Protein 1QS1 (pdb70)

Organism: Bacillus thuringiensis (NCBI:txid1428)

CATH classification: 3.90.176.10 (+1 more: 3.90.176.10)

Sequence (1608 aa):
TDKVEDFKEDKEKAKEWGKEKEKEWKLTATEKGKMNNFLDNKNDIKTNYKEITFSMAGSFEDEIKDLKEIDKMFDKTNLSNSIITYKNVEPTTIGFNKSLTEGNTINSDAMAQFKEQFLDRDIKFDSYLDTHLTAQQVSSKERVILKVTVPSGKGSTTPTKAGVILNNSEYKMLIDNGYMVHVDKVSKVVKKGVECLQIEGTLKKSLDFKNDINAEAHSWGMKNYEEWAKDLTDSQREALDGYARQDYKEINNYLRNQGGSGNEKLDAQIKNISDALGKKPIPENITVYRWCGMPEFGYQISDPLPSLKDFEEQFLNTIKEDKGYMSTSLSSERLAAFGSRKIILRLQVPKGSTGAYLSAIGGFASEKEILLDKDSKYHIDKVTEVIIKGVKRYVVDATLLTTDKVEDFKEDKEKAKEWGKEKEKEWKLTATEKGKMNNFLDNKNDIKTNYKEITFSMAGSFEDEIKDLKEIDKMFDKTNLSNSIITYKNVEPTTIGFNKSLTEGNTINSDAMAQFKEQFLDRDIKFDSYLDTHLTAQQVSSKERVILKVTVPSGKGSTTPTKAGVILNNSEYKMLIDNGYMVHVDKVSKVVKKGVECLQIEGTLKKSLDFKNDINAEAHSWGMKNYEEWAKDLTDSQREALDGYARQDYKEINNYLRNQGGSGNEKLDAQIKNISDALGKKPIPENITVYRWCGMPEFGYQISDPLPSLKDFEEQFLNTIKEDKGYMSTSLSSERLAAFGSRKIILRLQVPKGSTGAYLSAIGGFASEKEILLDKDSKYHIDKVTEVIIKGVKRYVVDATLLTTDKVEDFKEDKEKAKEWGKEKEKEWKLTATEKGKMNNFLDNKNDIKTNYKEITFSMAGSFEDEIKDLKEIDKMFDKTNLSNSIITYKNVEPTTIGFNKSLTEGNTINSDAMAQFKEQFLDRDIKFDSYLDTHLTAQQVSSKERVILKVTVPSGKGSTTPTKAGVILNNSEYKMLIDNGYMVHVDKVSKVVKKGVECLQIEGTLKKSLDFKNDINAEAHSWGMKNYEEWAKDLTDSQREALDGYARQDYKEINNYLRNQGGSGNEKLDAQIKNISDALGKKPIPENITVYRWCGMPEFGYQISDPLPSLKDFEEQFLNTIKEDKGYMSTSLSSERLAAFGSRKIILRLQVPKGSTGAYLSAIGGFASEKEILLDKDSKYHIDKVTEVIIKGVKRYVVDATLLTTDKVEDFKEDKEKAKEWGKEKEKEWKLTATEKGKMNNFLDNKNDIKTNYKEITFSMAGSFEDEIKDLKEIDKMFDKTNLSNSIITYKNVEPTTIGFNKSLTEGNTINSDAMAQFKEQFLDRDIKFDSYLDTHLTAQQVSSKERVILKVTVPSGKGSTTPTKAGVILNNSEYKMLIDNGYMVHVDKVSKVVKKGVECLQIEGTLKKSLDFKNDINAEAHSWGMKNYEEWAKDLTDSQREALDGYARQDYKEINNYLRNQGGSGNEKLDAQIKNISDALGKKPIPENITVYRWCGMPEFGYQISDPLPSLKDFEEQFLNTIKEDKGYMSTSLSSERLAAFGSRKIILRLQVPKGSTGAYLSAIGGFASEKEILLDKDSKYHIDKVTEVIIKGVKRYVVDATLLT

Radius of gyration: 43.37 Å; Cα contacts (8 Å, |Δi|>4): 3150; chains: 4; bounding box: 87×112×128 Å

Secondary structure (DSSP, 8-state):
----B--TT-HHHHHHHHHHHHHHH---HHHHHHHHHHHTTGGGHHHHHHHHHTPBTTTTHHHHHHHHHHHHHGGG----S-EEEEEEE-GGGGT--S--EETTEE-HHHHHHHHHHHTTSEE--SS-EEEESSPPPP-SS--EEEEEEE---TTSSS---EEEEEETTEEEEEE-SSEEEEEEEEEEEEETTEEEEEEEEEEEE-B--TT-TTS-HHHHHHHHHHHHHHT--HHHHHHHHHIIIIIHHHHHHHHHTT-SSS-HHHHHHHHHHHHHHTSS---S-EEEEEEE-GGGGT--SSSPPPPHHHHHHHHTT-EEEESS-EEEES---B-TTTTT-SEEEEEEE-TT-SEEEGGGG-TTPPTTEEEEPSSEEEEEEEEEEEEETTEEEEEEEEEE--/----B--TT-HHHHHHHHHHHTTTS---HHHHHHHHHHHTTGGGHHHHHHHHHTSBTTTTHHHHHHHHHHHHHTTS----S-EEEEEEE-GGGGT--S--EETTEE-HHHHHHHHHHHTTSEEPPSS-EEEESS-----TT--EEEEEEE---TTSSS---EEEEEETTEEEEEE-TTEEEEEEEEEEEEETTEEEEEEEEEEEE-B--TT-TTS-HHHHHHHHHHHHHHT--HHHHHHHHHIIIIIHHHHHHHHHSSSS-S-HHHHHHHHHHHHHHHHS--SS-EEEEEEE-GGGGT--TTPPPPPHHHHHHHHTT-EEEESS-EEEES---B-GGGTT--EEEEEEE-TT-SEEEGGGT-TT--SSEEEEPSSEEEEEEEEEEEEETTEEEEEEEEEE--/----B--TT-HHHHHHHHHHHTTTS---HHHHHHHHHHHTTGGGTTTTHHHHHTPBTTTTHHHHHHHHHHHHHGGG----S-EEEEEEE-GGGGT--S--EETTEE-TTHHHHHHHHHTTSEEPPSS-EEEESSPPP--SS--EEEEEEE---TTSSS---EEEEEETTEEEEEE-TTEEEEEEEEEEEEETTEEEEEEEEEEEE-B--TT-TTS-HHHHHHHHHHHHHHH--HHHHHHHHHIIIIIHHHHHHHHHSS-S---HHHHHHHHHHHHHHTSS---S-EEEEEEE-GGGGT--TTPPPPPHHHHHHHHTT-EEEESS-EEEES---B-GGGTT--EEEEEEE-TT-SEEEGGGSSSS--SSEEEEPSSEEEEEEEEEEEEETTEEEEEEEEEE--/----B--TT-HHHHHHHHHHHHHHH---HHHHHHHHHHHTTGGGHHHHHHHHHTPBTTTTHHHHHHHHHHHHHGGG----S-EEEEEEE-GGGGT--S--EETTEE-HHHHHHHHHHHTTSEEPPSS-EEEESSPPPP-SS--EEEEEEE---TTSSS---EEEEEETTEEEEEE-TTEEEEEEEEEEEEETTEEEEEEEEEEEE-B--TT-TTS-HHHHHHHHHHHHHHT--HHHHHHHHHIIIIIHHHHHHHHHSSTT-S-SHHHHHHHHHHHHHHHS--SS-EEEEEEE-GGGGT--TTPPPPPHHHHHHHHTT-EEEESS-EEEES---B-TTTTT-SEEEEEEE-TT-SEEEGGGG-SS--SSEEEEPSSEEEEEEEEEEEEETTEEEEEEEEEE--

InterPro domains:
  IPR003540 ADP ribosyltransferase [PF03496] (73-262)
  IPR003540 ADP ribosyltransferase [PF03496] (276-462)
  IPR016013 Binary exotoxin A, clostridial type [PR01390] (76-95)
  IPR016013 Binary exotoxin A, clostridial type [PR01390] (135-156)
  IPR016013 Binary exotoxin A, clostridial type [PR01390] (279-302)
  IPR016013 Binary exotoxin A, clostridial type [PR01390] (414-433)

Foldseek 3Di:
DDDAAACAADQPVLQVVLVVQQVQLVDDPVLLVLVQCCVVCPVPLVVCQLLVLQEAPPPPVVSLVSVLSNQVSLVSDQGDFKYKWKDFAFVQQQFLPDDADDFQDGDPVNLVVVCVQAAQAWTQGRFKDKTARYYDDDDRGSQEMETEIEGQCNPHPDGFSKGWHQYPNGIIITHDNQWIWGFHDWDWDADPNGIGIYTYTYIDGAAACRQVSPVCLVVVQCVQCLVLLVPQDPLLLVLLLVCLVPCVVVLQCQQQPVHPDPDVPSVSSLVSPQVSLQPAFAAAKYKWKDQDAVVLVPDDNPDDPDDQVVSCVSAAFDKDFGQGKDKTASYSHADPVRNVGQEMETEIEGGRFRWGQSCSNPHSHDPRIIIHRGGKMKTFNRWHWDQHPNRIHIYTYIYTDD/DDDEAACAAVQVVLQVVLVVFQPQLVDDPVLLVLVQCCVVCPVVLVVCQLQVLQEAPPPPVVSLVSVLSNQVSLVSDQGDFKYKWKDFAAVVQQFQPDQQDDPLGGDPVSQVVVCVQAAQAWGQGRFKDKTARYYDADDDRSQEMETEIEGQCPPHPQGFSKGWHQYPNGIIIIHHNQWIWGFHDWDWDHDPSHIGIYTYTYIDGAAACRQVSPVCLVVVACVQCLVLQVPQDPQLNCLLLVCLVPCVVVLLCCCQPCRDPPDPVSVSSLVSPQVSLQPDFAAFKYKWKDQAAQVLLPDDLPDDDDPQVVSCVSAAQDKDWGQAKDKTASGSHDDPVSVSRQEMETEIEGTGARWGQSCSNPNSRDPRMIIHRGGKMKTWNRKHWDQHPRRIHIYTYIYIDD/DDDEAACAAPQPVLQVVLVVQQPQLPDDPVLLVLVQCCVVCPVPLVVCQLLVLLEAPPPPVVSLVSVVSNQVSLVSDQDPHKYKWKDFAAVVQQFLPDDQDDPLGGDPCSQVVCCLQAAQAWTQGRAKDKTARYYDADDPRSQEMETEIEGQCPPHPQGFSKGWHQYPNGIIIIHDNQWIWGFHDWDWDHDPSHIGIYTYTYIDGAAACRQVSVVCLLVVQQVQCLVLLVPQDPLQLVLLLVCLVPCVVVQLCCFQPVRPVPPPVSVVSLCSPLVSLQPGFAAFKYKWKDQAAQVLLPDDLVDDDDDQVVSCVSAAFDKDWGQGKDKTASYSHDDPVSVSRQEMETEIEGGGARWGQSLNNPSHPVRNMIIHRGGKMKTWNRKHWDAHPNRIHIYTYIYTDD/DDDAAACAAPQVVLQVVLVVQQVQLPDDPVLLVLVQCCVVCPVPLVVCQLLVLQEAPPPPVVSLVSVLSNQVSLVRHQDDHKYKWKDFAAVQQQFLPDDADDFQDGDPVSQVVVCVQAAQAWTQGRAKDKTARYYDDDDGGSQEMETEIEGQCPPHPDGFSWGWHQYPNGIIIIHDNQWIWGFHDWDWDHDPSGIGIYTYTYIDGAAACRQVSVVCLVVVQCVQCLVLLVPQDPLLLVLLLVCLVPCVVVLQCCQAVPVVPDDDVSVSSLVSPQVSLQPAFAAAKYKWKDQDAVVLVPHDNPDDDDDQVVSCVSAAFDKDFGQGKDKTASYSHADPVRNVRQEMETEIEGGRFGWGQSCSNVSPSDPRIIIHRGGKMKTFNRWHWDQHPNRIGIYTYIYIDD

Solvent-accessible surface area: 74191 Å² total; per-residue (Å²): 191,129,154,46,45,39,13,131,130,65,132,116,121,5,130,121,27,0,97,90,35,27,110,61,6,161,16,74,90,90,38,72,31,55,1,33,47,3,16,91,46,112,120,68,11,81,88,42,10,31,32,2,5,3,9,63,78,59,38,58,107,113,37,31,134,40,5,85,88,0,48,94,1,3,92,79,28,100,16,18,51,17,0,32,0,12,42,16,10,32,15,73,78,2,0,0,42,68,84,6,44,108,59,89,69,7,39,96,104,1,28,63,77,0,80,131,4,6,67,98,88,25,1,8,29,32,32,17,12,20,0,29,7,6,31,54,145,37,54,91,134,79,6,0,10,0,48,0,35,0,45,12,23,135,85,56,130,71,76,8,72,0,5,4,4,79,8,125,113,56,32,20,0,1,1,24,14,6,20,4,0,54,0,76,110,10,28,85,32,94,90,188,57,29,41,0,0,22,0,49,2,47,16,77,58,0,33,18,38,17,22,13,46,22,76,89,0,86,68,25,0,46,181,31,0,102,134,11,15,177,88,18,69,106,56,20,90,102,6,0,49,14,9,15,149,83,31,88,136,102,0,15,87,23,16,103,88,161,32,66,50,72,51,120,164,16,50,52,32,11,138,33,0,23,62,0,0,40,91,58,72,1,42,51,38,0,0,0,6,45,12,0,21,10,86,52,3,72,46,94,108,4,32,57,25,23,60,35,147,76,0,7,126,112,20,22,52,51,90,38,103,21,134,0,2,9,51,5,28,0,11,0,45,17,73,60,93,44,5,51,92,21,0,0,0,2,0,12,0,37,140,31,1,62,0,1,0,2,14,16,7,38,73,132,18,53,120,52,9,0,0,1,29,61,82,10,86,0,17,0,15,7,0,11,74,7,102,2,147,45,31,77,14,0,0,0,5,0,35,10,86,118,190,121,192,62,66,41,32,130,132,55,128,112,129,4,120,132,23,0,123,95,21,26,133,54,6,161,14,73,90,92,39,69,31,61,0,32,64,4,24,66,47,103,141,73,14,81,94,38,10,32,29,1,4,3,9,72,80,68,42,59,123,102,38,33,138,37,5,64,71,0,53,103,2,2,103,74,27,92,14,15,55,16,0,32,0,12,40,15,11,35,10,74,81,3,0,0,41,64,82,7,37,134,56,93,79,5,34,96,109,2,30,67,67,0,77,116,3,6,62,97,86,34,1,6,28,30,34,15,12,19,0,27,7,8,29,55,126,30,52,96,128,69,16,0,11,0,48,0,34,0,47,13,25,137,84,59,138,70,74,7,81,0,4,4,4,77,8,119,110,57,29,26,0,1,1,21,15,12,25,5,0,48,0,75,112,9,26,85,30,97,80,178,56,32,30,0,0,23,0,50,2,47,17,75,76,1,37,18,37,17,19,14,45,21,74,97,0,89,64,26,0,41,178,36,0,91,126,13,7,137,93,12,68,65,63,15,82,81,5,0,18,5,10,21,95,43,35,92,94,46,1,11,51,4,14,121,79,132,40,43,62,56,30,118,79,23,55,55,39,14,129,30,0,23,56,0,0,40,141,68,66,1,34,52,48,0,0,0,4,56,7,0,22,2,79,58,4,72,45,102,127,9,30,44,12,25,59,30,132,74,0,8,124,114,19,20,50,51,75,37,110,33,116,0,2,9,46,4,29,0,11,0,46,37,77,77,85,36,18,54,80,14,0,0,1,2,0,14,0,36,141,37,5,64,0,0,0,0,10,9,39,29,74,118,18,52,118,45,18,0,0,1,29,58,62,12,80,9,12,0,14,5,0,10,80,11,112,6,170,49,32,70,8,3,0,0,6,0,40,13,81,136,192,120,193,60,63,39,32,124,115,56,141,124,134,4,110,107,24,0,116,96,35,26,115,33,4,160,14,71,91,88,34,69,31,55,0,33,75,2,22,88,48,78,77,72,11,63,95,27,11,34,24,2,5,4,5,71,66,43,15,4,66,38,33,30,70,45,6,53,46,1,51,120,0,3,106,78,27,89,7,25,56,18,0,31,0,13,40,14,14,48,12,72,82,2,0,0,40,64,75,8,40,126,58,93,70,4,42,102,102,2,42,67,71,0,64,122,3,6,56,98,88,31,1,7,31,30,29,14,11,25,0,31,6,10,25,52,153,33,63,88,150,70,19,0,10,0,36,0,33,0,47,13,24,137,81,57,139,73,73,10,77,0,3,2,4,78,7,119,107,56,26,25,0,1,1,23,16,8,22,5,0,54,0,76,92,6,26,85,29,97,85,200,56,33,28,0,0,26,0,42,3,44,18,80,68,0,38,20,37,17,19,14,41,32,46,102,0,25,47,30,0,37,178,38,0,91,142,15,5,140,113,11,68,105,52,15,89,122,7,0,48,15,11,33,136,117,42,86,141,102,0,12,79,21,19,108,82,163,44,47,88,34,76,148,179,18,43,49,25,14,124,40,0,23,79,0,0,40,123,78,65,1,33,55,41,0,0,0,4,57,10,1,21,4,78,64,4,71,43,126,133,92,32,99,17,27,63,33,140,77,1,8,125,113,19,22,50,51,94,42,110,33,123,0,2,10,37,5,27,0,10,1,30,32,51,79,87,38,55,94,80,47,0,0,1,2,0,14,0,36,144,39,2,65,0,0,0,0,7,9,21,51,30,66,25,21,75,47,26,0,0,0,28,58,74,14,84,9,15,1,14,6,2,10,81,11,108,3,70,70,73,97,24,3,0,0,4,1,42,11,77,135,186,119,158,44,43,41,14,129,116,71,133,118,115,5,85,107,24,0,109,109,24,31,127,56,5,145,14,73,89,95,36,59,31,60,1,31,50,4,16,76,47,112,68,67,10,88,79,40,10,31,21,1,5,4,8,63,79,28,9,13,65,30,30,35,94,36,6,76,75,0,49,96,0,3,101,73,29,99,16,20,58,17,0,33,0,14,40,15,13,68,21,83,77,2,0,1,40,69,77,7,44,114,54,81,66,10,29,86,113,3,28,64,75,0,80,130,5,6,67,100,89,24,2,8,29,32,32,21,12,24,0,32,5,7,27,55,127,36,52,92,138,73,11,0,10,0,47,0,33,0,44,12,22,140,88,55,138,74,79,11,77,0,5,4,4,77,4,104,98,50,25,24,0,1,1,25,14,6,20,4,0,54,0,76,110,8,35,80,28,88,77,175,54,29,38,0,0,22,0,47,3,44,19,76,57,0,32,19,40,16,18,14,45,20,76,84,0,85,66,28,0,48,180,33,0,99,132,11,13,169,87,19,69,125,63,17,95,116,7,0,39,3,9,13,145,87,33,109,160,97,0,15,83,5,17,100,117,98,63,23,85,53,77,140,163,12,37,52,30,10,123,37,0,20,81,0,0,41,91,62,68,1,35,50,38,1,0,0,5,61,15,0,14,10,83,62,4,72,45,117,147,98,34,105,35,23,59,36,138,74,0,8,122,110,22,20,51,48,77,36,111,26,116,0,3,8,52,6,28,0,10,0,45,21,62,92,100,51,5,95,84,63,0,0,0,2,0,10,1,33,140,35,0,64,0,1,0,2,15,15,8,68,22,177,5,53,99,44,11,0,0,2,29,58,95,11,81,8,13,0,13,6,0,12,74,8,85,1,74,66,77,78,17,0,0,0,4,0,33,10,75,136

Nearest PDB structures (foldseek):
  1qs2-assembly1_A  TM=9.955E-01  e=4.836E-80  Bacillus cereus
  4h0y-assembly1_A  TM=8.859E-01  e=8.726E-39  Clostridium perfringens
  4h0x-assembly1_A  TM=8.856E-01  e=1.337E-38  Clostridium perfringens
  4h0v-assembly1_A  TM=8.736E-01  e=7.724E-39  Clostridium perfringens
  2wn6-assembly1_A  TM=8.677E-01  e=8.341E-38  Clostridioides difficile

B-factor: mean 24.77, std 9.23, range [11.34, 65.7]

Structure (mmCIF, N/CA/C/O backbone):
data_1QS1
#
_entry.id   1QS1
#
_cell.length_a   53.900
_cell.length_b   78.700
_cell.length_c   105.900
_cell.angle_alpha   108.65
_cell.angle_beta   89.96
_cell.angle_gamma   90.02
#
_symmetry.space_group_name_H-M   'P 1'
#
loop_
_entity.id
_entity.type
_entity.pdbx_description
1 polymer ADP-RIBOSYLTRANSFERASE
2 water water
#
loop_
_atom_site.group_PDB
_atom_site.id
_atom_site.type_symbol
_atom_site.label_atom_id
_atom_site.label_alt_id
_atom_site.label_comp_id
_atom_site.label_asym_id
_atom_site.label_entity_id
_atom_site.label_seq_id
_atom_site.pdbx_PDB_ins_code
_atom_site.Cartn_x
_atom_site.Cartn_y
_atom_site.Cartn_z
_atom_site.occupancy
_atom_site.B_iso_or_equiv
_atom_site.auth_seq_id
_atom_site.auth_comp_id
_atom_site.auth_asym_id
_atom_site.auth_atom_id
_atom_site.pdbx_PDB_model_num
ATOM 1 N N . THR A 1 60 ? -8.759 106.041 4.214 1.00 30.91 60 THR A N 1
ATOM 2 C CA . THR A 1 60 ? -9.122 104.882 5.085 1.00 30.75 60 THR A CA 1
ATOM 3 C C . THR A 1 60 ? -10.545 104.399 4.811 1.00 30.26 60 THR A C 1
ATOM 4 O O . THR A 1 60 ? -11.518 105.097 5.100 1.00 30.00 60 THR A O 1
ATOM 8 N N . ASP A 1 61 ? -10.650 103.192 4.263 1.00 29.71 61 ASP A N 1
ATOM 9 C CA . ASP A 1 61 ? -11.939 102.598 3.921 1.00 29.22 61 ASP A CA 1
ATOM 10 C C . ASP A 1 61 ? -12.860 102.406 5.114 1.00 28.42 61 ASP A C 1
ATOM 11 O O . ASP A 1 61 ? -12.415 102.319 6.261 1.00 28.30 61 ASP A O 1
ATOM 16 N N . LYS A 1 62 ? -14.155 102.335 4.826 1.00 27.48 62 LYS A N 1
ATOM 17 C CA . LYS A 1 62 ? -15.157 102.128 5.857 1.00 26.58 62 LYS A CA 1
ATOM 18 C C . LYS A 1 62 ? -14.994 100.703 6.377 1.00 25.85 62 LYS A C 1
ATOM 19 O O . LYS A 1 62 ? -15.092 99.742 5.616 1.00 25.43 62 LYS A O 1
ATOM 25 N N . VAL A 1 63 ? -14.739 100.569 7.673 1.00 25.18 63 VAL A N 1
ATOM 26 C CA . VAL A 1 63 ? -14.553 99.255 8.270 1.00 24.72 63 VAL A CA 1
ATOM 27 C C . VAL A 1 63 ? -15.189 99.187 9.652 1.00 24.52 63 VAL A C 1
ATOM 28 O O . VAL A 1 63 ? -15.068 100.122 10.445 1.00 24.62 63 VAL A O 1
ATOM 32 N N . GLU A 1 64 ? -15.883 98.085 9.927 1.00 23.95 64 GLU A N 1
ATOM 33 C CA . GLU A 1 64 ? -16.522 97.878 11.224 1.00 24.09 64 GLU A CA 1
ATOM 34 C C . GLU A 1 64 ? -15.482 97.310 12.181 1.00 23.70 64 GLU A C 1
ATOM 35 O O . GLU A 1 64 ? -14.552 96.627 11.758 1.00 23.36 64 GLU A O 1
ATOM 41 N N . ASP A 1 65 ? -15.642 97.603 13.467 1.00 23.40 65 ASP A N 1
ATOM 42 C CA . ASP A 1 65 ? -14.748 97.088 14.502 1.00 23.16 65 ASP A CA 1
ATOM 43 C C . ASP A 1 65 ? -15.487 97.193 15.829 1.00 23.27 65 ASP A C 1
ATOM 44 O O . ASP A 1 65 ? -15.538 98.261 16.443 1.00 23.44 65 ASP A O 1
ATOM 49 N N . PHE A 1 66 ? -16.060 96.079 16.270 1.00 22.88 66 PHE A N 1
ATOM 50 C CA . PHE A 1 66 ? -16.824 96.075 17.506 1.00 22.75 66 PHE A CA 1
ATOM 51 C C . PHE A 1 66 ? -16.010 96.062 18.788 1.00 23.15 66 PHE A C 1
ATOM 52 O O . PHE A 1 66 ? -16.570 96.191 19.878 1.00 23.16 66 PHE A O 1
ATOM 60 N N . LYS A 1 67 ? -14.698 95.906 18.659 1.00 23.63 67 LYS A N 1
ATOM 61 C CA . LYS A 1 67 ? -13.813 95.895 19.819 1.00 24.38 67 LYS A CA 1
ATOM 62 C C . LYS A 1 67 ? -14.209 94.823 20.839 1.00 24.45 67 LYS A C 1
ATOM 63 O O . LYS A 1 67 ? -14.000 93.638 20.600 1.00 24.31 67 LYS A O 1
ATOM 69 N N . GLU A 1 68 ? -14.780 95.229 21.971 1.00 24.93 68 GLU A N 1
ATOM 70 C CA . GLU A 1 68 ? -15.179 94.264 22.995 1.00 25.28 68 GLU A CA 1
ATOM 71 C C . GLU A 1 68 ? -16.689 94.130 23.180 1.00 24.88 68 GLU A C 1
ATOM 72 O O . GLU A 1 68 ? -17.140 93.426 24.084 1.00 24.95 68 GLU A O 1
ATOM 78 N N . ASP A 1 69 ? -17.466 94.787 22.322 1.00 24.31 69 ASP A N 1
ATOM 79 C CA . ASP A 1 69 ? -18.928 94.760 22.422 1.00 23.92 69 ASP A CA 1
ATOM 80 C C . ASP A 1 69 ? -19.548 93.537 21.739 1.00 23.37 69 ASP A C 1
ATOM 81 O O . ASP A 1 69 ? -19.879 93.591 20.550 1.00 23.14 69 ASP A O 1
ATOM 86 N N . LYS A 1 70 ? -19.726 92.448 22.485 1.00 23.14 70 LYS A N 1
ATOM 87 C CA . LYS A 1 70 ? -20.305 91.231 21.921 1.00 23.08 70 LYS A CA 1
ATOM 88 C C . LYS A 1 70 ? -21.747 91.388 21.458 1.00 22.87 70 LYS A C 1
ATOM 89 O O . LYS A 1 70 ? -22.163 90.757 20.487 1.00 22.29 70 LYS A O 1
ATOM 95 N N . GLU A 1 71 ? -22.511 92.218 22.159 1.00 22.74 71 GLU A N 1
ATOM 96 C CA . GLU A 1 71 ? -23.911 92.423 21.812 1.00 22.91 71 GLU A CA 1
ATOM 97 C C . GLU A 1 71 ? -24.101 93.098 20.461 1.00 22.68 71 GLU A C 1
ATOM 98 O O . GLU A 1 71 ? -24.942 92.679 19.670 1.00 22.64 71 GLU A O 1
ATOM 104 N N . LYS A 1 72 ? -23.324 94.141 20.193 1.00 22.70 72 LYS A N 1
ATOM 105 C CA . LYS A 1 72 ? -23.437 94.832 18.919 1.00 22.79 72 LYS A CA 1
ATOM 106 C C . LYS A 1 72 ? -22.900 93.910 17.826 1.00 22.58 72 LYS A C 1
ATOM 107 O O . LYS A 1 72 ? -23.413 93.897 16.707 1.00 22.53 72 LYS A O 1
ATOM 113 N N . ALA A 1 73 ? -21.874 93.130 18.160 1.00 22.04 73 ALA A N 1
ATOM 114 C CA . ALA A 1 73 ? -21.284 92.206 17.192 1.00 21.88 73 ALA A CA 1
ATOM 115 C C . ALA A 1 73 ? -22.242 91.072 16.836 1.00 21.93 73 ALA A C 1
ATOM 116 O O . ALA A 1 73 ? -22.316 90.660 15.675 1.00 21.62 73 ALA A O 1
ATOM 118 N N . LYS A 1 74 ? -22.974 90.573 17.831 1.00 21.99 74 LYS A N 1
ATOM 119 C CA . LYS A 1 74 ? -23.926 89.489 17.606 1.00 22.38 74 LYS A CA 1
ATOM 120 C C . LYS A 1 74 ? -25.025 89.932 16.651 1.00 22.52 74 LYS A C 1
ATOM 121 O O . LYS A 1 74 ? -25.434 89.171 15.772 1.00 22.36 74 LYS A O 1
ATOM 127 N N . GLU A 1 75 ? -25.509 91.160 16.824 1.00 22.81 75 GLU A N 1
ATOM 128 C CA . GLU A 1 75 ? -26.552 91.682 15.943 1.00 23.16 75 GLU A CA 1
ATOM 129 C C . GLU A 1 75 ? -26.046 91.734 14.505 1.00 22.61 75 GLU A C 1
ATOM 130 O O . GLU A 1 75 ? -26.741 91.333 13.575 1.00 22.56 75 GLU A O 1
ATOM 136 N N . TRP A 1 76 ? -24.829 92.234 14.325 1.00 22.00 76 TRP A N 1
ATOM 137 C CA . TRP A 1 76 ? -24.228 92.320 12.996 1.00 21.21 76 TRP A CA 1
ATOM 138 C C . TRP A 1 76 ? -24.054 90.901 12.447 1.00 21.43 76 TRP A C 1
ATOM 139 O O . TRP A 1 76 ? -24.373 90.619 11.291 1.00 21.34 76 TRP A O 1
ATOM 150 N N . GLY A 1 77 ? -23.553 90.004 13.289 1.00 21.64 77 GLY A N 1
ATOM 151 C CA . GLY A 1 77 ? -23.341 88.634 12.860 1.00 22.22 77 GLY A CA 1
ATOM 152 C C . GLY A 1 77 ? -24.614 87.940 12.420 1.00 22.68 77 GLY A C 1
ATOM 153 O O . GLY A 1 77 ? -24.635 87.279 11.386 1.00 22.53 77 GLY A O 1
ATOM 154 N N . LYS A 1 78 ? -25.673 88.096 13.208 1.00 23.25 78 LYS A N 1
ATOM 155 C CA . LYS A 1 78 ? -26.960 87.476 12.910 1.00 24.09 78 LYS A CA 1
ATOM 156 C C . LYS A 1 78 ? -27.428 87.803 11.493 1.00 24.47 78 LYS A C 1
ATOM 157 O O . LYS A 1 78 ? -27.927 86.937 10.775 1.00 24.63 78 LYS A O 1
ATOM 163 N N . GLU A 1 79 ? -27.254 89.054 11.084 1.00 24.74 79 GLU A N 1
ATOM 164 C CA . GLU A 1 79 ? -27.686 89.463 9.758 1.00 24.95 79 GLU A CA 1
ATOM 165 C C . GLU A 1 79 ? -26.731 89.063 8.631 1.00 24.56 79 GLU A C 1
ATOM 166 O O . GLU A 1 79 ? -27.166 88.799 7.513 1.00 24.55 79 GLU A O 1
ATOM 172 N N . LYS A 1 80 ? -25.433 89.003 8.907 1.00 24.11 80 LYS A N 1
ATOM 173 C CA . LYS A 1 80 ? -24.485 88.630 7.859 1.00 23.59 80 LYS A CA 1
ATOM 174 C C . LYS A 1 80 ? -24.498 87.121 7.617 1.00 23.17 80 LYS A C 1
ATOM 175 O O . LYS A 1 80 ? -24.225 86.658 6.513 1.00 22.95 80 LYS A O 1
ATOM 181 N N . GLU A 1 81 ? -24.831 86.361 8.655 1.00 23.17 81 GLU A N 1
ATOM 182 C CA . GLU A 1 81 ? -24.889 84.904 8.568 1.00 23.20 81 GLU A CA 1
ATOM 183 C C . GLU A 1 81 ? -25.899 84.482 7.500 1.00 23.11 81 GLU A C 1
ATOM 184 O O . GLU A 1 81 ? -25.706 83.491 6.797 1.00 23.33 81 GLU A O 1
ATOM 190 N N . LYS A 1 82 ? -26.967 85.259 7.369 1.00 22.97 82 LYS A N 1
ATOM 191 C CA . LYS A 1 82 ? -28.011 84.963 6.399 1.00 23.02 82 LYS A CA 1
ATOM 192 C C . LYS A 1 82 ? -27.545 85.153 4.959 1.00 22.60 82 LYS A C 1
ATOM 193 O O . LYS A 1 82 ? -28.053 84.501 4.048 1.00 22.73 82 LYS A O 1
ATOM 199 N N . GLU A 1 83 ? -26.572 86.036 4.753 1.00 22.10 83 GLU A N 1
ATOM 200 C CA . GLU A 1 83 ? -26.094 86.331 3.402 1.00 21.75 83 GLU A CA 1
ATOM 201 C C . GLU A 1 83 ? -25.259 85.259 2.697 1.00 21.34 83 GLU A C 1
ATOM 202 O O . GLU A 1 83 ? -25.165 85.267 1.471 1.00 21.17 83 GLU A O 1
ATOM 208 N N . TRP A 1 84 ? -24.644 84.346 3.446 1.00 21.19 84 TRP A N 1
ATOM 209 C CA . TRP A 1 84 ? -23.852 83.292 2.808 1.00 21.07 84 TRP A CA 1
ATOM 210 C C . TRP A 1 84 ? -24.837 82.320 2.137 1.00 21.56 84 TRP A C 1
ATOM 211 O O . TRP A 1 84 ? -24.565 81.768 1.074 1.00 21.81 84 TRP A O 1
ATOM 222 N N . LYS A 1 85 ? -25.991 82.130 2.766 1.00 22.00 85 LYS A N 1
ATOM 223 C CA . LYS A 1 85 ? -27.039 81.252 2.238 1.00 22.01 85 LYS A CA 1
ATOM 224 C C . LYS A 1 85 ? -26.640 79.786 2.101 1.00 21.65 85 LYS A C 1
ATOM 225 O O . LYS A 1 85 ? -26.955 79.132 1.107 1.00 22.02 85 LYS A O 1
ATOM 231 N N . LEU A 1 86 ? -25.938 79.272 3.100 1.00 21.24 86 LEU A N 1
ATOM 232 C CA . LEU A 1 86 ? -25.534 77.874 3.092 1.00 20.66 86 LEU A CA 1
ATOM 233 C C . LEU A 1 86 ? -26.763 77.041 3.444 1.00 20.41 86 LEU A C 1
ATOM 234 O O . LEU A 1 86 ? -27.619 77.494 4.205 1.00 20.44 86 LEU A O 1
ATOM 239 N N . THR A 1 87 ? -26.862 75.838 2.885 1.00 19.92 87 THR A N 1
ATOM 240 C CA . THR A 1 87 ? -27.992 74.969 3.201 1.00 19.59 87 THR A CA 1
ATOM 241 C C . THR A 1 87 ? -27.722 74.370 4.575 1.00 19.47 87 THR A C 1
ATOM 242 O O . THR A 1 87 ? -26.633 74.532 5.124 1.00 19.36 87 THR A O 1
ATOM 246 N N . ALA A 1 88 ? -28.704 73.673 5.135 1.00 19.31 88 ALA A N 1
ATOM 247 C CA . ALA A 1 88 ? -28.519 73.061 6.440 1.00 19.35 88 ALA A CA 1
ATOM 248 C C . ALA A 1 88 ? -27.461 71.964 6.372 1.00 19.40 88 ALA A C 1
ATOM 249 O O . ALA A 1 88 ? -26.731 71.742 7.334 1.00 19.76 88 ALA A O 1
ATOM 251 N N . THR A 1 89 ? -27.384 71.280 5.233 1.00 19.25 89 THR A N 1
ATOM 252 C CA . THR A 1 89 ? -26.399 70.216 5.054 1.00 19.17 89 THR A CA 1
ATOM 253 C C . THR A 1 89 ? -25.002 70.829 5.026 1.00 18.87 89 THR A C 1
ATOM 254 O O . THR A 1 89 ? -24.081 70.340 5.680 1.00 18.50 89 THR A O 1
ATOM 258 N N . GLU A 1 90 ? -24.858 71.907 4.264 1.00 18.66 90 GLU A N 1
ATOM 259 C CA . GLU A 1 90 ? -23.579 72.599 4.158 1.00 18.46 90 GLU A CA 1
ATOM 260 C C . GLU A 1 90 ? -23.112 73.108 5.518 1.00 18.28 90 GLU A C 1
ATOM 261 O O . GLU A 1 90 ? -21.951 72.918 5.891 1.00 17.82 90 GLU A O 1
ATOM 267 N N . LYS A 1 91 ? -24.010 73.738 6.269 1.00 18.15 91 LYS A N 1
ATOM 268 C CA . LYS A 1 91 ? -23.650 74.235 7.593 1.00 18.32 91 LYS A CA 1
ATOM 269 C C . LYS A 1 91 ? -23.170 73.081 8.473 1.00 18.25 91 LYS A C 1
ATOM 270 O O . LYS A 1 91 ? -22.224 73.227 9.246 1.00 17.99 91 LYS A O 1
ATOM 276 N N . GLY A 1 92 ? -23.819 71.928 8.342 1.00 18.17 92 GLY A N 1
ATOM 277 C CA . GLY A 1 92 ? -23.435 70.772 9.129 1.00 17.85 92 GLY A CA 1
ATOM 278 C C . GLY A 1 92 ? -22.014 70.314 8.871 1.00 18.04 92 GLY A C 1
ATOM 279 O O . GLY A 1 92 ? -21.275 70.003 9.806 1.00 17.73 92 GLY A O 1
ATOM 280 N N . LYS A 1 93 ? -21.624 70.272 7.600 1.00 18.03 93 LYS A N 1
ATOM 281 C CA . LYS A 1 93 ? -20.288 69.845 7.239 1.00 18.56 93 LYS A CA 1
ATOM 282 C C . LYS A 1 93 ? -19.246 70.864 7.673 1.00 18.38 93 LYS A C 1
ATOM 283 O O . LYS A 1 93 ? -18.167 70.485 8.124 1.00 18.26 93 LYS A O 1
ATOM 289 N N . MET A 1 94 ? -19.566 72.151 7.541 1.00 18.34 94 MET A N 1
ATOM 290 C CA . MET A 1 94 ? -18.620 73.196 7.933 1.00 18.41 94 MET A CA 1
ATOM 291 C C . MET A 1 94 ? -18.414 73.166 9.442 1.00 18.29 94 MET A C 1
ATOM 292 O O . MET A 1 94 ? -17.293 73.305 9.926 1.00 17.99 94 MET A O 1
ATOM 297 N N . ASN A 1 95 ? -19.498 72.999 10.189 1.00 18.16 95 ASN A N 1
ATOM 298 C CA . ASN A 1 95 ? -19.379 72.935 11.634 1.00 18.25 95 ASN A CA 1
ATOM 299 C C . ASN A 1 95 ? -18.650 71.664 12.058 1.00 18.08 95 ASN A C 1
ATOM 300 O O . ASN A 1 95 ? -17.883 71.682 13.019 1.00 17.66 95 ASN A O 1
ATOM 305 N N . ASN A 1 96 ? -18.873 70.564 11.346 1.00 17.84 96 ASN A N 1
ATOM 306 C CA . ASN A 1 96 ? -18.176 69.321 11.675 1.00 17.90 96 ASN A CA 1
ATOM 307 C C . ASN A 1 96 ? -16.669 69.540 11.522 1.00 17.73 96 ASN A C 1
ATOM 308 O O . ASN A 1 96 ? -15.872 69.012 12.305 1.00 17.78 96 ASN A O 1
ATOM 313 N N . PHE A 1 97 ? -16.278 70.319 10.516 1.00 17.29 97 PHE A N 1
ATOM 314 C CA . PHE A 1 97 ? -14.863 70.600 10.303 1.00 16.93 97 PHE A CA 1
ATOM 315 C C . PHE A 1 97 ? -14.322 71.453 11.445 1.00 16.98 97 PHE A C 1
ATOM 316 O O . PHE A 1 97 ? -13.315 71.115 12.058 1.00 16.78 97 PHE A O 1
ATOM 324 N N . LEU A 1 98 ? -14.993 72.564 11.729 1.00 17.33 98 LEU A N 1
ATOM 325 C CA . LEU A 1 98 ? -14.559 73.450 12.803 1.00 17.90 98 LEU A CA 1
ATOM 326 C C . LEU A 1 98 ? -14.513 72.754 14.166 1.00 18.43 98 LEU A C 1
ATOM 327 O O . LEU A 1 98 ? -13.703 73.118 15.023 1.00 18.50 98 LEU A O 1
ATOM 332 N N . ASP A 1 99 ? -15.368 71.752 14.363 1.00 18.69 99 ASP A N 1
ATOM 333 C CA . ASP A 1 99 ? -15.397 71.024 15.632 1.00 19.16 99 ASP A CA 1
ATOM 334 C C . ASP A 1 99 ? -14.467 69.808 15.640 1.00 18.76 99 ASP A C 1
ATOM 335 O O . ASP A 1 99 ? -14.468 69.013 16.586 1.00 19.24 99 ASP A O 1
ATOM 340 N N . ASN A 1 100 ? -13.680 69.669 14.580 1.00 18.39 100 ASN A N 1
ATOM 341 C CA . ASN A 1 100 ? -12.717 68.581 14.455 1.00 18.06 100 ASN A CA 1
ATOM 342 C C . ASN A 1 100 ? -13.333 67.179 14.564 1.00 18.17 100 ASN A C 1
ATOM 343 O O . ASN A 1 100 ? -12.745 66.275 15.159 1.00 17.65 100 ASN A O 1
ATOM 348 N N . LYS A 1 101 ? -14.508 67.001 13.968 1.00 18.44 101 LYS A N 1
ATOM 349 C CA . LYS A 1 101 ? -15.176 65.698 13.980 1.00 19.25 101 LYS A CA 1
ATOM 350 C C . LYS A 1 101 ? -14.282 64.688 13.252 1.00 19.50 101 LYS A C 1
ATOM 351 O O . LYS A 1 101 ? -13.821 64.947 12.139 1.00 19.26 101 LYS A O 1
ATOM 357 N N . ASN A 1 102 ? -14.040 63.541 13.883 1.00 20.03 102 ASN A N 1
ATOM 358 C CA . ASN A 1 102 ? -13.185 62.500 13.306 1.00 20.55 102 ASN A CA 1
ATOM 359 C C . ASN A 1 102 ? -11.768 63.019 13.016 1.00 20.16 102 ASN A C 1
ATOM 360 O O . ASN A 1 102 ? -11.090 62.523 12.110 1.00 20.34 102 ASN A O 1
ATOM 365 N N . ASP A 1 103 ? -11.329 64.008 13.791 1.00 19.94 103 ASP A N 1
ATOM 366 C CA . ASP A 1 103 ? -10.004 64.618 13.648 1.00 19.59 103 ASP A CA 1
ATOM 367 C C . ASP A 1 103 ? -9.687 65.187 12.278 1.00 18.57 103 ASP A C 1
ATOM 368 O O . ASP A 1 103 ? -8.521 65.286 11.911 1.00 18.36 103 ASP A O 1
ATOM 373 N N . ILE A 1 104 ? -10.711 65.584 11.534 1.00 17.64 104 ILE A N 1
ATOM 374 C CA . ILE A 1 104 ? -10.486 66.130 10.203 1.00 16.99 104 ILE A CA 1
ATOM 375 C C . ILE A 1 104 ? -9.691 67.438 10.249 1.00 16.92 104 ILE A C 1
ATOM 376 O O . ILE A 1 104 ? -8.920 67.734 9.339 1.00 16.72 104 ILE A O 1
ATOM 381 N N . LYS A 1 105 ? -9.850 68.207 11.320 1.00 16.86 105 LYS A N 1
ATOM 382 C CA . LYS A 1 105 ? -9.141 69.479 11.439 1.00 17.18 105 LYS A CA 1
ATOM 383 C C . LYS A 1 105 ? -7.687 69.236 11.857 1.00 17.14 105 LYS A C 1
ATOM 384 O O . LYS A 1 105 ? -6.769 69.893 11.366 1.00 17.20 105 LYS A O 1
ATOM 390 N N . THR A 1 106 ? -7.483 68.278 12.753 1.00 16.89 106 THR A N 1
ATOM 391 C CA . THR A 1 106 ? -6.143 67.914 13.205 1.00 16.82 106 THR A CA 1
ATOM 392 C C . THR A 1 106 ? -5.329 67.317 12.053 1.00 16.67 106 THR A C 1
ATOM 393 O O . THR A 1 106 ? -4.124 67.555 11.927 1.00 16.75 106 THR A O 1
ATOM 397 N N . ASN A 1 107 ? -5.998 66.541 11.209 1.00 15.78 107 ASN A N 1
ATOM 398 C CA . ASN A 1 107 ? -5.347 65.897 10.083 1.00 15.44 107 ASN A CA 1
ATOM 399 C C . ASN A 1 107 ? -5.299 66.725 8.798 1.00 14.55 107 ASN A C 1
ATOM 400 O O . ASN A 1 107 ? -4.655 66.313 7.841 1.00 14.30 107 ASN A O 1
ATOM 405 N N . TYR A 1 108 ? -5.962 67.879 8.774 1.00 14.38 108 TYR A N 1
ATOM 406 C CA . TYR A 1 108 ? -6.022 68.699 7.561 1.00 13.75 108 TYR A CA 1
ATOM 407 C C . TYR A 1 108 ? -4.684 68.995 6.886 1.00 13.56 108 TYR A C 1
ATOM 408 O O . TYR A 1 108 ? -4.549 68.778 5.690 1.00 13.28 108 TYR A O 1
ATOM 417 N N . LYS A 1 109 ? -3.696 69.483 7.632 1.00 13.13 109 LYS A N 1
ATOM 418 C CA . LYS A 1 109 ? -2.411 69.804 7.000 1.00 13.24 109 LYS A CA 1
ATOM 419 C C . LYS A 1 109 ? -1.807 68.575 6.304 1.00 13.35 109 LYS A C 1
ATOM 420 O O . LYS A 1 109 ? -1.388 68.652 5.145 1.00 13.40 109 LYS A O 1
ATOM 426 N N . GLU A 1 110 ? -1.776 67.434 6.990 1.00 13.79 110 GLU A N 1
ATOM 427 C CA . GLU A 1 110 ? -1.257 66.215 6.381 1.00 14.09 110 GLU A CA 1
ATOM 428 C C . GLU A 1 110 ? -2.071 65.858 5.144 1.00 14.09 110 GLU A C 1
ATOM 429 O O . GLU A 1 110 ? -1.507 65.524 4.106 1.00 13.87 110 GLU A O 1
ATOM 435 N N . ILE A 1 111 ? -3.396 65.930 5.260 1.00 13.79 111 ILE A N 1
ATOM 436 C CA . ILE A 1 111 ? -4.274 65.617 4.134 1.00 14.25 111 ILE A CA 1
ATOM 437 C C . ILE A 1 111 ? -3.893 66.415 2.882 1.00 14.20 111 ILE A C 1
ATOM 438 O O . ILE A 1 111 ? -3.800 65.854 1.785 1.00 14.42 111 ILE A O 1
ATOM 443 N N . THR A 1 112 ? -3.656 67.717 3.037 1.00 13.96 112 THR A N 1
ATOM 444 C CA . THR A 1 112 ? -3.314 68.543 1.883 1.00 14.45 112 THR A CA 1
ATOM 445 C C . THR A 1 112 ? -1.979 68.197 1.238 1.00 14.54 112 THR A C 1
ATOM 446 O O . THR A 1 112 ? -1.723 68.611 0.105 1.00 14.76 112 THR A O 1
ATOM 450 N N . PHE A 1 113 ? -1.129 67.446 1.939 1.00 14.93 113 PHE A N 1
ATOM 451 C CA . PHE A 1 113 ? 0.159 67.033 1.379 1.00 15.55 113 PHE A CA 1
ATOM 452 C C . PHE A 1 113 ? 0.205 65.514 1.213 1.00 16.33 113 PHE A C 1
ATOM 453 O O . PHE A 1 113 ? 1.283 64.912 1.165 1.00 16.28 113 PHE A O 1
ATOM 461 N N . SER A 1 114 ? -0.967 64.896 1.114 1.00 17.20 114 SER A N 1
ATOM 462 C CA . SER A 1 114 ? -1.041 63.450 0.980 1.00 18.52 114 SER A CA 1
ATOM 463 C C . SER A 1 114 ? -1.120 62.924 -0.444 1.00 19.31 114 SER A C 1
ATOM 464 O O . SER A 1 114 ? -1.369 63.662 -1.398 1.00 19.47 114 SER A O 1
ATOM 467 N N . MET A 1 115 ? -0.894 61.624 -0.570 1.00 20.38 115 MET A N 1
ATOM 468 C CA . MET A 1 115 ? -0.946 60.966 -1.862 1.00 21.73 115 MET A CA 1
ATOM 469 C C . MET A 1 115 ? -2.399 60.665 -2.193 1.00 21.75 115 MET A C 1
ATOM 470 O O . MET A 1 115 ? -3.212 60.439 -1.295 1.00 21.60 115 MET A O 1
ATOM 475 N N . ALA A 1 116 ? -2.729 60.679 -3.481 1.00 21.72 116 ALA A N 1
ATOM 476 C CA . ALA A 1 116 ? -4.088 60.408 -3.929 1.00 21.93 116 ALA A CA 1
ATOM 477 C C . ALA A 1 116 ? -4.605 59.095 -3.354 1.00 22.06 116 ALA A C 1
ATOM 478 O O . ALA A 1 116 ? -3.919 58.075 -3.398 1.00 22.01 116 ALA A O 1
ATOM 480 N N . GLY A 1 117 ? -5.818 59.127 -2.812 1.00 22.21 117 GLY A N 1
ATOM 481 C CA . GLY A 1 117 ? -6.395 57.925 -2.241 1.00 22.15 117 GLY A CA 1
ATOM 482 C C . GLY A 1 117 ? -6.407 57.933 -0.725 1.00 22.15 117 GLY A C 1
ATOM 483 O O . GLY A 1 117 ? -7.196 57.220 -0.109 1.00 22.63 117 GLY A O 1
ATOM 484 N N . SER A 1 118 ? -5.533 58.731 -0.118 1.00 21.77 118 SER A N 1
ATOM 485 C CA . SER A 1 118 ? -5.470 58.823 1.338 1.00 21.66 118 SER A CA 1
ATOM 486 C C . SER A 1 118 ? -6.617 59.670 1.866 1.00 21.14 118 SER A C 1
ATOM 487 O O . SER A 1 118 ? -7.064 60.603 1.198 1.00 21.38 118 SER A O 1
ATOM 490 N N . PHE A 1 119 ? -7.081 59.343 3.070 1.00 20.82 119 PHE A N 1
ATOM 491 C CA . PHE A 1 119 ? -8.169 60.070 3.718 1.00 20.39 119 PHE A CA 1
ATOM 492 C C . PHE A 1 119 ? -9.325 60.330 2.755 1.00 20.47 119 PHE A C 1
ATOM 493 O O . PHE A 1 119 ? -9.819 61.456 2.682 1.00 19.86 119 PHE A O 1
ATOM 501 N N . GLU A 1 120 ? -9.791 59.317 2.035 1.00 20.42 120 GLU A N 1
ATOM 502 C CA . GLU A 1 120 ? -10.849 59.625 1.085 1.00 20.80 120 GLU A CA 1
ATOM 503 C C . GLU A 1 120 ? -12.201 60.027 1.674 1.00 20.20 120 GLU A C 1
ATOM 504 O O . GLU A 1 120 ? -12.935 60.782 1.043 1.00 20.16 120 GLU A O 1
ATOM 510 N N . ASP A 1 121 ? -12.534 59.577 2.882 1.00 19.79 121 ASP A N 1
ATOM 511 C CA . ASP A 1 121 ? -13.808 60.000 3.467 1.00 19.31 121 ASP A CA 1
ATOM 512 C C . ASP A 1 121 ? -13.732 61.499 3.784 1.00 18.97 121 ASP A C 1
ATOM 513 O O . ASP A 1 121 ? -14.689 62.242 3.547 1.00 18.79 121 ASP A O 1
ATOM 518 N N . GLU A 1 122 ? -12.591 61.940 4.320 1.00 18.36 122 GLU A N 1
ATOM 519 C CA . GLU A 1 122 ? -12.409 63.348 4.661 1.00 17.86 122 GLU A CA 1
ATOM 520 C C . GLU A 1 122 ? -12.405 64.224 3.408 1.00 17.51 122 GLU A C 1
ATOM 521 O O . GLU A 1 122 ? -12.957 65.323 3.404 1.00 17.38 122 GLU A O 1
ATOM 527 N N . ILE A 1 123 ? -11.776 63.735 2.346 1.00 17.62 123 ILE A N 1
ATOM 528 C CA . ILE A 1 123 ? -11.716 64.475 1.091 1.00 17.84 123 ILE A CA 1
ATOM 529 C C . ILE A 1 123 ? -13.113 64.790 0.538 1.00 17.66 123 ILE A C 1
ATOM 530 O O . ILE A 1 123 ? -13.333 65.865 -0.018 1.00 17.42 123 ILE A O 1
ATOM 535 N N . LYS A 1 124 ? -14.057 63.861 0.675 1.00 17.93 124 LYS A N 1
ATOM 536 C CA . LYS A 1 124 ? -15.412 64.120 0.181 1.00 17.94 124 LYS A CA 1
ATOM 537 C C . LYS A 1 124 ? -15.994 65.357 0.861 1.00 17.65 124 LYS A C 1
ATOM 538 O O . LYS A 1 124 ? -16.617 66.202 0.208 1.00 17.75 124 LYS A O 1
ATOM 544 N N . ASP A 1 125 ? -15.793 65.463 2.171 1.00 17.32 125 ASP A N 1
ATOM 545 C CA . ASP A 1 125 ? -16.275 66.615 2.930 1.00 17.16 125 ASP A CA 1
ATOM 546 C C . ASP A 1 125 ? -15.523 67.887 2.550 1.00 16.52 125 ASP A C 1
ATOM 547 O O . ASP A 1 125 ? -16.119 68.955 2.415 1.00 16.68 125 ASP A O 1
ATOM 552 N N . LEU A 1 126 ? -14.210 67.769 2.371 1.00 15.64 126 LEU A N 1
ATOM 553 C CA . LEU A 1 126 ? -13.404 68.925 2.018 1.00 14.96 126 LEU A CA 1
ATOM 554 C C . LEU A 1 126 ? -13.746 69.468 0.631 1.00 15.00 126 LEU A C 1
ATOM 555 O O . LEU A 1 126 ? -13.611 70.660 0.385 1.00 14.40 126 LEU A O 1
ATOM 560 N N . LYS A 1 127 ? -14.207 68.600 -0.267 1.00 15.16 127 LYS A N 1
ATOM 561 C CA . LYS A 1 127 ? -14.588 69.053 -1.604 1.00 15.91 127 LYS A CA 1
ATOM 562 C C . LYS A 1 127 ? -15.824 69.944 -1.513 1.00 15.87 127 LYS A C 1
ATOM 563 O O . LYS A 1 127 ? -15.910 70.963 -2.194 1.00 15.23 127 LYS A O 1
ATOM 569 N N . GLU A 1 128 ? -16.774 69.563 -0.661 1.00 16.42 128 GLU A N 1
ATOM 570 C CA . GLU A 1 128 ? -17.997 70.339 -0.493 1.00 17.33 128 GLU A CA 1
ATOM 571 C C . GLU A 1 128 ? -17.708 71.665 0.202 1.00 16.75 128 GLU A C 1
ATOM 572 O O . GLU A 1 128 ? -18.279 72.689 -0.153 1.00 16.92 128 GLU A O 1
ATOM 578 N N . ILE A 1 129 ? -16.810 71.644 1.185 1.00 16.13 129 ILE A N 1
ATOM 579 C CA . ILE A 1 129 ? -16.446 72.853 1.915 1.00 15.78 129 ILE A CA 1
ATOM 580 C C . ILE A 1 129 ? -15.780 73.867 0.977 1.00 15.74 129 ILE A C 1
ATOM 581 O O . ILE A 1 129 ? -16.087 75.057 1.012 1.00 15.43 129 ILE A O 1
ATOM 586 N N . ASP A 1 130 ? -14.885 73.389 0.122 1.00 15.93 130 ASP A N 1
ATOM 587 C CA . ASP A 1 130 ? -14.214 74.252 -0.833 1.00 16.45 130 ASP A CA 1
ATOM 588 C C . ASP A 1 130 ? -15.263 74.960 -1.708 1.00 16.70 130 ASP A C 1
ATOM 589 O O . ASP A 1 130 ? -15.177 76.160 -1.964 1.00 16.44 130 ASP A O 1
ATOM 594 N N . LYS A 1 131 ? -16.267 74.214 -2.153 1.00 17.01 131 LYS A N 1
ATOM 595 C CA . LYS A 1 131 ? -17.317 74.789 -2.988 1.00 17.82 131 LYS A CA 1
ATOM 596 C C . LYS A 1 131 ? -18.170 75.832 -2.259 1.00 17.69 131 LYS A C 1
ATOM 597 O O . LYS A 1 131 ? -18.741 76.718 -2.893 1.00 17.64 131 LYS A O 1
ATOM 603 N N . MET A 1 132 ? -18.260 75.734 -0.936 1.00 17.57 132 MET A N 1
ATOM 604 C CA . MET A 1 132 ? -19.058 76.690 -0.180 1.00 18.28 132 MET A CA 1
ATOM 605 C C . MET A 1 132 ? -18.476 78.091 -0.288 1.00 18.71 132 MET A C 1
ATOM 606 O O . MET A 1 132 ? -19.215 79.073 -0.267 1.00 18.50 132 MET A O 1
ATOM 611 N N . PHE A 1 133 ? -17.154 78.194 -0.401 1.00 19.63 133 PHE A N 1
ATOM 612 C CA . PHE A 1 133 ? -16.557 79.518 -0.501 1.00 20.88 133 PHE A CA 1
ATOM 613 C C . PHE A 1 133 ? -16.825 80.239 -1.820 1.00 21.92 133 PHE A C 1
ATOM 614 O O . PHE A 1 133 ? -16.502 81.424 -1.962 1.00 22.38 133 PHE A O 1
ATOM 622 N N . ASP A 1 134 ? -17.414 79.534 -2.783 1.00 23.28 134 ASP A N 1
ATOM 623 C CA . ASP A 1 134 ? -17.764 80.157 -4.058 1.00 24.46 134 ASP A CA 1
ATOM 624 C C . ASP A 1 134 ? -19.164 80.773 -3.930 1.00 24.63 134 ASP A C 1
ATOM 625 O O . ASP A 1 134 ? -19.653 81.439 -4.846 1.00 25.24 134 ASP A O 1
ATOM 630 N N . LYS A 1 135 ? -19.798 80.551 -2.782 1.00 24.67 135 LYS A N 1
ATOM 631 C CA . LYS A 1 135 ? -21.142 81.059 -2.506 1.00 24.68 135 LYS A CA 1
ATOM 632 C C . LYS A 1 135 ? -21.150 82.278 -1.580 1.00 24.41 135 LYS A C 1
ATOM 633 O O . LYS A 1 135 ? -22.212 82.761 -1.189 1.00 24.41 135 LYS A O 1
ATOM 639 N N . THR A 1 136 ? -19.968 82.776 -1.236 1.00 24.22 136 THR A N 1
ATOM 640 C CA . THR A 1 136 ? -19.846 83.924 -0.340 1.00 23.87 136 THR A CA 1
ATOM 641 C C . THR A 1 136 ? -20.326 85.251 -0.929 1.00 24.07 136 THR A C 1
ATOM 642 O O . THR A 1 136 ? -20.340 85.443 -2.144 1.00 24.30 136 THR A O 1
ATOM 646 N N . ASN A 1 137 ? -20.716 86.168 -0.047 1.00 24.10 137 ASN A N 1
ATOM 647 C CA . ASN A 1 137 ? -21.179 87.493 -0.453 1.00 24.11 137 ASN A CA 1
ATOM 648 C C . ASN A 1 137 ? -21.061 88.413 0.761 1.00 23.51 137 ASN A C 1
ATOM 649 O O . ASN A 1 137 ? -22.063 88.758 1.388 1.00 23.80 137 ASN A O 1
ATOM 654 N N . LEU A 1 138 ? -19.831 88.800 1.088 1.00 22.61 138 LEU A N 1
ATOM 655 C CA . LEU A 1 138 ? -19.570 89.667 2.238 1.00 21.77 138 LEU A CA 1
ATOM 656 C C . LEU A 1 138 ? -20.011 91.098 1.933 1.00 21.15 138 LEU A C 1
ATOM 657 O O . LEU A 1 138 ? -19.476 91.737 1.028 1.00 21.51 138 LEU A O 1
ATOM 662 N N . SER A 1 139 ? -20.972 91.606 2.701 1.00 20.56 139 SER A N 1
ATOM 663 C CA . SER A 1 139 ? -21.504 92.947 2.460 1.00 20.20 139 SER A CA 1
ATOM 664 C C . SER A 1 139 ? -20.729 94.120 3.062 1.00 19.59 139 SER A C 1
ATOM 665 O O . SER A 1 139 ? -20.811 95.235 2.551 1.00 19.83 139 SER A O 1
ATOM 668 N N . ASN A 1 140 ? -19.978 93.885 4.136 1.00 19.14 140 ASN A N 1
ATOM 669 C CA . ASN A 1 140 ? -19.198 94.964 4.745 1.00 18.34 140 ASN A CA 1
ATOM 670 C C . ASN A 1 140 ? -17.832 94.509 5.255 1.00 17.66 140 ASN A C 1
ATOM 671 O O . ASN A 1 140 ? -17.657 93.354 5.647 1.00 17.43 140 ASN A O 1
ATOM 676 N N . SER A 1 141 ? -16.865 95.425 5.229 1.00 16.28 141 SER A N 1
ATOM 677 C CA . SER A 1 141 ? -15.510 95.138 5.706 1.00 15.90 141 SER A CA 1
ATOM 678 C C . SER A 1 141 ? -15.541 95.216 7.229 1.00 15.56 141 SER A C 1
ATOM 679 O O . SER A 1 141 ? -16.317 95.985 7.805 1.00 15.51 141 SER A O 1
ATOM 682 N N . ILE A 1 142 ? -14.690 94.432 7.881 1.00 15.05 142 ILE A N 1
ATOM 683 C CA . ILE A 1 142 ? -14.666 94.410 9.331 1.00 15.16 142 ILE A CA 1
ATOM 684 C C . ILE A 1 142 ? -13.321 93.936 9.853 1.00 15.26 142 ILE A C 1
ATOM 685 O O . ILE A 1 142 ? -12.588 93.220 9.166 1.00 14.93 142 ILE A O 1
ATOM 690 N N . ILE A 1 143 ? -12.997 94.365 11.067 1.00 15.64 143 ILE A N 1
ATOM 691 C CA . ILE A 1 143 ? -11.766 93.953 11.721 1.00 15.75 143 ILE A CA 1
ATOM 692 C C . ILE A 1 143 ? -12.140 92.750 12.576 1.00 15.62 143 ILE A C 1
ATOM 693 O O . ILE A 1 143 ? -13.102 92.810 13.348 1.00 15.38 143 ILE A O 1
ATOM 698 N N . THR A 1 144 ? -11.397 91.655 12.428 1.00 15.66 144 THR A N 1
ATOM 699 C CA . THR A 1 144 ? -11.672 90.452 13.197 1.00 15.58 144 THR A CA 1
ATOM 700 C C . THR A 1 144 ? -10.495 90.118 14.106 1.00 15.77 144 THR A C 1
ATOM 701 O O . THR A 1 144 ? -9.393 90.653 13.937 1.00 15.81 144 THR A O 1
ATOM 705 N N . TYR A 1 145 ? -10.733 89.240 15.074 1.00 15.65 145 TYR A N 1
ATOM 706 C CA . TYR A 1 145 ? -9.711 88.899 16.053 1.00 15.62 145 TYR A CA 1
ATOM 707 C C . TYR A 1 145 ? -9.492 87.408 16.247 1.00 15.43 145 TYR A C 1
ATOM 708 O O . TYR A 1 145 ? -10.435 86.623 16.205 1.00 15.57 145 TYR A O 1
ATOM 717 N N . LYS A 1 146 ? -8.239 87.022 16.476 1.00 14.96 146 LYS A N 1
ATOM 718 C CA . LYS A 1 146 ? -7.920 85.625 16.747 1.00 15.14 146 LYS A CA 1
ATOM 719 C C . LYS A 1 146 ? -6.618 85.554 17.525 1.00 14.96 146 LYS A C 1
ATOM 720 O O . LYS A 1 146 ? -5.607 86.109 17.095 1.00 15.58 146 LYS A O 1
ATOM 726 N N . ASN A 1 147 ? -6.647 84.881 18.671 1.00 15.21 147 ASN A N 1
ATOM 727 C CA . ASN A 1 147 ? -5.440 84.728 19.471 1.00 15.07 147 ASN A CA 1
ATOM 728 C C . ASN A 1 147 ? -4.846 83.373 19.133 1.00 15.01 147 ASN A C 1
ATOM 729 O O . ASN A 1 147 ? -5.553 82.361 19.123 1.00 15.12 147 ASN A O 1
ATOM 734 N N . VAL A 1 148 ? -3.546 83.343 18.864 1.00 14.65 148 VAL A N 1
ATOM 735 C CA . VAL A 1 148 ? -2.902 82.088 18.509 1.00 14.52 148 VAL A CA 1
ATOM 736 C C . VAL A 1 148 ? -1.590 81.843 19.239 1.00 14.89 148 VAL A C 1
ATOM 737 O O . VAL A 1 148 ? -0.939 82.773 19.727 1.00 15.00 148 VAL A O 1
ATOM 741 N N . GLU A 1 149 ? -1.219 80.573 19.323 1.00 15.41 149 GLU A N 1
ATOM 742 C CA . GLU A 1 149 ? 0.029 80.175 19.957 1.00 16.52 149 GLU A CA 1
ATOM 743 C C . GLU A 1 149 ? 1.089 80.463 18.882 1.00 16.13 149 GLU A C 1
ATOM 744 O O . GLU A 1 149 ? 0.885 80.169 17.701 1.00 16.48 149 GLU A O 1
ATOM 750 N N . PRO A 1 150 ? 2.235 81.046 19.269 1.00 15.68 150 PRO A N 1
ATOM 751 C CA . PRO A 1 150 ? 3.290 81.372 18.301 1.00 15.42 150 PRO A CA 1
ATOM 752 C C . PRO A 1 150 ? 3.735 80.319 17.293 1.00 15.34 150 PRO A C 1
ATOM 753 O O . PRO A 1 150 ? 3.979 80.647 16.123 1.00 14.81 150 PRO A O 1
ATOM 757 N N . THR A 1 151 ? 3.860 79.064 17.707 1.00 15.45 151 THR A N 1
ATOM 758 C CA . THR A 1 151 ? 4.311 78.061 16.743 1.00 16.05 151 THR A CA 1
ATOM 759 C C . THR A 1 151 ? 3.301 77.832 15.620 1.00 15.88 151 THR A C 1
ATOM 760 O O . THR A 1 151 ? 3.676 77.369 14.543 1.00 15.96 151 THR A O 1
ATOM 764 N N . THR A 1 152 ? 2.033 78.167 15.850 1.00 15.94 152 THR A N 1
ATOM 765 C CA . THR A 1 152 ? 1.032 77.961 14.799 1.00 16.51 152 THR A CA 1
ATOM 766 C C . THR A 1 152 ? 1.306 78.847 13.580 1.00 16.47 152 THR A C 1
ATOM 767 O O . THR A 1 152 ? 0.877 78.520 12.469 1.00 16.96 152 THR A O 1
ATOM 771 N N . ILE A 1 153 ? 2.004 79.968 13.772 1.00 16.19 153 ILE A N 1
ATOM 772 C CA . ILE A 1 153 ? 2.341 80.835 12.641 1.00 15.91 153 ILE A CA 1
ATOM 773 C C . ILE A 1 153 ? 3.838 80.813 12.332 1.00 15.59 153 ILE A C 1
ATOM 774 O O . ILE A 1 153 ? 4.372 81.727 11.702 1.00 15.76 153 ILE A O 1
ATOM 779 N N . GLY A 1 154 ? 4.515 79.766 12.790 1.00 14.97 154 GLY A N 1
ATOM 780 C CA . GLY A 1 154 ? 5.929 79.643 12.504 1.00 14.78 154 GLY A CA 1
ATOM 781 C C . GLY A 1 154 ? 6.937 80.418 13.324 1.00 14.54 154 GLY A C 1
ATOM 782 O O . GLY A 1 154 ? 8.070 80.579 12.873 1.00 14.52 154 GLY A O 1
ATOM 783 N N . PHE A 1 155 ? 6.554 80.937 14.488 1.00 14.58 155 PHE A N 1
ATOM 784 C CA . PHE A 1 155 ? 7.544 81.615 15.321 1.00 14.78 155 PHE A CA 1
ATOM 785 C C . PHE A 1 155 ? 7.976 80.515 16.280 1.00 15.36 155 PHE A C 1
ATOM 786 O O . PHE A 1 155 ? 7.217 80.103 17.165 1.00 14.70 155 PHE A O 1
ATOM 794 N N . ASN A 1 156 ? 9.209 80.051 16.098 1.00 15.95 156 ASN A N 1
ATOM 795 C CA . ASN A 1 156 ? 9.738 78.940 16.869 1.00 17.16 156 ASN A CA 1
ATOM 796 C C . ASN A 1 156 ? 10.707 79.247 18.002 1.00 18.19 156 ASN A C 1
ATOM 797 O O . ASN A 1 156 ? 11.414 78.357 18.461 1.00 18.87 156 ASN A O 1
ATOM 802 N N . LYS A 1 157 ? 10.758 80.499 18.435 1.00 19.16 157 LYS A N 1
ATOM 803 C CA . LYS A 1 157 ? 11.612 80.844 19.570 1.00 20.28 157 LYS A CA 1
ATOM 804 C C . LYS A 1 157 ? 10.733 81.074 20.784 1.00 20.77 157 LYS A C 1
ATOM 805 O O . LYS A 1 157 ? 9.511 81.208 20.669 1.00 20.27 157 LYS A O 1
ATOM 811 N N . SER A 1 158 ? 11.359 81.124 21.954 1.00 21.70 158 SER A N 1
ATOM 812 C CA . SER A 1 158 ? 10.627 81.372 23.180 1.00 22.60 158 SER A CA 1
ATOM 813 C C . SER A 1 158 ? 10.061 82.786 23.062 1.00 22.94 158 SER A C 1
ATOM 814 O O . SER A 1 158 ? 10.774 83.717 22.690 1.00 23.43 158 SER A O 1
ATOM 817 N N . LEU A 1 159 ? 8.775 82.942 23.353 1.00 23.06 159 LEU A N 1
ATOM 818 C CA . LEU A 1 159 ? 8.135 84.250 23.267 1.00 23.15 159 LEU A CA 1
ATOM 819 C C . LEU A 1 159 ? 7.827 84.867 24.633 1.00 23.26 159 LEU A C 1
ATOM 820 O O . LEU A 1 159 ? 8.017 86.067 24.841 1.00 22.95 159 LEU A O 1
ATOM 825 N N . THR A 1 160 ? 7.358 84.039 25.558 1.00 23.39 160 THR A N 1
ATOM 826 C CA . THR A 1 160 ? 6.961 84.516 26.873 1.00 23.82 160 THR A CA 1
ATOM 827 C C . THR A 1 160 ? 7.784 84.020 28.051 1.00 24.31 160 THR A C 1
ATOM 828 O O . THR A 1 160 ? 8.500 83.025 27.964 1.00 24.42 160 THR A O 1
ATOM 832 N N . GLU A 1 161 ? 7.651 84.749 29.155 1.00 24.86 161 GLU A N 1
ATOM 833 C CA . GLU A 1 161 ? 8.289 84.438 30.431 1.00 25.62 161 GLU A CA 1
ATOM 834 C C . GLU A 1 161 ? 7.154 84.757 31.398 1.00 25.34 161 GLU A C 1
ATOM 835 O O . GLU A 1 161 ? 7.059 85.869 31.919 1.00 25.21 161 GLU A O 1
ATOM 841 N N . GLY A 1 162 ? 6.275 83.787 31.617 1.00 25.48 162 GLY A N 1
ATOM 842 C CA . GLY A 1 162 ? 5.139 84.033 32.482 1.00 25.56 162 GLY A CA 1
ATOM 843 C C . GLY A 1 162 ? 4.263 85.050 31.771 1.00 25.85 162 GLY A C 1
ATOM 844 O O . GLY A 1 162 ? 4.027 84.917 30.566 1.00 25.67 162 GLY A O 1
ATOM 845 N N . ASN A 1 163 ? 3.812 86.080 32.484 1.00 26.10 163 ASN A N 1
ATOM 846 C CA . ASN A 1 163 ? 2.954 87.098 31.883 1.00 26.51 163 ASN A CA 1
ATOM 847 C C . ASN A 1 163 ? 3.668 88.230 31.148 1.00 26.49 163 ASN A C 1
ATOM 848 O O . ASN A 1 163 ? 3.037 89.217 30.779 1.00 26.49 163 ASN A O 1
ATOM 853 N N . THR A 1 164 ? 4.971 88.095 30.930 1.00 26.37 164 THR A N 1
ATOM 854 C CA . THR A 1 164 ? 5.727 89.126 30.223 1.00 26.63 164 THR A CA 1
ATOM 855 C C . THR A 1 164 ? 6.323 88.589 28.924 1.00 26.93 164 THR A C 1
ATOM 856 O O . THR A 1 164 ? 6.513 87.383 28.765 1.00 26.73 164 THR A O 1
ATOM 860 N N . ILE A 1 165 ? 6.618 89.493 27.998 1.00 27.52 165 ILE A N 1
ATOM 861 C CA . ILE A 1 165 ? 7.205 89.108 26.719 1.00 28.49 165 ILE A CA 1
ATOM 862 C C . ILE A 1 165 ? 8.708 89.327 26.746 1.00 29.48 165 ILE A C 1
ATOM 863 O O . ILE A 1 165 ? 9.177 90.392 27.137 1.00 29.61 165 ILE A O 1
ATOM 868 N N . ASN A 1 166 ? 9.454 88.308 26.332 1.00 30.43 166 ASN A N 1
ATOM 869 C CA . ASN A 1 166 ? 10.905 88.395 26.285 1.00 31.52 166 ASN A CA 1
ATOM 870 C C . ASN A 1 166 ? 11.289 89.574 25.390 1.00 31.80 166 ASN A C 1
ATOM 871 O O . ASN A 1 166 ? 10.812 89.689 24.259 1.00 32.00 166 ASN A O 1
ATOM 876 N N . SER A 1 167 ? 12.145 90.450 25.905 1.00 31.97 167 SER A N 1
ATOM 877 C CA . SER A 1 167 ? 12.592 91.628 25.166 1.00 31.92 167 SER A CA 1
ATOM 878 C C . SER A 1 167 ? 13.223 91.258 23.820 1.00 31.70 167 SER A C 1
ATOM 879 O O . SER A 1 167 ? 12.913 91.857 22.783 1.00 31.82 167 SER A O 1
ATOM 882 N N . ASP A 1 168 ? 14.109 90.270 23.839 1.00 31.28 168 ASP A N 1
ATOM 883 C CA . ASP A 1 168 ? 14.766 89.824 22.620 1.00 30.73 168 ASP A CA 1
ATOM 884 C C . ASP A 1 168 ? 13.763 89.155 21.687 1.00 29.90 168 ASP A C 1
ATOM 885 O O . ASP A 1 168 ? 13.937 89.166 20.471 1.00 29.53 168 ASP A O 1
ATOM 890 N N . ALA A 1 169 ? 12.714 88.580 22.267 1.00 28.97 169 ALA A N 1
ATOM 891 C CA . ALA A 1 169 ? 11.682 87.894 21.493 1.00 28.17 169 ALA A CA 1
ATOM 892 C C . ALA A 1 169 ? 10.982 88.821 20.512 1.00 27.42 169 ALA A C 1
ATOM 893 O O . ALA A 1 169 ? 10.805 88.468 19.345 1.00 27.15 169 ALA A O 1
ATOM 895 N N . MET A 1 170 ? 10.570 89.998 20.976 1.00 26.47 170 MET A N 1
ATOM 896 C CA . MET A 1 170 ? 9.901 90.942 20.093 1.00 25.75 170 MET A CA 1
ATOM 897 C C . MET A 1 170 ? 10.776 91.317 18.920 1.00 24.39 170 MET A C 1
ATOM 898 O O . MET A 1 170 ? 10.303 91.380 17.790 1.00 24.28 170 MET A O 1
ATOM 903 N N . ALA A 1 171 ? 12.050 91.586 19.194 1.00 22.90 171 ALA A N 1
ATOM 904 C CA . ALA A 1 171 ? 12.976 91.959 18.138 1.00 21.63 171 ALA A CA 1
ATOM 905 C C . ALA A 1 171 ? 13.021 90.861 17.077 1.00 20.67 171 ALA A C 1
ATOM 906 O O . ALA A 1 171 ? 12.939 91.146 15.887 1.00 20.03 171 ALA A O 1
ATOM 908 N N . GLN A 1 172 ? 13.153 89.609 17.510 1.00 19.93 172 GLN A N 1
ATOM 909 C CA . GLN A 1 172 ? 13.186 88.493 16.567 1.00 19.50 172 GLN A CA 1
ATOM 910 C C . GLN A 1 172 ? 11.860 88.382 15.827 1.00 19.04 172 GLN A C 1
ATOM 911 O O . GLN A 1 172 ? 11.839 88.145 14.621 1.00 18.16 172 GLN A O 1
ATOM 917 N N . PHE A 1 173 ? 10.761 88.560 16.554 1.00 18.94 173 PHE A N 1
ATOM 918 C CA . PHE A 1 173 ? 9.433 88.461 15.961 1.00 19.18 173 PHE A CA 1
ATOM 919 C C . PHE A 1 173 ? 9.215 89.513 14.873 1.00 19.35 173 PHE A C 1
ATOM 920 O O . PHE A 1 173 ? 8.717 89.199 13.794 1.00 18.69 173 PHE A O 1
ATOM 928 N N . LYS A 1 174 ? 9.586 90.760 15.154 1.00 19.43 174 LYS A N 1
ATOM 929 C CA . LYS A 1 174 ? 9.428 91.831 14.176 1.00 20.06 174 LYS A CA 1
ATOM 930 C C . LYS A 1 174 ? 10.296 91.622 12.946 1.00 20.01 174 LYS A C 1
ATOM 931 O O . LYS A 1 174 ? 9.865 91.867 11.817 1.00 19.95 174 LYS A O 1
ATOM 937 N N . GLU A 1 175 ? 11.529 91.180 13.156 1.00 19.73 175 GLU A N 1
ATOM 938 C CA . GLU A 1 175 ? 12.419 90.968 12.032 1.00 20.11 175 GLU A CA 1
ATOM 939 C C . GLU A 1 175 ? 11.887 89.856 11.134 1.00 19.37 175 GLU A C 1
ATOM 940 O O . GLU A 1 175 ? 12.066 89.897 9.919 1.00 19.89 175 GLU A O 1
ATOM 946 N N . GLN A 1 176 ? 11.217 88.873 11.725 1.00 18.32 176 GLN A N 1
ATOM 947 C CA . GLN A 1 176 ? 10.680 87.776 10.927 1.00 17.27 176 GLN A CA 1
ATOM 948 C C . GLN A 1 176 ? 9.343 88.065 10.246 1.00 17.06 176 GLN A C 1
ATOM 949 O O . GLN A 1 176 ? 9.115 87.604 9.124 1.00 17.12 176 GLN A O 1
ATOM 955 N N . PHE A 1 177 ? 8.478 88.843 10.895 1.00 16.75 177 PHE A N 1
ATOM 956 C CA . PHE A 1 177 ? 7.151 89.100 10.337 1.00 16.48 177 PHE A CA 1
ATOM 957 C C . PHE A 1 177 ? 6.750 90.491 9.856 1.00 16.19 177 PHE A C 1
ATOM 958 O O . PHE A 1 177 ? 5.866 90.613 9.011 1.00 15.11 177 PHE A O 1
ATOM 966 N N . LEU A 1 178 ? 7.360 91.551 10.367 1.00 16.01 178 LEU A N 1
ATOM 967 C CA . LEU A 1 178 ? 6.923 92.879 9.934 1.00 16.27 178 LEU A CA 1
ATOM 968 C C . LEU A 1 178 ? 7.075 93.105 8.425 1.00 16.37 178 LEU A C 1
ATOM 969 O O . LEU A 1 178 ? 8.121 92.818 7.840 1.00 16.78 178 LEU A O 1
ATOM 974 N N . ASP A 1 179 ? 6.010 93.608 7.803 1.00 16.27 179 ASP A N 1
ATOM 975 C CA . ASP A 1 179 ? 5.993 93.894 6.374 1.00 16.47 179 ASP A CA 1
ATOM 976 C C . ASP A 1 179 ? 6.007 92.678 5.465 1.00 16.45 179 ASP A C 1
ATOM 977 O O . ASP A 1 179 ? 6.217 92.797 4.252 1.00 16.63 179 ASP A O 1
ATOM 982 N N . ARG A 1 180 ? 5.767 91.506 6.041 1.00 16.29 180 ARG A N 1
ATOM 983 C CA . ARG A 1 180 ? 5.721 90.297 5.238 1.00 16.34 180 ARG A CA 1
ATOM 984 C C . ARG A 1 180 ? 4.340 89.674 5.333 1.00 16.06 180 ARG A C 1
ATOM 985 O O . ARG A 1 180 ? 3.491 90.155 6.085 1.00 15.54 180 ARG A O 1
ATOM 993 N N . ASP A 1 181 ? 4.109 88.635 4.537 1.00 15.96 181 ASP A N 1
ATOM 994 C CA . ASP A 1 181 ? 2.824 87.945 4.511 1.00 15.91 181 ASP A CA 1
ATOM 995 C C . ASP A 1 181 ? 2.898 86.627 5.265 1.00 15.75 181 ASP A C 1
ATOM 996 O O . ASP A 1 181 ? 3.883 85.892 5.155 1.00 16.05 181 ASP A O 1
ATOM 1001 N N . ILE A 1 182 ? 1.851 86.330 6.028 1.00 15.13 182 ILE A N 1
ATOM 1002 C CA . ILE A 1 182 ? 1.779 85.085 6.773 1.00 14.71 182 ILE A CA 1
ATOM 1003 C C . ILE A 1 182 ? 0.796 84.140 6.080 1.00 14.49 182 ILE A C 1
ATOM 1004 O O . ILE A 1 182 ? -0.385 84.464 5.920 1.00 14.86 182 ILE A O 1
ATOM 1009 N N . LYS A 1 183 ? 1.301 82.985 5.661 1.00 14.20 183 LYS A N 1
ATOM 1010 C CA . LYS A 1 183 ? 0.496 81.964 5.003 1.00 14.43 183 LYS A CA 1
ATOM 1011 C C . LYS A 1 183 ? 0.078 80.952 6.068 1.00 14.43 183 LYS A C 1
ATOM 1012 O O . LYS A 1 183 ? 0.928 80.427 6.794 1.00 14.67 183 LYS A O 1
ATOM 1018 N N . PHE A 1 184 ? -1.225 80.693 6.178 1.00 14.81 184 PHE A N 1
ATOM 1019 C CA . PHE A 1 184 ? -1.731 79.739 7.163 1.00 15.20 184 PHE A CA 1
ATOM 1020 C C . PHE A 1 184 ? -1.923 78.359 6.535 1.00 15.30 184 PHE A C 1
ATOM 1021 O O . PHE A 1 184 ? -1.956 78.232 5.309 1.00 15.29 184 PHE A O 1
ATOM 1029 N N . ASP A 1 185 ? -2.059 77.334 7.377 1.00 15.85 185 ASP A N 1
ATOM 1030 C CA . ASP A 1 185 ? -2.213 75.960 6.901 1.00 16.47 185 ASP A CA 1
ATOM 1031 C C . ASP A 1 185 ? -3.648 75.528 6.677 1.00 16.77 185 ASP A C 1
ATOM 1032 O O . ASP A 1 185 ? -3.893 74.517 6.019 1.00 16.98 185 ASP A O 1
ATOM 1037 N N . SER A 1 186 ? -4.587 76.295 7.218 1.00 16.88 186 SER A N 1
ATOM 1038 C CA . SER A 1 186 ? -5.996 75.949 7.116 1.00 17.34 186 SER A CA 1
ATOM 1039 C C . SER A 1 186 ? -6.873 77.199 7.095 1.00 16.89 186 SER A C 1
ATOM 1040 O O . SER A 1 186 ? -6.387 78.318 7.254 1.00 16.99 186 SER A O 1
ATOM 1043 N N . TYR A 1 187 ? -8.172 77.000 6.912 1.00 16.27 187 TYR A N 1
ATOM 1044 C CA . TYR A 1 187 ? -9.107 78.111 6.879 1.00 15.99 187 TYR A CA 1
ATOM 1045 C C . TYR A 1 187 ? -8.945 78.968 8.117 1.00 16.18 187 TYR A C 1
ATOM 1046 O O . TYR A 1 187 ? -8.846 78.457 9.229 1.00 16.10 187 TYR A O 1
ATOM 1055 N N . LEU A 1 188 ? -8.904 80.277 7.923 1.00 16.43 188 LEU A N 1
ATOM 1056 C CA . LEU A 1 188 ? -8.742 81.176 9.052 1.00 17.29 188 LEU A CA 1
ATOM 1057 C C . LEU A 1 188 ? -10.098 81.532 9.657 1.00 17.30 188 LEU A C 1
ATOM 1058 O O . LEU A 1 188 ? -10.889 82.264 9.053 1.00 17.31 188 LEU A O 1
ATOM 1063 N N . ASP A 1 189 ? -10.367 80.995 10.845 1.00 17.16 189 ASP A N 1
ATOM 1064 C CA . ASP A 1 189 ? -11.617 81.264 11.547 1.00 17.26 189 ASP A CA 1
ATOM 1065 C C . ASP A 1 189 ? -11.394 82.314 12.626 1.00 16.77 189 ASP A C 1
ATOM 1066 O O . ASP A 1 189 ? -10.753 82.041 13.650 1.00 17.22 189 ASP A O 1
ATOM 1071 N N . THR A 1 190 ? -11.944 83.504 12.408 1.00 15.77 190 THR A N 1
ATOM 1072 C CA . THR A 1 190 ? -11.765 84.611 13.344 1.00 14.84 190 THR A CA 1
ATOM 1073 C C . THR A 1 190 ? -13.052 85.060 14.029 1.00 14.61 190 THR A C 1
ATOM 1074 O O . THR A 1 190 ? -14.157 84.730 13.592 1.00 14.54 190 THR A O 1
ATOM 1078 N N . HIS A 1 191 ? -12.883 85.821 15.109 1.00 14.07 191 HIS A N 1
ATOM 1079 C CA . HIS A 1 191 ? -13.986 86.319 15.934 1.00 14.01 191 HIS A CA 1
ATOM 1080 C C . HIS A 1 191 ? -14.335 87.771 15.637 1.00 14.10 191 HIS A C 1
ATOM 1081 O O . HIS A 1 191 ? -13.503 88.526 15.141 1.00 13.85 191 HIS A O 1
ATOM 1088 N N . LEU A 1 192 ? -15.558 88.172 15.985 1.00 14.26 192 LEU A N 1
ATOM 1089 C CA . LEU A 1 192 ? -16.003 89.532 15.711 1.00 14.90 192 LEU A CA 1
ATOM 1090 C C . LEU A 1 192 ? -15.659 90.538 16.809 1.00 15.29 192 LEU A C 1
ATOM 1091 O O . LEU A 1 192 ? -15.908 91.733 16.659 1.00 15.14 192 LEU A O 1
ATOM 1096 N N . THR A 1 193 ? -15.083 90.048 17.902 1.00 16.34 193 THR A N 1
ATOM 1097 C CA . THR A 1 193 ? -14.661 90.894 19.018 1.00 17.21 193 THR A CA 1
ATOM 1098 C C . THR A 1 193 ? -13.377 90.340 19.612 1.00 17.99 193 THR A C 1
ATOM 1099 O O . THR A 1 193 ? -13.066 89.155 19.453 1.00 17.89 193 THR A O 1
ATOM 1103 N N . ALA A 1 194 ? -12.643 91.209 20.301 1.00 18.46 194 ALA A N 1
ATOM 1104 C CA . ALA A 1 194 ? -11.397 90.833 20.955 1.00 19.37 194 ALA A CA 1
ATOM 1105 C C . ALA A 1 194 ? -11.660 89.674 21.910 1.00 19.86 194 ALA A C 1
ATOM 1106 O O . ALA A 1 194 ? -12.634 89.682 22.671 1.00 19.83 194 ALA A O 1
ATOM 1108 N N . GLN A 1 195 ? -10.766 88.695 21.886 1.00 20.50 195 GLN A N 1
ATOM 1109 C CA . GLN A 1 195 ? -10.894 87.498 22.697 1.00 21.42 195 GLN A CA 1
ATOM 1110 C C . GLN A 1 195 ? -10.028 87.492 23.948 1.00 22.37 195 GLN A C 1
ATOM 1111 O O . GLN A 1 195 ? -8.934 88.055 23.962 1.00 22.27 195 GLN A O 1
ATOM 1117 N N . GLN A 1 196 ? -10.531 86.853 25.001 1.00 23.67 196 GLN A N 1
ATOM 1118 C CA . GLN A 1 196 ? -9.788 86.754 26.250 1.00 25.17 196 GLN A CA 1
ATOM 1119 C C . GLN A 1 196 ? -8.501 85.984 25.980 1.00 25.84 196 GLN A C 1
ATOM 1120 O O . GLN A 1 196 ? -8.496 84.998 25.242 1.00 25.65 196 GLN A O 1
ATOM 1126 N N . VAL A 1 197 ? -7.413 86.434 26.594 1.00 26.78 197 VAL A N 1
ATOM 1127 C CA . VAL A 1 197 ? -6.110 85.812 26.413 1.00 27.81 197 VAL A CA 1
ATOM 1128 C C . VAL A 1 197 ? -5.890 84.604 27.320 1.00 28.22 197 VAL A C 1
ATOM 1129 O O . VAL A 1 197 ? -6.204 84.648 28.506 1.00 28.53 197 VAL A O 1
ATOM 1133 N N . SER A 1 198 ? -5.366 83.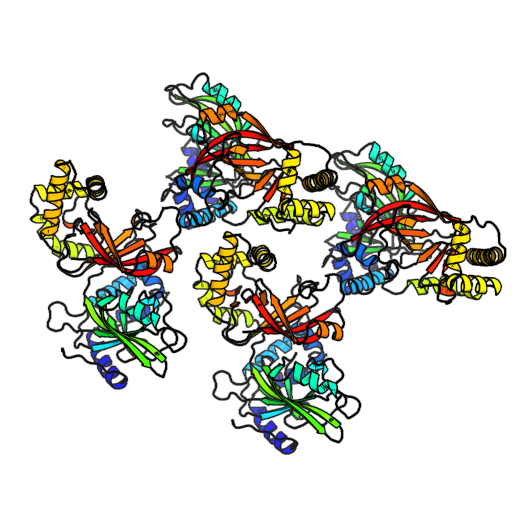520 26.754 1.00 28.63 198 SER A N 1
ATOM 1134 C CA . SER A 1 198 ? -5.074 82.328 27.542 1.00 28.73 198 SER A CA 1
ATOM 1135 C C . SER A 1 198 ? -3.583 82.384 27.863 1.00 29.00 198 SER A C 1
ATOM 1136 O O . SER A 1 198 ? -2.919 83.387 27.585 1.00 29.33 198 SER A O 1
ATOM 1139 N N . SER A 1 199 ? -3.052 81.309 28.433 1.00 28.74 199 SER A N 1
ATOM 1140 C CA . SER A 1 199 ? -1.642 81.272 28.790 1.00 28.43 199 SER A CA 1
ATOM 1141 C C . SER A 1 199 ? -0.692 81.138 27.599 1.00 27.69 199 SER A C 1
ATOM 1142 O O . SER A 1 199 ? 0.349 81.802 27.558 1.00 27.90 199 SER A O 1
ATOM 1145 N N . LYS A 1 200 ? -1.052 80.302 26.627 1.00 26.93 200 LYS A N 1
ATOM 1146 C CA . LYS A 1 200 ? -0.186 80.065 25.468 1.00 25.75 200 LYS A CA 1
ATOM 1147 C C . LYS A 1 200 ? -0.523 80.784 24.162 1.00 24.71 200 LYS A C 1
ATOM 1148 O O . LYS A 1 200 ? 0.360 81.018 23.341 1.00 23.92 200 LYS A O 1
ATOM 1154 N N . GLU A 1 201 ? -1.790 81.114 23.949 1.00 23.70 201 GLU A N 1
ATOM 1155 C CA . GLU A 1 201 ? -2.173 81.808 22.724 1.00 22.60 201 GLU A CA 1
ATOM 1156 C C . GLU A 1 201 ? -1.939 83.292 22.970 1.00 21.50 201 GLU A C 1
ATOM 1157 O O . GLU A 1 201 ? -2.874 84.068 23.152 1.00 21.36 201 GLU A O 1
ATOM 1163 N N . ARG A 1 202 ? -0.660 83.666 22.953 1.00 20.17 202 ARG A N 1
ATOM 1164 C CA . ARG A 1 202 ? -0.210 85.023 23.241 1.00 19.23 202 ARG A CA 1
ATOM 1165 C C . ARG A 1 202 ? 0.044 85.961 22.061 1.00 18.37 202 ARG A C 1
ATOM 1166 O O . ARG A 1 202 ? 0.530 87.079 22.245 1.00 18.30 202 ARG A O 1
ATOM 1174 N N . VAL A 1 203 ? -0.266 85.511 20.850 1.00 17.26 203 VAL A N 1
ATOM 1175 C CA . VAL A 1 203 ? -0.114 86.360 19.675 1.00 16.41 203 VAL A CA 1
ATOM 1176 C C . VAL A 1 203 ? -1.530 86.747 19.259 1.00 16.08 203 VAL A C 1
ATOM 1177 O O . VAL A 1 203 ? -2.345 85.882 18.952 1.00 16.21 203 VAL A O 1
ATOM 1181 N N . ILE A 1 204 ? -1.831 88.039 19.278 1.00 15.53 204 ILE A N 1
ATOM 1182 C CA . ILE A 1 204 ? -3.164 88.502 18.910 1.00 15.46 204 ILE A CA 1
ATOM 1183 C C . ILE A 1 204 ? -3.189 88.957 17.456 1.00 15.55 204 ILE A C 1
ATOM 1184 O O . ILE A 1 204 ? -2.458 89.871 17.075 1.00 15.78 204 ILE A O 1
ATOM 1189 N N . LEU A 1 205 ? -4.031 88.317 16.647 1.00 15.36 205 LEU A N 1
ATOM 1190 C CA . LEU A 1 205 ? -4.162 88.678 15.243 1.00 15.73 205 LEU A CA 1
ATOM 1191 C C . LEU A 1 205 ? -5.381 89.577 15.076 1.00 15.84 205 LEU A C 1
ATOM 1192 O O . LEU A 1 205 ? -6.517 89.145 15.297 1.00 16.41 205 LEU A O 1
ATOM 1197 N N . LYS A 1 206 ? -5.133 90.832 14.720 1.00 15.77 206 LYS A N 1
ATOM 1198 C CA . LYS A 1 206 ? -6.190 91.820 14.497 1.00 16.01 206 LYS A CA 1
ATOM 1199 C C . LYS A 1 206 ? -6.156 92.012 12.992 1.00 15.93 206 LYS A C 1
ATOM 1200 O O . LYS A 1 206 ? -5.390 92.818 12.454 1.00 16.14 206 LYS A O 1
ATOM 1206 N N . VAL A 1 207 ? -7.008 91.245 12.319 1.00 15.97 207 VAL A N 1
ATOM 1207 C CA . VAL A 1 207 ? -7.054 91.207 10.866 1.00 15.96 207 VAL A CA 1
ATOM 1208 C C . VAL A 1 207 ? -8.189 91.945 10.176 1.00 15.88 207 VAL A C 1
ATOM 1209 O O . VAL A 1 207 ? -9.361 91.660 10.408 1.00 16.11 207 VAL A O 1
ATOM 1213 N N . THR A 1 208 ? -7.829 92.882 9.305 1.00 15.96 208 THR A N 1
ATOM 1214 C CA . THR A 1 208 ? -8.817 93.624 8.539 1.00 15.91 208 THR A CA 1
ATOM 1215 C C . THR A 1 208 ? -9.257 92.755 7.365 1.00 15.81 208 THR A C 1
ATOM 1216 O O . THR A 1 208 ? -8.441 92.311 6.559 1.00 15.36 208 THR A O 1
ATOM 1220 N N . VAL A 1 209 ? -10.558 92.500 7.290 1.00 15.63 209 VAL A N 1
ATOM 1221 C CA . VAL A 1 209 ? -11.144 91.694 6.230 1.00 15.90 209 VAL A CA 1
ATOM 1222 C C . VAL A 1 209 ? -11.924 92.618 5.301 1.00 16.22 209 VAL A C 1
ATOM 1223 O O . VAL A 1 209 ? -13.046 93.026 5.611 1.00 15.94 209 VAL A O 1
ATOM 1227 N N . PRO A 1 210 ? -11.322 93.003 4.167 1.00 16.70 210 PRO A N 1
ATOM 1228 C CA . PRO A 1 210 ? -12.024 93.882 3.232 1.00 17.37 210 PRO A CA 1
ATOM 1229 C C . PRO A 1 210 ? -13.138 93.097 2.545 1.00 17.82 210 PRO A C 1
ATOM 1230 O O . PRO A 1 210 ? -13.008 91.895 2.320 1.00 17.80 210 PRO A O 1
ATOM 1234 N N . SER A 1 211 ? -14.228 93.775 2.211 1.00 18.28 211 SER A N 1
ATOM 1235 C CA . SER A 1 211 ? -15.337 93.108 1.545 1.00 19.01 211 SER A CA 1
ATOM 1236 C C . SER A 1 211 ? -15.037 92.933 0.067 1.00 19.50 211 SER A C 1
ATOM 1237 O O . SER A 1 211 ? -15.392 91.920 -0.529 1.00 19.38 211 SER A O 1
ATOM 1240 N N . GLY A 1 212 ? -14.384 93.931 -0.520 1.00 20.22 212 GLY A N 1
ATOM 1241 C CA . GLY A 1 212 ? -14.084 93.882 -1.940 1.00 21.59 212 GLY A CA 1
ATOM 1242 C C . GLY A 1 212 ? -15.367 94.066 -2.735 1.00 22.58 212 GLY A C 1
ATOM 1243 O O . GLY A 1 212 ? -15.414 93.799 -3.933 1.00 22.61 212 GLY A O 1
ATOM 1244 N N . LYS A 1 213 ? -16.408 94.536 -2.054 1.00 23.74 213 LYS A N 1
ATOM 1245 C CA . LYS A 1 213 ? -17.730 94.754 -2.650 1.00 25.14 213 LYS A CA 1
ATOM 1246 C C . LYS A 1 213 ? -17.808 95.301 -4.079 1.00 25.95 213 LYS A C 1
ATOM 1247 O O . LYS A 1 213 ? -18.392 94.665 -4.962 1.00 26.55 213 LYS A O 1
ATOM 1253 N N . GLY A 1 214 ? -17.250 96.484 -4.307 1.00 26.48 214 GLY A N 1
ATOM 1254 C CA . GLY A 1 214 ? -17.312 97.064 -5.640 1.00 26.83 214 GLY A CA 1
ATOM 1255 C C . GLY A 1 214 ? -16.108 96.774 -6.516 1.00 27.23 214 GLY A C 1
ATOM 1256 O O . GLY A 1 214 ? -15.720 97.609 -7.337 1.00 27.39 214 GLY A O 1
ATOM 1257 N N . SER A 1 215 ? -15.521 95.590 -6.357 1.00 27.22 215 SER A N 1
ATOM 1258 C CA . SER A 1 215 ? -14.343 95.213 -7.137 1.00 27.05 215 SER A CA 1
ATOM 1259 C C . SER A 1 215 ? -14.580 93.950 -7.953 1.00 26.88 215 SER A C 1
ATOM 1260 O O . SER A 1 215 ? -15.632 93.322 -7.861 1.00 27.01 215 SER A O 1
ATOM 1263 N N . THR A 1 216 ? -13.582 93.576 -8.747 1.00 26.71 216 THR A N 1
ATOM 1264 C CA . THR A 1 216 ? -13.684 92.383 -9.575 1.00 26.60 216 THR A CA 1
ATOM 1265 C C . THR A 1 216 ? -13.364 91.130 -8.777 1.00 26.01 216 THR A C 1
ATOM 1266 O O . THR A 1 216 ? -13.612 90.014 -9.236 1.00 26.20 216 THR A O 1
ATOM 1270 N N . THR A 1 217 ? -12.814 91.318 -7.581 1.00 25.18 217 THR A N 1
ATOM 1271 C CA . THR A 1 217 ? -12.457 90.192 -6.729 1.00 24.30 217 THR A CA 1
ATOM 1272 C C . THR A 1 217 ? -13.059 90.270 -5.333 1.00 23.05 217 THR A C 1
ATOM 1273 O O . THR A 1 217 ? -12.354 90.548 -4.360 1.00 23.15 217 THR A O 1
ATOM 1277 N N . PRO A 1 218 ? -14.375 90.035 -5.212 1.00 22.01 218 PRO A N 1
ATOM 1278 C CA . PRO A 1 218 ? -14.994 90.089 -3.886 1.00 20.95 218 PRO A CA 1
ATOM 1279 C C . PRO A 1 218 ? -14.313 89.068 -2.981 1.00 19.87 218 PRO A C 1
ATOM 1280 O O . PRO A 1 218 ? -13.897 88.000 -3.428 1.00 19.63 218 PRO A O 1
ATOM 1284 N N . THR A 1 219 ? -14.198 89.401 -1.704 1.00 18.49 219 THR A N 1
ATOM 1285 C CA . THR A 1 219 ? -13.536 88.522 -0.755 1.00 17.10 219 THR A CA 1
ATOM 1286 C C . THR A 1 219 ? -14.298 87.235 -0.452 1.00 16.26 219 THR A C 1
ATOM 1287 O O . THR A 1 219 ? -15.474 87.271 -0.078 1.00 15.79 219 THR A O 1
ATOM 1291 N N . LYS A 1 220 ? -13.618 86.101 -0.612 1.00 15.19 220 LYS A N 1
ATOM 1292 C CA . LYS A 1 220 ? -14.224 84.809 -0.319 1.00 14.62 220 LYS A CA 1
ATOM 1293 C C . LYS A 1 220 ? -14.136 84.509 1.179 1.00 14.03 220 LYS A C 1
ATOM 1294 O O . LYS A 1 220 ? -13.265 83.763 1.647 1.00 13.43 220 LYS A O 1
ATOM 1300 N N . ALA A 1 221 ? -15.050 85.125 1.919 1.00 13.39 221 ALA A N 1
ATOM 1301 C CA . ALA A 1 221 ? -15.157 84.983 3.365 1.00 13.53 221 ALA A CA 1
ATOM 1302 C C . ALA A 1 221 ? -16.636 85.131 3.728 1.00 13.33 221 ALA A C 1
ATOM 1303 O O . ALA A 1 221 ? -17.408 85.769 3.000 1.00 13.30 221 ALA A O 1
ATOM 1305 N N . GLY A 1 222 ? -17.025 84.552 4.859 1.00 13.46 222 GLY A N 1
ATOM 1306 C CA . GLY A 1 222 ? -18.409 84.651 5.277 1.00 13.61 222 GLY A CA 1
ATOM 1307 C C . GLY A 1 222 ? -18.614 84.349 6.745 1.00 13.87 222 GLY A C 1
ATOM 1308 O O . GLY A 1 222 ? -17.763 83.737 7.393 1.00 13.60 222 GLY A O 1
ATOM 1309 N N . VAL A 1 223 ? -19.760 84.767 7.269 1.00 14.25 223 VAL A N 1
ATOM 1310 C CA . VAL A 1 223 ? -20.074 84.544 8.670 1.00 14.96 223 VAL A CA 1
ATOM 1311 C C . VAL A 1 223 ? -20.838 83.243 8.877 1.00 15.44 223 VAL A C 1
ATOM 1312 O O . VAL A 1 223 ? -21.756 82.915 8.113 1.00 15.65 223 VAL A O 1
ATOM 1316 N N . ILE A 1 224 ? -20.438 82.505 9.905 1.00 16.19 224 ILE A N 1
ATOM 1317 C CA . ILE A 1 224 ? -21.080 81.248 10.245 1.00 17.17 224 ILE A CA 1
ATOM 1318 C C . ILE A 1 224 ? -21.360 81.201 11.737 1.00 17.47 224 ILE A C 1
ATOM 1319 O O . ILE A 1 224 ? -20.632 81.792 12.538 1.00 17.45 224 ILE A O 1
ATOM 1324 N N . LEU A 1 225 ? -22.427 80.505 12.104 1.00 17.66 225 LEU A N 1
ATOM 1325 C CA . LEU A 1 225 ? -22.783 80.346 13.506 1.00 18.70 225 LEU A CA 1
ATOM 1326 C C . LEU A 1 225 ? -22.171 79.031 13.970 1.00 19.42 225 LEU A C 1
ATOM 1327 O O . LEU A 1 225 ? -22.562 77.954 13.516 1.00 19.63 225 LEU A O 1
ATOM 1332 N N . ASN A 1 226 ? -21.194 79.117 14.861 1.00 20.10 226 ASN A N 1
ATOM 1333 C CA . ASN A 1 226 ? -20.541 77.921 15.367 1.00 21.38 226 ASN A CA 1
ATOM 1334 C C . ASN A 1 226 ? -20.238 78.050 16.851 1.00 22.08 226 ASN A C 1
ATOM 1335 O O . ASN A 1 226 ? -19.733 79.072 17.303 1.00 22.03 226 ASN A O 1
ATOM 1340 N N . ASN A 1 227 ? -20.579 77.010 17.603 1.00 23.06 227 ASN A N 1
ATOM 1341 C CA . ASN A 1 227 ? -20.343 76.984 19.044 1.00 24.13 227 ASN A CA 1
ATOM 1342 C C . ASN A 1 227 ? -21.040 78.155 19.743 1.00 24.09 227 ASN A C 1
ATOM 1343 O O . ASN A 1 227 ? -20.486 78.750 20.670 1.00 24.37 227 ASN A O 1
ATOM 1348 N N . SER A 1 228 ? -22.249 78.484 19.289 1.00 23.84 228 SER A N 1
ATOM 1349 C CA . SER A 1 228 ? -23.046 79.563 19.878 1.00 23.56 228 SER A CA 1
ATOM 1350 C C . SER A 1 228 ? -22.463 80.953 19.636 1.00 23.10 228 SER A C 1
ATOM 1351 O O . SER A 1 228 ? -22.757 81.899 20.369 1.00 23.12 228 SER A O 1
ATOM 1354 N N . GLU A 1 229 ? -21.638 81.083 18.606 1.00 22.11 229 GLU A N 1
ATOM 1355 C CA . GLU A 1 229 ? -21.023 82.366 18.312 1.00 21.33 229 GLU A CA 1
ATOM 1356 C C . GLU A 1 229 ? -20.904 82.596 16.814 1.00 20.65 229 GLU A C 1
ATOM 1357 O O . GLU A 1 229 ? -20.654 81.659 16.058 1.00 20.39 229 GLU A O 1
ATOM 1363 N N . TYR A 1 230 ? -21.106 83.841 16.389 1.00 19.98 230 TYR A N 1
ATOM 1364 C CA . TYR A 1 230 ? -20.969 84.182 14.979 1.00 19.43 230 TYR A CA 1
ATOM 1365 C C . TYR A 1 230 ? -19.497 84.454 14.719 1.00 19.08 230 TYR A C 1
ATOM 1366 O O . TYR A 1 230 ? -18.889 85.291 15.387 1.00 19.13 230 TYR A O 1
ATOM 1375 N N . LYS A 1 231 ? -18.927 83.733 13.760 1.00 18.25 231 LYS A N 1
ATOM 1376 C CA . LYS A 1 231 ? -17.515 83.885 13.426 1.00 17.69 231 LYS A CA 1
ATOM 1377 C C . LYS A 1 231 ? -17.278 84.081 11.943 1.00 16.83 231 LYS A C 1
ATOM 1378 O O . LYS A 1 231 ? -18.094 83.679 11.115 1.00 16.75 231 LYS A O 1
ATOM 1384 N N . MET A 1 232 ? -16.159 84.713 11.609 1.00 15.72 232 MET A N 1
ATOM 1385 C CA . MET A 1 232 ? -15.811 84.951 10.214 1.00 15.20 232 MET A CA 1
ATOM 1386 C C . MET A 1 232 ? -14.909 83.821 9.713 1.00 14.81 232 MET A C 1
ATOM 1387 O O . MET A 1 232 ? -13.893 83.508 10.325 1.00 14.44 232 MET A O 1
ATOM 1392 N N . LEU A 1 233 ? -15.310 83.189 8.613 1.00 14.44 233 LEU A N 1
ATOM 1393 C CA . LEU A 1 233 ? -14.536 82.116 8.007 1.00 14.56 233 LEU A CA 1
ATOM 1394 C C . LEU A 1 233 ? -13.954 82.668 6.722 1.00 13.91 233 LEU A C 1
ATOM 1395 O O . LEU A 1 233 ? -14.689 83.198 5.890 1.00 13.58 233 LEU A O 1
ATOM 1400 N N . ILE A 1 234 ? -12.638 82.544 6.576 1.00 13.48 234 ILE A N 1
ATOM 1401 C CA . ILE A 1 234 ? -11.917 83.047 5.408 1.00 13.43 234 ILE A CA 1
ATOM 1402 C C . ILE A 1 234 ? -11.288 81.911 4.603 1.00 13.61 234 ILE A C 1
ATOM 1403 O O . ILE A 1 234 ? -10.654 81.017 5.160 1.00 13.43 234 ILE A O 1
ATOM 1408 N N . ASP A 1 235 ? -11.438 81.961 3.286 1.00 14.19 235 ASP A N 1
ATOM 1409 C CA . ASP A 1 235 ? -10.881 80.915 2.431 1.00 14.85 235 ASP A CA 1
ATOM 1410 C C . ASP A 1 235 ? -9.348 80.802 2.505 1.00 14.90 235 ASP A C 1
ATOM 1411 O O . ASP A 1 235 ? -8.668 81.722 2.953 1.00 14.98 235 ASP A O 1
ATOM 1416 N N . ASN A 1 236 ? -8.819 79.659 2.070 1.00 14.86 236 ASN A N 1
ATOM 1417 C CA . ASN A 1 236 ? -7.371 79.410 2.049 1.00 15.37 236 ASN A CA 1
ATOM 1418 C C . ASN A 1 236 ? -6.601 80.316 1.094 1.00 15.42 236 ASN A C 1
ATOM 1419 O O . ASN A 1 236 ? -5.379 80.434 1.196 1.00 15.91 236 ASN A O 1
ATOM 1424 N N . GLY A 1 237 ? -7.306 80.925 0.152 1.00 15.68 237 GLY A N 1
ATOM 1425 C CA . GLY A 1 237 ? -6.650 81.777 -0.821 1.00 15.66 237 GLY A CA 1
ATOM 1426 C C . GLY A 1 237 ? -6.313 83.175 -0.347 1.00 15.82 237 GLY A C 1
ATOM 1427 O O . GLY A 1 237 ? -6.327 84.111 -1.144 1.00 16.09 237 GLY A O 1
ATOM 1428 N N . TYR A 1 238 ? -6.008 83.317 0.942 1.00 15.62 238 TYR A N 1
ATOM 1429 C CA . TYR A 1 238 ? -5.647 84.613 1.521 1.00 15.33 238 TYR A CA 1
ATOM 1430 C C . TYR A 1 238 ? -4.572 84.474 2.581 1.00 15.30 238 TYR A C 1
ATOM 1431 O O . TYR A 1 238 ? -4.595 83.538 3.380 1.00 16.16 238 TYR A O 1
ATOM 1440 N N . MET A 1 239 ? -3.653 85.430 2.574 1.00 14.84 239 MET A N 1
ATOM 1441 C CA . MET A 1 239 ? -2.571 85.511 3.546 1.00 14.67 239 MET A CA 1
ATOM 1442 C C . MET A 1 239 ? -2.844 86.788 4.323 1.00 14.27 239 MET A C 1
ATOM 1443 O O . MET A 1 239 ? -3.658 87.615 3.902 1.00 14.69 239 MET A O 1
ATOM 1448 N N . VAL A 1 240 ? -2.180 86.944 5.464 1.00 14.18 240 VAL A N 1
ATOM 1449 C CA . VAL A 1 240 ? -2.330 88.146 6.271 1.00 14.21 240 VAL A CA 1
ATOM 1450 C C . VAL A 1 240 ? -1.042 88.941 6.117 1.00 14.10 240 VAL A C 1
ATOM 1451 O O . VAL A 1 240 ? 0.026 88.468 6.504 1.00 14.16 240 VAL A O 1
ATOM 1455 N N . HIS A 1 241 ? -1.142 90.122 5.514 1.00 14.18 241 HIS A N 1
ATOM 1456 C CA . HIS A 1 241 ? 0.019 90.994 5.341 1.00 14.64 241 HIS A CA 1
ATOM 1457 C C . HIS A 1 241 ? 0.186 91.737 6.668 1.00 14.46 241 HIS A C 1
ATOM 1458 O O . HIS A 1 241 ? -0.741 92.399 7.132 1.00 14.35 241 HIS A O 1
ATOM 1465 N N . VAL A 1 242 ? 1.366 91.639 7.272 1.00 14.45 242 VAL A N 1
ATOM 1466 C CA . VAL A 1 242 ? 1.605 92.282 8.557 1.00 14.95 242 VAL A CA 1
ATOM 1467 C C . VAL A 1 242 ? 1.953 93.764 8.426 1.00 15.53 242 VAL A C 1
ATOM 1468 O O . VAL A 1 242 ? 3.033 94.116 7.944 1.00 15.52 242 VAL A O 1
ATOM 1472 N N . ASP A 1 243 ? 1.028 94.620 8.866 1.00 16.26 243 ASP A N 1
ATOM 1473 C CA . ASP A 1 243 ? 1.191 96.072 8.799 1.00 17.47 243 ASP A CA 1
ATOM 1474 C C . ASP A 1 243 ? 1.915 96.646 10.011 1.00 17.57 243 ASP A C 1
ATOM 1475 O O . ASP A 1 243 ? 2.657 97.626 9.901 1.00 18.09 243 ASP A O 1
ATOM 1480 N N . LYS A 1 244 ? 1.684 96.046 11.171 1.00 18.05 244 LYS A N 1
ATOM 1481 C CA . LYS A 1 244 ? 2.291 96.540 12.398 1.00 18.19 244 LYS A CA 1
ATOM 1482 C C . LYS A 1 244 ? 2.388 95.463 13.471 1.00 18.08 244 LYS A C 1
ATOM 1483 O O . LYS A 1 244 ? 1.567 94.553 13.527 1.00 18.19 244 LYS A O 1
ATOM 1489 N N . VAL A 1 245 ? 3.415 95.567 14.312 1.00 17.91 245 VAL A N 1
ATOM 1490 C CA . VAL A 1 245 ? 3.619 94.635 15.414 1.00 18.11 245 VAL A CA 1
ATOM 1491 C C . VAL A 1 245 ? 3.908 95.458 16.663 1.00 18.67 245 VAL A C 1
ATOM 1492 O O . VAL A 1 245 ? 4.787 96.319 16.650 1.00 18.79 245 VAL A O 1
ATOM 1496 N N . SER A 1 246 ? 3.162 95.204 17.731 1.00 18.88 246 SER A N 1
ATOM 1497 C CA . SER A 1 246 ? 3.368 95.944 18.973 1.00 19.86 246 SER A CA 1
ATOM 1498 C C . SER A 1 246 ? 3.044 95.106 20.191 1.00 20.25 246 SER A C 1
ATOM 1499 O O . SER A 1 246 ? 2.325 94.111 20.102 1.00 20.03 246 SER A O 1
ATOM 1502 N N . LYS A 1 247 ? 3.591 95.502 21.336 1.00 20.83 247 LYS A N 1
ATOM 1503 C CA . LYS A 1 247 ? 3.319 94.792 22.578 1.00 21.78 247 LYS A CA 1
ATOM 1504 C C . LYS A 1 247 ? 2.115 95.449 23.243 1.00 22.29 247 LYS A C 1
ATOM 1505 O O . LYS A 1 247 ? 2.059 96.672 23.366 1.00 22.78 247 LYS A O 1
ATOM 1511 N N . VAL A 1 248 ? 1.144 94.641 23.649 1.00 22.75 248 VAL A N 1
ATOM 1512 C CA . VAL A 1 248 ? -0.040 95.156 24.325 1.00 23.33 248 VAL A CA 1
ATOM 1513 C C . VAL A 1 248 ? -0.226 94.392 25.630 1.00 23.81 248 VAL A C 1
ATOM 1514 O O . VAL A 1 248 ? 0.365 93.334 25.828 1.00 23.52 248 VAL A O 1
ATOM 1518 N N . VAL A 1 249 ? -1.041 94.930 26.531 1.00 24.65 249 VAL A N 1
ATOM 1519 C CA . VAL A 1 249 ? -1.273 94.270 27.809 1.00 25.81 249 VAL A CA 1
ATOM 1520 C C . VAL A 1 249 ? -2.767 94.055 28.034 1.00 26.25 249 VAL A C 1
ATOM 1521 O O . VAL A 1 249 ? -3.564 94.983 27.903 1.00 26.83 249 VAL A O 1
ATOM 1525 N N . LYS A 1 250 ? -3.140 92.818 28.346 1.00 26.78 250 LYS A N 1
ATOM 1526 C CA . LYS A 1 250 ? -4.533 92.461 28.585 1.00 27.39 250 LYS A CA 1
ATOM 1527 C C . LYS A 1 250 ? -4.630 91.795 29.955 1.00 27.49 250 LYS A C 1
ATOM 1528 O O . LYS A 1 250 ? -4.110 90.695 30.160 1.00 27.38 250 LYS A O 1
ATOM 1534 N N . LYS A 1 251 ? -5.299 92.462 30.890 1.00 27.87 251 LYS A N 1
ATOM 1535 C CA . LYS A 1 251 ? -5.446 91.939 32.247 1.00 27.83 251 LYS A CA 1
ATOM 1536 C C . LYS A 1 251 ? -4.069 91.696 32.863 1.00 27.44 251 LYS A C 1
ATOM 1537 O O . LYS A 1 251 ? -3.861 90.706 33.565 1.00 27.68 251 LYS A O 1
ATOM 1543 N N . GLY A 1 252 ? -3.129 92.596 32.588 1.00 26.86 252 GLY A N 1
ATOM 1544 C CA . GLY A 1 252 ? -1.788 92.455 33.129 1.00 26.10 252 GLY A CA 1
ATOM 1545 C C . GLY A 1 252 ? -0.910 91.441 32.416 1.00 25.48 252 GLY A C 1
ATOM 1546 O O . GLY A 1 252 ? 0.227 91.201 32.827 1.00 25.53 252 GLY A O 1
ATOM 1547 N N . VAL A 1 253 ? -1.426 90.842 31.346 1.00 24.60 253 VAL A N 1
ATOM 1548 C CA . VAL A 1 253 ? -0.657 89.856 30.594 1.00 23.60 253 VAL A CA 1
ATOM 1549 C C . VAL A 1 253 ? -0.187 90.447 29.266 1.00 23.02 253 VAL A C 1
ATOM 1550 O O . VAL A 1 253 ? -0.998 90.871 28.442 1.00 22.69 253 VAL A O 1
ATOM 1554 N N . GLU A 1 254 ? 1.127 90.474 29.062 1.00 22.17 254 GLU A N 1
ATOM 1555 C CA . GLU A 1 254 ? 1.686 91.034 27.836 1.00 21.51 254 GLU A CA 1
ATOM 1556 C C . GLU A 1 254 ? 1.555 90.073 26.666 1.00 20.52 254 GLU A C 1
ATOM 1557 O O . GLU A 1 254 ? 1.861 88.893 26.790 1.00 19.93 254 GLU A O 1
ATOM 1563 N N . CYS A 1 255 ? 1.097 90.596 25.531 1.00 19.93 255 CYS A N 1
ATOM 1564 C CA . CYS A 1 255 ? 0.931 89.805 24.313 1.00 19.70 255 CYS A CA 1
ATOM 1565 C C . CYS A 1 255 ? 1.499 90.604 23.151 1.00 19.23 255 CYS A C 1
ATOM 1566 O O . CYS A 1 255 ? 1.739 91.804 23.270 1.00 18.99 255 CYS A O 1
ATOM 1569 N N . LEU A 1 256 ? 1.723 89.942 22.023 1.00 18.86 256 LEU A N 1
ATOM 1570 C CA . LEU A 1 256 ? 2.209 90.647 20.850 1.00 18.94 256 LEU A CA 1
ATOM 1571 C C . LEU A 1 256 ? 1.032 90.743 19.905 1.00 18.77 256 LEU A C 1
ATOM 1572 O O . LEU A 1 256 ? 0.395 89.741 19.605 1.00 18.98 256 LEU A O 1
ATOM 1577 N N . GLN A 1 257 ? 0.735 91.956 19.460 1.00 18.59 257 GLN A N 1
ATOM 1578 C CA . GLN A 1 257 ? -0.387 92.169 18.559 1.00 18.70 257 GLN A CA 1
ATOM 1579 C C . GLN A 1 257 ? 0.047 92.446 17.135 1.00 18.70 257 GLN A C 1
ATOM 1580 O O . GLN A 1 257 ? 0.842 93.352 16.873 1.00 18.72 257 GLN A O 1
ATOM 1586 N N . ILE A 1 258 ? -0.473 91.634 16.221 1.00 18.35 258 ILE A N 1
ATOM 1587 C CA . ILE A 1 258 ? -0.206 91.781 14.804 1.00 18.18 258 ILE A CA 1
ATOM 1588 C C . ILE A 1 258 ? -1.428 92.420 14.176 1.00 18.14 258 ILE A C 1
ATOM 1589 O O . ILE A 1 258 ? -2.538 91.916 14.325 1.00 17.86 258 ILE A O 1
ATOM 1594 N N . GLU A 1 259 ? -1.230 93.542 13.502 1.00 17.74 259 GLU A N 1
ATOM 1595 C CA . GLU A 1 259 ? -2.325 94.187 12.806 1.00 18.15 259 GLU A CA 1
ATOM 1596 C C . GLU A 1 259 ? -2.010 93.932 11.343 1.00 17.60 259 GLU A C 1
ATOM 1597 O O . GLU A 1 259 ? -0.949 94.318 10.850 1.00 17.01 259 GLU A O 1
ATOM 1603 N N . GLY A 1 260 ? -2.916 93.244 10.660 1.00 17.31 260 GLY A N 1
ATOM 1604 C CA . GLY A 1 260 ? -2.691 92.939 9.265 1.00 16.93 260 GLY A CA 1
ATOM 1605 C C . GLY A 1 260 ? -3.951 93.034 8.436 1.00 16.95 260 GLY A C 1
ATOM 1606 O O . GLY A 1 260 ? -5.048 93.234 8.958 1.00 16.80 260 GLY A O 1
ATOM 1607 N N . THR A 1 261 ? -3.777 92.874 7.132 1.00 16.87 261 THR A N 1
ATOM 1608 C CA . THR A 1 261 ? -4.876 92.953 6.177 1.00 17.11 261 THR A CA 1
ATOM 1609 C C . THR A 1 261 ? -4.786 91.756 5.227 1.00 16.58 261 THR A C 1
ATOM 1610 O O . THR A 1 261 ? -3.688 91.313 4.889 1.00 16.45 261 THR A O 1
ATOM 1614 N N . LEU A 1 262 ? -5.933 91.227 4.801 1.00 16.16 262 LEU A N 1
ATOM 1615 C CA . LEU A 1 262 ? -5.928 90.086 3.892 1.00 16.26 262 LEU A CA 1
ATOM 1616 C C . LEU A 1 262 ? -5.312 90.440 2.556 1.00 16.51 262 LEU A C 1
ATOM 1617 O O . LEU A 1 262 ? -5.531 91.532 2.029 1.00 17.13 262 LEU A O 1
ATOM 1622 N N . LYS A 1 263 ? -4.541 89.500 2.020 1.00 16.53 263 LYS A N 1
ATOM 1623 C CA . LYS A 1 263 ? -3.880 89.643 0.730 1.00 16.77 263 LYS A CA 1
ATOM 1624 C C . LYS A 1 263 ? -4.189 88.367 -0.044 1.00 16.49 263 LYS A C 1
ATOM 1625 O O . LYS A 1 263 ? -3.895 87.266 0.411 1.00 16.32 263 LYS A O 1
ATOM 1631 N N . LYS A 1 264 ? -4.782 88.520 -1.220 1.00 16.58 264 LYS A N 1
ATOM 1632 C CA . LYS A 1 264 ? -5.163 87.369 -2.025 1.00 16.76 264 LYS A CA 1
ATOM 1633 C C . LYS A 1 264 ? -3.991 86.636 -2.684 1.00 16.41 264 LYS A C 1
ATOM 1634 O O . LYS A 1 264 ? -3.047 87.251 -3.173 1.00 16.51 264 LYS A O 1
ATOM 1640 N N . SER A 1 265 ? -4.059 85.308 -2.662 1.00 16.19 265 SER A N 1
ATOM 1641 C CA . SER A 1 265 ? -3.063 84.442 -3.290 1.00 16.06 265 SER A CA 1
ATOM 1642 C C . SER A 1 265 ? -3.729 83.093 -3.537 1.00 15.98 265 SER A C 1
ATOM 1643 O O . SER A 1 265 ? -4.066 82.384 -2.594 1.00 16.09 265 SER A O 1
ATOM 1646 N N . LEU A 1 266 ? -3.941 82.740 -4.802 1.00 16.01 266 LEU A N 1
ATOM 1647 C CA . LEU A 1 266 ? -4.589 81.465 -5.103 1.00 16.09 266 LEU A CA 1
ATOM 1648 C C . LEU A 1 266 ? -3.788 80.280 -4.587 1.00 16.32 266 LEU A C 1
ATOM 1649 O O . LEU A 1 266 ? -2.579 80.213 -4.768 1.00 16.34 266 LEU A O 1
ATOM 1654 N N . ASP A 1 267 ? -4.472 79.344 -3.944 1.00 16.05 267 ASP A N 1
ATOM 1655 C CA . ASP A 1 267 ? -3.815 78.154 -3.427 1.00 15.95 267 ASP A CA 1
ATOM 1656 C C . ASP A 1 267 ? -4.713 76.941 -3.648 1.00 15.87 267 ASP A C 1
ATOM 1657 O O . ASP A 1 267 ? -5.711 76.758 -2.955 1.00 15.86 267 ASP A O 1
ATOM 1662 N N . PHE A 1 268 ? -4.348 76.112 -4.616 1.00 15.88 268 PHE A N 1
ATOM 1663 C CA . PHE A 1 268 ? -5.147 74.936 -4.920 1.00 15.77 268 PHE A CA 1
ATOM 1664 C C . PHE A 1 268 ? -4.898 73.734 -4.018 1.00 15.80 268 PHE A C 1
ATOM 1665 O O . PHE A 1 268 ? -5.571 72.711 -4.165 1.00 15.81 268 PHE A O 1
ATOM 1673 N N . LYS A 1 269 ? -3.953 73.856 -3.080 1.00 15.96 269 LYS A N 1
ATOM 1674 C CA . LYS A 1 269 ? -3.632 72.752 -2.171 1.00 16.11 269 LYS A CA 1
ATOM 1675 C C . LYS A 1 269 ? -3.417 71.489 -3.008 1.00 15.93 269 LYS A C 1
ATOM 1676 O O . LYS A 1 269 ? -2.707 71.523 -4.016 1.00 15.56 269 LYS A O 1
ATOM 1682 N N . ASN A 1 270 ? -4.030 70.376 -2.610 1.00 15.81 270 ASN A N 1
ATOM 1683 C CA . ASN A 1 270 ? -3.863 69.150 -3.372 1.00 16.04 270 ASN A CA 1
ATOM 1684 C C . ASN A 1 270 ? -4.906 68.993 -4.486 1.00 16.04 270 ASN A C 1
ATOM 1685 O O . ASN A 1 270 ? -5.161 67.892 -4.969 1.00 16.38 270 ASN A O 1
ATOM 1690 N N . ASP A 1 271 ? -5.496 70.126 -4.871 1.00 16.15 271 ASP A N 1
ATOM 1691 C CA . ASP A 1 271 ? -6.455 70.232 -5.982 1.00 16.24 271 ASP A CA 1
ATOM 1692 C C . ASP A 1 271 ? -7.558 69.174 -6.014 1.00 16.53 271 ASP A C 1
ATOM 1693 O O . ASP A 1 271 ? -7.784 68.517 -7.042 1.00 16.50 271 ASP A O 1
ATOM 1698 N N . ILE A 1 272 ? -8.281 69.057 -4.904 1.00 16.24 272 ILE A N 1
ATOM 1699 C CA . ILE A 1 272 ? -9.341 68.062 -4.769 1.00 16.41 272 ILE A CA 1
ATOM 1700 C C . ILE A 1 272 ? -10.574 68.274 -5.644 1.00 16.86 272 ILE A C 1
ATOM 1701 O O . ILE A 1 272 ? -11.361 67.346 -5.824 1.00 17.22 272 ILE A O 1
ATOM 1706 N N . ASN A 1 273 ? -10.759 69.481 -6.172 1.00 17.49 273 ASN A N 1
ATOM 1707 C CA . ASN A 1 273 ? -11.898 69.724 -7.058 1.00 18.04 273 ASN A CA 1
ATOM 1708 C C . ASN A 1 273 ? -11.494 69.914 -8.519 1.00 18.62 273 ASN A C 1
ATOM 1709 O O . ASN A 1 273 ? -12.303 70.345 -9.348 1.00 18.44 273 ASN A O 1
ATOM 1714 N N . ALA A 1 274 ? -10.241 69.588 -8.826 1.00 19.20 274 ALA A N 1
ATOM 1715 C CA . ALA A 1 274 ? -9.725 69.674 -10.195 1.00 20.04 274 ALA A CA 1
ATOM 1716 C C . ALA A 1 274 ? -9.976 71.022 -10.858 1.00 20.73 274 ALA A C 1
ATOM 1717 O O . ALA A 1 274 ? -10.561 71.092 -11.946 1.00 21.25 274 ALA A O 1
ATOM 1719 N N . GLU A 1 275 ? -9.529 72.091 -10.209 1.00 21.03 275 GLU A N 1
ATOM 1720 C CA . GLU A 1 275 ? -9.705 73.439 -10.737 1.00 21.53 275 GLU A CA 1
ATOM 1721 C C . GLU A 1 275 ? -8.378 74.042 -11.187 1.00 21.39 275 GLU A C 1
ATOM 1722 O O . GLU A 1 275 ? -8.354 75.011 -11.950 1.00 21.29 275 GLU A O 1
ATOM 1728 N N . ALA A 1 276 ? -7.274 73.470 -10.716 1.00 21.19 276 ALA A N 1
ATOM 1729 C CA . ALA A 1 276 ? -5.950 73.989 -11.052 1.00 21.14 276 ALA A CA 1
ATOM 1730 C C . ALA A 1 276 ? -5.661 74.062 -12.550 1.00 21.25 276 ALA A C 1
ATOM 1731 O O . ALA A 1 276 ? -5.229 75.101 -13.055 1.00 20.59 276 ALA A O 1
ATOM 1733 N N . HIS A 1 277 ? -5.903 72.969 -13.263 1.00 21.54 277 HIS A N 1
ATOM 1734 C CA . HIS A 1 277 ? -5.632 72.944 -14.696 1.00 22.01 277 HIS A CA 1
ATOM 1735 C C . HIS A 1 277 ? -6.485 73.950 -15.466 1.00 22.09 277 HIS A C 1
ATOM 1736 O O . HIS A 1 277 ? -6.000 74.590 -16.400 1.00 22.24 277 HIS A O 1
ATOM 1743 N N . SER A 1 278 ? -7.750 74.093 -15.076 1.00 22.13 278 SER A N 1
ATOM 1744 C CA . SER A 1 278 ? -8.637 75.043 -15.746 1.00 22.10 278 SER A CA 1
ATOM 1745 C C . SER A 1 278 ? -8.109 76.462 -15.595 1.00 21.68 278 SER A C 1
ATOM 1746 O O . SER A 1 278 ? -8.144 77.247 -16.540 1.00 21.58 278 SER A O 1
ATOM 1749 N N . TRP A 1 279 ? -7.620 76.793 -14.404 1.00 20.96 279 TRP A N 1
ATOM 1750 C CA . TRP A 1 279 ? -7.061 78.119 -14.178 1.0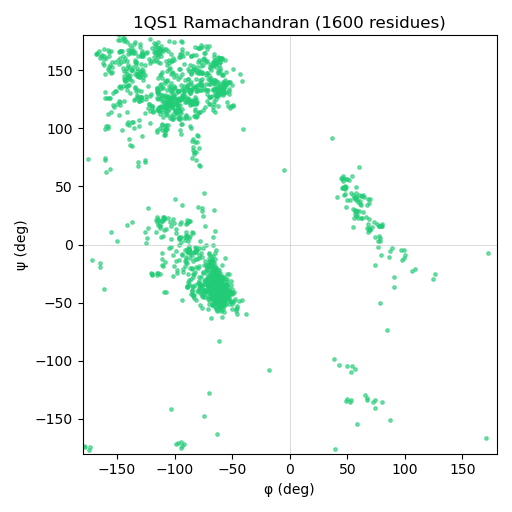0 20.52 279 TRP A CA 1
ATOM 1751 C C . TRP A 1 279 ? -5.861 78.279 -15.110 1.00 20.48 279 TRP A C 1
ATOM 1752 O O . TRP A 1 279 ? -5.708 79.302 -15.778 1.00 20.39 279 TRP A O 1
ATOM 1763 N N . GLY A 1 280 ? -5.012 77.257 -15.140 1.00 20.57 280 GLY A N 1
ATOM 1764 C CA . GLY A 1 280 ? -3.827 77.297 -15.977 1.00 21.20 280 GLY A CA 1
ATOM 1765 C C . GLY A 1 280 ? -4.145 77.527 -17.440 1.00 21.68 280 GLY A C 1
ATOM 1766 O O . GLY A 1 280 ? -3.521 78.358 -18.102 1.00 21.17 280 GLY A O 1
ATOM 1767 N N . MET A 1 281 ? -5.121 76.791 -17.954 1.00 22.40 281 MET A N 1
ATOM 1768 C CA . MET A 1 281 ? -5.502 76.945 -19.350 1.00 23.07 281 MET A CA 1
ATOM 1769 C C . MET A 1 281 ? -6.182 78.286 -19.610 1.00 23.42 281 MET A C 1
ATOM 1770 O O . MET A 1 281 ? -5.907 78.936 -20.618 1.00 23.41 281 MET A O 1
ATOM 1775 N N . LYS A 1 282 ? -7.067 78.708 -18.710 1.00 23.64 282 LYS A N 1
ATOM 1776 C CA . LYS A 1 282 ? -7.750 79.980 -18.896 1.00 24.06 282 LYS A CA 1
ATOM 1777 C C . LYS A 1 282 ? -6.745 81.116 -19.029 1.00 24.06 282 LYS A C 1
ATOM 1778 O O . LYS A 1 282 ? -6.941 82.039 -19.822 1.00 24.22 282 LYS A O 1
ATOM 1784 N N . ASN A 1 283 ? -5.663 81.046 -18.260 1.00 23.61 283 ASN A N 1
ATOM 1785 C CA . ASN A 1 283 ? -4.657 82.099 -18.304 1.00 23.43 283 ASN A CA 1
ATOM 1786 C C . ASN A 1 283 ? -3.494 81.895 -19.277 1.00 23.57 283 ASN A C 1
ATOM 1787 O O . ASN A 1 283 ? -2.874 82.870 -19.697 1.00 23.59 283 ASN A O 1
ATOM 1792 N N . TYR A 1 284 ? -3.197 80.653 -19.652 1.00 23.84 284 TYR A N 1
ATOM 1793 C CA . TYR A 1 284 ? -2.087 80.422 -20.576 1.00 24.22 284 TYR A CA 1
ATOM 1794 C C . TYR A 1 284 ? -2.356 79.671 -21.879 1.00 24.76 284 TYR A C 1
ATOM 1795 O O . TYR A 1 284 ? -1.420 79.381 -22.621 1.00 24.59 284 TYR A O 1
ATOM 1804 N N . GLU A 1 285 ? -3.609 79.351 -22.180 1.00 25.44 285 GLU A N 1
ATOM 1805 C CA . GLU A 1 285 ? -3.877 78.641 -23.425 1.00 26.42 285 GLU A CA 1
ATOM 1806 C C . GLU A 1 285 ? -3.526 79.522 -24.625 1.00 26.51 285 GLU A C 1
ATOM 1807 O O . GLU A 1 285 ? -3.043 79.027 -25.646 1.00 26.59 285 GLU A O 1
ATOM 1813 N N . GLU A 1 286 ? -3.754 80.826 -24.493 1.00 26.51 286 GLU A N 1
ATOM 1814 C CA . GLU A 1 286 ? -3.455 81.779 -25.564 1.00 26.64 286 GLU A CA 1
ATOM 1815 C C . GLU A 1 286 ? -1.943 81.940 -25.725 1.00 26.03 286 GLU A C 1
ATOM 1816 O O . GLU A 1 286 ? -1.432 82.080 -26.840 1.00 25.75 286 GLU A O 1
ATOM 1822 N N . TRP A 1 287 ? -1.240 81.928 -24.596 1.00 25.25 287 TRP A N 1
ATOM 1823 C CA . TRP A 1 287 ? 0.217 82.039 -24.561 1.00 24.65 287 TRP A CA 1
ATOM 1824 C C . TRP A 1 287 ? 0.845 80.915 -25.380 1.00 24.91 287 TRP A C 1
ATOM 1825 O O . TRP A 1 287 ? 1.681 81.156 -26.252 1.00 24.92 287 TRP A O 1
ATOM 1836 N N . ALA A 1 288 ? 0.429 79.687 -25.085 1.00 25.15 288 ALA A N 1
ATOM 1837 C CA . ALA A 1 288 ? 0.937 78.499 -25.765 1.00 25.60 288 ALA A CA 1
ATOM 1838 C C . ALA A 1 288 ? 0.651 78.522 -27.264 1.00 26.00 288 ALA A C 1
ATOM 1839 O O . ALA A 1 288 ? 1.466 78.063 -28.068 1.00 26.35 288 ALA A O 1
ATOM 1841 N N . LYS A 1 289 ? -0.509 79.056 -27.631 1.00 26.46 289 LYS A N 1
ATOM 1842 C CA . LYS A 1 289 ? -0.909 79.135 -29.034 1.00 27.05 289 LYS A CA 1
ATOM 1843 C C . LYS A 1 289 ? -0.068 80.139 -29.820 1.00 27.25 289 LYS A C 1
ATOM 1844 O O . LYS A 1 289 ? 0.214 79.927 -31.003 1.00 27.24 289 LYS A O 1
ATOM 1850 N N . ASP A 1 290 ? 0.332 81.227 -29.165 1.00 27.52 290 ASP A N 1
ATOM 1851 C CA . ASP A 1 290 ? 1.129 82.256 -29.826 1.00 27.58 290 ASP A CA 1
ATOM 1852 C C . ASP A 1 290 ? 2.637 82.040 -29.758 1.00 27.22 290 ASP A C 1
ATOM 1853 O O . ASP A 1 290 ? 3.406 82.915 -30.157 1.00 27.22 290 ASP A O 1
ATOM 1858 N N . LEU A 1 291 ? 3.066 80.891 -29.251 1.00 26.70 291 LEU A N 1
ATOM 1859 C CA . LEU A 1 291 ? 4.494 80.616 -29.172 1.00 26.52 291 LEU A CA 1
ATOM 1860 C C . LEU A 1 291 ? 5.049 80.515 -30.581 1.00 26.47 291 LEU A C 1
ATOM 1861 O O . LEU A 1 291 ? 4.417 79.928 -31.459 1.00 26.48 291 LEU A O 1
ATOM 1866 N N . THR A 1 292 ? 6.221 81.098 -30.806 1.00 26.33 292 THR A N 1
ATOM 1867 C CA . THR A 1 292 ? 6.826 81.025 -32.128 1.00 26.24 292 THR A CA 1
ATOM 1868 C C . THR A 1 292 ? 7.318 79.597 -32.315 1.00 26.31 292 THR A C 1
ATOM 1869 O O . THR A 1 292 ? 7.374 78.822 -31.360 1.00 26.33 292 THR A O 1
ATOM 1873 N N . ASP A 1 293 ? 7.681 79.253 -33.544 1.00 26.50 293 ASP A N 1
ATOM 1874 C CA . ASP A 1 293 ? 8.157 77.909 -33.843 1.00 26.57 293 ASP A CA 1
ATOM 1875 C C . ASP A 1 293 ? 9.385 77.531 -33.012 1.00 26.39 293 ASP A C 1
ATOM 1876 O O . ASP A 1 293 ? 9.443 76.438 -32.458 1.00 26.08 293 ASP A O 1
ATOM 1881 N N . SER A 1 294 ? 10.361 78.433 -32.930 1.00 26.24 294 SER A N 1
ATOM 1882 C CA . SER A 1 294 ? 11.584 78.176 -32.171 1.00 26.43 294 SER A CA 1
ATOM 1883 C C . SER A 1 294 ? 11.339 78.073 -30.669 1.00 26.31 294 SER A C 1
ATOM 1884 O O . SER A 1 294 ? 11.998 77.289 -29.982 1.00 26.18 294 SER A O 1
ATOM 1887 N N . GLN A 1 295 ? 10.399 78.869 -30.162 1.00 26.35 295 GLN A N 1
ATOM 1888 C CA . GLN A 1 295 ? 10.075 78.852 -28.734 1.00 26.57 295 GLN A CA 1
ATOM 1889 C C . GLN A 1 295 ? 9.362 77.544 -28.412 1.00 26.90 295 GLN A C 1
ATOM 1890 O O . GLN A 1 295 ? 9.665 76.887 -27.415 1.00 26.84 295 GLN A O 1
ATOM 1896 N N . ARG A 1 296 ? 8.416 77.175 -29.267 1.00 27.38 296 ARG A N 1
ATOM 1897 C CA . ARG A 1 296 ? 7.658 75.940 -29.109 1.00 28.06 296 ARG A CA 1
ATOM 1898 C C . ARG A 1 296 ? 8.613 74.746 -29.161 1.00 28.00 296 ARG A C 1
ATOM 1899 O O . ARG A 1 296 ? 8.510 73.823 -28.357 1.00 27.75 296 ARG A O 1
ATOM 1907 N N . GLU A 1 297 ? 9.544 74.770 -30.111 1.00 27.95 297 GLU A N 1
ATOM 1908 C CA . GLU A 1 297 ? 10.517 73.690 -30.242 1.00 28.24 297 GLU A CA 1
ATOM 1909 C C . GLU A 1 297 ? 11.387 73.592 -28.993 1.00 27.96 297 GLU A C 1
ATOM 1910 O O . GLU A 1 297 ? 11.618 72.502 -28.472 1.00 27.85 297 GLU A O 1
ATOM 1916 N N . ALA A 1 298 ? 11.865 74.740 -28.521 1.00 27.90 298 ALA A N 1
ATOM 1917 C CA . ALA A 1 298 ? 12.721 74.800 -27.339 1.00 27.94 298 ALA A CA 1
ATOM 1918 C C . ALA A 1 298 ? 12.037 74.289 -26.069 1.00 28.08 298 ALA A C 1
ATOM 1919 O O . ALA A 1 298 ? 12.656 73.595 -25.259 1.00 27.86 298 ALA A O 1
ATOM 1921 N N . LEU A 1 299 ? 10.767 74.639 -25.892 1.00 28.43 299 LEU A N 1
ATOM 1922 C CA . LEU A 1 299 ? 10.019 74.205 -24.715 1.00 28.85 299 LEU A CA 1
ATOM 1923 C C . LEU A 1 299 ? 9.689 72.717 -24.745 1.00 2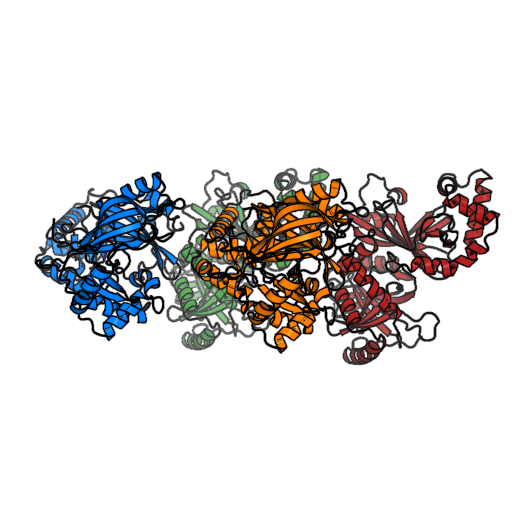9.22 299 LEU A C 1
ATOM 1924 O O . LEU A 1 299 ? 9.689 72.057 -23.705 1.00 29.25 299 LEU A O 1
ATOM 1929 N N . ASP A 1 300 ? 9.399 72.191 -25.933 1.00 29.69 300 ASP A N 1
ATOM 1930 C CA . ASP A 1 300 ? 9.083 70.773 -26.063 1.00 30.23 300 ASP A CA 1
ATOM 1931 C C . ASP A 1 300 ? 10.320 69.948 -25.731 1.00 30.24 300 ASP A C 1
ATOM 1932 O O . ASP A 1 300 ? 10.240 68.957 -25.005 1.00 30.28 300 ASP A O 1
ATOM 1937 N N . GLY A 1 301 ? 11.463 70.364 -26.269 1.00 30.39 301 GLY A N 1
ATOM 1938 C CA . GLY A 1 301 ? 12.700 69.658 -26.003 1.00 30.48 301 GLY A CA 1
ATOM 1939 C C . GLY A 1 301 ? 12.990 69.653 -24.514 1.00 30.67 301 GLY A C 1
ATOM 1940 O O . GLY A 1 301 ? 13.243 68.601 -23.925 1.00 30.59 301 GLY A O 1
ATOM 1941 N N . TYR A 1 302 ? 12.941 70.838 -23.908 1.00 30.90 302 TYR A N 1
ATOM 1942 C CA . TYR A 1 302 ? 13.192 71.003 -22.478 1.00 31.23 302 TYR A CA 1
ATOM 1943 C C . TYR A 1 302 ? 12.442 69.974 -21.639 1.00 31.56 302 TYR A C 1
ATOM 1944 O O . TYR A 1 302 ? 13.039 69.232 -20.858 1.00 31.51 302 TYR A O 1
ATOM 1953 N N . ALA A 1 303 ? 11.124 69.949 -21.799 1.00 32.17 303 ALA A N 1
ATOM 1954 C CA . ALA A 1 303 ? 10.275 69.033 -21.053 1.00 32.93 303 ALA A CA 1
ATOM 1955 C C . ALA A 1 303 ? 10.554 67.561 -21.357 1.00 33.40 303 ALA A C 1
ATOM 1956 O O . ALA A 1 303 ? 10.635 66.739 -20.442 1.00 33.58 303 ALA A O 1
ATOM 1958 N N . ARG A 1 304 ? 10.710 67.233 -22.636 1.00 33.94 304 ARG A N 1
ATOM 1959 C CA . ARG A 1 304 ? 10.951 65.851 -23.034 1.00 34.39 304 ARG A CA 1
ATOM 1960 C C . ARG A 1 304 ? 12.193 65.248 -22.374 1.00 34.47 304 ARG A C 1
ATOM 1961 O O . ARG A 1 304 ? 12.124 64.154 -21.813 1.00 34.62 304 ARG A O 1
ATOM 1969 N N . GLN A 1 305 ? 13.324 65.945 -22.435 1.00 34.59 305 GLN A N 1
ATOM 1970 C CA . GLN A 1 305 ? 14.537 65.431 -21.803 1.00 34.73 305 GLN A CA 1
ATOM 1971 C C . GLN A 1 305 ? 15.636 66.474 -21.630 1.00 34.78 305 GLN A C 1
ATOM 1972 O O . GLN A 1 305 ? 16.543 66.294 -20.819 1.00 34.71 305 GLN A O 1
ATOM 1978 N N . ASP A 1 306 ? 15.547 67.564 -22.383 1.00 34.96 306 ASP A N 1
ATOM 1979 C CA . ASP A 1 306 ? 16.557 68.618 -22.338 1.00 35.26 306 ASP A CA 1
ATOM 1980 C C . ASP A 1 306 ? 16.737 69.324 -20.992 1.00 35.35 306 ASP A C 1
ATOM 1981 O O . ASP A 1 306 ? 17.792 69.900 -20.733 1.00 35.31 306 ASP A O 1
ATOM 1986 N N . TYR A 1 307 ? 15.724 69.273 -20.133 1.00 35.66 307 TYR A N 1
ATOM 1987 C CA . TYR A 1 307 ? 15.810 69.937 -18.834 1.00 35.91 307 TYR A CA 1
ATOM 1988 C C . TYR A 1 307 ? 16.982 69.421 -17.997 1.00 36.22 307 TYR A C 1
ATOM 1989 O O . TYR A 1 307 ? 17.622 70.186 -17.278 1.00 35.99 307 TYR A O 1
ATOM 1998 N N . LYS A 1 308 ? 17.268 68.127 -18.103 1.00 36.58 308 LYS A N 1
ATOM 1999 C CA . LYS A 1 308 ? 18.362 67.522 -17.346 1.00 37.03 308 LYS A CA 1
ATOM 2000 C C . LYS A 1 308 ? 19.684 68.208 -17.668 1.00 37.13 308 LYS A C 1
ATOM 2001 O O . LYS A 1 308 ? 20.381 68.701 -16.781 1.00 37.11 308 LYS A O 1
ATOM 2007 N N . GLU A 1 309 ? 20.016 68.234 -18.953 1.00 37.20 309 GLU A N 1
ATOM 2008 C CA . GLU A 1 309 ? 21.251 68.836 -19.432 1.00 37.44 309 GLU A CA 1
ATOM 2009 C C . GLU A 1 309 ? 21.264 70.352 -19.269 1.00 37.38 309 GLU A C 1
ATOM 2010 O O . GLU A 1 309 ? 22.245 70.928 -18.801 1.00 37.39 309 GLU A O 1
ATOM 2016 N N . ILE A 1 310 ? 20.167 70.992 -19.658 1.00 37.30 310 ILE A N 1
ATOM 2017 C CA . ILE A 1 310 ? 20.054 72.441 -19.568 1.00 37.32 310 ILE A CA 1
ATOM 2018 C C . ILE A 1 310 ? 20.304 72.992 -18.165 1.00 37.27 310 ILE A C 1
ATOM 2019 O O . ILE A 1 310 ? 21.109 73.907 -17.997 1.00 37.07 310 ILE A O 1
ATOM 2024 N N . ASN A 1 311 ? 19.627 72.447 -17.159 1.00 37.40 311 ASN A N 1
ATOM 2025 C CA . ASN A 1 311 ? 19.827 72.942 -15.800 1.00 37.51 311 ASN A CA 1
ATOM 2026 C C . ASN A 1 311 ? 21.210 72.603 -15.254 1.00 37.93 311 ASN A C 1
ATOM 2027 O O . ASN A 1 311 ? 21.757 73.344 -14.440 1.00 37.79 311 ASN A O 1
ATOM 2032 N N . ASN A 1 312 ? 21.777 71.489 -15.705 1.00 38.45 312 ASN A N 1
ATOM 2033 C CA . ASN A 1 312 ? 23.112 71.101 -15.263 1.00 39.03 312 ASN A CA 1
ATOM 2034 C C . ASN A 1 312 ? 24.086 72.137 -15.808 1.00 39.39 312 ASN A C 1
ATOM 2035 O O . ASN A 1 312 ? 24.996 72.588 -15.113 1.00 39.36 312 ASN A O 1
ATOM 2040 N N . TYR A 1 313 ? 23.870 72.507 -17.066 1.00 39.88 313 TYR A N 1
ATOM 2041 C CA . TYR A 1 313 ? 24.691 73.492 -17.758 1.00 40.40 313 TYR A CA 1
ATOM 2042 C C . TYR A 1 313 ? 24.665 74.829 -17.023 1.00 40.75 313 TYR A C 1
ATOM 2043 O O . TYR A 1 313 ? 25.708 75.426 -16.769 1.00 40.71 313 TYR A O 1
ATOM 2052 N N . LEU A 1 314 ? 23.464 75.287 -16.679 1.00 41.10 314 LEU A N 1
ATOM 2053 C CA . LEU A 1 314 ? 23.283 76.556 -15.981 1.00 41.55 314 LEU A CA 1
ATOM 2054 C C . LEU A 1 314 ? 23.766 76.540 -14.533 1.00 42.07 314 LEU A C 1
ATOM 2055 O O . LEU A 1 314 ? 24.528 77.412 -14.118 1.00 42.07 314 LEU A O 1
ATOM 2060 N N . ARG A 1 315 ? 23.316 75.549 -13.771 1.00 42.80 315 ARG A N 1
ATOM 2061 C CA . ARG A 1 315 ? 23.678 75.426 -12.361 1.00 43.59 315 ARG A CA 1
ATOM 2062 C C . ARG A 1 315 ? 25.134 75.040 -12.142 1.00 44.22 315 ARG A C 1
ATOM 2063 O O . ARG A 1 315 ? 25.654 75.153 -11.031 1.00 44.20 315 ARG A O 1
ATOM 2071 N N . ASN A 1 316 ? 25.793 74.585 -13.199 1.00 44.98 316 ASN A N 1
ATOM 2072 C CA . ASN A 1 316 ? 27.187 74.176 -13.096 1.00 45.82 316 ASN A CA 1
ATOM 2073 C C . ASN A 1 316 ? 28.043 74.849 -14.163 1.00 46.34 316 ASN A C 1
ATOM 2074 O O . ASN A 1 316 ? 28.157 74.356 -15.285 1.00 46.41 316 ASN A O 1
ATOM 2079 N N . GLN A 1 317 ? 28.644 75.979 -13.800 1.00 47.04 317 GLN A N 1
ATOM 2080 C CA . GLN A 1 317 ? 29.489 76.735 -14.720 1.00 47.64 317 GLN A CA 1
ATOM 2081 C C . GLN A 1 317 ? 28.695 77.022 -15.991 1.00 47.87 317 GLN A C 1
ATOM 2082 O O . GLN A 1 317 ? 29.091 76.630 -17.090 1.00 47.99 317 GLN A O 1
ATOM 2088 N N . GLY A 1 318 ? 27.568 77.710 -15.827 1.00 48.19 318 GLY A N 1
ATOM 2089 C CA . GLY A 1 318 ? 26.711 78.029 -16.955 1.00 48.40 318 GLY A CA 1
ATOM 2090 C C . GLY A 1 318 ? 27.158 79.202 -17.800 1.00 48.61 318 GLY A C 1
ATOM 2091 O O . GLY A 1 318 ? 28.053 79.956 -17.417 1.00 48.57 318 GLY A O 1
ATOM 2092 N N . GLY A 1 319 ? 26.521 79.357 -18.957 1.00 48.78 319 GLY A N 1
ATOM 2093 C CA . GLY A 1 319 ? 26.871 80.443 -19.852 1.00 48.95 319 GLY A CA 1
ATOM 2094 C C . GLY A 1 319 ? 28.297 80.304 -20.346 1.00 49.03 319 GLY A C 1
ATOM 2095 O O . GLY A 1 319 ? 29.045 81.281 -20.400 1.00 49.13 319 GLY A O 1
ATOM 2096 N N . SER A 1 320 ? 28.675 79.081 -20.701 1.00 49.02 320 SER A N 1
ATOM 2097 C CA . SER A 1 320 ? 30.018 78.809 -21.195 1.00 48.96 320 SER A CA 1
ATOM 2098 C C . SER A 1 320 ? 29.996 78.648 -22.711 1.00 48.91 320 SER A C 1
ATOM 2099 O O . SER A 1 320 ? 29.272 79.360 -23.407 1.00 49.01 320 SER A O 1
ATOM 2102 N N . GLY A 1 321 ? 30.785 77.705 -23.218 1.00 48.78 321 GLY A N 1
ATOM 2103 C CA . GLY A 1 321 ? 30.841 77.486 -24.651 1.00 48.52 321 GLY A CA 1
ATOM 2104 C C . GLY A 1 321 ? 29.932 76.380 -25.150 1.00 48.34 321 GLY A C 1
ATOM 2105 O O . GLY A 1 321 ? 30.280 75.200 -25.078 1.00 48.38 321 GLY A O 1
ATOM 2106 N N . ASN A 1 322 ? 28.765 76.764 -25.656 1.00 48.06 322 ASN A N 1
ATOM 2107 C CA . ASN A 1 322 ? 27.798 75.809 -26.186 1.00 47.71 322 ASN A CA 1
ATOM 2108 C C . ASN A 1 322 ? 26.624 76.569 -26.789 1.00 47.39 322 ASN A C 1
ATOM 2109 O O . ASN A 1 322 ? 25.534 76.604 -26.214 1.00 47.41 322 ASN A O 1
ATOM 2114 N N . GLU A 1 323 ? 26.851 77.182 -27.947 1.00 46.93 323 GLU A N 1
ATOM 2115 C CA . GLU A 1 323 ? 25.808 77.946 -28.618 1.00 46.40 323 GLU A CA 1
ATOM 2116 C C . GLU A 1 323 ? 24.529 77.136 -28.806 1.00 45.77 323 GLU A C 1
ATOM 2117 O O . GLU A 1 323 ? 23.443 77.705 -28.910 1.00 45.77 323 GLU A O 1
ATOM 2123 N N . LYS A 1 324 ? 24.654 75.812 -28.847 1.00 44.97 324 LYS A N 1
ATOM 2124 C CA . LYS A 1 324 ? 23.486 74.951 -29.012 1.00 44.15 324 LYS A CA 1
ATOM 2125 C C . LYS A 1 324 ? 22.512 75.127 -27.852 1.00 43.41 324 LYS A C 1
ATOM 2126 O O . LYS A 1 324 ? 21.325 75.380 -28.062 1.00 43.31 324 LYS A O 1
ATOM 2132 N N . LEU A 1 325 ? 23.019 74.996 -26.630 1.00 42.46 325 LEU A N 1
ATOM 2133 C CA . LEU A 1 325 ? 22.188 75.151 -25.441 1.00 41.46 325 LEU A CA 1
ATOM 2134 C C . LEU A 1 325 ? 21.821 76.614 -25.229 1.00 40.81 325 LEU A C 1
ATOM 2135 O O . LEU A 1 325 ? 20.689 76.929 -24.863 1.00 40.85 325 LEU A O 1
ATOM 2140 N N . ASP A 1 326 ? 22.779 77.507 -25.461 1.00 39.93 326 ASP A N 1
ATOM 2141 C CA . ASP A 1 326 ? 22.541 78.936 -25.291 1.00 38.92 326 ASP A CA 1
ATOM 2142 C C . ASP A 1 326 ? 21.381 79.405 -26.159 1.00 38.13 326 ASP A C 1
ATOM 2143 O O . ASP A 1 326 ? 20.589 80.253 -25.746 1.00 38.00 326 ASP A O 1
ATOM 2148 N N . ALA A 1 327 ? 21.291 78.853 -27.365 1.00 37.08 327 ALA A N 1
ATOM 2149 C CA . ALA A 1 327 ? 20.226 79.216 -28.292 1.00 35.98 327 ALA A CA 1
ATOM 2150 C C . ALA A 1 327 ? 18.880 78.747 -27.750 1.00 35.18 327 ALA A C 1
ATOM 2151 O O . ALA A 1 327 ? 17.904 79.497 -27.757 1.00 34.92 327 ALA A O 1
ATOM 2153 N N . GLN A 1 328 ? 18.837 77.501 -27.288 1.00 34.17 328 GLN A N 1
ATOM 2154 C CA . GLN A 1 328 ? 17.613 76.933 -26.739 1.00 33.16 328 GLN A CA 1
ATOM 2155 C C . GLN A 1 328 ? 17.224 77.631 -25.439 1.00 32.61 328 GLN A C 1
ATOM 2156 O O . GLN A 1 328 ? 16.050 77.922 -25.211 1.00 32.18 328 GLN A O 1
ATOM 2162 N N . ILE A 1 329 ? 18.214 77.903 -24.594 1.00 31.76 329 ILE A N 1
ATOM 2163 C CA . ILE A 1 329 ? 17.959 78.583 -23.330 1.00 31.17 329 ILE A CA 1
ATOM 2164 C C . ILE A 1 329 ? 17.365 79.956 -23.607 1.00 30.72 329 ILE A C 1
ATOM 2165 O O . ILE A 1 329 ? 16.465 80.412 -22.898 1.00 30.59 329 ILE A O 1
ATOM 2170 N N . LYS A 1 330 ? 17.865 80.610 -24.648 1.00 30.10 330 LYS A N 1
ATOM 2171 C CA . LYS A 1 330 ? 17.362 81.922 -25.015 1.00 29.61 330 LYS A CA 1
ATOM 2172 C C . LYS A 1 330 ? 15.882 81.811 -25.374 1.00 29.07 330 LYS A C 1
ATOM 2173 O O . LYS A 1 330 ? 15.059 82.591 -24.897 1.00 28.94 330 LYS A O 1
ATOM 2179 N N . ASN A 1 331 ? 15.552 80.843 -26.227 1.00 28.34 331 ASN A N 1
ATOM 2180 C CA . ASN A 1 331 ? 14.171 80.632 -26.651 1.00 27.60 331 ASN A CA 1
ATOM 2181 C C . ASN A 1 331 ? 13.236 80.338 -25.482 1.00 26.94 331 ASN A C 1
ATOM 2182 O O . ASN A 1 331 ? 12.092 80.798 -25.466 1.00 26.42 331 ASN A O 1
ATOM 2187 N N . ILE A 1 332 ? 13.722 79.564 -24.518 1.00 26.24 332 ILE A N 1
ATOM 2188 C CA . ILE A 1 332 ? 12.926 79.217 -23.343 1.00 25.75 332 ILE A CA 1
ATOM 2189 C C . ILE A 1 332 ? 12.652 80.452 -22.486 1.00 25.70 332 ILE A C 1
ATOM 2190 O O . ILE A 1 332 ? 11.509 80.713 -22.109 1.00 25.43 332 ILE A O 1
ATOM 2195 N N . SER A 1 333 ? 13.700 81.210 -22.177 1.00 25.71 333 SER A N 1
ATOM 2196 C CA . SER A 1 333 ? 13.537 82.405 -21.356 1.00 25.73 333 SER A CA 1
ATOM 2197 C C . SER A 1 333 ? 12.705 83.480 -22.042 1.00 25.93 333 SER A C 1
ATOM 2198 O O . SER A 1 333 ? 12.005 84.249 -21.382 1.00 25.91 333 SER A O 1
ATOM 2201 N N . ASP A 1 334 ? 12.773 83.541 -23.369 1.00 26.00 334 ASP A N 1
ATOM 2202 C CA . ASP A 1 334 ? 11.985 84.527 -24.085 1.00 26.24 334 ASP A CA 1
ATOM 2203 C C . ASP A 1 334 ? 10.507 84.163 -23.965 1.00 25.89 334 ASP A C 1
ATOM 2204 O O . ASP A 1 334 ? 9.658 85.025 -23.757 1.00 26.00 334 ASP A O 1
ATOM 2209 N N . ALA A 1 335 ? 10.206 82.875 -24.087 1.00 25.65 335 ALA A N 1
ATOM 2210 C CA . ALA A 1 335 ? 8.830 82.407 -23.984 1.00 25.32 335 ALA A CA 1
ATOM 2211 C C . ALA A 1 335 ? 8.290 82.632 -22.572 1.00 25.16 335 ALA A C 1
ATOM 2212 O O . ALA A 1 335 ? 7.146 83.052 -22.388 1.00 25.17 335 ALA A O 1
ATOM 2214 N N . LEU A 1 336 ? 9.121 82.364 -21.572 1.00 24.92 336 LEU A N 1
ATOM 2215 C CA . LEU A 1 336 ? 8.689 82.528 -20.186 1.00 25.13 336 LEU A CA 1
ATOM 2216 C C . LEU A 1 336 ? 8.477 83.985 -19.786 1.00 25.38 336 LEU A C 1
ATOM 2217 O O . LEU A 1 336 ? 7.877 84.269 -18.751 1.00 25.50 336 LEU A O 1
ATOM 2222 N N . GLY A 1 337 ? 8.971 84.911 -20.599 1.00 25.76 337 GLY A N 1
ATOM 2223 C CA . GLY A 1 337 ? 8.800 86.318 -20.279 1.00 26.04 337 GLY A CA 1
ATOM 2224 C C . GLY A 1 337 ? 7.654 86.975 -21.022 1.00 26.25 337 GLY A C 1
ATOM 2225 O O . GLY A 1 337 ? 7.321 88.134 -20.769 1.00 26.57 337 GLY A O 1
ATOM 2226 N N . LYS A 1 338 ? 7.033 86.238 -21.936 1.00 26.41 338 LYS A N 1
ATOM 2227 C CA . LYS A 1 338 ? 5.939 86.783 -22.730 1.00 26.44 338 LYS A CA 1
ATOM 2228 C C . LYS A 1 338 ? 4.674 87.103 -21.951 1.00 26.34 338 LYS A C 1
ATOM 2229 O O . LYS A 1 338 ? 3.934 88.015 -22.319 1.00 26.36 338 LYS A O 1
ATOM 2235 N N . LYS A 1 339 ? 4.409 86.357 -20.883 1.00 26.11 339 LYS A N 1
ATOM 2236 C CA . LYS A 1 339 ? 3.221 86.634 -20.089 1.00 25.72 339 LYS A CA 1
ATOM 2237 C C . LYS A 1 339 ? 3.507 86.499 -18.606 1.00 25.22 339 LYS A C 1
ATOM 2238 O O . LYS A 1 339 ? 3.590 85.391 -18.072 1.00 25.42 339 LYS A O 1
ATOM 2244 N N . PRO A 1 340 ? 3.666 87.634 -17.917 1.00 24.57 340 PRO A N 1
ATOM 2245 C CA . PRO A 1 340 ? 3.942 87.592 -16.480 1.00 23.81 340 PRO A CA 1
ATOM 2246 C C . PRO A 1 340 ? 2.794 86.916 -15.728 1.00 23.12 340 PRO A C 1
ATOM 2247 O O . PRO A 1 340 ? 1.640 86.985 -16.153 1.00 23.10 340 PRO A O 1
ATOM 2251 N N . ILE A 1 341 ? 3.114 86.245 -14.625 1.00 22.20 341 ILE A N 1
ATOM 2252 C CA . ILE A 1 341 ? 2.088 85.589 -13.817 1.00 21.18 341 ILE A CA 1
ATOM 2253 C C . ILE A 1 341 ? 1.010 86.655 -13.603 1.00 21.00 341 ILE A C 1
ATOM 2254 O O . ILE A 1 341 ? 1.281 87.720 -13.052 1.00 20.86 341 ILE A O 1
ATOM 2259 N N . PRO A 1 342 ? -0.221 86.395 -14.073 1.00 20.65 342 PRO A N 1
ATOM 2260 C CA . PRO A 1 342 ? -1.344 87.332 -13.952 1.00 20.54 342 PRO A CA 1
ATOM 2261 C C . PRO A 1 342 ? -1.893 87.724 -12.571 1.00 20.35 342 PRO A C 1
ATOM 2262 O O . PRO A 1 342 ? -2.511 88.785 -12.439 1.00 20.89 342 PRO A O 1
ATOM 2266 N N . GLU A 1 343 ? -1.686 86.892 -11.555 1.00 19.68 343 GLU A N 1
ATOM 2267 C CA . GLU A 1 343 ? -2.166 87.216 -10.209 1.00 18.76 343 GLU A CA 1
ATOM 2268 C C . GLU A 1 343 ? -1.327 86.481 -9.173 1.00 18.12 343 GLU A C 1
ATOM 2269 O O . GLU A 1 343 ? -0.575 85.579 -9.524 1.00 17.99 343 GLU A O 1
ATOM 2275 N N . ASN A 1 344 ? -1.440 86.870 -7.903 1.00 16.96 344 ASN A N 1
ATOM 2276 C CA . ASN A 1 344 ? -0.668 86.199 -6.862 1.00 16.35 344 ASN A CA 1
ATOM 2277 C C . ASN A 1 344 ? -1.104 84.736 -6.773 1.00 15.64 344 ASN A C 1
ATOM 2278 O O . ASN A 1 344 ? -2.298 84.452 -6.692 1.00 15.76 344 ASN A O 1
ATOM 2283 N N . ILE A 1 345 ? -0.146 83.815 -6.794 1.00 15.32 345 ILE A N 1
ATOM 2284 C CA . ILE A 1 345 ? -0.458 82.393 -6.644 1.00 15.18 345 ILE A CA 1
ATOM 2285 C C . ILE A 1 345 ? 0.535 81.710 -5.703 1.00 14.96 345 ILE A C 1
ATOM 2286 O O . ILE A 1 345 ? 1.591 82.262 -5.373 1.00 15.12 345 ILE A O 1
ATOM 2291 N N . THR A 1 346 ? 0.172 80.507 -5.269 1.00 14.76 346 THR A N 1
ATOM 2292 C CA . THR A 1 346 ? 0.999 79.682 -4.397 1.00 14.56 346 THR A CA 1
ATOM 2293 C C . THR A 1 346 ? 1.366 78.443 -5.216 1.00 14.76 346 THR A C 1
ATOM 2294 O O . THR A 1 346 ? 0.490 77.848 -5.861 1.00 14.74 346 THR A O 1
ATOM 2298 N N . VAL A 1 347 ? 2.644 78.071 -5.207 1.00 14.56 347 VAL A N 1
ATOM 2299 C CA . VAL A 1 347 ? 3.113 76.884 -5.921 1.00 14.72 347 VAL A CA 1
ATOM 2300 C C . VAL A 1 347 ? 3.903 75.984 -4.971 1.00 14.37 347 VAL A C 1
ATOM 2301 O O . VAL A 1 347 ? 4.349 76.423 -3.892 1.00 14.39 347 VAL A O 1
ATOM 2305 N N . TYR A 1 348 ? 4.068 74.724 -5.364 1.00 14.36 348 TYR A N 1
ATOM 2306 C CA . TYR A 1 348 ? 4.737 73.735 -4.530 1.00 14.47 348 TYR A CA 1
ATOM 2307 C C . TYR A 1 348 ? 5.870 72.958 -5.167 1.00 15.50 348 TYR A C 1
ATOM 2308 O O . TYR A 1 348 ? 5.832 72.664 -6.363 1.00 15.65 348 TYR A O 1
ATOM 2317 N N . ARG A 1 349 ? 6.857 72.599 -4.346 1.00 16.03 349 ARG A N 1
ATOM 2318 C CA . ARG A 1 349 ? 8.009 71.835 -4.802 1.00 17.26 349 ARG A CA 1
ATOM 2319 C C . ARG A 1 349 ? 8.515 70.931 -3.690 1.00 17.29 349 ARG A C 1
ATOM 2320 O O . ARG A 1 349 ? 8.829 71.398 -2.591 1.00 17.48 349 ARG A O 1
ATOM 2328 N N . TRP A 1 350 ? 8.574 69.632 -3.963 1.00 17.21 350 TRP A N 1
ATOM 2329 C CA . TRP A 1 350 ? 9.083 68.678 -2.992 1.00 17.48 350 TRP A CA 1
ATOM 2330 C C . TRP A 1 350 ? 10.576 68.592 -3.288 1.00 18.06 350 TRP A C 1
ATOM 2331 O O . TRP A 1 350 ? 10.979 68.277 -4.412 1.00 17.79 350 TRP A O 1
ATOM 2342 N N . CYS A 1 351 ? 11.386 68.886 -2.273 1.00 18.59 351 CYS A N 1
ATOM 2343 C CA . CYS A 1 351 ? 12.839 68.942 -2.414 1.00 19.78 351 CYS A CA 1
ATOM 2344 C C . CYS A 1 351 ? 13.644 67.870 -1.673 1.00 20.08 351 CYS A C 1
ATOM 2345 O O . CYS A 1 351 ? 13.278 67.437 -0.576 1.00 20.59 351 CYS A O 1
ATOM 2348 N N . GLY A 1 352 ? 14.753 67.453 -2.282 1.00 21.03 352 GLY A N 1
ATOM 2349 C CA . GLY A 1 352 ? 15.613 66.466 -1.656 1.00 21.35 352 GLY A CA 1
ATOM 2350 C C . GLY A 1 352 ? 16.577 67.183 -0.725 1.00 21.83 352 GLY A C 1
ATOM 2351 O O . GLY A 1 352 ? 16.752 68.397 -0.849 1.00 21.63 352 GLY A O 1
ATOM 2352 N N . MET A 1 353 ? 17.196 66.446 0.195 1.00 21.98 353 MET A N 1
ATOM 2353 C CA . MET A 1 353 ? 18.136 67.032 1.150 1.00 22.52 353 MET A CA 1
ATOM 2354 C C . MET A 1 353 ? 19.265 67.826 0.491 1.00 22.34 353 MET A C 1
ATOM 2355 O O . MET A 1 353 ? 19.610 68.913 0.949 1.00 22.05 353 MET A O 1
ATOM 2360 N N . PRO A 1 354 ? 19.872 67.289 -0.580 1.00 22.44 354 PRO A N 1
ATOM 2361 C CA . PRO A 1 354 ? 20.953 68.032 -1.230 1.00 22.50 354 PRO A CA 1
ATOM 2362 C C . PRO A 1 354 ? 20.546 69.422 -1.717 1.00 22.47 354 PRO A C 1
ATOM 2363 O O . PRO A 1 354 ? 21.371 70.334 -1.764 1.00 22.57 354 PRO A O 1
ATOM 2367 N N . GLU A 1 355 ? 19.279 69.588 -2.087 1.00 22.50 355 GLU A N 1
ATOM 2368 C CA . GLU A 1 355 ? 18.814 70.883 -2.559 1.00 22.52 355 GLU A CA 1
ATOM 2369 C C . GLU A 1 355 ? 18.921 71.911 -1.433 1.00 22.11 355 GLU A C 1
ATOM 2370 O O . GLU A 1 355 ? 19.014 73.109 -1.689 1.00 21.96 355 GLU A O 1
ATOM 2376 N N . PHE A 1 356 ? 18.924 71.441 -0.188 1.00 21.74 356 PHE A N 1
ATOM 2377 C CA . PHE A 1 356 ? 19.066 72.345 0.947 1.00 21.50 356 PHE A CA 1
ATOM 2378 C C . PHE A 1 356 ? 20.415 72.209 1.646 1.00 21.63 356 PHE A C 1
ATOM 2379 O O . PHE A 1 356 ? 20.573 72.569 2.807 1.00 20.84 356 PHE A O 1
ATOM 2387 N N . GLY A 1 357 ? 21.390 71.690 0.909 1.00 21.83 357 GLY A N 1
ATOM 2388 C CA . GLY A 1 357 ? 22.735 71.556 1.442 1.00 22.49 357 GLY A CA 1
ATOM 2389 C C . GLY A 1 357 ? 23.034 70.449 2.433 1.00 23.04 357 GLY A C 1
ATOM 2390 O O . GLY A 1 357 ? 24.043 70.519 3.138 1.00 22.96 357 GLY A O 1
ATOM 2391 N N . TYR A 1 358 ? 22.178 69.435 2.502 1.00 23.50 358 TYR A N 1
ATOM 2392 C CA . TYR A 1 358 ? 22.413 68.323 3.412 1.00 24.20 358 TYR A CA 1
ATOM 2393 C C . TYR A 1 358 ? 22.722 67.066 2.610 1.00 24.96 358 TYR A C 1
ATOM 2394 O O . TYR A 1 358 ? 22.587 67.056 1.391 1.00 24.78 358 TYR A O 1
ATOM 2403 N N . GLN A 1 359 ? 23.146 66.013 3.299 1.00 25.89 359 GLN A N 1
ATOM 2404 C CA . GLN A 1 359 ? 23.469 64.748 2.647 1.00 27.37 359 GLN A CA 1
ATOM 2405 C C . GLN A 1 359 ? 22.229 63.861 2.683 1.00 27.90 359 GLN A C 1
ATOM 2406 O O . GLN A 1 359 ? 21.233 64.216 3.301 1.00 27.90 359 GLN A O 1
ATOM 2412 N N . ILE A 1 360 ? 22.287 62.706 2.031 1.00 28.66 360 ILE A N 1
ATOM 2413 C CA . ILE A 1 360 ? 21.143 61.799 2.022 1.00 29.37 360 ILE A CA 1
ATOM 2414 C C . ILE A 1 360 ? 21.026 60.998 3.314 1.00 29.73 360 ILE A C 1
ATOM 2415 O O . ILE A 1 360 ? 19.932 60.611 3.717 1.00 30.07 360 ILE A O 1
ATOM 2420 N N . SER A 1 361 ? 22.156 60.757 3.968 1.00 30.11 361 SER A N 1
ATOM 2421 C CA . SER A 1 361 ? 22.173 59.988 5.206 1.00 30.43 361 SER A CA 1
ATOM 2422 C C . SER A 1 361 ? 21.880 60.821 6.451 1.00 30.35 361 SER A C 1
ATOM 2423 O O . SER A 1 361 ? 21.703 60.274 7.543 1.00 30.39 361 SER A O 1
ATOM 2426 N N . ASP A 1 362 ? 21.823 62.140 6.297 1.00 30.14 362 ASP A N 1
ATOM 2427 C CA . ASP A 1 362 ? 21.575 63.000 7.448 1.00 29.93 362 ASP A CA 1
ATOM 2428 C C . ASP A 1 362 ? 20.121 63.062 7.899 1.00 29.43 362 ASP A C 1
ATOM 2429 O O . ASP A 1 362 ? 19.200 63.107 7.083 1.00 29.51 362 ASP A O 1
ATOM 2434 N N . PRO A 1 363 ? 19.896 63.040 9.218 1.00 28.92 363 PRO A N 1
ATOM 2435 C CA . PRO A 1 363 ? 18.526 63.116 9.713 1.00 28.47 363 PRO A CA 1
ATOM 2436 C C . PRO A 1 363 ? 18.121 64.577 9.541 1.00 27.82 363 PRO A C 1
ATOM 2437 O O . PRO A 1 363 ? 18.983 65.452 9.422 1.00 27.83 363 PRO A O 1
ATOM 2441 N N . LEU A 1 364 ? 16.825 64.851 9.518 1.00 26.98 364 LEU A N 1
ATOM 2442 C CA . LEU A 1 364 ? 16.377 66.225 9.373 1.00 26.03 364 LEU A CA 1
ATOM 2443 C C . LEU A 1 364 ? 16.926 66.979 10.594 1.00 25.26 364 LEU A C 1
ATOM 2444 O O . LEU A 1 364 ? 16.783 66.519 11.729 1.00 25.17 364 LEU A O 1
ATOM 2449 N N . PRO A 1 365 ? 17.595 68.125 10.378 1.00 24.36 365 PRO A N 1
ATOM 2450 C CA . PRO A 1 365 ? 18.130 68.868 11.524 1.00 23.88 365 PRO A CA 1
ATOM 2451 C C . PRO A 1 365 ? 17.015 69.409 12.420 1.00 23.33 365 PRO A C 1
ATOM 2452 O O . PRO A 1 365 ? 15.857 69.489 12.000 1.00 23.04 365 PRO A O 1
ATOM 2456 N N . SER A 1 366 ? 17.356 69.757 13.657 1.00 22.92 366 SER A N 1
ATOM 2457 C CA . SER A 1 366 ? 16.370 70.305 14.578 1.00 22.48 366 SER A CA 1
ATOM 2458 C C . SER A 1 366 ? 15.815 71.563 13.926 1.00 22.05 366 SER A C 1
ATOM 2459 O O . SER A 1 366 ? 16.443 72.138 13.037 1.00 21.98 366 SER A O 1
ATOM 2462 N N . LEU A 1 367 ? 14.640 71.991 14.364 1.00 21.89 367 LEU A N 1
ATOM 2463 C CA . LEU A 1 367 ? 14.025 73.181 13.800 1.00 21.67 367 LEU A CA 1
ATOM 2464 C C . LEU A 1 367 ? 14.930 74.389 14.039 1.00 21.64 367 LEU A C 1
ATOM 2465 O O . LEU A 1 367 ? 15.090 75.244 13.163 1.00 21.14 367 LEU A O 1
ATOM 2470 N N . LYS A 1 368 ? 15.544 74.434 15.219 1.00 21.61 368 LYS A N 1
ATOM 2471 C CA . LYS A 1 368 ? 16.448 75.524 15.580 1.00 21.77 368 LYS A CA 1
ATOM 2472 C C . LYS A 1 368 ? 17.625 75.635 14.618 1.00 21.55 368 LYS A C 1
ATOM 2473 O O . LYS A 1 368 ? 17.942 76.725 14.139 1.00 21.29 368 LYS A O 1
ATOM 2479 N N . ASP A 1 369 ? 18.276 74.512 14.331 1.00 21.37 369 ASP A N 1
ATOM 2480 C CA . ASP A 1 369 ? 19.413 74.539 13.420 1.00 21.03 369 ASP A CA 1
ATOM 2481 C C . ASP A 1 369 ? 18.986 74.832 11.989 1.00 20.47 369 ASP A C 1
ATOM 2482 O O . ASP A 1 369 ? 19.710 75.489 11.240 1.00 19.99 369 ASP A O 1
ATOM 2487 N N . PHE A 1 370 ? 17.808 74.348 11.602 1.00 19.73 370 PHE A N 1
ATOM 2488 C CA . PHE A 1 370 ? 17.333 74.594 10.253 1.00 19.20 370 PHE A CA 1
ATOM 2489 C C . PHE A 1 370 ? 17.104 76.094 10.068 1.00 18.52 370 PHE A C 1
ATOM 2490 O O . PHE A 1 370 ? 17.512 76.659 9.061 1.00 18.44 370 PHE A O 1
ATOM 2498 N N . GLU A 1 371 ? 16.457 76.738 11.040 1.00 18.53 371 GLU A N 1
ATOM 2499 C CA . GLU A 1 371 ? 16.201 78.175 10.947 1.00 18.67 371 GLU A CA 1
ATOM 2500 C C . GLU A 1 371 ? 17.496 78.981 10.930 1.00 18.95 371 GLU A C 1
ATOM 2501 O O . GLU A 1 371 ? 17.624 79.951 10.190 1.00 18.90 371 GLU A O 1
ATOM 2507 N N . GLU A 1 372 ? 18.450 78.588 11.763 1.00 19.87 372 GLU A N 1
ATOM 2508 C CA . GLU A 1 372 ? 19.716 79.304 11.807 1.00 20.56 372 GLU A CA 1
ATOM 2509 C C . GLU A 1 372 ? 20.416 79.258 10.454 1.00 20.41 372 GLU A C 1
ATOM 2510 O O . GLU A 1 372 ? 21.110 80.201 10.068 1.00 20.66 372 GLU A O 1
ATOM 2516 N N . GLN A 1 373 ? 20.208 78.176 9.713 1.00 19.83 373 GLN A N 1
ATOM 2517 C CA . GLN A 1 373 ? 20.822 78.053 8.399 1.00 19.33 373 GLN A CA 1
ATOM 2518 C C . GLN A 1 373 ? 20.018 78.738 7.291 1.00 18.89 373 GLN A C 1
ATOM 2519 O O . GLN A 1 373 ? 20.605 79.328 6.377 1.00 18.74 373 GLN A O 1
ATOM 2525 N N . PHE A 1 374 ? 18.683 78.685 7.380 1.00 18.37 374 PHE A N 1
ATOM 2526 C CA . PHE A 1 374 ? 17.830 79.242 6.326 1.00 18.21 374 PHE A CA 1
ATOM 2527 C C . PHE A 1 374 ? 16.832 80.366 6.581 1.00 17.81 374 PHE A C 1
ATOM 2528 O O . PHE A 1 374 ? 16.463 81.064 5.644 1.00 17.53 374 PHE A O 1
ATOM 2536 N N . LEU A 1 375 ? 16.353 80.527 7.810 1.00 18.25 375 LEU A N 1
ATOM 2537 C CA . LEU A 1 375 ? 15.364 81.571 8.061 1.00 18.71 375 LEU A CA 1
ATOM 2538 C C . LEU A 1 375 ? 15.893 82.939 7.668 1.00 19.39 375 LEU A C 1
ATOM 2539 O O . LEU A 1 375 ? 17.039 83.281 7.973 1.00 19.55 375 LEU A O 1
ATOM 2544 N N . ASN A 1 376 ? 15.058 83.703 6.967 1.00 20.28 376 ASN A N 1
ATOM 2545 C CA . ASN A 1 376 ? 15.406 85.044 6.506 1.00 21.55 376 ASN A CA 1
ATOM 2546 C C . ASN A 1 376 ? 16.628 85.134 5.586 1.00 21.88 376 ASN A C 1
ATOM 2547 O O . ASN A 1 376 ? 17.401 86.089 5.666 1.00 22.41 376 ASN A O 1
ATOM 2552 N N . THR A 1 377 ? 16.811 84.135 4.722 1.00 21.91 377 THR A N 1
ATOM 2553 C CA . THR A 1 377 ? 17.916 84.148 3.760 1.00 21.87 377 THR A CA 1
ATOM 2554 C C . THR A 1 377 ? 17.304 84.116 2.367 1.00 22.14 377 THR A C 1
ATOM 2555 O O . THR A 1 377 ? 16.102 83.905 2.214 1.00 21.97 377 THR A O 1
ATOM 2559 N N . ILE A 1 378 ? 18.130 84.342 1.352 1.00 22.49 378 ILE A N 1
ATOM 2560 C CA . ILE A 1 378 ? 17.661 84.308 -0.023 1.00 22.97 378 ILE A CA 1
ATOM 2561 C C . ILE A 1 378 ? 18.273 83.086 -0.693 1.00 23.55 378 ILE A C 1
ATOM 2562 O O . ILE A 1 378 ? 19.491 82.914 -0.695 1.00 23.50 378 ILE A O 1
ATOM 2567 N N . LYS A 1 379 ? 17.416 82.225 -1.234 1.00 23.89 379 LYS A N 1
ATOM 2568 C CA . LYS A 1 379 ? 17.867 81.007 -1.895 1.00 24.81 379 LYS A CA 1
ATOM 2569 C C . LYS A 1 379 ? 17.678 81.220 -3.390 1.00 25.14 379 LYS A C 1
ATOM 2570 O O . LYS A 1 379 ? 16.631 81.688 -3.833 1.00 24.93 379 LYS A O 1
ATOM 2576 N N . GLU A 1 380 ? 18.695 80.889 -4.174 1.00 26.00 380 GLU A N 1
ATOM 2577 C CA . GLU A 1 380 ? 18.610 81.100 -5.607 1.00 26.95 380 GLU A CA 1
ATOM 2578 C C . GLU A 1 380 ? 19.017 79.916 -6.472 1.00 27.06 380 GLU A C 1
ATOM 2579 O O . GLU A 1 380 ? 19.666 78.979 -6.002 1.00 26.99 380 GLU A O 1
ATOM 2585 N N . ASP A 1 381 ? 18.599 79.960 -7.735 1.00 27.14 381 ASP A N 1
ATOM 2586 C CA . ASP A 1 381 ? 18.892 78.897 -8.688 1.00 27.35 381 ASP A CA 1
ATOM 2587 C C . ASP A 1 381 ? 19.145 79.447 -10.087 1.00 27.02 381 ASP A C 1
ATOM 2588 O O . ASP A 1 381 ? 18.312 80.156 -10.655 1.00 26.81 381 ASP A O 1
ATOM 2593 N N . LYS A 1 382 ? 20.309 79.124 -10.639 1.00 26.95 382 LYS A N 1
ATOM 2594 C CA . LYS A 1 382 ? 20.675 79.580 -11.974 1.00 26.57 382 LYS A CA 1
ATOM 2595 C C . LYS A 1 382 ? 19.928 78.818 -13.065 1.00 26.20 382 LYS A C 1
ATOM 2596 O O . LYS A 1 382 ? 19.871 79.260 -14.213 1.00 26.02 382 LYS A O 1
ATOM 2602 N N . GLY A 1 383 ? 19.364 77.669 -12.702 1.00 25.63 383 GLY A N 1
ATOM 2603 C CA . GLY A 1 383 ? 18.618 76.877 -13.662 1.00 24.92 383 GLY A CA 1
ATOM 2604 C C . GLY A 1 383 ? 17.147 77.229 -13.570 1.00 24.51 383 GLY A C 1
ATOM 2605 O O . GLY A 1 383 ? 16.779 78.149 -12.839 1.00 24.27 383 GLY A O 1
ATOM 2606 N N . TYR A 1 384 ? 16.306 76.514 -14.312 1.00 23.99 384 TYR A N 1
ATOM 2607 C CA . TYR A 1 384 ? 14.870 76.771 -14.281 1.00 23.63 384 TYR A CA 1
ATOM 2608 C C . TYR A 1 384 ? 14.245 75.968 -13.148 1.00 23.42 384 TYR A C 1
ATOM 2609 O O . TYR A 1 384 ? 14.547 74.789 -12.977 1.00 23.71 384 TYR A O 1
ATOM 2618 N N . MET A 1 385 ? 13.383 76.610 -12.365 1.00 22.96 385 MET A N 1
ATOM 2619 C CA . MET A 1 385 ? 12.741 75.932 -11.242 1.00 22.75 385 MET A CA 1
ATOM 2620 C C . MET A 1 385 ? 11.326 75.483 -11.566 1.00 21.67 385 MET A C 1
ATOM 2621 O O . MET A 1 385 ? 10.450 76.303 -11.826 1.00 21.37 385 MET A O 1
ATOM 2626 N N . SER A 1 386 ? 11.126 74.169 -11.569 1.00 21.17 386 SER A N 1
ATOM 2627 C CA . SER A 1 386 ? 9.822 73.574 -11.841 1.00 20.56 386 SER A CA 1
ATOM 2628 C C . SER A 1 386 ? 9.022 73.493 -10.544 1.00 19.79 386 SER A C 1
ATOM 2629 O O . SER A 1 386 ? 9.538 73.046 -9.520 1.00 19.51 386 SER A O 1
ATOM 2632 N N . THR A 1 387 ? 7.769 73.937 -10.598 1.00 19.19 387 THR A N 1
ATOM 2633 C CA . THR A 1 387 ? 6.888 73.908 -9.434 1.00 18.84 387 THR A CA 1
ATOM 2634 C C . THR A 1 387 ? 5.512 73.465 -9.898 1.00 18.57 387 THR A C 1
ATOM 2635 O O . THR A 1 387 ? 5.236 73.447 -11.096 1.00 18.23 387 THR A O 1
ATOM 2639 N N . SER A 1 388 ? 4.645 73.122 -8.949 1.00 17.97 388 SER A N 1
ATOM 2640 C CA . SER A 1 388 ? 3.294 72.688 -9.280 1.00 17.83 388 SER A CA 1
ATOM 2641 C C . SER A 1 388 ? 2.232 73.467 -8.514 1.00 17.55 388 SER A C 1
ATOM 2642 O O . SER A 1 388 ? 2.462 73.915 -7.382 1.00 17.55 388 SER A O 1
ATOM 2645 N N . LEU A 1 389 ? 1.069 73.620 -9.141 1.00 17.11 389 LEU A N 1
ATOM 2646 C CA . LEU A 1 389 ? -0.059 74.305 -8.533 1.00 16.96 389 LEU A CA 1
ATOM 2647 C C . LEU A 1 389 ? -0.643 73.401 -7.456 1.00 16.75 389 LEU A C 1
ATOM 2648 O O . LEU A 1 389 ? -1.396 73.859 -6.598 1.00 16.77 389 LEU A O 1
ATOM 2653 N N . SER A 1 390 ? -0.298 72.118 -7.514 1.00 16.69 390 SER A N 1
ATOM 2654 C CA . SER A 1 390 ? -0.803 71.141 -6.555 1.00 16.89 390 SER A CA 1
ATOM 2655 C C . SER A 1 390 ? 0.252 70.655 -5.564 1.00 17.12 390 SER A C 1
ATOM 2656 O O . SER A 1 390 ? 1.415 70.441 -5.917 1.00 17.37 390 SER A O 1
ATOM 2659 N N . SER A 1 391 ? -0.171 70.479 -4.314 1.00 17.43 391 SER A N 1
ATOM 2660 C CA . SER A 1 391 ? 0.715 70.000 -3.262 1.00 17.76 391 SER A CA 1
ATOM 2661 C C . SER A 1 391 ? 0.589 68.483 -3.092 1.00 18.82 391 SER A C 1
ATOM 2662 O O . SER A 1 391 ? 1.191 67.898 -2.196 1.00 18.48 391 SER A O 1
ATOM 2665 N N . GLU A 1 392 ? -0.190 67.851 -3.967 1.00 20.21 392 GLU A N 1
ATOM 2666 C CA . GLU A 1 392 ? -0.381 66.404 -3.911 1.00 22.09 392 GLU A CA 1
ATOM 2667 C C . GLU A 1 392 ? 0.972 65.707 -3.922 1.00 22.95 392 GLU A C 1
ATOM 2668 O O . GLU A 1 392 ? 1.890 66.122 -4.633 1.00 22.97 392 GLU A O 1
ATOM 2674 N N . ARG A 1 393 ? 1.103 64.651 -3.126 1.00 24.07 393 ARG A N 1
ATOM 2675 C CA . ARG A 1 393 ? 2.359 63.916 -3.066 1.00 25.41 393 ARG A CA 1
ATOM 2676 C C . ARG A 1 393 ? 2.354 62.787 -4.088 1.00 25.97 393 ARG A C 1
ATOM 2677 O O . ARG A 1 393 ? 1.414 61.997 -4.141 1.00 26.01 393 ARG A O 1
ATOM 2685 N N . LEU A 1 394 ? 3.399 62.734 -4.908 1.00 26.89 394 LEU A N 1
ATOM 2686 C CA . LEU A 1 394 ? 3.531 61.702 -5.933 1.00 27.84 394 LEU A CA 1
ATOM 2687 C C . LEU A 1 394 ? 4.600 60.698 -5.508 1.00 28.41 394 LEU A C 1
ATOM 2688 O O . LEU A 1 394 ? 5.556 61.054 -4.826 1.00 28.52 394 LEU A O 1
ATOM 2693 N N . ALA A 1 395 ? 4.438 59.444 -5.915 1.00 29.30 395 ALA A N 1
ATOM 2694 C CA . ALA A 1 395 ? 5.385 58.393 -5.553 1.00 30.14 395 ALA A CA 1
ATOM 2695 C C . ALA A 1 395 ? 6.818 58.725 -5.961 1.00 30.71 395 ALA A C 1
ATOM 2696 O O . ALA A 1 395 ? 7.766 58.405 -5.241 1.00 31.04 395 ALA A O 1
ATOM 2698 N N . ALA A 1 396 ? 6.971 59.369 -7.113 1.00 31.30 396 ALA A N 1
ATOM 2699 C CA . ALA A 1 396 ? 8.290 59.729 -7.626 1.00 31.93 396 ALA A CA 1
ATOM 2700 C C . ALA A 1 396 ? 9.134 60.536 -6.641 1.00 32.36 396 ALA A C 1
ATOM 2701 O O . ALA A 1 396 ? 10.363 60.446 -6.653 1.00 32.67 396 ALA A O 1
ATOM 2703 N N . PHE A 1 397 ? 8.479 61.319 -5.790 1.00 32.67 397 PHE A N 1
ATOM 2704 C CA . PHE A 1 397 ? 9.193 62.141 -4.815 1.00 32.90 397 PHE A CA 1
ATOM 2705 C C . PHE A 1 397 ? 8.504 62.209 -3.457 1.00 32.85 397 PHE A C 1
ATOM 2706 O O . PHE A 1 397 ? 8.815 63.081 -2.644 1.00 32.98 397 PHE A O 1
ATOM 2714 N N . GLY A 1 398 ? 7.579 61.287 -3.212 1.00 32.66 398 GLY A N 1
ATOM 2715 C CA . GLY A 1 398 ? 6.843 61.279 -1.959 1.00 32.35 398 GLY A CA 1
ATOM 2716 C C . GLY A 1 398 ? 7.641 61.028 -0.694 1.00 32.09 398 GLY A C 1
ATOM 2717 O O . GLY A 1 398 ? 7.093 61.097 0.410 1.00 32.11 398 GLY A O 1
ATOM 2718 N N . SER A 1 399 ? 8.930 60.743 -0.838 1.00 31.71 399 SER A N 1
ATOM 2719 C CA . SER A 1 399 ? 9.774 60.473 0.318 1.00 31.00 399 SER A CA 1
ATOM 2720 C C . SER A 1 399 ? 10.596 61.685 0.757 1.00 30.31 399 SER A C 1
ATOM 2721 O O . SER A 1 399 ? 11.138 61.696 1.865 1.00 30.26 399 SER A O 1
ATOM 2724 N N . ARG A 1 400 ? 10.680 62.700 -0.103 1.00 29.41 400 ARG A N 1
ATOM 2725 C CA . ARG A 1 400 ? 11.446 63.908 0.204 1.00 28.41 400 ARG A CA 1
ATOM 2726 C C . ARG A 1 400 ? 10.956 64.544 1.498 1.00 27.61 400 ARG A C 1
ATOM 2727 O O . ARG A 1 400 ? 9.755 64.572 1.766 1.00 27.68 400 ARG A O 1
ATOM 2735 N N . LYS A 1 401 ? 11.899 65.057 2.285 1.00 26.35 401 LYS A N 1
ATOM 2736 C CA . LYS A 1 401 ? 11.619 65.638 3.596 1.00 25.13 401 LYS A CA 1
ATOM 2737 C C . LYS A 1 401 ? 11.332 67.139 3.663 1.00 23.69 401 LYS A C 1
ATOM 2738 O O . LYS A 1 401 ? 10.860 67.625 4.696 1.00 23.48 401 LYS A O 1
ATOM 2744 N N . ILE A 1 402 ? 11.627 67.871 2.591 1.00 21.89 402 ILE A N 1
ATOM 2745 C CA . ILE A 1 402 ? 11.416 69.315 2.585 1.00 20.07 402 ILE A CA 1
ATOM 2746 C C . ILE A 1 402 ? 10.433 69.769 1.514 1.00 19.06 402 ILE A C 1
ATOM 2747 O O . ILE A 1 402 ? 10.671 69.578 0.327 1.00 18.55 402 ILE A O 1
ATOM 2752 N N . ILE A 1 403 ? 9.338 70.385 1.945 1.00 17.57 403 ILE A N 1
ATOM 2753 C CA . ILE A 1 403 ? 8.301 70.857 1.034 1.00 16.69 403 ILE A CA 1
ATOM 2754 C C . ILE A 1 403 ? 8.314 72.375 0.926 1.00 16.02 403 ILE A C 1
ATOM 2755 O O . ILE A 1 403 ? 8.080 73.070 1.909 1.00 15.93 403 ILE A O 1
ATOM 2760 N N . LEU A 1 404 ? 8.580 72.887 -0.268 1.00 15.19 404 LEU A N 1
ATOM 2761 C CA . LEU A 1 404 ? 8.597 74.331 -0.493 1.00 14.46 404 LEU A CA 1
ATOM 2762 C C . LEU A 1 404 ? 7.194 74.827 -0.861 1.00 14.29 404 LEU A C 1
ATOM 2763 O O . LEU A 1 404 ? 6.571 74.309 -1.788 1.00 14.45 404 LEU A O 1
ATOM 2768 N N . ARG A 1 405 ? 6.687 75.807 -0.115 1.00 13.14 405 ARG A N 1
ATOM 2769 C CA . ARG A 1 405 ? 5.384 76.410 -0.396 1.00 12.53 405 ARG A CA 1
ATOM 2770 C C . ARG A 1 405 ? 5.767 77.842 -0.756 1.00 12.77 405 ARG A C 1
ATOM 2771 O O . ARG A 1 405 ? 6.012 78.674 0.121 1.00 12.52 405 ARG A O 1
ATOM 2779 N N . LEU A 1 406 ? 5.842 78.097 -2.063 1.00 12.64 406 LEU A N 1
ATOM 2780 C CA . LEU A 1 406 ? 6.301 79.371 -2.621 1.00 12.93 406 LEU A CA 1
ATOM 2781 C C . LEU A 1 406 ? 5.257 80.355 -3.122 1.00 13.38 406 LEU A C 1
ATOM 2782 O O . LEU A 1 406 ? 4.393 80.010 -3.936 1.00 13.05 406 LEU A O 1
ATOM 2787 N N . GLN A 1 407 ? 5.353 81.593 -2.643 1.00 13.66 407 GLN A N 1
ATOM 2788 C CA . GLN A 1 407 ? 4.460 82.655 -3.084 1.00 14.28 407 GLN A CA 1
ATOM 2789 C C . GLN A 1 407 ? 5.065 83.284 -4.328 1.00 14.81 407 GLN A C 1
ATOM 2790 O O . GLN A 1 407 ? 6.190 83.785 -4.303 1.00 14.89 407 GLN A O 1
ATOM 2796 N N . VAL A 1 408 ? 4.310 83.219 -5.418 1.00 15.00 408 VAL A N 1
ATOM 2797 C CA . VAL A 1 408 ? 4.711 83.771 -6.708 1.00 15.55 408 VAL A CA 1
ATOM 2798 C C . VAL A 1 408 ? 3.844 85.009 -6.911 1.00 16.04 408 VAL A C 1
ATOM 2799 O O . VAL A 1 408 ? 2.669 84.902 -7.238 1.00 16.33 408 VAL A O 1
ATOM 2803 N N . PRO A 1 409 ? 4.412 86.204 -6.691 1.00 16.76 409 PRO A N 1
ATOM 2804 C CA . PRO A 1 409 ? 3.663 87.456 -6.850 1.00 17.43 409 PRO A CA 1
ATOM 2805 C C . PRO A 1 409 ? 3.210 87.749 -8.278 1.00 18.16 409 PRO A C 1
ATOM 2806 O O . PRO A 1 409 ? 3.795 87.251 -9.239 1.00 18.28 409 PRO A O 1
ATOM 2810 N N . LYS A 1 410 ? 2.163 88.561 -8.402 1.00 18.90 410 LYS A N 1
ATOM 2811 C CA . LYS A 1 410 ? 1.668 88.973 -9.707 1.00 19.81 410 LYS A CA 1
ATOM 2812 C C . LYS A 1 410 ? 2.874 89.649 -10.361 1.00 20.29 410 LYS A C 1
ATOM 2813 O O . LYS A 1 410 ? 3.598 90.393 -9.700 1.00 20.88 410 LYS A O 1
ATOM 2819 N N . GLY A 1 411 ? 3.107 89.370 -11.640 1.00 20.88 411 GLY A N 1
ATOM 2820 C CA . GLY A 1 411 ? 4.234 89.984 -12.327 1.00 21.34 411 GLY A CA 1
ATOM 2821 C C . GLY A 1 411 ? 5.493 89.138 -12.391 1.00 21.51 411 GLY A C 1
ATOM 2822 O O . GLY A 1 411 ? 6.474 89.541 -13.020 1.00 22.06 411 GLY A O 1
ATOM 2823 N N . SER A 1 412 ? 5.486 87.975 -11.744 1.00 21.57 412 SER A N 1
ATOM 2824 C CA . SER A 1 412 ? 6.650 87.092 -11.764 1.00 21.33 412 SER A CA 1
ATOM 2825 C C . SER A 1 412 ? 6.900 86.556 -13.168 1.00 21.57 412 SER A C 1
ATOM 2826 O O . SER A 1 412 ? 5.988 86.490 -13.997 1.00 21.15 412 SER A O 1
ATOM 2829 N N . THR A 1 413 ? 8.144 86.159 -13.420 1.00 21.75 413 THR A N 1
ATOM 2830 C CA . THR A 1 413 ? 8.542 85.643 -14.723 1.00 22.12 413 THR A CA 1
ATOM 2831 C C . THR A 1 413 ? 8.441 84.121 -14.780 1.00 22.00 413 THR A C 1
ATOM 2832 O O . THR A 1 413 ? 9.287 83.410 -14.236 1.00 21.96 413 THR A O 1
ATOM 2836 N N . GLY A 1 414 ? 7.395 83.638 -15.446 1.00 21.62 414 GLY A N 1
ATOM 2837 C CA . GLY A 1 414 ? 7.175 82.208 -15.572 1.00 21.58 414 GLY A CA 1
ATOM 2838 C C . GLY A 1 414 ? 5.941 81.922 -16.404 1.00 21.22 414 GLY A C 1
ATOM 2839 O O . GLY A 1 414 ? 5.340 82.838 -16.959 1.00 21.64 414 GLY A O 1
ATOM 2840 N N . ALA A 1 415 ? 5.545 80.657 -16.496 1.00 20.86 415 ALA A N 1
ATOM 2841 C CA . ALA A 1 415 ? 4.366 80.317 -17.282 1.00 20.46 415 ALA A CA 1
ATOM 2842 C C . ALA A 1 415 ? 3.799 78.951 -16.914 1.00 20.36 415 ALA A C 1
ATOM 2843 O O . ALA A 1 415 ? 4.493 78.122 -16.329 1.00 19.99 415 ALA A O 1
ATOM 2845 N N . TYR A 1 416 ? 2.528 78.731 -17.247 1.00 20.21 416 TYR A N 1
ATOM 2846 C CA . TYR A 1 416 ? 1.889 77.447 -16.982 1.00 20.61 416 TYR A CA 1
ATOM 2847 C C . TYR A 1 416 ? 2.351 76.557 -18.132 1.00 21.20 416 TYR A C 1
ATOM 2848 O O . TYR A 1 416 ? 1.698 76.477 -19.176 1.00 21.36 416 TYR A O 1
ATOM 2857 N N . LEU A 1 417 ? 3.491 75.906 -17.938 1.00 21.76 417 LEU A N 1
ATOM 2858 C CA . LEU A 1 417 ? 4.072 75.045 -18.956 1.00 22.65 417 LEU A CA 1
ATOM 2859 C C . LEU A 1 417 ? 3.128 73.959 -19.469 1.00 23.40 417 LEU A C 1
ATOM 2860 O O . LEU A 1 417 ? 3.195 73.573 -20.636 1.00 23.46 417 LEU A O 1
ATOM 2865 N N . SER A 1 418 ? 2.242 73.471 -18.606 1.00 24.14 418 SER A N 1
ATOM 2866 C CA . SER A 1 418 ? 1.319 72.412 -18.998 1.00 24.95 418 SER A CA 1
ATOM 2867 C C . SER A 1 418 ? 0.402 72.755 -20.172 1.00 25.85 418 SER A C 1
ATOM 2868 O O . SER A 1 418 ? -0.163 71.858 -20.798 1.00 26.14 418 SER A O 1
ATOM 2871 N N . ALA A 1 419 ? 0.259 74.040 -20.480 1.00 26.48 419 ALA A N 1
ATOM 2872 C CA . ALA A 1 419 ? -0.598 74.454 -21.590 1.00 27.54 419 ALA A CA 1
ATOM 2873 C C . ALA A 1 419 ? -0.049 74.044 -22.958 1.00 28.24 419 ALA A C 1
ATOM 2874 O O . ALA A 1 419 ? -0.748 74.167 -23.966 1.00 28.59 419 ALA A O 1
ATOM 2876 N N . ILE A 1 420 ? 1.189 73.557 -23.001 1.00 29.03 420 ILE A N 1
ATOM 2877 C CA . ILE A 1 420 ? 1.783 73.147 -24.275 1.00 29.88 420 ILE A CA 1
ATOM 2878 C C . ILE A 1 420 ? 1.644 71.648 -24.525 1.00 30.48 420 ILE A C 1
ATOM 2879 O O . ILE A 1 420 ? 2.082 71.142 -25.562 1.00 30.69 420 ILE A O 1
ATOM 2884 N N . GLY A 1 421 ? 1.033 70.940 -23.581 1.00 31.05 421 GLY A N 1
ATOM 2885 C CA . GLY A 1 421 ? 0.867 69.504 -23.730 1.00 31.80 421 GLY A CA 1
ATOM 2886 C C . GLY A 1 421 ? 2.209 68.812 -23.896 1.00 32.41 421 GLY A C 1
ATOM 2887 O O . GLY A 1 421 ? 3.235 69.320 -23.442 1.00 32.58 421 GLY A O 1
ATOM 2888 N N . GLY A 1 422 ? 2.204 67.650 -24.544 1.00 32.86 422 GLY A N 1
ATOM 2889 C CA . GLY A 1 422 ? 3.440 66.918 -24.765 1.00 33.29 422 GLY A CA 1
ATOM 2890 C C . GLY A 1 422 ? 3.991 66.236 -23.528 1.00 33.64 422 GLY A C 1
ATOM 2891 O O . GLY A 1 422 ? 3.256 65.583 -22.785 1.00 33.79 422 GLY A O 1
ATOM 2892 N N . PHE A 1 423 ? 5.293 66.388 -23.306 1.00 33.95 423 PHE A N 1
ATOM 2893 C CA . PHE A 1 423 ? 5.954 65.783 -22.156 1.00 34.06 423 PHE A CA 1
ATOM 2894 C C . PHE A 1 423 ? 5.957 66.689 -20.927 1.00 33.96 423 PHE A C 1
ATOM 2895 O O . PHE A 1 423 ? 6.646 66.407 -19.947 1.00 33.95 423 PHE A O 1
ATOM 2903 N N . ALA A 1 424 ? 5.189 67.772 -20.979 1.00 33.81 424 ALA A N 1
ATOM 2904 C CA . ALA A 1 424 ? 5.114 68.708 -19.860 1.00 33.58 424 ALA A CA 1
ATOM 2905 C C . ALA A 1 424 ? 4.550 68.012 -18.621 1.00 33.41 424 ALA A C 1
ATOM 2906 O O . ALA A 1 424 ? 3.726 67.103 -18.734 1.00 33.50 424 ALA A O 1
ATOM 2908 N N . SER A 1 425 ? 5.000 68.434 -17.441 1.00 33.13 425 SER A N 1
ATOM 2909 C CA . SER A 1 425 ? 4.522 67.844 -16.195 1.00 32.70 425 SER A CA 1
ATOM 2910 C C . SER A 1 425 ? 3.109 68.320 -15.885 1.00 32.22 425 SER A C 1
ATOM 2911 O O . SER A 1 425 ? 2.632 69.301 -16.455 1.00 32.35 425 SER A O 1
ATOM 2914 N N . GLU A 1 426 ? 2.450 67.622 -14.968 1.00 31.52 426 GLU A N 1
ATOM 2915 C CA . GLU A 1 426 ? 1.080 67.938 -14.586 1.00 30.48 426 GLU A CA 1
ATOM 2916 C C . GLU A 1 426 ? 0.963 69.218 -13.751 1.00 29.15 426 GLU A C 1
ATOM 2917 O O . GLU A 1 426 ? 1.718 69.418 -12.805 1.00 29.32 426 GLU A O 1
ATOM 2923 N N . LYS A 1 427 ? 0.022 70.085 -14.118 1.00 27.64 427 LYS A N 1
ATOM 2924 C CA . LYS A 1 427 ? -0.229 71.322 -13.377 1.00 26.20 427 LYS A CA 1
ATOM 2925 C C . LYS A 1 427 ? 1.061 72.081 -13.076 1.00 25.34 427 LYS A C 1
ATOM 2926 O O . LYS A 1 427 ? 1.238 72.612 -11.979 1.00 25.26 427 LYS A O 1
ATOM 2932 N N . GLU A 1 428 ? 1.940 72.166 -14.067 1.00 24.25 428 GLU A N 1
ATOM 2933 C CA . GLU A 1 428 ? 3.238 72.802 -13.883 1.00 23.15 428 GLU A CA 1
ATOM 2934 C C . GLU A 1 428 ? 3.425 74.281 -14.214 1.00 22.19 428 GLU A C 1
ATOM 2935 O O . GLU A 1 428 ? 3.009 74.773 -15.265 1.00 21.77 428 GLU A O 1
ATOM 2941 N N . ILE A 1 429 ? 4.073 74.975 -13.286 1.00 21.04 429 ILE A N 1
ATOM 2942 C CA . ILE A 1 429 ? 4.420 76.377 -13.438 1.00 20.33 429 ILE A CA 1
ATOM 2943 C C . ILE A 1 429 ? 5.942 76.360 -13.512 1.00 19.82 429 ILE A C 1
ATOM 2944 O O . ILE A 1 429 ? 6.604 75.925 -12.575 1.00 19.74 429 ILE A O 1
ATOM 2949 N N . LEU A 1 430 ? 6.492 76.808 -14.634 1.00 19.33 430 LEU A N 1
ATOM 2950 C CA . LEU A 1 430 ? 7.935 76.835 -14.801 1.00 19.26 430 LEU A CA 1
ATOM 2951 C C . LEU A 1 430 ? 8.419 78.272 -14.627 1.00 19.21 430 LEU A C 1
ATOM 2952 O O . LEU A 1 430 ? 7.945 79.181 -15.305 1.00 19.31 430 LEU A O 1
ATOM 2957 N N . LEU A 1 431 ? 9.333 78.474 -13.683 1.00 19.58 431 LEU A N 1
ATOM 2958 C CA . LEU A 1 431 ? 9.882 79.797 -13.416 1.00 19.69 431 LEU A CA 1
ATOM 2959 C C . LEU A 1 431 ? 11.188 79.989 -14.168 1.00 20.15 431 LEU A C 1
ATOM 2960 O O . LEU A 1 431 ? 11.975 79.055 -14.315 1.00 19.84 431 LEU A O 1
ATOM 2965 N N . ASP A 1 432 ? 11.419 81.212 -14.631 1.00 20.56 432 ASP A N 1
ATOM 2966 C CA . ASP A 1 432 ? 12.624 81.518 -15.393 1.00 21.37 432 ASP A CA 1
ATOM 2967 C C . ASP A 1 432 ? 13.888 81.349 -14.559 1.00 21.58 432 ASP A C 1
ATOM 2968 O O . ASP A 1 432 ? 13.854 81.423 -13.330 1.00 21.54 432 ASP A O 1
ATOM 2973 N N . LYS A 1 433 ? 15.004 81.102 -15.242 1.00 22.06 433 LYS A N 1
ATOM 2974 C CA . LYS A 1 433 ? 16.292 80.908 -14.587 1.00 22.46 433 LYS A CA 1
ATOM 2975 C C . LYS A 1 433 ? 16.699 82.138 -13.779 1.00 22.83 433 LYS A C 1
ATOM 2976 O O . LYS A 1 433 ? 16.181 83.233 -14.001 1.00 22.86 433 LYS A O 1
ATOM 2982 N N . ASP A 1 434 ? 17.627 81.943 -12.845 1.00 23.13 434 ASP A N 1
ATOM 2983 C CA . ASP A 1 434 ? 18.110 83.021 -11.981 1.00 23.64 434 ASP A CA 1
ATOM 2984 C C . ASP A 1 434 ? 17.037 83.465 -10.998 1.00 23.32 434 ASP A C 1
ATOM 2985 O O . ASP A 1 434 ? 16.881 84.658 -10.725 1.00 23.33 434 ASP A O 1
ATOM 2990 N N . SER A 1 435 ? 16.289 82.499 -10.477 1.00 22.84 435 SER A N 1
ATOM 2991 C CA . SER A 1 435 ? 15.239 82.794 -9.512 1.00 22.22 435 SER A CA 1
ATOM 2992 C C . SER A 1 435 ? 15.833 82.956 -8.117 1.00 21.71 435 SER A C 1
ATOM 2993 O O . SER A 1 435 ? 16.858 82.349 -7.790 1.00 21.98 435 SER A O 1
ATOM 2996 N N . LYS A 1 436 ? 15.187 83.783 -7.301 1.00 20.65 436 LYS A N 1
ATOM 2997 C CA . LYS A 1 436 ? 15.635 84.030 -5.935 1.00 19.87 436 LYS A CA 1
ATOM 2998 C C . LYS A 1 436 ? 14.388 84.113 -5.068 1.00 18.62 436 LYS A C 1
ATOM 2999 O O . LYS A 1 436 ? 13.399 84.725 -5.467 1.00 18.55 436 LYS A O 1
ATOM 3005 N N . TYR A 1 437 ? 14.423 83.490 -3.897 1.00 17.88 437 TYR A N 1
ATOM 3006 C CA . TYR A 1 437 ? 13.280 83.575 -3.004 1.00 17.01 437 TYR A CA 1
ATOM 3007 C C . TYR A 1 437 ? 13.709 83.726 -1.552 1.00 16.49 437 TYR A C 1
ATOM 3008 O O . TYR A 1 437 ? 14.729 83.180 -1.122 1.00 16.44 437 TYR A O 1
ATOM 3017 N N . HIS A 1 438 ? 12.925 84.504 -0.815 1.00 15.77 438 HIS A N 1
ATOM 3018 C CA . HIS A 1 438 ? 13.179 84.784 0.592 1.00 15.66 438 HIS A CA 1
ATOM 3019 C C . HIS A 1 438 ? 12.429 83.790 1.461 1.00 15.45 438 HIS A C 1
ATOM 3020 O O . HIS A 1 438 ? 11.212 83.652 1.332 1.00 15.69 438 HIS A O 1
ATOM 3027 N N . ILE A 1 439 ? 13.147 83.108 2.343 1.00 15.39 439 ILE A N 1
ATOM 3028 C CA . ILE A 1 439 ? 12.531 82.141 3.238 1.00 15.44 439 ILE A CA 1
ATOM 3029 C C . ILE A 1 439 ? 11.869 82.871 4.405 1.00 15.40 439 ILE A C 1
ATOM 3030 O O . ILE A 1 439 ? 12.541 83.477 5.246 1.00 15.13 439 ILE A O 1
ATOM 3035 N N . ASP A 1 440 ? 10.541 82.791 4.436 1.00 15.31 440 ASP A N 1
ATOM 3036 C CA . ASP A 1 440 ? 9.712 83.464 5.432 1.00 15.16 440 ASP A CA 1
ATOM 3037 C C . ASP A 1 440 ? 9.549 82.758 6.775 1.00 14.91 440 ASP A C 1
ATOM 3038 O O . ASP A 1 440 ? 9.633 83.389 7.828 1.00 14.91 440 ASP A O 1
ATOM 3043 N N . LYS A 1 441 ? 9.280 81.459 6.745 1.00 14.57 441 LYS A N 1
ATOM 3044 C CA . LYS A 1 441 ? 9.120 80.696 7.968 1.00 14.69 441 LYS A CA 1
ATOM 3045 C C . LYS A 1 441 ? 9.173 79.212 7.676 1.00 14.39 441 LYS A C 1
ATOM 3046 O O . LYS A 1 441 ? 9.110 78.799 6.510 1.00 14.13 441 LYS A O 1
ATOM 3052 N N . VAL A 1 442 ? 9.319 78.427 8.736 1.00 13.93 442 VAL A N 1
ATOM 3053 C CA . VAL A 1 442 ? 9.387 76.974 8.650 1.00 14.18 442 VAL A CA 1
ATOM 3054 C C . VAL A 1 442 ? 8.476 76.345 9.713 1.00 14.10 442 VAL A C 1
ATOM 3055 O O . VAL A 1 442 ? 8.498 76.746 10.885 1.00 13.71 442 VAL A O 1
ATOM 3059 N N . THR A 1 443 ? 7.668 75.370 9.291 1.00 14.29 443 THR A N 1
ATOM 3060 C CA . THR A 1 443 ? 6.756 74.660 10.183 1.00 14.59 443 THR A CA 1
ATOM 3061 C C . THR A 1 443 ? 6.851 73.164 9.892 1.00 15.12 443 THR A C 1
ATOM 3062 O O . THR A 1 443 ? 7.496 72.753 8.927 1.00 15.15 443 THR A O 1
ATOM 3066 N N . GLU A 1 444 ? 6.199 72.356 10.719 1.00 16.00 444 GLU A N 1
ATOM 3067 C CA . GLU A 1 444 ? 6.247 70.910 10.569 1.00 17.33 444 GLU A CA 1
ATOM 3068 C C . GLU A 1 444 ? 4.906 70.292 10.174 1.00 17.94 444 GLU A C 1
ATOM 3069 O O . GLU A 1 444 ? 3.839 70.871 10.398 1.00 18.11 444 GLU A O 1
ATOM 3075 N N . VAL A 1 445 ? 4.981 69.120 9.555 1.00 18.63 445 VAL A N 1
ATOM 3076 C CA . VAL A 1 445 ? 3.800 68.347 9.176 1.00 19.40 445 VAL A CA 1
ATOM 3077 C C . VAL A 1 445 ? 4.249 66.892 9.214 1.00 20.37 445 VAL A C 1
ATOM 3078 O O . VAL A 1 445 ? 5.318 66.552 8.709 1.00 20.40 445 VAL A O 1
ATOM 3082 N N . ILE A 1 446 ? 3.449 66.046 9.850 1.00 21.57 446 ILE A N 1
ATOM 3083 C CA . ILE A 1 446 ? 3.766 64.629 9.951 1.00 22.66 446 ILE A CA 1
ATOM 3084 C C . ILE A 1 446 ? 2.954 63.893 8.892 1.00 23.37 446 ILE A C 1
ATOM 3085 O O . ILE A 1 446 ? 1.725 63.883 8.942 1.00 23.33 446 ILE A O 1
ATOM 3090 N N . ILE A 1 447 ? 3.648 63.298 7.927 1.00 24.10 447 ILE A N 1
ATOM 3091 C CA . ILE A 1 447 ? 2.998 62.556 6.854 1.00 25.07 447 ILE A CA 1
ATOM 3092 C C . ILE A 1 447 ? 3.298 61.073 7.046 1.00 26.05 447 ILE A C 1
ATOM 3093 O O . ILE A 1 447 ? 4.435 60.630 6.862 1.00 26.34 447 ILE A O 1
ATOM 3098 N N . LYS A 1 448 ? 2.272 60.312 7.415 1.00 26.94 448 LYS A N 1
ATOM 3099 C CA . LYS A 1 448 ? 2.428 58.884 7.662 1.00 27.78 448 LYS A CA 1
ATOM 3100 C C . LYS A 1 448 ? 3.348 58.613 8.841 1.00 27.96 448 LYS A C 1
ATOM 3101 O O . LYS A 1 448 ? 4.180 57.705 8.791 1.00 28.60 448 LYS A O 1
ATOM 3107 N N . GLY A 1 449 ? 3.204 59.407 9.896 1.00 28.07 449 GLY A N 1
ATOM 3108 C CA . GLY A 1 449 ? 4.028 59.223 11.076 1.00 27.98 449 GLY A CA 1
ATOM 3109 C C . GLY A 1 449 ? 5.450 59.737 10.940 1.00 27.95 449 GLY A C 1
ATOM 3110 O O . GLY A 1 449 ? 6.255 59.587 11.861 1.00 28.11 449 GLY A O 1
ATOM 3111 N N . VAL A 1 450 ? 5.764 60.342 9.799 1.00 27.78 450 VAL A N 1
ATOM 3112 C CA . VAL A 1 450 ? 7.098 60.885 9.554 1.00 27.64 450 VAL A CA 1
ATOM 3113 C C . VAL A 1 450 ? 7.039 62.415 9.490 1.00 27.09 450 VAL A C 1
ATOM 3114 O O . VAL A 1 450 ? 6.130 62.976 8.884 1.00 27.17 450 VAL A O 1
ATOM 3118 N N . LYS A 1 451 ? 8.009 63.089 10.100 1.00 26.59 451 LYS A N 1
ATOM 3119 C CA . LYS A 1 451 ? 8.007 64.550 10.097 1.00 25.80 451 LYS A CA 1
ATOM 3120 C C . LYS A 1 451 ? 8.667 65.146 8.860 1.00 24.79 451 LYS A C 1
ATOM 3121 O O . LYS A 1 451 ? 9.691 64.653 8.373 1.00 24.95 451 LYS A O 1
ATOM 3127 N N . ARG A 1 452 ? 8.063 66.212 8.346 1.00 23.39 452 ARG A N 1
ATOM 3128 C CA . ARG A 1 452 ? 8.583 66.911 7.181 1.00 21.77 452 ARG A CA 1
ATOM 3129 C C . ARG A 1 452 ? 8.537 68.383 7.541 1.00 20.60 452 ARG A C 1
ATOM 3130 O O . ARG A 1 452 ? 7.747 68.788 8.396 1.00 20.07 452 ARG A O 1
ATOM 3138 N N . TYR A 1 453 ? 9.388 69.179 6.904 1.00 19.05 453 TYR A N 1
ATOM 3139 C CA . TYR A 1 453 ? 9.386 70.621 7.119 1.00 17.77 453 TYR A CA 1
ATOM 3140 C C . TYR A 1 453 ? 8.736 71.293 5.924 1.00 16.82 453 TYR A C 1
ATOM 3141 O O . TYR A 1 453 ? 9.024 70.951 4.778 1.00 16.73 453 TYR A O 1
ATOM 3150 N N . VAL A 1 454 ? 7.834 72.229 6.199 1.00 15.64 454 VAL A N 1
ATOM 3151 C CA . VAL A 1 454 ? 7.205 73.000 5.144 1.00 14.81 454 VAL A CA 1
ATOM 3152 C C . VAL A 1 454 ? 7.910 74.352 5.199 1.00 13.97 454 VAL A C 1
ATOM 3153 O O . VAL A 1 454 ? 7.913 75.023 6.233 1.00 13.76 454 VAL A O 1
ATOM 3157 N N . VAL A 1 455 ? 8.543 74.720 4.090 1.00 13.53 455 VAL A N 1
ATOM 3158 C CA . VAL A 1 455 ? 9.275 75.975 3.987 1.00 13.36 455 VAL A CA 1
ATOM 3159 C C . VAL A 1 455 ? 8.477 77.008 3.213 1.00 13.27 455 VAL A C 1
ATOM 3160 O O . VAL A 1 455 ? 8.292 76.883 2.002 1.00 12.81 455 VAL A O 1
ATOM 3164 N N . ASP A 1 456 ? 7.972 78.013 3.919 1.00 13.00 456 ASP A N 1
ATOM 3165 C CA . ASP A 1 456 ? 7.233 79.091 3.275 1.00 13.09 456 ASP A CA 1
ATOM 3166 C C . ASP A 1 456 ? 8.235 80.129 2.790 1.00 13.30 456 ASP A C 1
ATOM 3167 O O . ASP A 1 456 ? 9.131 80.522 3.540 1.00 13.70 456 ASP A O 1
ATOM 3172 N N . ALA A 1 457 ? 8.070 80.573 1.545 1.00 13.23 457 ALA A N 1
ATOM 3173 C CA . ALA A 1 457 ? 8.967 81.552 0.938 1.00 13.39 457 ALA A CA 1
ATOM 3174 C C . ALA A 1 457 ? 8.243 82.442 -0.063 1.00 13.80 457 ALA A C 1
ATOM 3175 O O . ALA A 1 457 ? 7.128 82.141 -0.484 1.00 13.61 457 ALA A O 1
ATOM 3177 N N . THR A 1 458 ? 8.892 83.540 -0.450 1.00 14.24 458 THR A N 1
ATOM 3178 C CA . THR A 1 458 ? 8.318 84.477 -1.405 1.00 14.94 458 THR A CA 1
ATOM 3179 C C . THR A 1 458 ? 9.317 84.757 -2.520 1.00 15.38 458 THR A C 1
ATOM 3180 O O . THR A 1 458 ? 10.453 85.123 -2.261 1.00 15.16 458 THR A O 1
ATOM 3184 N N . LEU A 1 459 ? 8.878 84.564 -3.758 1.00 15.76 459 LEU A N 1
ATOM 3185 C CA . LEU A 1 459 ? 9.707 84.789 -4.937 1.00 17.23 459 LEU A CA 1
ATOM 3186 C C . LEU A 1 459 ? 9.954 86.276 -5.131 1.00 18.18 459 LEU A C 1
ATOM 3187 O O . LEU A 1 459 ? 9.046 87.081 -4.967 1.00 18.64 459 LEU A O 1
ATOM 3192 N N . LEU A 1 460 ? 11.180 86.646 -5.484 1.00 20.03 460 LEU A N 1
ATOM 3193 C CA . LEU A 1 460 ? 11.473 88.051 -5.733 1.00 21.87 460 LEU A CA 1
ATOM 3194 C C . LEU A 1 460 ? 11.167 88.335 -7.207 1.00 23.25 460 LEU A C 1
ATOM 3195 O O . LEU A 1 460 ? 11.395 87.486 -8.068 1.00 23.24 460 LEU A O 1
ATOM 3200 N N . THR A 1 461 ? 10.623 89.515 -7.492 1.00 24.68 461 THR A N 1
ATOM 3201 C CA . THR A 1 461 ? 10.280 89.876 -8.866 1.00 26.28 461 THR A CA 1
ATOM 3202 C C . THR A 1 461 ? 11.144 91.042 -9.337 1.00 26.63 461 THR A C 1
ATOM 3203 O O . THR A 1 461 ? 11.952 91.538 -8.523 1.00 26.97 461 THR A O 1
ATOM 3207 N N . THR B 1 60 ? -9.594 87.808 57.169 1.00 33.06 1060 THR B N 1
ATOM 3208 C CA . THR B 1 60 ? -9.545 86.336 57.411 1.00 32.99 1060 THR B CA 1
ATOM 3209 C C . THR B 1 60 ? -10.913 85.736 57.089 1.00 32.65 1060 THR B C 1
ATOM 3210 O O . THR B 1 60 ? -11.935 86.417 57.200 1.00 32.55 1060 THR B O 1
ATOM 3214 N N . ASP B 1 61 ? -10.931 84.467 56.692 1.00 32.30 1061 ASP B N 1
ATOM 3215 C CA . ASP B 1 61 ? -12.186 83.800 56.342 1.00 31.91 1061 ASP B CA 1
ATOM 3216 C C . ASP B 1 61 ? -13.060 83.471 57.552 1.00 31.38 1061 ASP B C 1
ATOM 3217 O O . ASP B 1 61 ? -12.570 83.362 58.677 1.00 31.27 1061 ASP B O 1
ATOM 3222 N N . LYS B 1 62 ? -14.359 83.322 57.303 1.00 30.64 1062 LYS B N 1
ATOM 3223 C CA . LYS B 1 62 ? -15.332 82.973 58.338 1.00 29.98 1062 LYS B CA 1
ATOM 3224 C C . LYS B 1 62 ? -15.046 81.572 58.858 1.00 29.27 1062 LYS B C 1
ATOM 3225 O O . LYS B 1 62 ? -15.076 80.612 58.092 1.00 29.58 1062 LYS B O 1
ATOM 3231 N N . VAL B 1 63 ? -14.784 81.448 60.154 1.00 28.18 1063 VAL B N 1
ATOM 3232 C CA . VAL B 1 63 ? -14.495 80.144 60.743 1.00 27.20 1063 VAL B CA 1
ATOM 3233 C C . VAL B 1 63 ? -15.135 79.990 62.120 1.00 26.56 1063 VAL B C 1
ATOM 3234 O O . VAL B 1 63 ? -15.214 80.950 62.884 1.00 26.75 1063 VAL B O 1
ATOM 3238 N N . GLU B 1 64 ? -15.588 78.775 62.426 1.00 25.61 1064 GLU B N 1
ATOM 3239 C CA . GLU B 1 64 ? -16.196 78.463 63.717 1.00 24.84 1064 GLU B CA 1
ATOM 3240 C C . GLU B 1 64 ? -15.116 77.884 64.629 1.00 24.08 1064 GLU B C 1
ATOM 3241 O O . GLU B 1 64 ? -14.154 77.280 64.150 1.00 23.83 1064 GLU B O 1
ATOM 3247 N N . ASP B 1 65 ? -15.273 78.081 65.935 1.00 23.46 1065 ASP B N 1
ATOM 3248 C CA . ASP B 1 65 ? -14.352 77.533 66.933 1.00 22.99 1065 ASP B CA 1
ATOM 3249 C C . ASP B 1 65 ? -15.091 77.510 68.261 1.00 22.96 1065 ASP B C 1
ATOM 3250 O O . ASP B 1 65 ? -15.229 78.542 68.924 1.00 22.79 1065 ASP B O 1
ATOM 3255 N N . PHE B 1 66 ? -15.566 76.333 68.651 1.00 22.78 1066 PHE B N 1
ATOM 3256 C CA . PHE B 1 66 ? -16.307 76.212 69.897 1.00 22.77 1066 PHE B CA 1
ATOM 3257 C C . PHE B 1 66 ? -15.461 76.087 71.155 1.00 23.04 1066 PHE B C 1
ATOM 3258 O O . PHE B 1 66 ? -15.995 76.122 72.262 1.00 22.61 1066 PHE B O 1
ATOM 3266 N N . LYS B 1 67 ? -14.147 75.965 70.992 1.00 23.19 1067 LYS B N 1
ATOM 3267 C CA . LYS B 1 67 ? -13.237 75.844 72.128 1.00 23.79 1067 LYS B CA 1
ATOM 3268 C C . LYS B 1 67 ? -13.648 74.715 73.077 1.00 23.92 1067 LYS B C 1
ATOM 3269 O O . LYS B 1 67 ? -13.522 73.544 72.727 1.00 23.87 1067 LYS B O 1
ATOM 3275 N N . GLU B 1 68 ? -14.133 75.045 74.273 1.00 24.21 1068 GLU B N 1
ATOM 3276 C CA . GLU B 1 68 ? -14.544 73.994 75.203 1.00 24.53 1068 GLU B CA 1
ATOM 3277 C C . GLU B 1 68 ? -16.055 73.922 75.412 1.00 24.08 1068 GLU B C 1
ATOM 3278 O O . GLU B 1 68 ? -16.522 73.173 76.266 1.00 23.93 1068 GLU B O 1
ATOM 3284 N N . ASP B 1 69 ? -16.819 74.684 74.636 1.00 23.77 1069 ASP B N 1
ATOM 3285 C CA . ASP B 1 69 ? -18.275 74.668 74.793 1.00 23.17 1069 ASP B CA 1
ATOM 3286 C C . ASP B 1 69 ? -18.885 73.466 74.073 1.00 23.39 1069 ASP B C 1
ATOM 3287 O O . ASP B 1 69 ? -19.411 73.594 72.967 1.00 22.80 1069 ASP B O 1
ATOM 3292 N N . LYS B 1 70 ? -18.818 72.303 74.710 1.00 23.74 1070 LYS B N 1
ATOM 3293 C CA . LYS B 1 70 ? -19.351 71.077 74.131 1.00 24.41 1070 LYS B CA 1
ATOM 3294 C C . LYS B 1 70 ? -20.828 71.160 73.787 1.00 24.27 1070 LYS B C 1
ATOM 3295 O O . LYS B 1 70 ? -21.257 70.639 72.762 1.00 24.31 1070 LYS B O 1
ATOM 3301 N N . GLU B 1 71 ? -21.619 71.803 74.640 1.00 24.07 1071 GLU B N 1
ATOM 3302 C CA . GLU B 1 71 ? -23.047 71.890 74.358 1.00 24.31 1071 GLU B CA 1
ATOM 3303 C C . GLU B 1 71 ? -23.362 72.653 73.076 1.00 24.04 1071 GLU B C 1
ATOM 3304 O O . GLU B 1 71 ? -24.167 72.190 72.266 1.00 23.78 1071 GLU B O 1
ATOM 3310 N N . LYS B 1 72 ? -22.744 73.814 72.880 1.00 23.78 1072 LYS B N 1
ATOM 3311 C CA . LYS B 1 72 ? -22.993 74.572 71.655 1.00 23.71 1072 LYS B CA 1
ATOM 3312 C C . LYS B 1 72 ? -22.481 73.807 70.444 1.00 23.59 1072 LYS B C 1
ATOM 3313 O O . LYS B 1 72 ? -23.085 73.854 69.367 1.00 23.47 1072 LYS B O 1
ATOM 3319 N N . ALA B 1 73 ? -21.367 73.104 70.622 1.00 23.42 1073 ALA B N 1
ATOM 3320 C CA . ALA B 1 73 ? -20.783 72.326 69.534 1.00 23.51 1073 ALA B CA 1
ATOM 3321 C C . ALA B 1 73 ? -21.724 71.186 69.169 1.00 23.71 1073 ALA B C 1
ATOM 3322 O O . ALA B 1 73 ? -21.849 70.825 67.998 1.00 23.23 1073 ALA B O 1
ATOM 3324 N N . LYS B 1 74 ? -22.382 70.624 70.178 1.00 24.16 1074 LYS B N 1
ATOM 3325 C CA . LYS B 1 74 ? -23.314 69.525 69.963 1.00 24.75 1074 LYS B CA 1
ATOM 3326 C C . LYS B 1 74 ? -24.463 69.986 69.076 1.00 24.86 1074 LYS B C 1
ATOM 3327 O O . LYS B 1 74 ? -24.861 69.272 68.155 1.00 24.85 1074 LYS B O 1
ATOM 3333 N N . GLU B 1 75 ? -24.996 71.176 69.350 1.00 25.17 1075 GLU B N 1
ATOM 3334 C CA . GLU B 1 75 ? -26.090 71.716 68.546 1.00 25.36 1075 GLU B CA 1
ATOM 3335 C C . GLU B 1 75 ? -25.652 71.970 67.109 1.00 24.93 1075 GLU B C 1
ATOM 3336 O O . GLU B 1 75 ? -26.404 71.711 66.173 1.00 24.84 1075 GLU B O 1
ATOM 3342 N N . TRP B 1 76 ? -24.441 72.487 66.934 1.00 24.51 1076 TRP B N 1
ATOM 3343 C CA . TRP B 1 76 ? -23.919 72.755 65.594 1.00 23.86 1076 TRP B CA 1
ATOM 3344 C C . TRP B 1 76 ? -23.732 71.425 64.860 1.00 24.13 1076 TRP B C 1
ATOM 3345 O O . TRP B 1 76 ? -24.032 71.307 63.673 1.00 24.09 1076 TRP B O 1
ATOM 3356 N N . GLY B 1 77 ? -23.223 70.431 65.581 1.00 24.11 1077 GLY B N 1
ATOM 3357 C CA . GLY B 1 77 ? -22.995 69.127 64.988 1.00 24.61 1077 GLY B CA 1
ATOM 3358 C C . GLY B 1 77 ? -24.274 68.442 64.552 1.00 25.07 1077 GLY B C 1
ATOM 3359 O O . GLY B 1 77 ? -24.316 67.813 63.493 1.00 24.83 1077 GLY B O 1
ATOM 3360 N N . LYS B 1 78 ? -25.323 68.568 65.360 1.00 25.76 1078 LYS B N 1
ATOM 3361 C CA . LYS B 1 78 ? -26.597 67.938 65.036 1.00 26.50 1078 LYS B CA 1
ATOM 3362 C C . LYS B 1 78 ? -27.150 68.462 63.714 1.00 26.82 1078 LYS B C 1
ATOM 3363 O O . LYS B 1 78 ? -27.718 67.703 62.928 1.00 26.98 1078 LYS B O 1
ATOM 3369 N N . GLU B 1 79 ? -26.969 69.753 63.452 1.00 27.07 1079 GLU B N 1
ATOM 3370 C CA . GLU B 1 79 ? -27.471 70.307 62.205 1.00 27.25 1079 GLU B CA 1
ATOM 3371 C C . GLU B 1 79 ? -26.602 69.882 61.020 1.00 26.70 1079 GLU B C 1
ATOM 3372 O O . GLU B 1 79 ? -27.118 69.515 59.966 1.00 26.83 1079 GLU B O 1
ATOM 3378 N N . LYS B 1 80 ? -25.284 69.910 61.193 1.00 25.91 1080 LYS B N 1
ATOM 3379 C CA . LYS B 1 80 ? -24.376 69.551 60.104 1.00 25.15 1080 LYS B CA 1
ATOM 3380 C C . LYS B 1 80 ? -24.329 68.062 59.748 1.00 24.53 1080 LYS B C 1
ATOM 3381 O O . LYS B 1 80 ? -23.996 67.705 58.622 1.00 24.04 1080 LYS B O 1
ATOM 3387 N N . GLU B 1 81 ? -24.658 67.206 60.711 1.00 24.22 1081 GLU B N 1
ATOM 3388 C CA . GLU B 1 81 ? -24.642 65.752 60.522 1.00 23.93 1081 GLU B CA 1
ATOM 3389 C C . GLU B 1 81 ? -25.573 65.318 59.397 1.00 23.88 1081 GLU B C 1
ATOM 3390 O O . GLU B 1 81 ? -25.352 64.296 58.754 1.00 23.59 1081 GLU B O 1
ATOM 3396 N N . LYS B 1 82 ? -26.605 66.114 59.151 1.00 23.75 1082 LYS B N 1
ATOM 3397 C CA . LYS B 1 82 ? -27.584 65.788 58.124 1.00 23.87 1082 LYS B CA 1
ATOM 3398 C C . LYS B 1 82 ? -27.156 66.120 56.697 1.00 23.79 1082 LYS B C 1
ATOM 3399 O O . LYS B 1 82 ? -27.696 65.559 55.740 1.00 23.91 1082 LYS B O 1
ATOM 3405 N N . GLU B 1 83 ? -26.186 67.017 56.541 1.00 23.25 1083 GLU B N 1
ATOM 3406 C CA . GLU B 1 83 ? -25.750 67.423 55.204 1.00 23.00 1083 GLU B CA 1
ATOM 3407 C C . GLU B 1 83 ? -24.954 66.430 54.354 1.00 22.45 1083 GLU B C 1
ATOM 3408 O O . GLU B 1 83 ? -25.008 66.499 53.131 1.00 22.41 1083 GLU B O 1
ATOM 3414 N N . TRP B 1 84 ? -24.209 65.523 54.979 1.00 21.92 1084 TRP B N 1
ATOM 3415 C CA . TRP B 1 84 ? -23.432 64.542 54.218 1.00 21.43 1084 TRP B CA 1
ATOM 3416 C C . TRP B 1 84 ? -24.441 63.632 53.492 1.00 21.62 1084 TRP B C 1
ATOM 3417 O O . TRP B 1 84 ? -24.195 63.158 52.387 1.00 21.60 1084 TRP B O 1
ATOM 3428 N N . LYS B 1 85 ? -25.584 63.407 54.132 1.00 21.93 1085 LYS B N 1
ATOM 3429 C CA . LYS B 1 85 ? -26.653 62.571 53.576 1.00 21.91 1085 LYS B CA 1
ATOM 3430 C C . LYS B 1 85 ? -26.264 61.115 53.313 1.00 21.42 1085 LYS B C 1
ATOM 3431 O O . LYS B 1 85 ? -26.682 60.514 52.323 1.00 21.79 1085 LYS B O 1
ATOM 3437 N N . LEU B 1 86 ? -25.452 60.555 54.197 1.00 20.56 1086 LEU B N 1
ATOM 3438 C CA . LEU B 1 86 ? -25.056 59.158 54.082 1.00 19.74 1086 LEU B CA 1
ATOM 3439 C C . LEU B 1 86 ? -26.305 58.333 54.375 1.00 19.19 1086 LEU B C 1
ATOM 3440 O O . LEU B 1 86 ? -27.190 58.794 55.098 1.00 19.36 1086 LEU B O 1
ATOM 3445 N N . THR B 1 87 ? -26.381 57.125 53.827 1.00 18.47 1087 THR B N 1
ATOM 3446 C CA . THR B 1 87 ? -27.526 56.257 54.098 1.00 18.07 1087 THR B CA 1
ATOM 3447 C C . THR B 1 87 ? -27.289 55.552 55.434 1.00 17.77 1087 THR B C 1
ATOM 3448 O O . THR B 1 87 ? -26.193 55.606 55.991 1.00 17.43 1087 THR B O 1
ATOM 3452 N N . ALA B 1 88 ? -28.315 54.884 55.949 1.00 17.55 1088 ALA B N 1
ATOM 3453 C CA . ALA B 1 88 ? -28.168 54.165 57.205 1.00 17.74 1088 ALA B CA 1
ATOM 3454 C C . ALA B 1 88 ? -27.084 53.090 57.079 1.00 17.72 1088 ALA B C 1
ATOM 3455 O O . ALA B 1 88 ? -26.323 52.845 58.019 1.00 18.10 1088 ALA B O 1
ATOM 3457 N N . THR B 1 89 ? -27.021 52.452 55.915 1.00 17.78 1089 THR B N 1
ATOM 3458 C CA . THR B 1 89 ? -26.033 51.409 55.672 1.00 18.25 1089 THR B CA 1
ATOM 3459 C C . THR B 1 89 ? -24.624 52.003 55.648 1.00 18.36 1089 THR B C 1
ATOM 3460 O O . THR B 1 89 ? -23.698 51.442 56.237 1.00 18.69 1089 THR B O 1
ATOM 3464 N N . GLU B 1 90 ? -24.464 53.142 54.979 1.00 18.22 1090 GLU B N 1
ATOM 3465 C CA . GLU B 1 90 ? -23.152 53.789 54.907 1.00 17.97 1090 GLU B CA 1
ATOM 3466 C C . GLU B 1 90 ? -22.681 54.244 56.289 1.00 17.82 1090 GLU B C 1
ATOM 3467 O O . GLU B 1 90 ? -21.514 54.054 56.647 1.00 17.05 1090 GLU B O 1
ATOM 3473 N N . LYS B 1 91 ? -23.578 54.841 57.068 1.00 17.19 1091 LYS B N 1
ATOM 3474 C CA . LYS B 1 91 ? -23.220 55.291 58.411 1.00 17.71 1091 LYS B CA 1
ATOM 3475 C C . LYS B 1 91 ? -22.757 54.105 59.247 1.00 17.75 1091 LYS B C 1
ATOM 3476 O O . LYS B 1 91 ? -21.859 54.232 60.076 1.00 17.21 1091 LYS B O 1
ATOM 3482 N N . GLY B 1 92 ? -23.387 52.954 59.027 1.00 18.06 1092 GLY B N 1
ATOM 3483 C CA . GLY B 1 92 ? -23.028 51.757 59.759 1.00 18.39 1092 GLY B CA 1
ATOM 3484 C C . GLY B 1 92 ? -21.616 51.293 59.464 1.00 18.82 1092 GLY B C 1
ATOM 3485 O O . GLY B 1 92 ? -20.861 50.971 60.387 1.00 18.78 1092 GLY B O 1
ATOM 3486 N N . LYS B 1 93 ? -21.249 51.260 58.186 1.00 19.18 1093 LYS B N 1
ATOM 3487 C CA . LYS B 1 93 ? -19.910 50.832 57.815 1.00 19.75 1093 LYS B CA 1
ATOM 3488 C C . LYS B 1 93 ? -18.868 51.827 58.321 1.00 19.92 1093 LYS B C 1
ATOM 3489 O O . LYS B 1 93 ? -17.806 51.431 58.796 1.00 19.48 1093 LYS B O 1
ATOM 3495 N N . MET B 1 94 ? -19.177 53.117 58.238 1.00 19.88 1094 MET B N 1
ATOM 3496 C CA . MET B 1 94 ? -18.231 54.130 58.695 1.00 20.23 1094 MET B CA 1
ATOM 3497 C C . MET B 1 94 ? -18.017 54.011 60.204 1.00 20.00 1094 MET B C 1
ATOM 3498 O O . MET B 1 94 ? -16.881 54.095 60.686 1.00 19.69 1094 MET B O 1
ATOM 3503 N N . ASN B 1 95 ? -19.100 53.816 60.956 1.00 19.81 1095 ASN B N 1
ATOM 3504 C CA . ASN B 1 95 ? -18.975 53.674 62.399 1.00 19.90 1095 ASN B CA 1
ATOM 3505 C C . ASN B 1 95 ? -18.258 52.381 62.769 1.00 19.62 1095 ASN B C 1
ATOM 3506 O O . ASN B 1 95 ? -17.556 52.327 63.780 1.00 19.61 1095 ASN B O 1
ATOM 3511 N N . ASN B 1 96 ? -18.426 51.344 61.954 1.00 19.34 1096 ASN B N 1
ATOM 3512 C CA . ASN B 1 96 ? -17.736 50.084 62.211 1.00 19.39 1096 ASN B CA 1
ATOM 3513 C C . ASN B 1 96 ? -16.236 50.335 62.077 1.00 18.86 1096 ASN B C 1
ATOM 3514 O O . ASN B 1 96 ? -15.434 49.811 62.852 1.00 19.07 1096 ASN B O 1
ATOM 3519 N N . PHE B 1 97 ? -15.859 51.142 61.093 1.00 18.61 1097 PHE B N 1
ATOM 3520 C CA . PHE B 1 97 ? -14.450 51.460 60.896 1.00 18.28 1097 PHE B CA 1
ATOM 3521 C C . PHE B 1 97 ? -13.928 52.258 62.087 1.00 18.57 1097 PHE B C 1
ATOM 3522 O O . PHE B 1 97 ? -12.914 51.900 62.696 1.00 18.19 1097 PHE B O 1
ATOM 3530 N N . LEU B 1 98 ? -14.620 53.345 62.420 1.00 18.70 1098 LEU B N 1
ATOM 3531 C CA . LEU B 1 98 ? -14.198 54.187 63.534 1.00 19.40 1098 LEU B CA 1
ATOM 3532 C C . LEU B 1 98 ? -14.139 53.441 64.862 1.00 19.80 1098 LEU B C 1
ATOM 3533 O O . LEU B 1 98 ? -13.316 53.778 65.723 1.00 19.90 1098 LEU B O 1
ATOM 3538 N N . ASP B 1 99 ? -14.998 52.437 65.034 1.00 20.26 1099 ASP B N 1
ATOM 3539 C CA . ASP B 1 99 ? -15.009 51.648 66.272 1.00 20.94 1099 ASP B CA 1
ATOM 3540 C C . ASP B 1 99 ? -14.036 50.470 66.208 1.00 20.94 1099 ASP B C 1
ATOM 3541 O O . ASP B 1 99 ? -13.999 49.631 67.112 1.00 20.82 1099 ASP B O 1
ATOM 3546 N N . ASN B 1 100 ? -13.265 50.405 65.127 1.00 20.91 1100 ASN B N 1
ATOM 3547 C CA . ASN B 1 100 ? -12.272 49.354 64.928 1.00 21.22 1100 ASN B CA 1
ATOM 3548 C C . ASN B 1 100 ? -12.848 47.937 64.978 1.00 21.87 1100 ASN B C 1
ATOM 3549 O O . ASN B 1 100 ? -12.234 47.020 65.537 1.00 21.68 1100 ASN B O 1
ATOM 3554 N N . LYS B 1 101 ? -14.021 47.753 64.379 1.00 22.47 1101 LYS B N 1
ATOM 3555 C CA . LYS B 1 101 ? -14.646 46.434 64.358 1.00 23.35 1101 LYS B CA 1
ATOM 3556 C C . LYS B 1 101 ? -13.769 45.449 63.590 1.00 23.59 1101 LYS B C 1
ATOM 3557 O O . LYS B 1 101 ? -13.355 45.712 62.457 1.00 23.47 1101 LYS B O 1
ATOM 3563 N N . ASN B 1 102 ? -13.485 44.316 64.222 1.00 23.86 1102 ASN B N 1
ATOM 3564 C CA . ASN B 1 102 ? -12.647 43.281 63.629 1.00 24.14 1102 ASN B CA 1
ATOM 3565 C C . ASN B 1 102 ? -11.241 43.787 63.309 1.00 23.44 1102 ASN B C 1
ATOM 3566 O O . ASN B 1 102 ? -10.596 43.291 62.384 1.00 23.62 1102 ASN B O 1
ATOM 3571 N N . ASP B 1 103 ? -10.777 44.770 64.079 1.00 22.88 1103 ASP B N 1
ATOM 3572 C CA . ASP B 1 103 ? -9.439 45.343 63.902 1.00 22.21 1103 ASP B CA 1
ATOM 3573 C C . ASP B 1 103 ? -9.186 46.006 62.552 1.00 21.46 1103 ASP B C 1
ATOM 3574 O O . ASP B 1 103 ? -8.038 46.147 62.139 1.00 21.15 1103 ASP B O 1
ATOM 3579 N N . ILE B 1 104 ? -10.237 46.427 61.860 1.00 20.51 1104 ILE B N 1
ATOM 3580 C CA . ILE B 1 104 ? -10.033 47.051 60.560 1.00 19.93 1104 ILE B CA 1
ATOM 3581 C C . ILE B 1 104 ? -9.253 48.372 60.655 1.00 19.63 1104 ILE B C 1
ATOM 3582 O O . ILE B 1 104 ? -8.451 48.686 59.774 1.00 19.21 1104 ILE B O 1
ATOM 3587 N N . LYS B 1 105 ? -9.459 49.131 61.728 1.00 19.77 1105 LYS B N 1
ATOM 3588 C CA . LYS B 1 105 ? -8.766 50.408 61.901 1.00 19.96 1105 LYS B CA 1
ATOM 3589 C C . LYS B 1 105 ? -7.308 50.153 62.296 1.00 19.82 1105 LYS B C 1
ATOM 3590 O O . LYS B 1 105 ? -6.391 50.819 61.808 1.00 19.53 1105 LYS B O 1
ATOM 3596 N N . THR B 1 106 ? -7.101 49.184 63.182 1.00 19.35 1106 THR B N 1
ATOM 3597 C CA . THR B 1 106 ? -5.755 48.826 63.614 1.00 19.25 1106 THR B CA 1
ATOM 3598 C C . THR B 1 106 ? -4.894 48.345 62.446 1.00 18.93 1106 THR B C 1
ATOM 3599 O O . THR B 1 106 ? -3.699 48.657 62.375 1.00 19.03 1106 THR B O 1
ATOM 3603 N N . ASN B 1 107 ? -5.513 47.596 61.535 1.00 18.32 1107 ASN B N 1
ATOM 3604 C CA . ASN B 1 107 ? -4.838 47.026 60.368 1.00 17.72 1107 ASN B CA 1
ATOM 3605 C C . ASN B 1 107 ? -4.859 47.893 59.118 1.00 16.88 1107 ASN B C 1
ATOM 3606 O O . ASN B 1 107 ? -4.253 47.532 58.111 1.00 16.26 1107 ASN B O 1
ATOM 3611 N N . TYR B 1 108 ? -5.553 49.024 59.170 1.00 16.25 1108 TYR B N 1
ATOM 3612 C CA . TYR B 1 108 ? -5.656 49.882 57.996 1.00 15.79 1108 TYR B CA 1
ATOM 3613 C C . TYR B 1 108 ? -4.315 50.205 57.328 1.00 15.25 1108 TYR B C 1
ATOM 3614 O O . TYR B 1 108 ? -4.179 50.054 56.117 1.00 14.98 1108 TYR B O 1
ATOM 3623 N N . LYS B 1 109 ? -3.320 50.633 58.104 1.00 15.12 1109 LYS B N 1
ATOM 3624 C CA . LYS B 1 109 ? -2.029 50.985 57.509 1.00 15.41 1109 LYS B CA 1
ATOM 3625 C C . LYS B 1 109 ? -1.442 49.805 56.731 1.00 15.41 1109 LYS B C 1
ATOM 3626 O O . LYS B 1 109 ? -1.068 49.949 55.568 1.00 15.77 1109 LYS B O 1
ATOM 3632 N N . GLU B 1 110 ? -1.371 48.638 57.365 1.00 15.86 1110 GLU B N 1
ATOM 3633 C CA . GLU B 1 110 ? -0.847 47.448 56.701 1.00 16.22 1110 GLU B CA 1
ATOM 3634 C C . GLU B 1 110 ? -1.641 47.114 55.440 1.00 16.09 1110 GLU B C 1
ATOM 3635 O O . GLU B 1 110 ? -1.068 46.770 54.408 1.00 15.96 1110 GLU B O 1
ATOM 3641 N N . ILE B 1 111 ? -2.964 47.205 55.531 1.00 15.69 1111 ILE B N 1
ATOM 3642 C CA . ILE B 1 111 ? -3.814 46.917 54.386 1.00 16.34 1111 ILE B CA 1
ATOM 3643 C C . ILE B 1 111 ? -3.442 47.783 53.179 1.00 16.22 1111 ILE B C 1
ATOM 3644 O O . ILE B 1 111 ? -3.375 47.287 52.051 1.00 16.11 1111 ILE B O 1
ATOM 3649 N N . THR B 1 112 ? -3.180 49.069 53.403 1.00 16.42 1112 THR B N 1
ATOM 3650 C CA . THR B 1 112 ? -2.843 49.943 52.281 1.00 16.65 1112 THR B CA 1
ATOM 3651 C C . THR B 1 112 ? -1.498 49.631 51.627 1.00 16.69 1112 THR B C 1
ATOM 3652 O O . THR B 1 112 ? -1.212 50.117 50.534 1.00 16.32 1112 THR B O 1
ATOM 3656 N N . PHE B 1 113 ? -0.675 48.821 52.291 1.00 16.95 1113 PHE B N 1
ATOM 3657 C CA . PHE B 1 113 ? 0.631 48.439 51.746 1.00 17.97 1113 PHE B CA 1
ATOM 3658 C C . PHE B 1 113 ? 0.701 46.928 51.488 1.00 19.15 1113 PHE B C 1
ATOM 3659 O O . PHE B 1 113 ? 1.790 46.361 51.384 1.00 19.20 1113 PHE B O 1
ATOM 3667 N N . SER B 1 114 ? -0.462 46.292 51.363 1.00 20.55 1114 SER B N 1
ATOM 3668 C CA . SER B 1 114 ? -0.560 44.846 51.144 1.00 22.41 1114 SER B CA 1
ATOM 3669 C C . SER B 1 114 ? -0.626 44.418 49.678 1.00 23.74 1114 SER B C 1
ATOM 3670 O O . SER B 1 114 ? -0.919 45.224 48.792 1.00 23.72 1114 SER B O 1
ATOM 3673 N N . MET B 1 115 ? -0.354 43.137 49.428 1.00 25.45 1115 MET B N 1
ATOM 3674 C CA . MET B 1 115 ? -0.436 42.608 48.068 1.00 27.24 1115 MET B CA 1
ATOM 3675 C C . MET B 1 115 ? -1.913 42.413 47.757 1.00 27.74 1115 MET B C 1
ATOM 3676 O O . MET B 1 115 ? -2.722 42.215 48.666 1.00 27.96 1115 MET B O 1
ATOM 3681 N N . ALA B 1 116 ? -2.260 42.466 46.476 1.00 28.53 1116 ALA B N 1
ATOM 3682 C CA . ALA B 1 116 ? -3.647 42.301 46.055 1.00 29.11 1116 ALA B CA 1
ATOM 3683 C C . ALA B 1 116 ? -4.211 40.965 46.532 1.00 29.47 1116 ALA B C 1
ATOM 3684 O O . ALA B 1 116 ? -3.521 39.948 46.497 1.00 29.84 1116 ALA B O 1
ATOM 3686 N N . GLY B 1 117 ? -5.463 40.976 46.985 1.00 29.74 1117 GLY B N 1
ATOM 3687 C CA . GLY B 1 117 ? -6.095 39.753 47.453 1.00 29.85 1117 GLY B CA 1
ATOM 3688 C C . GLY B 1 117 ? -6.061 39.557 48.958 1.00 29.86 1117 GLY B C 1
ATOM 3689 O O . GLY B 1 117 ? -6.765 38.696 49.492 1.00 30.10 1117 GLY B O 1
ATOM 3690 N N . SER B 1 118 ? -5.241 40.349 49.644 1.00 29.74 1118 SER B N 1
ATOM 3691 C CA . SER B 1 118 ? -5.110 40.266 51.095 1.00 29.48 1118 SER B CA 1
ATOM 3692 C C . SER B 1 118 ? -6.187 41.127 51.765 1.00 29.05 1118 SER B C 1
ATOM 3693 O O . SER B 1 118 ? -6.583 42.158 51.224 1.00 29.17 1118 SER B O 1
ATOM 3696 N N . PHE B 1 119 ? -6.648 40.700 52.940 1.00 28.38 1119 PHE B N 1
ATOM 3697 C CA . PHE B 1 119 ? -7.699 41.403 53.680 1.00 28.03 1119 PHE B CA 1
ATOM 3698 C C . PHE B 1 119 ? -8.889 41.718 52.773 1.00 27.73 1119 PHE B C 1
ATOM 3699 O O . PHE B 1 119 ? -9.373 42.848 52.748 1.00 27.41 1119 PHE B O 1
ATOM 3707 N N . GLU B 1 120 ? -9.367 40.711 52.047 1.00 27.53 1120 GLU B N 1
ATOM 3708 C CA . GLU B 1 120 ? -10.478 40.888 51.119 1.00 27.32 1120 GLU B CA 1
ATOM 3709 C C . GLU B 1 120 ? -11.765 41.423 51.737 1.00 26.86 1120 GLU B C 1
ATOM 3710 O O . GLU B 1 120 ? -12.406 42.302 51.157 1.00 26.58 1120 GLU B O 1
ATOM 3716 N N . ASP B 1 121 ? -12.147 40.910 52.905 1.00 26.41 1121 ASP B N 1
ATOM 3717 C CA . ASP B 1 121 ? -13.370 41.376 53.555 1.00 26.13 1121 ASP B CA 1
ATOM 3718 C C . ASP B 1 121 ? -13.274 42.844 53.965 1.00 25.57 1121 ASP B C 1
ATOM 3719 O O . ASP B 1 121 ? -14.236 43.596 53.808 1.00 25.28 1121 ASP B O 1
ATOM 3724 N N . GLU B 1 122 ? -12.122 43.251 54.493 1.00 24.74 1122 GLU B N 1
ATOM 3725 C CA . GLU B 1 122 ? -11.933 44.640 54.897 1.00 24.17 1122 GLU B CA 1
ATOM 3726 C C . GLU B 1 122 ? -11.959 45.552 53.673 1.00 23.89 1122 GLU B C 1
ATOM 3727 O O . GLU B 1 122 ? -12.590 46.611 53.682 1.00 23.60 1122 GLU B O 1
ATOM 3733 N N . ILE B 1 123 ? -11.264 45.136 52.623 1.00 23.68 1123 ILE B N 1
ATOM 3734 C CA . ILE B 1 123 ? -11.208 45.905 51.388 1.00 23.79 1123 ILE B CA 1
ATOM 3735 C C . ILE B 1 123 ? -12.614 46.187 50.846 1.00 23.83 1123 ILE B C 1
ATOM 3736 O O . ILE B 1 123 ? -12.882 47.265 50.320 1.00 23.46 1123 ILE B O 1
ATOM 3741 N N . LYS B 1 124 ? -13.513 45.219 50.985 1.00 24.09 1124 LYS B N 1
ATOM 3742 C CA . LYS B 1 124 ? -14.876 45.391 50.490 1.00 24.37 1124 LYS B CA 1
ATOM 3743 C C . LYS B 1 124 ? -15.519 46.611 51.152 1.00 24.06 1124 LYS B C 1
ATOM 3744 O O . LYS B 1 124 ? -16.170 47.419 50.488 1.00 24.02 1124 LYS B O 1
ATOM 3750 N N . ASP B 1 125 ? -15.319 46.747 52.460 1.00 23.58 1125 ASP B N 1
ATOM 3751 C CA . ASP B 1 125 ? -15.864 47.876 53.206 1.00 23.22 1125 ASP B CA 1
ATOM 3752 C C . ASP B 1 125 ? -15.121 49.174 52.913 1.00 22.36 1125 ASP B C 1
ATOM 3753 O O . ASP B 1 125 ? -15.732 50.232 52.786 1.00 22.00 1125 ASP B O 1
ATOM 3758 N N . LEU B 1 126 ? -13.801 49.096 52.800 1.00 21.52 1126 LEU B N 1
ATOM 3759 C CA . LEU B 1 126 ? -13.013 50.289 52.517 1.00 20.85 1126 LEU B CA 1
ATOM 3760 C C . LEU B 1 126 ? -13.349 50.894 51.150 1.00 20.66 1126 LEU B C 1
ATOM 3761 O O . LEU B 1 126 ? -13.261 52.104 50.976 1.00 20.49 1126 LEU B O 1
ATOM 3766 N N . LYS B 1 127 ? -13.735 50.065 50.181 1.00 20.65 1127 LYS B N 1
ATOM 3767 C CA . LYS B 1 127 ? -14.090 50.596 48.866 1.00 20.89 1127 LYS B CA 1
ATOM 3768 C C . LYS B 1 127 ? -15.317 51.488 49.002 1.00 20.94 1127 LYS B C 1
ATOM 3769 O O . LYS B 1 127 ? -15.397 52.550 48.381 1.00 20.85 1127 LYS B O 1
ATOM 3775 N N . GLU B 1 128 ? -16.266 51.044 49.820 1.00 21.03 1128 GLU B N 1
ATOM 3776 C CA . GLU B 1 128 ? -17.504 51.780 50.053 1.00 21.40 1128 GLU B CA 1
ATOM 3777 C C . GLU B 1 128 ? -17.242 53.062 50.836 1.00 20.85 1128 GLU B C 1
ATOM 3778 O O . GLU B 1 128 ? -17.850 54.097 50.566 1.00 21.14 1128 GLU B O 1
ATOM 3784 N N . ILE B 1 129 ? -16.344 52.988 51.817 1.00 20.02 1129 ILE B N 1
ATOM 3785 C CA . ILE B 1 129 ? -16.010 54.152 52.624 1.00 19.24 1129 ILE B CA 1
ATOM 3786 C C . ILE B 1 129 ? -15.350 55.220 51.759 1.00 19.04 1129 ILE B C 1
ATOM 3787 O O . ILE B 1 129 ? -15.626 56.411 51.899 1.00 18.64 1129 ILE B O 1
ATOM 3792 N N . ASP B 1 130 ? -14.483 54.787 50.852 1.00 19.12 1130 ASP B N 1
ATOM 3793 C CA . ASP B 1 130 ? -13.813 55.717 49.964 1.00 19.32 1130 ASP B CA 1
ATOM 3794 C C . ASP B 1 130 ? -14.847 56.486 49.136 1.00 19.37 1130 ASP B C 1
ATOM 3795 O O . ASP B 1 130 ? -14.748 57.702 48.970 1.00 18.58 1130 ASP B O 1
ATOM 3800 N N . LYS B 1 131 ? -15.853 55.771 48.637 1.00 19.60 1131 LYS B N 1
ATOM 3801 C CA . LYS B 1 131 ? -16.904 56.388 47.834 1.00 20.28 1131 LYS B CA 1
ATOM 3802 C C . LYS B 1 131 ? -17.772 57.367 48.619 1.00 20.23 1131 LYS B C 1
ATOM 3803 O O . LYS B 1 131 ? -18.299 58.322 48.051 1.00 19.98 1131 LYS B O 1
ATOM 3809 N N . MET B 1 132 ? -17.924 57.147 49.922 1.00 20.38 1132 MET B N 1
ATOM 3810 C CA . MET B 1 132 ? -18.745 58.052 50.723 1.00 21.02 1132 MET B CA 1
ATOM 3811 C C . MET B 1 132 ? -18.213 59.485 50.714 1.00 21.18 1132 MET B C 1
ATOM 3812 O O . MET B 1 132 ? -18.988 60.439 50.830 1.00 20.95 1132 MET B O 1
ATOM 3817 N N . PHE B 1 133 ? -16.901 59.653 50.579 1.00 21.59 1133 PHE B N 1
ATOM 3818 C CA . PHE B 1 133 ? -16.353 61.004 50.566 1.00 22.38 1133 PHE B CA 1
ATOM 3819 C C . PHE B 1 133 ? -16.634 61.786 49.291 1.00 23.44 1133 PHE B C 1
ATOM 3820 O O . PHE B 1 133 ? -16.228 62.943 49.170 1.00 23.88 1133 PHE B O 1
ATOM 3828 N N . ASP B 1 134 ? -17.325 61.167 48.339 1.00 24.42 1134 ASP B N 1
ATOM 3829 C CA . ASP B 1 134 ? -17.659 61.866 47.105 1.00 25.43 1134 ASP B CA 1
ATOM 3830 C C . ASP B 1 134 ? -18.993 62.592 47.252 1.00 25.46 1134 ASP B C 1
ATOM 3831 O O . ASP B 1 134 ? -19.396 63.347 46.367 1.00 25.81 1134 ASP B O 1
ATOM 3836 N N . LYS B 1 135 ? -19.672 62.371 48.374 1.00 25.47 1135 LYS B N 1
ATOM 3837 C CA . LYS B 1 135 ? -20.962 63.009 48.612 1.00 25.41 1135 LYS B CA 1
ATOM 3838 C C . LYS B 1 135 ? -20.917 64.025 49.750 1.00 24.96 1135 LYS B C 1
ATOM 3839 O O . LYS B 1 135 ? -21.951 64.469 50.247 1.00 25.01 1135 LYS B O 1
ATOM 3845 N N . THR B 1 136 ? -19.713 64.407 50.161 1.00 24.20 1136 THR B N 1
ATOM 3846 C CA . THR B 1 136 ? -19.589 65.384 51.235 1.00 23.70 1136 THR B CA 1
ATOM 3847 C C . THR B 1 136 ? -20.112 66.741 50.769 1.00 23.53 1136 THR B C 1
ATOM 3848 O O . THR B 1 136 ? -20.172 67.013 49.570 1.00 23.11 1136 THR B O 1
ATOM 3852 N N . ASN B 1 137 ? -20.505 67.582 51.722 1.00 23.20 1137 ASN B N 1
ATOM 3853 C CA . ASN B 1 137 ? -20.997 68.921 51.413 1.00 23.23 1137 ASN B CA 1
ATOM 3854 C C . ASN B 1 137 ? -20.885 69.798 52.652 1.00 22.60 1137 ASN B C 1
ATOM 3855 O O . ASN B 1 137 ? -21.884 70.295 53.171 1.00 22.71 1137 ASN B O 1
ATOM 3860 N N . LEU B 1 138 ? -19.654 69.992 53.113 1.00 21.75 1138 LEU B N 1
ATOM 3861 C CA . LEU B 1 138 ? -19.386 70.796 54.303 1.00 21.21 1138 LEU B CA 1
ATOM 3862 C C . LEU B 1 138 ? -19.831 72.243 54.076 1.00 20.78 1138 LEU B C 1
ATOM 3863 O O . LEU B 1 138 ? -19.322 72.929 53.194 1.00 20.60 1138 LEU B O 1
ATOM 3868 N N . SER B 1 139 ? -20.775 72.707 54.889 1.00 20.43 1139 SER B N 1
ATOM 3869 C CA . SER B 1 139 ? -21.307 74.056 54.724 1.00 20.30 1139 SER B CA 1
ATOM 3870 C C . SER B 1 139 ? -20.539 75.202 55.386 1.00 20.31 1139 SER B C 1
ATOM 3871 O O . SER B 1 139 ? -20.705 76.354 54.988 1.00 20.69 1139 SER B O 1
ATOM 3874 N N . ASN B 1 140 ? -19.708 74.902 56.382 1.00 19.90 1140 ASN B N 1
ATOM 3875 C CA . ASN B 1 140 ? -18.935 75.949 57.056 1.00 19.64 1140 ASN B CA 1
ATOM 3876 C C . ASN B 1 140 ? -17.537 75.502 57.502 1.00 19.08 1140 ASN B C 1
ATOM 3877 O O . ASN B 1 140 ? -17.306 74.324 57.765 1.00 19.40 1140 ASN B O 1
ATOM 3882 N N . SER B 1 141 ? -16.608 76.455 57.569 1.00 18.22 1141 SER B N 1
ATOM 3883 C CA . SER B 1 141 ? -15.241 76.189 58.016 1.00 17.53 1141 SER B CA 1
ATOM 3884 C C . SER B 1 141 ? -15.241 76.132 59.543 1.00 17.07 1141 SER B C 1
ATOM 3885 O O . SER B 1 141 ? -16.008 76.841 60.192 1.00 17.00 1141 SER B O 1
ATOM 3888 N N . ILE B 1 142 ? -14.365 75.312 60.120 1.00 16.15 1142 ILE B N 1
ATOM 3889 C CA . ILE B 1 142 ? -14.328 75.163 61.570 1.00 16.11 1142 ILE B CA 1
ATOM 3890 C C . ILE B 1 142 ? -12.982 74.634 62.065 1.00 15.99 1142 ILE B C 1
ATOM 3891 O O . ILE B 1 142 ? -12.274 73.930 61.342 1.00 15.93 1142 ILE B O 1
ATOM 3896 N N . ILE B 1 143 ? -12.624 75.003 63.291 1.00 16.04 1143 ILE B N 1
ATOM 3897 C CA . ILE B 1 143 ? -11.381 74.540 63.906 1.00 16.75 1143 ILE B CA 1
ATOM 3898 C C . ILE B 1 143 ? -11.736 73.299 64.716 1.00 16.56 1143 ILE B C 1
ATOM 3899 O O . ILE B 1 143 ? -12.657 73.330 65.541 1.00 16.92 1143 ILE B O 1
ATOM 3904 N N . THR B 1 144 ? -11.032 72.202 64.451 1.00 16.66 1144 THR B N 1
ATOM 3905 C CA . THR B 1 144 ? -11.280 70.947 65.147 1.00 16.68 1144 THR B CA 1
ATOM 3906 C C . THR B 1 144 ? -10.091 70.556 66.014 1.00 16.62 1144 THR B C 1
ATOM 3907 O O . THR B 1 144 ? -8.984 71.089 65.851 1.00 16.60 1144 THR B O 1
ATOM 3911 N N . TYR B 1 145 ? -10.317 69.610 66.920 1.00 16.51 1145 TYR B N 1
ATOM 3912 C CA . TYR B 1 145 ? -9.286 69.201 67.869 1.00 16.63 1145 TYR B CA 1
ATOM 3913 C C . TYR B 1 145 ? -9.048 67.699 67.937 1.00 16.83 1145 TYR B C 1
ATOM 3914 O O . TYR B 1 145 ? -9.971 66.905 67.802 1.00 17.23 1145 TYR B O 1
ATOM 3923 N N . LYS B 1 146 ? -7.801 67.307 68.161 1.00 16.84 1146 LYS B N 1
ATOM 3924 C CA . LYS B 1 146 ? -7.485 65.896 68.304 1.00 16.94 1146 LYS B CA 1
ATOM 3925 C C . LYS B 1 146 ? -6.172 65.754 69.051 1.00 16.87 1146 LYS B C 1
ATOM 3926 O O . LYS B 1 146 ? -5.175 66.359 68.664 1.00 16.97 1146 LYS B O 1
ATOM 3932 N N . ASN B 1 147 ? -6.179 64.974 70.130 1.00 16.99 1147 ASN B N 1
ATOM 3933 C CA . ASN B 1 147 ? -4.960 64.748 70.905 1.00 17.35 1147 ASN B CA 1
ATOM 3934 C C . ASN B 1 147 ? -4.359 63.430 70.450 1.00 17.55 1147 ASN B C 1
ATOM 3935 O O . ASN B 1 147 ? -5.066 62.432 70.363 1.00 18.02 1147 ASN B O 1
ATOM 3940 N N . VAL B 1 148 ? -3.056 63.418 70.169 1.00 17.17 1148 VAL B N 1
ATOM 3941 C CA . VAL B 1 148 ? -2.401 62.196 69.708 1.00 17.00 1148 VAL B CA 1
ATOM 3942 C C . VAL B 1 148 ? -1.075 61.912 70.421 1.00 17.04 1148 VAL B C 1
ATOM 3943 O O . VAL B 1 148 ? -0.447 62.822 70.961 1.00 17.37 1148 VAL B O 1
ATOM 3947 N N . GLU B 1 149 ? -0.666 60.643 70.413 1.00 17.29 1149 GLU B N 1
ATOM 3948 C CA . GLU B 1 149 ? 0.602 60.206 71.011 1.00 18.00 1149 GLU B CA 1
ATOM 3949 C C . GLU B 1 149 ? 1.623 60.655 69.960 1.00 17.55 1149 GLU B C 1
ATOM 3950 O O . GLU B 1 149 ? 1.372 60.534 68.755 1.00 17.46 1149 GLU B O 1
ATOM 3956 N N . PRO B 1 150 ? 2.779 61.183 70.387 1.00 16.94 1150 PRO B N 1
ATOM 3957 C CA . PRO B 1 150 ? 3.799 61.641 69.437 1.00 16.69 1150 PRO B CA 1
ATOM 3958 C C . PRO B 1 150 ? 4.272 60.663 68.355 1.00 16.69 1150 PRO B C 1
ATOM 3959 O O . PRO B 1 150 ? 4.474 61.074 67.213 1.00 16.15 1150 PRO B O 1
ATOM 3963 N N . THR B 1 151 ? 4.445 59.384 68.677 1.00 17.11 1151 THR B N 1
ATOM 3964 C CA . THR B 1 151 ? 4.926 58.461 67.649 1.00 18.14 1151 THR B CA 1
ATOM 3965 C C . THR B 1 151 ? 3.936 58.257 66.510 1.00 18.24 1151 THR B C 1
ATOM 3966 O O . THR B 1 151 ? 4.337 57.897 65.402 1.00 18.62 1151 THR B O 1
ATOM 3970 N N . THR B 1 152 ? 2.655 58.497 66.764 1.00 18.29 1152 THR B N 1
ATOM 3971 C CA . THR B 1 152 ? 1.667 58.299 65.711 1.00 18.52 1152 THR B CA 1
ATOM 3972 C C . THR B 1 152 ? 1.885 59.279 64.556 1.00 18.24 1152 THR B C 1
ATOM 3973 O O . THR B 1 152 ? 1.511 58.989 63.412 1.00 18.16 1152 THR B O 1
ATOM 3977 N N . ILE B 1 153 ? 2.500 60.428 64.832 1.00 17.51 1153 ILE B N 1
ATOM 3978 C CA . ILE B 1 153 ? 2.775 61.389 63.770 1.00 17.42 1153 ILE B CA 1
ATOM 3979 C C . ILE B 1 153 ? 4.268 61.458 63.451 1.00 16.67 1153 ILE B C 1
ATOM 3980 O O . ILE B 1 153 ? 4.763 62.452 62.911 1.00 16.80 1153 ILE B O 1
ATOM 3985 N N . GLY B 1 154 ? 4.986 60.395 63.794 1.00 16.30 1154 GLY B N 1
ATOM 3986 C CA . GLY B 1 154 ? 6.403 60.341 63.493 1.00 16.28 1154 GLY B CA 1
ATOM 3987 C C . GLY B 1 154 ? 7.389 61.076 64.380 1.00 16.19 1154 GLY B C 1
ATOM 3988 O O . GLY B 1 154 ? 8.516 61.311 63.957 1.00 16.17 1154 GLY B O 1
ATOM 3989 N N . PHE B 1 155 ? 6.990 61.482 65.580 1.00 16.07 1155 PHE B N 1
ATOM 3990 C CA . PHE B 1 155 ? 7.963 62.132 66.455 1.00 16.64 1155 PHE B CA 1
ATOM 3991 C C . PHE B 1 155 ? 8.416 60.994 67.356 1.00 16.90 1155 PHE B C 1
ATOM 3992 O O . PHE B 1 155 ? 7.659 60.525 68.214 1.00 16.74 1155 PHE B O 1
ATOM 4000 N N . ASN B 1 156 ? 9.650 60.551 67.145 1.00 17.19 1156 ASN B N 1
ATOM 4001 C CA . ASN B 1 156 ? 10.211 59.418 67.869 1.00 18.00 1156 ASN B CA 1
ATOM 4002 C C . ASN B 1 156 ? 11.156 59.714 69.033 1.00 18.72 1156 ASN B C 1
ATOM 4003 O O . ASN B 1 156 ? 11.918 58.843 69.463 1.00 19.41 1156 ASN B O 1
ATOM 4008 N N . LYS B 1 157 ? 11.119 60.933 69.546 1.00 19.14 1157 LYS B N 1
ATOM 4009 C CA . LYS B 1 157 ? 11.981 61.268 70.666 1.00 20.18 1157 LYS B CA 1
ATOM 4010 C C . LYS B 1 157 ? 11.111 61.481 71.900 1.00 20.35 1157 LYS B C 1
ATOM 4011 O O . LYS B 1 157 ? 9.896 61.650 71.784 1.00 19.91 1157 LYS B O 1
ATOM 4017 N N . SER B 1 158 ? 11.723 61.435 73.080 1.00 20.80 1158 SER B N 1
ATOM 4018 C CA . SER B 1 158 ? 10.975 61.620 74.316 1.00 21.42 1158 SER B CA 1
ATOM 4019 C C . SER B 1 158 ? 10.393 63.023 74.403 1.00 21.71 1158 SER B C 1
ATOM 4020 O O . SER B 1 158 ? 11.125 64.002 74.516 1.00 22.09 1158 SER B O 1
ATOM 4023 N N . LEU B 1 159 ? 9.067 63.115 74.376 1.00 21.86 1159 LEU B N 1
ATOM 4024 C CA . LEU B 1 159 ? 8.400 64.406 74.426 1.00 22.18 1159 LEU B CA 1
ATOM 4025 C C . LEU B 1 159 ? 8.180 64.956 75.832 1.00 22.40 1159 LEU B C 1
ATOM 4026 O O . LEU B 1 159 ? 8.330 66.155 76.066 1.00 22.21 1159 LEU B O 1
ATOM 4031 N N . THR B 1 160 ? 7.822 64.081 76.764 1.00 22.60 1160 THR B N 1
ATOM 4032 C CA . THR B 1 160 ? 7.553 64.520 78.123 1.00 23.15 1160 THR B CA 1
ATOM 4033 C C . THR B 1 160 ? 8.297 63.750 79.201 1.00 23.34 1160 THR B C 1
ATOM 4034 O O . THR B 1 160 ? 8.861 62.684 78.965 1.00 23.37 1160 THR B O 1
ATOM 4038 N N . GLU B 1 161 ? 8.265 64.321 80.395 1.00 23.58 1161 GLU B N 1
ATOM 4039 C CA . GLU B 1 161 ? 8.873 63.740 81.582 1.00 24.03 1161 GLU B CA 1
ATOM 4040 C C . GLU B 1 161 ? 7.892 64.194 82.648 1.00 23.58 1161 GLU B C 1
ATOM 4041 O O . GLU B 1 161 ? 7.934 65.339 83.090 1.00 23.48 1161 GLU B O 1
ATOM 4047 N N . GLY B 1 162 ? 6.977 63.303 83.021 1.00 23.33 1162 GLY B N 1
ATOM 4048 C CA . GLY B 1 162 ? 5.972 63.657 84.003 1.00 23.10 1162 GLY B CA 1
ATOM 4049 C C . GLY B 1 162 ? 4.946 64.582 83.368 1.00 23.18 1162 GLY B C 1
ATOM 4050 O O . GLY B 1 162 ? 4.575 64.401 82.198 1.00 23.08 1162 GLY B O 1
ATOM 4051 N N . ASN B 1 163 ? 4.494 65.584 84.114 1.00 23.05 1163 ASN B N 1
ATOM 4052 C CA . ASN B 1 163 ? 3.503 66.519 83.591 1.00 23.27 1163 ASN B CA 1
ATOM 4053 C C . ASN B 1 163 ? 4.127 67.725 82.900 1.00 22.97 1163 ASN B C 1
ATOM 4054 O O . ASN B 1 163 ? 3.457 68.731 82.674 1.00 22.79 1163 ASN B O 1
ATOM 4059 N N . THR B 1 164 ? 5.403 67.613 82.546 1.00 23.12 1164 THR B N 1
ATOM 4060 C CA . THR B 1 164 ? 6.118 68.704 81.893 1.00 23.40 1164 THR B CA 1
ATOM 4061 C C . THR B 1 164 ? 6.752 68.246 80.578 1.00 24.00 1164 THR B C 1
ATOM 4062 O O . THR B 1 164 ? 7.173 67.100 80.449 1.00 24.25 1164 THR B O 1
ATOM 4066 N N . ILE B 1 165 ? 6.802 69.142 79.599 1.00 24.80 1165 ILE B N 1
ATOM 4067 C CA . ILE B 1 165 ? 7.401 68.817 78.306 1.00 25.98 1165 ILE B CA 1
ATOM 4068 C C . ILE B 1 165 ? 8.923 68.846 78.423 1.00 26.83 1165 ILE B C 1
ATOM 4069 O O . ILE B 1 165 ? 9.485 69.744 79.053 1.00 26.88 1165 ILE B O 1
ATOM 4074 N N . ASN B 1 166 ? 9.592 67.861 77.830 1.00 27.89 1166 ASN B N 1
ATOM 4075 C CA . ASN B 1 166 ? 11.050 67.817 77.875 1.00 29.24 1166 ASN B CA 1
ATOM 4076 C C . ASN B 1 166 ? 11.658 69.035 77.193 1.00 29.80 1166 ASN B C 1
ATOM 4077 O O . ASN B 1 166 ? 11.289 69.388 76.075 1.00 29.91 1166 ASN B O 1
ATOM 4082 N N . SER B 1 167 ? 12.603 69.666 77.878 1.00 30.62 1167 SER B N 1
ATOM 4083 C CA . SER B 1 167 ? 13.278 70.860 77.372 1.00 31.42 1167 SER B CA 1
ATOM 4084 C C . SER B 1 167 ? 13.737 70.759 75.916 1.00 31.71 1167 SER B C 1
ATOM 4085 O O . SER B 1 167 ? 13.315 71.543 75.066 1.00 32.11 1167 SER B O 1
ATOM 4088 N N . ASP B 1 168 ? 14.602 69.790 75.633 1.00 31.91 1168 ASP B N 1
ATOM 4089 C CA . ASP B 1 168 ? 15.142 69.611 74.288 1.00 31.91 1168 ASP B CA 1
ATOM 4090 C C . ASP B 1 168 ? 14.129 69.112 73.267 1.00 31.57 1168 ASP B C 1
ATOM 4091 O O . ASP B 1 168 ? 14.247 69.403 72.076 1.00 31.57 1168 ASP B O 1
ATOM 4096 N N . ALA B 1 169 ? 13.137 68.364 73.733 1.00 31.05 1169 ALA B N 1
ATOM 4097 C CA . ALA B 1 169 ? 12.116 67.806 72.850 1.00 30.38 1169 ALA B CA 1
ATOM 4098 C C . ALA B 1 169 ? 11.414 68.842 71.973 1.00 29.79 1169 ALA B C 1
ATOM 4099 O O . ALA B 1 169 ? 11.272 68.651 70.763 1.00 29.65 1169 ALA B O 1
ATOM 4101 N N . MET B 1 170 ? 10.979 69.939 72.581 1.00 29.09 1170 MET B N 1
ATOM 4102 C CA . MET B 1 170 ? 10.270 70.983 71.857 1.00 28.36 1170 MET B CA 1
ATOM 4103 C C . MET B 1 170 ? 11.057 71.612 70.709 1.00 27.30 1170 MET B C 1
ATOM 4104 O O . MET B 1 170 ? 10.491 71.903 69.653 1.00 27.03 1170 MET B O 1
ATOM 4109 N N . ALA B 1 171 ? 12.350 71.834 70.915 1.00 26.03 1171 ALA B N 1
ATOM 4110 C CA . ALA B 1 171 ? 13.184 72.419 69.873 1.00 24.71 1171 ALA B CA 1
ATOM 4111 C C . ALA B 1 171 ? 13.288 71.447 68.702 1.00 23.88 1171 ALA B C 1
ATOM 4112 O O . ALA B 1 171 ? 13.289 71.855 67.543 1.00 23.28 1171 ALA B O 1
ATOM 4114 N N . GLN B 1 172 ? 13.376 70.159 69.014 1.00 23.21 1172 GLN B N 1
ATOM 4115 C CA . GLN B 1 172 ? 13.474 69.134 67.981 1.00 22.80 1172 GLN B CA 1
ATOM 4116 C C . GLN B 1 172 ? 12.163 69.006 67.212 1.00 22.09 1172 GLN B C 1
ATOM 4117 O O . GLN B 1 172 ? 12.165 68.754 66.010 1.00 21.38 1172 GLN B O 1
ATOM 4123 N N . PHE B 1 173 ? 11.047 69.190 67.909 1.00 21.83 1173 PHE B N 1
ATOM 4124 C CA . PHE B 1 173 ? 9.734 69.085 67.278 1.00 21.58 1173 PHE B CA 1
ATOM 4125 C C . PHE B 1 173 ? 9.512 70.224 66.279 1.00 21.50 1173 PHE B C 1
ATOM 4126 O O . PHE B 1 173 ? 9.047 70.008 65.157 1.00 20.69 1173 PHE B O 1
ATOM 4134 N N . LYS B 1 174 ? 9.850 71.441 66.691 1.00 21.28 1174 LYS B N 1
ATOM 4135 C CA . LYS B 1 174 ? 9.691 72.599 65.823 1.00 21.67 1174 LYS B CA 1
ATOM 4136 C C . LYS B 1 174 ? 10.596 72.425 64.608 1.00 21.45 1174 LYS B C 1
ATOM 4137 O O . LYS B 1 174 ? 10.187 72.660 63.472 1.00 21.36 1174 LYS B O 1
ATOM 4143 N N . GLU B 1 175 ? 11.825 71.988 64.850 1.00 21.26 1175 GLU B N 1
ATOM 4144 C CA . GLU B 1 175 ? 12.775 71.767 63.770 1.00 21.28 1175 GLU B CA 1
ATOM 4145 C C . GLU B 1 175 ? 12.236 70.757 62.754 1.00 20.50 1175 GLU B C 1
ATOM 4146 O O . GLU B 1 175 ? 12.373 70.945 61.549 1.00 20.99 1175 GLU B O 1
ATOM 4152 N N . GLN B 1 176 ? 11.620 69.687 63.242 1.00 19.11 1176 GLN B N 1
ATOM 4153 C CA . GLN B 1 176 ? 11.094 68.657 62.353 1.00 18.11 1176 GLN B CA 1
ATOM 4154 C C . GLN B 1 176 ? 9.784 68.991 61.645 1.00 17.83 1176 GLN B C 1
ATOM 4155 O O . GLN B 1 176 ? 9.604 68.615 60.483 1.00 17.88 1176 GLN B O 1
ATOM 4161 N N . PHE B 1 177 ? 8.899 69.730 62.311 1.00 17.26 1177 PHE B N 1
ATOM 4162 C CA . PHE B 1 177 ? 7.577 70.012 61.742 1.00 16.90 1177 PHE B CA 1
ATOM 4163 C C . PHE B 1 177 ? 7.141 71.429 61.371 1.00 16.64 1177 PHE B C 1
ATOM 4164 O O . PHE B 1 177 ? 6.259 71.594 60.521 1.00 16.07 1177 PHE B O 1
ATOM 4172 N N . LEU B 1 178 ? 7.716 72.455 61.988 1.00 16.26 1178 LEU B N 1
ATOM 4173 C CA . LEU B 1 178 ? 7.259 73.808 61.680 1.00 16.18 1178 LEU B CA 1
ATOM 4174 C C . LEU B 1 178 ? 7.355 74.142 60.192 1.00 16.11 1178 LEU B C 1
ATOM 4175 O O . LEU B 1 178 ? 8.391 73.931 59.557 1.00 16.06 1178 LEU B O 1
ATOM 4180 N N . ASP B 1 179 ? 6.251 74.656 59.651 1.00 15.90 1179 ASP B N 1
ATOM 4181 C CA . ASP B 1 179 ? 6.152 75.052 58.250 1.00 16.08 1179 ASP B CA 1
ATOM 4182 C C . ASP B 1 179 ? 6.165 73.896 57.266 1.00 15.69 1179 ASP B C 1
ATOM 4183 O O . ASP B 1 179 ? 6.327 74.101 56.063 1.00 15.55 1179 ASP B O 1
ATOM 4188 N N . ARG B 1 180 ? 5.980 72.680 57.769 1.00 15.43 1180 ARG B N 1
ATOM 4189 C CA . ARG B 1 180 ? 5.949 71.513 56.899 1.00 15.09 1180 ARG B CA 1
ATOM 4190 C C . ARG B 1 180 ? 4.579 70.845 56.965 1.00 15.20 1180 ARG B C 1
ATOM 4191 O O . ARG B 1 180 ? 3.748 71.208 57.796 1.00 14.90 1180 ARG B O 1
ATOM 4199 N N . ASP B 1 181 ? 4.346 69.883 56.081 1.00 15.36 1181 ASP B N 1
ATOM 4200 C CA . ASP B 1 181 ? 3.069 69.175 56.031 1.00 15.85 1181 ASP B CA 1
ATOM 4201 C C . ASP B 1 181 ? 3.167 67.798 56.670 1.00 15.77 1181 ASP B C 1
ATOM 4202 O O . ASP B 1 181 ? 4.115 67.048 56.413 1.00 16.34 1181 ASP B O 1
ATOM 4207 N N . ILE B 1 182 ? 2.198 67.474 57.519 1.00 15.13 1182 ILE B N 1
ATOM 4208 C CA . ILE B 1 182 ? 2.157 66.169 58.163 1.00 14.90 1182 ILE B CA 1
ATOM 4209 C C . ILE B 1 182 ? 1.192 65.241 57.410 1.00 14.74 1182 ILE B C 1
ATOM 4210 O O . ILE B 1 182 ? 0.004 65.534 57.279 1.00 14.80 1182 ILE B O 1
ATOM 4215 N N . LYS B 1 183 ? 1.721 64.128 56.909 1.00 14.69 1183 LYS B N 1
ATOM 4216 C CA . LYS B 1 183 ? 0.924 63.133 56.196 1.00 14.98 1183 LYS B CA 1
ATOM 4217 C C . LYS B 1 183 ? 0.507 62.062 57.201 1.00 15.51 1183 LYS B C 1
ATOM 4218 O O . LYS B 1 183 ? 1.364 61.474 57.866 1.00 15.48 1183 LYS B O 1
ATOM 4224 N N . PHE B 1 184 ? -0.794 61.806 57.312 1.00 16.05 1184 PHE B N 1
ATOM 4225 C CA . PHE B 1 184 ? -1.292 60.792 58.238 1.00 16.91 1184 PHE B CA 1
ATOM 4226 C C . PHE B 1 184 ? -1.512 59.452 57.545 1.00 17.16 1184 PHE B C 1
ATOM 4227 O O . PHE B 1 184 ? -1.622 59.388 56.323 1.00 17.45 1184 PHE B O 1
ATOM 4235 N N . ASP B 1 185 ? -1.584 58.386 58.338 1.00 17.90 1185 ASP B N 1
ATOM 4236 C CA . ASP B 1 185 ? -1.748 57.045 57.788 1.00 18.39 1185 ASP B CA 1
ATOM 4237 C C . ASP B 1 185 ? -3.177 56.633 57.484 1.00 18.95 1185 ASP B C 1
ATOM 4238 O O . ASP B 1 185 ? -3.396 55.722 56.693 1.00 19.32 1185 ASP B O 1
ATOM 4243 N N . SER B 1 186 ? -4.143 57.291 58.108 1.00 19.09 1186 SER B N 1
ATOM 4244 C CA . SER B 1 186 ? -5.538 56.962 57.865 1.00 19.49 1186 SER B CA 1
ATOM 4245 C C . SER B 1 186 ? -6.423 58.183 58.001 1.00 19.06 1186 SER B C 1
ATOM 4246 O O . SER B 1 186 ? -5.942 59.282 58.271 1.00 19.19 1186 SER B O 1
ATOM 4249 N N . TYR B 1 187 ? -7.720 57.987 57.797 1.00 18.60 1187 TYR B N 1
ATOM 4250 C CA . TYR B 1 187 ? -8.670 59.082 57.900 1.00 18.33 1187 TYR B CA 1
ATOM 4251 C C . TYR B 1 187 ? -8.476 59.851 59.194 1.00 18.52 1187 TYR B C 1
ATOM 4252 O O . TYR B 1 187 ? -8.293 59.262 60.260 1.00 18.51 1187 TYR B O 1
ATOM 4261 N N . LEU B 1 188 ? -8.525 61.173 59.096 1.00 18.49 1188 LEU B N 1
ATOM 4262 C CA . LEU B 1 188 ? -8.350 62.020 60.257 1.00 18.88 1188 LEU B CA 1
ATOM 4263 C C . LEU B 1 188 ? -9.708 62.295 60.901 1.00 18.73 1188 LEU B C 1
ATOM 4264 O O . LEU B 1 188 ? -10.552 62.991 60.329 1.00 18.55 1188 LEU B O 1
ATOM 4269 N N . ASP B 1 189 ? -9.917 61.723 62.084 1.00 18.64 1189 ASP B N 1
ATOM 4270 C CA . ASP B 1 189 ? -11.161 61.907 62.824 1.00 19.03 1189 ASP B CA 1
ATOM 4271 C C . ASP B 1 189 ? -10.923 62.873 63.974 1.00 18.70 1189 ASP B C 1
ATOM 4272 O O . ASP B 1 189 ? -10.252 62.529 64.951 1.00 19.08 1189 ASP B O 1
ATOM 4277 N N . THR B 1 190 ? -11.480 64.075 63.848 1.00 18.29 1190 THR B N 1
ATOM 4278 C CA . THR B 1 190 ? -11.303 65.132 64.840 1.00 17.66 1190 THR B CA 1
ATOM 4279 C C . THR B 1 190 ? -12.580 65.500 65.598 1.00 17.53 1190 THR B C 1
ATOM 4280 O O . THR B 1 190 ? -13.683 65.162 65.182 1.00 17.35 1190 THR B O 1
ATOM 4284 N N . HIS B 1 191 ? -12.407 66.209 66.712 1.00 17.35 1191 HIS B N 1
ATOM 4285 C CA . HIS B 1 191 ? -13.511 66.629 67.581 1.00 17.54 1191 HIS B CA 1
ATOM 4286 C C . HIS B 1 191 ? -13.872 68.101 67.383 1.00 17.70 1191 HIS B C 1
ATOM 4287 O O . HIS B 1 191 ? -13.059 68.899 66.912 1.00 17.23 1191 HIS B O 1
ATOM 4294 N N . LEU B 1 192 ? -15.098 68.457 67.756 1.00 18.00 1192 LEU B N 1
ATOM 4295 C CA . LEU B 1 192 ? -15.570 69.828 67.603 1.00 18.54 1192 LEU B CA 1
ATOM 4296 C C . LEU B 1 192 ? -15.205 70.752 68.762 1.00 18.61 1192 LEU B C 1
ATOM 4297 O O . LEU B 1 192 ? -15.446 71.952 68.692 1.00 18.35 1192 LEU B O 1
ATOM 4302 N N . THR B 1 193 ? -14.623 70.192 69.819 1.00 19.37 1193 THR B N 1
ATOM 4303 C CA . THR B 1 193 ? -14.189 70.975 70.969 1.00 20.11 1193 THR B CA 1
ATOM 4304 C C . THR B 1 193 ? -12.914 70.369 71.531 1.00 20.70 1193 THR B C 1
ATOM 4305 O O . THR B 1 193 ? -12.594 69.220 71.255 1.00 20.69 1193 THR B O 1
ATOM 4309 N N . ALA B 1 194 ? -12.198 71.153 72.326 1.00 21.79 1194 ALA B N 1
ATOM 4310 C CA . ALA B 1 194 ? -10.963 70.703 72.955 1.00 22.82 1194 ALA B CA 1
ATOM 4311 C C . ALA B 1 194 ? -11.237 69.458 73.801 1.00 23.88 1194 ALA B C 1
ATOM 4312 O O . ALA B 1 194 ? -12.258 69.376 74.492 1.00 23.94 1194 ALA B O 1
ATOM 4314 N N . GLN B 1 195 ? -10.313 68.502 73.761 1.00 24.95 1195 GLN B N 1
ATOM 4315 C CA . GLN B 1 195 ? -10.456 67.248 74.496 1.00 26.13 1195 GLN B CA 1
ATOM 4316 C C . GLN B 1 195 ? -9.594 67.174 75.754 1.00 26.96 1195 GLN B C 1
ATOM 4317 O O . GLN B 1 195 ? -8.538 67.799 75.834 1.00 27.05 1195 GLN B O 1
ATOM 4323 N N . GLN B 1 196 ? -10.060 66.410 76.736 1.00 28.03 1196 GLN B N 1
ATOM 4324 C CA . GLN B 1 196 ? -9.325 66.240 77.983 1.00 29.06 1196 GLN B CA 1
ATOM 4325 C C . GLN B 1 196 ? -8.065 65.448 77.637 1.00 29.45 1196 GLN B C 1
ATOM 4326 O O . GLN B 1 196 ? -8.107 64.533 76.815 1.00 29.52 1196 GLN B O 1
ATOM 4332 N N . VAL B 1 197 ? -6.945 65.805 78.256 1.00 30.08 1197 VAL B N 1
ATOM 4333 C CA . VAL B 1 197 ? -5.680 65.130 77.989 1.00 30.70 1197 VAL B CA 1
ATOM 4334 C C . VAL B 1 197 ? -5.649 63.726 78.588 1.00 31.02 1197 VAL B C 1
ATOM 4335 O O . VAL B 1 197 ? -5.841 63.551 79.792 1.00 31.26 1197 VAL B O 1
ATOM 4339 N N . SER B 1 198 ? -5.405 62.729 77.742 1.00 31.36 1198 SER B N 1
ATOM 4340 C CA . SER B 1 198 ? -5.361 61.344 78.194 1.00 31.62 1198 SER B CA 1
ATOM 4341 C C . SER B 1 198 ? -3.980 60.708 78.086 1.00 31.45 1198 SER B C 1
ATOM 4342 O O . SER B 1 198 ? -3.443 60.534 76.991 1.00 31.48 1198 SER B O 1
ATOM 4345 N N . SER B 1 199 ? -3.420 60.370 79.243 1.00 31.17 1199 SER B N 1
ATOM 4346 C CA . SER B 1 199 ? -2.116 59.722 79.365 1.00 30.81 1199 SER B CA 1
ATOM 4347 C C . SER B 1 199 ? -0.981 60.143 78.424 1.00 30.18 1199 SER B C 1
ATOM 4348 O O . SER B 1 199 ? -0.302 61.140 78.657 1.00 30.41 1199 SER B O 1
ATOM 4351 N N . LYS B 1 200 ? -0.776 59.365 77.368 1.00 29.49 1200 LYS B N 1
ATOM 4352 C CA . LYS B 1 200 ? 0.308 59.608 76.420 1.00 28.44 1200 LYS B CA 1
ATOM 4353 C C . LYS B 1 200 ? -0.017 60.505 75.228 1.00 27.27 1200 LYS B C 1
ATOM 4354 O O . LYS B 1 200 ? 0.885 60.938 74.510 1.00 27.05 1200 LYS B O 1
ATOM 4360 N N . GLU B 1 201 ? -1.294 60.786 75.007 1.00 25.99 1201 GLU B N 1
ATOM 4361 C CA . GLU B 1 201 ? -1.687 61.633 73.883 1.00 24.78 1201 GLU B CA 1
ATOM 4362 C C . GLU B 1 201 ? -1.451 63.100 74.237 1.00 23.39 1201 GLU B C 1
ATOM 4363 O O . GLU B 1 201 ? -2.387 63.888 74.373 1.00 23.20 1201 GLU B O 1
ATOM 4369 N N . ARG B 1 202 ? -0.171 63.449 74.352 1.00 21.90 1202 ARG B N 1
ATOM 4370 C CA . ARG B 1 202 ? 0.276 64.783 74.742 1.00 20.58 1202 ARG B CA 1
ATOM 4371 C C . ARG B 1 202 ? 0.479 65.827 73.644 1.00 19.81 1202 ARG B C 1
ATOM 4372 O O . ARG B 1 202 ? 0.924 66.939 73.923 1.00 19.25 1202 ARG B O 1
ATOM 4380 N N . VAL B 1 203 ? 0.175 65.475 72.396 1.00 18.68 1203 VAL B N 1
ATOM 4381 C CA . VAL B 1 203 ? 0.292 66.431 71.302 1.00 17.83 1203 VAL B CA 1
ATOM 4382 C C . VAL B 1 203 ? -1.124 66.828 70.909 1.00 17.75 1203 VAL B C 1
ATOM 4383 O O . VAL B 1 203 ? -1.932 65.970 70.568 1.00 17.92 1203 VAL B O 1
ATOM 4387 N N . ILE B 1 204 ? -1.420 68.122 70.966 1.00 17.49 1204 ILE B N 1
ATOM 4388 C CA . ILE B 1 204 ? -2.750 68.615 70.633 1.00 17.75 1204 ILE B CA 1
ATOM 4389 C C . ILE B 1 204 ? -2.786 69.202 69.231 1.00 17.37 1204 ILE B C 1
ATOM 4390 O O . ILE B 1 204 ? -2.106 70.183 68.935 1.00 17.41 1204 ILE B O 1
ATOM 4395 N N . LEU B 1 205 ? -3.586 68.594 68.362 1.00 16.79 1205 LEU B N 1
ATOM 4396 C CA . LEU B 1 205 ? -3.720 69.077 66.996 1.00 16.66 1205 LEU B CA 1
ATOM 4397 C C . LEU B 1 205 ? -4.950 69.979 66.902 1.00 16.28 1205 LEU B C 1
ATOM 4398 O O . LEU B 1 205 ? -6.072 69.521 67.097 1.00 16.65 1205 LEU B O 1
ATOM 4403 N N . LYS B 1 206 ? -4.722 71.257 66.616 1.00 16.15 1206 LYS B N 1
ATOM 4404 C CA . LYS B 1 206 ? -5.787 72.248 66.468 1.00 16.51 1206 LYS B CA 1
ATOM 4405 C C . LYS B 1 206 ? -5.792 72.508 64.965 1.00 15.97 1206 LYS B C 1
ATOM 4406 O O . LYS B 1 206 ? -5.046 73.341 64.449 1.00 16.01 1206 LYS B O 1
ATOM 4412 N N . VAL B 1 207 ? -6.658 71.775 64.278 1.00 15.71 1207 VAL B N 1
ATOM 4413 C CA . VAL B 1 207 ? -6.735 71.800 62.824 1.00 15.31 1207 VAL B CA 1
ATOM 4414 C C . VAL B 1 207 ? -7.872 72.591 62.190 1.00 15.24 1207 VAL B C 1
ATOM 4415 O O . VAL B 1 207 ? -9.041 72.292 62.409 1.00 15.10 1207 VAL B O 1
ATOM 4419 N N . THR B 1 208 ? -7.519 73.594 61.395 1.00 15.21 1208 THR B N 1
ATOM 4420 C CA . THR B 1 208 ? -8.516 74.389 60.697 1.00 15.33 1208 THR B CA 1
ATOM 4421 C C . THR B 1 208 ? -8.944 73.636 59.440 1.00 15.32 1208 THR B C 1
ATOM 4422 O O . THR B 1 208 ? -8.119 73.297 58.582 1.00 14.37 1208 THR B O 1
ATOM 4426 N N . VAL B 1 209 ? -10.242 73.356 59.361 1.00 15.13 1209 VAL B N 1
ATOM 4427 C CA . VAL B 1 209 ? -10.843 72.644 58.236 1.00 15.62 1209 VAL B CA 1
ATOM 4428 C C . VAL B 1 209 ? -11.642 73.635 57.379 1.00 15.66 1209 VAL B C 1
ATOM 4429 O O . VAL B 1 209 ? -12.756 74.016 57.735 1.00 15.56 1209 VAL B O 1
ATOM 4433 N N . PRO B 1 210 ? -11.062 74.103 56.262 1.00 16.13 1210 PRO B N 1
ATOM 4434 C CA . PRO B 1 210 ? -11.750 75.049 55.374 1.00 16.46 1210 PRO B CA 1
ATOM 4435 C C . PRO B 1 210 ? -12.888 74.317 54.671 1.00 16.58 1210 PRO B C 1
ATOM 4436 O O . PRO B 1 210 ? -12.765 73.135 54.369 1.00 16.72 1210 PRO B O 1
ATOM 4440 N N . SER B 1 211 ? -13.991 75.007 54.405 1.00 17.00 1211 SER B N 1
ATOM 4441 C CA . SER B 1 211 ? -15.112 74.352 53.731 1.00 17.17 1211 SER B CA 1
ATOM 4442 C C . SER B 1 211 ? -14.842 74.221 52.237 1.00 17.29 1211 SER B C 1
ATOM 4443 O O . SER B 1 211 ? -15.259 73.252 51.612 1.00 17.59 1211 SER B O 1
ATOM 4446 N N . GLY B 1 212 ? -14.155 75.209 51.676 1.00 17.43 1212 GLY B N 1
ATOM 4447 C CA . GLY B 1 212 ? -13.886 75.202 50.253 1.00 17.86 1212 GLY B CA 1
ATOM 4448 C C . GLY B 1 212 ? -15.198 75.386 49.509 1.00 18.42 1212 GLY B C 1
ATOM 4449 O O . GLY B 1 212 ? -15.278 75.171 48.297 1.00 18.62 1212 GLY B O 1
ATOM 4450 N N . LYS B 1 213 ? -16.239 75.794 50.231 1.00 19.12 1213 LYS B N 1
ATOM 4451 C CA . LYS B 1 213 ? -17.545 75.984 49.608 1.00 19.75 1213 LYS B CA 1
ATOM 4452 C C . LYS B 1 213 ? -17.457 77.044 48.513 1.00 20.37 1213 LYS B C 1
ATOM 4453 O O . LYS B 1 213 ? -16.836 78.090 48.693 1.00 20.21 1213 LYS B O 1
ATOM 4459 N N . GLY B 1 214 ? -18.060 76.751 47.365 1.00 21.23 1214 GLY B N 1
ATOM 4460 C CA . GLY B 1 214 ? -18.034 77.684 46.254 1.00 22.41 1214 GLY B CA 1
ATOM 4461 C C . GLY B 1 214 ? -16.828 77.560 45.337 1.00 23.03 1214 GLY B C 1
ATOM 4462 O O . GLY B 1 214 ? -16.765 78.240 44.311 1.00 23.70 1214 GLY B O 1
ATOM 4463 N N . SER B 1 215 ? -15.869 76.705 45.693 1.00 23.17 1215 SER B N 1
ATOM 4464 C CA . SER B 1 215 ? -14.670 76.527 44.868 1.00 23.29 1215 SER B CA 1
ATOM 4465 C C . SER B 1 215 ? -14.784 75.265 44.021 1.00 23.45 1215 SER B C 1
ATOM 4466 O O . SER B 1 215 ? -15.732 74.493 44.169 1.00 23.37 1215 SER B O 1
ATOM 4469 N N . THR B 1 216 ? -13.809 75.054 43.138 1.00 23.70 1216 THR B N 1
ATOM 4470 C CA . THR B 1 216 ? -13.807 73.874 42.276 1.00 24.07 1216 THR B CA 1
ATOM 4471 C C . THR B 1 216 ? -13.375 72.627 43.043 1.00 23.84 1216 THR B C 1
ATOM 4472 O O . THR B 1 216 ? -13.493 71.507 42.544 1.00 24.14 1216 THR B O 1
ATOM 4476 N N . THR B 1 217 ? -12.877 72.824 44.258 1.00 23.63 1217 THR B N 1
ATOM 4477 C CA . THR B 1 217 ? -12.435 71.706 45.081 1.00 23.25 1217 THR B CA 1
ATOM 4478 C C . THR B 1 217 ? -12.980 71.765 46.505 1.00 22.31 1217 THR B C 1
ATOM 4479 O O . THR B 1 217 ? -12.233 72.025 47.451 1.00 22.48 1217 THR B O 1
ATOM 4483 N N . PRO B 1 218 ? -14.293 71.528 46.679 1.00 21.42 1218 PRO B N 1
ATOM 4484 C CA . PRO B 1 218 ? -14.871 71.562 48.026 1.00 20.48 1218 PRO B CA 1
ATOM 4485 C C . PRO B 1 218 ? -14.146 70.518 48.878 1.00 19.49 1218 PRO B C 1
ATOM 4486 O O . PRO B 1 218 ? -13.726 69.478 48.374 1.00 19.58 1218 PRO B O 1
ATOM 4490 N N . THR B 1 219 ? -13.991 70.804 50.162 1.00 18.32 1219 THR B N 1
ATOM 4491 C CA . THR B 1 219 ? -13.289 69.892 51.053 1.00 17.02 1219 THR B CA 1
ATOM 4492 C C . THR B 1 219 ? -14.047 68.584 51.281 1.00 16.16 1219 THR B C 1
ATOM 4493 O O . THR B 1 219 ? -15.227 68.592 51.643 1.00 15.95 1219 THR B O 1
ATOM 4497 N N . LYS B 1 220 ? -13.365 67.464 51.064 1.00 15.41 1220 LYS B N 1
ATOM 4498 C CA . LYS B 1 220 ? -13.971 66.158 51.275 1.00 15.10 1220 LYS B CA 1
ATOM 4499 C C . LYS B 1 220 ? -13.839 65.797 52.753 1.00 14.80 1220 LYS B C 1
ATOM 4500 O O . LYS B 1 220 ? -12.901 65.118 53.178 1.00 13.90 1220 LYS B O 1
ATOM 4506 N N . ALA B 1 221 ? -14.781 66.309 53.529 1.00 14.02 1221 ALA B N 1
ATOM 4507 C CA . ALA B 1 221 ? -14.853 66.090 54.966 1.00 14.09 1221 ALA B CA 1
ATOM 4508 C C . ALA B 1 221 ? -16.318 66.265 55.352 1.00 14.14 1221 ALA B C 1
ATOM 4509 O O . ALA B 1 221 ? -17.076 66.926 54.637 1.00 14.20 1221 ALA B O 1
ATOM 4511 N N . GLY B 1 222 ? -16.717 65.677 56.476 1.00 14.17 1222 GLY B N 1
ATOM 4512 C CA . GLY B 1 222 ? -18.100 65.798 56.900 1.00 14.60 1222 GLY B CA 1
ATOM 4513 C C . GLY B 1 222 ? -18.302 65.389 58.343 1.00 15.03 1222 GLY B C 1
ATOM 4514 O O . GLY B 1 222 ? -17.475 64.689 58.921 1.00 14.91 1222 GLY B O 1
ATOM 4515 N N . VAL B 1 223 ? -19.411 65.834 58.925 1.00 15.30 1223 VAL B N 1
ATOM 4516 C CA . VAL B 1 223 ? -19.736 65.516 60.309 1.00 16.16 1223 VAL B CA 1
ATOM 4517 C C . VAL B 1 223 ? -20.484 64.189 60.406 1.00 16.53 1223 VAL B C 1
ATOM 4518 O O . VAL B 1 223 ? -21.366 63.906 59.598 1.00 17.26 1223 VAL B O 1
ATOM 4522 N N . ILE B 1 224 ? -20.118 63.381 61.394 1.00 17.18 1224 ILE B N 1
ATOM 4523 C CA . ILE B 1 224 ? -20.770 62.097 61.613 1.00 18.50 1224 ILE B CA 1
ATOM 4524 C C . ILE B 1 224 ? -21.005 61.913 63.103 1.00 18.82 1224 ILE B C 1
ATOM 4525 O O . ILE B 1 224 ? -20.257 62.440 63.925 1.00 18.92 1224 ILE B O 1
ATOM 4530 N N . LEU B 1 225 ? -22.057 61.181 63.446 1.00 19.09 1225 LEU B N 1
ATOM 4531 C CA . LEU B 1 225 ? -22.366 60.905 64.840 1.00 19.75 1225 LEU B CA 1
ATOM 4532 C C . LEU B 1 225 ? -21.766 59.545 65.158 1.00 20.35 1225 LEU B C 1
ATOM 4533 O O . LEU B 1 225 ? -22.154 58.534 64.570 1.00 20.35 1225 LEU B O 1
ATOM 4538 N N . ASN B 1 226 ? -20.807 59.531 66.077 1.00 21.38 1226 ASN B N 1
ATOM 4539 C CA . ASN B 1 226 ? -20.138 58.302 66.480 1.00 22.46 1226 ASN B CA 1
ATOM 4540 C C . ASN B 1 226 ? -19.797 58.315 67.963 1.00 23.20 1226 ASN B C 1
ATOM 4541 O O . ASN B 1 226 ? -19.322 59.320 68.491 1.00 23.23 1226 ASN B O 1
ATOM 4546 N N . ASN B 1 227 ? -20.055 57.193 68.626 1.00 24.23 1227 ASN B N 1
ATOM 4547 C CA . ASN B 1 227 ? -19.774 57.056 70.050 1.00 25.32 1227 ASN B CA 1
ATOM 4548 C C . ASN B 1 227 ? -20.472 58.181 70.827 1.00 25.70 1227 ASN B C 1
ATOM 4549 O O . ASN B 1 227 ? -19.893 58.773 71.738 1.00 26.18 1227 ASN B O 1
ATOM 4554 N N . SER B 1 228 ? -21.718 58.461 70.450 1.00 25.88 1228 SER B N 1
ATOM 4555 C CA . SER B 1 228 ? -22.545 59.491 71.080 1.00 25.93 1228 SER B CA 1
ATOM 4556 C C . SER B 1 228 ? -21.984 60.907 70.953 1.00 25.62 1228 SER B C 1
ATOM 4557 O O . SER B 1 228 ? -22.337 61.799 71.734 1.00 25.94 1228 SER B O 1
ATOM 4560 N N . GLU B 1 229 ? -21.133 61.123 69.958 1.00 25.03 1229 GLU B N 1
ATOM 4561 C CA . GLU B 1 229 ? -20.517 62.429 69.758 1.00 24.26 1229 GLU B CA 1
ATOM 4562 C C . GLU B 1 229 ? -20.464 62.814 68.281 1.00 23.41 1229 GLU B C 1
ATOM 4563 O O . GLU B 1 229 ? -20.248 61.962 67.419 1.00 23.23 1229 GLU B O 1
ATOM 4569 N N . TYR B 1 230 ? -20.670 64.092 67.990 1.00 22.56 1230 TYR B N 1
ATOM 4570 C CA . TYR B 1 230 ? -20.586 64.553 66.607 1.00 21.95 1230 TYR B CA 1
ATOM 4571 C C . TYR B 1 230 ? -19.120 64.874 66.340 1.00 21.39 1230 TYR B C 1
ATOM 4572 O O . TYR B 1 230 ? -18.524 65.677 67.050 1.00 21.53 1230 TYR B O 1
ATOM 4581 N N . LYS B 1 231 ? -18.548 64.246 65.318 1.00 20.40 1231 LYS B N 1
ATOM 4582 C CA . LYS B 1 231 ? -17.138 64.447 64.981 1.00 19.78 1231 LYS B CA 1
ATOM 4583 C C . LYS B 1 231 ? -16.952 64.800 63.506 1.00 18.93 1231 LYS B C 1
ATOM 4584 O O . LYS B 1 231 ? -17.839 64.573 62.692 1.00 18.61 1231 LYS B O 1
ATOM 4590 N N . MET B 1 232 ? -15.786 65.350 63.171 1.00 18.04 1232 MET B N 1
ATOM 4591 C CA . MET B 1 232 ? -15.470 65.698 61.787 1.00 17.38 1232 MET B CA 1
ATOM 4592 C C . MET B 1 232 ? -14.576 64.588 61.223 1.00 16.87 1232 MET B C 1
ATOM 4593 O O . MET B 1 232 ? -13.563 64.232 61.829 1.00 16.60 1232 MET B O 1
ATOM 4598 N N . LEU B 1 233 ? -14.957 64.037 60.071 1.00 16.30 1233 LEU B N 1
ATOM 4599 C CA . LEU B 1 233 ? -14.180 62.979 59.434 1.00 16.45 1233 LEU B CA 1
ATOM 4600 C C . LEU B 1 233 ? -13.606 63.567 58.153 1.00 15.92 1233 LEU B C 1
ATOM 4601 O O . LEU B 1 233 ? -14.345 64.104 57.326 1.00 15.42 1233 LEU B O 1
ATOM 4606 N N . ILE B 1 234 ? -12.286 63.468 58.012 1.00 15.46 1234 ILE B N 1
ATOM 4607 C CA . ILE B 1 234 ? -11.557 64.031 56.878 1.00 15.62 1234 ILE B CA 1
ATOM 4608 C C . ILE B 1 234 ? -10.915 62.950 55.999 1.00 15.89 1234 ILE B C 1
ATOM 4609 O O . ILE B 1 234 ? -10.244 62.046 56.499 1.00 15.71 1234 ILE B O 1
ATOM 4614 N N . ASP B 1 235 ? -11.120 63.058 54.688 1.00 16.37 1235 ASP B N 1
ATOM 4615 C CA . ASP B 1 235 ? -10.588 62.090 53.722 1.00 17.11 1235 ASP B CA 1
ATOM 4616 C C . ASP B 1 235 ? -9.051 62.019 53.737 1.00 17.24 1235 ASP B C 1
ATOM 4617 O O . ASP B 1 235 ? -8.377 62.937 54.227 1.00 16.95 1235 ASP B O 1
ATOM 4622 N N . ASN B 1 236 ? -8.510 60.916 53.219 1.00 17.51 1236 ASN B N 1
ATOM 4623 C CA . ASN B 1 236 ? -7.061 60.697 53.169 1.00 18.43 1236 ASN B CA 1
ATOM 4624 C C . ASN B 1 236 ? -6.300 61.675 52.299 1.00 18.59 1236 ASN B C 1
ATOM 4625 O O . ASN B 1 236 ? -5.083 61.818 52.453 1.00 19.37 1236 ASN B O 1
ATOM 4630 N N . GLY B 1 237 ? -7.003 62.328 51.380 1.00 18.62 1237 GLY B N 1
ATOM 4631 C CA . GLY B 1 237 ? -6.362 63.264 50.472 1.00 18.49 1237 GLY B CA 1
ATOM 4632 C C . GLY B 1 237 ? -5.964 64.609 51.048 1.00 18.44 1237 GLY B C 1
ATOM 4633 O O . GLY B 1 237 ? -5.859 65.587 50.302 1.00 18.63 1237 GLY B O 1
ATOM 4634 N N . TYR B 1 238 ? -5.748 64.667 52.361 1.00 17.45 1238 TYR B N 1
ATOM 4635 C CA . TYR B 1 238 ? -5.345 65.909 53.018 1.00 16.83 1238 TYR B CA 1
ATOM 4636 C C . TYR B 1 238 ? -4.250 65.716 54.049 1.00 16.66 1238 TYR B C 1
ATOM 4637 O O . TYR B 1 238 ? -4.255 64.743 54.803 1.00 17.75 1238 TYR B O 1
ATOM 4646 N N . MET B 1 239 ? -3.324 66.667 54.080 1.00 16.17 1239 MET B N 1
ATOM 4647 C CA . MET B 1 239 ? -2.249 66.663 55.067 1.00 15.40 1239 MET B CA 1
ATOM 4648 C C . MET B 1 239 ? -2.522 67.866 55.972 1.00 14.85 1239 MET B C 1
ATOM 4649 O O . MET B 1 239 ? -3.380 68.702 55.658 1.00 14.71 1239 MET B O 1
ATOM 4654 N N . VAL B 1 240 ? -1.828 67.940 57.106 1.00 14.28 1240 VAL B N 1
ATOM 4655 C CA . VAL B 1 240 ? -1.987 69.082 58.001 1.00 13.98 1240 VAL B CA 1
ATOM 4656 C C . VAL B 1 240 ? -0.723 69.939 57.882 1.00 13.80 1240 VAL B C 1
ATOM 4657 O O . VAL B 1 240 ? 0.374 69.478 58.195 1.00 13.43 1240 VAL B O 1
ATOM 4661 N N . HIS B 1 241 ? -0.878 71.170 57.396 1.00 13.83 1241 HIS B N 1
ATOM 4662 C CA . HIS B 1 241 ? 0.258 72.089 57.264 1.00 14.67 1241 HIS B CA 1
ATOM 4663 C C . HIS B 1 241 ? 0.453 72.764 58.619 1.00 14.73 1241 HIS B C 1
ATOM 4664 O O . HIS B 1 241 ? -0.457 73.414 59.123 1.00 15.16 1241 HIS B O 1
ATOM 4671 N N . VAL B 1 242 ? 1.645 72.631 59.195 1.00 14.70 1242 VAL B N 1
ATOM 4672 C CA . VAL B 1 242 ? 1.916 73.199 60.511 1.00 15.14 1242 VAL B CA 1
ATOM 4673 C C . VAL B 1 242 ? 2.232 74.695 60.507 1.00 15.73 1242 VAL B C 1
ATOM 4674 O O . VAL B 1 242 ? 3.293 75.119 60.044 1.00 15.61 1242 VAL B O 1
ATOM 4678 N N . ASP B 1 243 ? 1.300 75.474 61.056 1.00 16.34 1243 ASP B N 1
ATOM 4679 C CA . ASP B 1 243 ? 1.416 76.930 61.119 1.00 17.68 1243 ASP B CA 1
ATOM 4680 C C . ASP B 1 243 ? 2.129 77.418 62.378 1.00 17.83 1243 ASP B C 1
ATOM 4681 O O . ASP B 1 243 ? 2.874 78.397 62.336 1.00 17.85 1243 ASP B O 1
ATOM 4686 N N . LYS B 1 244 ? 1.891 76.743 63.496 1.00 18.17 1244 LYS B N 1
ATOM 4687 C CA . LYS B 1 244 ? 2.493 77.150 64.759 1.00 18.71 1244 LYS B CA 1
ATOM 4688 C C . LYS B 1 244 ? 2.614 76.008 65.763 1.00 18.80 1244 LYS B C 1
ATOM 4689 O O . LYS B 1 244 ? 1.783 75.096 65.800 1.00 18.79 1244 LYS B O 1
ATOM 4695 N N . VAL B 1 245 ? 3.660 76.072 66.583 1.00 18.92 1245 VAL B N 1
ATOM 4696 C CA . VAL B 1 245 ? 3.910 75.074 67.613 1.00 19.39 1245 VAL B CA 1
ATOM 4697 C C . VAL B 1 245 ? 4.136 75.839 68.916 1.00 19.93 1245 VAL B C 1
ATOM 4698 O O . VAL B 1 245 ? 4.892 76.811 68.934 1.00 20.35 1245 VAL B O 1
ATOM 4702 N N . SER B 1 246 ? 3.473 75.418 69.987 1.00 20.75 1246 SER B N 1
ATOM 4703 C CA . SER B 1 246 ? 3.627 76.090 71.275 1.00 21.51 1246 SER B CA 1
ATOM 4704 C C . SER B 1 246 ? 3.271 75.187 72.445 1.00 22.11 1246 SER B C 1
ATOM 4705 O O . SER B 1 246 ? 2.604 74.165 72.276 1.00 22.02 1246 SER B O 1
ATOM 4708 N N . LYS B 1 247 ? 3.727 75.568 73.637 1.00 22.46 1247 LYS B N 1
ATOM 4709 C CA . LYS B 1 247 ? 3.432 74.808 74.843 1.00 23.31 1247 LYS B CA 1
ATOM 4710 C C . LYS B 1 247 ? 2.160 75.332 75.480 1.00 23.45 1247 LYS B C 1
ATOM 4711 O O . LYS B 1 247 ? 1.913 76.540 75.491 1.00 23.81 1247 LYS B O 1
ATOM 4717 N N . VAL B 1 248 ? 1.354 74.420 76.006 1.00 23.38 1248 VAL B N 1
ATOM 4718 C CA . VAL B 1 248 ? 0.115 74.786 76.674 1.00 23.66 1248 VAL B CA 1
ATOM 4719 C C . VAL B 1 248 ? -0.068 73.881 77.890 1.00 23.82 1248 VAL B C 1
ATOM 4720 O O . VAL B 1 248 ? 0.419 72.754 77.906 1.00 23.75 1248 VAL B O 1
ATOM 4724 N N . VAL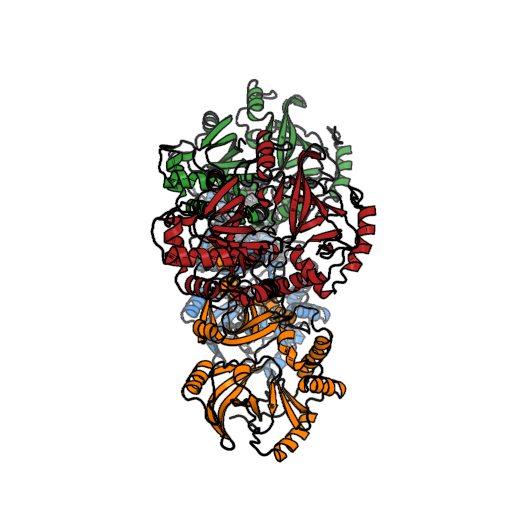 B 1 249 ? -0.755 74.377 78.914 1.00 24.31 1249 VAL B N 1
ATOM 4725 C CA . VAL B 1 249 ? -0.984 73.581 80.113 1.00 24.75 1249 VAL B CA 1
ATOM 4726 C C . VAL B 1 249 ? -2.472 73.305 80.280 1.00 25.12 1249 VAL B C 1
ATOM 4727 O O . VAL B 1 249 ? -3.291 74.224 80.275 1.00 25.16 1249 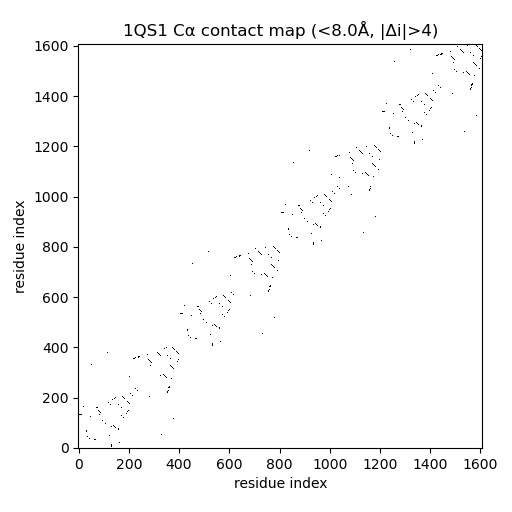VAL B O 1
ATOM 4731 N N . LYS B 1 250 ? -2.813 72.030 80.420 1.00 25.59 1250 LYS B N 1
ATOM 4732 C CA . LYS B 1 250 ? -4.199 71.622 80.587 1.00 26.35 1250 LYS B CA 1
ATOM 4733 C C . LYS B 1 250 ? -4.343 70.829 81.882 1.00 26.54 1250 LYS B C 1
ATOM 4734 O O . LYS B 1 250 ? -3.741 69.766 82.037 1.00 26.57 1250 LYS B O 1
ATOM 4740 N N . LYS B 1 251 ? -5.137 71.357 82.810 1.00 26.87 1251 LYS B N 1
ATOM 4741 C CA . LYS B 1 251 ? -5.372 70.701 84.093 1.00 26.94 1251 LYS B CA 1
ATOM 4742 C C . LYS B 1 251 ? -4.065 70.238 84.746 1.00 26.39 1251 LYS B C 1
ATOM 4743 O O . LYS B 1 251 ? -3.948 69.095 85.195 1.00 26.40 1251 LYS B O 1
ATOM 4749 N N . GLY B 1 252 ? -3.080 71.128 84.785 1.00 25.76 1252 GLY B N 1
ATOM 4750 C CA . GLY B 1 252 ? -1.808 70.795 85.402 1.00 25.26 1252 GLY B CA 1
ATOM 4751 C C . GLY B 1 252 ? -0.871 69.941 84.566 1.00 24.74 1252 GLY B C 1
ATOM 4752 O O . GLY B 1 252 ? 0.186 69.534 85.045 1.00 24.73 1252 GLY B O 1
ATOM 4753 N N . VAL B 1 253 ? -1.246 69.669 83.319 1.00 24.29 1253 VAL B N 1
ATOM 4754 C CA . VAL B 1 253 ? -0.414 68.854 82.435 1.00 23.76 1253 VAL B CA 1
ATOM 4755 C C . VAL B 1 253 ? 0.000 69.637 81.196 1.00 23.36 1253 VAL B C 1
ATOM 4756 O O . VAL B 1 253 ? -0.840 70.065 80.413 1.00 23.50 1253 VAL B O 1
ATOM 4760 N N . GLU B 1 254 ? 1.304 69.813 81.019 1.00 22.87 1254 GLU B N 1
ATOM 4761 C CA . GLU B 1 254 ? 1.828 70.558 79.881 1.00 22.52 1254 GLU B CA 1
ATOM 4762 C C . GLU B 1 254 ? 1.809 69.705 78.611 1.00 21.97 1254 GLU B C 1
ATOM 4763 O O . GLU B 1 254 ? 2.224 68.549 78.625 1.00 21.65 1254 GLU B O 1
ATOM 4769 N N . CYS B 1 255 ? 1.311 70.285 77.520 1.00 21.74 1255 CYS B N 1
ATOM 4770 C CA . CYS B 1 255 ? 1.226 69.582 76.239 1.00 21.54 1255 CYS B CA 1
ATOM 4771 C C . CYS B 1 255 ? 1.825 70.422 75.123 1.00 21.26 1255 CYS B C 1
ATOM 4772 O O . CYS B 1 255 ? 2.133 71.598 75.311 1.00 20.78 1255 CYS B O 1
ATOM 4775 N N . LEU B 1 256 ? 1.986 69.814 73.953 1.00 21.00 1256 LEU B N 1
ATOM 4776 C CA . LEU B 1 256 ? 2.533 70.525 72.810 1.00 20.96 1256 LEU B CA 1
ATOM 4777 C C . LEU B 1 256 ? 1.390 70.708 71.811 1.00 20.71 1256 LEU B C 1
ATOM 4778 O O . LEU B 1 256 ? 0.814 69.733 71.332 1.00 20.60 1256 LEU B O 1
ATOM 4783 N N . GLN B 1 257 ? 1.065 71.961 71.510 1.00 20.24 1257 GLN B N 1
ATOM 4784 C CA . GLN B 1 257 ? -0.028 72.274 70.597 1.00 20.33 1257 GLN B CA 1
ATOM 4785 C C . GLN B 1 257 ? 0.413 72.690 69.198 1.00 20.03 1257 GLN B C 1
ATOM 4786 O O . GLN B 1 257 ? 1.177 73.642 69.031 1.00 20.06 1257 GLN B O 1
ATOM 4792 N N . ILE B 1 258 ? -0.069 71.953 68.198 1.00 19.77 1258 ILE B N 1
ATOM 4793 C CA . ILE B 1 258 ? 0.211 72.239 66.798 1.00 19.99 1258 ILE B CA 1
ATOM 4794 C C . ILE B 1 258 ? -1.027 72.878 66.201 1.00 19.70 1258 ILE B C 1
ATOM 4795 O O . ILE B 1 258 ? -2.116 72.309 66.279 1.00 19.62 1258 ILE B O 1
ATOM 4800 N N . GLU B 1 259 ? -0.870 74.057 65.619 1.00 19.21 1259 GLU B N 1
ATOM 4801 C CA . GLU B 1 259 ? -1.990 74.708 64.960 1.00 19.14 1259 GLU B CA 1
ATOM 4802 C C . GLU B 1 259 ? -1.696 74.572 63.475 1.00 18.30 1259 GLU B C 1
ATOM 4803 O O . GLU B 1 259 ? -0.637 74.988 62.993 1.00 18.16 1259 GLU B O 1
ATOM 4809 N N . GLY B 1 260 ? -2.626 73.964 62.748 1.00 17.72 1260 GLY B N 1
ATOM 4810 C CA . GLY B 1 260 ? -2.406 73.772 61.330 1.00 17.23 1260 GLY B CA 1
ATOM 4811 C C . GLY B 1 260 ? -3.651 73.902 60.480 1.00 17.14 1260 GLY B C 1
ATOM 4812 O O . GLY B 1 260 ? -4.753 74.094 60.989 1.00 17.00 1260 GLY B O 1
ATOM 4813 N N . THR B 1 261 ? -3.467 73.783 59.172 1.00 16.82 1261 THR B N 1
ATOM 4814 C CA . THR B 1 261 ? -4.570 73.899 58.227 1.00 17.03 1261 THR B CA 1
ATOM 4815 C C . THR B 1 261 ? -4.476 72.765 57.215 1.00 16.75 1261 THR B C 1
ATOM 4816 O O . THR B 1 261 ? -3.382 72.334 56.873 1.00 16.16 1261 THR B O 1
ATOM 4820 N N . LEU B 1 262 ? -5.618 72.272 56.742 1.00 16.78 1262 LEU B N 1
ATOM 4821 C CA . LEU B 1 262 ? -5.608 71.188 55.763 1.00 16.92 1262 LEU B CA 1
ATOM 4822 C C . LEU B 1 262 ? -5.014 71.621 54.427 1.00 17.28 1262 LEU B C 1
ATOM 4823 O O . LEU B 1 262 ? -5.259 72.731 53.954 1.00 17.32 1262 LEU B O 1
ATOM 4828 N N . LYS B 1 263 ? -4.229 70.729 53.832 1.00 17.37 1263 LYS B N 1
ATOM 4829 C CA . LYS B 1 263 ? -3.607 70.959 52.533 1.00 18.08 1263 LYS B CA 1
ATOM 4830 C C . LYS B 1 263 ? -3.875 69.712 51.703 1.00 18.12 1263 LYS B C 1
ATOM 4831 O O . LYS B 1 263 ? -3.574 68.603 52.130 1.00 18.09 1263 LYS B O 1
ATOM 4837 N N . LYS B 1 264 ? -4.439 69.907 50.516 1.00 18.63 1264 LYS B N 1
ATOM 4838 C CA . LYS B 1 264 ? -4.781 68.807 49.629 1.00 19.03 1264 LYS B CA 1
ATOM 4839 C C . LYS B 1 264 ? -3.613 68.182 48.858 1.00 18.80 1264 LYS B C 1
ATOM 4840 O O . LYS B 1 264 ? -2.750 68.876 48.333 1.00 18.28 1264 LYS B O 1
ATOM 4846 N N . SER B 1 265 ? -3.617 66.856 48.808 1.00 18.69 1265 SER B N 1
ATOM 4847 C CA . SER B 1 265 ? -2.634 66.071 48.075 1.00 18.82 1265 SER B CA 1
ATOM 4848 C C . SER B 1 265 ? -3.315 64.760 47.693 1.00 18.93 1265 SER B C 1
ATOM 4849 O O . SER B 1 265 ? -3.738 64.005 48.564 1.00 19.11 1265 SER B O 1
ATOM 4852 N N . LEU B 1 266 ? -3.434 64.492 46.397 1.00 19.25 1266 LEU B N 1
ATOM 4853 C CA . LEU B 1 266 ? -4.076 63.261 45.951 1.00 19.95 1266 LEU B CA 1
ATOM 4854 C C . LEU B 1 266 ? -3.289 62.042 46.404 1.00 19.89 1266 LEU B C 1
ATOM 4855 O O . LEU B 1 266 ? -2.091 61.955 46.177 1.00 20.32 1266 LEU B O 1
ATOM 4860 N N . ASP B 1 267 ? -3.966 61.106 47.055 1.00 19.73 1267 ASP B N 1
ATOM 4861 C CA . ASP B 1 267 ? -3.300 59.896 47.516 1.00 19.36 1267 ASP B CA 1
ATOM 4862 C C . ASP B 1 267 ? -4.184 58.687 47.232 1.00 19.23 1267 ASP B C 1
ATOM 4863 O O . ASP B 1 267 ? -5.179 58.462 47.915 1.00 19.30 1267 ASP B O 1
ATOM 4868 N N . PHE B 1 268 ? -3.809 57.909 46.224 1.00 19.16 1268 PHE B N 1
ATOM 4869 C CA . PHE B 1 268 ? -4.595 56.741 45.849 1.00 19.39 1268 PHE B CA 1
ATOM 4870 C C . PHE B 1 268 ? -4.379 55.489 46.691 1.00 19.25 1268 PHE B C 1
ATOM 4871 O O . PHE B 1 268 ? -5.080 54.496 46.502 1.00 19.20 1268 PHE B O 1
ATOM 4879 N N . LYS B 1 269 ? -3.438 55.532 47.633 1.00 19.42 1269 LYS B N 1
ATOM 4880 C CA . LYS B 1 269 ? -3.175 54.365 48.484 1.00 19.27 1269 LYS B CA 1
ATOM 4881 C C . LYS B 1 269 ? -2.938 53.160 47.569 1.00 18.99 1269 LYS B C 1
ATOM 4882 O O . LYS B 1 269 ? -2.223 53.266 46.571 1.00 18.72 1269 LYS B O 1
ATOM 4888 N N . ASN B 1 270 ? -3.542 52.022 47.912 1.00 18.97 1270 ASN B N 1
ATOM 4889 C CA . ASN B 1 270 ? -3.395 50.821 47.099 1.00 18.82 1270 ASN B CA 1
ATOM 4890 C C . ASN B 1 270 ? -4.445 50.762 45.979 1.00 19.11 1270 ASN B C 1
ATOM 4891 O O . ASN B 1 270 ? -4.743 49.701 45.431 1.00 19.05 1270 ASN B O 1
ATOM 4896 N N . ASP B 1 271 ? -4.992 51.935 45.664 1.00 19.11 1271 ASP B N 1
ATOM 4897 C CA . ASP B 1 271 ? -5.945 52.125 44.564 1.00 19.47 1271 ASP B CA 1
ATOM 4898 C C . ASP B 1 271 ? -7.041 51.059 44.485 1.00 19.73 1271 ASP B C 1
ATOM 4899 O O . ASP B 1 271 ? -7.223 50.412 43.445 1.00 19.53 1271 ASP B O 1
ATOM 4904 N N . ILE B 1 272 ? -7.795 50.916 45.575 1.00 19.75 1272 ILE B N 1
ATOM 4905 C CA . ILE B 1 272 ? -8.841 49.903 45.677 1.00 20.09 1272 ILE B CA 1
ATOM 4906 C C . ILE B 1 272 ? -10.070 50.110 44.804 1.00 20.77 1272 ILE B C 1
ATOM 4907 O O . ILE B 1 272 ? -10.852 49.175 44.612 1.00 20.76 1272 ILE B O 1
ATOM 4912 N N . ASN B 1 273 ? -10.251 51.320 44.286 1.00 21.29 1273 ASN B N 1
ATOM 4913 C CA . ASN B 1 273 ? -11.385 51.588 43.402 1.00 21.91 1273 ASN B CA 1
ATOM 4914 C C . ASN B 1 273 ? -10.958 51.885 41.969 1.00 22.64 1273 ASN B C 1
ATOM 4915 O O . ASN B 1 273 ? -11.737 52.409 41.173 1.00 22.42 1273 ASN B O 1
ATOM 4920 N N . ALA B 1 274 ? -9.719 51.542 41.644 1.00 23.62 1274 ALA B N 1
ATOM 4921 C CA . ALA B 1 274 ? -9.188 51.743 40.297 1.00 24.58 1274 ALA B CA 1
ATOM 4922 C C . ALA B 1 274 ? -9.433 53.137 39.725 1.00 25.41 1274 ALA B C 1
ATOM 4923 O O . ALA B 1 274 ? -10.018 53.278 38.648 1.00 25.69 1274 ALA B O 1
ATOM 4925 N N . GLU B 1 275 ? -8.981 54.168 40.433 1.00 26.23 1275 GLU B N 1
ATOM 4926 C CA . GLU B 1 275 ? -9.158 55.540 39.960 1.00 27.00 1275 GLU B CA 1
ATOM 4927 C C . GLU B 1 275 ? -7.826 56.169 39.565 1.00 27.34 1275 GLU B C 1
ATOM 4928 O O . GLU B 1 275 ? -7.794 57.219 38.924 1.00 27.30 1275 GLU B O 1
ATOM 4934 N N . ALA B 1 276 ? -6.730 55.518 39.940 1.00 27.43 1276 ALA B N 1
ATOM 4935 C CA . ALA B 1 276 ? -5.398 56.027 39.644 1.00 28.01 1276 ALA B CA 1
ATOM 4936 C C . ALA B 1 276 ? -5.078 56.134 38.154 1.00 28.38 1276 ALA B C 1
ATOM 4937 O O . ALA B 1 276 ? -4.726 57.210 37.672 1.00 28.33 1276 ALA B O 1
ATOM 4939 N N . HIS B 1 277 ? -5.193 55.022 37.429 1.00 28.94 1277 HIS B N 1
ATOM 4940 C CA . HIS B 1 277 ? -4.896 55.000 35.997 1.00 29.68 1277 HIS B CA 1
ATOM 4941 C C . HIS B 1 277 ? -5.717 56.015 35.210 1.00 29.73 1277 HIS B C 1
ATOM 4942 O O . HIS B 1 277 ? -5.227 56.595 34.240 1.00 29.91 1277 HIS B O 1
ATOM 4949 N N . SER B 1 278 ? -6.957 56.235 35.631 1.00 29.63 1278 SER B N 1
ATOM 4950 C CA . SER B 1 278 ? -7.825 57.197 34.960 1.00 29.63 1278 SER B CA 1
ATOM 4951 C C . SER B 1 278 ? -7.269 58.605 35.131 1.00 29.30 1278 SER B C 1
ATOM 4952 O O . SER B 1 278 ? -7.115 59.342 34.157 1.00 29.53 1278 SER B O 1
ATOM 4955 N N . TRP B 1 279 ? -6.977 58.981 36.374 1.00 28.77 1279 TRP B N 1
ATOM 4956 C CA . TRP B 1 279 ? -6.423 60.302 36.651 1.00 28.26 1279 TRP B CA 1
ATOM 4957 C C . TRP B 1 279 ? -5.209 60.500 35.756 1.00 28.46 1279 TRP B C 1
ATOM 4958 O O . TRP B 1 279 ? -5.028 61.558 35.154 1.00 28.18 1279 TRP B O 1
ATOM 4969 N N . GLY B 1 280 ? -4.381 59.463 35.687 1.00 29.05 1280 GLY B N 1
ATOM 4970 C CA . GLY B 1 280 ? -3.175 59.509 34.883 1.00 29.97 1280 GLY B CA 1
ATOM 4971 C C . GLY B 1 280 ? -3.415 59.822 33.419 1.00 30.81 1280 GLY B C 1
ATOM 4972 O O . GLY B 1 280 ? -2.799 60.738 32.870 1.00 30.53 1280 GLY B O 1
ATOM 4973 N N . MET B 1 281 ? -4.302 59.063 32.781 1.00 31.65 1281 MET B N 1
ATOM 4974 C CA . MET B 1 281 ? -4.604 59.279 31.369 1.00 32.62 1281 MET B CA 1
ATOM 4975 C C . MET B 1 281 ? -5.277 60.627 31.148 1.00 33.07 1281 MET B C 1
ATOM 4976 O O . MET B 1 281 ? -4.935 61.351 30.215 1.00 33.17 1281 MET B O 1
ATOM 4981 N N . LYS B 1 282 ? -6.230 60.964 32.009 1.00 33.65 1282 LYS B N 1
ATOM 4982 C CA . LYS B 1 282 ? -6.939 62.231 31.892 1.00 34.18 1282 LYS B CA 1
ATOM 4983 C C . LYS B 1 282 ? -5.985 63.419 31.852 1.00 34.47 1282 LYS B C 1
ATOM 4984 O O . LYS B 1 282 ? -6.257 64.413 31.176 1.00 34.60 1282 LYS B O 1
ATOM 4990 N N . ASN B 1 283 ? -4.869 63.319 32.571 1.00 34.62 1283 ASN B N 1
ATOM 4991 C CA . ASN B 1 283 ? -3.897 64.407 32.605 1.00 34.74 1283 ASN B CA 1
ATOM 4992 C C . ASN B 1 283 ? -2.699 64.266 31.667 1.00 34.99 1283 ASN B C 1
ATOM 4993 O O . ASN B 1 283 ? -2.064 65.267 31.330 1.00 34.92 1283 ASN B O 1
ATOM 4998 N N . TYR B 1 284 ? -2.373 63.047 31.247 1.00 35.22 1284 TYR B N 1
ATOM 4999 C CA . TYR B 1 284 ? -1.233 62.870 30.352 1.00 35.79 1284 TYR B CA 1
ATOM 5000 C C . TYR B 1 284 ? -1.513 62.177 29.022 1.00 36.41 1284 TYR B C 1
ATOM 5001 O O . TYR B 1 284 ? -0.584 61.753 28.332 1.00 36.39 1284 TYR B O 1
ATOM 5010 N N . GLU B 1 285 ? -2.788 62.068 28.665 1.00 37.15 1285 GLU B N 1
ATOM 5011 C CA . GLU B 1 285 ? -3.180 61.447 27.403 1.00 38.04 1285 GLU B CA 1
ATOM 5012 C C . GLU B 1 285 ? -2.543 62.233 26.254 1.00 38.31 1285 GLU B C 1
ATOM 5013 O O . GLU B 1 285 ? -1.796 61.684 25.443 1.00 38.33 1285 GLU B O 1
ATOM 5019 N N . GLU B 1 286 ? -2.843 63.527 26.208 1.00 38.71 1286 GLU B N 1
ATOM 5020 C CA . GLU B 1 286 ? -2.329 64.423 25.177 1.00 39.15 1286 GLU B CA 1
ATOM 5021 C C . GLU B 1 286 ? -0.801 64.409 25.134 1.00 39.20 1286 GLU B C 1
ATOM 5022 O O . GLU B 1 286 ? -0.198 64.318 24.065 1.00 39.11 1286 GLU B O 1
ATOM 5028 N N . TRP B 1 287 ? -0.182 64.501 26.307 1.00 39.20 1287 TRP B N 1
ATOM 5029 C CA . TRP B 1 287 ? 1.273 64.497 26.428 1.00 39.36 1287 TRP B CA 1
ATOM 5030 C C . TRP B 1 287 ? 1.927 63.363 25.639 1.00 39.83 1287 TRP B C 1
ATOM 5031 O O . TRP B 1 287 ? 2.890 63.580 24.903 1.00 39.89 1287 TRP B O 1
ATOM 5042 N N . ALA B 1 288 ? 1.401 62.155 25.810 1.00 40.45 1288 ALA B N 1
ATOM 5043 C CA . ALA B 1 288 ? 1.939 60.975 25.142 1.00 41.16 1288 ALA B CA 1
ATOM 5044 C C . ALA B 1 288 ? 1.890 61.067 23.620 1.00 41.69 1288 ALA B C 1
ATOM 5045 O O . ALA B 1 288 ? 2.906 60.890 22.945 1.00 41.78 1288 ALA B O 1
ATOM 5047 N N . LYS B 1 289 ? 0.707 61.343 23.085 1.00 42.35 1289 LYS B N 1
ATOM 5048 C CA . LYS B 1 289 ? 0.526 61.441 21.642 1.00 43.00 1289 LYS B CA 1
ATOM 5049 C C . LYS B 1 289 ? 1.366 62.532 20.980 1.00 43.39 1289 LYS B C 1
ATOM 5050 O O . LYS B 1 289 ? 1.660 62.449 19.787 1.00 43.49 1289 LYS B O 1
ATOM 5056 N N . ASP B 1 290 ? 1.755 63.550 21.742 1.00 43.82 1290 ASP B N 1
ATOM 5057 C CA . ASP B 1 290 ? 2.550 64.645 21.188 1.00 44.23 1290 ASP B CA 1
ATOM 5058 C C . ASP B 1 290 ? 4.054 64.397 21.224 1.00 44.42 1290 ASP B C 1
ATOM 5059 O O . ASP B 1 290 ? 4.836 65.232 20.769 1.00 44.47 1290 ASP B O 1
ATOM 5064 N N . LEU B 1 291 ? 4.460 63.253 21.763 1.00 44.65 1291 LEU B N 1
ATOM 5065 C CA . LEU B 1 291 ? 5.877 62.918 21.849 1.00 44.89 1291 LEU B CA 1
ATOM 5066 C C . LEU B 1 291 ? 6.480 62.640 20.474 1.00 45.05 1291 LEU B C 1
ATOM 5067 O O . LEU B 1 291 ? 5.840 62.031 19.615 1.00 45.10 1291 LEU B O 1
ATOM 5072 N N . THR B 1 292 ? 7.714 63.090 20.270 1.00 45.15 1292 THR B N 1
ATOM 5073 C CA . THR B 1 292 ? 8.399 62.879 19.001 1.00 45.31 1292 THR B CA 1
ATOM 5074 C C . THR B 1 292 ? 9.023 61.489 19.018 1.00 45.53 1292 THR B C 1
ATOM 5075 O O . THR B 1 292 ? 9.372 60.976 20.080 1.00 45.49 1292 THR B O 1
ATOM 5079 N N . ASP B 1 293 ? 9.158 60.880 17.845 1.00 45.71 1293 ASP B N 1
ATOM 5080 C CA . ASP B 1 293 ? 9.741 59.546 17.750 1.00 46.02 1293 ASP B CA 1
ATOM 5081 C C . ASP B 1 293 ? 11.070 59.469 18.487 1.00 46.13 1293 ASP B C 1
ATOM 5082 O O . ASP B 1 293 ? 11.405 58.442 19.077 1.00 46.15 1293 ASP B O 1
ATOM 5087 N N . SER B 1 294 ? 11.823 60.562 18.454 1.00 46.25 1294 SER B N 1
ATOM 5088 C CA . SER B 1 294 ? 13.112 60.613 19.124 1.00 46.44 1294 SER B CA 1
ATOM 5089 C C . SER B 1 294 ? 12.929 60.442 20.628 1.00 46.53 1294 SER B C 1
ATOM 5090 O O . SER B 1 294 ? 13.700 59.735 21.277 1.00 46.56 1294 SER B O 1
ATOM 5093 N N . GLN B 1 295 ? 11.904 61.087 21.175 1.00 46.58 1295 GLN B N 1
ATOM 5094 C CA . GLN B 1 295 ? 11.634 61.003 22.605 1.00 46.76 1295 GLN B CA 1
ATOM 5095 C C . GLN B 1 295 ? 10.680 59.874 22.987 1.00 46.92 1295 GLN B C 1
ATOM 5096 O O . GLN B 1 295 ? 10.627 59.475 24.150 1.00 46.89 1295 GLN B O 1
ATOM 5102 N N . ARG B 1 296 ? 9.931 59.355 22.018 1.00 47.04 1296 ARG B N 1
ATOM 5103 C CA . ARG B 1 296 ? 9.026 58.247 22.299 1.00 47.27 1296 ARG B CA 1
ATOM 5104 C C . ARG B 1 296 ? 9.860 56.980 22.441 1.00 47.34 1296 ARG B C 1
ATOM 5105 O O . ARG B 1 296 ? 9.661 56.190 23.363 1.00 47.40 1296 ARG B O 1
ATOM 5113 N N . GLU B 1 297 ? 10.801 56.796 21.521 1.00 47.40 1297 GLU B N 1
ATOM 5114 C CA . GLU B 1 297 ? 11.672 55.630 21.546 1.00 47.46 1297 GLU B CA 1
ATOM 5115 C C . GLU B 1 297 ? 12.656 55.724 22.705 1.00 47.36 1297 GLU B C 1
ATOM 5116 O O . GLU B 1 297 ? 13.050 54.709 23.281 1.00 47.34 1297 GLU B O 1
ATOM 5122 N N . ALA B 1 298 ? 13.055 56.946 23.040 1.00 47.23 1298 ALA B N 1
ATOM 5123 C CA . ALA B 1 298 ? 13.984 57.162 24.141 1.00 47.18 1298 ALA B CA 1
ATOM 5124 C C . ALA B 1 298 ? 13.312 56.751 25.448 1.00 47.13 1298 ALA B C 1
ATOM 5125 O O . ALA B 1 298 ? 13.941 56.146 26.318 1.00 47.06 1298 ALA B O 1
ATOM 5127 N N . LEU B 1 299 ? 12.028 57.078 25.572 1.00 47.10 1299 LEU B N 1
ATOM 5128 C CA . LEU B 1 299 ? 11.256 56.745 26.765 1.00 47.11 1299 LEU B CA 1
ATOM 5129 C C . LEU B 1 299 ? 10.827 55.284 26.768 1.00 47.14 1299 LEU B C 1
ATOM 5130 O O . LEU B 1 299 ? 11.046 54.566 27.745 1.00 47.06 1299 LEU B O 1
ATOM 5135 N N . ASP B 1 300 ? 10.210 54.845 25.675 1.00 47.14 1300 ASP B N 1
ATOM 5136 C CA . ASP B 1 300 ? 9.760 53.463 25.583 1.00 47.18 1300 ASP B CA 1
ATOM 5137 C C . ASP B 1 300 ? 10.953 52.538 25.802 1.00 47.13 1300 ASP B C 1
ATOM 5138 O O . ASP B 1 300 ? 10.820 51.469 26.396 1.00 47.09 1300 ASP B O 1
ATOM 5143 N N . GLY B 1 301 ? 12.119 52.961 25.323 1.00 47.10 1301 GLY B N 1
ATOM 5144 C CA . GLY B 1 301 ? 13.321 52.165 25.491 1.00 47.09 1301 GLY B CA 1
ATOM 5145 C C . GLY B 1 301 ? 13.732 52.135 26.949 1.00 47.15 1301 GLY B C 1
ATOM 5146 O O . GLY B 1 301 ? 14.232 51.125 27.445 1.00 47.14 1301 GLY B O 1
ATOM 5147 N N . TYR B 1 302 ? 13.521 53.254 27.636 1.00 47.16 1302 TYR B N 1
ATOM 5148 C CA . TYR B 1 302 ? 13.850 53.365 29.052 1.00 47.23 1302 TYR B CA 1
ATOM 5149 C C . TYR B 1 302 ? 13.018 52.334 29.805 1.00 47.38 1302 TYR B C 1
ATOM 5150 O O . TYR B 1 302 ? 13.545 51.525 30.566 1.00 47.36 1302 TYR B O 1
ATOM 5159 N N . ALA B 1 303 ? 11.709 52.373 29.574 1.00 47.66 1303 ALA B N 1
ATOM 5160 C CA . ALA B 1 303 ? 10.774 51.461 30.220 1.00 47.99 1303 ALA B CA 1
ATOM 5161 C C . ALA B 1 303 ? 11.104 50.000 29.936 1.00 48.28 1303 ALA B C 1
ATOM 5162 O O . ALA B 1 303 ? 10.925 49.138 30.798 1.00 48.28 1303 ALA B O 1
ATOM 5164 N N . ARG B 1 304 ? 11.581 49.723 28.725 1.00 48.61 1304 ARG B N 1
ATOM 5165 C CA . ARG B 1 304 ? 11.933 48.361 28.338 1.00 48.98 1304 ARG B CA 1
ATOM 5166 C C . ARG B 1 304 ? 13.038 47.810 29.230 1.00 49.04 1304 ARG B C 1
ATOM 5167 O O . ARG B 1 304 ? 12.766 47.093 30.193 1.00 49.15 1304 ARG B O 1
ATOM 5175 N N . GLN B 1 305 ? 14.285 48.145 28.912 1.00 49.08 1305 GLN B N 1
ATOM 5176 C CA . GLN B 1 305 ? 15.417 47.675 29.700 1.00 49.10 1305 GLN B CA 1
ATOM 5177 C C . GLN B 1 305 ? 16.585 48.656 29.690 1.00 49.01 1305 GLN B C 1
ATOM 5178 O O . GLN B 1 305 ? 17.637 48.379 30.266 1.00 49.05 1305 GLN B O 1
ATOM 5184 N N . ASP B 1 306 ? 16.399 49.800 29.042 1.00 48.89 1306 ASP B N 1
ATOM 5185 C CA . ASP B 1 306 ? 17.453 50.807 28.961 1.00 48.84 1306 ASP B CA 1
ATOM 5186 C C . ASP B 1 306 ? 17.710 51.508 30.294 1.00 48.80 1306 ASP B C 1
ATOM 5187 O O . ASP B 1 306 ? 18.828 51.949 30.565 1.00 48.74 1306 ASP B O 1
ATOM 5192 N N . TYR B 1 307 ? 16.674 51.603 31.122 1.00 48.75 1307 TYR B N 1
ATOM 5193 C CA . TYR B 1 307 ? 16.784 52.270 32.415 1.00 48.69 1307 TYR B CA 1
ATOM 5194 C C . TYR B 1 307 ? 17.980 51.796 33.235 1.00 48.65 1307 TYR B C 1
ATOM 5195 O O . TYR B 1 307 ? 18.643 52.596 33.897 1.00 48.58 1307 TYR B O 1
ATOM 5204 N N . LYS B 1 308 ? 18.261 50.498 33.180 1.00 48.65 1308 LYS B N 1
ATOM 5205 C CA . LYS B 1 308 ? 19.382 49.925 33.916 1.00 48.63 1308 LYS B CA 1
ATOM 5206 C C . LYS B 1 308 ? 20.708 50.548 33.493 1.00 48.61 1308 LYS B C 1
ATOM 5207 O O . LYS B 1 308 ? 21.518 50.943 34.333 1.00 48.51 1308 LYS B O 1
ATOM 5213 N N . GLU B 1 309 ? 20.917 50.639 32.184 1.00 48.60 1309 GLU B N 1
ATOM 5214 C CA . GLU B 1 309 ? 22.149 51.195 31.637 1.00 48.57 1309 GLU B CA 1
ATOM 5215 C C . GLU B 1 309 ? 22.222 52.713 31.794 1.00 48.42 1309 GLU B C 1
ATOM 5216 O O . GLU B 1 309 ? 23.285 53.266 32.082 1.00 48.29 1309 GLU B O 1
ATOM 5222 N N . ILE B 1 310 ? 21.087 53.380 31.608 1.00 48.25 1310 ILE B N 1
ATOM 5223 C CA . ILE B 1 310 ? 21.022 54.834 31.717 1.00 48.14 1310 ILE B CA 1
ATOM 5224 C C . ILE B 1 310 ? 21.336 55.367 33.115 1.00 48.13 1310 ILE B C 1
ATOM 5225 O O . ILE B 1 310 ? 22.221 56.208 33.277 1.00 47.96 1310 ILE B O 1
ATOM 5230 N N . ASN B 1 311 ? 20.610 54.886 34.121 1.00 48.20 1311 ASN B N 1
ATOM 5231 C CA . ASN B 1 311 ? 20.829 55.344 35.491 1.00 48.27 1311 ASN B CA 1
ATOM 5232 C C . ASN B 1 311 ? 22.251 55.084 35.967 1.00 48.45 1311 ASN B C 1
ATOM 5233 O O . ASN B 1 311 ? 22.846 55.920 36.647 1.00 48.39 1311 ASN B O 1
ATOM 5238 N N . ASN B 1 312 ? 22.793 53.925 35.609 1.00 48.68 1312 ASN B N 1
ATOM 5239 C CA . ASN B 1 312 ? 24.154 53.577 35.992 1.00 48.96 1312 ASN B CA 1
ATOM 5240 C C . ASN B 1 312 ? 25.093 54.649 35.448 1.00 49.14 1312 ASN B C 1
ATOM 5241 O O . ASN B 1 312 ? 25.993 55.120 36.145 1.00 49.15 1312 ASN B O 1
ATOM 5246 N N . TYR B 1 313 ? 24.859 55.030 34.196 1.00 49.38 1313 TYR B N 1
ATOM 5247 C CA . TYR B 1 313 ? 25.655 56.044 33.514 1.00 49.63 1313 TYR B CA 1
ATOM 5248 C C . TYR B 1 313 ? 25.634 57.376 34.255 1.00 49.82 1313 TYR B C 1
ATOM 5249 O O . TYR B 1 313 ? 26.639 58.082 34.308 1.00 49.79 1313 TYR B O 1
ATOM 5258 N N . LEU B 1 314 ? 24.481 57.714 34.823 1.00 50.10 1314 LEU B N 1
ATOM 5259 C CA . LEU B 1 314 ? 24.321 58.964 35.556 1.00 50.43 1314 LEU B CA 1
ATOM 5260 C C . LEU B 1 314 ? 24.804 58.848 36.998 1.00 50.75 1314 LEU B C 1
ATOM 5261 O O . LEU B 1 314 ? 25.476 59.743 37.510 1.00 50.69 1314 LEU B O 1
ATOM 5266 N N . ARG B 1 315 ? 24.460 57.740 37.646 1.00 51.22 1315 ARG B N 1
ATOM 5267 C CA . ARG B 1 315 ? 24.844 57.500 39.033 1.00 51.74 1315 ARG B CA 1
ATOM 5268 C C . ARG B 1 315 ? 26.334 57.198 39.148 1.00 52.12 1315 ARG B C 1
ATOM 5269 O O . ARG B 1 315 ? 26.917 57.309 40.226 1.00 52.11 1315 ARG B O 1
ATOM 5277 N N . ASN B 1 316 ? 26.944 56.820 38.030 1.00 52.59 1316 ASN B N 1
ATOM 5278 C CA . ASN B 1 316 ? 28.367 56.506 37.995 1.00 53.10 1316 ASN B CA 1
ATOM 5279 C C . ASN B 1 316 ? 29.003 57.219 36.807 1.00 53.39 1316 ASN B C 1
ATOM 5280 O O . ASN B 1 316 ? 28.512 57.118 35.684 1.00 53.51 1316 ASN B O 1
ATOM 5285 N N . GLN B 1 317 ? 30.093 57.939 37.062 1.00 53.71 1317 GLN B N 1
ATOM 5286 C CA . GLN B 1 317 ? 30.793 58.694 36.023 1.00 54.03 1317 GLN B CA 1
ATOM 5287 C C . GLN B 1 317 ? 30.010 59.944 35.635 1.00 54.18 1317 GLN B C 1
ATOM 5288 O O . GLN B 1 317 ? 30.558 60.871 35.039 1.00 54.21 1317 GLN B O 1
ATOM 5294 N N . GLY B 1 318 ? 28.726 59.957 35.982 1.00 54.34 1318 GLY B N 1
ATOM 5295 C CA . GLY B 1 318 ? 27.868 61.090 35.682 1.00 54.47 1318 GLY B CA 1
ATOM 5296 C C . GLY B 1 318 ? 28.131 61.773 34.355 1.00 54.52 1318 GLY B C 1
ATOM 5297 O O . GLY B 1 318 ? 28.954 62.684 34.275 1.00 54.55 1318 GLY B O 1
ATOM 5298 N N . GLY B 1 319 ? 27.429 61.339 33.313 1.00 54.60 1319 GLY B N 1
ATOM 5299 C CA . GLY B 1 319 ? 27.600 61.937 32.000 1.00 54.66 1319 GLY B CA 1
ATOM 5300 C C . GLY B 1 319 ? 29.009 61.811 31.456 1.00 54.77 1319 GLY B C 1
ATOM 5301 O O . GLY B 1 319 ? 29.714 62.808 31.298 1.00 54.80 1319 GLY B O 1
ATOM 5302 N N . SER B 1 320 ? 29.421 60.581 31.166 1.00 54.82 1320 SER B N 1
ATOM 5303 C CA . SER B 1 320 ? 30.752 60.319 30.632 1.00 54.83 1320 SER B CA 1
ATOM 5304 C C . SER B 1 320 ? 30.873 60.839 29.202 1.00 54.76 1320 SER B C 1
ATOM 5305 O O . SER B 1 320 ? 30.569 62.001 28.927 1.00 54.82 1320 SER B O 1
ATOM 5308 N N . GLY B 1 321 ? 31.311 59.975 28.293 1.00 54.65 1321 GLY B N 1
ATOM 5309 C CA . GLY B 1 321 ? 31.469 60.384 26.912 1.00 54.43 1321 GLY B CA 1
ATOM 5310 C C . GLY B 1 321 ? 30.693 59.551 25.913 1.00 54.22 1321 GLY B C 1
ATOM 5311 O O . GLY B 1 321 ? 31.136 59.374 24.777 1.00 54.31 1321 GLY B O 1
ATOM 5312 N N . ASN B 1 322 ? 29.539 59.032 26.321 1.00 53.96 1322 ASN B N 1
ATOM 5313 C CA . ASN B 1 322 ? 28.729 58.230 25.414 1.00 53.67 1322 ASN B CA 1
ATOM 5314 C C . ASN B 1 322 ? 27.685 59.121 24.749 1.00 53.38 1322 ASN B C 1
ATOM 5315 O O . ASN B 1 322 ? 26.613 59.368 25.302 1.00 53.33 1322 ASN B O 1
ATOM 5320 N N . GLU B 1 323 ? 28.020 59.598 23.555 1.00 52.99 1323 GLU B N 1
ATOM 5321 C CA . GLU B 1 323 ? 27.150 60.475 22.786 1.00 52.56 1323 GLU B CA 1
ATOM 5322 C C . GLU B 1 323 ? 25.770 59.861 22.593 1.00 52.18 1323 GLU B C 1
ATOM 5323 O O . GLU B 1 323 ? 24.765 60.572 22.566 1.00 52.12 1323 GLU B O 1
ATOM 5329 N N . LYS B 1 324 ? 25.726 58.540 22.453 1.00 51.67 1324 LYS B N 1
ATOM 5330 C CA . LYS B 1 324 ? 24.462 57.841 22.261 1.00 51.17 1324 LYS B CA 1
ATOM 5331 C C . LYS B 1 324 ? 23.569 57.982 23.490 1.00 50.66 1324 LYS B C 1
ATOM 5332 O O . LYS B 1 324 ? 22.386 58.301 23.371 1.00 50.60 1324 LYS B O 1
ATOM 5338 N N . LEU B 1 325 ? 24.137 57.743 24.669 1.00 50.05 1325 LEU B N 1
ATOM 5339 C CA . LEU B 1 325 ? 23.378 57.869 25.907 1.00 49.36 1325 LEU B CA 1
ATOM 5340 C C . LEU B 1 325 ? 22.972 59.323 26.114 1.00 48.84 1325 LEU B C 1
ATOM 5341 O O . LEU B 1 325 ? 21.811 59.614 26.397 1.00 48.81 1325 LEU B O 1
ATOM 5346 N N . ASP B 1 326 ? 23.932 60.232 25.971 1.00 48.24 1326 ASP B N 1
ATOM 5347 C CA . ASP B 1 326 ? 23.663 61.657 26.133 1.00 47.58 1326 ASP B CA 1
ATOM 5348 C C . ASP B 1 326 ? 22.451 62.056 25.299 1.00 46.99 1326 ASP B C 1
ATOM 5349 O O . ASP B 1 326 ? 21.592 62.812 25.751 1.00 46.89 1326 ASP B O 1
ATOM 5354 N N . ALA B 1 327 ? 22.390 61.535 24.079 1.00 46.28 1327 ALA B N 1
ATOM 5355 C CA . ALA B 1 327 ? 21.292 61.832 23.169 1.00 45.53 1327 ALA B CA 1
ATOM 5356 C C . ALA B 1 327 ? 19.961 61.348 23.728 1.00 44.98 1327 ALA B C 1
ATOM 5357 O O . ALA B 1 327 ? 18.989 62.101 23.780 1.00 44.89 1327 ALA B O 1
ATOM 5359 N N . GLN B 1 328 ? 19.919 60.086 24.143 1.00 44.24 1328 GLN B N 1
ATOM 5360 C CA . GLN B 1 328 ? 18.696 59.516 24.690 1.00 43.53 1328 GLN B CA 1
ATOM 5361 C C . GLN B 1 328 ? 18.321 60.215 25.994 1.00 42.92 1328 GLN B C 1
ATOM 5362 O O . GLN B 1 328 ? 17.142 60.452 26.262 1.00 42.76 1328 GLN B O 1
ATOM 5368 N N . ILE B 1 329 ? 19.328 60.551 26.794 1.00 42.26 1329 ILE B N 1
ATOM 5369 C CA . ILE B 1 329 ? 19.102 61.241 28.060 1.00 41.56 1329 ILE B CA 1
ATOM 5370 C C . ILE B 1 329 ? 18.487 62.610 27.787 1.00 41.00 1329 ILE B C 1
ATOM 5371 O O . ILE B 1 329 ? 17.693 63.116 28.580 1.00 40.98 1329 ILE B O 1
ATOM 5376 N N . LYS B 1 330 ? 18.856 63.208 26.658 1.00 40.23 1330 LYS B N 1
ATOM 5377 C CA . LYS B 1 330 ? 18.318 64.509 26.282 1.00 39.39 1330 LYS B CA 1
ATOM 5378 C C . LYS B 1 330 ? 16.844 64.393 25.913 1.00 38.76 1330 LYS B C 1
ATOM 5379 O O . LYS B 1 330 ? 16.031 65.221 26.314 1.00 38.53 1330 LYS B O 1
ATOM 5385 N N . ASN B 1 331 ? 16.507 63.367 25.136 1.00 38.15 1331 ASN B N 1
ATOM 5386 C CA . ASN B 1 331 ? 15.129 63.149 24.713 1.00 37.52 1331 ASN B CA 1
ATOM 5387 C C . ASN B 1 331 ? 14.216 62.791 25.881 1.00 36.94 1331 ASN B C 1
ATOM 5388 O O . ASN B 1 331 ? 13.066 63.225 25.929 1.00 36.82 1331 ASN B O 1
ATOM 5393 N N . ILE B 1 332 ? 14.728 62.002 26.821 1.00 36.31 1332 ILE B N 1
ATOM 5394 C CA . ILE B 1 332 ? 13.938 61.607 27.984 1.00 35.59 1332 ILE B CA 1
ATOM 5395 C C . ILE B 1 332 ? 13.596 62.829 28.825 1.00 35.08 1332 ILE B C 1
ATOM 5396 O O . ILE B 1 332 ? 12.430 63.090 29.106 1.00 34.88 1332 ILE B O 1
ATOM 5401 N N . SER B 1 333 ? 14.623 63.575 29.221 1.00 34.67 1333 SER B N 1
ATOM 5402 C CA . SER B 1 333 ? 14.432 64.764 30.040 1.00 34.31 1333 SER B CA 1
ATOM 5403 C C . SER B 1 333 ? 13.598 65.839 29.356 1.00 34.05 1333 SER B C 1
ATOM 5404 O O . SER B 1 333 ? 12.873 66.577 30.020 1.00 34.14 1333 SER B O 1
ATOM 5407 N N . ASP B 1 334 ? 13.701 65.937 28.035 1.00 33.85 1334 ASP B N 1
ATOM 5408 C CA . ASP B 1 334 ? 12.914 66.923 27.303 1.00 33.44 1334 ASP B CA 1
ATOM 5409 C C . ASP B 1 334 ? 11.437 66.565 27.415 1.00 33.01 1334 ASP B C 1
ATOM 5410 O O . ASP B 1 334 ? 10.594 67.422 27.675 1.00 32.79 1334 ASP B O 1
ATOM 5415 N N . ALA B 1 335 ? 11.132 65.285 27.230 1.00 32.58 1335 ALA B N 1
ATOM 5416 C CA . ALA B 1 335 ? 9.758 64.810 27.312 1.00 32.24 1335 ALA B CA 1
ATOM 5417 C C . ALA B 1 335 ? 9.180 64.956 28.722 1.00 32.03 1335 ALA B C 1
ATOM 5418 O O . ALA B 1 335 ? 8.014 65.318 28.885 1.00 31.77 1335 ALA B O 1
ATOM 5420 N N . LEU B 1 336 ? 9.996 64.680 29.736 1.00 31.96 1336 LEU B N 1
ATOM 5421 C CA . LEU B 1 336 ? 9.538 64.776 31.120 1.00 31.80 1336 LEU B CA 1
ATOM 5422 C C . LEU B 1 336 ? 9.270 66.212 31.555 1.00 31.86 1336 LEU B C 1
ATOM 5423 O O . LEU B 1 336 ? 8.589 66.443 32.552 1.00 31.80 1336 LEU B O 1
ATOM 5428 N N . GLY B 1 337 ? 9.798 67.176 30.806 1.00 31.82 1337 GLY B N 1
ATOM 5429 C CA . GLY B 1 337 ? 9.589 68.571 31.158 1.00 31.66 1337 GLY B CA 1
ATOM 5430 C C . GLY B 1 337 ? 8.443 69.241 30.419 1.00 31.59 1337 GLY B C 1
ATOM 5431 O O . GLY B 1 337 ? 8.005 70.329 30.793 1.00 31.54 1337 GLY B O 1
ATOM 5432 N N . LYS B 1 338 ? 7.947 68.592 29.372 1.00 31.58 1338 LYS B N 1
ATOM 5433 C CA . LYS B 1 338 ? 6.858 69.150 28.579 1.00 31.50 1338 LYS B CA 1
ATOM 5434 C C . LYS B 1 338 ? 5.610 69.478 29.390 1.00 31.18 1338 LYS B C 1
ATOM 5435 O O . LYS B 1 338 ? 4.976 70.509 29.165 1.00 31.24 1338 LYS B O 1
ATOM 5441 N N . LYS B 1 339 ? 5.249 68.609 30.330 1.00 30.65 1339 LYS B N 1
ATOM 5442 C CA . LYS B 1 339 ? 4.070 68.863 31.147 1.00 29.93 1339 LYS B CA 1
ATOM 5443 C C . LYS B 1 339 ? 4.279 68.598 32.630 1.00 29.31 1339 LYS B C 1
ATOM 5444 O O . LYS B 1 339 ? 4.225 67.453 33.083 1.00 29.40 1339 LYS B O 1
ATOM 5450 N N . PRO B 1 340 ? 4.510 69.663 33.409 1.00 28.67 1340 PRO B N 1
ATOM 5451 C CA . PRO B 1 340 ? 4.724 69.550 34.852 1.00 27.79 1340 PRO B CA 1
ATOM 5452 C C . PRO B 1 340 ? 3.521 68.949 35.574 1.00 26.92 1340 PRO B C 1
ATOM 5453 O O . PRO B 1 340 ? 2.377 69.066 35.118 1.00 26.61 1340 PRO B O 1
ATOM 5457 N N . ILE B 1 341 ? 3.792 68.288 36.697 1.00 25.77 1341 ILE B N 1
A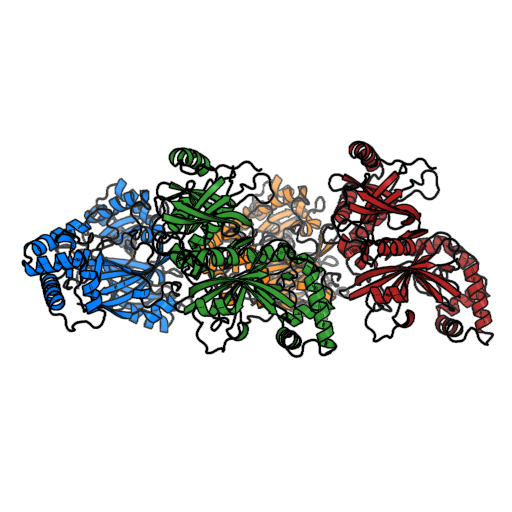TOM 5458 C CA . ILE B 1 341 ? 2.743 67.674 37.501 1.00 24.89 1341 ILE B CA 1
ATOM 5459 C C . ILE B 1 341 ? 1.675 68.738 37.767 1.00 24.27 1341 ILE B C 1
ATOM 5460 O O . ILE B 1 341 ? 1.941 69.765 38.392 1.00 23.78 1341 ILE B O 1
ATOM 5465 N N . PRO B 1 342 ? 0.445 68.500 37.283 1.00 23.78 1342 PRO B N 1
ATOM 5466 C CA . PRO B 1 342 ? -0.718 69.385 37.404 1.00 23.45 1342 PRO B CA 1
ATOM 5467 C C . PRO B 1 342 ? -1.275 69.736 38.784 1.00 22.90 1342 PRO B C 1
ATOM 5468 O O . PRO B 1 342 ? -1.968 70.742 38.932 1.00 23.09 1342 PRO B O 1
ATOM 5472 N N . GLU B 1 343 ? -0.995 68.919 39.793 1.00 22.05 1343 GLU B N 1
ATOM 5473 C CA . GLU B 1 343 ? -1.494 69.200 41.134 1.00 21.06 1343 GLU B CA 1
ATOM 5474 C C . GLU B 1 343 ? -0.674 68.408 42.131 1.00 20.06 1343 GLU B C 1
ATOM 5475 O O . GLU B 1 343 ? 0.087 67.531 41.739 1.00 19.70 1343 GLU B O 1
ATOM 5481 N N . ASN B 1 344 ? -0.815 68.718 43.415 1.00 19.16 1344 ASN B N 1
ATOM 5482 C CA . ASN B 1 344 ? -0.055 67.977 44.417 1.00 18.36 1344 ASN B CA 1
ATOM 5483 C C . ASN B 1 344 ? -0.519 66.526 44.423 1.00 17.98 1344 ASN B C 1
ATOM 5484 O O . ASN B 1 344 ? -1.722 66.255 44.428 1.00 18.07 1344 ASN B O 1
ATOM 5489 N N . ILE B 1 345 ? 0.432 65.598 44.431 1.00 17.21 1345 ILE B N 1
ATOM 5490 C CA . ILE B 1 345 ? 0.094 64.185 44.486 1.00 16.95 1345 ILE B CA 1
ATOM 5491 C C . ILE B 1 345 ? 1.072 63.463 45.402 1.00 16.44 1345 ILE B C 1
ATOM 5492 O O . ILE B 1 345 ? 2.134 63.997 45.737 1.00 16.53 1345 ILE B O 1
ATOM 5497 N N . THR B 1 346 ? 0.689 62.252 45.800 1.00 16.17 1346 THR B N 1
ATOM 5498 C CA . THR B 1 346 ? 1.506 61.387 46.639 1.00 15.49 1346 THR B CA 1
ATOM 5499 C C . THR B 1 346 ? 1.900 60.204 45.747 1.00 15.68 1346 THR B C 1
ATOM 5500 O O . THR B 1 346 ? 1.053 59.656 45.039 1.00 16.45 1346 THR B O 1
ATOM 5504 N N . VAL B 1 347 ? 3.171 59.823 45.768 1.00 14.98 1347 VAL B N 1
ATOM 5505 C CA . VAL B 1 347 ? 3.635 58.675 44.993 1.00 15.07 1347 VAL B CA 1
ATOM 5506 C C . VAL B 1 347 ? 4.415 57.731 45.895 1.00 14.83 1347 VAL B C 1
ATOM 5507 O O . VAL B 1 347 ? 4.846 58.119 46.993 1.00 14.68 1347 VAL B O 1
ATOM 5511 N N . TYR B 1 348 ? 4.595 56.496 45.437 1.00 14.72 1348 TYR B N 1
ATOM 5512 C CA . TYR B 1 348 ? 5.268 55.474 46.223 1.00 15.06 1348 TYR B CA 1
ATOM 5513 C C . TYR B 1 348 ? 6.409 54.758 45.525 1.00 15.55 1348 TYR B C 1
ATOM 5514 O O . TYR B 1 348 ? 6.410 54.618 44.300 1.00 15.99 1348 TYR B O 1
ATOM 5523 N N . ARG B 1 349 ? 7.379 54.308 46.315 1.00 15.68 1349 ARG B N 1
ATOM 5524 C CA . ARG B 1 349 ? 8.514 53.562 45.790 1.00 16.33 1349 ARG B CA 1
ATOM 5525 C C . ARG B 1 349 ? 9.008 52.586 46.850 1.00 16.34 1349 ARG B C 1
ATOM 5526 O O . ARG B 1 349 ? 9.367 52.996 47.958 1.00 16.46 1349 ARG B O 1
ATOM 5534 N N . TRP B 1 350 ? 9.004 51.295 46.532 1.00 16.24 1350 TRP B N 1
ATOM 5535 C CA . TRP B 1 350 ? 9.515 50.299 47.464 1.00 16.55 1350 TRP B CA 1
ATOM 5536 C C . TRP B 1 350 ? 11.013 50.215 47.201 1.00 16.79 1350 TRP B C 1
ATOM 5537 O O . TRP B 1 350 ? 11.432 49.912 46.083 1.00 16.64 1350 TRP B O 1
ATOM 5548 N N . CYS B 1 351 ? 11.817 50.477 48.228 1.00 16.62 1351 CYS B N 1
ATOM 5549 C CA . CYS B 1 351 ? 13.271 50.512 48.080 1.00 17.18 1351 CYS B CA 1
ATOM 5550 C C . CYS B 1 351 ? 14.060 49.398 48.753 1.00 17.11 1351 CYS B C 1
ATOM 5551 O O . CYS B 1 351 ? 13.666 48.878 49.803 1.00 17.20 1351 CYS B O 1
ATOM 5554 N N . GLY B 1 352 ? 15.188 49.048 48.135 1.00 17.22 1352 GLY B N 1
ATOM 5555 C CA . GLY B 1 352 ? 16.057 48.034 48.696 1.00 17.08 1352 GLY B CA 1
ATOM 5556 C C . GLY B 1 352 ? 16.991 48.714 49.684 1.00 17.15 1352 GLY B C 1
ATOM 5557 O O . GLY B 1 352 ? 17.151 49.937 49.645 1.00 16.85 1352 GLY B O 1
ATOM 5558 N N . MET B 1 353 ? 17.610 47.938 50.565 1.00 17.45 1353 MET B N 1
ATOM 5559 C CA . MET B 1 353 ? 18.527 48.502 51.556 1.00 17.80 1353 MET B CA 1
ATOM 5560 C C . MET B 1 353 ? 19.693 49.300 50.958 1.00 17.97 1353 MET B C 1
ATOM 5561 O O . MET B 1 353 ? 20.072 50.339 51.495 1.00 17.76 1353 MET B O 1
ATOM 5566 N N . PRO B 1 354 ? 20.287 48.825 49.849 1.00 18.26 1354 PRO B N 1
ATOM 5567 C CA . PRO B 1 354 ? 21.396 49.596 49.278 1.00 18.47 1354 PRO B CA 1
ATOM 5568 C C . PRO B 1 354 ? 21.008 51.016 48.851 1.00 18.59 1354 PRO B C 1
ATOM 5569 O O . PRO B 1 354 ? 21.853 51.917 48.837 1.00 18.66 1354 PRO B O 1
ATOM 5573 N N . GLU B 1 355 ? 19.739 51.216 48.501 1.00 18.67 1355 GLU B N 1
ATOM 5574 C CA . GLU B 1 355 ? 19.276 52.537 48.090 1.00 19.09 1355 GLU B CA 1
ATOM 5575 C C . GLU B 1 355 ? 19.375 53.523 49.254 1.00 18.60 1355 GLU B C 1
ATOM 5576 O O . GLU B 1 355 ? 19.459 54.734 49.044 1.00 18.84 1355 GLU B O 1
ATOM 5582 N N . PHE B 1 356 ? 19.362 53.012 50.483 1.00 17.85 1356 PHE B N 1
ATOM 5583 C CA . PHE B 1 356 ? 19.513 53.886 51.634 1.00 17.10 1356 PHE B CA 1
ATOM 5584 C C . PHE B 1 356 ? 20.854 53.677 52.335 1.00 17.10 1356 PHE B C 1
ATOM 5585 O O . PHE B 1 356 ? 21.007 53.976 53.509 1.00 16.64 1356 PHE B O 1
ATOM 5593 N N . GLY B 1 357 ? 21.830 53.162 51.593 1.00 17.33 1357 GLY B N 1
ATOM 5594 C CA . GLY B 1 357 ? 23.159 52.986 52.149 1.00 17.81 1357 GLY B CA 1
ATOM 5595 C C . GLY B 1 357 ? 23.431 51.827 53.085 1.00 18.11 1357 GLY B C 1
ATOM 5596 O O . GLY B 1 357 ? 24.442 51.839 53.791 1.00 17.92 1357 GLY B O 1
ATOM 5597 N N . TYR B 1 358 ? 22.550 50.834 53.114 1.00 18.56 1358 TYR B N 1
ATOM 5598 C CA . TYR B 1 358 ? 22.770 49.669 53.966 1.00 19.37 1358 TYR B CA 1
ATOM 5599 C C . TYR B 1 358 ? 23.023 48.462 53.076 1.00 20.33 1358 TYR B C 1
ATOM 5600 O O . TYR B 1 358 ? 22.788 48.516 51.870 1.00 20.45 1358 TYR B O 1
ATOM 5609 N N . GLN B 1 359 ? 23.489 47.371 53.672 1.00 21.23 1359 GLN B N 1
ATOM 5610 C CA . GLN B 1 359 ? 23.756 46.156 52.912 1.00 22.74 1359 GLN B CA 1
ATOM 5611 C C . GLN B 1 359 ? 22.491 45.299 52.859 1.00 23.27 1359 GLN B C 1
ATOM 5612 O O . GLN B 1 359 ? 21.662 45.358 53.761 1.00 23.12 1359 GLN B O 1
ATOM 5618 N N . ILE B 1 360 ? 22.340 44.518 51.793 1.00 24.09 1360 ILE B N 1
ATOM 5619 C CA . ILE B 1 360 ? 21.157 43.678 51.622 1.00 24.97 1360 ILE B CA 1
ATOM 5620 C C . ILE B 1 360 ? 20.876 42.788 52.833 1.00 24.98 1360 ILE B C 1
ATOM 5621 O O . ILE B 1 360 ? 19.718 42.608 53.220 1.00 25.53 1360 ILE B O 1
ATOM 5626 N N . SER B 1 361 ? 21.934 42.257 53.438 1.00 24.62 1361 SER B N 1
ATOM 5627 C CA . SER B 1 361 ? 21.807 41.371 54.591 1.00 24.45 1361 SER B CA 1
ATOM 5628 C C . SER B 1 361 ? 21.556 42.103 55.912 1.00 23.75 1361 SER B C 1
ATOM 5629 O O . SER B 1 361 ? 21.217 41.470 56.916 1.00 23.91 1361 SER B O 1
ATOM 5632 N N . ASP B 1 362 ? 21.722 43.426 55.913 1.00 22.49 1362 ASP B N 1
ATOM 5633 C CA . ASP B 1 362 ? 21.522 44.222 57.125 1.00 21.63 1362 ASP B CA 1
ATOM 5634 C C . ASP B 1 362 ? 20.087 44.341 57.605 1.00 20.76 1362 ASP B C 1
ATOM 5635 O O . ASP B 1 362 ? 19.153 44.429 56.810 1.00 20.56 1362 ASP B O 1
ATOM 5640 N N . PRO B 1 363 ? 19.898 44.331 58.930 1.00 19.90 1363 PRO B N 1
ATOM 5641 C CA . PRO B 1 363 ? 18.569 44.466 59.516 1.00 19.27 1363 PRO B CA 1
ATOM 5642 C C . PRO B 1 363 ? 18.247 45.958 59.461 1.00 18.75 1363 PRO B C 1
ATOM 5643 O O . PRO B 1 363 ? 19.151 46.785 59.334 1.00 18.51 1363 PRO B O 1
ATOM 5647 N N . LEU B 1 364 ? 16.971 46.312 59.518 1.00 18.29 1364 LEU B N 1
ATOM 5648 C CA . LEU B 1 364 ? 16.619 47.720 59.560 1.00 17.68 1364 LEU B CA 1
ATOM 5649 C C . LEU B 1 364 ? 17.204 48.243 60.868 1.00 17.53 1364 LEU B C 1
ATOM 5650 O O . LEU B 1 364 ? 17.086 47.589 61.907 1.00 17.60 1364 LEU B O 1
ATOM 5655 N N . PRO B 1 365 ? 17.881 49.400 60.830 1.00 17.11 1365 PRO B N 1
ATOM 5656 C CA . PRO B 1 365 ? 18.450 49.955 62.060 1.00 16.95 1365 PRO B CA 1
ATOM 5657 C C . PRO B 1 365 ? 17.295 50.442 62.935 1.00 16.95 1365 PRO B C 1
ATOM 5658 O O . PRO B 1 365 ? 16.152 50.472 62.488 1.00 16.57 1365 PRO B O 1
ATOM 5662 N N . SER B 1 366 ? 17.581 50.819 64.174 1.00 16.94 1366 SER B N 1
ATOM 5663 C CA . SER B 1 366 ? 16.524 51.322 65.048 1.00 17.09 1366 SER B CA 1
ATOM 5664 C C . SER B 1 366 ? 16.024 52.644 64.461 1.00 17.00 1366 SER B C 1
ATOM 5665 O O . SER B 1 366 ? 16.742 53.288 63.686 1.00 17.18 1366 SER B O 1
ATOM 5668 N N . LEU B 1 367 ? 14.800 53.050 64.801 1.00 16.87 1367 LEU B N 1
ATOM 5669 C CA . LEU B 1 367 ? 14.281 54.317 64.282 1.00 16.93 1367 LEU B CA 1
ATOM 5670 C C . LEU B 1 367 ? 15.209 55.459 64.673 1.00 16.91 1367 LEU B C 1
ATOM 5671 O O . LEU B 1 367 ? 15.412 56.396 63.902 1.00 16.76 1367 LEU B O 1
ATOM 5676 N N . LYS B 1 368 ? 15.768 55.374 65.880 1.00 17.40 1368 LYS B N 1
ATOM 5677 C CA . LYS B 1 368 ? 16.678 56.404 66.360 1.00 17.83 1368 LYS B CA 1
ATOM 5678 C C . LYS B 1 368 ? 17.891 56.518 65.448 1.00 17.70 1368 LYS B C 1
ATOM 5679 O O . LYS B 1 368 ? 18.263 57.621 65.049 1.00 17.44 1368 LYS B O 1
ATOM 5685 N N . ASP B 1 369 ? 18.508 55.382 65.124 1.00 17.47 1369 ASP B N 1
ATOM 5686 C CA . ASP B 1 369 ? 19.677 55.397 64.244 1.00 17.65 1369 ASP B CA 1
ATOM 5687 C C . ASP B 1 369 ? 19.311 55.785 62.816 1.00 17.41 1369 ASP B C 1
ATOM 5688 O O . ASP B 1 369 ? 20.083 56.463 62.134 1.00 17.01 1369 ASP B O 1
ATOM 5693 N N . PHE B 1 370 ? 18.134 55.364 62.361 1.00 16.89 1370 PHE B N 1
ATOM 5694 C CA . PHE B 1 370 ? 17.705 55.711 61.018 1.00 16.95 1370 PHE B CA 1
ATOM 5695 C C . PHE B 1 370 ? 17.519 57.230 60.928 1.00 17.04 1370 PHE B C 1
ATOM 5696 O O . PHE B 1 370 ? 17.940 57.850 59.956 1.00 17.05 1370 PHE B O 1
ATOM 5704 N N . GLU B 1 371 ? 16.899 57.828 61.947 1.00 16.99 1371 GLU B N 1
ATOM 5705 C CA . GLU B 1 371 ? 16.682 59.279 61.949 1.00 17.23 1371 GLU B CA 1
ATOM 5706 C C . GLU B 1 371 ? 17.992 60.061 62.003 1.00 17.30 1371 GLU B C 1
ATOM 5707 O O . GLU B 1 371 ? 18.141 61.085 61.335 1.00 17.31 1371 GLU B O 1
ATOM 5713 N N . GLU B 1 372 ? 18.942 59.594 62.806 1.00 18.11 1372 GLU B N 1
ATOM 5714 C CA . GLU B 1 372 ? 20.204 60.314 62.911 1.00 18.80 1372 GLU B CA 1
ATOM 5715 C C . GLU B 1 372 ? 20.928 60.323 61.570 1.00 18.46 1372 GLU B C 1
ATOM 5716 O O . GLU B 1 372 ? 21.693 61.245 61.280 1.00 18.86 1372 GLU B O 1
ATOM 5722 N N . GLN B 1 373 ? 20.666 59.313 60.744 1.00 17.90 1373 GLN B N 1
ATOM 5723 C CA . GLN B 1 373 ? 21.278 59.223 59.422 1.00 17.63 1373 GLN B CA 1
ATOM 5724 C C . GLN B 1 373 ? 20.462 59.938 58.336 1.00 17.36 1373 GLN B C 1
ATOM 5725 O O . GLN B 1 373 ? 21.037 60.537 57.426 1.00 17.04 1373 GLN B O 1
ATOM 5731 N N . PHE B 1 374 ? 19.131 59.892 58.436 1.00 16.98 1374 PHE B N 1
ATOM 5732 C CA . PHE B 1 374 ? 18.276 60.494 57.406 1.00 16.76 1374 PHE B CA 1
ATOM 5733 C C . PHE B 1 374 ? 17.278 61.606 57.728 1.00 16.73 1374 PHE B C 1
ATOM 5734 O O . PHE B 1 374 ? 16.906 62.355 56.829 1.00 16.58 1374 PHE B O 1
ATOM 5742 N N . LEU B 1 375 ? 16.812 61.718 58.968 1.00 16.94 1375 LEU B N 1
ATOM 5743 C CA . LEU B 1 375 ? 15.824 62.758 59.255 1.00 17.54 1375 LEU B CA 1
ATOM 5744 C C . LEU B 1 375 ? 16.321 64.164 58.926 1.00 18.22 1375 LEU B C 1
ATOM 5745 O O . LEU B 1 375 ? 17.470 64.519 59.201 1.00 18.15 1375 LEU B O 1
ATOM 5750 N N . ASN B 1 376 ? 15.438 64.957 58.327 1.00 19.10 1376 ASN B N 1
ATOM 5751 C CA . ASN B 1 376 ? 15.746 66.328 57.942 1.00 20.55 1376 ASN B CA 1
ATOM 5752 C C . ASN B 1 376 ? 16.930 66.475 56.989 1.00 20.73 1376 ASN B C 1
ATOM 5753 O O . ASN B 1 376 ? 17.574 67.523 56.969 1.00 21.53 1376 ASN B O 1
ATOM 5758 N N . THR B 1 377 ? 17.234 65.440 56.212 1.00 20.40 1377 THR B N 1
ATOM 5759 C CA . THR B 1 377 ? 18.329 65.545 55.247 1.00 20.41 1377 THR B CA 1
ATOM 5760 C C . THR B 1 377 ? 17.719 65.574 53.854 1.00 20.65 1377 THR B C 1
ATOM 5761 O O . THR B 1 377 ? 16.528 65.301 53.678 1.00 20.38 1377 THR B O 1
ATOM 5765 N N . ILE B 1 378 ? 18.541 65.917 52.871 1.00 21.19 1378 ILE B N 1
ATOM 5766 C CA . ILE B 1 378 ? 18.104 65.955 51.484 1.00 21.66 1378 ILE B CA 1
ATOM 5767 C C . ILE B 1 378 ? 18.739 64.764 50.780 1.00 22.24 1378 ILE B C 1
ATOM 5768 O O . ILE B 1 378 ? 19.963 64.638 50.750 1.00 22.23 1378 ILE B O 1
ATOM 5773 N N . LYS B 1 379 ? 17.912 63.885 50.221 1.00 22.82 1379 LYS B N 1
ATOM 5774 C CA . LYS B 1 379 ? 18.425 62.711 49.529 1.00 23.85 1379 LYS B CA 1
ATOM 5775 C C . LYS B 1 379 ? 18.401 63.009 48.038 1.00 24.65 1379 LYS B C 1
ATOM 5776 O O . LYS B 1 379 ? 17.419 63.536 47.519 1.00 24.29 1379 LYS B O 1
ATOM 5782 N N . GLU B 1 380 ? 19.491 62.684 47.353 1.00 25.91 1380 GLU B N 1
ATOM 5783 C CA . GLU B 1 380 ? 19.584 62.965 45.929 1.00 27.50 1380 GLU B CA 1
ATOM 5784 C C . GLU B 1 380 ? 19.828 61.735 45.068 1.00 28.13 1380 GLU B C 1
ATOM 5785 O O . GLU B 1 380 ? 20.342 60.718 45.538 1.00 28.29 1380 GLU B O 1
ATOM 5791 N N . ASP B 1 381 ? 19.443 61.842 43.800 1.00 28.90 1381 ASP B N 1
ATOM 5792 C CA . ASP B 1 381 ? 19.621 60.764 42.836 1.00 29.66 1381 ASP B CA 1
ATOM 5793 C C . ASP B 1 381 ? 20.011 61.355 41.488 1.00 29.73 1381 ASP B C 1
ATOM 5794 O O . ASP B 1 381 ? 19.221 62.056 40.853 1.00 29.83 1381 ASP B O 1
ATOM 5799 N N . LYS B 1 382 ? 21.235 61.068 41.058 1.00 29.74 1382 LYS B N 1
ATOM 5800 C CA . LYS B 1 382 ? 21.741 61.589 39.795 1.00 29.77 1382 LYS B CA 1
ATOM 5801 C C . LYS B 1 382 ? 20.973 61.004 38.611 1.00 29.49 1382 LYS B C 1
ATOM 5802 O O . LYS B 1 382 ? 20.890 61.617 37.547 1.00 29.63 1382 LYS B O 1
ATOM 5808 N N . GLY B 1 383 ? 20.414 59.813 38.800 1.00 29.14 1383 GLY B N 1
ATOM 5809 C CA . GLY B 1 383 ? 19.651 59.177 37.741 1.00 28.56 1383 GLY B CA 1
ATOM 5810 C C . GLY B 1 383 ? 18.183 59.529 37.847 1.00 28.26 1383 GLY B C 1
ATOM 5811 O O . GLY B 1 383 ? 17.806 60.393 38.639 1.00 28.10 1383 GLY B O 1
ATOM 5812 N N . TYR B 1 384 ? 17.351 58.874 37.044 1.00 27.80 1384 TYR B N 1
ATOM 5813 C CA . TYR B 1 384 ? 15.917 59.125 37.073 1.00 27.52 1384 TYR B CA 1
ATOM 5814 C C . TYR B 1 384 ? 15.293 58.296 38.184 1.00 27.28 1384 TYR B C 1
ATOM 5815 O O . TYR B 1 384 ? 15.823 57.244 38.550 1.00 27.32 1384 TYR B O 1
ATOM 5824 N N . MET B 1 385 ? 14.167 58.763 38.716 1.00 26.80 1385 MET B N 1
ATOM 5825 C CA . MET B 1 385 ? 13.497 58.031 39.783 1.00 26.47 1385 MET B CA 1
ATOM 5826 C C . MET B 1 385 ? 12.088 57.597 39.411 1.00 25.53 1385 MET B C 1
ATOM 5827 O O . MET B 1 385 ? 11.208 58.418 39.155 1.00 25.07 1385 MET B O 1
ATOM 5832 N N . SER B 1 386 ? 11.882 56.287 39.386 1.00 24.65 1386 SER B N 1
ATOM 5833 C CA . SER B 1 386 ? 10.582 55.729 39.062 1.00 23.74 1386 SER B CA 1
ATOM 5834 C C . SER B 1 386 ? 9.745 55.583 40.330 1.00 22.86 1386 SER B C 1
ATOM 5835 O O . SER B 1 386 ? 10.231 55.085 41.355 1.00 22.75 1386 SER B O 1
ATOM 5838 N N . THR B 1 387 ? 8.495 56.027 40.257 1.00 21.88 1387 THR B N 1
ATOM 5839 C CA . THR B 1 387 ? 7.570 55.941 41.385 1.00 20.99 1387 THR B CA 1
ATOM 5840 C C . THR B 1 387 ? 6.212 55.484 40.867 1.00 20.62 1387 THR B C 1
ATOM 5841 O O . THR B 1 387 ? 5.982 55.452 39.654 1.00 20.39 1387 THR B O 1
ATOM 5845 N N . SER B 1 388 ? 5.310 55.139 41.779 1.00 19.82 1388 SER B N 1
ATOM 5846 C CA . SER B 1 388 ? 3.983 54.674 41.399 1.00 19.52 1388 SER B CA 1
ATOM 5847 C C . SER B 1 388 ? 2.873 55.392 42.160 1.00 19.17 1388 SER B C 1
ATOM 5848 O O . SER B 1 388 ? 3.037 55.749 43.328 1.00 18.97 1388 SER B O 1
ATOM 5851 N N . LEU B 1 389 ? 1.745 55.613 41.492 1.00 18.86 1389 LEU B N 1
ATOM 5852 C CA . LEU B 1 389 ? 0.598 56.253 42.123 1.00 18.51 1389 LEU B CA 1
ATOM 5853 C C . LEU B 1 389 ? -0.010 55.316 43.166 1.00 18.47 1389 LEU B C 1
ATOM 5854 O O . LEU B 1 389 ? -0.735 55.754 44.057 1.00 18.53 1389 LEU B O 1
ATOM 5859 N N . SER B 1 390 ? 0.298 54.026 43.050 1.00 18.72 1390 SER B N 1
ATOM 5860 C CA . SER B 1 390 ? -0.232 53.022 43.970 1.00 18.82 1390 SER B CA 1
ATOM 5861 C C . SER B 1 390 ? 0.811 52.497 44.950 1.00 18.85 1390 SER B C 1
ATOM 5862 O O . SER B 1 390 ? 1.969 52.290 44.589 1.00 18.75 1390 SER B O 1
ATOM 5865 N N . SER B 1 391 ? 0.380 52.265 46.185 1.00 19.46 1391 SER B N 1
ATOM 5866 C CA . SER B 1 391 ? 1.265 51.756 47.224 1.00 19.92 1391 SER B CA 1
ATOM 5867 C C . SER B 1 391 ? 1.157 50.236 47.347 1.00 21.01 1391 SER B C 1
ATOM 5868 O O . SER B 1 391 ? 1.768 49.633 48.229 1.00 20.84 1391 SER B O 1
ATOM 5871 N N . GLU B 1 392 ? 0.383 49.621 46.456 1.00 22.20 1392 GLU B N 1
ATOM 5872 C CA . GLU B 1 392 ? 0.188 48.174 46.469 1.00 23.97 1392 GLU B CA 1
ATOM 5873 C C . GLU B 1 392 ? 1.528 47.454 46.344 1.00 24.77 1392 GLU B C 1
ATOM 5874 O O . GLU B 1 392 ? 2.383 47.856 45.549 1.00 24.78 1392 GLU B O 1
ATOM 5880 N N . ARG B 1 393 ? 1.718 46.392 47.123 1.00 25.95 1393 ARG B N 1
ATOM 5881 C CA . ARG B 1 393 ? 2.969 45.650 47.052 1.00 27.13 1393 ARG B CA 1
ATOM 5882 C C . ARG B 1 393 ? 2.895 44.546 46.010 1.00 27.74 1393 ARG B C 1
ATOM 5883 O O . ARG B 1 393 ? 1.907 43.816 45.930 1.00 27.61 1393 ARG B O 1
ATOM 5891 N N . LEU B 1 394 ? 3.954 44.434 45.217 1.00 28.43 1394 LEU B N 1
ATOM 5892 C CA . LEU B 1 394 ? 4.040 43.419 44.175 1.00 29.22 1394 LEU B CA 1
ATOM 5893 C C . LEU B 1 394 ? 5.037 42.340 44.596 1.00 29.47 1394 LEU B C 1
ATOM 5894 O O . LEU B 1 394 ? 5.914 42.582 45.423 1.00 29.46 1394 LEU B O 1
ATOM 5899 N N . ALA B 1 395 ? 4.901 41.153 44.015 1.00 29.89 1395 ALA B N 1
ATOM 5900 C CA . ALA B 1 395 ? 5.774 40.026 44.333 1.00 30.29 1395 ALA B CA 1
ATOM 5901 C C . ALA B 1 395 ? 7.264 40.355 44.259 1.00 30.56 1395 ALA B C 1
ATOM 5902 O O . ALA B 1 395 ? 8.043 39.925 45.109 1.00 30.71 1395 ALA B O 1
ATOM 5904 N N . ALA B 1 396 ? 7.656 41.118 43.244 1.00 30.79 1396 ALA B N 1
ATOM 5905 C CA . ALA B 1 396 ? 9.056 41.489 43.057 1.00 31.07 1396 ALA B CA 1
ATOM 5906 C C . ALA B 1 396 ? 9.624 42.375 44.170 1.00 31.23 1396 ALA B C 1
ATOM 5907 O O . ALA B 1 396 ? 10.827 42.638 44.202 1.00 31.30 1396 ALA B O 1
ATOM 5909 N N . PHE B 1 397 ? 8.760 42.827 45.074 1.00 31.46 1397 PHE B N 1
ATOM 5910 C CA . PHE B 1 397 ? 9.165 43.697 46.181 1.00 31.37 1397 PHE B CA 1
ATOM 5911 C C . PHE B 1 397 ? 9.457 42.919 47.460 1.00 31.30 1397 PHE B C 1
ATOM 5912 O O . PHE B 1 397 ? 9.498 43.495 48.550 1.00 31.56 1397 PHE B O 1
ATOM 5920 N N . GLY B 1 398 ? 9.669 41.615 47.324 1.00 30.89 1398 GLY B N 1
ATOM 5921 C CA . GLY B 1 398 ? 9.933 40.772 48.477 1.00 30.48 1398 GLY B CA 1
ATOM 5922 C C . GLY B 1 398 ? 10.938 41.250 49.512 1.00 30.06 1398 GLY B C 1
ATOM 5923 O O . GLY B 1 398 ? 10.613 41.330 50.699 1.00 30.40 1398 GLY B O 1
ATOM 5924 N N . SER B 1 399 ? 12.154 41.568 49.078 1.00 29.51 1399 SER B N 1
ATOM 5925 C CA . SER B 1 399 ? 13.203 42.005 49.995 1.00 28.74 1399 SER B CA 1
ATOM 5926 C C . SER B 1 399 ? 13.363 43.513 50.177 1.00 27.86 1399 SER B C 1
ATOM 5927 O O . SER B 1 399 ? 14.417 43.978 50.627 1.00 28.30 1399 SER B O 1
ATOM 5930 N N . ARG B 1 400 ? 12.334 44.283 49.838 1.00 26.54 1400 ARG B N 1
ATOM 5931 C CA . ARG B 1 400 ? 12.420 45.728 50.007 1.00 25.03 1400 ARG B CA 1
ATOM 5932 C C . ARG B 1 400 ? 11.796 46.119 51.341 1.00 23.47 1400 ARG B C 1
ATOM 5933 O O . ARG B 1 400 ? 10.583 46.067 51.531 1.00 23.54 1400 ARG B O 1
ATOM 5941 N N . LYS B 1 401 ? 12.667 46.506 52.264 1.00 21.73 1401 LYS B N 1
ATOM 5942 C CA . LYS B 1 401 ? 12.291 46.863 53.624 1.00 19.99 1401 LYS B CA 1
ATOM 5943 C C . LYS B 1 401 ? 11.871 48.311 53.864 1.00 18.68 1401 LYS B C 1
ATOM 5944 O O . LYS B 1 401 ? 11.359 48.627 54.933 1.00 17.96 1401 LYS B O 1
ATOM 5950 N N . ILE B 1 402 ? 12.096 49.181 52.882 1.00 17.35 1402 ILE B N 1
ATOM 5951 C CA . ILE B 1 402 ? 11.783 50.604 53.020 1.00 16.19 1402 ILE B CA 1
ATOM 5952 C C . ILE B 1 402 ? 10.800 51.097 51.962 1.00 15.55 1402 ILE B C 1
ATOM 5953 O O . ILE B 1 402 ? 11.022 50.914 50.764 1.00 15.90 1402 ILE B O 1
ATOM 5958 N N . ILE B 1 403 ? 9.731 51.750 52.410 1.00 14.80 1403 ILE B N 1
ATOM 5959 C CA . ILE B 1 403 ? 8.709 52.275 51.509 1.00 14.48 1403 ILE B CA 1
ATOM 5960 C C . ILE B 1 403 ? 8.728 53.800 51.523 1.00 13.87 1403 ILE B C 1
ATOM 5961 O O . ILE B 1 403 ? 8.459 54.423 52.550 1.00 13.71 1403 ILE B O 1
ATOM 5966 N N . LEU B 1 404 ? 9.060 54.401 50.386 1.00 13.48 1404 LEU B N 1
ATOM 5967 C CA . LEU B 1 404 ? 9.088 55.855 50.269 1.00 12.97 1404 LEU B CA 1
ATOM 5968 C C . LEU B 1 404 ? 7.689 56.363 49.915 1.00 13.04 1404 LEU B C 1
ATOM 5969 O O . LEU B 1 404 ? 7.100 55.934 48.916 1.00 13.40 1404 LEU B O 1
ATOM 5974 N N . ARG B 1 405 ? 7.151 57.255 50.741 1.00 12.50 1405 ARG B N 1
ATOM 5975 C CA . ARG B 1 405 ? 5.849 57.869 50.482 1.00 12.03 1405 ARG B CA 1
ATOM 5976 C C . ARG B 1 405 ? 6.234 59.318 50.208 1.00 12.08 1405 ARG B C 1
ATOM 5977 O O . ARG B 1 405 ? 6.481 60.100 51.134 1.00 11.78 1405 ARG B O 1
ATOM 5985 N N . LEU B 1 406 ? 6.287 59.662 48.923 1.00 12.27 1406 LEU B N 1
ATOM 5986 C CA . LEU B 1 406 ? 6.743 60.971 48.473 1.00 12.37 1406 LEU B CA 1
ATOM 5987 C C . LEU B 1 406 ? 5.720 62.007 48.017 1.00 13.13 1406 LEU B C 1
ATOM 5988 O O . LEU B 1 406 ? 4.897 61.743 47.134 1.00 13.09 1406 LEU B O 1
ATOM 5993 N N . GLN B 1 407 ? 5.775 63.195 48.617 1.00 13.28 1407 GLN B N 1
ATOM 5994 C CA . GLN B 1 407 ? 4.891 64.279 48.203 1.00 14.12 1407 GLN B CA 1
ATOM 5995 C C . GLN B 1 407 ? 5.525 64.960 46.996 1.00 14.79 1407 GLN B C 1
ATOM 5996 O O . GLN B 1 407 ? 6.676 65.414 47.055 1.00 14.61 1407 GLN B O 1
ATOM 6002 N N . VAL B 1 408 ? 4.775 64.994 45.899 1.00 15.24 1408 VAL B N 1
ATOM 6003 C CA . VAL B 1 408 ? 5.215 65.624 44.659 1.00 16.27 1408 VAL B CA 1
ATOM 6004 C C . VAL B 1 408 ? 4.351 66.866 44.476 1.00 16.84 1408 VAL B C 1
ATOM 6005 O O . VAL B 1 408 ? 3.197 66.769 44.081 1.00 17.06 1408 VAL B O 1
ATOM 6009 N N . PRO B 1 409 ? 4.900 68.054 44.775 1.00 17.62 1409 PRO B N 1
ATOM 6010 C CA . PRO B 1 409 ? 4.127 69.291 44.632 1.00 18.28 1409 PRO B CA 1
ATOM 6011 C C . PRO B 1 409 ? 3.742 69.615 43.197 1.00 19.14 1409 PRO B C 1
ATOM 6012 O O . PRO B 1 409 ? 4.403 69.187 42.256 1.00 18.76 1409 PRO B O 1
ATOM 6016 N N . LYS B 1 410 ? 2.668 70.382 43.054 1.00 20.03 1410 LYS B N 1
ATOM 6017 C CA . LYS B 1 410 ? 2.214 70.823 41.746 1.00 21.14 1410 LYS B CA 1
ATOM 6018 C C . LYS B 1 410 ? 3.386 71.567 41.113 1.00 21.50 1410 LYS B C 1
ATOM 6019 O O . LYS B 1 410 ? 4.053 72.362 41.778 1.00 21.79 1410 LYS B O 1
ATOM 6025 N N . GLY B 1 411 ? 3.651 71.285 39.843 1.00 22.11 1411 GLY B N 1
ATOM 6026 C CA . GLY B 1 411 ? 4.736 71.958 39.152 1.00 22.48 1411 GLY B CA 1
ATOM 6027 C C . GLY B 1 411 ? 6.040 71.189 39.043 1.00 23.04 1411 GLY B C 1
ATOM 6028 O O . GLY B 1 411 ? 6.979 71.659 38.397 1.00 23.31 1411 GLY B O 1
ATOM 6029 N N . SER B 1 412 ? 6.110 70.016 39.667 1.00 23.28 1412 SER B N 1
ATOM 6030 C CA . SER B 1 412 ? 7.320 69.195 39.618 1.00 23.60 1412 SER B CA 1
ATOM 6031 C C . SER B 1 412 ? 7.590 68.664 38.215 1.00 23.95 1412 SER B C 1
ATOM 6032 O O . SER B 1 412 ? 6.668 68.496 37.421 1.00 23.93 1412 SER B O 1
ATOM 6035 N N . THR B 1 413 ? 8.857 68.376 37.933 1.00 24.43 1413 THR B N 1
ATOM 6036 C CA . THR B 1 413 ? 9.268 67.868 36.627 1.00 25.09 1413 THR B CA 1
ATOM 6037 C C . THR B 1 413 ? 9.142 66.349 36.511 1.00 25.27 1413 THR B C 1
ATOM 6038 O O . THR B 1 413 ? 10.001 65.600 36.984 1.00 25.48 1413 THR B O 1
ATOM 6042 N N . GLY B 1 414 ? 8.071 65.897 35.870 1.00 25.65 1414 GLY B N 1
ATOM 6043 C CA . GLY B 1 414 ? 7.864 64.471 35.704 1.00 26.07 1414 GLY B CA 1
ATOM 6044 C C . GLY B 1 414 ? 6.677 64.211 34.805 1.00 26.55 1414 GLY B C 1
ATOM 6045 O O . GLY B 1 414 ? 6.100 65.148 34.255 1.00 26.56 1414 GLY B O 1
ATOM 6046 N N . ALA B 1 415 ? 6.307 62.944 34.657 1.00 27.07 1415 ALA B N 1
ATOM 6047 C CA . ALA B 1 415 ? 5.178 62.587 33.810 1.00 27.65 1415 ALA B CA 1
ATOM 6048 C C . ALA B 1 415 ? 4.641 61.192 34.096 1.00 28.36 1415 ALA B C 1
ATOM 6049 O O . ALA B 1 415 ? 5.352 60.330 34.620 1.00 28.23 1415 ALA B O 1
ATOM 6051 N N . TYR B 1 416 ? 3.373 60.982 33.755 1.00 29.15 1416 TYR B N 1
ATOM 6052 C CA . TYR B 1 416 ? 2.735 59.687 33.939 1.00 30.22 1416 TYR B CA 1
ATOM 6053 C C . TYR B 1 416 ? 3.196 58.851 32.750 1.00 31.18 1416 TYR B C 1
ATOM 6054 O O . TYR B 1 416 ? 2.601 58.902 31.670 1.00 31.23 1416 TYR B O 1
ATOM 6063 N N . LEU B 1 417 ? 4.271 58.097 32.957 1.00 32.16 1417 LEU B N 1
ATOM 6064 C CA . LEU B 1 417 ? 4.864 57.263 31.916 1.00 33.40 1417 LEU B CA 1
ATOM 6065 C C . LEU B 1 417 ? 3.881 56.240 31.349 1.00 34.27 1417 LEU B C 1
ATOM 6066 O O . LEU B 1 417 ? 3.909 55.939 30.156 1.00 34.22 1417 LEU B O 1
ATOM 6071 N N . SER B 1 418 ? 3.006 55.718 32.202 1.00 35.34 1418 SER B N 1
ATOM 6072 C CA . SER B 1 418 ? 2.025 54.716 31.791 1.00 36.44 1418 SER B CA 1
ATOM 6073 C C . SER B 1 418 ? 0.971 55.242 30.817 1.00 37.29 1418 SER B C 1
ATOM 6074 O O . SER B 1 418 ? 0.018 54.535 30.484 1.00 37.40 1418 SER B O 1
ATOM 6077 N N . ALA B 1 419 ? 1.142 56.478 30.359 1.00 38.19 1419 ALA B N 1
ATOM 6078 C CA . ALA B 1 419 ? 0.195 57.075 29.423 1.00 39.19 1419 ALA B CA 1
ATOM 6079 C C . ALA B 1 419 ? 0.546 56.710 27.986 1.00 39.89 1419 ALA B C 1
ATOM 6080 O O . ALA B 1 419 ? -0.334 56.616 27.128 1.00 40.08 1419 ALA B O 1
ATOM 6082 N N . ILE B 1 420 ? 1.833 56.507 27.726 1.00 40.65 1420 ILE B N 1
ATOM 6083 C CA . ILE B 1 420 ? 2.289 56.159 26.386 1.00 41.40 1420 ILE B CA 1
ATOM 6084 C C . ILE B 1 420 ? 1.917 54.719 26.060 1.00 41.79 1420 ILE B C 1
ATOM 6085 O O . ILE B 1 420 ? 1.676 54.375 24.901 1.00 41.95 1420 ILE B O 1
ATOM 6090 N N . GLY B 1 421 ? 1.867 53.882 27.091 1.00 42.18 1421 GLY B N 1
ATOM 6091 C CA . GLY B 1 421 ? 1.533 52.486 26.894 1.00 42.68 1421 GLY B CA 1
ATOM 6092 C C . GLY B 1 421 ? 2.777 51.685 26.566 1.00 42.97 1421 GLY B C 1
ATOM 6093 O O . GLY B 1 421 ? 3.877 52.042 26.986 1.00 43.09 1421 GLY B O 1
ATOM 6094 N N . GLY B 1 422 ? 2.609 50.604 25.811 1.00 43.18 1422 GLY B N 1
ATOM 6095 C CA . GLY B 1 422 ? 3.747 49.777 25.452 1.00 43.30 1422 GLY B CA 1
ATOM 6096 C C . GLY B 1 422 ? 4.360 49.097 26.661 1.00 43.35 1422 GLY B C 1
ATOM 6097 O O . GLY B 1 422 ? 3.655 48.475 27.458 1.00 43.41 1422 GLY B O 1
ATOM 6098 N N . PHE B 1 423 ? 5.676 49.218 26.803 1.00 43.41 1423 PHE B N 1
ATOM 6099 C CA . PHE B 1 423 ? 6.386 48.608 27.923 1.00 43.42 1423 PHE B CA 1
ATOM 6100 C C . PHE B 1 423 ? 6.206 49.417 29.205 1.00 43.30 1423 PHE B C 1
ATOM 6101 O O . PHE B 1 423 ? 6.779 49.084 30.244 1.00 43.31 1423 PHE B O 1
ATOM 6109 N N . ALA B 1 424 ? 5.408 50.478 29.124 1.00 43.02 1424 ALA B N 1
ATOM 6110 C CA . ALA B 1 424 ? 5.147 51.333 30.276 1.00 42.68 1424 ALA B CA 1
ATOM 6111 C C . ALA B 1 424 ? 4.580 50.517 31.431 1.00 42.41 1424 ALA B C 1
ATOM 6112 O O . ALA B 1 424 ? 3.642 49.737 31.250 1.00 42.55 1424 ALA B O 1
ATOM 6114 N N . SER B 1 425 ? 5.149 50.702 32.619 1.00 41.88 1425 SER B N 1
ATOM 6115 C CA . SER B 1 425 ? 4.697 49.981 33.803 1.00 41.27 1425 SER B CA 1
ATOM 6116 C C . SER B 1 425 ? 3.254 50.338 34.137 1.00 40.69 1425 SER B C 1
ATOM 6117 O O . SER B 1 425 ? 2.529 50.886 33.306 1.00 40.74 1425 SER B O 1
ATOM 6120 N N . GLU B 1 426 ? 2.841 50.029 35.361 1.00 39.81 1426 GLU B N 1
ATOM 6121 C CA . GLU B 1 426 ? 1.481 50.311 35.789 1.00 38.78 1426 GLU B CA 1
ATOM 6122 C C . GLU B 1 426 ? 1.458 51.500 36.740 1.00 37.56 1426 GLU B C 1
ATOM 6123 O O . GLU B 1 426 ? 2.204 51.534 37.719 1.00 37.56 1426 GLU B O 1
ATOM 6129 N N . LYS B 1 427 ? 0.610 52.476 36.439 1.00 36.19 1427 LYS B N 1
ATOM 6130 C CA . LYS B 1 427 ? 0.452 53.648 37.291 1.00 34.65 1427 LYS B CA 1
ATOM 6131 C C . LYS B 1 427 ? 1.792 54.292 37.653 1.00 33.63 1427 LYS B C 1
ATOM 6132 O O . LYS B 1 427 ? 1.968 54.776 38.773 1.00 33.33 1427 LYS B O 1
ATOM 6138 N N . GLU B 1 428 ? 2.724 54.319 36.703 1.00 32.42 1428 GLU B N 1
ATOM 6139 C CA . GLU B 1 428 ? 4.048 54.880 36.957 1.00 31.26 1428 GLU B CA 1
ATOM 6140 C C . GLU B 1 428 ? 4.234 56.370 36.675 1.00 30.24 1428 GLU B C 1
ATOM 6141 O O . GLU B 1 428 ? 3.795 56.893 35.647 1.00 29.82 1428 GLU B O 1
ATOM 6147 N N . ILE B 1 429 ? 4.896 57.040 37.614 1.00 28.73 1429 ILE B N 1
ATOM 6148 C CA . ILE B 1 429 ? 5.226 58.453 37.501 1.00 27.49 1429 ILE B CA 1
ATOM 6149 C C . ILE B 1 429 ? 6.751 58.484 37.450 1.00 26.98 1429 ILE B C 1
ATOM 6150 O O . ILE B 1 429 ? 7.413 58.088 38.408 1.00 26.67 1429 ILE B O 1
ATOM 6155 N N . LEU B 1 430 ? 7.313 58.925 36.331 1.00 26.16 1430 LEU B N 1
ATOM 6156 C CA . LEU B 1 430 ? 8.763 58.992 36.217 1.00 25.56 1430 LEU B CA 1
ATOM 6157 C C . LEU B 1 430 ? 9.205 60.423 36.493 1.00 25.28 1430 LEU B C 1
ATOM 6158 O O . LEU B 1 430 ? 8.708 61.359 35.872 1.00 25.07 1430 LEU B O 1
ATOM 6163 N N . LEU B 1 431 ? 10.121 60.591 37.443 1.00 25.04 1431 LEU B N 1
ATOM 6164 C CA . LEU B 1 431 ? 10.627 61.913 37.784 1.00 24.89 1431 LEU B CA 1
ATOM 6165 C C . LEU B 1 431 ? 11.965 62.120 37.083 1.00 24.93 1431 LEU B C 1
ATOM 6166 O O . LEU B 1 431 ? 12.736 61.177 36.909 1.00 24.70 1431 LEU B O 1
ATOM 6171 N N . ASP B 1 432 ? 12.238 63.357 36.683 1.00 25.28 1432 ASP B N 1
ATOM 6172 C CA . ASP B 1 432 ? 13.470 63.674 35.973 1.00 25.48 1432 ASP B CA 1
ATOM 6173 C C . ASP B 1 432 ? 14.718 63.506 36.836 1.00 25.60 1432 ASP B C 1
ATOM 6174 O O . ASP B 1 432 ? 14.663 63.607 38.065 1.00 25.37 1432 ASP B O 1
ATOM 6179 N N . LYS B 1 433 ? 15.842 63.231 36.179 1.00 25.53 1433 LYS B N 1
ATOM 6180 C CA . LYS B 1 433 ? 17.118 63.024 36.854 1.00 25.59 1433 LYS B CA 1
ATOM 6181 C C . LYS B 1 433 ? 17.513 64.208 37.727 1.00 25.45 1433 LYS B C 1
ATOM 6182 O O . LYS B 1 433 ? 17.032 65.322 37.531 1.00 25.24 1433 LYS B O 1
ATOM 6188 N N . ASP B 1 434 ? 18.393 63.958 38.693 1.00 25.54 1434 ASP B N 1
ATOM 6189 C CA . ASP B 1 434 ? 18.848 65.002 39.603 1.00 25.84 1434 ASP B CA 1
ATOM 6190 C C . ASP B 1 434 ? 17.729 65.445 40.539 1.00 25.32 1434 ASP B C 1
ATOM 6191 O O . ASP B 1 434 ? 17.620 66.624 40.883 1.00 25.38 1434 ASP B O 1
ATOM 6196 N N . SER B 1 435 ? 16.898 64.490 40.943 1.00 24.57 1435 SER B N 1
ATOM 6197 C CA . SER B 1 435 ? 15.799 64.777 41.854 1.00 23.74 1435 SER B CA 1
ATOM 6198 C C . SER B 1 435 ? 16.376 64.909 43.253 1.00 22.92 1435 SER B C 1
ATOM 6199 O O . SER B 1 435 ? 17.458 64.387 43.549 1.00 22.72 1435 SER B O 1
ATOM 6202 N N . LYS B 1 436 ? 15.650 65.606 44.117 1.00 22.07 1436 LYS B N 1
ATOM 6203 C CA . LYS B 1 436 ? 16.100 65.806 45.485 1.00 21.23 1436 LYS B CA 1
ATOM 6204 C C . LYS B 1 436 ? 14.859 65.882 46.350 1.00 20.09 1436 LYS B C 1
ATOM 6205 O O . LYS B 1 436 ? 13.894 66.543 45.981 1.00 19.55 1436 LYS B O 1
ATOM 6211 N N . TYR B 1 437 ? 14.877 65.200 47.490 1.00 18.94 1437 TYR B N 1
ATOM 6212 C CA . TYR B 1 437 ? 13.733 65.248 48.385 1.00 17.73 1437 TYR B CA 1
ATOM 6213 C C . TYR B 1 437 ? 14.166 65.317 49.833 1.00 16.73 1437 TYR B C 1
ATOM 6214 O O . TYR B 1 437 ? 15.186 64.750 50.215 1.00 16.32 1437 TYR B O 1
ATOM 6223 N N . HIS B 1 438 ? 13.388 66.052 50.622 1.00 15.79 1438 HIS B N 1
ATOM 6224 C CA . HIS B 1 438 ? 13.646 66.243 52.043 1.00 15.04 1438 HIS B CA 1
ATOM 6225 C C . HIS B 1 438 ? 12.895 65.182 52.833 1.00 14.33 1438 HIS B C 1
ATOM 6226 O O . HIS B 1 438 ? 11.697 65.006 52.643 1.00 13.72 1438 HIS B O 1
ATOM 6233 N N . ILE B 1 439 ? 13.604 64.480 53.711 1.00 13.98 1439 ILE B N 1
ATOM 6234 C CA . ILE B 1 439 ? 12.983 63.433 54.513 1.00 14.05 1439 ILE B CA 1
ATOM 6235 C C . ILE B 1 439 ? 12.297 64.063 55.720 1.00 14.24 1439 ILE B C 1
ATOM 6236 O O . ILE B 1 439 ? 12.945 64.647 56.595 1.00 14.14 1439 ILE B O 1
ATOM 6241 N N . ASP B 1 440 ? 10.971 63.930 55.735 1.00 14.11 1440 ASP B N 1
ATOM 6242 C CA . ASP B 1 440 ? 10.098 64.512 56.753 1.00 14.58 1440 ASP B CA 1
ATOM 6243 C C . ASP B 1 440 ? 9.926 63.717 58.048 1.00 14.59 1440 ASP B C 1
ATOM 6244 O O . ASP B 1 440 ? 9.946 64.292 59.143 1.00 14.79 1440 ASP B O 1
ATOM 6249 N N . LYS B 1 441 ? 9.729 62.407 57.928 1.00 14.69 1441 LYS B N 1
ATOM 6250 C CA . LYS B 1 441 ? 9.567 61.539 59.091 1.00 15.01 1441 LYS B CA 1
ATOM 6251 C C . LYS B 1 441 ? 9.659 60.070 58.707 1.00 14.99 1441 LYS B C 1
ATOM 6252 O O . LYS B 1 441 ? 9.610 59.716 57.521 1.00 14.13 1441 LYS B O 1
ATOM 6258 N N . VAL B 1 442 ? 9.833 59.221 59.709 1.00 14.76 1442 VAL B N 1
ATOM 6259 C CA . VAL B 1 442 ? 9.927 57.791 59.487 1.00 15.40 1442 VAL B CA 1
ATOM 6260 C C . VAL B 1 442 ? 9.056 57.080 60.523 1.00 15.52 1442 VAL B C 1
ATOM 6261 O O . VAL B 1 442 ? 9.059 57.441 61.708 1.00 15.31 1442 VAL B O 1
ATOM 6265 N N . THR B 1 443 ? 8.290 56.096 60.062 1.00 16.10 1443 THR B N 1
ATOM 6266 C CA . THR B 1 443 ? 7.420 55.318 60.941 1.00 16.51 1443 THR B CA 1
ATOM 6267 C C . THR B 1 443 ? 7.512 53.837 60.594 1.00 17.42 1443 THR B C 1
ATOM 6268 O O . THR B 1 443 ? 8.035 53.466 59.541 1.00 16.95 1443 THR B O 1
ATOM 6272 N N . GLU B 1 444 ? 6.997 52.992 61.482 1.00 18.87 1444 GLU B N 1
ATOM 6273 C CA . GLU B 1 444 ? 7.031 51.548 61.274 1.00 20.56 1444 GLU B CA 1
ATOM 6274 C C . GLU B 1 444 ? 5.668 50.980 60.914 1.00 21.04 1444 GLU B C 1
ATOM 6275 O O . GLU B 1 444 ? 4.630 51.543 61.259 1.00 21.69 1444 GLU B O 1
ATOM 6281 N N . VAL B 1 445 ? 5.688 49.855 60.213 1.00 21.13 1445 VAL B N 1
ATOM 6282 C CA . VAL B 1 445 ? 4.468 49.146 59.849 1.00 21.22 1445 VAL B CA 1
ATOM 6283 C C . VAL B 1 445 ? 4.859 47.685 59.678 1.00 21.37 1445 VAL B C 1
ATOM 6284 O O . VAL B 1 445 ? 5.848 47.373 59.008 1.00 21.08 1445 VAL B O 1
ATOM 6288 N N . ILE B 1 446 ? 4.111 46.790 60.318 1.00 21.66 1446 ILE B N 1
ATOM 6289 C CA . ILE B 1 446 ? 4.392 45.371 60.202 1.00 21.72 1446 ILE B CA 1
ATOM 6290 C C . ILE B 1 446 ? 3.458 44.816 59.139 1.00 21.93 1446 ILE B C 1
ATOM 6291 O O . ILE B 1 446 ? 2.233 44.867 59.281 1.00 21.75 1446 ILE B O 1
ATOM 6296 N N . ILE B 1 447 ? 4.049 44.302 58.068 1.00 22.12 1447 ILE B N 1
ATOM 6297 C CA . ILE B 1 447 ? 3.288 43.751 56.960 1.00 22.75 1447 ILE B CA 1
ATOM 6298 C C . ILE B 1 447 ? 3.492 42.250 56.836 1.00 23.69 1447 ILE B C 1
ATOM 6299 O O . ILE B 1 447 ? 4.598 41.779 56.565 1.00 23.88 1447 ILE B O 1
ATOM 6304 N N . LYS B 1 448 ? 2.412 41.509 57.039 1.00 24.43 1448 LYS B N 1
ATOM 6305 C CA . LYS B 1 448 ? 2.429 40.062 56.930 1.00 25.38 1448 LYS B CA 1
ATOM 6306 C C . LYS B 1 448 ? 3.613 39.463 57.685 1.00 25.22 1448 LYS B C 1
ATOM 6307 O O . LYS B 1 448 ? 4.359 38.642 57.152 1.00 25.62 1448 LYS B O 1
ATOM 6313 N N . GLY B 1 449 ? 3.785 39.898 58.927 1.00 25.01 1449 GLY B N 1
ATOM 6314 C CA . GLY B 1 449 ? 4.855 39.368 59.751 1.00 24.55 1449 GLY B CA 1
ATOM 6315 C C . GLY B 1 449 ? 6.204 40.060 59.725 1.00 24.15 1449 GLY B C 1
ATOM 6316 O O . GLY B 1 449 ? 6.937 39.998 60.714 1.00 24.38 1449 GLY B O 1
ATOM 6317 N N . VAL B 1 450 ? 6.551 40.708 58.616 1.00 23.70 1450 VAL B N 1
ATOM 6318 C CA . VAL B 1 450 ? 7.842 41.381 58.527 1.00 23.08 1450 VAL B CA 1
ATOM 6319 C C . VAL B 1 450 ? 7.774 42.888 58.751 1.00 22.33 1450 VAL B C 1
ATOM 6320 O O . VAL B 1 450 ? 6.818 43.560 58.347 1.00 22.28 1450 VAL B O 1
ATOM 6324 N N . LYS B 1 451 ? 8.809 43.418 59.391 1.00 21.45 1451 LYS B N 1
ATOM 6325 C CA . LYS B 1 451 ? 8.876 44.840 59.694 1.00 20.52 1451 LYS B CA 1
ATOM 6326 C C . LYS B 1 451 ? 9.366 45.683 58.528 1.00 19.63 1451 LYS B C 1
ATOM 6327 O O . LYS B 1 451 ? 10.327 45.327 57.852 1.00 19.42 1451 LYS B O 1
ATOM 6333 N N . ARG B 1 452 ? 8.683 46.801 58.300 1.00 18.72 1452 ARG B N 1
ATOM 6334 C CA . ARG B 1 452 ? 9.044 47.730 57.241 1.00 17.91 1452 ARG B CA 1
ATOM 6335 C C . ARG B 1 452 ? 8.978 49.172 57.743 1.00 16.71 1452 ARG B C 1
ATOM 6336 O O . ARG B 1 452 ? 8.250 49.486 58.689 1.00 16.76 1452 ARG B O 1
ATOM 6344 N N . TYR B 1 453 ? 9.772 50.045 57.136 1.00 15.60 1453 TYR B N 1
ATOM 6345 C CA . TYR B 1 453 ? 9.769 51.453 57.502 1.00 14.68 1453 TYR B CA 1
ATOM 6346 C C . TYR B 1 453 ? 9.158 52.264 56.379 1.00 14.26 1453 TYR B C 1
ATOM 6347 O O . TYR B 1 453 ? 9.495 52.053 55.215 1.00 14.67 1453 TYR B O 1
ATOM 6356 N N . VAL B 1 454 ? 8.266 53.185 56.729 1.00 13.78 1454 VAL B N 1
ATOM 6357 C CA . VAL B 1 454 ? 7.651 54.076 55.751 1.00 13.12 1454 VAL B CA 1
ATOM 6358 C C . VAL B 1 454 ? 8.374 55.412 55.907 1.00 12.67 1454 VAL B C 1
ATOM 6359 O O . VAL B 1 454 ? 8.408 55.980 56.996 1.00 12.53 1454 VAL B O 1
ATOM 6363 N N . VAL B 1 455 ? 8.969 55.895 54.826 1.00 12.37 1455 VAL B N 1
ATOM 6364 C CA . VAL B 1 455 ? 9.699 57.153 54.855 1.00 12.23 1455 VAL B CA 1
ATOM 6365 C C . VAL B 1 455 ? 8.913 58.232 54.130 1.00 12.07 1455 VAL B C 1
ATOM 6366 O O . VAL B 1 455 ? 8.729 58.156 52.914 1.00 11.72 1455 VAL B O 1
ATOM 6370 N N . ASP B 1 456 ? 8.425 59.219 54.876 1.00 11.84 1456 ASP B N 1
ATOM 6371 C CA . ASP B 1 456 ? 7.699 60.342 54.285 1.00 12.07 1456 ASP B CA 1
ATOM 6372 C C . ASP B 1 456 ? 8.697 61.417 53.868 1.00 12.64 1456 ASP B C 1
ATOM 6373 O O . ASP B 1 456 ? 9.573 61.802 54.643 1.00 12.64 1456 ASP B O 1
ATOM 6378 N N . ALA B 1 457 ? 8.568 61.891 52.636 1.00 12.72 1457 ALA B N 1
ATOM 6379 C CA . ALA B 1 457 ? 9.468 62.909 52.118 1.00 13.14 1457 ALA B CA 1
ATOM 6380 C C . ALA B 1 457 ? 8.722 63.850 51.172 1.00 13.83 1457 ALA B C 1
ATOM 6381 O O . ALA B 1 457 ? 7.598 63.569 50.744 1.00 13.50 1457 ALA B O 1
ATOM 6383 N N . THR B 1 458 ? 9.364 64.969 50.856 1.00 14.52 1458 THR B N 1
ATOM 6384 C CA . THR B 1 458 ? 8.790 65.965 49.967 1.00 15.50 1458 THR B CA 1
ATOM 6385 C C . THR B 1 458 ? 9.804 66.319 48.889 1.00 16.16 1458 THR B C 1
ATOM 6386 O O . THR B 1 458 ? 10.930 66.702 49.188 1.00 15.89 1458 THR B O 1
ATOM 6390 N N . LEU B 1 459 ? 9.397 66.181 47.633 1.00 16.90 1459 LEU B N 1
ATOM 6391 C CA . LEU B 1 459 ? 10.273 66.489 46.510 1.00 19.01 1459 LEU B CA 1
ATOM 6392 C C . LEU B 1 459 ? 10.561 67.988 46.488 1.00 20.37 1459 LEU B C 1
ATOM 6393 O O . LEU B 1 459 ? 9.649 68.808 46.614 1.00 20.58 1459 LEU B O 1
ATOM 6398 N N . LEU B 1 460 ? 11.829 68.349 46.338 1.00 22.36 1460 LEU B N 1
ATOM 6399 C CA . LEU B 1 460 ? 12.196 69.758 46.305 1.00 24.42 1460 LEU B CA 1
ATOM 6400 C C . LEU B 1 460 ? 11.955 70.324 44.911 1.00 25.91 1460 LEU B C 1
ATOM 6401 O O . LEU B 1 460 ? 12.339 69.726 43.910 1.00 26.15 1460 LEU B O 1
ATOM 6406 N N . THR B 1 461 ? 11.293 71.475 44.856 1.00 27.56 1461 THR B N 1
ATOM 6407 C CA . THR B 1 461 ? 10.975 72.121 43.589 1.00 28.92 1461 THR B CA 1
ATOM 6408 C C . THR B 1 461 ? 12.009 73.195 43.260 1.00 29.36 1461 THR B C 1
ATOM 6409 O O . THR B 1 461 ? 12.683 73.057 42.219 1.00 29.87 1461 THR B O 1
ATOM 6413 N N . THR C 1 60 ? 18.417 12.776 3.224 1.00 29.71 2060 THR C N 1
ATOM 6414 C CA . THR C 1 60 ? 17.254 11.842 3.159 1.00 29.64 2060 THR C CA 1
ATOM 6415 C C . THR C 1 60 ? 15.947 12.521 3.563 1.00 29.73 2060 THR C C 1
ATOM 6416 O O . THR C 1 60 ? 14.876 11.916 3.475 1.00 29.72 2060 THR C O 1
ATOM 6420 N N . ASP C 1 61 ? 16.034 13.776 3.997 1.00 29.79 2061 ASP C N 1
ATOM 6421 C CA . ASP C 1 61 ? 14.844 14.525 4.403 1.00 29.86 2061 ASP C CA 1
ATOM 6422 C C . ASP C 1 61 ? 13.945 14.859 3.215 1.00 29.54 2061 ASP C C 1
ATOM 6423 O O . ASP C 1 61 ? 14.413 14.990 2.085 1.00 29.56 2061 ASP C O 1
ATOM 6428 N N . LYS C 1 62 ? 12.649 14.990 3.483 1.00 29.11 2062 LYS C N 1
ATOM 6429 C CA . LYS C 1 62 ? 11.671 15.343 2.455 1.00 28.61 2062 LYS C CA 1
ATOM 6430 C C . LYS C 1 62 ? 11.951 16.761 1.965 1.00 28.05 2062 LYS C C 1
ATOM 6431 O O . LYS C 1 62 ? 11.975 17.696 2.764 1.00 28.20 2062 LYS C O 1
ATOM 6437 N N . VAL C 1 63 ? 12.153 16.922 0.658 1.00 27.02 2063 VAL C N 1
ATOM 6438 C CA . VAL C 1 63 ? 12.435 18.236 0.078 1.00 26.23 2063 VAL C CA 1
ATOM 6439 C C . VAL C 1 63 ? 11.795 18.379 -1.303 1.00 25.64 2063 VAL C C 1
ATOM 6440 O O . VAL C 1 63 ? 11.709 17.408 -2.052 1.00 25.98 2063 VAL C O 1
ATOM 6444 N N . GLU C 1 64 ? 11.347 19.590 -1.625 1.00 24.65 2064 GLU C N 1
ATOM 6445 C CA . GLU C 1 64 ? 10.739 19.888 -2.923 1.00 24.03 2064 GLU C CA 1
ATOM 6446 C C . GLU C 1 64 ? 11.809 20.480 -3.842 1.00 23.18 2064 GLU C C 1
ATOM 6447 O O . GLU C 1 64 ? 12.752 21.111 -3.370 1.00 22.71 2064 GLU C O 1
ATOM 6453 N N . ASP C 1 65 ? 11.666 20.264 -5.147 1.00 22.29 2065 ASP C N 1
ATOM 6454 C CA . ASP C 1 65 ? 12.582 20.830 -6.138 1.00 21.81 2065 ASP C CA 1
ATOM 6455 C C . ASP C 1 65 ? 11.839 20.857 -7.466 1.00 21.97 2065 ASP C C 1
ATOM 6456 O O . ASP C 1 65 ? 11.733 19.837 -8.147 1.00 21.99 2065 ASP C O 1
ATOM 6461 N N . PHE C 1 66 ? 11.323 22.024 -7.829 1.00 21.90 2066 PHE C N 1
ATOM 6462 C CA . PHE C 1 66 ? 10.573 22.145 -9.071 1.00 22.10 2066 PHE C CA 1
ATOM 6463 C C . PHE C 1 66 ? 11.428 22.308 -10.317 1.00 22.48 2066 PHE C C 1
ATOM 6464 O O . PHE C 1 66 ? 10.903 22.329 -11.427 1.00 22.34 2066 PHE C O 1
ATOM 6472 N N . LYS C 1 67 ? 12.738 22.418 -10.132 1.00 22.92 2067 LYS C N 1
ATOM 6473 C CA . LYS C 1 67 ? 13.666 22.562 -11.246 1.00 23.61 2067 LYS C CA 1
ATOM 6474 C C . LYS C 1 67 ? 13.275 23.647 -12.259 1.00 23.79 2067 LYS C C 1
ATOM 6475 O O . LYS C 1 67 ? 13.433 24.837 -11.990 1.00 23.74 2067 LYS C O 1
ATOM 6481 N N . GLU C 1 68 ? 12.766 23.235 -13.419 1.00 24.10 2068 GLU C N 1
ATOM 6482 C CA . GLU C 1 68 ? 12.374 24.171 -14.473 1.00 24.33 2068 GLU C CA 1
ATOM 6483 C C . GLU C 1 68 ? 10.862 24.360 -14.606 1.00 23.89 2068 GLU C C 1
ATOM 6484 O O . GLU C 1 68 ? 10.407 25.176 -15.410 1.00 23.78 2068 GLU C O 1
ATOM 6490 N N . ASP C 1 69 ? 10.085 23.625 -13.818 1.00 23.47 2069 ASP C N 1
ATOM 6491 C CA . ASP C 1 69 ? 8.628 23.712 -13.917 1.00 22.85 2069 ASP C CA 1
ATOM 6492 C C . ASP C 1 69 ? 8.049 24.947 -13.227 1.00 23.02 2069 ASP C C 1
ATOM 6493 O O . ASP C 1 69 ? 7.579 24.876 -12.090 1.00 22.25 2069 ASP C O 1
ATOM 6498 N N . LYS C 1 70 ? 8.076 26.070 -13.935 1.00 23.31 2070 LYS C N 1
ATOM 6499 C CA . LYS C 1 70 ? 7.565 27.338 -13.436 1.00 23.96 2070 LYS C CA 1
ATOM 6500 C C . LYS C 1 70 ? 6.099 27.246 -13.047 1.00 23.81 2070 LYS C C 1
ATOM 6501 O O . LYS C 1 70 ? 5.684 27.785 -12.026 1.00 23.56 2070 LYS C O 1
ATOM 6507 N N . GLU C 1 71 ? 5.307 26.576 -13.877 1.00 23.80 2071 GLU C N 1
ATOM 6508 C CA . GLU C 1 71 ? 3.882 26.472 -13.604 1.00 24.06 2071 GLU C CA 1
ATOM 6509 C C . GLU C 1 71 ? 3.545 25.697 -12.339 1.00 23.79 2071 GLU C C 1
ATOM 6510 O O . GLU C 1 71 ? 2.691 26.129 -11.568 1.00 23.65 2071 GLU C O 1
ATOM 6516 N N . LYS C 1 72 ? 4.200 24.564 -12.109 1.00 23.75 2072 LYS C N 1
ATOM 6517 C CA . LYS C 1 72 ? 3.922 23.808 -10.892 1.00 23.64 2072 LYS C CA 1
ATOM 6518 C C . LYS C 1 72 ? 4.431 24.565 -9.672 1.00 23.56 2072 LYS C C 1
ATOM 6519 O O . LYS C 1 72 ? 3.809 24.541 -8.609 1.00 23.27 2072 LYS C O 1
ATOM 6525 N N . ALA C 1 73 ? 5.564 25.241 -9.825 1.00 23.39 2073 ALA C N 1
ATOM 6526 C CA . ALA C 1 73 ? 6.134 26.006 -8.722 1.00 23.50 2073 ALA C CA 1
ATOM 6527 C C . ALA C 1 73 ? 5.198 27.147 -8.348 1.00 23.69 2073 ALA C C 1
ATOM 6528 O O . ALA C 1 73 ? 5.039 27.465 -7.171 1.00 23.49 2073 ALA C O 1
ATOM 6530 N N . LYS C 1 74 ? 4.589 27.762 -9.357 1.00 24.02 2074 LYS C N 1
ATOM 6531 C CA . LYS C 1 74 ? 3.662 28.864 -9.134 1.00 24.48 2074 LYS C CA 1
ATOM 6532 C C . LYS C 1 74 ? 2.476 28.394 -8.293 1.00 24.64 2074 LYS C C 1
ATOM 6533 O O . LYS C 1 74 ? 1.983 29.124 -7.432 1.00 24.40 2074 LYS C O 1
ATOM 6539 N N . GLU C 1 75 ? 2.027 27.168 -8.541 1.00 24.94 2075 GLU C N 1
ATOM 6540 C CA . GLU C 1 75 ? 0.902 26.600 -7.802 1.00 25.51 2075 GLU C CA 1
ATOM 6541 C C . GLU C 1 75 ? 1.296 26.368 -6.345 1.00 25.23 2075 GLU C C 1
ATOM 6542 O O . GLU C 1 75 ? 0.521 26.660 -5.432 1.00 25.23 2075 GLU C O 1
ATOM 6548 N N . TRP C 1 76 ? 2.498 25.838 -6.134 1.00 25.08 2076 TRP C N 1
ATOM 6549 C CA . TRP C 1 76 ? 3.009 25.575 -4.786 1.00 24.71 2076 TRP C CA 1
ATOM 6550 C C . TRP C 1 76 ? 3.195 26.915 -4.070 1.00 24.93 2076 TRP C C 1
ATOM 6551 O O . TRP C 1 76 ? 2.896 27.052 -2.886 1.00 25.00 2076 TRP C O 1
ATOM 6562 N N . GLY C 1 77 ? 3.701 27.900 -4.803 1.00 25.05 2077 GLY C N 1
ATOM 6563 C CA . GLY C 1 77 ? 3.923 29.211 -4.226 1.00 25.54 2077 GLY C CA 1
ATOM 6564 C C . GLY C 1 77 ? 2.646 29.884 -3.769 1.00 25.88 2077 GLY C C 1
ATOM 6565 O O . GLY C 1 77 ? 2.597 30.453 -2.678 1.00 25.75 2077 GLY C O 1
ATOM 6566 N N . LYS C 1 78 ? 1.605 29.814 -4.595 1.00 26.46 2078 LYS C N 1
ATOM 6567 C CA . LYS C 1 78 ? 0.332 30.440 -4.258 1.00 27.13 2078 LYS C CA 1
ATOM 6568 C C . LYS C 1 78 ? -0.202 29.930 -2.924 1.00 27.41 2078 LYS C C 1
ATOM 6569 O O . LYS C 1 78 ? -0.737 30.699 -2.123 1.00 27.45 2078 LYS C O 1
ATOM 6575 N N . GLU C 1 79 ? -0.043 28.636 -2.675 1.00 27.59 2079 GLU C N 1
ATOM 6576 C CA . GLU C 1 79 ? -0.530 28.066 -1.430 1.00 27.92 2079 GLU C CA 1
ATOM 6577 C C . GLU C 1 79 ? 0.344 28.418 -0.230 1.00 27.42 2079 GLU C C 1
ATOM 6578 O O . GLU C 1 79 ? -0.168 28.686 0.857 1.00 27.73 2079 GLU C O 1
ATOM 6584 N N . LYS C 1 80 ? 1.658 28.438 -0.420 1.00 26.73 2080 LYS C N 1
ATOM 6585 C CA . LYS C 1 80 ? 2.561 28.762 0.683 1.00 26.06 2080 LYS C CA 1
ATOM 6586 C C . LYS C 1 80 ? 2.590 30.252 1.033 1.00 25.49 2080 LYS C C 1
ATOM 6587 O O . LYS C 1 80 ? 2.900 30.621 2.162 1.00 24.96 2080 LYS C O 1
ATOM 6593 N N . GLU C 1 81 ? 2.257 31.101 0.067 1.00 25.09 2081 GLU C N 1
ATOM 6594 C CA . GLU C 1 81 ? 2.260 32.554 0.261 1.00 24.69 2081 GLU C CA 1
ATOM 6595 C C . GLU C 1 81 ? 1.361 32.988 1.415 1.00 24.37 2081 GLU C C 1
ATOM 6596 O O . GLU C 1 81 ? 1.610 34.004 2.060 1.00 23.90 2081 GLU C O 1
ATOM 6602 N N . LYS C 1 82 ? 0.330 32.197 1.687 1.00 23.86 2082 LYS C N 1
ATOM 6603 C CA . LYS C 1 82 ? -0.618 32.524 2.744 1.00 23.74 2082 LYS C CA 1
ATOM 6604 C C . LYS C 1 82 ? -0.171 32.150 4.154 1.00 23.40 2082 LYS C C 1
ATOM 6605 O O . LYS C 1 82 ? -0.696 32.690 5.130 1.00 23.57 2082 LYS C O 1
ATOM 6611 N N . GLU C 1 83 ? 0.795 31.245 4.281 1.00 22.64 2083 GLU C N 1
ATOM 6612 C CA . GLU C 1 83 ? 1.216 30.814 5.614 1.00 22.15 2083 GLU C CA 1
ATOM 6613 C C . GLU C 1 83 ? 2.038 31.808 6.445 1.00 21.76 2083 GLU C C 1
ATOM 6614 O O . GLU C 1 83 ? 2.072 31.700 7.667 1.00 21.44 2083 GLU C O 1
ATOM 6620 N N . TRP C 1 84 ? 2.684 32.778 5.802 1.00 21.48 2084 TRP C N 1
ATOM 6621 C CA . TRP C 1 84 ? 3.470 33.766 6.549 1.00 21.28 2084 TRP C CA 1
ATOM 6622 C C . TRP C 1 84 ? 2.486 34.691 7.290 1.00 21.59 2084 TRP C C 1
ATOM 6623 O O . TRP C 1 84 ? 2.771 35.180 8.378 1.00 21.53 2084 TRP C O 1
ATOM 6634 N N . LYS C 1 85 ? 1.328 34.923 6.682 1.00 22.04 2085 LYS C N 1
ATOM 6635 C CA . LYS C 1 85 ? 0.277 35.766 7.260 1.00 22.14 2085 LYS C CA 1
ATOM 6636 C C . LYS C 1 85 ? 0.646 37.229 7.510 1.00 21.69 2085 LYS C C 1
ATOM 6637 O O . LYS C 1 85 ? 0.191 37.840 8.475 1.00 22.03 2085 LYS C O 1
ATOM 6643 N N . LEU C 1 86 ? 1.477 37.783 6.640 1.00 20.75 2086 LEU C N 1
ATOM 6644 C CA . LEU C 1 86 ? 1.862 39.185 6.740 1.00 19.98 2086 LEU C CA 1
ATOM 6645 C C . LEU C 1 86 ? 0.624 40.023 6.420 1.00 19.33 2086 LEU C C 1
ATOM 6646 O O . LEU C 1 86 ? -0.238 39.581 5.651 1.00 19.71 2086 LEU C O 1
ATOM 6651 N N . THR C 1 87 ? 0.532 41.219 6.998 1.00 18.35 2087 THR C N 1
ATOM 6652 C CA . THR C 1 87 ? -0.600 42.102 6.711 1.00 17.48 2087 THR C CA 1
ATOM 6653 C C . THR C 1 87 ? -0.351 42.784 5.369 1.00 17.13 2087 THR C C 1
ATOM 6654 O O . THR C 1 87 ? 0.750 42.708 4.824 1.00 16.26 2087 THR C O 1
ATOM 6658 N N . ALA C 1 88 ? -1.367 43.459 4.839 1.00 17.16 2088 ALA C N 1
ATOM 6659 C CA . ALA C 1 88 ? -1.207 44.160 3.571 1.00 17.41 2088 ALA C CA 1
ATOM 6660 C C . ALA C 1 88 ? -0.135 45.234 3.716 1.00 17.50 2088 ALA C C 1
ATOM 6661 O O . ALA C 1 88 ? 0.636 45.486 2.788 1.00 17.91 2088 ALA C O 1
ATOM 6663 N N . THR C 1 89 ? -0.095 45.870 4.882 1.00 17.73 2089 THR C N 1
ATOM 6664 C CA . THR C 1 89 ? 0.888 46.914 5.139 1.00 17.89 2089 THR C CA 1
ATOM 6665 C C . THR C 1 89 ? 2.297 46.321 5.154 1.00 17.91 2089 THR C C 1
ATOM 6666 O O . THR C 1 89 ? 3.215 46.877 4.551 1.00 18.17 2089 THR C O 1
ATOM 6670 N N . GLU C 1 90 ? 2.470 45.188 5.826 1.00 17.90 2090 GLU C N 1
ATOM 6671 C CA . GLU C 1 90 ? 3.785 44.556 5.885 1.00 17.62 2090 GLU C CA 1
ATOM 6672 C C . GLU C 1 90 ? 4.260 44.105 4.507 1.00 17.55 2090 GLU C C 1
ATOM 6673 O O . GLU C 1 90 ? 5.426 44.293 4.159 1.00 16.81 2090 GLU C O 1
ATOM 6679 N N . LYS C 1 91 ? 3.363 43.511 3.723 1.00 17.18 2091 LYS C N 1
ATOM 6680 C CA . LYS C 1 91 ? 3.720 43.066 2.381 1.00 17.73 2091 LYS C CA 1
ATOM 6681 C C . LYS C 1 91 ? 4.187 44.244 1.538 1.00 17.84 2091 LYS C C 1
ATOM 6682 O O . LYS C 1 91 ? 5.103 44.106 0.727 1.00 17.57 2091 LYS C O 1
ATOM 6688 N N . GLY C 1 92 ? 3.543 45.393 1.730 1.00 17.93 2092 GLY C N 1
ATOM 6689 C CA . GLY C 1 92 ? 3.903 46.588 0.992 1.00 18.18 2092 GLY C CA 1
ATOM 6690 C C . GLY C 1 92 ? 5.304 47.071 1.316 1.00 18.41 2092 GLY C C 1
ATOM 6691 O O . GLY C 1 92 ? 6.072 47.411 0.410 1.00 18.36 2092 GLY C O 1
ATOM 6692 N N . LYS C 1 93 ? 5.644 47.105 2.603 1.00 18.70 2093 LYS C N 1
ATOM 6693 C CA . LYS C 1 93 ? 6.972 47.544 3.007 1.00 19.13 2093 LYS C CA 1
ATOM 6694 C C . LYS C 1 93 ? 8.030 46.549 2.514 1.00 19.25 2093 LYS C C 1
ATOM 6695 O O . LYS C 1 93 ? 9.108 46.946 2.074 1.00 18.90 2093 LYS C O 1
ATOM 6701 N N . MET C 1 94 ? 7.711 45.258 2.565 1.00 19.19 2094 MET C N 1
ATOM 6702 C CA . MET C 1 94 ? 8.651 44.235 2.119 1.00 19.69 2094 MET C CA 1
ATOM 6703 C C . MET C 1 94 ? 8.880 44.337 0.614 1.00 19.47 2094 MET C C 1
ATOM 6704 O O . MET C 1 94 ? 10.018 44.259 0.143 1.00 19.04 2094 MET C O 1
ATOM 6709 N N . ASN C 1 95 ? 7.806 44.510 -0.151 1.00 19.12 2095 ASN C N 1
ATOM 6710 C CA . ASN C 1 95 ? 7.963 44.636 -1.590 1.00 19.66 2095 ASN C CA 1
ATOM 6711 C C . ASN C 1 95 ? 8.679 45.926 -1.953 1.00 19.43 2095 ASN C C 1
ATOM 6712 O O . ASN C 1 95 ? 9.405 45.969 -2.943 1.00 19.63 2095 ASN C O 1
ATOM 6717 N N . ASN C 1 96 ? 8.484 46.974 -1.154 1.00 19.31 2096 ASN C N 1
ATOM 6718 C CA . ASN C 1 96 ? 9.175 48.238 -1.401 1.00 19.34 2096 ASN C CA 1
ATOM 6719 C C . ASN C 1 96 ? 10.677 47.991 -1.267 1.00 19.07 2096 ASN C C 1
ATOM 6720 O O . ASN C 1 96 ? 11.479 48.533 -2.031 1.00 18.86 2096 ASN C O 1
ATOM 6725 N N . PHE C 1 97 ? 11.057 47.167 -0.296 1.00 18.86 2097 PHE C N 1
ATOM 6726 C CA . PHE C 1 97 ? 12.470 46.860 -0.094 1.00 18.92 2097 PHE C CA 1
ATOM 6727 C C . PHE C 1 97 ? 13.005 46.064 -1.280 1.00 19.18 2097 PHE C C 1
ATOM 6728 O O . PHE C 1 97 ? 14.023 46.425 -1.880 1.00 18.88 2097 PHE C O 1
ATOM 6736 N N . LEU C 1 98 ? 12.316 44.977 -1.619 1.00 19.37 2098 LEU C N 1
ATOM 6737 C CA . LEU C 1 98 ? 12.741 44.131 -2.726 1.00 19.89 2098 LEU C CA 1
ATOM 6738 C C . LEU C 1 98 ? 12.799 44.893 -4.046 1.00 20.50 2098 LEU C C 1
ATOM 6739 O O . LEU C 1 98 ? 13.650 44.598 -4.895 1.00 20.61 2098 LEU C O 1
ATOM 6744 N N . ASP C 1 99 ? 11.909 45.871 -4.217 1.00 20.96 2099 ASP C N 1
ATOM 6745 C CA . ASP C 1 99 ? 11.885 46.672 -5.442 1.00 21.57 2099 ASP C CA 1
ATOM 6746 C C . ASP C 1 99 ? 12.835 47.869 -5.364 1.00 21.61 2099 ASP C C 1
ATOM 6747 O O . ASP C 1 99 ? 12.830 48.734 -6.241 1.00 21.61 2099 ASP C O 1
ATOM 6752 N N . ASN C 1 100 ? 13.633 47.921 -4.301 1.00 21.64 2100 ASN C N 1
ATOM 6753 C CA . ASN C 1 100 ? 14.621 48.982 -4.111 1.00 21.88 2100 ASN C CA 1
ATOM 6754 C C . ASN C 1 100 ? 14.042 50.401 -4.141 1.00 22.36 2100 ASN C C 1
ATOM 6755 O O . ASN C 1 100 ? 14.642 51.325 -4.702 1.00 22.11 2100 ASN C O 1
ATOM 6760 N N . LYS C 1 101 ? 12.876 50.571 -3.526 1.00 23.06 2101 LYS C N 1
ATOM 6761 C CA . LYS C 1 101 ? 12.233 51.880 -3.465 1.00 23.93 2101 LYS C CA 1
ATOM 6762 C C . LYS C 1 101 ? 13.158 52.868 -2.756 1.00 24.18 2101 LYS C C 1
ATOM 6763 O O . LYS C 1 101 ? 13.661 52.587 -1.666 1.00 24.16 2101 LYS C O 1
ATOM 6769 N N . ASN C 1 102 ? 13.377 54.023 -3.378 1.00 24.41 2102 ASN C N 1
ATOM 6770 C CA . ASN C 1 102 ? 14.241 55.054 -2.809 1.00 24.65 2102 ASN C CA 1
ATOM 6771 C C . ASN C 1 102 ? 15.640 54.521 -2.490 1.00 24.12 2102 ASN C C 1
ATOM 6772 O O . ASN C 1 102 ? 16.296 54.995 -1.561 1.00 24.16 2102 ASN C O 1
ATOM 6777 N N . ASP C 1 103 ? 16.084 53.535 -3.269 1.00 23.62 2103 ASP C N 1
ATOM 6778 C CA . ASP C 1 103 ? 17.408 52.926 -3.102 1.00 22.96 2103 ASP C CA 1
ATOM 6779 C C . ASP C 1 103 ? 17.700 52.331 -1.730 1.00 22.06 2103 ASP C C 1
ATOM 6780 O O . ASP C 1 103 ? 18.856 52.275 -1.312 1.00 21.54 2103 ASP C O 1
ATOM 6785 N N . ILE C 1 104 ? 16.669 51.879 -1.026 1.00 20.96 2104 ILE C N 1
ATOM 6786 C CA . ILE C 1 104 ? 16.883 51.296 0.291 1.00 20.31 2104 ILE C CA 1
ATOM 6787 C C . ILE C 1 104 ? 17.654 49.973 0.187 1.00 19.78 2104 ILE C C 1
ATOM 6788 O O . ILE C 1 104 ? 18.426 49.626 1.077 1.00 19.56 2104 ILE C O 1
ATOM 6793 N N . LYS C 1 105 ? 17.468 49.248 -0.912 1.00 19.78 2105 LYS C N 1
ATOM 6794 C CA . LYS C 1 105 ? 18.149 47.970 -1.104 1.00 19.99 2105 LYS C CA 1
ATOM 6795 C C . LYS C 1 105 ? 19.611 48.238 -1.478 1.00 19.89 2105 LYS C C 1
ATOM 6796 O O . LYS C 1 105 ? 20.530 47.598 -0.959 1.00 19.46 2105 LYS C O 1
ATOM 6802 N N . THR C 1 106 ? 19.816 49.197 -2.377 1.00 19.60 2106 THR C N 1
ATOM 6803 C CA . THR C 1 106 ? 21.160 49.580 -2.791 1.00 19.55 2106 THR C CA 1
ATOM 6804 C C . THR C 1 106 ? 22.003 50.047 -1.607 1.00 19.26 2106 THR C C 1
ATOM 6805 O O . THR C 1 106 ? 23.191 49.724 -1.519 1.00 19.74 2106 THR C O 1
ATOM 6809 N N . ASN C 1 107 ? 21.381 50.808 -0.708 1.00 18.58 2107 ASN C N 1
ATOM 6810 C CA . ASN C 1 107 ? 22.051 51.367 0.466 1.00 18.28 2107 ASN C CA 1
ATOM 6811 C C . ASN C 1 107 ? 22.046 50.487 1.711 1.00 17.57 2107 ASN C C 1
ATOM 6812 O O . ASN C 1 107 ? 22.647 50.851 2.718 1.00 17.05 2107 ASN C O 1
ATOM 6817 N N . TYR C 1 108 ? 21.381 49.336 1.649 1.00 16.73 2108 TYR C N 1
ATOM 6818 C CA . TYR C 1 108 ? 21.290 48.466 2.820 1.00 16.32 2108 TYR C CA 1
ATOM 6819 C C . TYR C 1 108 ? 22.622 48.121 3.484 1.00 15.84 2108 TYR C C 1
ATOM 6820 O O . TYR C 1 108 ? 22.748 48.231 4.700 1.00 15.79 2108 TYR C O 1
ATOM 6829 N N . LYS C 1 109 ? 23.615 47.700 2.703 1.00 15.36 2109 LYS C N 1
ATOM 6830 C CA . LYS C 1 109 ? 24.902 47.333 3.297 1.00 15.54 2109 LYS C CA 1
ATOM 6831 C C . LYS C 1 109 ? 25.477 48.516 4.071 1.00 15.51 2109 LYS C C 1
ATOM 6832 O O . LYS C 1 109 ? 25.852 48.375 5.236 1.00 15.72 2109 LYS C O 1
ATOM 6838 N N . GLU C 1 110 ? 25.539 49.680 3.429 1.00 15.79 2110 GLU C N 1
ATOM 6839 C CA . GLU C 1 110 ? 26.047 50.881 4.091 1.00 16.35 2110 GLU C CA 1
ATOM 6840 C C . GLU C 1 110 ? 25.241 51.229 5.346 1.00 16.22 2110 GLU C C 1
ATOM 6841 O O . GLU C 1 110 ? 25.804 51.603 6.371 1.00 15.98 2110 GLU C O 1
ATOM 6847 N N . ILE C 1 111 ? 23.921 51.110 5.262 1.00 15.80 2111 ILE C N 1
ATOM 6848 C CA . ILE C 1 111 ? 23.068 51.406 6.403 1.00 16.14 2111 ILE C CA 1
ATOM 6849 C C . ILE C 1 111 ? 23.446 50.561 7.620 1.00 16.12 2111 ILE C C 1
ATOM 6850 O O . ILE C 1 111 ? 23.530 51.073 8.739 1.00 16.13 2111 ILE C O 1
ATOM 6855 N N . THR C 1 112 ? 23.699 49.272 7.410 1.00 16.46 2112 THR C N 1
ATOM 6856 C CA . THR C 1 112 ? 24.039 48.405 8.535 1.00 16.65 2112 THR C CA 1
ATOM 6857 C C . THR C 1 112 ? 25.397 48.700 9.181 1.00 16.79 2112 THR C C 1
ATOM 6858 O O . THR C 1 112 ? 25.675 48.223 10.281 1.00 16.47 2112 THR C O 1
ATOM 6862 N N . PHE C 1 113 ? 26.245 49.477 8.504 1.00 17.18 2113 PHE C N 1
ATOM 6863 C CA . PHE C 1 113 ? 27.554 49.846 9.055 1.00 18.14 2113 PHE C CA 1
ATOM 6864 C C . PHE C 1 113 ? 27.603 51.346 9.322 1.00 19.48 2113 PHE C C 1
ATOM 6865 O O . PHE C 1 113 ? 28.684 51.932 9.452 1.00 19.64 2113 PHE C O 1
ATOM 6873 N N . SER C 1 114 ? 26.426 51.955 9.422 1.00 21.08 2114 SER C N 1
ATOM 6874 C CA . SER C 1 114 ? 26.310 53.390 9.640 1.00 23.20 2114 SER C CA 1
ATOM 6875 C C . SER C 1 114 ? 26.290 53.840 11.090 1.00 24.32 2114 SER C C 1
ATOM 6876 O O . SER C 1 114 ? 26.081 53.052 12.011 1.00 24.43 2114 SER C O 1
ATOM 6879 N N . MET C 1 115 ? 26.505 55.137 11.266 1.00 25.95 2115 MET C N 1
ATOM 6880 C CA . MET C 1 115 ? 26.523 55.765 12.576 1.00 27.73 2115 MET C CA 1
ATOM 6881 C C . MET C 1 115 ? 25.075 56.028 12.988 1.00 28.28 2115 MET C C 1
ATOM 6882 O O . MET C 1 115 ? 24.241 56.373 12.153 1.00 28.46 2115 MET C O 1
ATOM 6887 N N . ALA C 1 116 ? 24.782 55.847 14.272 1.00 29.02 2116 ALA C N 1
ATOM 6888 C CA . ALA C 1 116 ? 23.431 56.047 14.789 1.00 29.64 2116 ALA C CA 1
ATOM 6889 C C . ALA C 1 116 ? 22.873 57.401 14.370 1.00 30.07 2116 ALA C C 1
ATOM 6890 O O . ALA C 1 116 ? 23.437 58.439 14.707 1.00 30.33 2116 ALA C O 1
ATOM 6892 N N . GLY C 1 117 ? 21.765 57.384 13.632 1.00 30.40 2117 GLY C N 1
ATOM 6893 C CA . GLY C 1 117 ? 21.156 58.625 13.185 1.00 30.55 2117 GLY C CA 1
ATOM 6894 C C . GLY C 1 117 ? 20.969 58.729 11.681 1.00 30.59 2117 GLY C C 1
ATOM 6895 O O . GLY C 1 117 ? 20.040 59.392 11.216 1.00 30.83 2117 GLY C O 1
ATOM 6896 N N . SER C 1 118 ? 21.848 58.082 10.918 1.00 30.42 2118 SER C N 1
ATOM 6897 C CA . SER C 1 118 ? 21.773 58.111 9.458 1.00 30.23 2118 SER C CA 1
ATOM 6898 C C . SER C 1 118 ? 20.662 57.226 8.908 1.00 29.74 2118 SER C C 1
ATOM 6899 O O . SER C 1 118 ? 20.260 56.249 9.540 1.00 30.00 2118 SER C O 1
ATOM 6902 N N . PHE C 1 119 ? 20.182 57.578 7.719 1.00 29.16 2119 PHE C N 1
ATOM 6903 C CA . PHE C 1 119 ? 19.109 56.847 7.052 1.00 28.59 2119 PHE C CA 1
ATOM 6904 C C . PHE C 1 119 ? 17.964 56.555 8.013 1.00 28.33 2119 PHE C C 1
ATOM 6905 O O . PHE C 1 119 ? 17.480 55.426 8.090 1.00 27.75 2119 PHE C O 1
ATOM 6913 N N . GLU C 1 120 ? 17.530 57.583 8.734 1.00 28.07 2120 GLU C N 1
ATOM 6914 C CA . GLU C 1 120 ? 16.453 57.444 9.701 1.00 27.99 2120 GLU C CA 1
ATOM 6915 C C . GLU C 1 120 ? 15.156 56.924 9.087 1.00 27.61 2120 GLU C C 1
ATOM 6916 O O . GLU C 1 120 ? 14.501 56.065 9.672 1.00 27.36 2120 GLU C O 1
ATOM 6922 N N . ASP C 1 121 ? 14.787 57.424 7.911 1.00 27.37 2121 ASP C N 1
ATOM 6923 C CA . ASP C 1 121 ? 13.554 56.967 7.276 1.00 27.20 2121 ASP C CA 1
ATOM 6924 C C . ASP C 1 121 ? 13.646 55.498 6.878 1.00 26.87 2121 ASP C C 1
ATOM 6925 O O . ASP C 1 121 ? 12.679 54.746 7.029 1.00 26.52 2121 ASP C O 1
ATOM 6930 N N . GLU C 1 122 ? 14.804 55.089 6.364 1.00 26.16 2122 GLU C N 1
ATOM 6931 C CA . GLU C 1 122 ? 15.000 53.699 5.970 1.00 25.73 2122 GLU C CA 1
ATOM 6932 C C . GLU C 1 122 ? 15.019 52.797 7.198 1.00 25.36 2122 GLU C C 1
ATOM 6933 O O . GLU C 1 122 ? 14.465 51.698 7.185 1.00 25.32 2122 GLU C O 1
ATOM 6939 N N . ILE C 1 123 ? 15.655 53.265 8.264 1.00 25.22 2123 ILE C N 1
ATOM 6940 C CA . ILE C 1 123 ? 15.719 52.492 9.494 1.00 25.04 2123 ILE C CA 1
ATOM 6941 C C . ILE C 1 123 ? 14.309 52.178 10.003 1.00 24.85 2123 ILE C C 1
ATOM 6942 O O . ILE C 1 123 ? 14.054 51.077 10.489 1.00 24.31 2123 ILE C O 1
ATOM 6947 N N . LYS C 1 124 ? 13.391 53.134 9.879 1.00 24.97 2124 LYS C N 1
ATOM 6948 C CA . LYS C 1 124 ? 12.026 52.905 10.353 1.00 25.08 2124 LYS C CA 1
ATOM 6949 C C . LYS C 1 124 ? 11.407 51.691 9.661 1.00 24.67 2124 LYS C C 1
ATOM 6950 O O . LYS C 1 124 ? 10.797 50.841 10.313 1.00 24.82 2124 LYS C O 1
ATOM 6956 N N . ASP C 1 125 ? 11.572 51.605 8.345 1.00 24.00 2125 ASP C N 1
ATOM 6957 C CA . ASP C 1 125 ? 11.029 50.486 7.581 1.00 23.37 2125 ASP C CA 1
ATOM 6958 C C . ASP C 1 125 ? 11.776 49.182 7.861 1.00 22.38 2125 ASP C C 1
ATOM 6959 O O . ASP C 1 125 ? 11.167 48.122 7.967 1.00 21.98 2125 ASP C O 1
ATOM 6964 N N . LEU C 1 126 ? 13.096 49.261 7.988 1.00 21.25 2126 LEU C N 1
ATOM 6965 C CA . LEU C 1 126 ? 13.885 48.066 8.255 1.00 20.34 2126 LEU C CA 1
ATOM 6966 C C . LEU C 1 126 ? 13.540 47.431 9.606 1.00 20.14 2126 LEU C C 1
ATOM 6967 O O . LEU C 1 126 ? 13.590 46.209 9.748 1.00 19.70 2126 LEU C O 1
ATOM 6972 N N . LYS C 1 127 ? 13.186 48.248 10.596 1.00 20.17 2127 LYS C N 1
ATOM 6973 C CA . LYS C 1 127 ? 12.823 47.709 11.906 1.00 20.58 2127 LYS C CA 1
ATOM 6974 C C . LYS C 1 127 ? 11.591 46.821 11.766 1.00 20.51 2127 LYS C C 1
ATOM 6975 O O . LYS C 1 127 ? 11.502 45.757 12.379 1.00 20.37 2127 LYS C O 1
ATOM 6981 N N . GLU C 1 128 ? 10.638 47.280 10.964 1.00 20.69 2128 GLU C N 1
ATOM 6982 C CA . GLU C 1 128 ? 9.409 46.538 10.734 1.00 20.90 2128 GLU C CA 1
ATOM 6983 C C . GLU C 1 128 ? 9.692 45.252 9.971 1.00 20.46 2128 GLU C C 1
ATOM 6984 O O . GLU C 1 128 ? 9.156 44.194 10.298 1.00 20.24 2128 GLU C O 1
ATOM 6990 N N . ILE C 1 129 ? 10.543 45.345 8.951 1.00 19.64 2129 ILE C N 1
ATOM 6991 C CA . ILE C 1 129 ? 10.898 44.180 8.156 1.00 19.04 2129 ILE C CA 1
ATOM 6992 C C . ILE C 1 129 ? 11.556 43.125 9.042 1.00 18.95 2129 ILE C C 1
ATOM 6993 O O . ILE C 1 129 ? 11.275 41.937 8.923 1.00 18.44 2129 ILE C O 1
ATOM 6998 N N . ASP C 1 130 ? 12.427 43.568 9.944 1.00 19.12 2130 ASP C N 1
ATOM 6999 C CA . ASP C 1 130 ? 13.103 42.653 10.848 1.00 19.63 2130 ASP C CA 1
ATOM 7000 C C . ASP C 1 130 ? 12.068 41.886 11.678 1.00 19.70 2130 ASP C C 1
ATOM 7001 O O . ASP C 1 130 ? 12.171 40.670 11.844 1.00 19.44 2130 ASP C O 1
ATOM 7006 N N . LYS C 1 131 ? 11.054 42.594 12.167 1.00 20.11 2131 LYS C N 1
ATOM 7007 C CA . LYS C 1 131 ? 10.009 41.967 12.972 1.00 20.62 2131 LYS C CA 1
ATOM 7008 C C . LYS C 1 131 ? 9.122 41.005 12.181 1.00 20.43 2131 LYS C C 1
ATOM 7009 O O . LYS C 1 131 ? 8.542 40.086 12.753 1.00 20.27 2131 LYS C O 1
ATOM 7015 N N . MET C 1 132 ? 9.001 41.212 10.872 1.00 20.53 2132 MET C N 1
ATOM 7016 C CA . MET C 1 132 ? 8.163 40.323 10.070 1.00 20.85 2132 MET C CA 1
ATOM 7017 C C . MET C 1 132 ? 8.689 38.892 10.067 1.00 20.97 2132 MET C C 1
ATOM 7018 O O . MET C 1 132 ? 7.921 37.945 9.887 1.00 21.01 2132 MET C O 1
ATOM 7023 N N . PHE C 1 133 ? 9.993 38.721 10.256 1.00 21.12 2133 PHE C N 1
ATOM 7024 C CA . PHE C 1 133 ? 10.544 37.371 10.257 1.00 21.58 2133 PHE C CA 1
ATOM 7025 C C . PHE C 1 133 ? 10.262 36.558 11.509 1.00 22.70 2133 PHE C C 1
ATOM 7026 O O . PHE C 1 133 ? 10.642 35.390 11.582 1.00 23.08 2133 PHE C O 1
ATOM 7034 N N . ASP C 1 134 ? 9.598 37.167 12.488 1.00 23.90 2134 ASP C N 1
ATOM 7035 C CA . ASP C 1 134 ? 9.256 36.462 13.719 1.00 25.04 2134 ASP C CA 1
ATOM 7036 C C . ASP C 1 134 ? 7.914 35.751 13.563 1.00 25.05 2134 ASP C C 1
ATOM 7037 O O . ASP C 1 134 ? 7.487 35.017 14.452 1.00 25.40 2134 ASP C O 1
ATOM 7042 N N . LYS C 1 135 ? 7.251 35.965 12.430 1.00 24.88 2135 LYS C N 1
ATOM 7043 C CA . LYS C 1 135 ? 5.961 35.329 12.196 1.00 24.90 2135 LYS C CA 1
ATOM 7044 C C . LYS C 1 135 ? 5.987 34.329 11.042 1.00 24.39 2135 LYS C C 1
ATOM 7045 O O . LYS C 1 135 ? 4.942 33.928 10.530 1.00 24.49 2135 LYS C O 1
ATOM 7051 N N . THR C 1 136 ? 7.188 33.919 10.643 1.00 23.62 2136 THR C N 1
ATOM 7052 C CA . THR C 1 136 ? 7.337 32.944 9.568 1.00 23.14 2136 THR C CA 1
ATOM 7053 C C . THR C 1 136 ? 6.805 31.580 10.017 1.00 22.99 2136 THR C C 1
ATOM 7054 O O . THR C 1 136 ? 6.764 31.283 11.214 1.00 22.48 2136 THR C O 1
ATOM 7058 N N . ASN C 1 137 ? 6.394 30.759 9.055 1.00 22.72 2137 ASN C N 1
ATOM 7059 C CA . ASN C 1 137 ? 5.867 29.425 9.340 1.00 22.86 2137 ASN C CA 1
ATOM 7060 C C . ASN C 1 137 ? 6.040 28.546 8.107 1.00 22.14 2137 ASN C C 1
ATOM 7061 O O . ASN C 1 137 ? 5.056 28.118 7.505 1.00 22.38 2137 ASN C O 1
ATOM 7066 N N . LEU C 1 138 ? 7.288 28.277 7.735 1.00 21.31 2138 LEU C N 1
ATOM 7067 C CA . LEU C 1 138 ? 7.579 27.465 6.555 1.00 20.77 2138 LEU C CA 1
ATOM 7068 C C . LEU C 1 138 ? 7.120 26.020 6.763 1.00 20.49 2138 LEU C C 1
ATOM 7069 O O . LEU C 1 138 ? 7.643 25.309 7.616 1.00 20.28 2138 LEU C O 1
ATOM 7074 N N . SER C 1 139 ? 6.148 25.591 5.963 1.00 20.47 2139 SER C N 1
ATOM 7075 C CA . SER C 1 139 ? 5.593 24.246 6.090 1.00 20.51 2139 SER C CA 1
ATOM 7076 C C . SER C 1 139 ? 6.367 23.110 5.419 1.00 20.35 2139 SER C C 1
ATOM 7077 O O . SER C 1 139 ? 6.226 21.959 5.823 1.00 21.16 2139 SER C O 1
ATOM 7080 N N . ASN C 1 140 ? 7.174 23.415 4.405 1.00 19.89 2140 ASN C N 1
ATOM 7081 C CA . ASN C 1 140 ? 7.947 22.376 3.717 1.00 19.29 2140 ASN C CA 1
ATOM 7082 C C . ASN C 1 140 ? 9.338 22.835 3.261 1.00 18.46 2140 ASN C C 1
ATOM 7083 O O . ASN C 1 140 ? 9.540 24.009 2.954 1.00 18.62 2140 ASN C O 1
ATOM 7088 N N . SER C 1 141 ? 10.287 21.896 3.223 1.00 17.38 2141 SER C N 1
ATOM 7089 C CA . SER C 1 141 ? 11.660 22.166 2.783 1.00 16.63 2141 SER C CA 1
ATOM 7090 C C . SER C 1 141 ? 11.667 22.206 1.258 1.00 16.22 2141 SER C C 1
ATOM 7091 O O . SER C 1 141 ? 10.906 21.479 0.618 1.00 15.81 2141 SER C O 1
ATOM 7094 N N . ILE C 1 142 ? 12.536 23.030 0.674 1.00 15.01 2142 ILE C N 1
ATOM 7095 C CA . ILE C 1 142 ? 12.578 23.160 -0.779 1.00 15.21 2142 ILE C CA 1
ATOM 7096 C C . ILE C 1 142 ? 13.932 23.672 -1.266 1.00 15.39 2142 ILE C C 1
ATOM 7097 O O . ILE C 1 142 ? 14.644 24.353 -0.531 1.00 15.42 2142 ILE C O 1
ATOM 7102 N N . ILE C 1 143 ? 14.294 23.313 -2.497 1.00 15.40 2143 ILE C N 1
ATOM 7103 C CA . ILE C 1 143 ? 15.546 23.769 -3.096 1.00 16.08 2143 ILE C CA 1
ATOM 7104 C C . ILE C 1 143 ? 15.193 25.017 -3.902 1.00 16.00 2143 ILE C C 1
ATOM 7105 O O . ILE C 1 143 ? 14.280 24.992 -4.735 1.00 15.89 2143 ILE C O 1
ATOM 7110 N N . THR C 1 144 ? 15.902 26.110 -3.637 1.00 16.02 2144 THR C N 1
ATOM 7111 C CA . THR C 1 144 ? 15.645 27.363 -4.328 1.00 16.09 2144 THR C CA 1
ATOM 7112 C C . THR C 1 144 ? 16.828 27.752 -5.209 1.00 15.89 2144 THR C C 1
ATOM 7113 O O . THR C 1 144 ? 17.924 27.190 -5.080 1.00 16.39 2144 THR C O 1
ATOM 7117 N N . TYR C 1 145 ? 16.606 28.722 -6.090 1.00 15.93 2145 TYR C N 1
ATOM 7118 C CA . TYR C 1 145 ? 17.632 29.129 -7.046 1.00 15.75 2145 TYR C CA 1
ATOM 7119 C C . TYR C 1 145 ? 17.859 30.630 -7.119 1.00 15.95 2145 TYR C C 1
ATOM 7120 O O . TYR C 1 145 ? 16.930 31.416 -6.977 1.00 15.83 2145 TYR C O 1
ATOM 7129 N N . LYS C 1 146 ? 19.103 31.029 -7.366 1.00 15.83 2146 LYS C N 1
ATOM 7130 C CA . LYS C 1 146 ? 19.404 32.445 -7.526 1.00 16.06 2146 LYS C CA 1
ATOM 7131 C C . LYS C 1 146 ? 20.722 32.598 -8.261 1.00 16.14 2146 LYS C C 1
ATOM 7132 O O . LYS C 1 146 ? 21.724 32.026 -7.853 1.00 16.10 2146 LYS C O 1
ATOM 7138 N N . ASN C 1 147 ? 20.710 33.355 -9.356 1.00 16.28 2147 ASN C N 1
ATOM 7139 C CA . ASN C 1 147 ? 21.930 33.578 -10.125 1.00 16.67 2147 ASN C CA 1
ATOM 7140 C C . ASN C 1 147 ? 22.536 34.897 -9.677 1.00 16.70 2147 ASN C C 1
ATOM 7141 O O . ASN C 1 147 ? 21.826 35.899 -9.588 1.00 17.17 2147 ASN C O 1
ATOM 7146 N N . VAL C 1 148 ? 23.839 34.905 -9.391 1.00 16.16 2148 VAL C N 1
ATOM 7147 C CA . VAL C 1 148 ? 24.496 36.135 -8.951 1.00 16.06 2148 VAL C CA 1
ATOM 7148 C C . VAL C 1 148 ? 25.826 36.404 -9.651 1.00 16.12 2148 VAL C C 1
ATOM 7149 O O . VAL C 1 148 ? 26.454 35.498 -10.194 1.00 16.04 2148 VAL C O 1
ATOM 7153 N N . GLU C 1 149 ? 26.236 37.668 -9.631 1.00 16.43 2149 GLU C N 1
ATOM 7154 C CA . GLU C 1 149 ? 27.494 38.090 -10.226 1.00 16.96 2149 GLU C CA 1
ATOM 7155 C C . GLU C 1 149 ? 28.532 37.717 -9.160 1.00 16.74 2149 GLU C C 1
ATOM 7156 O O . GLU C 1 149 ? 28.310 37.916 -7.957 1.00 16.60 2149 GLU C O 1
ATOM 7162 N N . PRO C 1 150 ? 29.674 37.155 -9.575 1.00 16.51 2150 PRO C N 1
ATOM 7163 C CA . PRO C 1 150 ? 30.708 36.750 -8.620 1.00 16.65 2150 PRO C CA 1
ATOM 7164 C C . PRO C 1 150 ? 31.186 37.724 -7.544 1.00 16.56 2150 PRO C C 1
ATOM 7165 O O . PRO C 1 150 ? 31.377 37.311 -6.401 1.00 16.57 2150 PRO C O 1
ATOM 7169 N N . THR C 1 151 ? 31.387 38.997 -7.871 1.00 17.05 2151 THR C N 1
ATOM 7170 C CA . THR C 1 151 ? 31.870 39.915 -6.839 1.00 17.91 2151 THR C CA 1
ATOM 7171 C C . THR C 1 151 ? 30.868 40.131 -5.711 1.00 18.13 2151 THR C C 1
ATOM 7172 O O . THR C 1 151 ? 31.260 40.544 -4.620 1.00 18.16 2151 THR C O 1
ATOM 7176 N N . THR C 1 152 ? 29.590 39.845 -5.953 1.00 18.09 2152 THR C N 1
ATOM 7177 C CA . THR C 1 152 ? 28.588 40.035 -4.902 1.00 18.41 2152 THR C CA 1
ATOM 7178 C C . THR C 1 152 ? 28.782 39.031 -3.755 1.00 18.12 2152 THR C C 1
ATOM 7179 O O . THR C 1 152 ? 28.353 39.287 -2.625 1.00 18.08 2152 THR C O 1
ATOM 7183 N N . ILE C 1 153 ? 29.427 37.898 -4.027 1.00 17.49 2153 ILE C N 1
ATOM 7184 C CA . ILE C 1 153 ? 29.696 36.927 -2.968 1.00 17.15 2153 ILE C CA 1
ATOM 7185 C C . ILE C 1 153 ? 31.189 36.870 -2.645 1.00 16.29 2153 ILE C C 1
ATOM 7186 O O . ILE C 1 153 ? 31.689 35.883 -2.110 1.00 16.09 2153 ILE C O 1
ATOM 7191 N N . GLY C 1 154 ? 31.900 37.937 -2.992 1.00 15.76 2154 GLY C N 1
ATOM 7192 C CA . GLY C 1 154 ? 33.316 38.006 -2.691 1.00 15.69 2154 GLY C CA 1
ATOM 7193 C C . GLY C 1 154 ? 34.303 37.265 -3.569 1.00 15.57 2154 GLY C C 1
ATOM 7194 O O . GLY C 1 154 ? 35.436 37.059 -3.143 1.00 15.43 2154 GLY C O 1
ATOM 7195 N N . PHE C 1 155 ? 33.899 36.835 -4.764 1.00 15.71 2155 PHE C N 1
ATOM 7196 C CA . PHE C 1 155 ? 34.853 36.168 -5.641 1.00 16.05 2155 PHE C CA 1
ATOM 7197 C C . PHE C 1 155 ? 35.335 37.286 -6.548 1.00 16.44 2155 PHE C C 1
ATOM 7198 O O . PHE C 1 155 ? 34.597 37.758 -7.420 1.00 16.44 2155 PHE C O 1
ATOM 7206 N N . ASN C 1 156 ? 36.578 37.700 -6.329 1.00 16.88 2156 ASN C N 1
ATOM 7207 C CA . ASN C 1 156 ? 37.161 38.816 -7.054 1.00 17.66 2156 ASN C CA 1
ATOM 7208 C C . ASN C 1 156 ? 38.079 38.519 -8.243 1.00 18.43 2156 ASN C C 1
ATOM 7209 O O . ASN C 1 156 ? 38.785 39.411 -8.716 1.00 19.06 2156 ASN C O 1
ATOM 7214 N N . LYS C 1 157 ? 38.089 37.279 -8.717 1.00 19.04 2157 LYS C N 1
ATOM 7215 C CA . LYS C 1 157 ? 38.904 36.941 -9.885 1.00 20.02 2157 LYS C CA 1
ATOM 7216 C C . LYS C 1 157 ? 38.004 36.833 -11.103 1.00 20.22 2157 LYS C C 1
ATOM 7217 O O . LYS C 1 157 ? 36.783 36.722 -10.978 1.00 20.02 2157 LYS C O 1
ATOM 7223 N N . SER C 1 158 ? 38.611 36.857 -12.285 1.00 20.66 2158 SER C N 1
ATOM 7224 C CA . SER C 1 158 ? 37.849 36.739 -13.517 1.00 21.29 2158 SER C CA 1
ATOM 7225 C C . SER C 1 158 ? 37.235 35.349 -13.593 1.00 21.40 2158 SER C C 1
ATOM 7226 O O . SER C 1 158 ? 37.943 34.349 -13.639 1.00 21.82 2158 SER C O 1
ATOM 7229 N N . LEU C 1 159 ? 35.909 35.298 -13.617 1.00 21.60 2159 LEU C N 1
ATOM 7230 C CA . LEU C 1 159 ? 35.178 34.044 -13.665 1.00 21.94 2159 LEU C CA 1
ATOM 7231 C C . LEU C 1 159 ? 35.001 33.467 -15.068 1.00 22.30 2159 LEU C C 1
ATOM 7232 O O . LEU C 1 159 ? 35.172 32.267 -15.280 1.00 22.27 2159 LEU C O 1
ATOM 7237 N N . THR C 1 160 ? 34.660 34.323 -16.021 1.00 22.69 2160 THR C N 1
ATOM 7238 C CA . THR C 1 160 ? 34.414 33.860 -17.377 1.00 23.21 2160 THR C CA 1
ATOM 7239 C C . THR C 1 160 ? 35.237 34.522 -18.469 1.00 23.26 2160 THR C C 1
ATOM 7240 O O . THR C 1 160 ? 35.849 35.572 -18.273 1.00 23.66 2160 THR C O 1
ATOM 7244 N N . GLU C 1 161 ? 35.213 33.877 -19.628 1.00 23.25 2161 GLU C N 1
ATOM 7245 C CA . GLU C 1 161 ? 35.885 34.329 -20.843 1.00 23.32 2161 GLU C CA 1
ATOM 7246 C C . GLU C 1 161 ? 34.833 33.985 -21.889 1.00 22.83 2161 GLU C C 1
ATOM 7247 O O . GLU C 1 161 ? 34.793 32.870 -22.400 1.00 22.66 2161 GLU C O 1
ATOM 7253 N N . GLY C 1 162 ? 33.950 34.939 -22.163 1.00 22.46 2162 GLY C N 1
ATOM 7254 C CA . GLY C 1 162 ? 32.888 34.696 -23.116 1.00 22.21 2162 GLY C CA 1
ATOM 7255 C C . GLY C 1 162 ? 31.859 33.755 -22.514 1.00 22.27 2162 GLY C C 1
ATOM 7256 O O . GLY C 1 162 ? 31.474 33.909 -21.348 1.00 22.12 2162 GLY C O 1
ATOM 7257 N N . ASN C 1 163 ? 31.415 32.771 -23.288 1.00 22.25 2163 ASN C N 1
ATOM 7258 C CA . ASN C 1 163 ? 30.423 31.825 -22.789 1.00 22.55 2163 ASN C CA 1
ATOM 7259 C C . ASN C 1 163 ? 31.046 30.613 -22.110 1.00 22.41 2163 ASN C C 1
ATOM 7260 O O . ASN C 1 163 ? 30.384 29.592 -21.917 1.00 22.08 2163 ASN C O 1
ATOM 7265 N N . THR C 1 164 ? 32.311 30.735 -21.724 1.00 22.67 2164 THR C N 1
ATOM 7266 C CA . THR C 1 164 ? 33.017 29.639 -21.072 1.00 23.28 2164 THR C CA 1
ATOM 7267 C C . THR C 1 164 ? 33.649 30.077 -19.750 1.00 23.82 2164 THR C C 1
ATOM 7268 O O . THR C 1 164 ? 34.103 31.210 -19.611 1.00 23.91 2164 THR C O 1
ATOM 7272 N N . ILE C 1 165 ? 33.659 29.175 -18.776 1.00 24.61 2165 ILE C N 1
ATOM 7273 C CA . ILE C 1 165 ? 34.248 29.473 -17.475 1.00 25.72 2165 ILE C CA 1
ATOM 7274 C C . ILE C 1 165 ? 35.766 29.504 -17.592 1.00 26.68 2165 ILE C C 1
ATOM 7275 O O . ILE C 1 165 ? 36.376 28.619 -18.197 1.00 26.61 2165 ILE C O 1
ATOM 7280 N N . ASN C 1 166 ? 36.366 30.540 -17.019 1.00 27.76 2166 ASN C N 1
ATOM 7281 C CA . ASN C 1 166 ? 37.812 30.713 -17.030 1.00 29.06 2166 ASN C CA 1
ATOM 7282 C C . ASN C 1 166 ? 38.486 29.462 -16.465 1.00 29.72 2166 ASN C C 1
ATOM 7283 O O . ASN C 1 166 ? 38.220 29.052 -15.334 1.00 29.81 2166 ASN C O 1
ATOM 7288 N N . SER C 1 167 ? 39.365 28.868 -17.265 1.00 30.61 2167 SER C N 1
ATOM 7289 C CA . SER C 1 167 ? 40.079 27.646 -16.895 1.00 31.44 2167 SER C CA 1
ATOM 7290 C C . SER C 1 167 ? 40.590 27.561 -15.458 1.00 31.72 2167 SER C C 1
ATOM 7291 O O . SER C 1 167 ? 40.396 26.546 -14.794 1.00 32.02 2167 SER C O 1
ATOM 7294 N N . ASP C 1 168 ? 41.241 28.614 -14.977 1.00 31.97 2168 ASP C N 1
ATOM 7295 C CA . ASP C 1 168 ? 41.783 28.609 -13.619 1.00 32.05 2168 ASP C CA 1
ATOM 7296 C C . ASP C 1 168 ? 40.785 29.065 -12.563 1.00 31.80 2168 ASP C C 1
ATOM 7297 O O . ASP C 1 168 ? 40.844 28.631 -11.413 1.00 31.83 2168 ASP C O 1
ATOM 7302 N N . ALA C 1 169 ? 39.881 29.952 -12.958 1.00 31.51 2169 ALA C N 1
ATOM 7303 C CA . ALA C 1 169 ? 38.877 30.496 -12.051 1.00 31.03 2169 ALA C CA 1
ATOM 7304 C C . ALA C 1 169 ? 38.226 29.445 -11.159 1.00 30.56 2169 ALA C C 1
ATOM 7305 O O . ALA C 1 169 ? 38.128 29.619 -9.942 1.00 30.48 2169 ALA C O 1
ATOM 7307 N N . MET C 1 170 ? 37.790 28.349 -11.765 1.00 30.05 2170 MET C N 1
ATOM 7308 C CA . MET C 1 170 ? 37.121 27.289 -11.032 1.00 29.39 2170 MET C CA 1
ATOM 7309 C C . MET C 1 170 ? 37.934 26.700 -9.882 1.00 28.36 2170 MET C C 1
ATOM 7310 O O . MET C 1 170 ? 37.401 26.478 -8.794 1.00 28.14 2170 MET C O 1
ATOM 7315 N N . ALA C 1 171 ? 39.216 26.449 -10.116 1.00 27.15 2171 ALA C N 1
ATOM 7316 C CA . ALA C 1 171 ? 40.067 25.891 -9.075 1.00 25.76 2171 ALA C CA 1
ATOM 7317 C C . ALA C 1 171 ? 40.161 26.875 -7.912 1.00 24.85 2171 ALA C C 1
ATOM 7318 O O . ALA C 1 171 ? 40.148 26.475 -6.748 1.00 24.33 2171 ALA C O 1
ATOM 7320 N N . GLN C 1 172 ? 40.245 28.162 -8.233 1.00 24.06 2172 GLN C N 1
ATOM 7321 C CA . GLN C 1 172 ? 40.338 29.194 -7.206 1.00 23.39 2172 GLN C CA 1
ATOM 7322 C C . GLN C 1 172 ? 39.035 29.329 -6.431 1.00 22.67 2172 GLN C C 1
ATOM 7323 O O . GLN C 1 172 ? 39.047 29.614 -5.235 1.00 22.00 2172 GLN C O 1
ATOM 7329 N N . PHE C 1 173 ? 37.914 29.118 -7.110 1.00 22.28 2173 PHE C N 1
ATOM 7330 C CA . PHE C 1 173 ? 36.610 29.223 -6.458 1.00 22.20 2173 PHE C CA 1
ATOM 7331 C C . PHE C 1 173 ? 36.452 28.088 -5.449 1.00 22.06 2173 PHE C C 1
ATOM 7332 O O . PHE C 1 173 ? 36.005 28.293 -4.318 1.00 21.65 2173 PHE C O 1
ATOM 7340 N N . LYS C 1 174 ? 36.819 26.886 -5.878 1.00 21.80 2174 LYS C N 1
ATOM 7341 C CA . LYS C 1 174 ? 36.747 25.695 -5.042 1.00 21.87 2174 LYS C CA 1
ATOM 7342 C C . LYS C 1 174 ? 37.567 25.915 -3.779 1.00 21.38 2174 LYS C C 1
ATOM 7343 O O . LYS C 1 174 ? 37.106 25.689 -2.663 1.00 20.99 2174 LYS C O 1
ATOM 7349 N N . GLU C 1 175 ? 38.801 26.353 -3.975 1.00 20.84 2175 GLU C N 1
ATOM 7350 C CA . GLU C 1 175 ? 39.709 26.593 -2.870 1.00 20.56 2175 GLU C CA 1
ATOM 7351 C C . GLU C 1 175 ? 39.155 27.618 -1.884 1.00 19.65 2175 GLU C C 1
ATOM 7352 O O . GLU C 1 175 ? 39.274 27.452 -0.674 1.00 20.00 2175 GLU C O 1
ATOM 7358 N N . GLN C 1 176 ? 38.551 28.681 -2.400 1.00 18.38 2176 GLN C N 1
ATOM 7359 C CA . GLN C 1 176 ? 38.010 29.712 -1.523 1.00 17.41 2176 GLN C CA 1
ATOM 7360 C C . GLN C 1 176 ? 36.694 29.372 -0.824 1.00 17.19 2176 GLN C C 1
ATOM 7361 O O . GLN C 1 176 ? 36.502 29.740 0.337 1.00 17.39 2176 GLN C O 1
ATOM 7367 N N . PHE C 1 177 ? 35.811 28.641 -1.499 1.00 16.81 2177 PHE C N 1
ATOM 7368 C CA . PHE C 1 177 ? 34.496 28.356 -0.927 1.00 16.71 2177 PHE C CA 1
ATOM 7369 C C . PHE C 1 177 ? 34.058 26.943 -0.558 1.00 16.56 2177 PHE C C 1
ATOM 7370 O O . PHE C 1 177 ? 33.190 26.784 0.302 1.00 16.43 2177 PHE C O 1
ATOM 7378 N N . LEU C 1 178 ? 34.608 25.918 -1.195 1.00 16.10 2178 LEU C N 1
ATOM 7379 C CA . LEU C 1 178 ? 34.151 24.564 -0.891 1.00 15.85 2178 LEU C CA 1
ATOM 7380 C C . LEU C 1 178 ? 34.254 24.218 0.593 1.00 15.96 2178 LEU C C 1
ATOM 7381 O O . LEU C 1 178 ? 35.289 24.435 1.220 1.00 15.87 2178 LEU C O 1
ATOM 7386 N N . ASP C 1 179 ? 33.161 23.682 1.141 1.00 16.07 2179 ASP C N 1
ATOM 7387 C CA . ASP C 1 179 ? 33.078 23.272 2.541 1.00 16.41 2179 ASP C CA 1
ATOM 7388 C C . ASP C 1 179 ? 33.095 24.416 3.543 1.00 16.05 2179 ASP C C 1
ATOM 7389 O O . ASP C 1 179 ? 33.256 24.199 4.748 1.00 16.29 2179 ASP C O 1
ATOM 7394 N N . ARG C 1 180 ? 32.918 25.636 3.049 1.00 15.71 2180 ARG C N 1
ATOM 7395 C CA . ARG C 1 180 ? 32.885 26.795 3.926 1.00 15.14 2180 ARG C CA 1
ATOM 7396 C C . ARG C 1 180 ? 31.514 27.451 3.856 1.00 15.29 2180 ARG C C 1
ATOM 7397 O O . ARG C 1 180 ? 30.668 27.069 3.039 1.00 14.70 2180 ARG C O 1
ATOM 7405 N N . ASP C 1 181 ? 31.288 28.429 4.726 1.00 15.31 2181 ASP C N 1
ATOM 7406 C CA . ASP C 1 181 ? 30.011 29.132 4.761 1.00 15.75 2181 ASP C CA 1
ATOM 7407 C C . ASP C 1 181 ? 30.111 30.506 4.113 1.00 15.76 2181 ASP C C 1
ATOM 7408 O O . ASP C 1 181 ? 31.075 31.242 4.340 1.00 16.13 2181 ASP C O 1
ATOM 7413 N N . ILE C 1 182 ? 29.123 30.842 3.291 1.00 15.05 2182 ILE C N 1
ATOM 7414 C CA . ILE C 1 182 ? 29.086 32.142 2.645 1.00 14.90 2182 ILE C CA 1
ATOM 7415 C C . ILE C 1 182 ? 28.140 33.080 3.399 1.00 14.64 2182 ILE C C 1
ATOM 7416 O O . ILE C 1 182 ? 26.951 32.795 3.543 1.00 14.60 2182 ILE C O 1
ATOM 7421 N N . LYS C 1 183 ? 28.676 34.201 3.868 1.00 14.54 2183 LYS C N 1
ATOM 7422 C CA . LYS C 1 183 ? 27.885 35.202 4.580 1.00 14.70 2183 LYS C CA 1
ATOM 7423 C C . LYS C 1 183 ? 27.451 36.273 3.579 1.00 15.30 2183 LYS C C 1
ATOM 7424 O O . LYS C 1 183 ? 28.290 36.856 2.891 1.00 15.41 2183 LYS C O 1
ATOM 7430 N N . PHE C 1 184 ? 26.147 36.524 3.481 1.00 15.96 2184 PHE C N 1
ATOM 7431 C CA . PHE C 1 184 ? 25.643 37.540 2.561 1.00 16.74 2184 PHE C CA 1
ATOM 7432 C C . PHE C 1 184 ? 25.420 38.875 3.266 1.00 17.16 2184 PHE C C 1
ATOM 7433 O O . PHE C 1 184 ? 25.332 38.927 4.490 1.00 17.39 2184 PHE C O 1
ATOM 7441 N N . ASP C 1 185 ? 25.329 39.951 2.485 1.00 17.86 2185 ASP C N 1
ATOM 7442 C CA . ASP C 1 185 ? 25.150 41.295 3.032 1.00 18.29 2185 ASP C CA 1
ATOM 7443 C C . ASP C 1 185 ? 23.712 41.717 3.287 1.00 18.81 2185 ASP C C 1
ATOM 7444 O O . ASP C 1 185 ? 23.469 42.640 4.061 1.00 19.27 2185 ASP C O 1
ATOM 7449 N N . SER C 1 186 ? 22.765 41.055 2.634 1.00 19.02 2186 SER C N 1
ATOM 7450 C CA . SER C 1 186 ? 21.364 41.414 2.779 1.00 19.24 2186 SER C CA 1
ATOM 7451 C C . SER C 1 186 ? 20.502 40.162 2.736 1.00 18.84 2186 SER C C 1
ATOM 7452 O O . SER C 1 186 ? 21.006 39.061 2.520 1.00 19.02 2186 SER C O 1
ATOM 7455 N N . TYR C 1 187 ? 19.206 40.337 2.961 1.00 18.50 2187 TYR C N 1
ATOM 7456 C CA . TYR C 1 187 ? 18.276 39.221 2.922 1.00 18.23 2187 TYR C CA 1
ATOM 7457 C C . TYR C 1 187 ? 18.447 38.456 1.621 1.00 18.34 2187 TYR C C 1
ATOM 7458 O O . TYR C 1 187 ? 18.624 39.050 0.559 1.00 18.43 2187 TYR C O 1
ATOM 7467 N N . LEU C 1 188 ? 18.375 37.136 1.706 1.00 18.38 2188 LEU C N 1
ATOM 7468 C CA . LEU C 1 188 ? 18.535 36.308 0.529 1.00 18.82 2188 LEU C CA 1
ATOM 7469 C C . LEU C 1 188 ? 17.178 36.064 -0.123 1.00 18.73 2188 LEU C C 1
ATOM 7470 O O . LEU C 1 188 ? 16.322 35.387 0.447 1.00 18.55 2188 LEU C O 1
ATOM 7475 N N . ASP C 1 189 ? 16.976 36.644 -1.303 1.00 18.66 2189 ASP C N 1
ATOM 7476 C CA . ASP C 1 189 ? 15.726 36.463 -2.038 1.00 19.02 2189 ASP C CA 1
ATOM 7477 C C . ASP C 1 189 ? 15.983 35.475 -3.167 1.00 18.56 2189 ASP C C 1
ATOM 7478 O O . ASP C 1 189 ? 16.690 35.793 -4.126 1.00 18.88 2189 ASP C O 1
ATOM 7483 N N . THR C 1 190 ? 15.408 34.281 -3.046 1.00 17.76 2190 THR C N 1
ATOM 7484 C CA . THR C 1 190 ? 15.620 33.218 -4.026 1.00 17.08 2190 THR C CA 1
ATOM 7485 C C . THR C 1 190 ? 14.347 32.822 -4.780 1.00 16.81 2190 THR C C 1
ATOM 7486 O O . THR C 1 190 ? 13.246 33.121 -4.344 1.00 16.57 2190 THR C O 1
ATOM 7490 N N . HIS C 1 191 ? 14.519 32.127 -5.903 1.00 16.61 2191 HIS C N 1
ATOM 7491 C CA . HIS C 1 191 ? 13.403 31.703 -6.750 1.00 16.70 2191 HIS C CA 1
ATOM 7492 C C . HIS C 1 191 ? 13.044 30.239 -6.553 1.00 16.73 2191 HIS C C 1
ATOM 7493 O O . HIS C 1 191 ? 13.849 29.445 -6.072 1.00 16.49 2191 HIS C O 1
ATOM 7500 N N . LEU C 1 192 ? 11.828 29.880 -6.949 1.00 17.26 2192 LEU C N 1
ATOM 7501 C CA . LEU C 1 192 ? 11.365 28.516 -6.793 1.00 17.76 2192 LEU C CA 1
ATOM 7502 C C . LEU C 1 192 ? 11.735 27.600 -7.953 1.00 18.08 2192 LEU C C 1
ATOM 7503 O O . LEU C 1 192 ? 11.519 26.397 -7.872 1.00 17.78 2192 LEU C O 1
ATOM 7508 N N . THR C 1 193 ? 12.278 28.169 -9.026 1.00 18.73 2193 THR C N 1
ATOM 7509 C CA . THR C 1 193 ? 12.704 27.386 -10.181 1.00 19.84 2193 THR C CA 1
ATOM 7510 C C . THR C 1 193 ? 13.985 27.972 -10.761 1.00 20.50 2193 THR C C 1
ATOM 7511 O O . THR C 1 193 ? 14.309 29.131 -10.515 1.00 20.65 2193 THR C O 1
ATOM 7515 N N . ALA C 1 194 ? 14.704 27.162 -11.532 1.00 21.66 2194 ALA C N 1
ATOM 7516 C CA . ALA C 1 194 ? 15.945 27.593 -12.169 1.00 22.60 2194 ALA C CA 1
ATOM 7517 C C . ALA C 1 194 ? 15.669 28.827 -13.023 1.00 23.67 2194 ALA C C 1
ATOM 7518 O O . ALA C 1 194 ? 14.664 28.890 -13.737 1.00 23.54 2194 ALA C O 1
ATOM 7520 N N . GLN C 1 195 ? 16.578 29.794 -12.957 1.00 24.68 2195 GLN C N 1
ATOM 7521 C CA . GLN C 1 195 ? 16.444 31.054 -13.678 1.00 25.98 2195 GLN C CA 1
ATOM 7522 C C . GLN C 1 195 ? 17.304 31.163 -14.930 1.00 26.89 2195 GLN C C 1
ATOM 7523 O O . GLN C 1 195 ? 18.407 30.626 -14.986 1.00 26.82 2195 GLN C O 1
ATOM 7529 N N . GLN C 1 196 ? 16.783 31.868 -15.932 1.00 28.12 2196 GLN C N 1
ATOM 7530 C CA . GLN C 1 196 ? 17.504 32.074 -17.180 1.00 29.36 2196 GLN C CA 1
ATOM 7531 C C . GLN C 1 196 ? 18.775 32.840 -16.825 1.00 29.82 2196 GLN C C 1
ATOM 7532 O O . GLN C 1 196 ? 18.743 33.763 -16.009 1.00 29.77 2196 GLN C O 1
ATOM 7538 N N . VAL C 1 197 ? 19.894 32.460 -17.429 1.00 30.45 2197 VAL C N 1
ATOM 7539 C CA . VAL C 1 197 ? 21.151 33.132 -17.139 1.00 31.14 2197 VAL C CA 1
ATOM 7540 C C . VAL C 1 197 ? 21.252 34.464 -17.864 1.00 31.59 2197 VAL C C 1
ATOM 7541 O O . VAL C 1 197 ? 21.296 34.512 -19.095 1.00 31.83 2197 VAL C O 1
ATOM 7545 N N . SER C 1 198 ? 21.273 35.546 -17.093 1.00 31.97 2198 SER C N 1
ATOM 7546 C CA . SER C 1 198 ? 21.383 36.879 -17.665 1.00 32.31 2198 SER C CA 1
ATOM 7547 C C . SER C 1 198 ? 22.823 37.029 -18.117 1.00 32.22 2198 SER C C 1
ATOM 7548 O O . SER C 1 198 ? 23.465 36.060 -18.524 1.00 32.51 2198 SER C O 1
ATOM 7551 N N . SER C 1 199 ? 23.329 38.252 -18.033 1.00 31.98 2199 SER C N 1
ATOM 7552 C CA . SER C 1 199 ? 24.701 38.534 -18.407 1.00 31.56 2199 SER C CA 1
ATOM 7553 C C . SER C 1 199 ? 25.447 38.920 -17.140 1.00 30.96 2199 SER C C 1
ATOM 7554 O O . SER C 1 199 ? 25.016 39.816 -16.415 1.00 31.49 2199 SER C O 1
ATOM 7557 N N . LYS C 1 200 ? 26.552 38.227 -16.877 1.00 30.17 2200 LYS C N 1
ATOM 7558 C CA . LYS C 1 200 ? 27.398 38.473 -15.707 1.00 28.92 2200 LYS C CA 1
ATOM 7559 C C . LYS C 1 200 ? 27.015 37.655 -14.472 1.00 27.69 2200 LYS C C 1
ATOM 7560 O O . LYS C 1 200 ? 27.889 37.233 -13.714 1.00 27.44 2200 LYS C O 1
ATOM 7566 N N . GLU C 1 201 ? 25.720 37.439 -14.259 1.00 26.16 2201 GLU C N 1
ATOM 7567 C CA . GLU C 1 201 ? 25.265 36.652 -13.108 1.00 24.85 2201 GLU C CA 1
ATOM 7568 C C . GLU C 1 201 ? 25.485 35.184 -13.455 1.00 23.40 2201 GLU C C 1
ATOM 7569 O O . GLU C 1 201 ? 24.535 34.418 -13.608 1.00 23.29 2201 GLU C O 1
ATOM 7575 N N . ARG C 1 202 ? 26.756 34.808 -13.553 1.00 21.85 2202 ARG C N 1
ATOM 7576 C CA . ARG C 1 202 ? 27.177 33.468 -13.940 1.00 20.61 2202 ARG C CA 1
ATOM 7577 C C . ARG C 1 202 ? 27.389 32.434 -12.833 1.00 19.90 2202 ARG C C 1
ATOM 7578 O O . ARG C 1 202 ? 27.825 31.315 -13.105 1.00 19.59 2202 ARG C O 1
ATOM 7586 N N . VAL C 1 203 ? 27.099 32.801 -11.584 1.00 18.88 2203 VAL C N 1
ATOM 7587 C CA . VAL C 1 203 ? 27.226 31.858 -10.482 1.00 18.09 2203 VAL C CA 1
ATOM 7588 C C . VAL C 1 203 ? 25.802 31.483 -10.080 1.00 17.71 2203 VAL C C 1
ATOM 7589 O O . VAL C 1 203 ? 25.016 32.343 -9.684 1.00 17.74 2203 VAL C O 1
ATOM 7593 N N . ILE C 1 204 ? 25.469 30.204 -10.208 1.00 17.62 2204 ILE C N 1
ATOM 7594 C CA . ILE C 1 204 ? 24.135 29.723 -9.874 1.00 17.88 2204 ILE C CA 1
ATOM 7595 C C . ILE C 1 204 ? 24.103 29.134 -8.465 1.00 17.53 2204 ILE C C 1
ATOM 7596 O O . ILE C 1 204 ? 24.784 28.151 -8.170 1.00 17.86 2204 ILE C O 1
ATOM 7601 N N . LEU C 1 205 ? 23.314 29.749 -7.589 1.00 17.35 2205 LEU C N 1
ATOM 7602 C CA . LEU C 1 205 ? 23.187 29.272 -6.219 1.00 16.91 2205 LEU C CA 1
ATOM 7603 C C . LEU C 1 205 ? 21.959 28.368 -6.111 1.00 16.59 2205 LEU C C 1
ATOM 7604 O O . LEU C 1 205 ? 20.837 28.826 -6.296 1.00 17.13 2205 LEU C O 1
ATOM 7609 N N . LYS C 1 206 ? 22.186 27.088 -5.829 1.00 16.45 2206 LYS C N 1
ATOM 7610 C CA . LYS C 1 206 ? 21.109 26.108 -5.673 1.00 16.72 2206 LYS C CA 1
ATOM 7611 C C . LYS C 1 206 ? 21.115 25.846 -4.175 1.00 16.30 2206 LYS C C 1
ATOM 7612 O O . LYS C 1 206 ? 21.888 25.028 -3.668 1.00 16.24 2206 LYS C O 1
ATOM 7618 N N . VAL C 1 207 ? 20.240 26.559 -3.478 1.00 15.88 2207 VAL C N 1
ATOM 7619 C CA . VAL C 1 207 ? 20.172 26.526 -2.024 1.00 15.55 2207 VAL C CA 1
ATOM 7620 C C . VAL C 1 207 ? 19.040 25.735 -1.390 1.00 15.31 2207 VAL C C 1
ATOM 7621 O O . VAL C 1 207 ? 17.872 26.041 -1.605 1.00 14.97 2207 VAL C O 1
ATOM 7625 N N . THR C 1 208 ? 19.390 24.735 -0.592 1.00 14.83 2208 THR C N 1
ATOM 7626 C CA . THR C 1 208 ? 18.382 23.943 0.101 1.00 14.75 2208 THR C CA 1
ATOM 7627 C C . THR C 1 208 ? 17.953 24.699 1.352 1.00 14.72 2208 THR C C 1
ATOM 7628 O O . THR C 1 208 ? 18.780 25.034 2.212 1.00 14.25 2208 THR C O 1
ATOM 7632 N N . VAL C 1 209 ? 16.656 24.980 1.431 1.00 14.58 2209 VAL C N 1
ATOM 7633 C CA . VAL C 1 209 ? 16.060 25.690 2.558 1.00 14.56 2209 VAL C CA 1
ATOM 7634 C C . VAL C 1 209 ? 15.278 24.689 3.417 1.00 14.71 2209 VAL C C 1
ATOM 7635 O O . VAL C 1 209 ? 14.180 24.272 3.056 1.00 14.63 2209 VAL C O 1
ATOM 7639 N N . PRO C 1 210 ? 15.845 24.275 4.559 1.00 14.88 2210 PRO C N 1
ATOM 7640 C CA . PRO C 1 210 ? 15.160 23.320 5.434 1.00 15.33 2210 PRO C CA 1
ATOM 7641 C C . PRO C 1 210 ? 14.016 24.040 6.122 1.00 15.82 2210 PRO C C 1
ATOM 7642 O O . PRO C 1 210 ? 14.135 25.225 6.435 1.00 16.18 2210 PRO C O 1
ATOM 7646 N N . SER C 1 211 ? 12.914 23.342 6.376 1.00 16.00 2211 SER C N 1
ATOM 7647 C CA . SER C 1 211 ? 11.785 23.982 7.052 1.00 16.19 2211 SER C CA 1
ATOM 7648 C C . SER C 1 211 ? 12.055 24.118 8.546 1.00 16.35 2211 SER C C 1
ATOM 7649 O O . SER C 1 211 ? 11.633 25.084 9.170 1.00 16.38 2211 SER C O 1
ATOM 7652 N N . GLY C 1 212 ? 12.755 23.143 9.108 1.00 16.73 2212 GLY C N 1
ATOM 7653 C CA . GLY C 1 212 ? 13.009 23.168 10.533 1.00 17.56 2212 GLY C CA 1
ATOM 7654 C C . GLY C 1 212 ? 11.701 22.940 11.280 1.00 18.51 2212 GLY C C 1
ATOM 7655 O O . GLY C 1 212 ? 11.623 23.176 12.487 1.00 18.77 2212 GLY C O 1
ATOM 7656 N N . LYS C 1 213 ? 10.667 22.486 10.570 1.00 19.06 2213 LYS C N 1
ATOM 7657 C CA . LYS C 1 213 ? 9.369 22.232 11.203 1.00 19.63 2213 LYS C CA 1
ATOM 7658 C C . LYS C 1 213 ? 9.518 21.216 12.328 1.00 20.11 2213 LYS C C 1
ATOM 7659 O O . LYS C 1 213 ? 10.195 20.202 12.172 1.00 19.90 2213 LYS C O 1
ATOM 7665 N N . GLY C 1 214 ? 8.884 21.497 13.460 1.00 20.82 2214 GLY C N 1
ATOM 7666 C CA . GLY C 1 214 ? 8.956 20.590 14.590 1.00 21.90 2214 GLY C CA 1
ATOM 7667 C C . GLY C 1 214 ? 10.153 20.771 15.509 1.00 22.36 2214 GLY C C 1
ATOM 7668 O O . GLY C 1 214 ? 10.185 20.186 16.592 1.00 22.96 2214 GLY C O 1
ATOM 7669 N N . SER C 1 215 ? 11.138 21.568 15.097 1.00 22.52 2215 SER C N 1
ATOM 7670 C CA . SER C 1 215 ? 12.321 21.785 15.934 1.00 22.52 2215 SER C CA 1
ATOM 7671 C C . SER C 1 215 ? 12.180 23.043 16.791 1.00 22.64 2215 SER C C 1
ATOM 7672 O O . SER C 1 215 ? 11.203 23.786 16.670 1.00 22.47 2215 SER C O 1
ATOM 7675 N N . THR C 1 216 ? 13.163 23.277 17.658 1.00 22.82 2216 THR C N 1
ATOM 7676 C CA . THR C 1 216 ? 13.140 24.449 18.525 1.00 23.21 2216 THR C CA 1
ATOM 7677 C C . THR C 1 216 ? 13.575 25.697 17.763 1.00 23.10 2216 THR C C 1
ATOM 7678 O O . THR C 1 216 ? 13.460 26.808 18.268 1.00 23.61 2216 THR C O 1
ATOM 7682 N N . THR C 1 217 ? 14.065 25.508 16.542 1.00 23.24 2217 THR C N 1
ATOM 7683 C CA . THR C 1 217 ? 14.508 26.631 15.722 1.00 22.83 2217 THR C CA 1
ATOM 7684 C C . THR C 1 217 ? 13.970 26.591 14.292 1.00 22.00 2217 THR C C 1
ATOM 7685 O O . THR C 1 217 ? 14.730 26.399 13.341 1.00 22.02 2217 THR C O 1
ATOM 7689 N N . PRO C 1 218 ? 12.647 26.770 14.118 1.00 21.35 2218 PRO C N 1
ATOM 7690 C CA . PRO C 1 218 ? 12.085 26.748 12.765 1.00 20.50 2218 PRO C CA 1
ATOM 7691 C C . PRO C 1 218 ? 12.809 27.790 11.911 1.00 19.42 2218 PRO C C 1
ATOM 7692 O O . PRO C 1 218 ? 13.249 28.821 12.416 1.00 19.55 2218 PRO C O 1
ATOM 7696 N N . THR C 1 219 ? 12.935 27.513 10.622 1.00 18.35 2219 THR C N 1
ATOM 7697 C CA . THR C 1 219 ? 13.637 28.416 9.730 1.00 16.83 2219 THR C CA 1
ATOM 7698 C C . THR C 1 219 ? 12.885 29.720 9.510 1.00 16.01 2219 THR C C 1
ATOM 7699 O O . THR C 1 219 ? 11.703 29.717 9.155 1.00 15.84 2219 THR C O 1
ATOM 7703 N N . LYS C 1 220 ? 13.567 30.838 9.737 1.00 15.08 2220 LYS C N 1
ATOM 7704 C CA . LYS C 1 220 ? 12.952 32.134 9.526 1.00 14.79 2220 LYS C CA 1
ATOM 7705 C C . LYS C 1 220 ? 13.071 32.508 8.056 1.00 14.50 2220 LYS C C 1
ATOM 7706 O O . LYS C 1 220 ? 13.966 33.238 7.641 1.00 13.82 2220 LYS C O 1
ATOM 7712 N N . ALA C 1 221 ? 12.158 31.954 7.270 1.00 13.76 2221 ALA C N 1
ATOM 7713 C CA . ALA C 1 221 ? 12.087 32.180 5.840 1.00 13.74 2221 ALA C CA 1
ATOM 7714 C C . ALA C 1 221 ? 10.622 32.013 5.466 1.00 13.98 2221 ALA C C 1
ATOM 7715 O O . ALA C 1 221 ? 9.863 31.350 6.189 1.00 14.08 2221 ALA C O 1
ATOM 7717 N N . GLY C 1 222 ? 10.230 32.616 4.347 1.00 13.82 2222 GLY C N 1
ATOM 7718 C CA . GLY C 1 222 ? 8.848 32.520 3.907 1.00 14.30 2222 GLY C CA 1
ATOM 7719 C C . GLY C 1 222 ? 8.643 32.924 2.460 1.00 14.66 2222 GLY C C 1
ATOM 7720 O O . GLY C 1 222 ? 9.487 33.583 1.860 1.00 14.12 2222 GLY C O 1
ATOM 7721 N N . VAL C 1 223 ? 7.509 32.516 1.897 1.00 15.12 2223 VAL C N 1
ATOM 7722 C CA . VAL C 1 223 ? 7.164 32.827 0.512 1.00 16.14 2223 VAL C CA 1
ATOM 7723 C C . VAL C 1 223 ? 6.406 34.143 0.399 1.00 16.34 2223 VAL C C 1
ATOM 7724 O O . VAL C 1 223 ? 5.505 34.421 1.187 1.00 16.39 2223 VAL C O 1
ATOM 7728 N N . ILE C 1 224 ? 6.781 34.952 -0.588 1.00 17.08 2224 ILE C N 1
ATOM 7729 C CA . ILE C 1 224 ? 6.125 36.229 -0.817 1.00 18.30 2224 ILE C CA 1
ATOM 7730 C C . ILE C 1 224 ? 5.914 36.434 -2.314 1.00 18.67 2224 ILE C C 1
ATOM 7731 O O . ILE C 1 224 ? 6.686 35.931 -3.137 1.00 18.74 2224 ILE C O 1
ATOM 7736 N N . LEU C 1 225 ? 4.854 37.156 -2.658 1.00 19.18 2225 LEU C N 1
ATOM 7737 C CA . LEU C 1 225 ? 4.543 37.456 -4.050 1.00 19.86 2225 LEU C CA 1
ATOM 7738 C C . LEU C 1 225 ? 5.164 38.810 -4.359 1.00 20.63 2225 LEU C C 1
ATOM 7739 O O . LEU C 1 225 ? 4.794 39.824 -3.760 1.00 20.49 2225 LEU C O 1
ATOM 7744 N N . ASN C 1 226 ? 6.117 38.813 -5.285 1.00 21.67 2226 ASN C N 1
ATOM 7745 C CA . ASN C 1 226 ? 6.816 40.026 -5.687 1.00 22.80 2226 ASN C CA 1
ATOM 7746 C C . ASN C 1 226 ? 7.189 39.986 -7.162 1.00 23.35 2226 ASN C C 1
ATOM 7747 O O . ASN C 1 226 ? 7.680 38.972 -7.658 1.00 23.26 2226 ASN C O 1
ATOM 7752 N N . ASN C 1 227 ? 6.942 41.091 -7.858 1.00 24.38 2227 ASN C N 1
ATOM 7753 C CA . ASN C 1 227 ? 7.266 41.188 -9.277 1.00 25.44 2227 ASN C CA 1
ATOM 7754 C C . ASN C 1 227 ? 6.541 40.060 -10.034 1.00 25.72 2227 ASN C C 1
ATOM 7755 O O . ASN C 1 227 ? 7.126 39.393 -10.888 1.00 26.02 2227 ASN C O 1
ATOM 7760 N N . SER C 1 228 ? 5.268 39.849 -9.699 1.00 25.83 2228 SER C N 1
ATOM 7761 C CA . SER C 1 228 ? 4.435 38.821 -10.326 1.00 25.82 2228 SER C CA 1
ATOM 7762 C C . SER C 1 228 ? 4.986 37.404 -10.178 1.00 25.61 2228 SER C C 1
ATOM 7763 O O . SER C 1 228 ? 4.646 36.511 -10.959 1.00 25.96 2228 SER C O 1
ATOM 7766 N N . GLU C 1 229 ? 5.819 37.188 -9.168 1.00 25.19 2229 GLU C N 1
ATOM 7767 C CA . GLU C 1 229 ? 6.422 35.877 -8.955 1.00 24.48 2229 GLU C CA 1
ATOM 7768 C C . GLU C 1 229 ? 6.473 35.512 -7.477 1.00 23.75 2229 GLU C C 1
ATOM 7769 O O . GLU C 1 229 ? 6.679 36.375 -6.622 1.00 23.63 2229 GLU C O 1
ATOM 7775 N N . TYR C 1 230 ? 6.271 34.232 -7.181 1.00 22.94 2230 TYR C N 1
ATOM 7776 C CA . TYR C 1 230 ? 6.350 33.763 -5.804 1.00 22.27 2230 TYR C CA 1
ATOM 7777 C C . TYR C 1 230 ? 7.806 33.425 -5.539 1.00 21.50 2230 TYR C C 1
ATOM 7778 O O . TYR C 1 230 ? 8.396 32.602 -6.240 1.00 21.50 2230 TYR C O 1
ATOM 7787 N N . LYS C 1 231 ? 8.380 34.063 -4.525 1.00 20.38 2231 LYS C N 1
ATOM 7788 C CA . LYS C 1 231 ? 9.783 33.851 -4.187 1.00 19.73 2231 LYS C CA 1
ATOM 7789 C C . LYS C 1 231 ? 9.945 33.521 -2.709 1.00 18.83 2231 LYS C C 1
ATOM 7790 O O . LYS C 1 231 ? 9.036 33.736 -1.911 1.00 18.64 2231 LYS C O 1
ATOM 7796 N N . MET C 1 232 ? 11.118 33.008 -2.350 1.00 17.93 2232 MET C N 1
ATOM 7797 C CA . MET C 1 232 ? 11.425 32.667 -0.963 1.00 16.97 2232 MET C CA 1
ATOM 7798 C C . MET C 1 232 ? 12.327 33.764 -0.394 1.00 16.54 2232 MET C C 1
ATOM 7799 O O . MET C 1 232 ? 13.354 34.101 -0.989 1.00 16.21 2232 MET C O 1
ATOM 7804 N N . LEU C 1 233 ? 11.944 34.332 0.748 1.00 15.90 2233 LEU C N 1
ATOM 7805 C CA . LEU C 1 233 ? 12.753 35.376 1.372 1.00 15.68 2233 LEU C CA 1
ATOM 7806 C C . LEU C 1 233 ? 13.324 34.766 2.645 1.00 15.21 2233 LEU C C 1
ATOM 7807 O O . LEU C 1 233 ? 12.587 34.204 3.457 1.00 14.50 2233 LEU C O 1
ATOM 7812 N N . ILE C 1 234 ? 14.640 34.880 2.804 1.00 14.89 2234 ILE C N 1
ATOM 7813 C CA . ILE C 1 234 ? 15.362 34.297 3.927 1.00 15.07 2234 ILE C CA 1
ATOM 7814 C C . ILE C 1 234 ? 15.994 35.358 4.821 1.00 15.47 2234 ILE C C 1
ATOM 7815 O O . ILE C 1 234 ? 16.674 36.262 4.335 1.00 15.72 2234 ILE C O 1
ATOM 7820 N N . ASP C 1 235 ? 15.775 35.240 6.129 1.00 15.76 2235 ASP C N 1
ATOM 7821 C CA . ASP C 1 235 ? 16.333 36.198 7.082 1.00 16.20 2235 ASP C CA 1
ATOM 7822 C C . ASP C 1 235 ? 17.863 36.275 7.032 1.00 16.25 2235 ASP C C 1
ATOM 7823 O O . ASP C 1 235 ? 18.527 35.351 6.545 1.00 16.13 2235 ASP C O 1
ATOM 7828 N N . ASN C 1 236 ? 18.408 37.378 7.551 1.00 16.52 2236 ASN C N 1
ATOM 7829 C CA . ASN C 1 236 ? 19.860 37.600 7.583 1.00 17.39 2236 ASN C CA 1
ATOM 7830 C C . ASN C 1 236 ? 20.630 36.628 8.464 1.00 17.61 2236 ASN C C 1
ATOM 7831 O O . ASN C 1 236 ? 21.844 36.486 8.311 1.00 18.55 2236 ASN C O 1
ATOM 7836 N N . GLY C 1 237 ? 19.936 35.986 9.400 1.00 17.67 2237 GLY C N 1
ATOM 7837 C CA . GLY C 1 237 ? 20.588 35.060 10.310 1.00 17.66 2237 GLY C CA 1
ATOM 7838 C C . GLY C 1 237 ? 20.939 33.700 9.743 1.00 17.56 2237 GLY C C 1
ATOM 7839 O O . GLY C 1 237 ? 20.978 32.713 10.488 1.00 17.95 2237 GLY C O 1
ATOM 7840 N N . TYR C 1 238 ? 21.181 33.644 8.434 1.00 16.85 2238 TYR C N 1
ATOM 7841 C CA . TYR C 1 238 ? 21.557 32.399 7.762 1.00 16.31 2238 TYR C CA 1
ATOM 7842 C C . TYR C 1 238 ? 22.628 32.589 6.713 1.00 16.36 2238 TYR C C 1
ATOM 7843 O O . TYR C 1 238 ? 22.574 33.529 5.920 1.00 16.94 2238 TYR C O 1
ATOM 7852 N N . MET C 1 239 ? 23.580 31.663 6.707 1.00 15.67 2239 MET C N 1
ATOM 7853 C CA . MET C 1 239 ? 24.656 31.650 5.726 1.00 15.44 2239 MET C CA 1
ATOM 7854 C C . MET C 1 239 ? 24.398 30.446 4.825 1.00 14.93 2239 MET C C 1
ATOM 7855 O O . MET C 1 239 ? 23.569 29.589 5.144 1.00 14.91 2239 MET C O 1
ATOM 7860 N N . VAL C 1 240 ? 25.086 30.389 3.689 1.00 14.29 2240 VAL C N 1
ATOM 7861 C CA . VAL C 1 240 ? 24.944 29.246 2.790 1.00 14.25 2240 VAL C CA 1
ATOM 7862 C C . VAL C 1 240 ? 26.203 28.379 2.910 1.00 14.07 2240 VAL C C 1
ATOM 7863 O O . VAL C 1 240 ? 27.307 28.829 2.590 1.00 13.81 2240 VAL C O 1
ATOM 7867 N N . HIS C 1 241 ? 26.042 27.153 3.405 1.00 14.07 2241 HIS C N 1
ATOM 7868 C CA . HIS C 1 241 ? 27.170 26.225 3.536 1.00 14.83 2241 HIS C CA 1
ATOM 7869 C C . HIS C 1 241 ? 27.347 25.545 2.179 1.00 14.92 2241 HIS C C 1
ATOM 7870 O O . HIS C 1 241 ? 26.425 24.896 1.678 1.00 15.15 2241 HIS C O 1
ATOM 7877 N N . VAL C 1 242 ? 28.534 25.681 1.594 1.00 14.75 2242 VAL C N 1
ATOM 7878 C CA . VAL C 1 242 ? 28.817 25.118 0.275 1.00 15.30 2242 VAL C CA 1
ATOM 7879 C C . VAL C 1 242 ? 29.165 23.634 0.287 1.00 15.84 2242 VAL C C 1
ATOM 7880 O O . VAL C 1 242 ? 30.246 23.240 0.726 1.00 15.94 2242 VAL C O 1
ATOM 7884 N N . ASP C 1 243 ? 28.238 22.831 -0.234 1.00 16.51 2243 ASP C N 1
ATOM 7885 C CA . ASP C 1 243 ? 28.371 21.379 -0.294 1.00 17.67 2243 ASP C CA 1
ATOM 7886 C C . ASP C 1 243 ? 29.070 20.897 -1.562 1.00 17.95 2243 ASP C C 1
ATOM 7887 O O . ASP C 1 243 ? 29.817 19.919 -1.531 1.00 18.12 2243 ASP C O 1
ATOM 7892 N N . LYS C 1 244 ? 28.819 21.574 -2.679 1.00 18.31 2244 LYS C N 1
ATOM 7893 C CA . LYS C 1 244 ? 29.412 21.161 -3.946 1.00 18.89 2244 LYS C CA 1
ATOM 7894 C C . LYS C 1 244 ? 29.545 22.308 -4.938 1.00 18.91 2244 LYS C C 1
ATOM 7895 O O . LYS C 1 244 ? 28.732 23.235 -4.957 1.00 18.90 2244 LYS C O 1
ATOM 7901 N N . VAL C 1 245 ? 30.579 22.232 -5.769 1.00 18.87 2245 VAL C N 1
ATOM 7902 C CA . VAL C 1 245 ? 30.826 23.236 -6.793 1.00 19.16 2245 VAL C CA 1
ATOM 7903 C C . VAL C 1 245 ? 31.027 22.495 -8.108 1.00 19.74 2245 VAL C C 1
ATOM 7904 O O . VAL C 1 245 ? 31.839 21.571 -8.182 1.00 20.08 2245 VAL C O 1
ATOM 7908 N N . SER C 1 246 ? 30.280 22.880 -9.134 1.00 20.64 2246 SER C N 1
ATOM 7909 C CA . SER C 1 246 ? 30.416 22.219 -10.424 1.00 21.39 2246 SER C CA 1
ATOM 7910 C C . SER C 1 246 ? 30.170 23.166 -11.584 1.00 22.08 2246 SER C C 1
ATOM 7911 O O . SER C 1 246 ? 29.656 24.272 -11.416 1.00 21.88 2246 SER C O 1
ATOM 7914 N N . LYS C 1 247 ? 30.543 22.713 -12.771 1.00 22.67 2247 LYS C N 1
ATOM 7915 C CA . LYS C 1 247 ? 30.377 23.499 -13.976 1.00 23.48 2247 LYS C CA 1
ATOM 7916 C C . LYS C 1 247 ? 29.126 22.990 -14.699 1.00 23.66 2247 LYS C C 1
ATOM 7917 O O . LYS C 1 247 ? 28.905 21.782 -14.786 1.00 23.98 2247 LYS C O 1
ATOM 7923 N N . VAL C 1 248 ? 28.298 23.909 -15.188 1.00 23.97 2248 VAL C N 1
ATOM 7924 C CA . VAL C 1 248 ? 27.078 23.540 -15.903 1.00 24.31 2248 VAL C CA 1
ATOM 7925 C C . VAL C 1 248 ? 26.854 24.451 -17.112 1.00 24.59 2248 VAL C C 1
ATOM 7926 O O . VAL C 1 248 ? 27.299 25.598 -17.123 1.00 24.47 2248 VAL C O 1
ATOM 7930 N N . VAL C 1 249 ? 26.171 23.939 -18.134 1.00 24.96 2249 VAL C N 1
ATOM 7931 C CA . VAL C 1 249 ? 25.908 24.730 -19.331 1.00 25.47 2249 VAL C CA 1
ATOM 7932 C C . VAL C 1 249 ? 24.423 25.008 -19.500 1.00 25.76 2249 VAL C C 1
ATOM 7933 O O . VAL C 1 249 ? 23.603 24.090 -19.516 1.00 26.07 2249 VAL C O 1
ATOM 7937 N N . LYS C 1 250 ? 24.083 26.286 -19.627 1.00 25.95 2250 LYS C N 1
ATOM 7938 C CA . LYS C 1 250 ? 22.700 26.699 -19.796 1.00 26.28 2250 LYS C CA 1
ATOM 7939 C C . LYS C 1 250 ? 22.543 27.471 -21.102 1.00 26.23 2250 LYS C C 1
ATOM 7940 O O . LYS C 1 250 ? 23.102 28.552 -21.265 1.00 25.98 2250 LYS C O 1
ATOM 7946 N N . LYS C 1 251 ? 21.778 26.906 -22.030 1.00 26.47 2251 LYS C N 1
ATOM 7947 C CA . LYS C 1 251 ? 21.530 27.539 -23.322 1.00 26.54 2251 LYS C CA 1
ATOM 7948 C C . LYS C 1 251 ? 22.829 28.036 -23.968 1.00 26.05 2251 LYS C C 1
ATOM 7949 O O . LYS C 1 251 ? 22.930 29.190 -24.396 1.00 26.05 2251 LYS C O 1
ATOM 7955 N N . GLY C 1 252 ? 23.826 27.160 -24.023 1.00 25.50 2252 GLY C N 1
ATOM 7956 C CA . GLY C 1 252 ? 25.093 27.521 -24.634 1.00 24.80 2252 GLY C CA 1
ATOM 7957 C C . GLY C 1 252 ? 26.013 28.393 -23.800 1.00 24.23 2252 GLY C C 1
ATOM 7958 O O . GLY C 1 252 ? 27.040 28.849 -24.297 1.00 24.30 2252 GLY C O 1
ATOM 7959 N N . VAL C 1 253 ? 25.657 28.622 -22.538 1.00 23.65 2253 VAL C N 1
ATOM 7960 C CA . VAL C 1 253 ? 26.475 29.450 -21.650 1.00 22.96 2253 VAL C CA 1
ATOM 7961 C C . VAL C 1 253 ? 26.888 28.669 -20.408 1.00 22.41 2253 VAL C C 1
ATOM 7962 O O . VAL C 1 253 ? 26.046 28.214 -19.638 1.00 22.36 2253 VAL C O 1
ATOM 7966 N N . GLU C 1 254 ? 28.192 28.537 -20.206 1.00 21.88 2254 GLU C N 1
ATOM 7967 C CA . GLU C 1 254 ? 28.718 27.791 -19.075 1.00 21.54 2254 GLU C CA 1
ATOM 7968 C C . GLU C 1 254 ? 28.710 28.635 -17.801 1.00 21.28 2254 GLU C C 1
ATOM 7969 O O . GLU C 1 254 ? 29.117 29.797 -17.811 1.00 20.82 2254 GLU C O 1
ATOM 7975 N N . CYS C 1 255 ? 28.234 28.042 -16.709 1.00 21.00 2255 CYS C N 1
ATOM 7976 C CA . CYS C 1 255 ? 28.163 28.739 -15.425 1.00 21.07 2255 CYS C CA 1
ATOM 7977 C C . CYS C 1 255 ? 28.789 27.895 -14.322 1.00 20.85 2255 CYS C C 1
ATOM 7978 O O . CYS C 1 255 ? 29.150 26.741 -14.540 1.00 20.80 2255 CYS C O 1
ATOM 7981 N N . LEU C 1 256 ? 28.921 28.475 -13.133 1.00 20.69 2256 LEU C N 1
ATOM 7982 C CA . LEU C 1 256 ? 29.482 27.751 -12.003 1.00 20.70 2256 LEU C CA 1
ATOM 7983 C C . LEU C 1 256 ? 28.325 27.570 -11.015 1.00 20.53 2256 LEU C C 1
ATOM 7984 O O . LEU C 1 256 ? 27.741 28.545 -10.543 1.00 20.56 2256 LEU C O 1
ATOM 7989 N N . GLN C 1 257 ? 27.990 26.319 -10.723 1.00 20.01 2257 GLN C N 1
ATOM 7990 C CA . GLN C 1 257 ? 26.880 26.011 -9.830 1.00 20.16 2257 GLN C CA 1
ATOM 7991 C C . GLN C 1 257 ? 27.300 25.603 -8.424 1.00 19.76 2257 GLN C C 1
ATOM 7992 O O . GLN C 1 257 ? 28.028 24.627 -8.238 1.00 19.69 2257 GLN C O 1
ATOM 7998 N N . ILE C 1 258 ? 26.835 26.371 -7.437 1.00 19.59 2258 ILE C N 1
ATOM 7999 C CA . ILE C 1 258 ? 27.106 26.095 -6.031 1.00 19.66 2258 ILE C CA 1
ATOM 8000 C C . ILE C 1 258 ? 25.863 25.465 -5.430 1.00 19.27 2258 ILE C C 1
ATOM 8001 O O . ILE C 1 258 ? 24.774 26.028 -5.522 1.00 19.13 2258 ILE C O 1
ATOM 8006 N N . GLU C 1 259 ? 26.022 24.299 -4.828 1.00 18.91 2259 GLU C N 1
ATOM 8007 C CA . GLU C 1 259 ? 24.901 23.651 -4.165 1.00 18.90 2259 GLU C CA 1
ATOM 8008 C C . GLU C 1 259 ? 25.201 23.754 -2.680 1.00 18.34 2259 GLU C C 1
ATOM 8009 O O . GLU C 1 259 ? 26.263 23.328 -2.216 1.00 18.60 2259 GLU C O 1
ATOM 8015 N N . GLY C 1 260 ? 24.275 24.361 -1.944 1.00 17.72 2260 GLY C N 1
ATOM 8016 C CA . GLY C 1 260 ? 24.482 24.537 -0.522 1.00 17.35 2260 GLY C CA 1
ATOM 8017 C C . GLY C 1 260 ? 23.229 24.420 0.316 1.00 17.17 2260 GLY C C 1
ATOM 8018 O O . GLY C 1 260 ? 22.120 24.261 -0.200 1.00 16.95 2260 GLY C O 1
ATOM 8019 N N . THR C 1 261 ? 23.417 24.524 1.625 1.00 16.76 2261 THR C N 1
ATOM 8020 C CA . THR C 1 261 ? 22.320 24.419 2.579 1.00 17.09 2261 THR C CA 1
ATOM 8021 C C . THR C 1 261 ? 22.406 25.565 3.584 1.00 16.72 2261 THR C C 1
ATOM 8022 O O . THR C 1 261 ? 23.499 26.002 3.930 1.00 15.82 2261 THR C O 1
ATOM 8026 N N . LEU C 1 262 ? 21.261 26.054 4.055 1.00 16.65 2262 LEU C N 1
ATOM 8027 C CA . LEU C 1 262 ? 21.271 27.141 5.030 1.00 16.96 2262 LEU C CA 1
ATOM 8028 C C . LEU C 1 262 ? 21.875 26.707 6.357 1.00 17.22 2262 LEU C C 1
ATOM 8029 O O . LEU C 1 262 ? 21.661 25.584 6.814 1.00 17.55 2262 LEU C O 1
ATOM 8034 N N . LYS C 1 263 ? 22.633 27.615 6.966 1.00 17.18 2263 LYS C N 1
ATOM 8035 C CA . LYS C 1 263 ? 23.280 27.381 8.250 1.00 17.66 2263 LYS C CA 1
ATOM 8036 C C . LYS C 1 263 ? 23.044 28.634 9.091 1.00 17.81 2263 LYS C C 1
ATOM 8037 O O . LYS C 1 263 ? 23.383 29.740 8.680 1.00 17.56 2263 LYS C O 1
ATOM 8043 N N . LYS C 1 264 ? 22.457 28.448 10.266 1.00 18.19 2264 LYS C N 1
ATOM 8044 C CA . LYS C 1 264 ? 22.127 29.552 11.153 1.00 18.62 2264 LYS C CA 1
ATOM 8045 C C . LYS C 1 264 ? 23.292 30.157 11.933 1.00 18.39 2264 LYS C C 1
ATOM 8046 O O . LYS C 1 264 ? 24.156 29.455 12.447 1.00 17.84 2264 LYS C O 1
ATOM 8052 N N . SER C 1 265 ? 23.296 31.484 11.993 1.00 18.08 2265 SER C N 1
ATOM 8053 C CA . SER C 1 265 ? 24.280 32.257 12.741 1.00 18.23 2265 SER C CA 1
ATOM 8054 C C . SER C 1 265 ? 23.604 33.571 13.108 1.00 18.27 2265 SER C C 1
ATOM 8055 O O . SER C 1 265 ? 23.172 34.314 12.227 1.00 18.13 2265 SER C O 1
ATOM 8058 N N . LEU C 1 266 ? 23.497 33.856 14.403 1.00 18.67 2266 LEU C N 1
ATOM 8059 C CA . LEU C 1 266 ? 22.854 35.091 14.825 1.00 19.39 2266 LEU C CA 1
ATOM 8060 C C . LEU C 1 266 ? 23.651 36.305 14.368 1.00 19.39 2266 LEU C C 1
ATOM 8061 O O . LEU C 1 266 ? 24.853 36.394 14.597 1.00 19.96 2266 LEU C O 1
ATOM 8066 N N . ASP C 1 267 ? 22.968 37.231 13.709 1.00 19.49 2267 ASP C N 1
ATOM 8067 C CA . ASP C 1 267 ? 23.611 38.444 13.226 1.00 19.20 2267 ASP C CA 1
ATOM 8068 C C . ASP C 1 267 ? 22.708 39.639 13.524 1.00 19.21 2267 ASP C C 1
ATOM 8069 O O . ASP C 1 267 ? 21.690 39.844 12.869 1.00 19.26 2267 ASP C O 1
ATOM 8074 N N . PHE C 1 268 ? 23.090 40.418 14.528 1.00 19.26 2268 PHE C N 1
ATOM 8075 C CA . PHE C 1 268 ? 22.301 41.577 14.917 1.00 19.42 2268 PHE C CA 1
ATOM 8076 C C . PHE C 1 268 ? 22.535 42.832 14.079 1.00 19.27 2268 PHE C C 1
ATOM 8077 O O . PHE C 1 268 ? 21.831 43.824 14.245 1.00 19.07 2268 PHE C O 1
ATOM 8085 N N . LYS C 1 269 ? 23.503 42.793 13.164 1.00 19.44 2269 LYS C N 1
ATOM 8086 C CA . LYS C 1 269 ? 23.781 43.967 12.327 1.00 19.39 2269 LYS C CA 1
ATOM 8087 C C . LYS C 1 269 ? 24.007 45.173 13.244 1.00 19.18 2269 LYS C C 1
ATOM 8088 O O . LYS C 1 269 ? 24.725 45.075 14.240 1.00 18.81 2269 LYS C O 1
ATOM 8094 N N . ASN C 1 270 ? 23.385 46.302 12.912 1.00 19.20 2270 ASN C N 1
ATOM 8095 C CA . ASN C 1 270 ? 23.533 47.498 13.724 1.00 19.47 2270 ASN C CA 1
ATOM 8096 C C . ASN C 1 270 ? 22.491 47.563 14.840 1.00 19.77 2270 ASN C C 1
ATOM 8097 O O . ASN C 1 270 ? 22.223 48.621 15.408 1.00 20.14 2270 ASN C O 1
ATOM 8102 N N . ASP C 1 271 ? 21.918 46.397 15.134 1.00 20.01 2271 ASP C N 1
ATOM 8103 C CA . ASP C 1 271 ? 20.963 46.218 16.232 1.00 20.42 2271 ASP C CA 1
ATOM 8104 C C . ASP C 1 271 ? 19.867 47.287 16.302 1.00 20.66 2271 ASP C C 1
ATOM 8105 O O . ASP C 1 271 ? 19.701 47.965 17.330 1.00 20.61 2271 ASP C O 1
ATOM 8110 N N . ILE C 1 272 ? 19.097 47.408 15.221 1.00 20.44 2272 ILE C N 1
ATOM 8111 C CA . ILE C 1 272 ? 18.044 48.411 15.135 1.00 20.60 2272 ILE C CA 1
ATOM 8112 C C . ILE C 1 272 ? 16.816 48.183 16.012 1.00 20.96 2272 ILE C C 1
ATOM 8113 O O . ILE C 1 272 ? 16.031 49.105 16.218 1.00 21.01 2272 ILE C O 1
ATOM 8118 N N . ASN C 1 273 ? 16.631 46.968 16.514 1.00 21.39 2273 ASN C N 1
ATOM 8119 C CA . ASN C 1 273 ? 15.493 46.719 17.400 1.00 21.92 2273 ASN C CA 1
ATOM 8120 C C . ASN C 1 273 ? 15.953 46.408 18.821 1.00 22.83 2273 ASN C C 1
ATOM 8121 O O . ASN C 1 273 ? 15.188 45.895 19.641 1.00 22.82 2273 ASN C O 1
ATOM 8126 N N . ALA C 1 274 ? 17.208 46.741 19.106 1.00 23.69 2274 ALA C N 1
ATOM 8127 C CA . ALA C 1 274 ? 17.803 46.541 20.427 1.00 24.53 2274 ALA C CA 1
ATOM 8128 C C . ALA C 1 274 ? 17.544 45.169 21.051 1.00 25.17 2274 ALA C C 1
ATOM 8129 O O . ALA C 1 274 ? 17.001 45.075 22.155 1.00 25.34 2274 ALA C O 1
ATOM 8131 N N . GLU C 1 275 ? 17.939 44.110 20.352 1.00 25.97 2275 GLU C N 1
ATOM 8132 C CA . GLU C 1 275 ? 17.759 42.748 20.854 1.00 26.57 2275 GLU C CA 1
ATOM 8133 C C . GLU C 1 275 ? 19.104 42.151 21.262 1.00 26.87 2275 GLU C C 1
ATOM 8134 O O . GLU C 1 275 ? 19.161 41.132 21.956 1.00 26.62 2275 GLU C O 1
ATOM 8140 N N . ALA C 1 276 ? 20.183 42.793 20.828 1.00 26.88 2276 ALA C N 1
ATOM 8141 C CA . ALA C 1 276 ? 21.528 42.317 21.117 1.00 27.49 2276 ALA C CA 1
ATOM 8142 C C . ALA C 1 276 ? 21.839 42.170 22.600 1.00 27.88 2276 ALA C C 1
ATOM 8143 O O . ALA C 1 276 ? 22.186 41.079 23.053 1.00 27.90 2276 ALA C O 1
ATOM 8145 N N . HIS C 1 277 ? 21.719 43.265 23.350 1.00 28.45 2277 HIS C N 1
ATOM 8146 C CA . HIS C 1 277 ? 22.023 43.258 24.782 1.00 29.11 2277 HIS C CA 1
ATOM 8147 C C . HIS C 1 277 ? 21.231 42.221 25.563 1.00 29.39 2277 HIS C C 1
ATOM 8148 O O . HIS C 1 277 ? 21.762 41.591 26.480 1.00 29.30 2277 HIS C O 1
ATOM 8155 N N . SER C 1 278 ? 19.963 42.048 25.209 1.00 29.65 2278 SER C N 1
ATOM 8156 C CA . SER C 1 278 ? 19.126 41.066 25.885 1.00 30.06 2278 SER C CA 1
ATOM 8157 C C . SER C 1 278 ? 19.737 39.682 25.717 1.00 29.97 2278 SER C C 1
ATOM 8158 O O . SER C 1 278 ? 20.007 38.994 26.701 1.00 30.16 2278 SER C O 1
ATOM 8161 N N . TRP C 1 279 ? 19.960 39.282 24.466 1.00 29.82 2279 TRP C N 1
ATOM 8162 C CA . TRP C 1 279 ? 20.555 37.980 24.176 1.00 29.56 2279 TRP C CA 1
ATOM 8163 C C . TRP C 1 279 ? 21.771 37.773 25.064 1.00 29.75 2279 TRP C C 1
ATOM 8164 O O . TRP C 1 279 ? 21.943 36.713 25.670 1.00 29.64 2279 TRP C O 1
ATOM 8175 N N . GLY C 1 280 ? 22.617 38.798 25.126 1.00 30.16 2280 GLY C N 1
ATOM 8176 C CA . GLY C 1 280 ? 23.825 38.730 25.924 1.00 30.69 2280 GLY C CA 1
ATOM 8177 C C . GLY C 1 280 ? 23.558 38.465 27.390 1.00 31.37 2280 GLY C C 1
ATOM 8178 O O . GLY C 1 280 ? 24.172 37.584 27.992 1.00 31.14 2280 GLY C O 1
ATOM 8179 N N . MET C 1 281 ? 22.641 39.232 27.968 1.00 32.04 2281 MET C N 1
ATOM 8180 C CA . MET C 1 281 ? 22.299 39.070 29.375 1.00 32.81 2281 MET C CA 1
ATOM 8181 C C . MET C 1 281 ? 21.649 37.717 29.621 1.00 33.15 2281 MET C C 1
ATOM 8182 O O . MET C 1 281 ? 22.019 37.001 30.550 1.00 33.24 2281 MET C O 1
ATOM 8187 N N . LYS C 1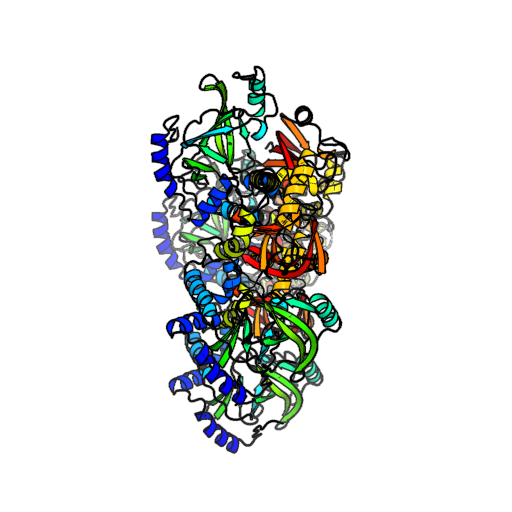 282 ? 20.691 37.364 28.774 1.00 33.63 2282 LYS C N 1
ATOM 8188 C CA . LYS C 1 282 ? 19.987 36.099 28.917 1.00 34.14 2282 LYS C CA 1
ATOM 8189 C C . LYS C 1 282 ? 20.940 34.907 28.918 1.00 34.39 2282 LYS C C 1
ATOM 8190 O O . LYS C 1 282 ? 20.653 33.883 29.538 1.00 34.39 2282 LYS C O 1
ATOM 8196 N N . ASN C 1 283 ? 22.073 35.038 28.230 1.00 34.48 2283 ASN C N 1
ATOM 8197 C CA . ASN C 1 283 ? 23.045 33.950 28.172 1.00 34.62 2283 ASN C CA 1
ATOM 8198 C C . ASN C 1 283 ? 24.247 34.101 29.101 1.00 34.92 2283 ASN C C 1
ATOM 8199 O O . ASN C 1 283 ? 24.933 33.115 29.383 1.00 34.89 2283 ASN C O 1
ATOM 8204 N N . TYR C 1 284 ? 24.521 35.314 29.575 1.00 35.25 2284 TYR C N 1
ATOM 8205 C CA . TYR C 1 284 ? 25.670 35.504 30.454 1.00 35.85 2284 TYR C CA 1
ATOM 8206 C C . TYR C 1 284 ? 25.475 36.174 31.814 1.00 36.46 2284 TYR C C 1
ATOM 8207 O O . TYR C 1 284 ? 26.461 36.517 32.469 1.00 36.39 2284 TYR C O 1
ATOM 8216 N N . GLU C 1 285 ? 24.233 36.363 32.251 1.00 37.25 2285 GLU C N 1
ATOM 8217 C CA . GLU C 1 285 ? 24.013 36.975 33.564 1.00 38.13 2285 GLU C CA 1
ATOM 8218 C C . GLU C 1 285 ? 24.569 36.082 34.673 1.00 38.49 2285 GLU C C 1
ATOM 8219 O O . GLU C 1 285 ? 25.289 36.549 35.557 1.00 38.52 2285 GLU C O 1
ATOM 8225 N N . GLU C 1 286 ? 24.227 34.798 34.624 1.00 38.97 2286 GLU C N 1
ATOM 8226 C CA . GLU C 1 286 ? 24.695 33.843 35.621 1.00 39.47 2286 GLU C CA 1
ATOM 8227 C C . GLU C 1 286 ? 26.217 33.844 35.656 1.00 39.60 2286 GLU C C 1
ATOM 8228 O O . GLU C 1 286 ? 26.827 33.889 36.724 1.00 39.50 2286 GLU C O 1
ATOM 8234 N N . TRP C 1 287 ? 26.822 33.796 34.474 1.00 39.69 2287 TRP C N 1
ATOM 8235 C CA . TRP C 1 287 ? 28.274 33.798 34.338 1.00 39.88 2287 TRP C CA 1
ATOM 8236 C C . TRP C 1 287 ? 28.908 34.940 35.130 1.00 40.34 2287 TRP C C 1
ATOM 8237 O O . TRP C 1 287 ? 29.866 34.737 35.877 1.00 40.34 2287 TRP C O 1
ATOM 8248 N N . ALA C 1 288 ? 28.371 36.142 34.952 1.00 41.01 2288 ALA C N 1
ATOM 8249 C CA . ALA C 1 288 ? 28.886 37.322 35.636 1.00 41.78 2288 ALA C CA 1
ATOM 8250 C C . ALA C 1 288 ? 28.678 37.232 37.145 1.00 42.38 2288 ALA C C 1
ATOM 8251 O O . ALA C 1 288 ? 29.382 37.883 37.918 1.00 42.44 2288 ALA C O 1
ATOM 8253 N N . LYS C 1 289 ? 27.712 36.419 37.557 1.00 43.13 2289 LYS C N 1
ATOM 8254 C CA . LYS C 1 289 ? 27.407 36.253 38.973 1.00 43.92 2289 LYS C CA 1
ATOM 8255 C C . LYS C 1 289 ? 28.391 35.320 39.675 1.00 44.44 2289 LYS C C 1
ATOM 8256 O O . LYS C 1 289 ? 28.807 35.582 40.804 1.00 44.53 2289 LYS C O 1
ATOM 8262 N N . ASP C 1 290 ? 28.767 34.236 39.003 1.00 45.04 2290 ASP C N 1
ATOM 8263 C CA . ASP C 1 290 ? 29.688 33.262 39.582 1.00 45.58 2290 ASP C CA 1
ATOM 8264 C C . ASP C 1 290 ? 31.155 33.682 39.537 1.00 45.89 2290 ASP C C 1
ATOM 8265 O O . ASP C 1 290 ? 32.023 32.973 40.047 1.00 45.99 2290 ASP C O 1
ATOM 8270 N N . LEU C 1 291 ? 31.433 34.832 38.933 1.00 46.21 2291 LEU C N 1
ATOM 8271 C CA . LEU C 1 291 ? 32.804 35.322 38.840 1.00 46.52 2291 LEU C CA 1
ATOM 8272 C C . LEU C 1 291 ? 33.394 35.579 40.222 1.00 46.77 2291 LEU C C 1
ATOM 8273 O O . LEU C 1 291 ? 32.798 36.279 41.043 1.00 46.74 2291 LEU C O 1
ATOM 8278 N N . THR C 1 292 ? 34.568 35.011 40.476 1.00 46.98 2292 THR C N 1
ATOM 8279 C CA . THR C 1 292 ? 35.228 35.191 41.759 1.00 47.25 2292 THR C CA 1
ATOM 8280 C C . THR C 1 292 ? 35.810 36.594 41.823 1.00 47.48 2292 THR C C 1
ATOM 8281 O O . THR C 1 292 ? 36.002 37.245 40.796 1.00 47.48 2292 THR C O 1
ATOM 8285 N N . ASP C 1 293 ? 36.086 37.051 43.038 1.00 47.70 2293 ASP C N 1
ATOM 8286 C CA . ASP C 1 293 ? 36.652 38.373 43.258 1.00 48.03 2293 ASP C CA 1
ATOM 8287 C C . ASP C 1 293 ? 37.814 38.663 42.315 1.00 48.11 2293 ASP C C 1
ATOM 8288 O O . ASP C 1 293 ? 37.822 39.682 41.630 1.00 48.07 2293 ASP C O 1
ATOM 8293 N N . SER C 1 294 ? 38.790 37.761 42.280 1.00 48.21 2294 SER C N 1
ATOM 8294 C CA . SER C 1 294 ? 39.962 37.933 41.429 1.00 48.38 2294 SER C CA 1
ATOM 8295 C C . SER C 1 294 ? 39.633 37.948 39.940 1.00 48.42 2294 SER C C 1
ATOM 8296 O O . SER C 1 294 ? 40.243 38.696 39.175 1.00 48.47 2294 SER C O 1
ATOM 8299 N N . GLN C 1 295 ? 38.674 37.124 39.529 1.00 48.44 2295 GLN C N 1
ATOM 8300 C CA . GLN C 1 295 ? 38.289 37.051 38.122 1.00 48.52 2295 GLN C CA 1
ATOM 8301 C C . GLN C 1 295 ? 37.606 38.328 37.649 1.00 48.67 2295 GLN C C 1
ATOM 8302 O O . GLN C 1 295 ? 38.115 39.031 36.775 1.00 48.60 2295 GLN C O 1
ATOM 8308 N N . ARG C 1 296 ? 36.450 38.627 38.230 1.00 48.81 2296 ARG C N 1
ATOM 8309 C CA . ARG C 1 296 ? 35.708 39.816 37.843 1.00 49.04 2296 ARG C CA 1
ATOM 8310 C C . ARG C 1 296 ? 36.462 41.098 38.176 1.00 49.11 2296 ARG C C 1
ATOM 8311 O O . ARG C 1 296 ? 36.099 42.179 37.710 1.00 49.19 2296 ARG C O 1
ATOM 8319 N N . GLU C 1 297 ? 37.519 40.974 38.971 1.00 49.11 2297 GLU C N 1
ATOM 8320 C CA . GLU C 1 297 ? 38.323 42.133 39.338 1.00 49.10 2297 GLU C CA 1
ATOM 8321 C C . GLU C 1 297 ? 39.344 42.360 38.230 1.00 49.00 2297 GLU C C 1
ATOM 8322 O O . GLU C 1 297 ? 39.644 43.496 37.865 1.00 49.01 2297 GLU C O 1
ATOM 8328 N N . ALA C 1 298 ? 39.873 41.261 37.701 1.00 48.83 2298 ALA C N 1
ATOM 8329 C CA . ALA C 1 298 ? 40.856 41.317 36.627 1.00 48.75 2298 ALA C CA 1
ATOM 8330 C C . ALA C 1 298 ? 40.175 41.717 35.322 1.00 48.64 2298 ALA C C 1
ATOM 8331 O O . ALA C 1 298 ? 40.790 42.340 34.456 1.00 48.62 2298 ALA C O 1
ATOM 8333 N N . LEU C 1 299 ? 38.901 41.355 35.192 1.00 48.58 2299 LEU C N 1
ATOM 8334 C CA . LEU C 1 299 ? 38.123 41.676 33.998 1.00 48.52 2299 LEU C CA 1
ATOM 8335 C C . LEU C 1 299 ? 37.684 43.135 34.008 1.00 48.51 2299 LEU C C 1
ATOM 8336 O O . LEU C 1 299 ? 37.736 43.818 32.983 1.00 48.43 2299 LEU C O 1
ATOM 8341 N N . ASP C 1 300 ? 37.247 43.611 35.169 1.00 48.46 2300 ASP C N 1
ATOM 8342 C CA . ASP C 1 300 ? 36.809 44.994 35.294 1.00 48.44 2300 ASP C CA 1
ATOM 8343 C C . ASP C 1 300 ? 38.023 45.900 35.103 1.00 48.28 2300 ASP C C 1
ATOM 8344 O O . ASP C 1 300 ? 37.897 47.041 34.659 1.00 48.31 2300 ASP C O 1
ATOM 8349 N N . GLY C 1 301 ? 39.199 45.375 35.437 1.00 48.13 2301 GLY C N 1
ATOM 8350 C CA . GLY C 1 301 ? 40.424 46.138 35.283 1.00 47.87 2301 GLY C CA 1
ATOM 8351 C C . GLY C 1 301 ? 40.856 46.149 33.831 1.00 47.80 2301 GLY C C 1
ATOM 8352 O O . GLY C 1 301 ? 41.393 47.141 33.337 1.00 47.71 2301 GLY C O 1
ATOM 8353 N N . TYR C 1 302 ? 40.619 45.033 33.146 1.00 47.67 2302 TYR C N 1
ATOM 8354 C CA . TYR C 1 302 ? 40.962 44.904 31.734 1.00 47.60 2302 TYR C CA 1
ATOM 8355 C C . TYR C 1 302 ? 40.176 45.947 30.949 1.00 47.65 2302 TYR C C 1
ATOM 8356 O O . TYR C 1 302 ? 40.742 46.736 30.192 1.00 47.65 2302 TYR C O 1
ATOM 8365 N N . ALA C 1 303 ? 38.862 45.937 31.146 1.00 47.80 2303 ALA C N 1
ATOM 8366 C CA . ALA C 1 303 ? 37.963 46.860 30.467 1.00 47.99 2303 ALA C CA 1
ATOM 8367 C C . ALA C 1 303 ? 38.174 48.301 30.915 1.00 48.17 2303 ALA C C 1
ATOM 8368 O O . ALA C 1 303 ? 37.761 49.237 30.231 1.00 48.21 2303 ALA C O 1
ATOM 8370 N N . ARG C 1 304 ? 38.816 48.477 32.066 1.00 48.35 2304 ARG C N 1
ATOM 8371 C CA . ARG C 1 304 ? 39.069 49.811 32.599 1.00 48.53 2304 ARG C CA 1
ATOM 8372 C C . ARG C 1 304 ? 40.211 50.529 31.892 1.00 48.48 2304 ARG C C 1
ATOM 8373 O O . ARG C 1 304 ? 40.038 51.641 31.398 1.00 48.57 2304 ARG C O 1
ATOM 8381 N N . GLN C 1 305 ? 41.375 49.891 31.842 1.00 48.44 2305 GLN C N 1
ATOM 8382 C CA . GLN C 1 305 ? 42.539 50.497 31.208 1.00 48.38 2305 GLN C CA 1
ATOM 8383 C C . GLN C 1 305 ? 43.693 49.511 31.096 1.00 48.26 2305 GLN C C 1
ATOM 8384 O O . GLN C 1 305 ? 44.664 49.758 30.382 1.00 48.30 2305 GLN C O 1
ATOM 8390 N N . ASP C 1 306 ? 43.577 48.392 31.801 1.00 48.15 2306 ASP C N 1
ATOM 8391 C CA . ASP C 1 306 ? 44.618 47.372 31.806 1.00 48.02 2306 ASP C CA 1
ATOM 8392 C C . ASP C 1 306 ? 44.810 46.671 30.463 1.00 47.90 2306 ASP C C 1
ATOM 8393 O O . ASP C 1 306 ? 45.862 46.079 30.213 1.00 47.85 2306 ASP C O 1
ATOM 8398 N N . TYR C 1 307 ? 43.803 46.743 29.599 1.00 47.76 2307 TYR C N 1
ATOM 8399 C CA . TYR C 1 307 ? 43.879 46.086 28.299 1.00 47.68 2307 TYR C CA 1
ATOM 8400 C C . TYR C 1 307 ? 45.090 46.532 27.483 1.00 47.55 2307 TYR C C 1
ATOM 8401 O O . TYR C 1 307 ? 45.671 45.738 26.744 1.00 47.50 2307 TYR C O 1
ATOM 8410 N N . LYS C 1 308 ? 45.479 47.796 27.627 1.00 47.44 2308 LYS C N 1
ATOM 8411 C CA . LYS C 1 308 ? 46.628 48.318 26.894 1.00 47.35 2308 LYS C CA 1
ATOM 8412 C C . LYS C 1 308 ? 47.929 47.634 27.302 1.00 47.31 2308 LYS C C 1
ATOM 8413 O O . LYS C 1 308 ? 48.687 47.170 26.451 1.00 47.24 2308 LYS C O 1
ATOM 8419 N N . GLU C 1 309 ? 48.185 47.574 28.604 1.00 47.27 2309 GLU C N 1
ATOM 8420 C CA . GLU C 1 309 ? 49.400 46.944 29.109 1.00 47.26 2309 GLU C CA 1
ATOM 8421 C C . GLU C 1 309 ? 49.381 45.434 28.905 1.00 47.15 2309 GLU C C 1
ATOM 8422 O O . GLU C 1 309 ? 50.392 44.836 28.534 1.00 47.01 2309 GLU C O 1
ATOM 8428 N N . ILE C 1 310 ? 48.224 44.828 29.152 1.00 47.09 2310 ILE C N 1
ATOM 8429 C CA . ILE C 1 310 ? 48.062 43.388 29.011 1.00 47.13 2310 ILE C CA 1
ATOM 8430 C C . ILE C 1 310 ? 48.356 42.878 27.604 1.00 47.21 2310 ILE C C 1
ATOM 8431 O O . ILE C 1 310 ? 49.271 42.079 27.409 1.00 47.12 2310 ILE C O 1
ATOM 8436 N N . ASN C 1 311 ? 47.581 43.337 26.625 1.00 47.38 2311 ASN C N 1
ATOM 8437 C CA . ASN C 1 311 ? 47.778 42.901 25.246 1.00 47.53 2311 ASN C CA 1
ATOM 8438 C C . ASN C 1 311 ? 49.192 43.179 24.763 1.00 47.81 2311 ASN C C 1
ATOM 8439 O O . ASN C 1 311 ? 49.796 42.347 24.087 1.00 47.80 2311 ASN C O 1
ATOM 8444 N N . ASN C 1 312 ? 49.713 44.351 25.111 1.00 48.15 2312 ASN C N 1
ATOM 8445 C CA . ASN C 1 312 ? 51.063 44.738 24.720 1.00 48.53 2312 ASN C CA 1
ATOM 8446 C C . ASN C 1 312 ? 52.036 43.715 25.301 1.00 48.76 2312 ASN C C 1
ATOM 8447 O O . ASN C 1 312 ? 52.980 43.280 24.638 1.00 48.75 2312 ASN C O 1
ATOM 8452 N N . TYR C 1 313 ? 51.778 43.335 26.548 1.00 49.07 2313 TYR C N 1
ATOM 8453 C CA . TYR C 1 313 ? 52.591 42.367 27.274 1.00 49.40 2313 TYR C CA 1
ATOM 8454 C C . TYR C 1 313 ? 52.555 40.986 26.624 1.00 49.63 2313 TYR C C 1
ATOM 8455 O O . TYR C 1 313 ? 53.495 40.203 26.758 1.00 49.61 2313 TYR C O 1
ATOM 8464 N N . LEU C 1 314 ? 51.466 40.696 25.919 1.00 49.92 2314 LEU C N 1
ATOM 8465 C CA . LEU C 1 314 ? 51.293 39.408 25.256 1.00 50.29 2314 LEU C CA 1
ATOM 8466 C C . LEU C 1 314 ? 51.750 39.434 23.798 1.00 50.64 2314 LEU C C 1
ATOM 8467 O O . LEU C 1 314 ? 52.472 38.545 23.348 1.00 50.61 2314 LEU C O 1
ATOM 8472 N N . ARG C 1 315 ? 51.323 40.457 23.067 1.00 51.13 2315 ARG C N 1
ATOM 8473 C CA . ARG C 1 315 ? 51.672 40.605 21.658 1.00 51.70 2315 ARG C CA 1
ATOM 8474 C C . ARG C 1 315 ? 53.161 40.885 21.496 1.00 52.11 2315 ARG C C 1
ATOM 8475 O O . ARG C 1 315 ? 53.785 40.453 20.526 1.00 52.12 2315 ARG C O 1
ATOM 8483 N N . ASN C 1 316 ? 53.724 41.610 22.457 1.00 52.63 2316 ASN C N 1
ATOM 8484 C CA . ASN C 1 316 ? 55.139 41.957 22.437 1.00 53.15 2316 ASN C CA 1
ATOM 8485 C C . ASN C 1 316 ? 55.806 41.470 23.716 1.00 53.50 2316 ASN C C 1
ATOM 8486 O O . ASN C 1 316 ? 55.258 41.629 24.807 1.00 53.57 2316 ASN C O 1
ATOM 8491 N N . GLN C 1 317 ? 56.986 40.874 23.578 1.00 53.91 2317 GLN C N 1
ATOM 8492 C CA . GLN C 1 317 ? 57.723 40.371 24.730 1.00 54.34 2317 GLN C CA 1
ATOM 8493 C C . GLN C 1 317 ? 56.860 39.378 25.504 1.00 54.55 2317 GLN C C 1
ATOM 8494 O O . GLN C 1 317 ? 57.004 39.227 26.718 1.00 54.65 2317 GLN C O 1
ATOM 8500 N N . GLY C 1 318 ? 55.967 38.704 24.783 1.00 54.78 2318 GLY C N 1
ATOM 8501 C CA . GLY C 1 318 ? 55.070 37.736 25.391 1.00 54.98 2318 GLY C CA 1
ATOM 8502 C C . GLY C 1 318 ? 55.717 36.812 26.403 1.00 55.10 2318 GLY C C 1
ATOM 8503 O O . GLY C 1 318 ? 56.886 36.449 26.269 1.00 55.13 2318 GLY C O 1
ATOM 8504 N N . GLY C 1 319 ? 54.948 36.427 27.417 1.00 55.21 2319 GLY C N 1
ATOM 8505 C CA . GLY C 1 319 ? 55.461 35.545 28.448 1.00 55.32 2319 GLY C CA 1
ATOM 8506 C C . GLY C 1 319 ? 56.197 36.305 29.535 1.00 55.39 2319 GLY C C 1
ATOM 8507 O O . GLY C 1 319 ? 55.689 36.462 30.645 1.00 55.45 2319 GLY C O 1
ATOM 8508 N N . SER C 1 320 ? 57.396 36.779 29.209 1.00 55.41 2320 SER C N 1
ATOM 8509 C CA . SER C 1 320 ? 58.220 37.531 30.149 1.00 55.40 2320 SER C CA 1
ATOM 8510 C C . SER C 1 320 ? 58.212 36.898 31.537 1.00 55.35 2320 SER C C 1
ATOM 8511 O O . SER C 1 320 ? 58.872 35.883 31.767 1.00 55.38 2320 SER C O 1
ATOM 8514 N N . GLY C 1 321 ? 57.465 37.496 32.460 1.00 55.23 2321 GLY C N 1
ATOM 8515 C CA . GLY C 1 321 ? 57.400 36.957 33.804 1.00 55.09 2321 GLY C CA 1
ATOM 8516 C C . GLY C 1 321 ? 56.670 37.837 34.800 1.00 54.98 2321 GLY C C 1
ATOM 8517 O O . GLY C 1 321 ? 56.440 37.420 35.936 1.00 55.00 2321 GLY C O 1
ATOM 8518 N N . ASN C 1 322 ? 56.308 39.049 34.383 1.00 54.82 2322 ASN C N 1
ATOM 8519 C CA . ASN C 1 322 ? 55.600 39.984 35.255 1.00 54.64 2322 ASN C CA 1
ATOM 8520 C C . ASN C 1 322 ? 54.546 39.270 36.094 1.00 54.42 2322 ASN C C 1
ATOM 8521 O O . ASN C 1 322 ? 53.448 38.984 35.622 1.00 54.40 2322 ASN C O 1
ATOM 8526 N N . GLU C 1 323 ? 54.903 38.994 37.344 1.00 54.12 2323 GLU C N 1
ATOM 8527 C CA . GLU C 1 323 ? 54.039 38.300 38.290 1.00 53.82 2323 GLU C CA 1
ATOM 8528 C C . GLU C 1 323 ? 52.601 38.800 38.366 1.00 53.46 2323 GLU C C 1
ATOM 8529 O O . GLU C 1 323 ? 51.660 38.023 38.202 1.00 53.48 2323 GLU C O 1
ATOM 8535 N N . LYS C 1 324 ? 52.429 40.091 38.623 1.00 52.99 2324 LYS C N 1
ATOM 8536 C CA . LYS C 1 324 ? 51.093 40.658 38.748 1.00 52.49 2324 LYS C CA 1
ATOM 8537 C C . LYS C 1 324 ? 50.266 40.480 37.476 1.00 52.03 2324 LYS C C 1
ATOM 8538 O O . LYS C 1 324 ? 49.154 39.957 37.529 1.00 52.00 2324 LYS C O 1
ATOM 8544 N N . LEU C 1 325 ? 50.805 40.909 36.338 1.00 51.45 2325 LEU C N 1
ATOM 8545 C CA . LEU C 1 325 ? 50.093 40.767 35.070 1.00 50.85 2325 LEU C CA 1
ATOM 8546 C C . LEU C 1 325 ? 49.903 39.294 34.727 1.00 50.36 2325 LEU C C 1
ATOM 8547 O O . LEU C 1 325 ? 48.797 38.855 34.412 1.00 50.30 2325 LEU C O 1
ATOM 8552 N N . ASP C 1 326 ? 50.994 38.539 34.793 1.00 49.76 2326 ASP C N 1
ATOM 8553 C CA . ASP C 1 326 ? 50.977 37.114 34.492 1.00 49.11 2326 ASP C CA 1
ATOM 8554 C C . ASP C 1 326 ? 49.859 36.427 35.276 1.00 48.55 2326 ASP C C 1
ATOM 8555 O O . ASP C 1 326 ? 49.266 35.453 34.812 1.00 48.45 2326 ASP C O 1
ATOM 8560 N N . ALA C 1 327 ? 49.573 36.951 36.463 1.00 47.84 2327 ALA C N 1
ATOM 8561 C CA . ALA C 1 327 ? 48.533 36.399 37.322 1.00 47.07 2327 ALA C CA 1
ATOM 8562 C C . ALA C 1 327 ? 47.159 36.943 36.946 1.00 46.50 2327 ALA C C 1
ATOM 8563 O O . ALA C 1 327 ? 46.144 36.280 37.155 1.00 46.44 2327 ALA C O 1
ATOM 8565 N N . GLN C 1 328 ? 47.125 38.153 36.398 1.00 45.76 2328 GLN C N 1
ATOM 8566 C CA . GLN C 1 328 ? 45.858 38.751 35.997 1.00 45.02 2328 GLN C CA 1
ATOM 8567 C C . GLN C 1 328 ? 45.410 38.036 34.727 1.00 44.38 2328 GLN C C 1
ATOM 8568 O O . GLN C 1 328 ? 44.216 37.876 34.476 1.00 44.22 2328 GLN C O 1
ATOM 8574 N N . ILE C 1 329 ? 46.388 37.607 33.934 1.00 43.70 2329 ILE C N 1
ATOM 8575 C CA . ILE C 1 329 ? 46.127 36.896 32.688 1.00 42.98 2329 ILE C CA 1
ATOM 8576 C C . ILE C 1 329 ? 45.350 35.617 32.977 1.00 42.43 2329 ILE C C 1
ATOM 8577 O O . ILE C 1 329 ? 44.364 35.314 32.306 1.00 42.41 2329 ILE C O 1
ATOM 8582 N N . LYS C 1 330 ? 45.799 34.866 33.979 1.00 41.73 2330 LYS C N 1
ATOM 8583 C CA . LYS C 1 330 ? 45.131 33.625 34.346 1.00 41.01 2330 LYS C CA 1
ATOM 8584 C C . LYS C 1 330 ? 43.697 33.864 34.803 1.00 40.36 2330 LYS C C 1
ATOM 8585 O O . LYS C 1 330 ? 42.802 33.098 34.461 1.00 40.24 2330 LYS C O 1
ATOM 8591 N N . ASN C 1 331 ? 43.476 34.927 35.571 1.00 39.70 2331 ASN C N 1
ATOM 8592 C CA . ASN C 1 331 ? 42.134 35.234 36.054 1.00 39.09 2331 ASN C CA 1
ATOM 8593 C C . ASN C 1 331 ? 41.175 35.581 34.919 1.00 38.52 2331 ASN C C 1
ATOM 8594 O O . ASN C 1 331 ? 39.994 35.239 34.971 1.00 38.48 2331 ASN C O 1
ATOM 8599 N N . ILE C 1 332 ? 41.685 36.261 33.897 1.00 37.92 2332 ILE C N 1
ATOM 8600 C CA . ILE C 1 332 ? 40.867 36.642 32.751 1.00 37.24 2332 ILE C CA 1
ATOM 8601 C C . ILE C 1 332 ? 40.531 35.406 31.919 1.00 36.83 2332 ILE C C 1
ATOM 8602 O O . ILE C 1 332 ? 39.362 35.112 31.676 1.00 36.76 2332 ILE C O 1
ATOM 8607 N N . SER C 1 333 ? 41.563 34.687 31.489 1.00 36.48 2333 SER C N 1
ATOM 8608 C CA . SER C 1 333 ? 41.377 33.484 30.684 1.00 36.22 2333 SER C CA 1
ATOM 8609 C C . SER C 1 333 ? 40.527 32.439 31.399 1.00 36.01 2333 SER C C 1
ATOM 8610 O O . SER C 1 333 ? 39.725 31.748 30.772 1.00 35.95 2333 SER C O 1
ATOM 8613 N N . ASP C 1 334 ? 40.708 32.313 32.710 1.00 35.83 2334 ASP C N 1
ATOM 8614 C CA . ASP C 1 334 ? 39.917 31.360 33.478 1.00 35.52 2334 ASP C CA 1
ATOM 8615 C C . ASP C 1 334 ? 38.437 31.727 33.382 1.00 34.94 2334 ASP C C 1
ATOM 8616 O O . ASP C 1 334 ? 37.588 30.868 33.150 1.00 34.75 2334 ASP C O 1
ATOM 8621 N N . ALA C 1 335 ? 38.139 33.012 33.545 1.00 34.33 2335 ALA C N 1
ATOM 8622 C CA . ALA C 1 335 ? 36.765 33.492 33.479 1.00 33.73 2335 ALA C CA 1
ATOM 8623 C C . ALA C 1 335 ? 36.165 33.367 32.078 1.00 33.41 2335 ALA C C 1
ATOM 8624 O O . ALA C 1 335 ? 34.995 33.020 31.930 1.00 33.19 2335 ALA C O 1
ATOM 8626 N N . LEU C 1 336 ? 36.967 33.645 31.055 1.00 33.06 2336 LEU C N 1
ATOM 8627 C CA . LEU C 1 336 ? 36.484 33.573 29.679 1.00 32.80 2336 LEU C CA 1
ATOM 8628 C C . LEU C 1 336 ? 36.218 32.150 29.204 1.00 32.67 2336 LEU C C 1
ATOM 8629 O O . LEU C 1 336 ? 35.608 31.949 28.156 1.00 32.80 2336 LEU C O 1
ATOM 8634 N N . GLY C 1 337 ? 36.671 31.163 29.971 1.00 32.61 2337 GLY C N 1
ATOM 8635 C CA . GLY C 1 337 ? 36.459 29.781 29.576 1.00 32.30 2337 GLY C CA 1
ATOM 8636 C C . GLY C 1 337 ? 35.353 29.076 30.341 1.00 32.09 2337 GLY C C 1
ATOM 8637 O O . GLY C 1 337 ? 35.045 27.916 30.070 1.00 32.02 2337 GLY C O 1
ATOM 8638 N N . LYS C 1 338 ? 34.746 29.777 31.291 1.00 32.01 2338 LYS C N 1
ATOM 8639 C CA . LYS C 1 338 ? 33.681 29.203 32.105 1.00 31.83 2338 LYS C CA 1
ATOM 8640 C C . LYS C 1 338 ? 32.423 28.846 31.319 1.00 31.48 2338 LYS C C 1
ATOM 8641 O O . LYS C 1 338 ? 31.818 27.800 31.552 1.00 31.46 2338 LYS C O 1
ATOM 8647 N N . LYS C 1 339 ? 32.030 29.714 30.389 1.00 30.87 2339 LYS C N 1
ATOM 8648 C CA . LYS C 1 339 ? 30.830 29.484 29.593 1.00 30.21 2339 LYS C CA 1
ATOM 8649 C C . LYS C 1 339 ? 31.084 29.680 28.102 1.00 29.48 2339 LYS C C 1
ATOM 8650 O O . LYS C 1 339 ? 31.136 30.811 27.618 1.00 29.55 2339 LYS C O 1
ATOM 8656 N N . PRO C 1 340 ? 31.235 28.575 27.354 1.00 28.62 2340 PRO C N 1
ATOM 8657 C CA . PRO C 1 340 ? 31.483 28.646 25.912 1.00 27.80 2340 PRO C CA 1
ATOM 8658 C C . PRO C 1 340 ? 30.343 29.340 25.187 1.00 27.04 2340 PRO C C 1
ATOM 8659 O O . PRO C 1 340 ? 29.195 29.293 25.631 1.00 26.97 2340 PRO C O 1
ATOM 8663 N N . ILE C 1 341 ? 30.662 29.993 24.074 1.00 26.10 2341 ILE C N 1
ATOM 8664 C CA . ILE C 1 341 ? 29.638 30.667 23.291 1.00 25.17 2341 ILE C CA 1
ATOM 8665 C C . ILE C 1 341 ? 28.568 29.615 23.012 1.00 24.63 2341 ILE C C 1
ATOM 8666 O O . ILE C 1 341 ? 28.840 28.587 22.395 1.00 24.43 2341 ILE C O 1
ATOM 8671 N N . PRO C 1 342 ? 27.335 29.861 23.482 1.00 24.21 2342 PRO C N 1
ATOM 8672 C CA . PRO C 1 342 ? 26.152 29.001 23.360 1.00 23.84 2342 PRO C CA 1
ATOM 8673 C C . PRO C 1 342 ? 25.624 28.609 21.982 1.00 23.30 2342 PRO C C 1
ATOM 8674 O O . PRO C 1 342 ? 25.016 27.547 21.835 1.00 23.28 2342 PRO C O 1
ATOM 8678 N N . GLU C 1 343 ? 25.839 29.448 20.974 1.00 22.43 2343 GLU C N 1
ATOM 8679 C CA . GLU C 1 343 ? 25.357 29.139 19.630 1.00 21.58 2343 GLU C CA 1
ATOM 8680 C C . GLU C 1 343 ? 26.169 29.936 18.625 1.00 20.59 2343 GLU C C 1
ATOM 8681 O O . GLU C 1 343 ? 26.890 30.850 19.005 1.00 20.40 2343 GLU C O 1
ATOM 8687 N N . ASN C 1 344 ? 26.055 29.594 17.346 1.00 19.62 2344 ASN C N 1
ATOM 8688 C CA . ASN C 1 344 ? 26.800 30.333 16.328 1.00 18.70 2344 ASN C CA 1
ATOM 8689 C C . ASN C 1 344 ? 26.340 31.784 16.319 1.00 18.11 2344 ASN C C 1
ATOM 8690 O O . ASN C 1 344 ? 25.138 32.057 16.276 1.00 17.71 2344 ASN C O 1
ATOM 8695 N N . ILE C 1 345 ? 27.296 32.708 16.345 1.00 17.61 2345 ILE C N 1
ATOM 8696 C CA . ILE C 1 345 ? 26.979 34.126 16.294 1.00 17.19 2345 IL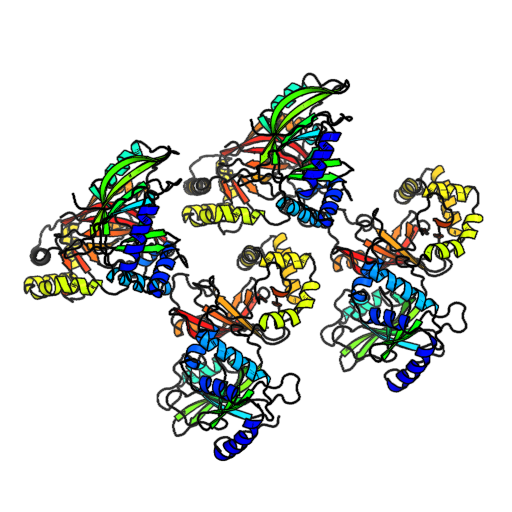E C CA 1
ATOM 8697 C C . ILE C 1 345 ? 27.962 34.841 15.377 1.00 16.70 2345 ILE C C 1
ATOM 8698 O O . ILE C 1 345 ? 29.013 34.296 15.028 1.00 16.77 2345 ILE C O 1
ATOM 8703 N N . THR C 1 346 ? 27.591 36.060 14.997 1.00 16.36 2346 THR C N 1
ATOM 8704 C CA . THR C 1 346 ? 28.412 36.922 14.158 1.00 15.89 2346 THR C CA 1
ATOM 8705 C C . THR C 1 346 ? 28.794 38.120 15.034 1.00 15.95 2346 THR C C 1
ATOM 8706 O O . THR C 1 346 ? 27.929 38.711 15.683 1.00 16.54 2346 THR C O 1
ATOM 8710 N N . VAL C 1 347 ? 30.077 38.464 15.071 1.00 15.31 2347 VAL C N 1
ATOM 8711 C CA . VAL C 1 347 ? 30.528 39.616 15.835 1.00 15.36 2347 VAL C CA 1
ATOM 8712 C C . VAL C 1 347 ? 31.303 40.553 14.909 1.00 15.09 2347 VAL C C 1
ATOM 8713 O O . VAL C 1 347 ? 31.701 40.153 13.803 1.00 14.60 2347 VAL C O 1
ATOM 8717 N N . TYR C 1 348 ? 31.516 41.786 15.365 1.00 14.88 2348 TYR C N 1
ATOM 8718 C CA . TYR C 1 348 ? 32.187 42.812 14.571 1.00 15.11 2348 TYR C CA 1
ATOM 8719 C C . TYR C 1 348 ? 33.327 43.547 15.262 1.00 15.40 2348 TYR C C 1
ATOM 8720 O O . TYR C 1 348 ? 33.303 43.748 16.479 1.00 15.82 2348 TYR C O 1
ATOM 8729 N N . ARG C 1 349 ? 34.309 43.972 14.473 1.00 15.55 2349 ARG C N 1
ATOM 8730 C CA . ARG C 1 349 ? 35.438 44.735 14.995 1.00 15.79 2349 ARG C CA 1
ATOM 8731 C C . ARG C 1 349 ? 35.932 45.735 13.952 1.00 15.86 2349 ARG C C 1
ATOM 8732 O O . ARG C 1 349 ? 36.310 45.344 12.849 1.00 15.58 2349 ARG C O 1
ATOM 8740 N N . TRP C 1 350 ? 35.905 47.025 14.280 1.00 16.11 2350 TRP C N 1
ATOM 8741 C CA . TRP C 1 350 ? 36.416 48.035 13.360 1.00 16.44 2350 TRP C CA 1
ATOM 8742 C C . TRP C 1 350 ? 37.921 48.120 13.606 1.00 16.71 2350 TRP C C 1
ATOM 8743 O O . TRP C 1 350 ? 38.371 48.411 14.721 1.00 16.51 2350 TRP C O 1
ATOM 8754 N N . CYS C 1 351 ? 38.700 47.869 12.562 1.00 16.60 2351 CYS C N 1
ATOM 8755 C CA . CYS C 1 351 ? 40.154 47.825 12.690 1.00 17.20 2351 CYS C CA 1
ATOM 8756 C C . CYS C 1 351 ? 40.951 48.930 12.017 1.00 17.32 2351 CYS C C 1
ATOM 8757 O O . CYS C 1 351 ? 40.580 49.427 10.951 1.00 17.58 2351 CYS C O 1
ATOM 8760 N N . GLY C 1 352 ? 42.063 49.294 12.655 1.00 17.75 2352 GLY C N 1
ATOM 8761 C CA . GLY C 1 352 ? 42.941 50.298 12.095 1.00 17.80 2352 GLY C CA 1
ATOM 8762 C C . GLY C 1 352 ? 43.874 49.609 11.111 1.00 17.84 2352 GLY C C 1
ATOM 8763 O O . GLY C 1 352 ? 44.019 48.384 11.135 1.00 17.76 2352 GLY C O 1
ATOM 8764 N N . MET C 1 353 ? 44.516 50.389 10.249 1.00 18.11 2353 MET C N 1
ATOM 8765 C CA . MET C 1 353 ? 45.431 49.834 9.255 1.00 18.03 2353 MET C CA 1
ATOM 8766 C C . MET C 1 353 ? 46.604 49.040 9.838 1.00 18.25 2353 MET C C 1
ATOM 8767 O O . MET C 1 353 ? 47.001 48.011 9.290 1.00 18.10 2353 MET C O 1
ATOM 8772 N N . PRO C 1 354 ? 47.190 49.511 10.947 1.00 18.30 2354 PRO C N 1
ATOM 8773 C CA . PRO C 1 354 ? 48.308 48.752 11.513 1.00 18.69 2354 PRO C CA 1
ATOM 8774 C C . PRO C 1 354 ? 47.924 47.333 11.939 1.00 18.69 2354 PRO C C 1
ATOM 8775 O O . PRO C 1 354 ? 48.762 46.430 11.917 1.00 18.89 2354 PRO C O 1
ATOM 8779 N N . GLU C 1 355 ? 46.664 47.132 12.321 1.00 18.95 2355 GLU C N 1
ATOM 8780 C CA . GLU C 1 355 ? 46.221 45.807 12.738 1.00 19.26 2355 GLU C CA 1
ATOM 8781 C C . GLU C 1 355 ? 46.314 44.810 11.584 1.00 18.79 2355 GLU C C 1
ATOM 8782 O O . GLU C 1 355 ? 46.410 43.602 11.809 1.00 18.92 2355 GLU C O 1
ATOM 8788 N N . PHE C 1 356 ? 46.287 45.313 10.349 1.00 17.93 2356 PHE C N 1
ATOM 8789 C CA . PHE C 1 356 ? 46.424 44.452 9.184 1.00 17.42 2356 PHE C CA 1
ATOM 8790 C C . PHE C 1 356 ? 47.761 44.644 8.473 1.00 17.40 2356 PHE C C 1
ATOM 8791 O O . PHE C 1 356 ? 47.911 44.327 7.300 1.00 17.02 2356 PHE C O 1
ATOM 8799 N N . GLY C 1 357 ? 48.741 45.164 9.208 1.00 17.81 2357 GLY C N 1
ATOM 8800 C CA . GLY C 1 357 ? 50.069 45.332 8.650 1.00 18.03 2357 GLY C CA 1
ATOM 8801 C C . GLY C 1 357 ? 50.332 46.494 7.719 1.00 18.45 2357 GLY C C 1
ATOM 8802 O O . GLY C 1 357 ? 51.333 46.478 6.998 1.00 17.99 2357 GLY C O 1
ATOM 8803 N N . TYR C 1 358 ? 49.451 47.489 7.705 1.00 18.54 2358 TYR C N 1
ATOM 8804 C CA . TYR C 1 358 ? 49.666 48.650 6.846 1.00 19.53 2358 TYR C CA 1
ATOM 8805 C C . TYR C 1 358 ? 49.945 49.864 7.720 1.00 20.21 2358 TYR C C 1
ATOM 8806 O O . TYR C 1 358 ? 49.743 49.819 8.933 1.00 20.23 2358 TYR C O 1
ATOM 8815 N N . GLN C 1 359 ? 50.413 50.940 7.100 1.00 21.28 2359 GLN C N 1
ATOM 8816 C CA . GLN C 1 359 ? 50.728 52.175 7.809 1.00 22.60 2359 GLN C CA 1
ATOM 8817 C C . GLN C 1 359 ? 49.446 53.009 7.928 1.00 23.04 2359 GLN C C 1
ATOM 8818 O O . GLN C 1 359 ? 48.595 52.980 7.041 1.00 23.10 2359 GLN C O 1
ATOM 8824 N N . ILE C 1 360 ? 49.306 53.744 9.026 1.00 23.64 2360 ILE C N 1
ATOM 8825 C CA . ILE C 1 360 ? 48.107 54.544 9.252 1.00 24.41 2360 ILE C CA 1
ATOM 8826 C C . ILE C 1 360 ? 47.757 55.524 8.138 1.00 24.31 2360 ILE C C 1
ATOM 8827 O O . ILE C 1 360 ? 46.588 55.872 7.965 1.00 25.05 2360 ILE C O 1
ATOM 8832 N N . SER C 1 361 ? 48.761 55.945 7.374 1.00 23.95 2361 SER C N 1
ATOM 8833 C CA . SER C 1 361 ? 48.554 56.886 6.282 1.00 23.63 2361 SER C CA 1
ATOM 8834 C C . SER C 1 361 ? 48.340 56.175 4.946 1.00 22.83 2361 SER C C 1
ATOM 8835 O O . SER C 1 361 ? 48.005 56.812 3.944 1.00 22.95 2361 SER C O 1
ATOM 8838 N N . ASP C 1 362 ? 48.533 54.857 4.937 1.00 21.82 2362 ASP C N 1
ATOM 8839 C CA . ASP C 1 362 ? 48.369 54.071 3.715 1.00 21.16 2362 ASP C CA 1
ATOM 8840 C C . ASP C 1 362 ? 46.947 53.968 3.200 1.00 20.24 2362 ASP C C 1
ATOM 8841 O O . ASP C 1 362 ? 45.991 53.894 3.969 1.00 20.04 2362 ASP C O 1
ATOM 8846 N N . PRO C 1 363 ? 46.793 53.985 1.875 1.00 19.35 2363 PRO C N 1
ATOM 8847 C CA . PRO C 1 363 ? 45.467 53.865 1.279 1.00 18.87 2363 PRO C CA 1
ATOM 8848 C C . PRO C 1 363 ? 45.143 52.373 1.332 1.00 18.15 2363 PRO C C 1
ATOM 8849 O O . PRO C 1 363 ? 46.051 51.548 1.444 1.00 17.95 2363 PRO C O 1
ATOM 8853 N N . LEU C 1 364 ? 43.867 52.013 1.297 1.00 17.74 2364 LEU C N 1
ATOM 8854 C CA . LEU C 1 364 ? 43.531 50.598 1.253 1.00 17.15 2364 LEU C CA 1
ATOM 8855 C C . LEU C 1 364 ? 44.118 50.080 -0.061 1.00 17.24 2364 LEU C C 1
ATOM 8856 O O . LEU C 1 364 ? 44.018 50.749 -1.091 1.00 17.13 2364 LEU C O 1
ATOM 8861 N N . PRO C 1 365 ? 44.757 48.901 -0.042 1.00 17.04 2365 PRO C N 1
ATOM 8862 C CA . PRO C 1 365 ? 45.322 48.366 -1.286 1.00 17.08 2365 PRO C CA 1
ATOM 8863 C C . PRO C 1 365 ? 44.162 47.885 -2.162 1.00 17.33 2365 PRO C C 1
ATOM 8864 O O . PRO C 1 365 ? 43.024 47.833 -1.709 1.00 17.25 2365 PRO C O 1
ATOM 8868 N N . SER C 1 366 ? 44.446 47.531 -3.406 1.00 17.20 2366 SER C N 1
ATOM 8869 C CA . SER C 1 366 ? 43.399 47.022 -4.284 1.00 17.46 2366 SER C CA 1
ATOM 8870 C C . SER C 1 366 ? 42.917 45.698 -3.678 1.00 17.34 2366 SER C C 1
ATOM 8871 O O . SER C 1 366 ? 43.632 45.087 -2.879 1.00 17.58 2366 SER C O 1
ATOM 8874 N N . LEU C 1 367 ? 41.711 45.254 -4.028 1.00 17.53 2367 LEU C N 1
ATOM 8875 C CA . LEU C 1 367 ? 41.216 43.991 -3.484 1.00 17.61 2367 LEU C CA 1
ATOM 8876 C C . LEU C 1 367 ? 42.138 42.843 -3.859 1.00 17.74 2367 LEU C C 1
ATOM 8877 O O . LEU C 1 367 ? 42.326 41.913 -3.078 1.00 17.65 2367 LEU C O 1
ATOM 8882 N N . LYS C 1 368 ? 42.702 42.911 -5.064 1.00 18.05 2368 LYS C N 1
ATOM 8883 C CA . LYS C 1 368 ? 43.615 41.883 -5.539 1.00 18.47 2368 LYS C CA 1
ATOM 8884 C C . LYS C 1 368 ? 44.836 41.781 -4.634 1.00 18.20 2368 LYS C C 1
ATOM 8885 O O . LYS C 1 368 ? 45.216 40.681 -4.229 1.00 17.91 2368 LYS C O 1
ATOM 8891 N N . ASP C 1 369 ? 45.451 42.920 -4.319 1.00 18.19 2369 ASP C N 1
ATOM 8892 C CA . ASP C 1 369 ? 46.622 42.906 -3.447 1.00 18.19 2369 ASP C CA 1
ATOM 8893 C C . ASP C 1 369 ? 46.253 42.529 -2.023 1.00 17.81 2369 ASP C C 1
ATOM 8894 O O . ASP C 1 369 ? 47.024 41.853 -1.348 1.00 17.72 2369 ASP C O 1
ATOM 8899 N N . PHE C 1 370 ? 45.078 42.961 -1.567 1.00 17.37 2370 PHE C N 1
ATOM 8900 C CA . PHE C 1 370 ? 44.635 42.622 -0.224 1.00 17.13 2370 PHE C CA 1
ATOM 8901 C C . PHE C 1 370 ? 44.448 41.103 -0.139 1.00 17.08 2370 PHE C C 1
ATOM 8902 O O . PHE C 1 370 ? 44.892 40.479 0.815 1.00 17.04 2370 PHE C O 1
ATOM 8910 N N . GLU C 1 371 ? 43.801 40.509 -1.143 1.00 16.61 2371 GLU C N 1
ATOM 8911 C CA . GLU C 1 371 ? 43.591 39.056 -1.141 1.00 16.90 2371 GLU C CA 1
ATOM 8912 C C . GLU C 1 371 ? 44.900 38.282 -1.182 1.00 17.31 2371 GLU C C 1
ATOM 8913 O O . GLU C 1 371 ? 45.057 37.267 -0.502 1.00 17.49 2371 GLU C O 1
ATOM 8919 N N . GLU C 1 372 ? 45.845 38.742 -1.989 1.00 17.94 2372 GLU C N 1
ATOM 8920 C CA . GLU C 1 372 ? 47.110 38.036 -2.060 1.00 18.62 2372 GLU C CA 1
ATOM 8921 C C . GLU C 1 372 ? 47.828 38.021 -0.718 1.00 18.27 2372 GLU C C 1
ATOM 8922 O O . GLU C 1 372 ? 48.593 37.103 -0.428 1.00 18.78 2372 GLU C O 1
ATOM 8928 N N . GLN C 1 373 ? 47.559 39.020 0.116 1.00 17.87 2373 GLN C N 1
ATOM 8929 C CA . GLN C 1 373 ? 48.184 39.100 1.435 1.00 17.59 2373 GLN C CA 1
ATOM 8930 C C . GLN C 1 373 ? 47.377 38.366 2.504 1.00 17.25 2373 GLN C C 1
ATOM 8931 O O . GLN C 1 373 ? 47.953 37.741 3.396 1.00 17.25 2373 GLN C O 1
ATOM 8937 N N . PHE C 1 374 ? 46.046 38.419 2.403 1.00 17.05 2374 PHE C N 1
ATOM 8938 C CA . PHE C 1 374 ? 45.197 37.801 3.420 1.00 16.69 2374 PHE C CA 1
ATOM 8939 C C . PHE C 1 374 ? 44.212 36.695 3.070 1.00 16.53 2374 PHE C C 1
ATOM 8940 O O . PHE C 1 374 ? 43.868 35.901 3.943 1.00 16.19 2374 PHE C O 1
ATOM 8948 N N . LEU C 1 375 ? 43.729 36.638 1.833 1.00 16.69 2375 LEU C N 1
ATOM 8949 C CA . LEU C 1 375 ? 42.736 35.612 1.520 1.00 17.42 2375 LEU C CA 1
ATOM 8950 C C . LEU C 1 375 ? 43.229 34.197 1.800 1.00 18.11 2375 LEU C C 1
ATOM 8951 O O . LEU C 1 375 ? 44.360 33.828 1.461 1.00 18.30 2375 LEU C O 1
ATOM 8956 N N . ASN C 1 376 ? 42.372 33.415 2.444 1.00 19.33 2376 ASN C N 1
ATOM 8957 C CA . ASN C 1 376 ? 42.672 32.029 2.767 1.00 20.91 2376 ASN C CA 1
ATOM 8958 C C . ASN C 1 376 ? 43.849 31.858 3.722 1.00 21.11 2376 ASN C C 1
ATOM 8959 O O . ASN C 1 376 ? 44.547 30.844 3.669 1.00 21.69 2376 ASN C O 1
ATOM 8964 N N . THR C 1 377 ? 44.092 32.848 4.578 1.00 20.94 2377 THR C N 1
ATOM 8965 C CA . THR C 1 377 ? 45.176 32.738 5.552 1.00 21.06 2377 THR C CA 1
ATOM 8966 C C . THR C 1 377 ? 44.573 32.717 6.945 1.00 21.27 2377 THR C C 1
ATOM 8967 O O . THR C 1 377 ? 43.379 32.968 7.131 1.00 20.84 2377 THR C O 1
ATOM 8971 N N . ILE C 1 378 ? 45.409 32.409 7.926 1.00 21.97 2378 ILE C N 1
ATOM 8972 C CA . ILE C 1 378 ? 44.974 32.387 9.309 1.00 22.72 2378 ILE C CA 1
ATOM 8973 C C . ILE C 1 378 ? 45.623 33.572 10.009 1.00 23.32 2378 ILE C C 1
ATOM 8974 O O . ILE C 1 378 ? 46.846 33.717 9.992 1.00 23.18 2378 ILE C O 1
ATOM 8979 N N . LYS C 1 379 ? 44.803 34.427 10.611 1.00 23.96 2379 LYS C N 1
ATOM 8980 C CA . LYS C 1 379 ? 45.314 35.602 11.305 1.00 25.13 2379 LYS C CA 1
ATOM 8981 C C . LYS C 1 379 ? 45.275 35.322 12.800 1.00 25.86 2379 LYS C C 1
ATOM 8982 O O . LYS C 1 379 ? 44.259 34.879 13.332 1.00 25.85 2379 LYS C O 1
ATOM 8988 N N . GLU C 1 380 ? 46.392 35.586 13.468 1.00 26.88 2380 GLU C N 1
ATOM 8989 C CA . GLU C 1 380 ? 46.514 35.310 14.893 1.00 28.29 2380 GLU C CA 1
ATOM 8990 C C . GLU C 1 380 ? 46.725 36.550 15.753 1.00 28.75 2380 GLU C C 1
ATOM 8991 O O . GLU C 1 380 ? 47.156 37.598 15.265 1.00 28.97 2380 GLU C O 1
ATOM 8997 N N . ASP C 1 381 ? 46.413 36.412 17.039 1.00 29.30 2381 ASP C N 1
ATOM 8998 C CA . ASP C 1 381 ? 46.579 37.488 18.009 1.00 29.90 2381 ASP C CA 1
ATOM 8999 C C . ASP C 1 381 ? 46.905 36.901 19.380 1.00 29.92 2381 ASP C C 1
ATOM 9000 O O . ASP C 1 381 ? 46.062 36.261 20.009 1.00 29.90 2381 ASP C O 1
ATOM 9005 N N . LYS C 1 382 ? 48.134 37.117 19.839 1.00 29.88 2382 LYS C N 1
ATOM 9006 C CA . LYS C 1 382 ? 48.560 36.594 21.134 1.00 29.75 2382 LYS C CA 1
ATOM 9007 C C . LYS C 1 382 ? 47.841 37.274 22.295 1.00 29.41 2382 LYS C C 1
ATOM 9008 O O . LYS C 1 382 ? 47.795 36.744 23.407 1.00 29.58 2382 LYS C O 1
ATOM 9014 N N . GLY C 1 383 ? 47.279 38.449 22.031 1.00 28.95 2383 GLY C N 1
ATOM 9015 C CA . GLY C 1 383 ? 46.549 39.168 23.058 1.00 28.24 2383 GLY C CA 1
ATOM 9016 C C . GLY C 1 383 ? 45.082 38.806 22.961 1.00 27.95 2383 GLY C C 1
ATOM 9017 O O . GLY C 1 383 ? 44.717 37.917 22.190 1.00 27.79 2383 GLY C O 1
ATOM 9018 N N . TYR C 1 384 ? 44.237 39.477 23.737 1.00 27.37 2384 TYR C N 1
ATOM 9019 C CA . TYR C 1 384 ? 42.812 39.194 23.696 1.00 27.14 2384 TYR C CA 1
ATOM 9020 C C . TYR C 1 384 ? 42.176 40.019 22.591 1.00 26.78 2384 TYR C C 1
ATOM 9021 O O . TYR C 1 384 ? 42.690 41.079 22.225 1.00 26.84 2384 TYR C O 1
ATOM 9030 N N . MET C 1 385 ? 41.060 39.531 22.063 1.00 26.18 2385 MET C N 1
ATOM 9031 C CA . MET C 1 385 ? 40.369 40.231 20.990 1.00 25.74 2385 MET C CA 1
ATOM 9032 C C . MET C 1 385 ? 38.956 40.666 21.355 1.00 24.75 2385 MET C C 1
ATOM 9033 O O . MET C 1 385 ? 38.071 39.843 21.592 1.00 24.20 2385 MET C O 1
ATOM 9038 N N . SER C 1 386 ? 38.761 41.979 21.401 1.00 23.91 2386 SER C N 1
ATOM 9039 C CA . SER C 1 386 ? 37.467 42.562 21.719 1.00 23.22 2386 SER C CA 1
ATOM 9040 C C . SER C 1 386 ? 36.630 42.721 20.451 1.00 22.58 2386 SER C C 1
ATOM 9041 O O . SER C 1 386 ? 37.124 43.203 19.428 1.00 22.65 2386 SER C O 1
ATOM 9044 N N . THR C 1 387 ? 35.369 42.305 20.521 1.00 21.97 2387 THR C N 1
ATOM 9045 C CA . THR C 1 387 ? 34.449 42.414 19.388 1.00 21.31 2387 THR C CA 1
ATOM 9046 C C . THR C 1 387 ? 33.090 42.864 19.920 1.00 20.85 2387 THR C C 1
ATOM 9047 O O . THR C 1 387 ? 32.883 42.918 21.138 1.00 20.83 2387 THR C O 1
ATOM 9051 N N . SER C 1 388 ? 32.166 43.178 19.017 1.00 19.84 2388 SER C N 1
ATOM 9052 C CA . SER C 1 388 ? 30.830 43.627 19.396 1.00 19.52 2388 SER C CA 1
ATOM 9053 C C . SER C 1 388 ? 29.736 42.909 18.617 1.00 19.27 2388 SER C C 1
ATOM 9054 O O . SER C 1 388 ? 29.927 42.555 17.453 1.00 18.62 2388 SER C O 1
ATOM 9057 N N . LEU C 1 389 ? 28.592 42.694 19.264 1.00 18.71 2389 LEU C N 1
ATOM 9058 C CA . LEU C 1 389 ? 27.454 42.053 18.621 1.00 18.46 2389 LEU C CA 1
ATOM 9059 C C . LEU C 1 389 ? 26.863 43.010 17.590 1.00 18.36 2389 LEU C C 1
ATOM 9060 O O . LEU C 1 389 ? 26.132 42.593 16.695 1.00 18.46 2389 LEU C O 1
ATOM 9065 N N . SER C 1 390 ? 27.183 44.298 17.728 1.00 18.47 2390 SER C N 1
ATOM 9066 C CA . SER C 1 390 ? 26.670 45.319 16.817 1.00 18.63 2390 SER C CA 1
ATOM 9067 C C . SER C 1 390 ? 27.717 45.839 15.838 1.00 18.41 2390 SER C C 1
ATOM 9068 O O . SER C 1 390 ? 28.876 46.032 16.196 1.00 18.35 2390 SER C O 1
ATOM 9071 N N . SER C 1 391 ? 27.293 46.072 14.601 1.00 19.03 2391 SER C N 1
ATOM 9072 C CA . SER C 1 391 ? 28.192 46.579 13.579 1.00 19.37 2391 SER C CA 1
ATOM 9073 C C . SER C 1 391 ? 28.107 48.100 13.478 1.00 20.61 2391 SER C C 1
ATOM 9074 O O . SER C 1 391 ? 28.770 48.709 12.638 1.00 20.31 2391 SER C O 1
ATOM 9077 N N . GLU C 1 392 ? 27.297 48.708 14.344 1.00 21.86 2392 GLU C N 1
ATOM 9078 C CA . GLU C 1 392 ? 27.112 50.159 14.350 1.00 23.75 2392 GLU C CA 1
ATOM 9079 C C . GLU C 1 392 ? 28.452 50.883 14.467 1.00 24.56 2392 GLU C C 1
ATOM 9080 O O . GLU C 1 392 ? 29.315 50.486 15.250 1.00 24.68 2392 GLU C O 1
ATOM 9086 N N . ARG C 1 393 ? 28.612 51.950 13.689 1.00 25.74 2393 ARG C N 1
ATOM 9087 C CA . ARG C 1 393 ? 29.841 52.734 13.697 1.00 26.96 2393 ARG C CA 1
ATOM 9088 C C . ARG C 1 393 ? 29.798 53.803 14.787 1.00 27.50 2393 ARG C C 1
ATOM 9089 O O . ARG C 1 393 ? 28.827 54.551 14.890 1.00 27.61 2393 ARG C O 1
ATOM 9097 N N . LEU C 1 394 ? 30.852 53.864 15.595 1.00 28.05 2394 LEU C N 1
ATOM 9098 C CA . LEU C 1 394 ? 30.955 54.856 16.660 1.00 28.66 2394 LEU C CA 1
ATOM 9099 C C . LEU C 1 394 ? 31.941 55.943 16.231 1.00 29.02 2394 LEU C C 1
ATOM 9100 O O . LEU C 1 394 ? 32.812 55.705 15.394 1.00 28.91 2394 LEU C O 1
ATOM 9105 N N . ALA C 1 395 ? 31.805 57.133 16.810 1.00 29.47 2395 ALA C N 1
ATOM 9106 C CA . ALA C 1 395 ? 32.672 58.263 16.473 1.00 29.97 2395 ALA C CA 1
ATOM 9107 C C . ALA C 1 395 ? 34.174 57.969 16.522 1.00 30.15 2395 ALA C C 1
ATOM 9108 O O . ALA C 1 395 ? 34.925 58.402 15.648 1.00 30.35 2395 ALA C O 1
ATOM 9110 N N . ALA C 1 396 ? 34.609 57.236 17.541 1.00 30.47 2396 ALA C N 1
ATOM 9111 C CA . ALA C 1 396 ? 36.023 56.910 17.709 1.00 30.69 2396 ALA C CA 1
ATOM 9112 C C . ALA C 1 396 ? 36.611 55.995 16.630 1.00 30.81 2396 ALA C C 1
ATOM 9113 O O . ALA C 1 396 ? 37.801 55.675 16.670 1.00 30.91 2396 ALA C O 1
ATOM 9115 N N . PHE C 1 397 ? 35.788 55.585 15.669 1.00 30.95 2397 PHE C N 1
ATOM 9116 C CA . PHE C 1 397 ? 36.230 54.694 14.591 1.00 30.86 2397 PHE C CA 1
ATOM 9117 C C . PHE C 1 397 ? 36.508 55.433 13.279 1.00 30.87 2397 PHE C C 1
ATOM 9118 O O . PHE C 1 397 ? 36.505 54.826 12.204 1.00 30.77 2397 PHE C O 1
ATOM 9126 N N . GLY C 1 398 ? 36.759 56.735 13.371 1.00 30.50 2398 GLY C N 1
ATOM 9127 C CA . GLY C 1 398 ? 37.011 57.539 12.185 1.00 30.26 2398 GLY C CA 1
ATOM 9128 C C . GLY C 1 398 ? 38.106 57.118 11.218 1.00 29.90 2398 GLY C C 1
ATOM 9129 O O . GLY C 1 398 ? 37.930 57.230 10.001 1.00 30.29 2398 GLY C O 1
ATOM 9130 N N . SER C 1 399 ? 39.236 56.644 11.733 1.00 29.54 2399 SER C N 1
ATOM 9131 C CA . SER C 1 399 ? 40.347 56.234 10.874 1.00 28.81 2399 SER C CA 1
ATOM 9132 C C . SER C 1 399 ? 40.414 54.729 10.639 1.00 27.91 2399 SER C C 1
ATOM 9133 O O . SER C 1 399 ? 41.397 54.222 10.088 1.00 28.15 2399 SER C O 1
ATOM 9136 N N . ARG C 1 400 ? 39.383 54.006 11.056 1.00 26.52 2400 ARG C N 1
ATOM 9137 C CA . ARG C 1 400 ? 39.378 52.565 10.856 1.00 24.93 2400 ARG C CA 1
ATOM 9138 C C . ARG C 1 400 ? 38.742 52.230 9.515 1.00 23.56 2400 ARG C C 1
ATOM 9139 O O . ARG C 1 400 ? 37.536 52.369 9.318 1.00 23.54 2400 ARG C O 1
ATOM 9147 N N . LYS C 1 401 ? 39.594 51.792 8.594 1.00 21.81 2401 LYS C N 1
ATOM 9148 C CA . LYS C 1 401 ? 39.202 51.465 7.233 1.00 20.14 2401 LYS C CA 1
ATOM 9149 C C . LYS C 1 401 ? 38.783 50.016 6.991 1.00 18.76 2401 LYS C C 1
ATOM 9150 O O . LYS C 1 401 ? 38.271 49.696 5.923 1.00 18.23 2401 LYS C O 1
ATOM 9156 N N . ILE C 1 402 ? 39.011 49.147 7.970 1.00 17.43 2402 ILE C N 1
ATOM 9157 C CA . ILE C 1 402 ? 38.696 47.726 7.835 1.00 16.24 2402 ILE C CA 1
ATOM 9158 C C . ILE C 1 402 ? 37.690 47.240 8.879 1.00 15.55 2402 ILE C C 1
ATOM 9159 O O . ILE C 1 402 ? 37.860 47.466 10.078 1.00 15.72 2402 ILE C O 1
ATOM 9164 N N . ILE C 1 403 ? 36.646 46.560 8.416 1.00 14.62 2403 ILE C N 1
ATOM 9165 C CA . ILE C 1 403 ? 35.609 46.045 9.304 1.00 13.90 2403 ILE C CA 1
ATOM 9166 C C . ILE C 1 403 ? 35.635 44.521 9.284 1.00 13.05 2403 ILE C C 1
ATOM 9167 O O . ILE C 1 403 ? 35.416 43.903 8.242 1.00 12.68 2403 ILE C O 1
ATOM 9172 N N . LEU C 1 404 ? 35.916 43.914 10.428 1.00 12.46 2404 LEU C N 1
ATOM 9173 C CA . LEU C 1 404 ? 35.951 42.461 10.521 1.00 12.14 2404 LEU C CA 1
ATOM 9174 C C . LEU C 1 404 ? 34.565 41.945 10.886 1.00 12.31 2404 LEU C C 1
ATOM 9175 O O . LEU C 1 404 ? 33.989 42.362 11.894 1.00 12.75 2404 LEU C O 1
ATOM 9180 N N . ARG C 1 405 ? 34.015 41.070 10.047 1.00 12.08 2405 ARG C N 1
ATOM 9181 C CA . ARG C 1 405 ? 32.725 40.442 10.309 1.00 11.62 2405 ARG C CA 1
ATOM 9182 C C . ARG C 1 405 ? 33.116 38.992 10.585 1.00 11.81 2405 ARG C C 1
ATOM 9183 O O . ARG C 1 405 ? 33.343 38.203 9.666 1.00 11.52 2405 ARG C O 1
ATOM 9191 N N . LEU C 1 406 ? 33.208 38.660 11.868 1.00 12.13 2406 LEU C N 1
ATOM 9192 C CA . LEU C 1 406 ? 33.673 37.356 12.317 1.00 12.46 2406 LEU C CA 1
ATOM 9193 C C . LEU C 1 406 ? 32.637 36.337 12.769 1.00 13.20 2406 LEU C C 1
ATOM 9194 O O . LEU C 1 406 ? 31.809 36.630 13.636 1.00 13.17 2406 LEU C O 1
ATOM 9199 N N . GLN C 1 407 ? 32.701 35.133 12.196 1.00 13.20 2407 GLN C N 1
ATOM 9200 C CA . GLN C 1 407 ? 31.809 34.056 12.600 1.00 13.93 2407 GLN C CA 1
ATOM 9201 C C . GLN C 1 407 ? 32.456 33.363 13.796 1.00 14.15 2407 GLN C C 1
ATOM 9202 O O . GLN C 1 407 ? 33.606 32.906 13.728 1.00 14.04 2407 GLN C O 1
ATOM 9208 N N . VAL C 1 408 ? 31.711 33.318 14.894 1.00 14.70 2408 VAL C N 1
ATOM 9209 C CA . VAL C 1 408 ? 32.150 32.683 16.129 1.00 15.78 2408 VAL C CA 1
ATOM 9210 C C . VAL C 1 408 ? 31.282 31.443 16.316 1.00 16.38 2408 VAL C C 1
ATOM 9211 O O . VAL C 1 408 ? 30.116 31.549 16.684 1.00 16.28 2408 VAL C O 1
ATOM 9215 N N . PRO C 1 409 ? 31.833 30.252 16.031 1.00 17.37 2409 PRO C N 1
ATOM 9216 C CA . PRO C 1 409 ? 31.085 28.998 16.172 1.00 18.31 2409 PRO C CA 1
ATOM 9217 C C . PRO C 1 409 ? 30.672 28.680 17.597 1.00 19.30 2409 PRO C C 1
ATOM 9218 O O . PRO C 1 409 ? 31.323 29.102 18.551 1.00 19.22 2409 PRO C O 1
ATOM 9222 N N . LYS C 1 410 ? 29.579 27.936 17.724 1.00 20.23 2410 LYS C N 1
ATOM 9223 C CA . LYS C 1 410 ? 29.117 27.498 19.032 1.00 21.30 2410 LYS C CA 1
ATOM 9224 C C . LYS C 1 410 ? 30.313 26.758 19.629 1.00 21.69 2410 LYS C C 1
ATOM 9225 O O . LYS C 1 410 ? 30.993 26.006 18.929 1.00 21.83 2410 LYS C O 1
ATOM 9231 N N . GLY C 1 411 ? 30.588 26.991 20.906 1.00 22.21 2411 GLY C N 1
ATOM 9232 C CA . GLY C 1 411 ? 31.703 26.317 21.546 1.00 22.75 2411 GLY C CA 1
ATOM 9233 C C . GLY C 1 411 ? 32.982 27.127 21.671 1.00 23.24 2411 GLY C C 1
ATOM 9234 O O . GLY C 1 411 ? 33.902 26.715 22.383 1.00 23.33 2411 GLY C O 1
ATOM 9235 N N . SER C 1 412 ? 33.053 28.270 20.993 1.00 23.41 2412 SER C N 1
ATOM 9236 C CA . SER C 1 412 ? 34.245 29.118 21.056 1.00 23.82 2412 SER C CA 1
ATOM 9237 C C . SER C 1 412 ? 34.512 29.619 22.473 1.00 24.23 2412 SER C C 1
ATOM 9238 O O . SER C 1 412 ? 33.593 29.743 23.282 1.00 24.05 2412 SER C O 1
ATOM 9241 N N . THR C 1 413 ? 35.774 29.929 22.753 1.00 24.87 2413 THR C N 1
ATOM 9242 C CA . THR C 1 413 ? 36.183 30.412 24.069 1.00 25.74 2413 THR C CA 1
ATOM 9243 C C . THR C 1 413 ? 36.030 31.927 24.191 1.00 26.15 2413 THR C C 1
ATOM 9244 O O . THR C 1 413 ? 36.859 32.688 23.691 1.00 26.38 2413 THR C O 1
ATOM 9248 N N . GLY C 1 414 ? 34.970 32.362 24.864 1.00 26.73 2414 GLY C N 1
ATOM 9249 C CA . GLY C 1 414 ? 34.736 33.785 25.034 1.00 27.41 2414 GLY C CA 1
ATOM 9250 C C . GLY C 1 414 ? 33.551 34.048 25.943 1.00 27.99 2414 GLY C C 1
ATOM 9251 O O . GLY C 1 414 ? 32.960 33.108 26.475 1.00 28.29 2414 GLY C O 1
ATOM 9252 N N . ALA C 1 415 ? 33.199 35.318 26.122 1.00 28.50 2415 ALA C N 1
ATOM 9253 C CA . ALA C 1 415 ? 32.075 35.674 26.981 1.00 29.06 2415 ALA C CA 1
ATOM 9254 C C . ALA C 1 415 ? 31.545 37.078 26.709 1.00 29.64 2415 ALA C C 1
ATOM 9255 O O . ALA C 1 415 ? 32.275 37.944 26.217 1.00 29.50 2415 ALA C O 1
ATOM 9257 N N . TYR C 1 416 ? 30.270 37.294 27.028 1.00 30.36 2416 TYR C N 1
ATOM 9258 C CA . TYR C 1 416 ? 29.646 38.600 26.851 1.00 31.31 2416 TYR C CA 1
ATOM 9259 C C . TYR C 1 416 ? 30.082 39.440 28.048 1.00 32.15 2416 TYR C C 1
ATOM 9260 O O . TYR C 1 416 ? 29.464 39.397 29.115 1.00 32.10 2416 TYR C O 1
ATOM 9269 N N . LEU C 1 417 ? 31.163 40.188 27.856 1.00 33.07 2417 LEU C N 1
ATOM 9270 C CA . LEU C 1 417 ? 31.755 41.034 28.887 1.00 34.22 2417 LEU C CA 1
ATOM 9271 C C . LEU C 1 417 ? 30.796 42.094 29.430 1.00 35.07 2417 LEU C C 1
ATOM 9272 O O . LEU C 1 417 ? 30.898 42.495 30.590 1.00 34.98 2417 LEU C O 1
ATOM 9277 N N . SER C 1 418 ? 29.859 42.530 28.596 1.00 36.12 2418 SER C N 1
ATOM 9278 C CA . SER C 1 418 ? 28.893 43.556 28.982 1.00 37.24 2418 SER C CA 1
ATOM 9279 C C . SER C 1 418 ? 27.818 43.063 29.949 1.00 38.16 2418 SER C C 1
ATOM 9280 O O . SER C 1 418 ? 26.790 43.718 30.130 1.00 38.23 2418 SER C O 1
ATOM 9283 N N . ALA C 1 419 ? 28.054 41.917 30.578 1.00 39.14 2419 ALA C N 1
ATOM 9284 C CA . ALA C 1 419 ? 27.084 41.368 31.518 1.00 40.22 2419 ALA C CA 1
ATOM 9285 C C . ALA C 1 419 ? 27.583 41.412 32.959 1.00 40.97 2419 ALA C C 1
ATOM 9286 O O . ALA C 1 419 ? 26.829 41.119 33.889 1.00 41.08 2419 ALA C O 1
ATOM 9288 N N . ILE C 1 420 ? 28.846 41.784 33.145 1.00 41.86 2420 ILE C N 1
ATOM 9289 C CA . ILE C 1 420 ? 29.430 41.841 34.483 1.00 42.68 2420 ILE C CA 1
ATOM 9290 C C . ILE C 1 420 ? 28.870 42.976 35.333 1.00 43.19 2420 ILE C C 1
ATOM 9291 O O . ILE C 1 420 ? 28.494 42.767 36.489 1.00 43.30 2420 ILE C O 1
ATOM 9296 N N . GLY C 1 421 ? 28.815 44.174 34.762 1.00 43.73 2421 GLY C N 1
ATOM 9297 C CA . GLY C 1 421 ? 28.301 45.313 35.500 1.00 44.30 2421 GLY C CA 1
ATOM 9298 C C . GLY C 1 421 ? 29.267 46.484 35.518 1.00 44.72 2421 GLY C C 1
ATOM 9299 O O . GLY C 1 421 ? 28.850 47.636 35.663 1.00 44.91 2421 GLY C O 1
ATOM 9300 N N . GLY C 1 422 ? 30.557 46.193 35.373 1.00 44.99 2422 GLY C N 1
ATOM 9301 C CA . GLY C 1 422 ? 31.556 47.249 35.369 1.00 45.29 2422 GLY C CA 1
ATOM 9302 C C . GLY C 1 422 ? 31.383 48.171 34.175 1.00 45.50 2422 GLY C C 1
ATOM 9303 O O . GLY C 1 422 ? 32.252 48.989 33.870 1.00 45.47 2422 GLY C O 1
ATOM 9304 N N . PHE C 1 423 ? 30.245 48.024 33.502 1.00 45.67 2423 PHE C N 1
ATOM 9305 C CA . PHE C 1 423 ? 29.890 48.815 32.331 1.00 45.80 2423 PHE C CA 1
ATOM 9306 C C . PHE C 1 423 ? 30.596 48.278 31.086 1.00 45.64 2423 PHE C C 1
ATOM 9307 O O . PHE C 1 423 ? 30.649 47.063 30.880 1.00 45.71 2423 PHE C O 1
ATOM 9315 N N . ALA C 1 424 ? 31.147 49.169 30.263 1.00 45.35 2424 ALA C N 1
ATOM 9316 C CA . ALA C 1 424 ? 31.809 48.745 29.031 1.00 44.87 2424 ALA C CA 1
ATOM 9317 C C . ALA C 1 424 ? 30.764 47.929 28.278 1.00 44.47 2424 ALA C C 1
ATOM 9318 O O . ALA C 1 424 ? 31.084 47.094 27.430 1.00 44.51 2424 ALA C O 1
ATOM 9320 N N . SER C 1 425 ? 29.505 48.206 28.612 1.00 43.86 2425 SER C N 1
ATOM 9321 C CA . SER C 1 425 ? 28.344 47.531 28.047 1.00 43.08 2425 SER C CA 1
ATOM 9322 C C . SER C 1 425 ? 28.130 47.774 26.555 1.00 42.42 2425 SER C C 1
ATOM 9323 O O . SER C 1 425 ? 26.994 47.758 26.077 1.00 42.56 2425 SER C O 1
ATOM 9326 N N . GLU C 1 426 ? 29.215 47.997 25.821 1.00 41.41 2426 GLU C N 1
ATOM 9327 C CA . GLU C 1 426 ? 29.117 48.217 24.384 1.00 40.25 2426 GLU C CA 1
ATOM 9328 C C . GLU C 1 426 ? 28.823 46.918 23.635 1.00 38.98 2426 GLU C C 1
ATOM 9329 O O . GLU C 1 426 ? 29.430 46.637 22.600 1.00 38.92 2426 GLU C O 1
ATOM 9335 N N . LYS C 1 427 ? 27.892 46.127 24.165 1.00 37.44 2427 LYS C N 1
ATOM 9336 C CA . LYS C 1 427 ? 27.503 44.864 23.540 1.00 35.86 2427 LYS C CA 1
ATOM 9337 C C . LYS C 1 427 ? 28.764 44.089 23.159 1.00 34.77 2427 LYS C C 1
ATOM 9338 O O . LYS C 1 427 ? 28.846 43.495 22.083 1.00 34.54 2427 LYS C O 1
ATOM 9344 N N . GLU C 1 428 ? 29.735 44.098 24.066 1.00 33.46 2428 GLU C N 1
ATOM 9345 C CA . GLU C 1 428 ? 31.025 43.456 23.852 1.00 32.23 2428 GLU C CA 1
ATOM 9346 C C . GLU C 1 428 ? 31.162 41.961 24.129 1.00 31.24 2428 GLU C C 1
ATOM 9347 O O . GLU C 1 428 ? 30.667 41.435 25.128 1.00 30.81 2428 GLU C O 1
ATOM 9353 N N . ILE C 1 429 ? 31.848 41.290 23.209 1.00 29.78 2429 ILE C N 1
ATOM 9354 C CA . ILE C 1 429 ? 32.148 39.868 23.309 1.00 28.56 2429 ILE C CA 1
ATOM 9355 C C . ILE C 1 429 ? 33.672 39.820 23.329 1.00 28.00 2429 ILE C C 1
ATOM 9356 O O . ILE C 1 429 ? 34.321 40.188 22.350 1.00 27.55 2429 ILE C O 1
ATOM 9361 N N . LEU C 1 430 ? 34.244 39.395 24.450 1.00 27.20 2430 LEU C N 1
ATOM 9362 C CA . LEU C 1 430 ? 35.694 39.314 24.561 1.00 26.61 2430 LEU C CA 1
ATOM 9363 C C . LEU C 1 430 ? 36.138 37.880 24.300 1.00 26.30 2430 LEU C C 1
ATOM 9364 O O . LEU C 1 430 ? 35.673 36.952 24.958 1.00 26.20 2430 LEU C O 1
ATOM 9369 N N . LEU C 1 431 ? 37.023 37.703 23.322 1.00 25.92 2431 LEU C N 1
ATOM 9370 C CA . LEU C 1 431 ? 37.530 36.379 22.977 1.00 25.83 2431 LEU C CA 1
ATOM 9371 C C . LEU C 1 431 ? 38.879 36.158 23.659 1.00 25.96 2431 LEU C C 1
ATOM 9372 O O . LEU C 1 431 ? 39.689 37.079 23.758 1.00 25.69 2431 LEU C O 1
ATOM 9377 N N . ASP C 1 432 ? 39.117 34.933 24.121 1.00 26.26 2432 ASP C N 1
ATOM 9378 C CA . ASP C 1 432 ? 40.355 34.601 24.821 1.00 26.56 2432 ASP C CA 1
ATOM 9379 C C . ASP C 1 432 ? 41.605 34.812 23.973 1.00 26.70 2432 ASP C C 1
ATOM 9380 O O . ASP C 1 432 ? 41.543 34.827 22.745 1.00 26.45 2432 ASP C O 1
ATOM 9385 N N . LYS C 1 433 ? 42.738 34.993 24.643 1.00 26.71 2433 LYS C N 1
ATOM 9386 C CA . LYS C 1 433 ? 44.014 35.220 23.974 1.00 26.98 2433 LYS C CA 1
ATOM 9387 C C . LYS C 1 433 ? 44.410 34.060 23.069 1.00 26.95 2433 LYS C C 1
ATOM 9388 O O . LYS C 1 433 ? 43.909 32.945 23.214 1.00 26.96 2433 LYS C O 1
ATOM 9394 N N . ASP C 1 434 ? 45.312 34.336 22.131 1.00 27.02 2434 ASP C N 1
ATOM 9395 C CA . ASP C 1 434 ? 45.781 33.331 21.185 1.00 27.27 2434 ASP C CA 1
ATOM 9396 C C . ASP C 1 434 ? 44.685 32.896 20.218 1.00 26.79 2434 ASP C C 1
ATOM 9397 O O . ASP C 1 434 ? 44.628 31.734 19.813 1.00 26.90 2434 ASP C O 1
ATOM 9402 N N . SER C 1 435 ? 43.810 33.827 19.855 1.00 26.18 2435 SER C N 1
ATOM 9403 C CA . SER C 1 435 ? 42.742 33.517 18.916 1.00 25.45 2435 SER C CA 1
ATOM 9404 C C . SER C 1 435 ? 43.329 33.391 17.520 1.00 24.62 2435 SER C C 1
ATOM 9405 O O . SER C 1 435 ? 44.418 33.902 17.236 1.00 24.42 2435 SER C O 1
ATOM 9408 N N . LYS C 1 436 ? 42.606 32.699 16.650 1.00 23.61 2436 LYS C N 1
ATOM 9409 C CA . LYS C 1 436 ? 43.050 32.502 15.279 1.00 22.75 2436 LYS C CA 1
ATOM 9410 C C . LYS C 1 436 ? 41.795 32.457 14.428 1.00 21.52 2436 LYS C C 1
ATOM 9411 O O . LYS C 1 436 ? 40.809 31.834 14.809 1.00 21.13 2436 LYS C O 1
ATOM 9417 N N . TYR C 1 437 ? 41.815 33.129 13.286 1.00 20.22 2437 TYR C N 1
ATOM 9418 C CA . TYR C 1 437 ? 40.658 33.084 12.414 1.00 19.12 2437 TYR C CA 1
ATOM 9419 C C . TYR C 1 437 ? 41.078 33.009 10.963 1.00 18.12 2437 TYR C C 1
ATOM 9420 O O . TYR C 1 437 ? 42.093 33.575 10.567 1.00 18.08 2437 TYR C O 1
ATOM 9429 N N . HIS C 1 438 ? 40.293 32.272 10.184 1.00 17.08 2438 HIS C N 1
ATOM 9430 C CA . HIS C 1 438 ? 40.542 32.085 8.765 1.00 16.02 2438 HIS C CA 1
ATOM 9431 C C . HIS C 1 438 ? 39.794 33.156 7.981 1.00 15.26 2438 HIS C C 1
ATOM 9432 O O . HIS C 1 438 ? 38.597 33.341 8.179 1.00 14.78 2438 HIS C O 1
ATOM 9439 N N . ILE C 1 439 ? 40.504 33.873 7.115 1.00 14.66 2439 ILE C N 1
ATOM 9440 C CA . ILE C 1 439 ? 39.872 34.915 6.318 1.00 14.63 2439 ILE C CA 1
ATOM 9441 C C . ILE C 1 439 ? 39.203 34.285 5.102 1.00 14.47 2439 ILE C C 1
ATOM 9442 O O . ILE C 1 439 ? 39.855 33.694 4.237 1.00 14.56 2439 ILE C O 1
ATOM 9447 N N . ASP C 1 440 ? 37.882 34.431 5.063 1.00 14.47 2440 ASP C N 1
ATOM 9448 C CA . ASP C 1 440 ? 37.030 33.846 4.031 1.00 14.87 2440 ASP C CA 1
ATOM 9449 C C . ASP C 1 440 ? 36.862 34.649 2.736 1.00 14.57 2440 ASP C C 1
ATOM 9450 O O . ASP C 1 440 ? 36.877 34.077 1.640 1.00 14.98 2440 ASP C O 1
ATOM 9455 N N . LYS C 1 441 ? 36.675 35.960 2.861 1.00 14.43 2441 LYS C N 1
ATOM 9456 C CA . LYS C 1 441 ? 36.511 36.842 1.707 1.00 14.59 2441 LYS C CA 1
ATOM 9457 C C . LYS C 1 441 ? 36.598 38.304 2.104 1.00 14.34 2441 LYS C C 1
ATOM 9458 O O . LYS C 1 441 ? 36.522 38.645 3.281 1.00 13.43 2441 LYS C O 1
ATOM 9464 N N . VAL C 1 442 ? 36.786 39.163 1.113 1.00 14.18 2442 VAL C N 1
ATOM 9465 C CA . VAL C 1 442 ? 36.871 40.594 1.339 1.00 14.40 2442 VAL C CA 1
ATOM 9466 C C . VAL C 1 442 ? 36.013 41.304 0.288 1.00 14.64 2442 VAL C C 1
ATOM 9467 O O . VAL C 1 442 ? 36.051 40.965 -0.904 1.00 14.27 2442 VAL C O 1
ATOM 9471 N N . THR C 1 443 ? 35.225 42.271 0.745 1.00 15.06 2443 THR C N 1
ATOM 9472 C CA . THR C 1 443 ? 34.356 43.047 -0.134 1.00 15.70 2443 THR C CA 1
ATOM 9473 C C . THR C 1 443 ? 34.432 44.532 0.203 1.00 16.71 2443 THR C C 1
ATOM 9474 O O . THR C 1 443 ? 34.936 44.915 1.258 1.00 16.21 2443 THR C O 1
ATOM 9478 N N . GLU C 1 444 ? 33.912 45.365 -0.692 1.00 18.37 2444 GLU C N 1
ATOM 9479 C CA . GLU C 1 444 ? 33.932 46.809 -0.492 1.00 20.24 2444 GLU C CA 1
ATOM 9480 C C . GLU C 1 444 ? 32.579 47.382 -0.103 1.00 20.84 2444 GLU C C 1
ATOM 9481 O O . GLU C 1 444 ? 31.525 46.776 -0.330 1.00 21.50 2444 GLU C O 1
ATOM 9487 N N . VAL C 1 445 ? 32.618 48.560 0.501 1.00 20.88 2445 VAL C N 1
ATOM 9488 C CA . VAL C 1 445 ? 31.405 49.270 0.878 1.00 21.05 2445 VAL C CA 1
ATOM 9489 C C . VAL C 1 445 ? 31.787 50.727 1.087 1.00 21.17 2445 VAL C C 1
ATOM 9490 O O . VAL C 1 445 ? 32.788 51.022 1.743 1.00 20.66 2445 VAL C O 1
ATOM 9494 N N . ILE C 1 446 ? 31.019 51.638 0.491 1.00 21.33 2446 ILE C N 1
ATOM 9495 C CA . ILE C 1 446 ? 31.294 53.056 0.654 1.00 21.52 2446 ILE C CA 1
ATOM 9496 C C . ILE C 1 446 ? 30.363 53.582 1.736 1.00 21.81 2446 ILE C C 1
ATOM 9497 O O . ILE C 1 446 ? 29.137 53.487 1.625 1.00 21.67 2446 ILE C O 1
ATOM 9502 N N . ILE C 1 447 ? 30.958 54.121 2.792 1.00 22.02 2447 ILE C N 1
ATOM 9503 C CA . ILE C 1 447 ? 30.204 54.657 3.913 1.00 22.67 2447 ILE C CA 1
ATOM 9504 C C . ILE C 1 447 ? 30.424 56.161 3.978 1.00 23.47 2447 ILE C C 1
ATOM 9505 O O . ILE C 1 447 ? 31.542 56.626 4.221 1.00 23.57 2447 ILE C O 1
ATOM 9510 N N . LYS C 1 448 ? 29.349 56.911 3.766 1.00 24.10 2448 LYS C N 1
ATOM 9511 C CA . LYS C 1 448 ? 29.400 58.368 3.763 1.00 25.13 2448 LYS C CA 1
ATOM 9512 C C . LYS C 1 448 ? 30.546 58.868 2.899 1.00 25.05 2448 LYS C C 1
ATOM 9513 O O . LYS C 1 448 ? 31.360 59.687 3.335 1.00 25.55 2448 LYS C O 1
ATOM 9519 N N . GLY C 1 449 ? 30.614 58.349 1.678 1.00 24.78 2449 GLY C N 1
ATOM 9520 C CA . GLY C 1 449 ? 31.645 58.771 0.747 1.00 24.30 2449 GLY C CA 1
ATOM 9521 C C . GLY C 1 449 ? 33.048 58.228 0.949 1.00 23.87 2449 GLY C C 1
ATOM 9522 O O . GLY C 1 449 ? 33.937 58.527 0.155 1.00 24.05 2449 GLY C O 1
ATOM 9523 N N . VAL C 1 450 ? 33.267 57.435 1.992 1.00 23.43 2450 VAL C N 1
ATOM 9524 C CA . VAL C 1 450 ? 34.598 56.888 2.232 1.00 22.79 2450 VAL C CA 1
ATOM 9525 C C . VAL C 1 450 ? 34.648 55.373 2.039 1.00 22.29 2450 VAL C C 1
ATOM 9526 O O . VAL C 1 450 ? 33.757 54.649 2.481 1.00 22.22 2450 VAL C O 1
ATOM 9530 N N . LYS C 1 451 ? 35.705 54.903 1.383 1.00 21.39 2451 LYS C N 1
ATOM 9531 C CA . LYS C 1 451 ? 35.877 53.482 1.096 1.00 20.63 2451 LYS C CA 1
ATOM 9532 C C . LYS C 1 451 ? 36.292 52.651 2.304 1.00 19.49 2451 LYS C C 1
ATOM 9533 O O . LYS C 1 451 ? 37.215 53.016 3.027 1.00 19.59 2451 LYS C O 1
ATOM 9539 N N . ARG C 1 452 ? 35.610 51.524 2.502 1.00 18.40 2452 ARG C N 1
ATOM 9540 C CA . ARG C 1 452 ? 35.906 50.613 3.601 1.00 17.44 2452 ARG C CA 1
ATOM 9541 C C . ARG C 1 452 ? 35.871 49.172 3.087 1.00 16.40 2452 ARG C C 1
ATOM 9542 O O . ARG C 1 452 ? 35.156 48.859 2.133 1.00 16.46 2452 ARG C O 1
ATOM 9550 N N . TYR C 1 453 ? 36.667 48.301 3.694 1.00 15.30 2453 TYR C N 1
ATOM 9551 C CA . TYR C 1 453 ? 36.676 46.895 3.314 1.00 14.48 2453 TYR C CA 1
ATOM 9552 C C . TYR C 1 453 ? 36.067 46.077 4.441 1.00 13.91 2453 TYR C C 1
ATOM 9553 O O . TYR C 1 453 ? 36.378 46.301 5.612 1.00 14.73 2453 TYR C O 1
ATOM 9562 N N . VAL C 1 454 ? 35.194 45.143 4.084 1.00 13.65 2454 VAL C N 1
ATOM 9563 C CA . VAL C 1 454 ? 34.574 44.251 5.056 1.00 12.83 2454 VAL C CA 1
ATOM 9564 C C . VAL C 1 454 ? 35.286 42.917 4.885 1.00 12.38 2454 VAL C C 1
ATOM 9565 O O . VAL C 1 454 ? 35.301 42.355 3.788 1.00 12.82 2454 VAL C O 1
ATOM 9569 N N . VAL C 1 455 ? 35.895 42.428 5.959 1.00 12.06 2455 VAL C N 1
ATOM 9570 C CA . VAL C 1 455 ? 36.612 41.171 5.921 1.00 11.99 2455 VAL C CA 1
ATOM 9571 C C . VAL C 1 455 ? 35.830 40.088 6.654 1.00 12.09 2455 VAL C C 1
ATOM 9572 O O . VAL C 1 455 ? 35.662 40.157 7.871 1.00 11.61 2455 VAL C O 1
ATOM 9576 N N . ASP C 1 456 ? 35.327 39.111 5.910 1.00 11.98 2456 ASP C N 1
ATOM 9577 C CA . ASP C 1 456 ? 34.603 37.993 6.511 1.00 12.19 2456 ASP C CA 1
ATOM 9578 C C . ASP C 1 456 ? 35.609 36.932 6.944 1.00 12.70 2456 ASP C C 1
ATOM 9579 O O . ASP C 1 456 ? 36.524 36.577 6.192 1.00 12.98 2456 ASP C O 1
ATOM 9584 N N . ALA C 1 457 ? 35.452 36.436 8.164 1.00 13.18 2457 ALA C N 1
ATOM 9585 C CA . ALA C 1 457 ? 36.362 35.426 8.686 1.00 13.42 2457 ALA C CA 1
ATOM 9586 C C . ALA C 1 457 ? 35.629 34.478 9.626 1.00 14.35 2457 ALA C C 1
ATOM 9587 O O . ALA C 1 457 ? 34.508 34.752 10.055 1.00 14.14 2457 ALA C O 1
ATOM 9589 N N . THR C 1 458 ? 36.275 33.361 9.939 1.00 15.27 2458 THR C N 1
ATOM 9590 C CA . THR C 1 458 ? 35.705 32.360 10.829 1.00 16.36 2458 THR C CA 1
ATOM 9591 C C . THR C 1 458 ? 36.722 32.010 11.909 1.00 17.17 2458 THR C C 1
ATOM 9592 O O . THR C 1 458 ? 37.865 31.670 11.612 1.00 16.87 2458 THR C O 1
ATOM 9596 N N . LEU C 1 459 ? 36.297 32.109 13.164 1.00 18.10 2459 LEU C N 1
ATOM 9597 C CA . LEU C 1 459 ? 37.167 31.809 14.291 1.00 19.90 2459 LEU C CA 1
ATOM 9598 C C . LEU C 1 459 ? 37.423 30.308 14.350 1.00 21.28 2459 LEU C C 1
ATOM 9599 O O . LEU C 1 459 ? 36.494 29.506 14.236 1.00 21.39 2459 LEU C O 1
ATOM 9604 N N . LEU C 1 460 ? 38.682 29.923 14.509 1.00 23.04 2460 LEU C N 1
ATOM 9605 C CA . LEU C 1 460 ? 39.007 28.507 14.604 1.00 25.09 2460 LEU C CA 1
ATOM 9606 C C . LEU C 1 460 ? 38.736 28.116 16.060 1.00 26.32 2460 LEU C C 1
ATOM 9607 O O . LEU C 1 460 ? 39.223 28.768 16.979 1.00 26.69 2460 LEU C O 1
ATOM 9612 N N . THR C 1 461 ? 37.941 27.071 16.274 1.00 27.85 2461 THR C N 1
ATOM 9613 C CA . THR C 1 461 ? 37.602 26.658 17.633 1.00 28.89 2461 THR C CA 1
ATOM 9614 C C . THR C 1 461 ? 38.647 25.741 18.261 1.00 29.31 2461 THR C C 1
ATOM 9615 O O . THR C 1 461 ? 39.558 25.290 17.534 1.00 29.68 2461 THR C O 1
ATOM 9619 N N . THR D 1 60 ? 17.649 -8.232 55.535 1.00 29.65 3060 THR D N 1
ATOM 9620 C CA . THR D 1 60 ? 17.810 -6.752 55.601 1.00 29.60 3060 THR D CA 1
ATOM 9621 C C . THR D 1 60 ? 16.440 -6.105 55.834 1.00 29.09 3060 THR D C 1
ATOM 9622 O O . THR D 1 60 ? 15.409 -6.659 55.449 1.00 28.65 3060 THR D O 1
ATOM 9626 N N . ASP D 1 61 ? 16.435 -4.940 56.476 1.00 28.57 3061 ASP D N 1
ATOM 9627 C CA . ASP D 1 61 ? 15.195 -4.230 56.781 1.00 28.07 3061 ASP D CA 1
ATOM 9628 C C . ASP D 1 61 ? 14.236 -4.070 55.612 1.00 27.22 3061 ASP D C 1
ATOM 9629 O O . ASP D 1 61 ? 14.646 -4.005 54.450 1.00 27.20 3061 ASP D O 1
ATOM 9634 N N . LYS D 1 62 ? 12.948 -4.009 55.937 1.00 26.10 3062 LYS D N 1
ATOM 9635 C CA . LYS D 1 62 ? 11.910 -3.841 54.931 1.00 25.17 3062 LYS D CA 1
ATOM 9636 C C . LYS D 1 62 ? 12.037 -2.420 54.397 1.00 24.45 3062 LYS D C 1
ATOM 9637 O O . LYS D 1 62 ? 11.936 -1.456 55.153 1.00 23.88 3062 LYS D O 1
ATOM 9643 N N . VAL D 1 63 ? 12.266 -2.291 53.095 1.00 23.91 3063 VAL D N 1
ATOM 9644 C CA . VAL D 1 63 ? 12.419 -0.975 52.490 1.00 23.58 3063 VAL D CA 1
ATOM 9645 C C . VAL D 1 63 ? 11.764 -0.902 51.118 1.00 23.54 3063 VAL D C 1
ATOM 9646 O O . VAL D 1 63 ? 11.814 -1.860 50.345 1.00 23.75 3063 VAL D O 1
ATOM 9650 N N . GLU D 1 64 ? 11.139 0.233 50.827 1.00 23.04 3064 GLU D N 1
ATOM 9651 C CA . GLU D 1 64 ? 10.493 0.447 49.538 1.00 23.22 3064 GLU D CA 1
ATOM 9652 C C . GLU D 1 64 ? 11.520 1.006 48.562 1.00 22.69 3064 GLU D C 1
ATOM 9653 O O . GLU D 1 64 ? 12.445 1.709 48.961 1.00 22.46 3064 GLU D O 1
ATOM 9659 N N . ASP D 1 65 ? 11.357 0.683 47.286 1.00 22.47 3065 ASP D N 1
ATOM 9660 C CA . ASP D 1 65 ? 12.239 1.195 46.243 1.00 22.13 3065 ASP D CA 1
ATOM 9661 C C . ASP D 1 65 ? 11.482 1.117 44.925 1.00 22.24 3065 ASP D C 1
ATOM 9662 O O . ASP D 1 65 ? 11.358 0.047 44.328 1.00 22.49 3065 ASP D O 1
ATOM 9667 N N . PHE D 1 66 ? 10.969 2.254 44.477 1.00 22.04 3066 PHE D N 1
ATOM 9668 C CA . PHE D 1 66 ? 10.197 2.278 43.244 1.00 21.88 3066 PHE D CA 1
ATOM 9669 C C . PHE D 1 66 ? 11.021 2.322 41.969 1.00 22.23 3066 PHE D C 1
ATOM 9670 O O . PHE D 1 66 ? 10.470 2.218 40.867 1.00 22.00 3066 PHE D O 1
ATOM 9678 N N . LYS D 1 67 ? 12.333 2.471 42.119 1.00 22.58 3067 LYS D N 1
ATOM 9679 C CA . LYS D 1 67 ? 13.238 2.512 40.974 1.00 23.23 3067 LYS D CA 1
ATOM 9680 C C . LYS D 1 67 ? 12.831 3.574 39.949 1.00 23.30 3067 LYS D C 1
ATOM 9681 O O . LYS D 1 67 ? 13.051 4.761 40.166 1.00 23.03 3067 LYS D O 1
ATOM 9687 N N . GLU D 1 68 ? 12.243 3.166 38.829 1.00 23.79 3068 GLU D N 1
ATOM 9688 C CA . GLU D 1 68 ? 11.840 4.155 37.837 1.00 24.19 3068 GLU D CA 1
ATOM 9689 C C . GLU D 1 68 ? 10.331 4.226 37.603 1.00 23.85 3068 GLU D C 1
ATOM 9690 O O . GLU D 1 68 ? 9.879 4.898 36.678 1.00 24.12 3068 GLU D O 1
ATOM 9696 N N . ASP D 1 69 ? 9.558 3.561 38.462 1.00 23.24 3069 ASP D N 1
ATOM 9697 C CA . ASP D 1 69 ? 8.095 3.541 38.341 1.00 22.88 3069 ASP D CA 1
ATOM 9698 C C . ASP D 1 69 ? 7.460 4.762 39.022 1.00 22.27 3069 ASP D C 1
ATOM 9699 O O . ASP D 1 69 ? 7.104 4.714 40.206 1.00 22.08 3069 ASP D O 1
ATOM 9704 N N . LYS D 1 70 ? 7.310 5.843 38.267 1.00 21.63 3070 LYS D N 1
ATOM 9705 C CA . LYS D 1 70 ? 6.734 7.082 38.778 1.00 21.27 3070 LYS D CA 1
ATOM 9706 C C . LYS D 1 70 ? 5.287 6.957 39.251 1.00 21.28 3070 LYS D C 1
ATOM 9707 O O . LYS D 1 70 ? 4.888 7.585 40.231 1.00 20.98 3070 LYS D O 1
ATOM 9713 N N . GLU D 1 71 ? 4.495 6.149 38.556 1.00 21.42 3071 GLU D N 1
ATOM 9714 C CA . GLU D 1 71 ? 3.095 5.992 38.925 1.00 21.64 3071 GLU D CA 1
ATOM 9715 C C . GLU D 1 71 ? 2.909 5.305 40.267 1.00 21.35 3071 GLU D C 1
ATOM 9716 O O . GLU D 1 71 ? 2.091 5.729 41.076 1.00 21.25 3071 GLU D O 1
ATOM 9722 N N . LYS D 1 72 ? 3.679 4.251 40.503 1.00 21.59 3072 LYS D N 1
ATOM 9723 C CA . LYS D 1 72 ? 3.584 3.515 41.752 1.00 21.87 3072 LYS D CA 1
ATOM 9724 C C . LYS D 1 72 ? 4.105 4.429 42.861 1.00 21.63 3072 LYS D C 1
ATOM 9725 O O . LYS D 1 72 ? 3.564 4.459 43.966 1.00 21.51 3072 LYS D O 1
ATOM 9731 N N . ALA D 1 73 ? 5.155 5.185 42.552 1.00 21.21 3073 ALA D N 1
ATOM 9732 C CA . ALA D 1 73 ? 5.735 6.096 43.533 1.00 21.26 3073 ALA D CA 1
ATOM 9733 C C . ALA D 1 73 ? 4.777 7.222 43.911 1.00 21.24 3073 ALA D C 1
ATOM 9734 O O . ALA D 1 73 ? 4.716 7.618 45.074 1.00 20.84 3073 ALA D O 1
ATOM 9736 N N . LYS D 1 74 ? 4.038 7.743 42.934 1.00 21.55 3074 LYS D N 1
ATOM 9737 C CA . LYS D 1 74 ? 3.107 8.829 43.207 1.00 22.14 3074 LYS D CA 1
ATOM 9738 C C . LYS D 1 74 ? 1.966 8.397 44.113 1.00 22.21 3074 LYS D C 1
ATOM 9739 O O . LYS D 1 74 ? 1.513 9.173 44.953 1.00 22.00 3074 LYS D O 1
ATOM 9745 N N . GLU D 1 75 ? 1.502 7.161 43.963 1.00 22.49 3075 GLU D N 1
ATOM 9746 C CA . GLU D 1 75 ? 0.423 6.691 44.825 1.00 22.77 3075 GLU D CA 1
ATOM 9747 C C . GLU D 1 75 ? 0.916 6.579 46.262 1.00 22.26 3075 GLU D C 1
ATOM 9748 O O . GLU D 1 75 ? 0.198 6.918 47.197 1.00 22.17 3075 GLU D O 1
ATOM 9754 N N . TRP D 1 76 ? 2.147 6.107 46.429 1.00 21.41 3076 TRP D N 1
ATOM 9755 C CA . TRP D 1 76 ? 2.754 5.971 47.752 1.00 20.61 3076 TRP D CA 1
ATOM 9756 C C . TRP D 1 76 ? 2.946 7.382 48.315 1.00 20.78 3076 TRP D C 1
ATOM 9757 O O . TRP D 1 76 ? 2.668 7.652 49.485 1.00 20.80 3076 TRP D O 1
ATOM 9768 N N . GLY D 1 77 ? 3.414 8.283 47.457 1.00 21.08 3077 GLY D N 1
ATOM 9769 C CA . GLY D 1 77 ? 3.649 9.651 47.876 1.00 21.69 3077 GLY D CA 1
ATOM 9770 C C . GLY D 1 77 ? 2.402 10.378 48.339 1.00 22.20 3077 GLY D C 1
ATOM 9771 O O . GLY D 1 77 ? 2.436 11.078 49.347 1.00 22.21 3077 GLY D O 1
ATOM 9772 N N . LYS D 1 78 ? 1.297 10.208 47.621 1.00 22.90 3078 LYS D N 1
ATOM 9773 C CA . LYS D 1 78 ? 0.062 10.887 47.990 1.00 23.79 3078 LYS D CA 1
ATOM 9774 C C . LYS D 1 78 ? -0.390 10.490 49.393 1.00 24.24 3078 LYS D C 1
ATOM 9775 O O . LYS D 1 78 ? -0.881 11.324 50.149 1.00 24.38 3078 LYS D O 1
ATOM 9781 N N . GLU D 1 79 ? -0.212 9.220 49.743 1.00 24.66 3079 GLU D N 1
ATOM 9782 C CA . GLU D 1 79 ? -0.603 8.735 51.065 1.00 25.11 3079 GLU D CA 1
ATOM 9783 C C . GLU D 1 79 ? 0.306 9.268 52.170 1.00 24.76 3079 GLU D C 1
ATOM 9784 O O . GLU D 1 79 ? -0.170 9.742 53.203 1.00 24.55 3079 GLU D O 1
ATOM 9790 N N . LYS D 1 80 ? 1.616 9.194 51.961 1.00 24.23 3080 LYS D N 1
ATOM 9791 C CA . LYS D 1 80 ? 2.556 9.674 52.971 1.00 23.92 3080 LYS D CA 1
ATOM 9792 C C . LYS D 1 80 ? 2.533 11.187 53.162 1.00 23.35 3080 LYS D C 1
ATOM 9793 O O . LYS D 1 80 ? 2.817 11.684 54.249 1.00 23.18 3080 LYS D O 1
ATOM 9799 N N . GLU D 1 81 ? 2.183 11.916 52.108 1.00 23.02 3081 GLU D N 1
ATOM 9800 C CA . GLU D 1 81 ? 2.121 13.370 52.169 1.00 22.71 3081 GLU D CA 1
ATOM 9801 C C . GLU D 1 81 ? 1.130 13.812 53.246 1.00 22.50 3081 GLU D C 1
ATOM 9802 O O . GLU D 1 81 ? 1.350 14.803 53.940 1.00 22.44 3081 GLU D O 1
ATOM 9808 N N . LYS D 1 82 ? 0.054 13.047 53.398 1.00 22.06 3082 LYS D N 1
ATOM 9809 C CA . LYS D 1 82 ? -0.980 13.360 54.375 1.00 22.13 3082 LYS D CA 1
ATOM 9810 C C . LYS D 1 82 ? -0.548 13.118 55.819 1.00 21.70 3082 LYS D C 1
ATOM 9811 O O . LYS D 1 82 ? -1.144 13.668 56.747 1.00 21.78 3082 LYS D O 1
ATOM 9817 N N . GLU D 1 83 ? 0.487 12.309 56.019 1.00 21.15 3083 GLU D N 1
ATOM 9818 C CA . GLU D 1 83 ? 0.924 11.998 57.381 1.00 20.87 3083 GLU D CA 1
ATOM 9819 C C . GLU D 1 83 ? 1.769 13.056 58.091 1.00 20.48 3083 GLU D C 1
ATOM 9820 O O . GLU D 1 83 ? 1.893 13.024 59.313 1.00 20.34 3083 GLU D O 1
ATOM 9826 N N . TRP D 1 84 ? 2.354 13.988 57.347 1.00 20.13 3084 TRP D N 1
ATOM 9827 C CA . TRP D 1 84 ? 3.163 15.022 57.992 1.00 20.37 3084 TRP D CA 1
ATOM 9828 C C . TRP D 1 84 ? 2.199 16.004 58.679 1.00 20.98 3084 TRP D C 1
ATOM 9829 O O . TRP D 1 84 ? 2.492 16.543 59.743 1.00 21.41 3084 TRP D O 1
ATOM 9840 N N . LYS D 1 85 ? 1.039 16.213 58.068 1.00 21.43 3085 LYS D N 1
ATOM 9841 C CA . LYS D 1 85 ? 0.017 17.106 58.620 1.00 21.38 3085 LYS D CA 1
ATOM 9842 C C . LYS D 1 85 ? 0.426 18.570 58.740 1.00 20.98 3085 LYS D C 1
ATOM 9843 O O . LYS D 1 85 ? 0.145 19.226 59.740 1.00 21.48 3085 LYS D O 1
ATOM 9849 N N . LEU D 1 86 ? 1.098 19.082 57.720 1.00 20.31 3086 LEU D N 1
ATOM 9850 C CA . LEU D 1 86 ? 1.494 20.482 57.720 1.00 19.74 3086 LEU D CA 1
ATOM 9851 C C . LEU D 1 86 ? 0.255 21.307 57.380 1.00 19.31 3086 LEU D C 1
ATOM 9852 O O . LEU D 1 86 ? -0.610 20.842 56.634 1.00 19.65 3086 LEU D O 1
ATOM 9857 N N . THR D 1 87 ? 0.156 22.515 57.928 1.00 18.58 3087 THR D N 1
ATOM 9858 C CA . THR D 1 87 ? -0.979 23.386 57.615 1.00 18.11 3087 THR D CA 1
ATOM 9859 C C . THR D 1 87 ? -0.712 23.994 56.244 1.00 17.97 3087 THR D C 1
ATOM 9860 O O . THR D 1 87 ? 0.398 23.888 55.717 1.00 17.68 3087 THR D O 1
ATOM 9864 N N . ALA D 1 88 ? -1.715 24.644 55.665 1.00 17.84 3088 ALA D N 1
ATOM 9865 C CA . ALA D 1 88 ? -1.537 25.262 54.363 1.00 17.87 3088 ALA D CA 1
ATOM 9866 C C . ALA D 1 88 ? -0.461 26.337 54.462 1.00 18.02 3088 ALA D C 1
ATOM 9867 O O . ALA D 1 88 ? 0.329 26.511 53.538 1.00 18.20 3088 ALA D O 1
ATOM 9869 N N . THR D 1 89 ? -0.428 27.051 55.585 1.00 18.09 3089 THR D N 1
ATOM 9870 C CA . THR D 1 89 ? 0.571 28.100 55.757 1.00 18.19 3089 THR D CA 1
ATOM 9871 C C . THR D 1 89 ? 1.977 27.505 55.805 1.00 18.22 3089 THR D C 1
ATOM 9872 O O . THR D 1 89 ? 2.901 28.032 55.184 1.00 17.75 3089 THR D O 1
ATOM 9876 N N . GLU D 1 90 ? 2.136 26.401 56.531 1.00 18.03 3090 GLU D N 1
ATOM 9877 C CA . GLU D 1 90 ? 3.445 25.758 56.630 1.00 17.92 3090 GLU D CA 1
ATOM 9878 C C . GLU D 1 90 ? 3.917 25.250 55.270 1.00 17.81 3090 GLU D C 1
ATOM 9879 O O . GLU D 1 90 ? 5.071 25.458 54.889 1.00 17.45 3090 GLU D O 1
ATOM 9885 N N . LYS D 1 91 ? 3.028 24.582 54.540 1.00 17.89 3091 LYS D N 1
ATOM 9886 C CA . LYS D 1 91 ? 3.368 24.078 53.215 1.00 17.95 3091 LYS D CA 1
ATOM 9887 C C . LYS D 1 91 ? 3.850 25.227 52.341 1.00 17.88 3091 LYS D C 1
ATOM 9888 O O . LYS D 1 91 ? 4.809 25.086 51.582 1.00 17.69 3091 LYS D O 1
ATOM 9894 N N . GLY D 1 92 ? 3.178 26.368 52.456 1.00 17.75 3092 GLY D N 1
ATOM 9895 C CA . GLY D 1 92 ? 3.554 27.528 51.672 1.00 17.86 3092 GLY D CA 1
ATOM 9896 C C . GLY D 1 92 ? 4.980 27.972 51.923 1.00 18.09 3092 GLY D C 1
ATOM 9897 O O . GLY D 1 92 ? 5.735 28.221 50.981 1.00 17.54 3092 GLY D O 1
ATOM 9898 N N . LYS D 1 93 ? 5.357 28.069 53.194 1.00 18.16 3093 LYS D N 1
ATOM 9899 C CA . LYS D 1 93 ? 6.698 28.493 53.550 1.00 18.55 3093 LYS D CA 1
ATOM 9900 C C . LYS D 1 93 ? 7.742 27.470 53.118 1.00 18.27 3093 LYS D C 1
ATOM 9901 O O . LYS D 1 93 ? 8.819 27.845 52.672 1.00 17.91 3093 LYS D O 1
ATOM 9907 N N . MET D 1 94 ? 7.416 26.184 53.240 1.00 18.08 3094 MET D N 1
ATOM 9908 C CA . MET D 1 94 ? 8.354 25.135 52.851 1.00 18.29 3094 MET D CA 1
ATOM 9909 C C . MET D 1 94 ? 8.570 25.159 51.345 1.00 18.03 3094 MET D C 1
ATOM 9910 O O . MET D 1 94 ? 9.692 25.010 50.866 1.00 17.63 3094 MET D O 1
ATOM 9915 N N . ASN D 1 95 ? 7.492 25.335 50.593 1.00 17.67 3095 ASN D N 1
ATOM 9916 C CA . ASN D 1 95 ? 7.616 25.384 49.144 1.00 17.67 3095 ASN D CA 1
ATOM 9917 C C . ASN D 1 95 ? 8.330 26.654 48.701 1.00 17.37 3095 ASN D C 1
ATOM 9918 O O . ASN D 1 95 ? 9.056 26.643 47.707 1.00 17.31 3095 ASN D O 1
ATOM 9923 N N . ASN D 1 96 ? 8.126 27.751 49.428 1.00 17.16 3096 ASN D N 1
ATOM 9924 C CA . ASN D 1 96 ? 8.806 29.001 49.092 1.00 17.03 3096 ASN D CA 1
ATOM 9925 C C . ASN D 1 96 ? 10.315 28.802 49.249 1.00 16.80 3096 ASN D C 1
ATOM 9926 O O . ASN D 1 96 ? 11.099 29.323 48.451 1.00 16.60 3096 ASN D O 1
ATOM 9931 N N . PHE D 1 97 ? 10.718 28.042 50.265 1.00 16.08 3097 PHE D N 1
ATOM 9932 C CA . PHE D 1 97 ? 12.133 27.765 50.487 1.00 15.93 3097 PHE D CA 1
ATOM 9933 C C . PHE D 1 97 ? 12.676 26.894 49.356 1.00 15.96 3097 PHE D C 1
ATOM 9934 O O . PHE D 1 97 ? 13.694 27.219 48.753 1.00 15.72 3097 PHE D O 1
ATOM 9942 N N . LEU D 1 98 ? 11.998 25.782 49.073 1.00 16.33 3098 LEU D N 1
ATOM 9943 C CA . LEU D 1 98 ? 12.431 24.876 48.014 1.00 16.80 3098 LEU D CA 1
ATOM 9944 C C . LEU D 1 98 ? 12.482 25.568 46.655 1.00 17.34 3098 LEU D C 1
ATOM 9945 O O . LEU D 1 98 ? 13.312 25.224 45.805 1.00 17.15 3098 LEU D O 1
ATOM 9950 N N . ASP D 1 99 ? 11.605 26.548 46.454 1.00 17.56 3099 ASP D N 1
ATOM 9951 C CA . ASP D 1 99 ? 11.564 27.276 45.189 1.00 18.25 3099 ASP D CA 1
ATOM 9952 C C . ASP D 1 99 ? 12.480 28.497 45.176 1.00 18.03 3099 ASP D C 1
ATOM 9953 O O . ASP D 1 99 ? 12.456 29.289 44.232 1.00 18.05 3099 ASP D O 1
ATOM 9958 N N . ASN D 1 100 ? 13.273 28.650 46.233 1.00 17.59 3100 ASN D N 1
ATOM 9959 C CA . ASN D 1 100 ? 14.229 29.747 46.353 1.00 17.66 3100 ASN D CA 1
ATOM 9960 C C . ASN D 1 100 ? 13.620 31.157 46.252 1.00 17.93 3100 ASN D C 1
ATOM 9961 O O . ASN D 1 100 ? 14.200 32.060 45.637 1.00 17.16 3100 ASN D O 1
ATOM 9966 N N . LYS D 1 101 ? 12.456 31.347 46.871 1.00 18.44 3101 LYS D N 1
ATOM 9967 C CA . LYS D 1 101 ? 11.799 32.653 46.865 1.00 19.38 3101 LYS D CA 1
ATOM 9968 C C . LYS D 1 101 ? 12.718 33.654 47.577 1.00 19.72 3101 LYS D C 1
ATOM 9969 O O . LYS D 1 101 ? 13.211 33.382 48.675 1.00 19.17 3101 LYS D O 1
ATOM 9975 N N . ASN D 1 102 ? 12.951 34.803 46.944 1.00 20.05 3102 ASN D N 1
ATOM 9976 C CA . ASN D 1 102 ? 13.827 35.835 47.501 1.00 20.46 3102 ASN D CA 1
ATOM 9977 C C . ASN D 1 102 ? 15.241 35.316 47.798 1.00 20.01 3102 ASN D C 1
ATOM 9978 O O . ASN D 1 102 ? 15.918 35.808 48.707 1.00 19.91 3102 ASN D O 1
ATOM 9983 N N . ASP D 1 103 ? 15.684 34.333 47.018 1.00 19.54 3103 ASP D N 1
ATOM 9984 C CA . ASP D 1 103 ? 17.015 33.736 47.168 1.00 19.26 3103 ASP D CA 1
ATOM 9985 C C . ASP D 1 103 ? 17.326 33.143 48.535 1.00 18.21 3103 ASP D C 1
ATOM 9986 O O . ASP D 1 103 ? 18.496 33.025 48.897 1.00 17.93 3103 ASP D O 1
ATOM 9991 N N . ILE D 1 104 ? 16.302 32.748 49.282 1.00 17.31 3104 ILE D N 1
ATOM 9992 C CA . ILE D 1 104 ? 16.532 32.192 50.609 1.00 16.50 3104 ILE D CA 1
ATOM 9993 C C . ILE D 1 104 ? 17.336 30.889 50.557 1.00 16.41 3104 ILE D C 1
ATOM 9994 O O . ILE D 1 104 ? 18.118 30.600 51.461 1.00 15.82 3104 ILE D O 1
ATOM 9999 N N . LYS D 1 105 ? 17.164 30.118 49.487 1.00 16.17 3105 LYS D N 1
ATOM 10000 C CA . LYS D 1 105 ? 17.871 28.851 49.338 1.00 16.67 3105 LYS D CA 1
ATOM 10001 C C . LYS D 1 105 ? 19.329 29.090 48.937 1.00 16.59 3105 LYS D C 1
ATOM 10002 O O . LYS D 1 105 ? 20.241 28.429 49.438 1.00 16.15 3105 LYS D O 1
ATOM 10008 N N . THR D 1 106 ? 19.541 30.046 48.039 1.00 16.50 3106 THR D N 1
ATOM 10009 C CA . THR D 1 106 ? 20.880 30.404 47.596 1.00 16.68 3106 THR D CA 1
ATOM 10010 C C . THR D 1 106 ? 21.689 30.981 48.757 1.00 16.58 3106 THR D C 1
ATOM 10011 O O . THR D 1 106 ? 22.877 30.694 48.900 1.00 16.84 3106 THR D O 1
ATOM 10015 N N . ASN D 1 107 ? 21.038 31.785 49.590 1.00 15.94 3107 ASN D N 1
ATOM 10016 C CA . ASN D 1 107 ? 21.699 32.414 50.730 1.00 15.75 3107 ASN D CA 1
ATOM 10017 C C . ASN D 1 107 ? 21.718 31.587 52.009 1.00 14.82 3107 ASN D C 1
ATOM 10018 O O . ASN D 1 107 ? 22.327 32.005 52.982 1.00 14.61 3107 ASN D O 1
ATOM 10023 N N . TYR D 1 108 ? 21.076 30.422 52.013 1.00 14.61 3108 TYR D N 1
ATOM 10024 C CA . TYR D 1 108 ? 20.990 29.608 53.228 1.00 13.70 3108 TYR D CA 1
ATOM 10025 C C . TYR D 1 108 ? 22.318 29.296 53.916 1.00 13.51 3108 TYR D C 1
ATOM 10026 O O . TYR D 1 108 ? 22.441 29.503 55.119 1.00 13.47 3108 TYR D O 1
ATOM 10035 N N . LYS D 1 109 ? 23.304 28.794 53.175 1.00 13.23 3109 LYS D N 1
ATOM 10036 C CA . LYS D 1 109 ? 24.587 28.471 53.802 1.00 13.15 3109 LYS D CA 1
ATOM 10037 C C . LYS D 1 109 ? 25.184 29.701 54.503 1.00 13.51 3109 LYS D C 1
ATOM 10038 O O . LYS D 1 109 ? 25.596 29.617 55.662 1.00 13.63 3109 LYS D O 1
ATOM 10044 N N . GLU D 1 110 ? 25.216 30.841 53.817 1.00 13.92 3110 GLU D N 1
ATOM 10045 C CA . GLU D 1 110 ? 25.736 32.065 54.424 1.00 14.04 3110 GLU D CA 1
ATOM 10046 C C . GLU D 1 110 ? 24.912 32.456 55.650 1.00 13.90 3110 GLU D C 1
ATOM 10047 O O . GLU D 1 110 ? 25.468 32.847 56.676 1.00 14.10 3110 GLU D O 1
ATOM 10053 N N . ILE D 1 111 ? 23.588 32.357 55.535 1.00 13.82 3111 ILE D N 1
ATOM 10054 C CA . ILE D 1 111 ? 22.706 32.689 56.648 1.00 13.92 3111 ILE D CA 1
ATOM 10055 C C . ILE D 1 111 ? 23.089 31.912 57.914 1.00 13.90 3111 ILE D C 1
ATOM 10056 O O . ILE D 1 111 ? 23.183 32.492 58.995 1.00 14.21 3111 ILE D O 1
ATOM 10061 N N . THR D 1 112 ? 23.321 30.606 57.778 1.00 14.03 3112 THR D N 1
ATOM 10062 C CA . THR D 1 112 ? 23.663 29.782 58.936 1.00 14.69 3112 THR D CA 1
ATOM 10063 C C . THR D 1 112 ? 25.009 30.108 59.576 1.00 14.64 3112 THR D C 1
ATOM 10064 O O . THR D 1 112 ? 25.270 29.679 60.702 1.00 15.10 3112 THR D O 1
ATOM 10068 N N . PHE D 1 113 ? 25.861 30.857 58.873 1.00 14.93 3113 PHE D N 1
ATOM 10069 C CA . PHE D 1 113 ? 27.164 31.260 59.414 1.00 15.19 3113 PHE D CA 1
ATOM 10070 C C . PHE D 1 113 ? 27.228 32.777 59.597 1.00 15.82 3113 PHE D C 1
ATOM 10071 O O . PHE D 1 113 ? 28.320 33.360 59.660 1.00 15.70 3113 PHE D O 1
ATOM 10079 N N . SER D 1 114 ? 26.064 33.414 59.699 1.00 16.77 3114 SER D N 1
ATOM 10080 C CA . SER D 1 114 ? 26.005 34.864 59.852 1.00 17.83 3114 SER D CA 1
ATOM 10081 C C . SER D 1 114 ? 25.937 35.386 61.279 1.00 18.57 3114 SER D C 1
ATOM 10082 O O . SER D 1 114 ? 25.718 34.647 62.241 1.00 18.37 3114 SER D O 1
ATOM 10085 N N . MET D 1 115 ? 26.129 36.690 61.395 1.00 19.70 3115 MET D N 1
ATOM 10086 C CA . MET D 1 115 ? 26.085 37.351 62.682 1.00 21.14 3115 MET D CA 1
ATOM 10087 C C . MET D 1 115 ? 24.634 37.674 63.007 1.00 21.42 3115 MET D C 1
ATOM 10088 O O . MET D 1 115 ? 23.829 37.905 62.105 1.00 21.18 3115 MET D O 1
ATOM 10093 N N . ALA D 1 116 ? 24.310 37.682 64.296 1.00 21.56 3116 ALA D N 1
ATOM 10094 C CA . ALA D 1 116 ? 22.960 37.976 64.758 1.00 22.12 3116 ALA D CA 1
ATOM 10095 C C . ALA D 1 116 ? 22.453 39.290 64.172 1.00 22.20 3116 ALA D C 1
ATOM 10096 O O . ALA D 1 116 ? 23.136 40.313 64.232 1.00 22.44 3116 ALA D O 1
ATOM 10098 N N . GLY D 1 117 ? 21.254 39.255 63.602 1.00 22.32 3117 GLY D N 1
ATOM 10099 C CA . GLY D 1 117 ? 20.684 40.456 63.019 1.00 22.09 3117 GLY D CA 1
ATOM 10100 C C . GLY D 1 117 ? 20.650 40.431 61.504 1.00 21.82 3117 GLY D C 1
ATOM 10101 O O . GLY D 1 117 ? 19.876 41.161 60.889 1.00 22.12 3117 GLY D O 1
ATOM 10102 N N . SER D 1 118 ? 21.492 39.600 60.897 1.00 21.36 3118 SER D N 1
ATOM 10103 C CA . SER D 1 118 ? 21.524 39.489 59.442 1.00 21.23 3118 SER D CA 1
ATOM 10104 C C . SER D 1 118 ? 20.375 38.624 58.945 1.00 20.62 3118 SER D C 1
ATOM 10105 O O . SER D 1 118 ? 19.919 37.715 59.642 1.00 20.71 3118 SER D O 1
ATOM 10108 N N . PHE D 1 119 ? 19.911 38.927 57.738 1.00 20.09 3119 PHE D N 1
ATOM 10109 C CA . PHE D 1 119 ? 18.822 38.201 57.096 1.00 19.51 3119 PHE D CA 1
ATOM 10110 C C . PHE D 1 119 ? 17.641 37.969 58.036 1.00 19.26 3119 PHE D C 1
ATOM 10111 O O . PHE D 1 119 ? 17.136 36.847 58.133 1.00 18.67 3119 PHE D O 1
ATOM 10119 N N . GLU D 1 120 ? 17.188 39.027 58.708 1.00 19.08 3120 GLU D N 1
ATOM 10120 C CA . GLU D 1 120 ? 16.081 38.897 59.656 1.00 19.32 3120 GLU D CA 1
ATOM 10121 C C . GLU D 1 120 ? 14.803 38.308 59.078 1.00 19.06 3120 GLU D C 1
ATOM 10122 O O . GLU D 1 120 ? 14.195 37.423 59.685 1.00 18.85 3120 GLU D O 1
ATOM 10128 N N . ASP D 1 121 ? 14.381 38.791 57.916 1.00 18.92 3121 ASP D N 1
ATOM 10129 C CA . ASP D 1 121 ? 13.151 38.274 57.335 1.00 18.87 3121 ASP D CA 1
ATOM 10130 C C . ASP D 1 121 ? 13.267 36.788 57.002 1.00 18.54 3121 ASP D C 1
ATOM 10131 O O . ASP D 1 121 ? 12.319 36.023 57.217 1.00 18.33 3121 ASP D O 1
ATOM 10136 N N . GLU D 1 122 ? 14.424 36.372 56.489 1.00 18.19 3122 GLU D N 1
ATOM 10137 C CA . GLU D 1 122 ? 14.620 34.971 56.135 1.00 17.87 3122 GLU D CA 1
ATOM 10138 C C . GLU D 1 122 ? 14.594 34.083 57.374 1.00 17.52 3122 GLU D C 1
ATOM 10139 O O . GLU D 1 122 ? 13.966 33.022 57.376 1.00 17.50 3122 GLU D O 1
ATOM 10145 N N . ILE D 1 123 ? 15.260 34.526 58.432 1.00 17.36 3123 ILE D N 1
ATOM 10146 C CA . ILE D 1 123 ? 15.295 33.755 59.665 1.00 17.68 3123 ILE D CA 1
ATOM 10147 C C . ILE D 1 123 ? 13.909 33.501 60.270 1.00 17.55 3123 ILE D C 1
ATOM 10148 O O . ILE D 1 123 ? 13.686 32.451 60.868 1.00 17.22 3123 ILE D O 1
ATOM 10153 N N . LYS D 1 124 ? 12.974 34.438 60.112 1.00 17.75 3124 LYS D N 1
ATOM 10154 C CA . LYS D 1 124 ? 11.622 34.213 60.631 1.00 18.02 3124 LYS D CA 1
ATOM 10155 C C . LYS D 1 124 ? 11.040 32.975 59.958 1.00 17.73 3124 LYS D C 1
ATOM 10156 O O . LYS D 1 124 ? 10.427 32.130 60.612 1.00 17.96 3124 LYS D O 1
ATOM 10162 N N . ASP D 1 125 ? 11.242 32.866 58.649 1.00 17.49 3125 ASP D N 1
ATOM 10163 C CA . ASP D 1 125 ? 10.758 31.716 57.892 1.00 17.18 3125 ASP D CA 1
ATOM 10164 C C . ASP D 1 125 ? 11.503 30.435 58.260 1.00 16.37 3125 ASP D C 1
ATOM 10165 O O . ASP D 1 125 ? 10.900 29.367 58.390 1.00 16.39 3125 ASP D O 1
ATOM 10170 N N . LEU D 1 126 ? 12.817 30.540 58.430 1.00 15.18 3126 LEU D N 1
ATOM 10171 C CA . LEU D 1 126 ? 13.611 29.375 58.772 1.00 14.66 3126 LEU D CA 1
ATOM 10172 C C . LEU D 1 126 ? 13.262 28.833 60.162 1.00 14.64 3126 LEU D C 1
ATOM 10173 O O . LEU D 1 126 ? 13.371 27.631 60.404 1.00 14.25 3126 LEU D O 1
ATOM 10178 N N . LYS D 1 127 ? 12.833 29.711 61.067 1.00 14.87 3127 LYS D N 1
ATOM 10179 C CA . LYS D 1 127 ? 12.445 29.271 62.406 1.00 15.68 3127 LYS D CA 1
ATOM 10180 C C . LYS D 1 127 ? 11.211 28.378 62.312 1.00 15.71 3127 LYS D C 1
ATOM 10181 O O . LYS D 1 127 ? 11.130 27.354 62.986 1.00 15.25 3127 LYS D O 1
ATOM 10187 N N . GLU D 1 128 ? 10.259 28.765 61.463 1.00 16.20 3128 GLU D N 1
ATOM 10188 C CA . GLU D 1 128 ? 9.037 27.990 61.301 1.00 17.21 3128 GLU D CA 1
ATOM 10189 C C . GLU D 1 128 ? 9.313 26.666 60.599 1.00 16.45 3128 GLU D C 1
ATOM 10190 O O . GLU D 1 128 ? 8.748 25.647 60.959 1.00 16.87 3128 GLU D O 1
ATOM 10196 N N . ILE D 1 129 ? 10.195 26.684 59.603 1.00 15.96 3129 ILE D N 1
ATOM 10197 C CA . ILE D 1 129 ? 10.546 25.473 58.878 1.00 15.55 3129 ILE D CA 1
ATOM 10198 C C . ILE D 1 129 ? 11.225 24.480 59.820 1.00 15.20 3129 ILE D C 1
ATOM 10199 O O . ILE D 1 129 ? 10.947 23.286 59.787 1.00 14.75 3129 ILE D O 1
ATOM 10204 N N . ASP D 1 130 ? 12.112 24.970 60.675 1.00 15.16 3130 ASP D N 1
ATOM 10205 C CA . ASP D 1 130 ? 12.776 24.089 61.616 1.00 15.71 3130 ASP D CA 1
ATOM 10206 C C . ASP D 1 130 ? 11.741 23.381 62.516 1.00 15.80 3130 ASP D C 1
ATOM 10207 O O . ASP D 1 130 ? 11.850 22.188 62.786 1.00 15.52 3130 ASP D O 1
ATOM 10212 N N . LYS D 1 131 ? 10.725 24.111 62.960 1.00 16.22 3131 LYS D N 1
ATOM 10213 C CA . LYS D 1 131 ? 9.707 23.513 63.820 1.00 16.84 3131 LYS D CA 1
ATOM 10214 C C . LYS D 1 131 ? 8.832 22.492 63.075 1.00 16.99 3131 LYS D C 1
ATOM 10215 O O . LYS D 1 131 ? 8.246 21.590 63.689 1.00 16.68 3131 LYS D O 1
ATOM 10221 N N . MET D 1 132 ? 8.743 22.618 61.757 1.00 16.96 3132 MET D N 1
ATOM 10222 C CA . MET D 1 132 ? 7.938 21.672 60.996 1.00 17.53 3132 MET D CA 1
ATOM 10223 C C . MET D 1 132 ? 8.527 20.269 61.089 1.00 18.08 3132 MET D C 1
ATOM 10224 O O . MET D 1 132 ? 7.792 19.285 61.073 1.00 18.19 3132 MET D O 1
ATOM 10229 N N . PHE D 1 133 ? 9.850 20.157 61.178 1.00 19.09 3133 PHE D N 1
ATOM 10230 C CA . PHE D 1 133 ? 10.430 18.824 61.270 1.00 20.24 3133 PHE D CA 1
ATOM 10231 C C . PHE D 1 133 ? 10.156 18.135 62.595 1.00 21.59 3133 PHE D C 1
ATOM 10232 O O . PHE D 1 133 ? 10.455 16.953 62.763 1.00 22.24 3133 PHE D O 1
ATOM 10240 N N . ASP D 1 134 ? 9.576 18.876 63.532 1.00 23.28 3134 ASP D N 1
ATOM 10241 C CA . ASP D 1 134 ? 9.225 18.330 64.837 1.00 24.64 3134 ASP D CA 1
ATOM 10242 C C . ASP D 1 134 ? 7.873 17.612 64.762 1.00 24.86 3134 ASP D C 1
ATOM 10243 O O . ASP D 1 134 ? 7.453 16.969 65.720 1.00 25.21 3134 ASP D O 1
ATOM 10248 N N . LYS D 1 135 ? 7.196 17.711 63.622 1.00 24.82 3135 LYS D N 1
ATOM 10249 C CA . LYS D 1 135 ? 5.889 17.073 63.477 1.00 25.11 3135 LYS D CA 1
ATOM 10250 C C . LYS D 1 135 ? 5.851 15.955 62.435 1.00 24.92 3135 LYS D C 1
ATOM 10251 O O . LYS D 1 135 ? 4.779 15.567 61.966 1.00 24.80 3135 LYS D O 1
ATOM 10257 N N . THR D 1 136 ? 7.024 15.430 62.093 1.00 24.50 3136 THR D N 1
ATOM 10258 C CA . THR D 1 136 ? 7.133 14.351 61.116 1.00 24.13 3136 THR D CA 1
ATOM 10259 C C . THR D 1 136 ? 6.622 13.025 61.689 1.00 24.22 3136 THR D C 1
ATOM 10260 O O . THR D 1 136 ? 6.564 12.836 62.906 1.00 24.12 3136 THR D O 1
ATOM 10264 N N . ASN D 1 137 ? 6.249 12.110 60.800 1.00 24.10 3137 ASN D N 1
ATOM 10265 C CA . ASN D 1 137 ? 5.736 10.800 61.198 1.00 24.12 3137 ASN D CA 1
ATOM 10266 C C . ASN D 1 137 ? 5.873 9.878 59.988 1.00 23.51 3137 ASN D C 1
ATOM 10267 O O . ASN D 1 137 ? 4.886 9.540 59.339 1.00 23.55 3137 ASN D O 1
ATOM 10272 N N . LEU D 1 138 ? 7.109 9.486 59.686 1.00 22.63 3138 LEU D N 1
ATOM 10273 C CA . LEU D 1 138 ? 7.393 8.621 58.541 1.00 21.85 3138 LEU D CA 1
ATOM 10274 C C . LEU D 1 138 ? 6.987 7.181 58.854 1.00 21.21 3138 LEU D C 1
ATOM 10275 O O . LEU D 1 138 ? 7.550 6.546 59.745 1.00 21.18 3138 LEU D O 1
ATOM 10280 N N . SER D 1 139 ? 6.009 6.669 58.111 1.00 20.63 3139 SER D N 1
ATOM 10281 C CA . SER D 1 139 ? 5.497 5.322 58.354 1.00 20.16 3139 SER D CA 1
ATOM 10282 C C . SER D 1 139 ? 6.287 4.170 57.734 1.00 19.66 3139 SER D C 1
ATOM 10283 O O . SER D 1 139 ? 6.234 3.045 58.238 1.00 19.78 3139 SER D O 1
ATOM 10286 N N . ASN D 1 140 ? 7.015 4.432 56.653 1.00 19.06 3140 ASN D N 1
ATOM 10287 C CA . ASN D 1 140 ? 7.796 3.370 56.016 1.00 18.45 3140 ASN D CA 1
ATOM 10288 C C . ASN D 1 140 ? 9.160 3.822 55.494 1.00 17.74 3140 ASN D C 1
ATOM 10289 O O . ASN D 1 140 ? 9.325 4.964 55.070 1.00 17.78 3140 ASN D O 1
ATOM 10294 N N . SER D 1 141 ? 10.129 2.909 55.546 1.00 16.93 3141 SER D N 1
ATOM 10295 C CA . SER D 1 141 ? 11.489 3.167 55.064 1.00 16.38 3141 SER D CA 1
ATOM 10296 C C . SER D 1 141 ? 11.467 3.109 53.539 1.00 16.13 3141 SER D C 1
ATOM 10297 O O . SER D 1 141 ? 10.700 2.342 52.951 1.00 16.20 3141 SER D O 1
ATOM 10300 N N . ILE D 1 142 ? 12.309 3.911 52.894 1.00 15.48 3142 ILE D N 1
ATOM 10301 C CA . ILE D 1 142 ? 12.330 3.939 51.443 1.00 15.39 3142 ILE D CA 1
ATOM 10302 C C . ILE D 1 142 ? 13.679 4.390 50.906 1.00 15.48 3142 ILE D C 1
ATOM 10303 O O . ILE D 1 142 ? 14.421 5.119 51.577 1.00 15.56 3142 ILE D O 1
ATOM 10308 N N . ILE D 1 143 ? 14.003 3.934 49.702 1.00 15.50 3143 ILE D N 1
ATOM 10309 C CA . ILE D 1 143 ? 15.242 4.329 49.050 1.00 15.66 3143 ILE D CA 1
ATOM 10310 C C . ILE D 1 143 ? 14.891 5.531 48.179 1.00 15.39 3143 ILE D C 1
ATOM 10311 O O . ILE D 1 143 ? 13.955 5.475 47.380 1.00 15.47 3143 ILE D O 1
ATOM 10316 N N . THR D 1 144 ? 15.624 6.629 48.343 1.00 15.28 3144 THR D N 1
ATOM 10317 C CA . THR D 1 144 ? 15.352 7.823 47.556 1.00 14.95 3144 THR D CA 1
ATOM 10318 C C . THR D 1 144 ? 16.526 8.162 46.635 1.00 14.91 3144 THR D C 1
ATOM 10319 O O . THR D 1 144 ? 17.629 7.629 46.794 1.00 14.61 3144 THR D O 1
ATOM 10323 N N . TYR D 1 145 ? 16.285 9.052 45.679 1.00 14.81 3145 TYR D N 1
ATOM 10324 C CA . TYR D 1 145 ? 17.306 9.402 44.695 1.00 15.22 3145 TYR D CA 1
ATOM 10325 C C . TYR D 1 145 ? 17.498 10.903 44.507 1.00 15.13 3145 TYR D C 1
ATOM 10326 O O . TYR D 1 145 ? 16.542 11.672 44.557 1.00 15.20 3145 TYR D O 1
ATOM 10335 N N . LYS D 1 146 ? 18.742 11.314 44.275 1.00 15.04 3146 LYS D N 1
ATOM 10336 C CA . LYS D 1 146 ? 19.042 12.716 44.010 1.00 15.20 3146 LYS D CA 1
ATOM 10337 C C . LYS D 1 146 ? 20.352 12.809 43.239 1.00 14.96 3146 LYS D C 1
ATOM 10338 O O . LYS D 1 146 ? 21.362 12.261 43.681 1.00 15.06 3146 LYS D O 1
ATOM 10344 N N . ASN D 1 147 ? 20.337 13.494 42.095 1.00 15.02 3147 ASN D N 1
ATOM 10345 C CA . ASN D 1 147 ? 21.558 13.656 41.300 1.00 15.01 3147 ASN D CA 1
ATOM 10346 C C . ASN D 1 147 ? 22.154 15.010 41.645 1.00 14.94 3147 ASN D C 1
ATOM 10347 O O . ASN D 1 147 ? 21.441 16.019 41.658 1.00 15.30 3147 ASN D O 1
ATOM 10352 N N . VAL D 1 148 ? 23.457 15.043 41.913 1.00 14.68 3148 VAL D N 1
ATOM 10353 C CA . VAL D 1 148 ? 24.108 16.296 42.280 1.00 14.90 3148 VAL D CA 1
ATOM 10354 C C . VAL D 1 148 ? 25.432 16.542 41.561 1.00 15.26 3148 VAL D C 1
ATOM 10355 O O . VAL D 1 148 ? 26.077 15.610 41.078 1.00 15.30 3148 VAL D O 1
ATOM 10359 N N . GLU D 1 149 ? 25.817 17.810 41.478 1.00 16.01 3149 GLU D N 1
ATOM 10360 C CA . GLU D 1 149 ? 27.095 18.175 40.878 1.00 17.21 3149 GLU D CA 1
ATOM 10361 C C . GLU D 1 149 ? 28.137 17.832 41.936 1.00 16.71 3149 GLU D C 1
ATOM 10362 O O . GLU D 1 149 ? 27.910 18.036 43.126 1.00 16.80 3149 GLU D O 1
ATOM 10368 N N . PRO D 1 150 ? 29.303 17.323 41.521 1.00 16.15 3150 PRO D N 1
ATOM 10369 C CA . PRO D 1 150 ? 30.346 16.962 42.484 1.00 15.84 3150 PRO D CA 1
ATOM 10370 C C . PRO D 1 150 ? 30.769 18.006 43.518 1.00 15.77 3150 PRO D C 1
ATOM 10371 O O . PRO D 1 150 ? 30.981 17.665 44.688 1.00 14.69 3150 PRO D O 1
ATOM 10375 N N . THR D 1 151 ? 30.905 19.266 43.116 1.00 16.25 3151 THR D N 1
ATOM 10376 C CA . THR D 1 151 ? 31.332 20.269 44.087 1.00 16.85 3151 THR D CA 1
ATOM 10377 C C . THR D 1 151 ? 30.314 20.521 45.197 1.00 16.74 3151 THR D C 1
ATOM 10378 O O . THR D 1 151 ? 30.684 21.008 46.265 1.00 16.66 3151 THR D O 1
ATOM 10382 N N . THR D 1 152 ? 29.048 20.169 44.975 1.00 16.58 3152 THR D N 1
ATOM 10383 C CA . THR D 1 152 ? 28.045 20.401 46.015 1.00 16.97 3152 THR D CA 1
ATOM 10384 C C . THR D 1 152 ? 28.302 19.507 47.236 1.00 16.90 3152 THR D C 1
ATOM 10385 O O . THR D 1 152 ? 27.859 19.825 48.347 1.00 17.39 3152 THR D O 1
ATOM 10389 N N . ILE D 1 153 ? 29.009 18.394 47.043 1.00 16.40 3153 ILE D N 1
ATOM 10390 C CA . ILE D 1 153 ? 29.344 17.515 48.167 1.00 16.37 3153 ILE D CA 1
ATOM 10391 C C . ILE D 1 153 ? 30.844 17.537 48.473 1.00 15.77 3153 ILE D C 1
ATOM 10392 O O . ILE D 1 153 ? 31.383 16.617 49.085 1.00 15.78 3153 ILE D O 1
ATOM 10397 N N . GLY D 1 154 ? 31.522 18.586 48.027 1.00 15.38 3154 GLY D N 1
ATOM 10398 C CA . GLY D 1 154 ? 32.940 18.701 48.314 1.00 15.23 3154 GLY D CA 1
ATOM 10399 C C . GLY D 1 154 ? 33.936 17.919 47.481 1.00 15.01 3154 GLY D C 1
ATOM 10400 O O . GLY D 1 154 ? 35.064 17.727 47.930 1.00 14.91 3154 GLY D O 1
ATOM 10401 N N . PHE D 1 155 ? 33.544 17.431 46.307 1.00 15.05 3155 PHE D N 1
ATOM 10402 C CA . PHE D 1 155 ? 34.511 16.739 45.459 1.00 15.13 3155 PHE D CA 1
ATOM 10403 C C . PHE D 1 155 ? 34.959 17.833 44.509 1.00 15.61 3155 PHE D C 1
ATOM 10404 O O . PHE D 1 155 ? 34.199 18.256 43.631 1.00 14.82 3155 PHE D O 1
ATOM 10412 N N . ASN D 1 156 ? 36.200 18.280 44.690 1.00 16.00 3156 ASN D N 1
ATOM 10413 C CA . ASN D 1 156 ? 36.741 19.385 43.919 1.00 17.19 3156 ASN D CA 1
ATOM 10414 C C . ASN D 1 156 ? 37.731 19.082 42.801 1.00 18.13 3156 ASN D C 1
ATOM 10415 O O . ASN D 1 156 ? 38.485 19.962 42.392 1.00 18.87 3156 ASN D O 1
ATOM 10420 N N . LYS D 1 157 ? 37.753 17.843 42.328 1.00 19.16 3157 LYS D N 1
ATOM 10421 C CA . LYS D 1 157 ? 38.620 17.498 41.203 1.00 20.33 3157 LYS D CA 1
ATOM 10422 C C . LYS D 1 157 ? 37.738 17.292 39.990 1.00 20.73 3157 LYS D C 1
ATOM 10423 O O . LYS D 1 157 ? 36.512 17.203 40.103 1.00 20.32 3157 LYS D O 1
ATOM 10429 N N . SER D 1 158 ? 38.367 17.207 38.825 1.00 21.43 3158 SER D N 1
ATOM 10430 C CA . SER D 1 158 ? 37.633 16.968 37.596 1.00 22.52 3158 SER D CA 1
ATOM 10431 C C . SER D 1 158 ? 37.039 15.568 37.730 1.00 22.83 3158 SER D C 1
ATOM 10432 O O . SER D 1 158 ? 37.724 14.639 38.154 1.00 23.41 3158 SER D O 1
ATOM 10435 N N . LEU D 1 159 ? 35.762 15.420 37.395 1.00 23.13 3159 LEU D N 1
ATOM 10436 C CA . LEU D 1 159 ? 35.099 14.123 37.496 1.00 23.21 3159 LEU D CA 1
ATOM 10437 C C . LEU D 1 159 ? 34.794 13.498 36.136 1.00 23.32 3159 LEU D C 1
ATOM 10438 O O . LEU D 1 159 ? 34.974 12.293 35.940 1.00 23.07 3159 LEU D O 1
ATOM 10443 N N . THR D 1 160 ? 34.349 14.328 35.201 1.00 23.54 3160 THR D N 1
ATOM 10444 C CA . THR D 1 160 ? 33.960 13.848 33.884 1.00 24.19 3160 THR D CA 1
ATOM 10445 C C . THR D 1 160 ? 34.754 14.376 32.697 1.00 24.59 3160 THR D C 1
ATOM 10446 O O . THR D 1 160 ? 35.431 15.401 32.771 1.00 24.60 3160 THR D O 1
ATOM 10450 N N . GLU D 1 161 ? 34.641 13.639 31.598 1.00 25.24 3161 GLU D N 1
ATOM 10451 C CA . GLU D 1 161 ? 35.257 13.974 30.320 1.00 25.87 3161 GLU D CA 1
ATOM 10452 C C . GLU D 1 161 ? 34.116 13.649 29.366 1.00 25.89 3161 GLU D C 1
ATOM 10453 O O . GLU D 1 161 ? 34.032 12.547 28.825 1.00 25.94 3161 GLU D O 1
ATOM 10459 N N . GLY D 1 162 ? 33.217 14.607 29.186 1.00 26.00 3162 GLY D N 1
ATOM 10460 C CA . GLY D 1 162 ? 32.074 14.358 28.341 1.00 26.12 3162 GLY D CA 1
ATOM 10461 C C . GLY D 1 162 ? 31.225 13.318 29.048 1.00 26.46 3162 GLY D C 1
ATOM 10462 O O . GLY D 1 162 ? 30.990 13.419 30.255 1.00 26.17 3162 GLY D O 1
ATOM 10463 N N . ASN D 1 163 ? 30.804 12.293 28.316 1.00 26.70 3163 ASN D N 1
ATOM 10464 C CA . ASN D 1 163 ? 29.959 11.241 28.868 1.00 27.14 3163 ASN D CA 1
ATOM 10465 C C . ASN D 1 163 ? 30.678 10.112 29.607 1.00 27.12 3163 ASN D C 1
ATOM 10466 O O . ASN D 1 163 ? 30.062 9.105 29.943 1.00 27.03 3163 ASN D O 1
ATOM 10471 N N . THR D 1 164 ? 31.973 10.269 29.864 1.00 26.88 3164 THR D N 1
ATOM 10472 C CA . THR D 1 164 ? 32.715 9.230 30.574 1.00 27.29 3164 THR D CA 1
ATOM 10473 C C . THR D 1 164 ? 33.322 9.754 31.874 1.00 27.56 3164 THR D C 1
ATOM 10474 O O . THR D 1 164 ? 33.514 10.958 32.037 1.00 27.41 3164 THR D O 1
ATOM 10478 N N . ILE D 1 165 ? 33.615 8.839 32.793 1.00 28.10 3165 ILE D N 1
ATOM 10479 C CA . ILE D 1 165 ? 34.206 9.192 34.084 1.00 29.09 3165 ILE D CA 1
ATOM 10480 C C . ILE D 1 165 ? 35.707 8.935 34.071 1.00 29.93 3165 ILE D C 1
ATOM 10481 O O . ILE D 1 165 ? 36.162 7.889 33.611 1.00 30.01 3165 ILE D O 1
ATOM 10486 N N . ASN D 1 166 ? 36.470 9.894 34.584 1.00 30.93 3166 ASN D N 1
ATOM 10487 C CA . ASN D 1 166 ? 37.922 9.775 34.650 1.00 31.82 3166 ASN D CA 1
ATOM 10488 C C . ASN D 1 166 ? 38.287 8.625 35.577 1.00 32.14 3166 ASN D C 1
ATOM 10489 O O . ASN D 1 166 ? 37.865 8.596 36.733 1.00 32.37 3166 ASN D O 1
ATOM 10494 N N . SER D 1 167 ? 39.074 7.682 35.076 1.00 32.21 3167 SER D N 1
ATOM 10495 C CA . SER D 1 167 ? 39.486 6.540 35.881 1.00 32.19 3167 SER D CA 1
ATOM 10496 C C . SER D 1 167 ? 40.215 6.989 37.153 1.00 32.02 3167 SER D C 1
ATOM 10497 O O . SER D 1 167 ? 40.029 6.407 38.225 1.00 32.05 3167 SER D O 1
ATOM 10500 N N . ASP D 1 168 ? 41.031 8.031 37.034 1.00 31.74 3168 ASP D N 1
ATOM 10501 C CA . ASP D 1 168 ? 41.770 8.546 38.182 1.00 31.30 3168 ASP D CA 1
ATOM 10502 C C . ASP D 1 168 ? 40.862 9.316 39.128 1.00 30.56 3168 ASP D C 1
ATOM 10503 O O . ASP D 1 168 ? 41.007 9.225 40.345 1.00 30.42 3168 ASP D O 1
ATOM 10508 N N . ALA D 1 169 ? 39.930 10.077 38.568 1.00 29.67 3169 ALA D N 1
ATOM 10509 C CA . ALA D 1 169 ? 39.005 10.853 39.383 1.00 28.81 3169 ALA D CA 1
ATOM 10510 C C . ALA D 1 169 ? 38.182 9.902 40.240 1.00 28.06 3169 ALA D C 1
ATOM 10511 O O . ALA D 1 169 ? 37.866 10.198 41.392 1.00 27.84 3169 ALA D O 1
ATOM 10513 N N . MET D 1 170 ? 37.850 8.748 39.677 1.00 27.27 3170 MET D N 1
ATOM 10514 C CA . MET D 1 170 ? 37.061 7.758 40.390 1.00 26.37 3170 MET D CA 1
ATOM 10515 C C . MET D 1 170 ? 37.796 7.174 41.594 1.00 25.28 3170 MET D C 1
ATOM 10516 O O . MET D 1 170 ? 37.191 6.918 42.636 1.00 25.04 3170 MET D O 1
ATOM 10521 N N . ALA D 1 171 ? 39.099 6.954 41.445 1.00 23.99 3171 ALA D N 1
ATOM 10522 C CA . ALA D 1 171 ? 39.899 6.422 42.536 1.00 22.80 3171 ALA D CA 1
ATOM 10523 C C . ALA D 1 171 ? 39.978 7.486 43.630 1.00 21.90 3171 ALA D C 1
ATOM 10524 O O . ALA D 1 171 ? 39.929 7.169 44.812 1.00 21.21 3171 ALA D O 1
ATOM 10526 N N . GLN D 1 172 ? 40.099 8.748 43.227 1.00 21.14 3172 GLN D N 1
ATOM 10527 C CA . GLN D 1 172 ? 40.157 9.848 44.190 1.00 20.74 3172 GLN D CA 1
ATOM 10528 C C . GLN D 1 172 ? 38.844 9.959 44.953 1.00 20.10 3172 GLN D C 1
ATOM 10529 O O . GLN D 1 172 ? 38.841 10.191 46.162 1.00 19.38 3172 GLN D O 1
ATOM 10535 N N . PHE D 1 173 ? 37.732 9.798 44.237 1.00 19.74 3173 PHE D N 1
ATOM 10536 C CA . PHE D 1 173 ? 36.405 9.894 44.839 1.00 20.00 3173 PHE D CA 1
ATOM 10537 C C . PHE D 1 173 ? 36.211 8.824 45.914 1.00 19.78 3173 PHE D C 1
ATOM 10538 O O . PHE D 1 173 ? 35.759 9.122 47.016 1.00 19.39 3173 PHE D O 1
ATOM 10546 N N . LYS D 1 174 ? 36.552 7.577 45.600 1.00 19.77 3174 LYS D N 1
ATOM 10547 C CA . LYS D 1 174 ? 36.405 6.500 46.576 1.00 20.34 3174 LYS D CA 1
ATOM 10548 C C . LYS D 1 174 ? 37.266 6.723 47.810 1.00 20.30 3174 LYS D C 1
ATOM 10549 O O . LYS D 1 174 ? 36.820 6.518 48.937 1.00 20.13 3174 LYS D O 1
ATOM 10555 N N . GLU D 1 175 ? 38.508 7.137 47.598 1.00 19.97 3175 GLU D N 1
ATOM 10556 C CA . GLU D 1 175 ? 39.415 7.376 48.706 1.00 20.19 3175 GLU D CA 1
ATOM 10557 C C . GLU D 1 175 ? 38.859 8.463 49.624 1.00 19.42 3175 GLU D C 1
ATOM 10558 O O . GLU D 1 175 ? 38.980 8.375 50.846 1.00 19.92 3175 GLU D O 1
ATOM 10564 N N . GLN D 1 176 ? 38.235 9.480 49.041 1.00 18.32 3176 GLN D N 1
ATOM 10565 C CA . GLN D 1 176 ? 37.676 10.559 49.853 1.00 17.31 3176 GLN D CA 1
ATOM 10566 C C . GLN D 1 176 ? 36.336 10.258 50.524 1.00 17.18 3176 GLN D C 1
ATOM 10567 O O . GLN D 1 176 ? 36.098 10.724 51.637 1.00 17.10 3176 GLN D O 1
ATOM 10573 N N . PHE D 1 177 ? 35.482 9.464 49.883 1.00 16.76 3177 PHE D N 1
ATOM 10574 C CA . PHE D 1 177 ? 34.156 9.214 50.446 1.00 16.68 3177 PHE D CA 1
ATOM 10575 C C . PHE D 1 177 ? 33.748 7.826 50.924 1.00 16.39 3177 PHE D C 1
ATOM 10576 O O . PHE D 1 177 ? 32.865 7.709 51.768 1.00 15.45 3177 PHE D O 1
ATOM 10584 N N . LEU D 1 178 ? 34.352 6.766 50.407 1.00 16.39 3178 LEU D N 1
ATOM 10585 C CA . LEU D 1 178 ? 33.915 5.438 50.829 1.00 16.53 3178 LEU D CA 1
ATOM 10586 C C . LEU D 1 178 ? 34.063 5.221 52.339 1.00 16.62 3178 LEU D C 1
ATOM 10587 O O . LEU D 1 178 ? 35.100 5.531 52.925 1.00 16.97 3178 LEU D O 1
ATOM 10592 N N . ASP D 1 179 ? 33.009 4.694 52.961 1.00 16.56 3179 ASP D N 1
ATOM 10593 C CA . ASP D 1 179 ? 32.989 4.421 54.393 1.00 16.69 3179 ASP D CA 1
ATOM 10594 C C . ASP D 1 179 ? 32.998 5.653 55.284 1.00 16.33 3179 ASP D C 1
ATOM 10595 O O . ASP D 1 179 ? 33.169 5.552 56.500 1.00 16.57 3179 ASP D O 1
ATOM 10600 N N . ARG D 1 180 ? 32.799 6.821 54.689 1.00 15.96 3180 ARG D N 1
ATOM 10601 C CA . ARG D 1 180 ? 32.748 8.032 55.485 1.00 15.98 3180 ARG D CA 1
ATOM 10602 C C . ARG D 1 180 ? 31.353 8.643 55.427 1.00 15.65 3180 ARG D C 1
ATOM 10603 O O . ARG D 1 180 ? 30.475 8.142 54.718 1.00 15.18 3180 ARG D O 1
ATOM 10611 N N . ASP D 1 181 ? 31.139 9.696 56.207 1.00 15.41 3181 ASP D N 1
ATOM 10612 C CA . ASP D 1 181 ? 29.845 10.368 56.252 1.00 15.34 3181 ASP D CA 1
ATOM 10613 C C . ASP D 1 181 ? 29.892 11.689 55.504 1.00 14.95 3181 ASP D C 1
ATOM 10614 O O . ASP D 1 181 ? 30.850 12.457 55.642 1.00 15.03 3181 ASP D O 1
ATOM 10619 N N . ILE D 1 182 ? 28.859 11.951 54.712 1.00 14.24 3182 ILE D N 1
ATOM 10620 C CA . ILE D 1 182 ? 28.761 13.204 53.977 1.00 14.07 3182 ILE D CA 1
ATOM 10621 C C . ILE D 1 182 ? 27.790 14.153 54.689 1.00 14.20 3182 ILE D C 1
ATOM 10622 O O . ILE D 1 182 ? 26.617 13.833 54.880 1.00 14.61 3182 ILE D O 1
ATOM 10627 N N . LYS D 1 183 ? 28.296 15.313 55.092 1.00 14.10 3183 LYS D N 1
ATOM 10628 C CA . LYS D 1 183 ? 27.487 16.329 55.755 1.00 14.17 3183 LYS D CA 1
ATOM 10629 C C . LYS D 1 183 ? 27.071 17.364 54.706 1.00 14.51 3183 LYS D C 1
ATOM 10630 O O . LYS D 1 183 ? 27.929 17.915 54.001 1.00 14.96 3183 LYS D O 1
ATOM 10636 N N . PHE D 1 184 ? 25.765 17.607 54.574 1.00 14.92 3184 PHE D N 1
ATOM 10637 C CA . PHE D 1 184 ? 25.262 18.585 53.610 1.00 15.29 3184 PHE D CA 1
ATOM 10638 C C . PHE D 1 184 ? 25.051 19.964 54.237 1.00 15.54 3184 PHE D C 1
ATOM 10639 O O . PHE D 1 184 ? 24.986 20.094 55.458 1.00 15.50 3184 PHE D O 1
ATOM 10647 N N . ASP D 1 185 ? 24.942 20.990 53.398 1.00 16.05 3185 ASP D N 1
ATOM 10648 C CA . ASP D 1 185 ? 24.782 22.361 53.887 1.00 16.63 3185 ASP D CA 1
ATOM 10649 C C . ASP D 1 185 ? 23.351 22.804 54.115 1.00 17.03 3185 ASP D C 1
ATOM 10650 O O . ASP D 1 185 ? 23.110 23.815 54.786 1.00 17.24 3185 ASP D O 1
ATOM 10655 N N . SER D 1 186 ? 22.405 22.056 53.561 1.00 16.95 3186 SER D N 1
ATOM 10656 C CA . SER D 1 186 ? 21.001 22.411 53.677 1.00 17.26 3186 SER D CA 1
ATOM 10657 C C . SER D 1 186 ? 20.141 21.154 53.722 1.00 16.58 3186 SER D C 1
ATOM 10658 O O . SER D 1 186 ? 20.642 20.035 53.590 1.00 16.89 3186 SER D O 1
ATOM 10661 N N . TYR D 1 187 ? 18.841 21.347 53.902 1.00 16.14 3187 TYR D N 1
ATOM 10662 C CA . TYR D 1 187 ? 17.917 20.227 53.935 1.00 15.95 3187 TYR D CA 1
ATOM 10663 C C . TYR D 1 187 ? 18.110 19.367 52.703 1.00 16.23 3187 TYR D C 1
ATOM 10664 O O . TYR D 1 187 ? 18.303 19.883 51.603 1.00 16.84 3187 TYR D O 1
ATOM 10673 N N . LEU D 1 188 ? 18.052 18.054 52.881 1.00 16.49 3188 LEU D N 1
ATOM 10674 C CA . LEU D 1 188 ? 18.231 17.151 51.755 1.00 16.90 3188 LEU D CA 1
ATOM 10675 C C . LEU D 1 188 ? 16.871 16.826 51.138 1.00 16.82 3188 LEU D C 1
ATOM 10676 O O . LEU D 1 188 ? 16.050 16.129 51.749 1.00 16.85 3188 LEU D O 1
ATOM 10681 N N . ASP D 1 189 ? 16.626 17.359 49.942 1.00 16.87 3189 ASP D N 1
ATOM 10682 C CA . ASP D 1 189 ? 15.373 17.113 49.231 1.00 17.13 3189 ASP D CA 1
ATOM 10683 C C . ASP D 1 189 ? 15.620 16.067 48.154 1.00 16.49 3189 ASP D C 1
ATOM 10684 O O . ASP D 1 189 ? 16.322 16.333 47.173 1.00 16.88 3189 ASP D O 1
ATOM 10689 N N . THR D 1 190 ? 15.033 14.889 48.333 1.00 15.25 3190 THR D N 1
ATOM 10690 C CA . THR D 1 190 ? 15.231 13.774 47.409 1.00 14.53 3190 THR D CA 1
ATOM 10691 C C . THR D 1 190 ? 13.949 13.315 46.716 1.00 14.15 3190 THR D C 1
ATOM 10692 O O . THR D 1 190 ? 12.848 13.659 47.134 1.00 14.33 3190 THR D O 1
ATOM 10696 N N . HIS D 1 191 ? 14.121 12.524 45.657 1.00 13.70 3191 HIS D N 1
ATOM 10697 C CA . HIS D 1 191 ? 13.021 12.021 44.830 1.00 13.28 3191 HIS D CA 1
ATOM 10698 C C . HIS D 1 191 ? 12.679 10.569 45.122 1.00 13.33 3191 HIS D C 1
ATOM 10699 O O . HIS D 1 191 ? 13.515 9.812 45.610 1.00 13.26 3191 HIS D O 1
ATOM 10706 N N . LEU D 1 192 ? 11.454 10.165 44.784 1.00 13.42 3192 LEU D N 1
ATOM 10707 C CA . LEU D 1 192 ? 11.027 8.801 45.055 1.00 14.16 3192 LEU D CA 1
ATOM 10708 C C . LEU D 1 192 ? 11.361 7.795 43.948 1.00 14.44 3192 LEU D C 1
ATOM 10709 O O . LEU D 1 192 ? 11.126 6.599 44.110 1.00 14.53 3192 LEU D O 1
ATOM 10714 N N . THR D 1 193 ? 11.899 8.285 42.837 1.00 15.36 3193 THR D N 1
ATOM 10715 C CA . THR D 1 193 ? 12.311 7.437 41.718 1.00 16.21 3193 THR D CA 1
ATOM 10716 C C . THR D 1 193 ? 13.603 7.986 41.140 1.00 17.04 3193 THR D C 1
ATOM 10717 O O . THR D 1 193 ? 13.920 9.166 41.317 1.00 17.04 3193 THR D O 1
ATOM 10721 N N . ALA D 1 194 ? 14.335 7.118 40.447 1.00 17.42 3194 ALA D N 1
ATOM 10722 C CA . ALA D 1 194 ? 15.588 7.487 39.807 1.00 18.32 3194 ALA D CA 1
ATOM 10723 C C . ALA D 1 194 ? 15.325 8.658 38.864 1.00 18.91 3194 ALA D C 1
ATOM 10724 O O . ALA D 1 194 ? 14.335 8.679 38.121 1.00 18.51 3194 ALA D O 1
ATOM 10726 N N . GLN D 1 195 ? 16.238 9.617 38.878 1.00 19.60 3195 GLN D N 1
ATOM 10727 C CA . GLN D 1 195 ? 16.112 10.819 38.084 1.00 20.38 3195 GLN D CA 1
ATOM 10728 C C . GLN D 1 195 ? 16.970 10.840 36.831 1.00 21.40 3195 GLN D C 1
ATOM 10729 O O . GLN D 1 195 ? 18.058 10.264 36.801 1.00 21.16 3195 GLN D O 1
ATOM 10735 N N . GLN D 1 196 ? 16.464 11.505 35.796 1.00 22.69 3196 GLN D N 1
ATOM 10736 C CA . GLN D 1 196 ? 17.203 11.632 34.550 1.00 24.21 3196 GLN D CA 1
ATOM 10737 C C . GLN D 1 196 ? 18.483 12.405 34.830 1.00 25.03 3196 GLN D C 1
ATOM 10738 O O . GLN D 1 196 ? 18.472 13.426 35.522 1.00 24.80 3196 GLN D O 1
ATOM 10744 N N . VAL D 1 197 ? 19.585 11.907 34.283 1.00 26.07 3197 VAL D N 1
ATOM 10745 C CA . VAL D 1 197 ? 20.890 12.519 34.475 1.00 27.19 3197 VAL D CA 1
ATOM 10746 C C . VAL D 1 197 ? 21.108 13.713 33.560 1.00 27.70 3197 VAL D C 1
ATOM 10747 O O . VAL D 1 197 ? 20.845 13.649 32.360 1.00 27.99 3197 VAL D O 1
ATOM 10751 N N . SER D 1 198 ? 21.583 14.809 34.136 1.00 28.25 3198 SER D N 1
ATOM 10752 C CA . SER D 1 198 ? 21.845 16.004 33.355 1.00 28.71 3198 SER D CA 1
ATOM 10753 C C . SER D 1 198 ? 23.318 16.039 32.996 1.00 28.97 3198 SER D C 1
ATOM 10754 O O . SER D 1 198 ? 24.064 15.084 33.229 1.00 29.29 3198 SER D O 1
ATOM 10757 N N . SER D 1 199 ? 23.723 17.170 32.442 1.00 28.89 3199 SER D N 1
ATOM 10758 C CA . SER D 1 199 ? 25.092 17.407 32.034 1.00 28.82 3199 SER D CA 1
ATOM 10759 C C . SER D 1 199 ? 26.092 17.387 33.193 1.00 28.05 3199 SER D C 1
ATOM 10760 O O . SER D 1 199 ? 27.053 16.612 33.183 1.00 28.28 3199 SER D O 1
ATOM 10763 N N . LYS D 1 200 ? 25.859 18.241 34.188 1.00 27.25 3200 LYS D N 1
ATOM 10764 C CA . LYS D 1 200 ? 26.773 18.366 35.323 1.00 26.13 3200 LYS D CA 1
ATOM 10765 C C . LYS D 1 200 ? 26.437 17.611 36.607 1.00 25.04 3200 LYS D C 1
ATOM 10766 O O . LYS D 1 200 ? 27.327 17.317 37.402 1.00 24.52 3200 LYS D O 1
ATOM 10772 N N . GLU D 1 201 ? 25.164 17.307 36.824 1.00 23.79 3201 GLU D N 1
ATOM 10773 C CA . GLU D 1 201 ? 24.769 16.583 38.029 1.00 22.43 3201 GLU D CA 1
ATOM 10774 C C . GLU D 1 201 ? 25.030 15.103 37.792 1.00 21.29 3201 GLU D C 1
ATOM 10775 O O . GLU D 1 201 ? 24.105 14.305 37.631 1.00 21.29 3201 GLU D O 1
ATOM 10781 N N . ARG D 1 202 ? 26.314 14.750 37.805 1.00 19.85 3202 ARG D N 1
ATOM 10782 C CA . ARG D 1 202 ? 26.774 13.399 37.515 1.00 18.88 3202 ARG D CA 1
ATOM 10783 C C . ARG D 1 202 ? 27.039 12.448 38.682 1.00 18.17 3202 ARG D C 1
ATOM 10784 O O . ARG D 1 202 ? 27.546 11.342 38.485 1.00 17.64 3202 ARG D O 1
ATOM 10792 N N . VAL D 1 203 ? 26.699 12.870 39.897 1.00 17.19 3203 VAL D N 1
ATOM 10793 C CA . VAL D 1 203 ? 26.862 12.006 41.061 1.00 16.59 3203 VAL D CA 1
ATOM 10794 C C . VAL D 1 203 ? 25.454 11.610 41.499 1.00 16.11 3203 VAL D C 1
ATOM 10795 O O . VAL D 1 203 ? 24.647 12.466 41.855 1.00 16.54 3203 VAL D O 1
ATOM 10799 N N . ILE D 1 204 ? 25.159 10.316 41.458 1.00 15.60 3204 ILE D N 1
ATOM 10800 C CA . ILE D 1 204 ? 23.841 9.830 41.844 1.00 15.49 3204 ILE D CA 1
ATOM 10801 C C . ILE D 1 204 ? 23.823 9.373 43.300 1.00 15.32 3204 ILE D C 1
ATOM 10802 O O . ILE D 1 204 ? 24.562 8.471 43.678 1.00 15.17 3204 ILE D O 1
ATOM 10807 N N . LEU D 1 205 ? 22.976 9.999 44.114 1.00 14.94 3205 LEU D N 1
ATOM 10808 C CA . LEU D 1 205 ? 22.852 9.636 45.519 1.00 15.16 3205 LEU D CA 1
ATOM 10809 C C . LEU D 1 205 ? 21.644 8.718 45.683 1.00 15.20 3205 LEU D C 1
ATOM 10810 O O . LEU D 1 205 ? 20.506 9.138 45.460 1.00 15.72 3205 LEU D O 1
ATOM 10815 N N . LYS D 1 206 ? 21.890 7.463 46.047 1.00 15.21 3206 LYS D N 1
ATOM 10816 C CA . LYS D 1 206 ? 20.811 6.497 46.260 1.00 15.31 3206 LYS D CA 1
ATOM 10817 C C . LYS D 1 206 ? 20.834 6.336 47.769 1.00 15.21 3206 LYS D C 1
ATOM 10818 O O . LYS D 1 206 ? 21.639 5.579 48.328 1.00 15.14 3206 LYS D O 1
ATOM 10824 N N . VAL D 1 207 ? 19.940 7.072 48.421 1.00 15.07 3207 VAL D N 1
ATOM 10825 C CA . VAL D 1 207 ? 19.886 7.130 49.876 1.00 15.11 3207 VAL D CA 1
ATOM 10826 C C . VAL D 1 207 ? 18.770 6.374 50.573 1.00 15.26 3207 VAL D C 1
ATOM 10827 O O . VAL D 1 207 ? 17.597 6.638 50.337 1.00 15.38 3207 VAL D O 1
ATOM 10831 N N . THR D 1 208 ? 19.145 5.451 51.449 1.00 15.48 3208 THR D N 1
ATOM 10832 C CA . THR D 1 208 ? 18.162 4.702 52.213 1.00 15.64 3208 THR D CA 1
ATOM 10833 C C . THR D 1 208 ? 17.726 5.574 53.387 1.00 15.46 3208 THR D C 1
ATOM 10834 O O . THR D 1 208 ? 18.542 6.018 54.195 1.00 15.32 3208 THR D O 1
ATOM 10838 N N . VAL D 1 209 ? 16.427 5.848 53.444 1.00 15.25 3209 VAL D N 1
ATOM 10839 C CA . VAL D 1 209 ? 15.848 6.656 54.497 1.00 15.32 3209 VAL D CA 1
ATOM 10840 C C . VAL D 1 209 ? 15.066 5.725 55.423 1.00 15.65 3209 VAL D C 1
ATOM 10841 O O . VAL D 1 209 ? 13.952 5.319 55.105 1.00 15.59 3209 VAL D O 1
ATOM 10845 N N . PRO D 1 210 ? 15.657 5.347 56.563 1.00 15.70 3210 PRO D N 1
ATOM 10846 C CA . PRO D 1 210 ? 14.969 4.462 57.504 1.00 16.13 3210 PRO D CA 1
ATOM 10847 C C . PRO D 1 210 ? 13.855 5.253 58.190 1.00 16.47 3210 PRO D C 1
ATOM 10848 O O . PRO D 1 210 ? 13.986 6.462 58.398 1.00 16.51 3210 PRO D O 1
ATOM 10852 N N . SER D 1 211 ? 12.762 4.577 58.534 1.00 16.69 3211 SER D N 1
ATOM 10853 C CA . SER D 1 211 ? 11.650 5.237 59.207 1.00 17.18 3211 SER D CA 1
ATOM 10854 C C . SER D 1 211 ? 11.955 5.391 60.691 1.00 17.55 3211 SER D C 1
ATOM 10855 O O . SER D 1 211 ? 11.546 6.363 61.317 1.00 17.38 3211 SER D O 1
ATOM 10858 N N . GLY D 1 212 ? 12.681 4.431 61.251 1.00 18.20 3212 GLY D N 1
ATOM 10859 C CA . GLY D 1 212 ? 12.973 4.490 62.670 1.00 19.58 3212 GLY D CA 1
ATOM 10860 C C . GLY D 1 212 ? 11.690 4.277 63.452 1.00 20.69 3212 GLY D C 1
ATOM 10861 O O . GLY D 1 212 ? 11.599 4.598 64.640 1.00 20.74 3212 GLY D O 1
ATOM 10862 N N . LYS D 1 213 ? 10.678 3.736 62.781 1.00 21.48 3213 LYS D N 1
ATOM 10863 C CA . LYS D 1 213 ? 9.405 3.482 63.438 1.00 22.66 3213 LYS D CA 1
ATOM 10864 C C . LYS D 1 213 ? 9.625 2.397 64.490 1.00 23.19 3213 LYS D C 1
ATOM 10865 O O . LYS D 1 213 ? 10.274 1.385 64.226 1.00 23.39 3213 LYS D O 1
ATOM 10871 N N . GLY D 1 214 ? 9.097 2.626 65.688 1.00 24.01 3214 GLY D N 1
ATOM 10872 C CA . GLY D 1 214 ? 9.256 1.663 66.762 1.00 24.74 3214 GLY D CA 1
ATOM 10873 C C . GLY D 1 214 ? 10.514 1.884 67.579 1.00 25.28 3214 GLY D C 1
ATOM 10874 O O . GLY D 1 214 ? 10.749 1.178 68.561 1.00 25.67 3214 GLY D O 1
ATOM 10875 N N . SER D 1 215 ? 11.327 2.862 67.184 1.00 25.34 3215 SER D N 1
ATOM 10876 C CA . SER D 1 215 ? 12.564 3.153 67.903 1.00 25.33 3215 SER D CA 1
ATOM 10877 C C . SER D 1 215 ? 12.398 4.424 68.721 1.00 25.28 3215 SER D C 1
ATOM 10878 O O . SER D 1 215 ? 11.376 5.103 68.636 1.00 25.51 3215 SER D O 1
ATOM 10881 N N . THR D 1 216 ? 13.417 4.746 69.510 1.00 25.36 3216 THR D N 1
ATOM 10882 C CA . THR D 1 216 ? 13.374 5.935 70.347 1.00 25.33 3216 THR D CA 1
ATOM 10883 C C . THR D 1 216 ? 13.716 7.187 69.555 1.00 24.94 3216 THR D C 1
ATOM 10884 O O . THR D 1 216 ? 13.500 8.304 70.025 1.00 25.15 3216 THR D O 1
ATOM 10888 N N . THR D 1 217 ? 14.243 6.996 68.350 1.00 24.26 3217 THR D N 1
ATOM 10889 C CA . THR D 1 217 ? 14.618 8.120 67.504 1.00 23.37 3217 THR D CA 1
ATOM 10890 C C . THR D 1 217 ? 13.981 8.057 66.120 1.00 22.12 3217 THR D C 1
ATOM 10891 O O . THR D 1 217 ? 14.663 7.790 65.128 1.00 22.46 3217 THR D O 1
ATOM 10895 N N . PRO D 1 218 ? 12.660 8.283 66.030 1.00 21.10 3218 PRO D N 1
ATOM 10896 C CA . PRO D 1 218 ? 12.022 8.237 64.711 1.00 20.23 3218 PRO D CA 1
ATOM 10897 C C . PRO D 1 218 ? 12.688 9.258 63.792 1.00 19.19 3218 PRO D C 1
ATOM 10898 O O . PRO D 1 218 ? 13.107 10.328 64.229 1.00 18.94 3218 PRO D O 1
ATOM 10902 N N . THR D 1 219 ? 12.784 8.921 62.512 1.00 17.84 3219 THR D N 1
ATOM 10903 C CA . THR D 1 219 ? 13.442 9.795 61.552 1.00 16.71 3219 THR D CA 1
ATOM 10904 C C . THR D 1 219 ? 12.686 11.077 61.233 1.00 15.77 3219 THR D C 1
ATOM 10905 O O . THR D 1 219 ? 11.514 11.045 60.864 1.00 15.35 3219 THR D O 1
ATOM 10909 N N . LYS D 1 220 ? 13.369 12.209 61.374 1.00 14.86 3220 LYS D N 1
ATOM 10910 C CA . LYS D 1 220 ? 12.763 13.494 61.073 1.00 14.69 3220 LYS D CA 1
ATOM 10911 C C . LYS D 1 220 ? 12.844 13.807 59.579 1.00 13.94 3220 LYS D C 1
ATOM 10912 O O . LYS D 1 220 ? 13.688 14.588 59.119 1.00 13.16 3220 LYS D O 1
ATOM 10918 N N . ALA D 1 221 ? 11.951 13.166 58.831 1.00 13.12 3221 ALA D N 1
ATOM 10919 C CA . ALA D 1 221 ? 11.844 13.324 57.386 1.00 13.13 3221 ALA D CA 1
ATOM 10920 C C . ALA D 1 221 ? 10.362 13.175 57.046 1.00 12.92 3221 ALA D C 1
ATOM 10921 O O . ALA D 1 221 ? 9.593 12.570 57.811 1.00 13.16 3221 ALA D O 1
ATOM 10923 N N . GLY D 1 222 ? 9.964 13.735 55.912 1.00 12.91 3222 GLY D N 1
ATOM 10924 C CA . GLY D 1 222 ? 8.575 13.646 55.504 1.00 13.11 3222 GLY D CA 1
ATOM 10925 C C . GLY D 1 222 ? 8.387 13.966 54.042 1.00 13.27 3222 GLY D C 1
ATOM 10926 O O . GLY D 1 222 ? 9.251 14.560 53.408 1.00 12.93 3222 GLY D O 1
ATOM 10927 N N . VAL D 1 223 ? 7.233 13.580 53.509 1.00 13.74 3223 VAL D N 1
ATOM 10928 C CA . VAL D 1 223 ? 6.918 13.809 52.110 1.00 14.34 3223 VAL D CA 1
ATOM 10929 C C . VAL D 1 223 ? 6.135 15.091 51.917 1.00 14.95 3223 VAL D C 1
ATOM 10930 O O . VAL D 1 223 ? 5.211 15.403 52.691 1.00 14.83 3223 VAL D O 1
ATOM 10934 N N . ILE D 1 224 ? 6.524 15.835 50.889 1.00 15.59 3224 ILE D N 1
ATOM 10935 C CA . ILE D 1 224 ? 5.870 17.086 50.551 1.00 16.93 3224 ILE D CA 1
ATOM 10936 C C . ILE D 1 224 ? 5.579 17.123 49.056 1.00 17.37 3224 ILE D C 1
ATOM 10937 O O . ILE D 1 224 ? 6.278 16.491 48.260 1.00 17.68 3224 ILE D O 1
ATOM 10942 N N . LEU D 1 225 ? 4.534 17.853 48.686 1.00 17.73 3225 LEU D N 1
ATOM 10943 C CA . LEU D 1 225 ? 4.176 18.014 47.284 1.00 18.70 3225 LEU D CA 1
ATOM 10944 C C . LEU D 1 225 ? 4.779 19.338 46.832 1.00 19.35 3225 LEU D C 1
ATOM 10945 O O . LEU D 1 225 ? 4.365 20.405 47.280 1.00 19.74 3225 LEU D O 1
ATOM 10950 N N . ASN D 1 226 ? 5.770 19.265 45.954 1.00 20.02 3226 ASN D N 1
ATOM 10951 C CA . ASN D 1 226 ? 6.430 20.463 45.460 1.00 21.04 3226 ASN D CA 1
ATOM 10952 C C . ASN D 1 226 ? 6.680 20.334 43.965 1.00 21.61 3226 ASN D C 1
ATOM 10953 O O . ASN D 1 226 ? 7.187 19.320 43.499 1.00 21.44 3226 ASN D O 1
ATOM 10958 N N . ASN D 1 227 ? 6.294 21.364 43.221 1.00 22.64 3227 ASN D N 1
ATOM 10959 C CA . ASN D 1 227 ? 6.452 21.374 41.769 1.00 23.87 3227 ASN D CA 1
ATOM 10960 C C . ASN D 1 227 ? 5.841 20.157 41.077 1.00 23.88 3227 ASN D C 1
ATOM 10961 O O . ASN D 1 227 ? 6.457 19.561 40.187 1.00 24.12 3227 ASN D O 1
ATOM 10966 N N . SER D 1 228 ? 4.631 19.796 41.501 1.00 23.58 3228 SER D N 1
ATOM 10967 C CA . SER D 1 228 ? 3.878 18.685 40.923 1.00 23.46 3228 SER D CA 1
ATOM 10968 C C . SER D 1 228 ? 4.492 17.310 41.142 1.00 22.81 3228 SER D C 1
ATOM 10969 O O . SER D 1 228 ? 4.223 16.374 40.384 1.00 23.09 3228 SER D O 1
ATOM 10972 N N . GLU D 1 229 ? 5.315 17.180 42.176 1.00 21.64 3229 GLU D N 1
ATOM 10973 C CA . GLU D 1 229 ? 5.958 15.904 42.465 1.00 20.57 3229 GLU D CA 1
ATOM 10974 C C . GLU D 1 229 ? 6.081 15.671 43.966 1.00 19.76 3229 GLU D C 1
ATOM 10975 O O . GLU D 1 229 ? 6.317 16.610 44.720 1.00 19.60 3229 GLU D O 1
ATOM 10981 N N . TYR D 1 230 ? 5.893 14.424 44.398 1.00 19.00 3230 TYR D N 1
ATOM 10982 C CA . TYR D 1 230 ? 6.041 14.094 45.812 1.00 18.32 3230 TYR D CA 1
ATOM 10983 C C . TYR D 1 230 ? 7.521 13.828 46.073 1.00 18.11 3230 TYR D C 1
ATOM 10984 O O . TYR D 1 230 ? 8.130 12.973 45.434 1.00 18.05 3230 TYR D O 1
ATOM 10993 N N . LYS D 1 231 ? 8.090 14.582 47.006 1.00 17.42 3231 LYS D N 1
ATOM 10994 C CA . LYS D 1 231 ? 9.509 14.469 47.344 1.00 16.88 3231 LYS D CA 1
ATOM 10995 C C . LYS D 1 231 ? 9.720 14.223 48.829 1.00 16.04 3231 LYS D C 1
ATOM 10996 O O . LYS D 1 231 ? 8.887 14.595 49.653 1.00 15.61 3231 LYS D O 1
ATOM 11002 N N . MET D 1 232 ? 10.847 13.606 49.171 1.00 14.98 3232 MET D N 1
ATOM 11003 C CA . MET D 1 232 ? 11.172 13.338 50.571 1.00 14.61 3232 MET D CA 1
ATOM 11004 C C . MET D 1 232 ? 12.092 14.452 51.079 1.00 14.39 3232 MET D C 1
ATOM 11005 O O . MET D 1 232 ? 13.134 14.711 50.487 1.00 14.69 3232 MET D O 1
ATOM 11010 N N . LEU D 1 233 ? 11.699 15.121 52.159 1.00 13.95 3233 LEU D N 1
ATOM 11011 C CA . LEU D 1 233 ? 12.517 16.185 52.735 1.00 13.93 3233 LEU D CA 1
ATOM 11012 C C . LEU D 1 233 ? 13.084 15.651 54.035 1.00 13.50 3233 LEU D C 1
ATOM 11013 O O . LEU D 1 233 ? 12.346 15.145 54.879 1.00 13.15 3233 LEU D O 1
ATOM 11018 N N . ILE D 1 234 ? 14.397 15.772 54.187 1.00 13.02 3234 ILE D N 1
ATOM 11019 C CA . ILE D 1 234 ? 15.103 15.265 55.358 1.00 13.20 3234 ILE D CA 1
ATOM 11020 C C . ILE D 1 234 ? 15.727 16.393 56.165 1.00 13.26 3234 ILE D C 1
ATOM 11021 O O . ILE D 1 234 ? 16.356 17.286 55.604 1.00 13.36 3234 ILE D O 1
ATOM 11026 N N . ASP D 1 235 ? 15.556 16.348 57.482 1.00 13.60 3235 ASP D N 1
ATOM 11027 C CA . ASP D 1 235 ? 16.109 17.394 58.336 1.00 14.03 3235 ASP D CA 1
ATOM 11028 C C . ASP D 1 235 ? 17.636 17.503 58.285 1.00 14.19 3235 ASP D C 1
ATOM 11029 O O . ASP D 1 235 ? 18.321 16.568 57.872 1.00 14.19 3235 ASP D O 1
ATOM 11034 N N . ASN D 1 236 ? 18.157 18.654 58.710 1.00 14.04 3236 ASN D N 1
ATOM 11035 C CA . ASN D 1 236 ? 19.608 18.886 58.744 1.00 14.59 3236 ASN D CA 1
ATOM 11036 C C . ASN D 1 236 ? 20.371 17.974 59.698 1.00 14.76 3236 ASN D C 1
ATOM 11037 O O . ASN D 1 236 ? 21.589 17.829 59.576 1.00 15.08 3236 ASN D O 1
ATOM 11042 N N . GLY D 1 237 ? 19.670 17.391 60.663 1.00 14.84 3237 GLY D N 1
ATOM 11043 C CA . GLY D 1 237 ? 20.324 16.522 61.622 1.00 14.85 3237 GLY D CA 1
ATOM 11044 C C . GLY D 1 237 ? 20.680 15.133 61.134 1.00 14.99 3237 GLY D C 1
ATOM 11045 O O . GLY D 1 237 ? 20.679 14.192 61.926 1.00 15.14 3237 GLY D O 1
ATOM 11046 N N . TYR D 1 238 ? 20.983 14.996 59.841 1.00 14.66 3238 TYR D N 1
ATOM 11047 C CA . TYR D 1 238 ? 21.363 13.702 59.271 1.00 14.29 3238 TYR D CA 1
ATOM 11048 C C . TYR D 1 238 ? 22.433 13.834 58.215 1.00 14.38 3238 TYR D C 1
ATOM 11049 O O . TYR D 1 238 ? 22.405 14.764 57.413 1.00 14.68 3238 TYR D O 1
ATOM 11058 N N . MET D 1 239 ? 23.362 12.887 58.226 1.00 13.98 3239 MET D N 1
ATOM 11059 C CA . MET D 1 239 ? 24.419 12.827 57.227 1.00 13.94 3239 MET D CA 1
ATOM 11060 C C . MET D 1 239 ? 24.151 11.563 56.421 1.00 13.77 3239 MET D C 1
ATOM 11061 O O . MET D 1 239 ? 23.309 10.742 56.796 1.00 13.94 3239 MET D O 1
ATOM 11066 N N . VAL D 1 240 ? 24.859 11.406 55.313 1.00 13.67 3240 VAL D N 1
ATOM 11067 C CA . VAL D 1 240 ? 24.709 10.214 54.495 1.00 13.96 3240 VAL D CA 1
ATOM 11068 C C . VAL D 1 240 ? 25.986 9.391 54.638 1.00 14.01 3240 VAL D C 1
ATOM 11069 O O . VAL D 1 240 ? 27.071 9.839 54.246 1.00 14.47 3240 VAL D O 1
ATOM 11073 N N . HIS D 1 241 ? 25.861 8.213 55.245 1.00 14.09 3241 HIS D N 1
ATOM 11074 C CA . HIS D 1 241 ? 27.006 7.322 55.420 1.00 14.42 3241 HIS D CA 1
ATOM 11075 C C . HIS D 1 241 ? 27.164 6.597 54.087 1.00 14.63 3241 HIS D C 1
ATOM 11076 O O . HIS D 1 241 ? 26.213 5.979 53.607 1.00 14.28 3241 HIS D O 1
ATOM 11083 N N . VAL D 1 242 ? 28.354 6.664 53.499 1.00 14.62 3242 VAL D N 1
ATOM 11084 C CA . VAL D 1 242 ? 28.605 6.036 52.204 1.00 15.14 3242 VAL D CA 1
ATOM 11085 C C . VAL D 1 242 ? 28.935 4.548 52.321 1.00 15.58 3242 VAL D C 1
ATOM 11086 O O . VAL D 1 242 ? 30.006 4.172 52.811 1.00 15.76 3242 VAL D O 1
ATOM 11090 N N . ASP D 1 243 ? 28.007 3.713 51.854 1.00 16.50 3243 ASP D N 1
ATOM 11091 C CA . ASP D 1 243 ? 28.158 2.261 51.909 1.00 17.43 3243 ASP D CA 1
ATOM 11092 C C . ASP D 1 243 ? 28.873 1.689 50.695 1.00 17.44 3243 ASP D C 1
ATOM 11093 O O . ASP D 1 243 ? 29.577 0.679 50.795 1.00 17.77 3243 ASP D O 1
ATOM 11098 N N . LYS D 1 244 ? 28.679 2.326 49.547 1.00 17.64 3244 LYS D N 1
ATOM 11099 C CA . LYS D 1 244 ? 29.294 1.848 48.323 1.00 17.98 3244 LYS D CA 1
ATOM 11100 C C . LYS D 1 244 ? 29.368 2.905 47.238 1.00 17.89 3244 LYS D C 1
ATOM 11101 O O . LYS D 1 244 ? 28.502 3.772 47.128 1.00 17.88 3244 LYS D O 1
ATOM 11107 N N . VAL D 1 245 ? 30.423 2.823 46.437 1.00 17.75 3245 VAL D N 1
ATOM 11108 C CA . VAL D 1 245 ? 30.626 3.732 45.322 1.00 18.08 3245 VAL D CA 1
ATOM 11109 C C . VAL D 1 245 ? 30.906 2.883 44.087 1.00 18.66 3245 VAL D C 1
ATOM 11110 O O . VAL D 1 245 ? 31.774 2.014 44.109 1.00 19.13 3245 VAL D O 1
ATOM 11114 N N . SER D 1 246 ? 30.156 3.123 43.021 1.00 19.19 3246 SER D N 1
ATOM 11115 C CA . SER D 1 246 ? 30.362 2.375 41.786 1.00 20.11 3246 SER D CA 1
ATOM 11116 C C . SER D 1 246 ? 30.051 3.229 40.573 1.00 20.54 3246 SER D C 1
ATOM 11117 O O . SER D 1 246 ? 29.366 4.246 40.672 1.00 20.46 3246 SER D O 1
ATOM 11120 N N . LYS D 1 247 ? 30.575 2.820 39.424 1.00 21.18 3247 LYS D N 1
ATOM 11121 C CA . LYS D 1 247 ? 30.334 3.548 38.192 1.00 22.18 3247 LYS D CA 1
ATOM 11122 C C . LYS D 1 247 ? 29.119 2.923 37.514 1.00 22.55 3247 LYS D C 1
ATOM 11123 O O . LYS D 1 247 ? 29.017 1.699 37.420 1.00 23.14 3247 LYS D O 1
ATOM 11129 N N . VAL D 1 248 ? 28.187 3.759 37.072 1.00 22.84 3248 VAL D N 1
ATOM 11130 C CA . VAL D 1 248 ? 26.993 3.270 36.393 1.00 23.27 3248 VAL D CA 1
ATOM 11131 C C . VAL D 1 248 ? 26.814 4.025 35.089 1.00 23.80 3248 VAL D C 1
ATOM 11132 O O . VAL D 1 248 ? 27.397 5.090 34.890 1.00 23.55 3248 VAL D O 1
ATOM 11136 N N . VAL D 1 249 ? 26.003 3.469 34.196 1.00 24.64 3249 VAL D N 1
ATOM 11137 C CA . VAL D 1 249 ? 25.759 4.098 32.910 1.00 25.71 3249 VAL D CA 1
ATOM 11138 C C . VAL D 1 249 ? 24.260 4.297 32.726 1.00 26.27 3249 VAL D C 1
ATOM 11139 O O . VAL D 1 249 ? 23.479 3.354 32.856 1.00 26.67 3249 VAL D O 1
ATOM 11143 N N . LYS D 1 250 ? 23.865 5.536 32.459 1.00 26.81 3250 LYS D N 1
ATOM 11144 C CA . LYS D 1 250 ? 22.463 5.868 32.258 1.00 27.54 3250 LYS D CA 1
ATOM 11145 C C . LYS D 1 250 ? 22.314 6.484 30.874 1.00 27.73 3250 LYS D C 1
ATOM 11146 O O . LYS D 1 250 ? 22.678 7.642 30.652 1.00 27.84 3250 LYS D O 1
ATOM 11152 N N . LYS D 1 251 ? 21.777 5.700 29.946 1.00 28.15 3251 LYS D N 1
ATOM 11153 C CA . LYS D 1 251 ? 21.588 6.151 28.572 1.00 28.08 3251 LYS D CA 1
ATOM 11154 C C . LYS D 1 251 ? 22.915 6.589 27.956 1.00 27.76 3251 LYS D C 1
ATOM 11155 O O . LYS D 1 251 ? 23.017 7.676 27.384 1.00 27.92 3251 LYS D O 1
ATOM 11161 N N . GLY D 1 252 ? 23.930 5.739 28.091 1.00 27.17 3252 GLY D N 1
ATOM 11162 C CA . GLY D 1 252 ? 25.237 6.038 27.531 1.00 26.49 3252 GLY D CA 1
ATOM 11163 C C . GLY D 1 252 ? 26.117 7.002 28.309 1.00 25.89 3252 GLY D C 1
ATOM 11164 O O . GLY D 1 252 ? 27.293 7.156 27.985 1.00 26.06 3252 GLY D O 1
ATOM 11165 N N . VAL D 1 253 ? 25.565 7.646 29.334 1.00 25.08 3253 VAL D N 1
ATOM 11166 C CA . VAL D 1 253 ? 26.332 8.597 30.138 1.00 24.23 3253 VAL D CA 1
ATOM 11167 C C . VAL D 1 253 ? 26.811 7.960 31.444 1.00 23.75 3253 VAL D C 1
ATOM 11168 O O . VAL D 1 253 ? 26.003 7.473 32.236 1.00 23.36 3253 VAL D O 1
ATOM 11172 N N . GLU D 1 254 ? 28.121 7.971 31.676 1.00 22.80 3254 GLU D N 1
ATOM 11173 C CA . GLU D 1 254 ? 28.661 7.377 32.897 1.00 22.24 3254 GLU D CA 1
ATOM 11174 C C . GLU D 1 254 ? 28.544 8.332 34.081 1.00 21.40 3254 GLU D C 1
ATOM 11175 O O . GLU D 1 254 ? 28.847 9.518 33.964 1.00 21.24 3254 GLU D O 1
ATOM 11181 N N . CYS D 1 255 ? 28.107 7.800 35.218 1.00 20.60 3255 CYS D N 1
ATOM 11182 C CA . CYS D 1 255 ? 27.950 8.591 36.436 1.00 19.97 3255 CYS D CA 1
ATOM 11183 C C . CYS D 1 255 ? 28.509 7.795 37.605 1.00 19.51 3255 CYS D C 1
ATOM 11184 O O . CYS D 1 255 ? 28.732 6.591 37.496 1.00 19.04 3255 CYS D O 1
ATOM 11187 N N . LEU D 1 256 ? 28.745 8.469 38.727 1.00 19.05 3256 LEU D N 1
ATOM 11188 C CA . LEU D 1 256 ? 29.218 7.783 39.917 1.00 18.94 3256 LEU D CA 1
ATOM 11189 C C . LEU D 1 256 ? 28.034 7.694 40.852 1.00 18.59 3256 LEU D C 1
ATOM 11190 O O . LEU D 1 256 ? 27.403 8.701 41.157 1.00 18.60 3256 LEU D O 1
ATOM 11195 N N . GLN D 1 257 ? 27.732 6.480 41.285 1.00 18.13 3257 GLN D N 1
ATOM 11196 C CA . GLN D 1 257 ? 26.615 6.247 42.180 1.00 18.07 3257 GLN D CA 1
ATOM 11197 C C . GLN D 1 257 ? 27.053 5.962 43.601 1.00 17.75 3257 GLN D C 1
ATOM 11198 O O . GLN D 1 257 ? 27.862 5.066 43.857 1.00 17.77 3257 GLN D O 1
ATOM 11204 N N . ILE D 1 258 ? 26.508 6.748 44.522 1.00 17.43 3258 ILE D N 1
ATOM 11205 C CA . ILE D 1 258 ? 26.776 6.591 45.938 1.00 17.37 3258 ILE D CA 1
ATOM 11206 C C . ILE D 1 258 ? 25.553 5.951 46.561 1.00 17.39 3258 ILE D C 1
ATOM 11207 O O . ILE D 1 258 ? 24.445 6.463 46.416 1.00 17.19 3258 ILE D O 1
ATOM 11212 N N . GLU D 1 259 ? 25.750 4.822 47.224 1.00 17.15 3259 GLU D N 1
ATOM 11213 C CA . GLU D 1 259 ? 24.657 4.172 47.920 1.00 17.59 3259 GLU D CA 1
ATOM 11214 C C . GLU D 1 259 ? 24.981 4.404 49.386 1.00 17.15 3259 GLU D C 1
ATOM 11215 O O . GLU D 1 259 ? 26.042 3.999 49.865 1.00 17.06 3259 GLU D O 1
ATOM 11221 N N . GLY D 1 260 ? 24.077 5.080 50.085 1.00 16.84 3260 GLY D N 1
ATOM 11222 C CA . GLY D 1 260 ? 24.303 5.364 51.486 1.00 16.68 3260 GLY D CA 1
ATOM 11223 C C . GLY D 1 260 ? 23.044 5.287 52.320 1.00 16.76 3260 GLY D C 1
ATOM 11224 O O . GLY D 1 260 ? 21.940 5.099 51.798 1.00 16.31 3260 GLY D O 1
ATOM 11225 N N . THR D 1 261 ? 23.222 5.453 53.622 1.00 16.50 3261 THR D N 1
ATOM 11226 C CA . THR D 1 261 ? 22.125 5.385 54.577 1.00 16.73 3261 THR D CA 1
ATOM 11227 C C . THR D 1 261 ? 22.195 6.583 55.521 1.00 16.24 3261 THR D C 1
ATOM 11228 O O . THR D 1 261 ? 23.282 7.050 55.852 1.00 15.59 3261 THR D O 1
ATOM 11232 N N . LEU D 1 262 ? 21.044 7.099 55.945 1.00 15.68 3262 LEU D N 1
ATOM 11233 C CA . LEU D 1 262 ? 21.060 8.242 56.854 1.00 15.73 3262 LEU D CA 1
ATOM 11234 C C . LEU D 1 262 ? 21.684 7.881 58.187 1.00 15.76 3262 LEU D C 1
ATOM 11235 O O . LEU D 1 262 ? 21.481 6.778 58.705 1.00 16.29 3262 LEU D O 1
ATOM 11240 N N . LYS D 1 263 ? 22.454 8.822 58.724 1.00 15.49 3263 LYS D N 1
ATOM 11241 C CA . LYS D 1 263 ? 23.130 8.685 60.010 1.00 15.67 3263 LYS D CA 1
ATOM 11242 C C . LYS D 1 263 ? 22.816 9.954 60.797 1.00 15.27 3263 LYS D C 1
ATOM 11243 O O . LYS D 1 263 ? 23.096 11.057 60.343 1.00 15.17 3263 LYS D O 1
ATOM 11249 N N . LYS D 1 264 ? 22.237 9.793 61.982 1.00 15.53 3264 LYS D N 1
ATOM 11250 C CA . LYS D 1 264 ? 21.848 10.931 62.807 1.00 15.74 3264 LYS D CA 1
ATOM 11251 C C . LYS D 1 264 ? 23.008 11.657 63.494 1.00 15.77 3264 LYS D C 1
ATOM 11252 O O . LYS D 1 264 ? 23.920 11.032 64.026 1.00 16.31 3264 LYS D O 1
ATOM 11258 N N . SER D 1 265 ? 22.969 12.986 63.433 1.00 15.64 3265 SER D N 1
ATOM 11259 C CA . SER D 1 265 ? 23.950 13.856 64.085 1.00 15.37 3265 SER D CA 1
ATOM 11260 C C . SER D 1 265 ? 23.281 15.205 64.324 1.00 15.27 3265 SER D C 1
ATOM 11261 O O . SER D 1 265 ? 22.953 15.912 63.374 1.00 15.19 3265 SER D O 1
ATOM 11264 N N . LEU D 1 266 ? 23.070 15.571 65.586 1.00 15.34 3266 LEU D N 1
ATOM 11265 C CA . LEU D 1 266 ? 22.407 16.844 65.864 1.00 15.76 3266 LEU D CA 1
ATOM 11266 C C . LEU D 1 266 ? 23.196 18.026 65.318 1.00 15.74 3266 LEU D C 1
ATOM 11267 O O . LEU D 1 266 ? 24.415 18.082 65.447 1.00 16.24 3266 LEU D O 1
ATOM 11272 N N . ASP D 1 267 ? 22.492 18.965 64.701 1.00 15.60 3267 ASP D N 1
ATOM 11273 C CA . ASP D 1 267 ? 23.135 20.148 64.150 1.00 15.18 3267 ASP D CA 1
ATOM 11274 C C . ASP D 1 267 ? 22.243 21.356 64.390 1.00 14.68 3267 ASP D C 1
ATOM 11275 O O . ASP D 1 267 ? 21.240 21.548 63.709 1.00 14.49 3267 ASP D O 1
ATOM 11280 N N . PHE D 1 268 ? 22.618 22.166 65.370 1.00 14.44 3268 PHE D N 1
ATOM 11281 C CA . PHE D 1 268 ? 21.838 23.346 65.700 1.00 14.66 3268 PHE D CA 1
ATOM 11282 C C . PHE D 1 268 ? 22.103 24.552 64.799 1.00 14.79 3268 PHE D C 1
ATOM 11283 O O . PHE D 1 268 ? 21.424 25.573 64.924 1.00 14.90 3268 PHE D O 1
ATOM 11291 N N . LYS D 1 269 ? 23.051 24.425 63.867 1.00 15.07 3269 LYS D N 1
ATOM 11292 C CA . LYS D 1 269 ? 23.385 25.529 62.967 1.00 15.26 3269 LYS D CA 1
ATOM 11293 C C . LYS D 1 269 ? 23.577 26.782 63.822 1.00 14.98 3269 LYS D C 1
ATOM 11294 O O . LYS D 1 269 ? 24.229 26.724 64.866 1.00 14.85 3269 LYS D O 1
ATOM 11300 N N . ASN D 1 270 ? 22.995 27.902 63.397 1.00 14.81 3270 ASN D N 1
ATOM 11301 C CA . ASN D 1 270 ? 23.130 29.141 64.156 1.00 14.96 3270 ASN D CA 1
ATOM 11302 C C . ASN D 1 270 ? 22.082 29.297 65.267 1.00 14.81 3270 ASN D C 1
ATOM 11303 O O . ASN D 1 270 ? 21.824 30.397 65.751 1.00 15.06 3270 ASN D O 1
ATOM 11308 N N . ASP D 1 271 ? 21.498 28.163 65.653 1.00 14.97 3271 ASP D N 1
ATOM 11309 C CA . ASP D 1 271 ? 20.536 28.053 66.757 1.00 15.31 3271 ASP D CA 1
ATOM 11310 C C . ASP D 1 271 ? 19.448 29.130 66.790 1.00 15.59 3271 ASP D C 1
ATOM 11311 O O . ASP D 1 271 ? 19.235 29.801 67.807 1.00 15.22 3271 ASP D O 1
ATOM 11316 N N . ILE D 1 272 ? 18.715 29.240 65.686 1.00 15.54 3272 ILE D N 1
ATOM 11317 C CA . ILE D 1 272 ? 17.668 30.246 65.554 1.00 15.95 3272 ILE D CA 1
ATOM 11318 C C . ILE D 1 272 ? 16.441 30.047 66.444 1.00 16.24 3272 ILE D C 1
ATOM 11319 O O . ILE D 1 272 ? 15.677 30.987 66.646 1.00 16.41 3272 ILE D O 1
ATOM 11324 N N . ASN D 1 273 ? 16.235 28.835 66.959 1.00 16.73 3273 ASN D N 1
ATOM 11325 C CA . ASN D 1 273 ? 15.110 28.592 67.866 1.00 16.86 3273 ASN D CA 1
ATOM 11326 C C . ASN D 1 273 ? 15.552 28.403 69.317 1.00 17.53 3273 ASN D C 1
ATOM 11327 O O . ASN D 1 273 ? 14.774 27.958 70.166 1.00 17.30 3273 ASN D O 1
ATOM 11332 N N . ALA D 1 274 ? 16.803 28.748 69.598 1.00 18.03 3274 ALA D N 1
ATOM 11333 C CA . ALA D 1 274 ? 17.341 28.663 70.958 1.00 18.90 3274 ALA D CA 1
ATOM 11334 C C . ALA D 1 274 ? 17.079 27.316 71.626 1.00 19.49 3274 ALA D C 1
ATOM 11335 O O . ALA D 1 274 ? 16.504 27.254 72.718 1.00 19.93 3274 ALA D O 1
ATOM 11337 N N . GLU D 1 275 ? 17.516 26.242 70.980 1.00 19.65 3275 GLU D N 1
ATOM 11338 C CA . GLU D 1 275 ? 17.324 24.897 71.512 1.00 19.91 3275 GLU D CA 1
ATOM 11339 C C . GLU D 1 275 ? 18.636 24.262 71.952 1.00 19.63 3275 GLU D C 1
ATOM 11340 O O . GLU D 1 275 ? 18.637 23.285 72.704 1.00 19.81 3275 GLU D O 1
ATOM 11346 N N . ALA D 1 276 ? 19.752 24.818 71.487 1.00 19.17 3276 ALA D N 1
ATOM 11347 C CA . ALA D 1 276 ? 21.072 24.282 71.821 1.00 18.90 3276 ALA D CA 1
ATOM 11348 C C . ALA D 1 276 ? 21.350 24.208 73.321 1.00 18.87 3276 ALA D C 1
ATOM 11349 O O . ALA D 1 276 ? 21.770 23.170 73.830 1.00 18.03 3276 ALA D O 1
ATOM 11351 N N . HIS D 1 277 ? 21.111 25.306 74.029 1.00 19.19 3277 HIS D N 1
ATOM 11352 C CA . HIS D 1 277 ? 21.368 25.334 75.464 1.00 19.54 3277 HIS D CA 1
ATOM 11353 C C . HIS D 1 277 ? 20.484 24.349 76.229 1.00 19.72 3277 HIS D C 1
ATOM 11354 O O . HIS D 1 277 ? 20.943 23.706 77.174 1.00 19.86 3277 HIS D O 1
ATOM 11361 N N . SER D 1 278 ? 19.220 24.226 75.825 1.00 20.05 3278 SER D N 1
ATOM 11362 C CA . SER D 1 278 ? 18.311 23.293 76.495 1.00 20.14 3278 SER D CA 1
ATOM 11363 C C . SER D 1 278 ? 18.833 21.866 76.367 1.00 19.68 3278 SER D C 1
ATOM 11364 O O . SER D 1 278 ? 18.748 21.077 77.306 1.00 19.87 3278 SER D O 1
ATOM 11367 N N . TRP D 1 279 ? 19.370 21.534 75.197 1.00 18.89 3279 TRP D N 1
ATOM 11368 C CA . TRP D 1 279 ? 19.921 20.200 74.980 1.00 18.51 3279 TRP D CA 1
ATOM 11369 C C . TRP D 1 279 ? 21.130 20.014 75.898 1.00 18.41 3279 TRP D C 1
ATOM 11370 O O . TRP D 1 279 ? 21.271 18.987 76.564 1.00 18.28 3279 TRP D O 1
ATOM 11381 N N . GLY D 1 280 ? 22.001 21.017 75.923 1.00 18.67 3280 GLY D N 1
ATOM 11382 C CA . GLY D 1 280 ? 23.195 20.938 76.745 1.00 19.52 3280 GLY D CA 1
ATOM 11383 C C . GLY D 1 280 ? 22.904 20.749 78.221 1.00 20.30 3280 GLY D C 1
ATOM 11384 O O . GLY D 1 280 ? 23.538 19.934 78.892 1.00 20.08 3280 GLY D O 1
ATOM 11385 N N . MET D 1 281 ? 21.941 21.505 78.731 1.00 21.15 3281 MET D N 1
ATOM 11386 C CA . MET D 1 281 ? 21.583 21.395 80.138 1.00 21.83 3281 MET D CA 1
ATOM 11387 C C . MET D 1 281 ? 20.882 20.073 80.412 1.00 22.06 3281 MET D C 1
ATOM 11388 O O . MET D 1 281 ? 21.115 19.442 81.441 1.00 22.17 3281 MET D O 1
ATOM 11393 N N . LYS D 1 282 ? 20.027 19.640 79.492 1.00 22.23 3282 LYS D N 1
ATOM 11394 C CA . LYS D 1 282 ? 19.322 18.387 79.696 1.00 22.62 3282 LYS D CA 1
ATOM 11395 C C . LYS D 1 282 ? 20.314 17.236 79.831 1.00 22.62 3282 LYS D C 1
ATOM 11396 O O . LYS D 1 282 ? 20.113 16.326 80.636 1.00 22.99 3282 LYS D O 1
ATOM 11402 N N . ASN D 1 283 ? 21.398 17.287 79.062 1.00 22.22 3283 ASN D N 1
ATOM 11403 C CA . ASN D 1 283 ? 22.396 16.223 79.103 1.00 21.94 3283 ASN D CA 1
ATOM 11404 C C . ASN D 1 283 ? 23.564 16.414 80.066 1.00 22.21 3283 ASN D C 1
ATOM 11405 O O . ASN D 1 283 ? 24.208 15.436 80.448 1.00 22.29 3283 ASN D O 1
ATOM 11410 N N . TYR D 1 284 ? 23.841 17.650 80.468 1.00 22.52 3284 TYR D N 1
ATOM 11411 C CA . TYR D 1 284 ? 24.962 17.877 81.376 1.00 22.97 3284 TYR D CA 1
ATOM 11412 C C . TYR D 1 284 ? 24.706 18.608 82.691 1.00 23.58 3284 TYR D C 1
ATOM 11413 O O . TYR D 1 284 ? 25.637 18.823 83.467 1.00 23.53 3284 TYR D O 1
ATOM 11422 N N . GLU D 1 285 ? 23.463 18.984 82.964 1.00 24.26 3285 GLU D N 1
ATOM 11423 C CA . GLU D 1 285 ? 23.183 19.675 84.216 1.00 25.33 3285 GLU D CA 1
ATOM 11424 C C . GLU D 1 285 ? 23.539 18.801 85.421 1.00 25.43 3285 GLU D C 1
ATOM 11425 O O . GLU D 1 285 ? 24.046 19.304 86.425 1.00 25.73 3285 GLU D O 1
ATOM 11431 N N . GLU D 1 286 ? 23.290 17.498 85.326 1.00 25.38 3286 GLU D N 1
ATOM 11432 C CA . GLU D 1 286 ? 23.615 16.598 86.431 1.00 25.46 3286 GLU D CA 1
ATOM 11433 C C . GLU D 1 286 ? 25.125 16.434 86.550 1.00 24.83 3286 GLU D C 1
ATOM 11434 O O . GLU D 1 286 ? 25.666 16.308 87.649 1.00 24.72 3286 GLU D O 1
ATOM 11440 N N . TRP D 1 287 ? 25.798 16.425 85.405 1.00 23.79 3287 TRP D N 1
ATOM 11441 C CA . TRP D 1 287 ? 27.252 16.302 85.353 1.00 23.05 3287 TRP D CA 1
ATOM 11442 C C . TRP D 1 287 ? 27.886 17.439 86.150 1.00 23.28 3287 TRP D C 1
ATOM 11443 O O . TRP D 1 287 ? 28.734 17.216 87.020 1.00 23.30 3287 TRP D O 1
ATOM 11454 N N . ALA D 1 288 ? 27.457 18.660 85.850 1.00 23.53 3288 ALA D N 1
ATOM 11455 C CA . ALA D 1 288 ? 27.976 19.854 86.514 1.00 24.08 3288 ALA D CA 1
ATOM 11456 C C . ALA D 1 288 ? 27.671 19.844 88.004 1.00 24.66 3288 ALA D C 1
ATOM 11457 O O . ALA D 1 288 ? 28.443 20.373 88.809 1.00 24.84 3288 ALA D O 1
ATOM 11459 N N . LYS D 1 289 ? 26.547 19.234 88.362 1.00 25.05 3289 LYS D N 1
ATOM 11460 C CA . LYS D 1 289 ? 26.122 19.165 89.757 1.00 25.87 3289 LYS D CA 1
ATOM 11461 C C . LYS D 1 289 ? 26.962 18.168 90.551 1.00 26.07 3289 LYS D C 1
ATOM 11462 O O . LYS D 1 289 ? 27.238 18.382 91.738 1.00 25.98 3289 LYS D O 1
ATOM 11468 N N . ASP D 1 290 ? 27.383 17.089 89.896 1.00 26.30 3290 ASP D N 1
ATOM 11469 C CA . ASP D 1 290 ? 28.182 16.069 90.569 1.00 26.58 3290 ASP D CA 1
ATOM 11470 C C . ASP D 1 290 ? 29.690 16.282 90.509 1.00 26.28 3290 ASP D C 1
ATOM 11471 O O . ASP D 1 290 ? 30.451 15.403 90.911 1.00 26.19 3290 ASP D O 1
ATOM 11476 N N . LEU D 1 291 ? 30.127 17.434 90.011 1.00 26.01 3291 LEU D N 1
ATOM 11477 C CA . LEU D 1 291 ? 31.559 17.710 89.937 1.00 25.89 3291 LEU D CA 1
ATOM 11478 C C . LEU D 1 291 ? 32.120 17.814 91.348 1.00 25.87 3291 LEU D C 1
ATOM 11479 O O . LEU D 1 291 ? 31.487 18.392 92.229 1.00 25.87 3291 LEU D O 1
ATOM 11484 N N . THR D 1 292 ? 33.302 17.249 91.566 1.00 25.77 3292 THR D N 1
ATOM 11485 C CA . THR D 1 292 ? 33.912 17.320 92.887 1.00 25.89 3292 THR D CA 1
ATOM 11486 C C . THR D 1 292 ? 34.411 18.744 93.087 1.00 26.04 3292 THR D C 1
ATOM 11487 O O . THR D 1 292 ? 34.521 19.512 92.133 1.00 25.93 3292 THR D O 1
ATOM 11491 N N . ASP D 1 293 ? 34.712 19.094 94.332 1.00 26.23 3293 ASP D N 1
ATOM 11492 C CA . ASP D 1 293 ? 35.186 20.434 94.645 1.00 26.52 3293 ASP D CA 1
ATOM 11493 C C . ASP D 1 293 ? 36.427 20.792 93.829 1.00 26.20 3293 ASP D C 1
ATOM 11494 O O . ASP D 1 293 ? 36.514 21.887 93.275 1.00 26.03 3293 ASP D O 1
ATOM 11499 N N . SER D 1 294 ? 37.375 19.863 93.742 1.00 25.99 3294 SER D N 1
ATOM 11500 C CA . SER D 1 294 ? 38.607 20.096 92.993 1.00 26.03 3294 SER D CA 1
ATOM 11501 C C . SER D 1 294 ? 38.373 20.194 91.490 1.00 25.78 3294 SER D C 1
ATOM 11502 O O . SER D 1 294 ? 39.069 20.937 90.799 1.00 25.54 3294 SER D O 1
ATOM 11505 N N . GLN D 1 295 ? 37.400 19.443 90.984 1.00 25.76 3295 GLN D N 1
ATOM 11506 C CA . GLN D 1 295 ? 37.102 19.469 89.554 1.00 25.89 3295 GLN D CA 1
ATOM 11507 C C . GLN D 1 295 ? 36.397 20.768 89.186 1.00 26.16 3295 GLN D C 1
ATOM 11508 O O . GLN D 1 295 ? 36.741 21.404 88.189 1.00 26.08 3295 GLN D O 1
ATOM 11514 N N . ARG D 1 296 ? 35.411 21.162 89.990 1.00 26.43 3296 ARG D N 1
ATOM 11515 C CA . ARG D 1 296 ? 34.674 22.397 89.742 1.00 27.15 3296 ARG D CA 1
ATOM 11516 C C . ARG D 1 296 ? 35.604 23.606 89.846 1.00 27.13 3296 ARG D C 1
ATOM 11517 O O . ARG D 1 296 ? 35.504 24.550 89.061 1.00 26.81 3296 ARG D O 1
ATOM 11525 N N . GLU D 1 297 ? 36.513 23.575 90.816 1.00 27.46 3297 GLU D N 1
ATOM 11526 C CA . GLU D 1 297 ? 37.451 24.675 90.998 1.00 27.73 3297 GLU D CA 1
ATOM 11527 C C . GLU D 1 297 ? 38.375 24.777 89.783 1.00 27.53 3297 GLU D C 1
ATOM 11528 O O . GLU D 1 297 ? 38.664 25.872 89.300 1.00 27.25 3297 GLU D O 1
ATOM 11534 N N . ALA D 1 298 ? 38.824 23.626 89.290 1.00 27.48 3298 ALA D N 1
ATOM 11535 C CA . ALA D 1 298 ? 39.711 23.574 88.132 1.00 27.45 3298 ALA D CA 1
ATOM 11536 C C . ALA D 1 298 ? 39.027 24.066 86.856 1.00 27.62 3298 ALA D C 1
ATOM 11537 O O . ALA D 1 298 ? 39.632 24.789 86.060 1.00 27.48 3298 ALA D O 1
ATOM 11539 N N . LEU D 1 299 ? 37.772 23.671 86.654 1.00 27.90 3299 LEU D N 1
ATOM 11540 C CA . LEU D 1 299 ? 37.034 24.098 85.467 1.00 28.33 3299 LEU D CA 1
ATOM 11541 C C . LEU D 1 299 ? 36.745 25.595 85.514 1.00 28.82 3299 LEU D C 1
ATOM 11542 O O . LEU D 1 299 ? 36.850 26.285 84.498 1.00 28.90 3299 LEU D O 1
ATOM 11547 N N . ASP D 1 300 ? 36.376 26.093 86.691 1.00 29.50 3300 ASP D N 1
ATOM 11548 C CA . ASP D 1 300 ? 36.100 27.516 86.868 1.00 30.29 3300 ASP D CA 1
ATOM 11549 C C . ASP D 1 300 ? 37.335 28.351 86.553 1.00 30.32 3300 ASP D C 1
ATOM 11550 O O . ASP D 1 300 ? 37.246 29.368 85.868 1.00 30.33 3300 ASP D O 1
ATOM 11555 N N . GLY D 1 301 ? 38.484 27.920 87.065 1.00 30.51 3301 GLY D N 1
ATOM 11556 C CA . GLY D 1 301 ? 39.715 28.641 86.807 1.00 30.65 3301 GLY D CA 1
ATOM 11557 C C . GLY D 1 301 ? 40.018 28.637 85.321 1.00 30.82 3301 GLY D C 1
ATOM 11558 O O . GLY D 1 301 ? 40.343 29.671 84.736 1.00 30.73 3301 GLY D O 1
ATOM 11559 N N . TYR D 1 302 ? 39.905 27.461 84.712 1.00 30.98 3302 TYR D N 1
ATOM 11560 C CA . TYR D 1 302 ? 40.159 27.298 83.286 1.00 31.28 3302 TYR D CA 1
ATOM 11561 C C . TYR D 1 302 ? 39.390 28.326 82.460 1.00 31.56 3302 TYR D C 1
ATOM 11562 O O . TYR D 1 302 ? 39.971 29.065 81.665 1.00 31.59 3302 TYR D O 1
ATOM 11571 N N . ALA D 1 303 ? 38.076 28.359 82.654 1.00 32.04 3303 ALA D N 1
ATOM 11572 C CA . ALA D 1 303 ? 37.210 29.275 81.924 1.00 32.63 3303 ALA D CA 1
ATOM 11573 C C . ALA D 1 303 ? 37.479 30.747 82.232 1.00 33.00 3303 ALA D C 1
ATOM 11574 O O . ALA D 1 303 ? 37.474 31.584 81.327 1.00 33.16 3303 ALA D O 1
ATOM 11576 N N . ARG D 1 304 ? 37.719 31.064 83.501 1.00 33.41 3304 ARG D N 1
ATOM 11577 C CA . ARG D 1 304 ? 37.964 32.448 83.890 1.00 33.79 3304 ARG D CA 1
ATOM 11578 C C . ARG D 1 304 ? 39.186 33.043 83.184 1.00 33.82 3304 ARG D C 1
ATOM 11579 O O . ARG D 1 304 ? 39.091 34.117 82.587 1.00 33.92 3304 ARG D O 1
ATOM 11587 N N . GLN D 1 305 ? 40.327 32.362 83.240 1.00 33.77 3305 GLN D N 1
ATOM 11588 C CA . GLN D 1 305 ? 41.516 32.876 82.560 1.00 33.82 3305 GLN D CA 1
ATOM 11589 C C . GLN D 1 305 ? 42.641 31.862 82.388 1.00 33.80 3305 GLN D C 1
ATOM 11590 O O . GLN D 1 305 ? 43.547 32.069 81.578 1.00 33.66 3305 GLN D O 1
ATOM 11596 N N . ASP D 1 306 ? 42.583 30.763 83.131 1.00 33.83 3306 ASP D N 1
ATOM 11597 C CA . ASP D 1 306 ? 43.638 29.759 83.063 1.00 34.13 3306 ASP D CA 1
ATOM 11598 C C . ASP D 1 306 ? 43.753 28.982 81.752 1.00 34.19 3306 ASP D C 1
ATOM 11599 O O . ASP D 1 306 ? 44.755 28.310 81.521 1.00 34.21 3306 ASP D O 1
ATOM 11604 N N . TYR D 1 307 ? 42.744 29.076 80.893 1.00 34.41 3307 TYR D N 1
ATOM 11605 C CA . TYR D 1 307 ? 42.775 28.351 79.625 1.00 34.68 3307 TYR D CA 1
ATOM 11606 C C . TYR D 1 307 ? 43.955 28.767 78.750 1.00 34.90 3307 TYR D C 1
ATOM 11607 O O . TYR D 1 307 ? 44.550 27.939 78.062 1.00 34.80 3307 TYR D O 1
ATOM 11616 N N . LYS D 1 308 ? 44.295 30.050 78.785 1.00 35.24 3308 LYS D N 1
ATOM 11617 C CA . LYS D 1 308 ? 45.397 30.565 77.981 1.00 35.42 3308 LYS D CA 1
ATOM 11618 C C . LYS D 1 308 ? 46.719 29.958 78.432 1.00 35.47 3308 LYS D C 1
ATOM 11619 O O . LYS D 1 308 ? 47.501 29.461 77.622 1.00 35.38 3308 LYS D O 1
ATOM 11625 N N . GLU D 1 309 ? 46.957 30.002 79.737 1.00 35.46 3309 GLU D N 1
ATOM 11626 C CA . GLU D 1 309 ? 48.179 29.465 80.310 1.00 35.62 3309 GLU D CA 1
ATOM 11627 C C . GLU D 1 309 ? 48.241 27.956 80.109 1.00 35.43 3309 GLU D C 1
ATOM 11628 O O . GLU D 1 309 ? 49.236 27.422 79.617 1.00 35.39 3309 GLU D O 1
ATOM 11634 N N . ILE D 1 310 ? 47.161 27.278 80.483 1.00 35.22 3310 ILE D N 1
ATOM 11635 C CA . ILE D 1 310 ? 47.071 25.829 80.366 1.00 35.04 3310 ILE D CA 1
ATOM 11636 C C . ILE D 1 310 ? 47.328 25.273 78.966 1.00 35.03 3310 ILE D C 1
ATOM 11637 O O . ILE D 1 310 ? 48.078 24.310 78.815 1.00 34.77 3310 ILE D O 1
ATOM 11642 N N . ASN D 1 311 ? 46.713 25.857 77.942 1.00 35.19 3311 ASN D N 1
ATOM 11643 C CA . ASN D 1 311 ? 46.924 25.346 76.588 1.00 35.38 3311 ASN D CA 1
ATOM 11644 C C . ASN D 1 311 ? 48.303 25.651 76.010 1.00 35.95 3311 ASN D C 1
ATOM 11645 O O . ASN D 1 311 ? 48.824 24.880 75.205 1.00 35.79 3311 ASN D O 1
ATOM 11650 N N . ASN D 1 312 ? 48.897 26.767 76.416 1.00 36.63 3312 ASN D N 1
ATOM 11651 C CA . ASN D 1 312 ? 50.228 27.116 75.930 1.00 37.37 3312 ASN D CA 1
ATOM 11652 C C . ASN D 1 312 ? 51.214 26.109 76.512 1.00 37.84 3312 ASN D C 1
ATOM 11653 O O . ASN D 1 312 ? 52.174 25.701 75.859 1.00 37.71 3312 ASN D O 1
ATOM 11658 N N . TYR D 1 313 ? 50.950 25.718 77.755 1.00 38.48 3313 TYR D N 1
ATOM 11659 C CA . TYR D 1 313 ? 51.774 24.763 78.487 1.00 39.13 3313 TYR D CA 1
ATOM 11660 C C . TYR D 1 313 ? 51.764 23.379 77.841 1.00 39.55 3313 TYR D C 1
ATOM 11661 O O . TYR D 1 313 ? 52.788 22.700 77.792 1.00 39.53 3313 TYR D O 1
ATOM 11670 N N . LEU D 1 314 ? 50.600 22.968 77.349 1.00 40.01 3314 LEU D N 1
ATOM 11671 C CA . LEU D 1 314 ? 50.447 21.662 76.717 1.00 40.57 3314 LEU D CA 1
ATOM 11672 C C . LEU D 1 314 ? 50.930 21.643 75.268 1.00 41.15 3314 LEU D C 1
ATOM 11673 O O . LEU D 1 314 ? 51.556 20.679 74.828 1.00 41.06 3314 LEU D O 1
ATOM 11678 N N . ARG D 1 315 ? 50.640 22.714 74.535 1.00 42.01 3315 ARG D N 1
ATOM 11679 C CA . ARG D 1 315 ? 51.002 22.820 73.122 1.00 42.94 3315 ARG D CA 1
ATOM 11680 C C . ARG D 1 315 ? 52.440 23.232 72.822 1.00 43.63 3315 ARG D C 1
ATOM 11681 O O . ARG D 1 315 ? 53.107 22.613 71.993 1.00 43.68 3315 ARG D O 1
ATOM 11689 N N . ASN D 1 316 ? 52.910 24.282 73.485 1.00 44.49 3316 ASN D N 1
ATOM 11690 C CA . ASN D 1 316 ? 54.259 24.788 73.246 1.00 45.36 3316 ASN D CA 1
ATOM 11691 C C . ASN D 1 316 ? 55.268 24.478 74.343 1.00 45.95 3316 ASN D C 1
ATOM 11692 O O . ASN D 1 316 ? 56.281 25.168 74.468 1.00 46.04 3316 ASN D O 1
ATOM 11697 N N . GLN D 1 317 ? 55.011 23.443 75.132 1.00 46.65 3317 GLN D N 1
ATOM 11698 C CA . GLN D 1 317 ? 55.934 23.103 76.203 1.00 47.34 3317 GLN D CA 1
ATOM 11699 C C . GLN D 1 317 ? 55.819 21.628 76.572 1.00 47.61 3317 GLN D C 1
ATOM 11700 O O . GLN D 1 317 ? 56.379 21.183 77.571 1.00 47.73 3317 GLN D O 1
ATOM 11706 N N . GLY D 1 318 ? 55.094 20.879 75.746 1.00 47.99 3318 GLY D N 1
ATOM 11707 C CA . GLY D 1 318 ? 54.911 19.454 75.971 1.00 48.29 3318 GLY D CA 1
ATOM 11708 C C . GLY D 1 318 ? 54.667 19.050 77.413 1.00 48.50 3318 GLY D C 1
ATOM 11709 O O . GLY D 1 318 ? 55.196 18.039 77.874 1.00 48.56 3318 GLY D O 1
ATOM 11710 N N . GLY D 1 319 ? 53.862 19.830 78.128 1.00 48.63 3319 GLY D N 1
ATOM 11711 C CA . GLY D 1 319 ? 53.578 19.517 79.518 1.00 48.78 3319 GLY D CA 1
ATOM 11712 C C . GLY D 1 319 ? 54.857 19.387 80.324 1.00 48.88 3319 GLY D C 1
ATOM 11713 O O . GLY D 1 319 ? 54.849 18.862 81.437 1.00 48.96 3319 GLY D O 1
ATOM 11714 N N . SER D 1 320 ? 55.951 19.875 79.745 1.00 48.89 3320 SER D N 1
ATOM 11715 C CA . SER D 1 320 ? 57.284 19.846 80.347 1.00 48.83 3320 SER D CA 1
ATOM 11716 C C . SER D 1 320 ? 57.319 19.615 81.853 1.00 48.69 3320 SER D C 1
ATOM 11717 O O . SER D 1 320 ? 57.072 18.506 82.330 1.00 48.80 3320 SER D O 1
ATOM 11720 N N . GLY D 1 321 ? 57.641 20.669 82.595 1.00 48.49 3321 GLY D N 1
ATOM 11721 C CA . GLY D 1 321 ? 57.719 20.561 84.038 1.00 48.10 3321 GLY D CA 1
ATOM 11722 C C . GLY D 1 321 ? 56.897 21.612 84.749 1.00 47.85 3321 GLY D C 1
ATOM 11723 O O . GLY D 1 321 ? 56.834 22.767 84.326 1.00 47.87 3321 GLY D O 1
ATOM 11724 N N . ASN D 1 322 ? 56.269 21.198 85.843 1.00 47.55 3322 ASN D N 1
ATOM 11725 C CA . ASN D 1 322 ? 55.430 22.071 86.652 1.00 47.18 3322 ASN D CA 1
ATOM 11726 C C . ASN D 1 322 ? 54.729 21.133 87.631 1.00 46.78 3322 ASN D C 1
ATOM 11727 O O . ASN D 1 322 ? 55.125 19.976 87.776 1.00 46.90 3322 ASN D O 1
ATOM 11732 N N . GLU D 1 323 ? 53.698 21.625 88.303 1.00 46.24 3323 GLU D N 1
ATOM 11733 C CA . GLU D 1 323 ? 52.951 20.811 89.252 1.00 45.65 3323 GLU D CA 1
ATOM 11734 C C . GLU D 1 323 ? 51.602 21.463 89.507 1.00 45.04 3323 GLU D C 1
ATOM 11735 O O . GLU D 1 323 ? 50.584 20.782 89.629 1.00 45.01 3323 GLU D O 1
ATOM 11741 N N . LYS D 1 324 ? 51.605 22.790 89.577 1.00 44.32 3324 LYS D N 1
ATOM 11742 C CA . LYS D 1 324 ? 50.387 23.552 89.810 1.00 43.59 3324 LYS D CA 1
ATOM 11743 C C . LYS D 1 324 ? 49.441 23.331 88.633 1.00 42.92 3324 LYS D C 1
ATOM 11744 O O . LYS D 1 324 ? 48.237 23.143 88.815 1.00 42.85 3324 LYS D O 1
ATOM 11750 N N . LEU D 1 325 ? 49.999 23.352 87.426 1.00 42.01 3325 LEU D N 1
ATOM 11751 C CA . LEU D 1 325 ? 49.213 23.158 86.213 1.00 41.05 3325 LEU D CA 1
ATOM 11752 C C . LEU D 1 325 ? 48.872 21.688 86.001 1.00 40.36 3325 LEU D C 1
ATOM 11753 O O . LEU D 1 325 ? 47.778 21.359 85.539 1.00 40.34 3325 LEU D O 1
ATOM 11758 N N . ASP D 1 326 ? 49.808 20.805 86.337 1.00 39.37 3326 ASP D N 1
ATOM 11759 C CA . ASP D 1 326 ? 49.582 19.374 86.185 1.00 38.30 3326 ASP D CA 1
ATOM 11760 C C . ASP D 1 326 ? 48.384 18.950 87.021 1.00 37.45 3326 ASP D C 1
ATOM 11761 O O . ASP D 1 326 ? 47.542 18.175 86.570 1.00 37.40 3326 ASP D O 1
ATOM 11766 N N . ALA D 1 327 ? 48.311 19.469 88.241 1.00 36.26 3327 ALA D N 1
ATOM 11767 C CA . ALA D 1 327 ? 47.214 19.148 89.143 1.00 34.97 3327 ALA D CA 1
ATOM 11768 C C . ALA D 1 327 ? 45.886 19.622 88.563 1.00 34.01 3327 ALA D C 1
ATOM 11769 O O . ALA D 1 327 ? 44.906 18.880 88.556 1.00 33.80 3327 ALA D O 1
ATOM 11771 N N . GLN D 1 328 ? 45.857 20.862 88.081 1.00 32.91 3328 GLN D N 1
ATOM 11772 C CA . GLN D 1 328 ? 44.641 21.422 87.499 1.00 31.93 3328 GLN D CA 1
ATOM 11773 C C . GLN D 1 328 ? 44.241 20.660 86.239 1.00 31.31 3328 GLN D C 1
ATOM 11774 O O . GLN D 1 328 ? 43.069 20.325 86.049 1.00 31.01 3328 GLN D O 1
ATOM 11780 N N . ILE D 1 329 ? 45.224 20.385 85.389 1.00 30.46 3329 ILE D N 1
ATOM 11781 C CA . ILE D 1 329 ? 44.994 19.653 84.149 1.00 29.73 3329 ILE D CA 1
ATOM 11782 C C . ILE D 1 329 ? 44.388 18.285 84.436 1.00 29.35 3329 ILE D C 1
ATOM 11783 O O . ILE D 1 329 ? 43.488 17.831 83.723 1.00 29.05 3329 ILE D O 1
ATOM 11788 N N . LYS D 1 330 ? 44.877 17.630 85.484 1.00 28.73 3330 LYS D N 1
ATOM 11789 C CA . LYS D 1 330 ? 44.360 16.320 85.850 1.00 28.32 3330 LYS D CA 1
ATOM 11790 C C . LYS D 1 330 ? 42.891 16.428 86.237 1.00 27.72 3330 LYS D C 1
ATOM 11791 O O . LYS D 1 330 ? 42.080 15.595 85.838 1.00 27.64 3330 LYS D O 1
ATOM 11797 N N . ASN D 1 331 ? 42.553 17.447 87.025 1.00 27.08 3331 ASN D N 1
ATOM 11798 C CA . ASN D 1 331 ? 41.172 17.644 87.446 1.00 26.38 3331 ASN D CA 1
ATOM 11799 C C . ASN D 1 331 ? 40.255 17.941 86.266 1.00 25.73 3331 ASN D C 1
ATOM 11800 O O . ASN D 1 331 ? 39.125 17.460 86.228 1.00 25.56 3331 ASN D O 1
ATOM 11805 N N . ILE D 1 332 ? 40.740 18.735 85.316 1.00 25.03 3332 ILE D N 1
ATOM 11806 C CA . ILE D 1 332 ? 39.952 19.081 84.131 1.00 24.48 3332 ILE D CA 1
ATOM 11807 C C . ILE D 1 332 ? 39.671 17.841 83.279 1.00 24.30 3332 ILE D C 1
ATOM 11808 O O . ILE D 1 332 ? 38.523 17.573 82.916 1.00 23.93 3332 ILE D O 1
ATOM 11813 N N . SER D 1 333 ? 40.720 17.089 82.957 1.00 24.27 3333 SER D N 1
ATOM 11814 C CA . SER D 1 333 ? 40.552 15.890 82.145 1.00 24.03 3333 SER D CA 1
ATOM 11815 C C . SER D 1 333 ? 39.721 14.835 82.858 1.00 24.04 3333 SER D C 1
ATOM 11816 O O . SER D 1 333 ? 39.005 14.063 82.218 1.00 24.00 3333 SER D O 1
ATOM 11819 N N . ASP D 1 334 ? 39.810 14.794 84.185 1.00 24.02 3334 ASP D N 1
ATOM 11820 C CA . ASP D 1 334 ? 39.015 13.840 84.940 1.00 24.03 3334 ASP D CA 1
ATOM 11821 C C . ASP D 1 334 ? 37.539 14.183 84.749 1.00 23.72 3334 ASP D C 1
ATOM 11822 O O . ASP D 1 334 ? 36.713 13.312 84.475 1.00 23.78 3334 ASP D O 1
ATOM 11827 N N . ALA D 1 335 ? 37.216 15.463 84.892 1.00 23.64 3335 ALA D N 1
ATOM 11828 C CA . ALA D 1 335 ? 35.843 15.925 84.744 1.00 23.37 3335 ALA D CA 1
ATOM 11829 C C . ALA D 1 335 ? 35.322 15.699 83.326 1.00 23.42 3335 ALA D C 1
ATOM 11830 O O . ALA D 1 335 ? 34.172 15.297 83.133 1.00 23.26 3335 ALA D O 1
ATOM 11832 N N . LEU D 1 336 ? 36.172 15.941 82.335 1.00 23.37 3336 LEU D N 1
ATOM 11833 C CA . LEU D 1 336 ? 35.756 15.769 80.948 1.00 23.64 3336 LEU D CA 1
ATOM 11834 C C . LEU D 1 336 ? 35.561 14.306 80.557 1.00 24.06 3336 LEU D C 1
ATOM 11835 O O . LEU D 1 336 ? 34.920 14.005 79.548 1.00 24.24 3336 LEU D O 1
ATOM 11840 N N . GLY D 1 337 ? 36.109 13.396 81.353 1.00 24.58 3337 GLY D N 1
ATOM 11841 C CA . GLY D 1 337 ? 35.961 11.984 81.057 1.00 25.13 3337 GLY D CA 1
ATOM 11842 C C . GLY D 1 337 ? 34.780 11.363 81.776 1.00 25.45 3337 GLY D C 1
ATOM 11843 O O . GLY D 1 337 ? 34.414 10.216 81.513 1.00 25.95 3337 GLY D O 1
ATOM 11844 N N . LYS D 1 338 ? 34.173 12.118 82.685 1.00 25.67 3338 LYS D N 1
ATOM 11845 C CA . LYS D 1 338 ? 33.039 11.616 83.449 1.00 25.77 3338 LYS D CA 1
ATOM 11846 C C . LYS D 1 338 ? 31.827 11.194 82.640 1.00 25.65 3338 LYS D C 1
ATOM 11847 O O . LYS D 1 338 ? 31.265 10.129 82.887 1.00 25.74 3338 LYS D O 1
ATOM 11853 N N . LYS D 1 339 ? 31.403 12.025 81.692 1.00 25.24 3339 LYS D N 1
ATOM 11854 C CA . LYS D 1 339 ? 30.246 11.668 80.883 1.00 24.87 3339 LYS D CA 1
ATOM 11855 C C . LYS D 1 339 ? 30.527 11.846 79.400 1.00 24.29 3339 LYS D C 1
ATOM 11856 O O . LYS D 1 339 ? 30.609 12.968 78.892 1.00 24.57 3339 LYS D O 1
ATOM 11862 N N . PRO D 1 340 ? 30.677 10.729 78.683 1.00 23.63 3340 PRO D N 1
ATOM 11863 C CA . PRO D 1 340 ? 30.951 10.781 77.247 1.00 22.82 3340 PRO D CA 1
ATOM 11864 C C . PRO D 1 340 ? 29.795 11.440 76.503 1.00 21.90 3340 PRO D C 1
ATOM 11865 O O . PRO D 1 340 ? 28.643 11.354 76.933 1.00 21.77 3340 PRO D O 1
ATOM 11869 N N . ILE D 1 341 ? 30.108 12.115 75.400 1.00 20.84 3341 ILE D N 1
ATOM 11870 C CA . ILE D 1 341 ? 29.080 12.757 74.586 1.00 19.71 3341 ILE D CA 1
ATOM 11871 C C . ILE D 1 341 ? 28.008 11.683 74.365 1.00 19.32 3341 ILE D C 1
ATOM 11872 O O . ILE D 1 341 ? 28.287 10.623 73.809 1.00 19.13 3341 ILE D O 1
ATOM 11877 N N . PRO D 1 342 ? 26.767 11.944 74.812 1.00 18.89 3342 PRO D N 1
ATOM 11878 C CA . PRO D 1 342 ? 25.648 11.001 74.693 1.00 18.76 3342 PRO D CA 1
ATOM 11879 C C . PRO D 1 342 ? 25.091 10.590 73.328 1.00 18.45 3342 PRO D C 1
ATOM 11880 O O . PRO D 1 342 ? 24.446 9.542 73.219 1.00 19.10 3342 PRO D O 1
ATOM 11884 N N . GLU D 1 343 ? 25.314 11.401 72.300 1.00 17.67 3343 GLU D N 1
ATOM 11885 C CA . GLU D 1 343 ? 24.835 11.066 70.958 1.00 16.91 3343 GLU D CA 1
ATOM 11886 C C . GLU D 1 343 ? 25.686 11.808 69.942 1.00 16.31 3343 GLU D C 1
ATOM 11887 O O . GLU D 1 343 ? 26.426 12.714 70.312 1.00 16.15 3343 GLU D O 1
ATOM 11893 N N . ASN D 1 344 ? 25.603 11.417 68.671 1.00 15.11 3344 ASN D N 1
ATOM 11894 C CA . ASN D 1 344 ? 26.389 12.092 67.636 1.00 14.64 3344 ASN D CA 1
ATOM 11895 C C . ASN D 1 344 ? 25.931 13.542 67.544 1.00 13.94 3344 ASN D C 1
ATOM 11896 O O . ASN D 1 344 ? 24.725 13.804 67.463 1.00 14.47 3344 ASN D O 1
ATOM 11901 N N . ILE D 1 345 ? 26.876 14.477 67.556 1.00 13.62 3345 ILE D N 1
ATOM 11902 C CA . ILE D 1 345 ? 26.541 15.893 67.411 1.00 13.20 3345 ILE D CA 1
ATOM 11903 C C . ILE D 1 345 ? 27.538 16.591 66.489 1.00 13.22 3345 ILE D C 1
ATOM 11904 O O . ILE D 1 345 ? 28.603 16.055 66.175 1.00 13.13 3345 ILE D O 1
ATOM 11909 N N . THR D 1 346 ? 27.163 17.786 66.049 1.00 13.25 3346 THR D N 1
ATOM 11910 C CA . THR D 1 346 ? 27.986 18.622 65.188 1.00 13.31 3346 THR D CA 1
ATOM 11911 C C . THR D 1 346 ? 28.357 19.864 66.003 1.00 13.56 3346 THR D C 1
ATOM 11912 O O . THR D 1 346 ? 27.482 20.464 66.639 1.00 13.34 3346 THR D O 1
ATOM 11916 N N . VAL D 1 347 ? 29.634 20.241 65.995 1.00 13.70 3347 VAL D N 1
ATOM 11917 C CA . VAL D 1 347 ? 30.090 21.436 66.703 1.00 13.51 3347 VAL D CA 1
ATOM 11918 C C . VAL D 1 347 ? 30.901 22.327 65.762 1.00 13.34 3347 VAL D C 1
ATOM 11919 O O . VAL D 1 347 ? 31.347 21.880 64.687 1.00 13.06 3347 VAL D O 1
ATOM 11923 N N . TYR D 1 348 ? 31.091 23.584 66.162 1.00 13.48 3348 TYR D N 1
ATOM 11924 C CA . TYR D 1 348 ? 31.779 24.563 65.327 1.00 13.57 3348 TYR D CA 1
ATOM 11925 C C . TYR D 1 348 ? 32.914 25.338 65.976 1.00 14.47 3348 TYR D C 1
ATOM 11926 O O . TYR D 1 348 ? 32.876 25.628 67.174 1.00 14.26 3348 TYR D O 1
ATOM 11935 N N . ARG D 1 349 ? 33.901 25.701 65.161 1.00 14.96 3349 ARG D N 1
ATOM 11936 C CA . ARG D 1 349 ? 35.043 26.477 65.628 1.00 16.35 3349 ARG D CA 1
ATOM 11937 C C . ARG D 1 349 ? 35.534 27.391 64.514 1.00 16.67 3349 ARG D C 1
ATOM 11938 O O . ARG D 1 349 ? 35.860 26.924 63.416 1.00 16.67 3349 ARG D O 1
ATOM 11946 N N . TRP D 1 350 ? 35.563 28.696 64.778 1.00 16.76 3350 TRP D N 1
ATOM 11947 C CA . TRP D 1 350 ? 36.074 29.641 63.794 1.00 17.10 3350 TRP D CA 1
ATOM 11948 C C . TRP D 1 350 ? 37.573 29.727 64.085 1.00 17.76 3350 TRP D C 1
ATOM 11949 O O . TRP D 1 350 ? 37.979 30.023 65.217 1.00 17.91 3350 TRP D O 1
ATOM 11960 N N . CYS D 1 351 ? 38.386 29.452 63.065 1.00 18.33 3351 CYS D N 1
ATOM 11961 C CA . CYS D 1 351 ? 39.841 29.408 63.221 1.00 19.05 3351 CYS D CA 1
ATOM 11962 C C . CYS D 1 351 ? 40.655 30.462 62.472 1.00 19.47 3351 CYS D C 1
ATOM 11963 O O . CYS D 1 351 ? 40.336 30.836 61.338 1.00 19.97 3351 CYS D O 1
ATOM 11966 N N . GLY D 1 352 ? 41.730 30.925 63.110 1.00 20.31 3352 GLY D N 1
ATOM 11967 C CA . GLY D 1 352 ? 42.594 31.906 62.478 1.00 20.43 3352 GLY D CA 1
ATOM 11968 C C . GLY D 1 352 ? 43.551 31.190 61.541 1.00 20.86 3352 GLY D C 1
ATOM 11969 O O . GLY D 1 352 ? 43.714 29.975 61.651 1.00 20.48 3352 GLY D O 1
ATOM 11970 N N . MET D 1 353 ? 44.182 31.928 60.629 1.00 21.06 3353 MET D N 1
ATOM 11971 C CA . MET D 1 353 ? 45.115 31.334 59.672 1.00 21.50 3353 MET D CA 1
ATOM 11972 C C . MET D 1 353 ? 46.244 30.519 60.315 1.00 21.35 3353 MET D C 1
ATOM 11973 O O . MET D 1 353 ? 46.593 29.446 59.824 1.00 21.02 3353 MET D O 1
ATOM 11978 N N . PRO D 1 354 ? 46.842 31.023 61.411 1.00 21.25 3354 PRO D N 1
ATOM 11979 C CA . PRO D 1 354 ? 47.918 30.273 62.058 1.00 21.34 3354 PRO D CA 1
ATOM 11980 C C . PRO D 1 354 ? 47.496 28.890 62.547 1.00 21.22 3354 PRO D C 1
ATOM 11981 O O . PRO D 1 354 ? 48.311 27.969 62.596 1.00 21.41 3354 PRO D O 1
ATOM 11985 N N . GLU D 1 355 ? 46.228 28.739 62.921 1.00 21.16 3355 GLU D N 1
ATOM 11986 C CA . GLU D 1 355 ? 45.758 27.448 63.398 1.00 20.97 3355 GLU D CA 1
ATOM 11987 C C . GLU D 1 355 ? 45.911 26.418 62.277 1.00 20.69 3355 GLU D C 1
ATOM 11988 O O . GLU D 1 355 ? 46.046 25.223 62.539 1.00 20.66 3355 GLU D O 1
ATOM 11994 N N . PHE D 1 356 ? 45.913 26.891 61.033 1.00 20.13 3356 PHE D N 1
ATOM 11995 C CA . PHE D 1 356 ? 46.082 26.002 59.889 1.00 20.01 3356 PHE D CA 1
ATOM 11996 C C . PHE D 1 356 ? 47.429 26.147 59.181 1.00 19.99 3356 PHE D C 1
ATOM 11997 O O . PHE D 1 356 ? 47.570 25.808 58.007 1.00 19.28 3356 PHE D O 1
ATOM 12005 N N . GLY D 1 357 ? 48.420 26.651 59.912 1.00 20.22 3357 GLY D N 1
ATOM 12006 C CA . GLY D 1 357 ? 49.760 26.790 59.365 1.00 20.80 3357 GLY D CA 1
ATOM 12007 C C . GLY D 1 357 ? 50.023 27.888 58.349 1.00 21.40 3357 GLY D C 1
ATOM 12008 O O . GLY D 1 357 ? 50.996 27.811 57.603 1.00 21.15 3357 GLY D O 1
ATOM 12009 N N . TYR D 1 358 ? 49.163 28.899 58.299 1.00 21.64 3358 TYR D N 1
ATOM 12010 C CA . TYR D 1 358 ? 49.361 30.006 57.374 1.00 22.61 3358 TYR D CA 1
ATOM 12011 C C . TYR D 1 358 ? 49.661 31.260 58.182 1.00 23.44 3358 TYR D C 1
ATOM 12012 O O . TYR D 1 358 ? 49.501 31.272 59.398 1.00 23.57 3358 TYR D O 1
ATOM 12021 N N . GLN D 1 359 ? 50.106 32.311 57.507 1.00 24.69 3359 GLN D N 1
ATOM 12022 C CA . GLN D 1 359 ? 50.425 33.565 58.178 1.00 26.17 3359 GLN D CA 1
ATOM 12023 C C . GLN D 1 359 ? 49.203 34.475 58.171 1.00 26.84 3359 GLN D C 1
ATOM 12024 O O . GLN D 1 359 ? 48.331 34.345 57.311 1.00 26.81 3359 GLN D O 1
ATOM 12030 N N . ILE D 1 360 ? 49.139 35.396 59.125 1.00 27.67 3360 ILE D N 1
ATOM 12031 C CA . ILE D 1 360 ? 48.014 36.323 59.204 1.00 28.67 3360 ILE D CA 1
ATOM 12032 C C . ILE D 1 360 ? 47.887 37.160 57.934 1.00 28.89 3360 ILE D C 1
ATOM 12033 O O . ILE D 1 360 ? 46.789 37.554 57.550 1.00 29.43 3360 ILE D O 1
ATOM 12038 N N . SER D 1 361 ? 49.012 37.425 57.280 1.00 29.39 3361 SER D N 1
ATOM 12039 C CA . SER D 1 361 ? 49.019 38.241 56.074 1.00 29.49 3361 SER D CA 1
ATOM 12040 C C . SER D 1 361 ? 48.697 37.481 54.787 1.00 29.42 3361 SER D C 1
ATOM 12041 O O . SER D 1 361 ? 48.407 38.094 53.759 1.00 29.58 3361 SER D O 1
ATOM 12044 N N . ASP D 1 362 ? 48.742 36.153 54.842 1.00 29.11 3362 ASP D N 1
ATOM 12045 C CA . ASP D 1 362 ? 48.486 35.340 53.656 1.00 28.75 3362 ASP D CA 1
ATOM 12046 C C . ASP D 1 362 ? 47.043 35.306 53.178 1.00 28.28 3362 ASP D C 1
ATOM 12047 O O . ASP D 1 362 ? 46.109 35.305 53.979 1.00 28.31 3362 ASP D O 1
ATOM 12052 N N . PRO D 1 363 ? 46.845 35.292 51.853 1.00 27.81 3363 PRO D N 1
ATOM 12053 C CA . PRO D 1 363 ? 45.485 35.238 51.326 1.00 27.38 3363 PRO D CA 1
ATOM 12054 C C . PRO D 1 363 ? 45.051 33.788 51.518 1.00 26.75 3363 PRO D C 1
ATOM 12055 O O . PRO D 1 363 ? 45.872 32.930 51.848 1.00 26.68 3363 PRO D O 1
ATOM 12059 N N . LEU D 1 364 ? 43.775 33.501 51.313 1.00 25.93 3364 LEU D N 1
ATOM 12060 C CA . LEU D 1 364 ? 43.322 32.132 51.459 1.00 25.13 3364 LEU D CA 1
ATOM 12061 C C . LEU D 1 364 ? 43.898 31.390 50.248 1.00 24.50 3364 LEU D C 1
ATOM 12062 O O . LEU D 1 364 ? 43.787 31.861 49.114 1.00 24.35 3364 LEU D O 1
ATOM 12067 N N . PRO D 1 365 ? 44.564 30.245 50.472 1.00 23.71 3365 PRO D N 1
ATOM 12068 C CA . PRO D 1 365 ? 45.131 29.500 49.344 1.00 23.37 3365 PRO D CA 1
ATOM 12069 C C . PRO D 1 365 ? 44.027 28.960 48.439 1.00 22.79 3365 PRO D C 1
ATOM 12070 O O . PRO D 1 365 ? 42.863 28.918 48.833 1.00 22.45 3365 PRO D O 1
ATOM 12074 N N . SER D 1 366 ? 44.390 28.562 47.225 1.00 22.35 3366 SER D N 1
ATOM 12075 C CA . SER D 1 366 ? 43.415 28.016 46.292 1.00 21.90 3366 SER D CA 1
ATOM 12076 C C . SER D 1 366 ? 42.840 26.752 46.917 1.00 21.62 3366 SER D C 1
ATOM 12077 O O . SER D 1 366 ? 43.461 26.142 47.788 1.00 21.65 3366 SER D O 1
ATOM 12080 N N . LEU D 1 367 ? 41.658 26.357 46.468 1.00 21.48 3367 LEU D N 1
ATOM 12081 C CA . LEU D 1 367 ? 41.013 25.167 46.996 1.00 21.41 3367 LEU D CA 1
ATOM 12082 C C . LEU D 1 367 ? 41.907 23.943 46.776 1.00 21.25 3367 LEU D C 1
ATOM 12083 O O . LEU D 1 367 ? 42.040 23.095 47.659 1.00 20.85 3367 LEU D O 1
ATOM 12088 N N . LYS D 1 368 ? 42.537 23.876 45.605 1.00 21.17 3368 LYS D N 1
ATOM 12089 C CA . LYS D 1 368 ? 43.435 22.770 45.261 1.00 21.45 3368 LYS D CA 1
ATOM 12090 C C . LYS D 1 368 ? 44.612 22.670 46.232 1.00 21.23 3368 LYS D C 1
ATOM 12091 O O . LYS D 1 368 ? 44.922 21.591 46.742 1.00 20.64 3368 LYS D O 1
ATOM 12097 N N . ASP D 1 369 ? 45.263 23.802 46.484 1.00 21.18 3369 ASP D N 1
ATOM 12098 C CA . ASP D 1 369 ? 46.399 23.848 47.399 1.00 20.95 3369 ASP D CA 1
ATOM 12099 C C . ASP D 1 369 ? 45.988 23.530 48.832 1.00 20.19 3369 ASP D C 1
ATOM 12100 O O . ASP D 1 369 ? 46.722 22.860 49.556 1.00 19.85 3369 ASP D O 1
ATOM 12105 N N . PHE D 1 370 ? 44.818 24.015 49.247 1.00 19.55 3370 PHE D N 1
ATOM 12106 C CA . PHE D 1 370 ? 44.350 23.757 50.599 1.00 18.88 3370 PHE D CA 1
ATOM 12107 C C . PHE D 1 370 ? 44.120 22.254 50.772 1.00 18.26 3370 PHE D C 1
ATOM 12108 O O . PHE D 1 370 ? 44.543 21.675 51.761 1.00 17.93 3370 PHE D O 1
ATOM 12116 N N . GLU D 1 371 ? 43.454 21.623 49.805 1.00 18.18 3371 GLU D N 1
ATOM 12117 C CA . GLU D 1 371 ? 43.198 20.183 49.886 1.00 18.33 3371 GLU D CA 1
ATOM 12118 C C . GLU D 1 371 ? 44.487 19.367 49.880 1.00 18.50 3371 GLU D C 1
ATOM 12119 O O . GLU D 1 371 ? 44.599 18.363 50.580 1.00 18.34 3371 GLU D O 1
ATOM 12125 N N . GLU D 1 372 ? 45.450 19.776 49.064 1.00 19.27 3372 GLU D N 1
ATOM 12126 C CA . GLU D 1 372 ? 46.707 19.047 49.010 1.00 19.68 3372 GLU D CA 1
ATOM 12127 C C . GLU D 1 372 ? 47.403 19.079 50.362 1.00 19.39 3372 GLU D C 1
ATOM 12128 O O . GLU D 1 372 ? 48.089 18.132 50.736 1.00 19.49 3372 GLU D O 1
ATOM 12134 N N . GLN D 1 373 ? 47.188 20.152 51.115 1.00 19.01 3373 GLN D N 1
ATOM 12135 C CA . GLN D 1 373 ? 47.803 20.276 52.431 1.00 18.39 3373 GLN D CA 1
ATOM 12136 C C . GLN D 1 373 ? 47.001 19.590 53.538 1.00 18.03 3373 GLN D C 1
ATOM 12137 O O . GLN D 1 373 ? 47.587 19.011 54.456 1.00 17.94 3373 GLN D O 1
ATOM 12143 N N . PHE D 1 374 ? 45.669 19.634 53.447 1.00 17.61 3374 PHE D N 1
ATOM 12144 C CA . PHE D 1 374 ? 44.827 19.066 54.500 1.00 17.38 3374 PHE D CA 1
ATOM 12145 C C . PHE D 1 374 ? 43.841 17.934 54.231 1.00 17.02 3374 PHE D C 1
ATOM 12146 O O . PHE D 1 374 ? 43.485 17.219 55.155 1.00 16.80 3374 PHE D O 1
ATOM 12154 N N . LEU D 1 375 ? 43.362 17.780 53.002 1.00 17.51 3375 LEU D N 1
ATOM 12155 C CA . LEU D 1 375 ? 42.381 16.727 52.761 1.00 18.10 3375 LEU D CA 1
ATOM 12156 C C . LEU D 1 375 ? 42.903 15.345 53.147 1.00 18.77 3375 LEU D C 1
ATOM 12157 O O . LEU D 1 375 ? 44.031 14.974 52.816 1.00 18.82 3375 LEU D O 1
ATOM 12162 N N . ASN D 1 376 ? 42.076 14.600 53.873 1.00 19.58 3376 ASN D N 1
ATOM 12163 C CA . ASN D 1 376 ? 42.417 13.259 54.336 1.00 20.77 3376 ASN D CA 1
ATOM 12164 C C . ASN D 1 376 ? 43.635 13.192 55.264 1.00 20.98 3376 ASN D C 1
ATOM 12165 O O . ASN D 1 376 ? 44.412 12.237 55.214 1.00 21.47 3376 ASN D O 1
ATOM 12170 N N . THR D 1 377 ? 43.812 14.212 56.102 1.00 20.75 3377 THR D N 1
ATOM 12171 C CA . THR D 1 377 ? 44.917 14.220 57.063 1.00 20.51 3377 THR D CA 1
ATOM 12172 C C . THR D 1 377 ? 44.321 14.221 58.464 1.00 20.82 3377 THR D C 1
ATOM 12173 O O . THR D 1 377 ? 43.121 14.434 58.635 1.00 20.23 3377 THR D O 1
ATOM 12177 N N . ILE D 1 378 ? 45.160 13.976 59.464 1.00 21.06 3378 ILE D N 1
ATOM 12178 C CA . ILE D 1 378 ? 44.707 13.981 60.847 1.00 21.91 3378 ILE D CA 1
ATOM 12179 C C . ILE D 1 378 ? 45.283 15.230 61.495 1.00 22.44 3378 ILE D C 1
ATOM 12180 O O . ILE D 1 378 ? 46.490 15.469 61.430 1.00 22.57 3378 ILE D O 1
ATOM 12185 N N . LYS D 1 379 ? 44.423 16.036 62.104 1.00 22.87 3379 LYS D N 1
ATOM 12186 C CA . LYS D 1 379 ? 44.883 17.250 62.759 1.00 23.67 3379 LYS D CA 1
ATOM 12187 C C . LYS D 1 379 ? 44.689 17.069 64.257 1.00 24.06 3379 LYS D C 1
ATOM 12188 O O . LYS D 1 379 ? 43.610 16.693 64.700 1.00 23.69 3379 LYS D O 1
ATOM 12194 N N . GLU D 1 380 ? 45.741 17.308 65.038 1.00 24.79 3380 GLU D N 1
ATOM 12195 C CA . GLU D 1 380 ? 45.643 17.145 66.483 1.00 25.84 3380 GLU D CA 1
ATOM 12196 C C . GLU D 1 380 ? 45.982 18.386 67.299 1.00 25.86 3380 GLU D C 1
ATOM 12197 O O . GLU D 1 380 ? 46.639 19.309 66.810 1.00 26.15 3380 GLU D O 1
ATOM 12203 N N . ASP D 1 381 ? 45.507 18.401 68.543 1.00 25.84 3381 ASP D N 1
ATOM 12204 C CA . ASP D 1 381 ? 45.744 19.511 69.463 1.00 25.77 3381 ASP D CA 1
ATOM 12205 C C . ASP D 1 381 ? 46.162 18.954 70.821 1.00 25.53 3381 ASP D C 1
ATOM 12206 O O . ASP D 1 381 ? 45.462 18.134 71.413 1.00 25.34 3381 ASP D O 1
ATOM 12211 N N . LYS D 1 382 ? 47.310 19.401 71.312 1.00 25.43 3382 LYS D N 1
ATOM 12212 C CA . LYS D 1 382 ? 47.818 18.949 72.599 1.00 25.12 3382 LYS D CA 1
ATOM 12213 C C . LYS D 1 382 ? 47.051 19.602 73.745 1.00 24.57 3382 LYS D C 1
ATOM 12214 O O . LYS D 1 382 ? 46.999 19.069 74.853 1.00 24.52 3382 LYS D O 1
ATOM 12220 N N . GLY D 1 383 ? 46.458 20.759 73.467 1.00 24.05 3383 GLY D N 1
ATOM 12221 C CA . GLY D 1 383 ? 45.688 21.462 74.477 1.00 23.32 3383 GLY D CA 1
ATOM 12222 C C . GLY D 1 383 ? 44.225 21.084 74.355 1.00 22.99 3383 GLY D C 1
ATOM 12223 O O . GLY D 1 383 ? 43.886 20.146 73.629 1.00 22.63 3383 GLY D O 1
ATOM 12224 N N . TYR D 1 384 ? 43.360 21.795 75.073 1.00 22.50 3384 TYR D N 1
ATOM 12225 C CA . TYR D 1 384 ? 41.929 21.519 75.019 1.00 22.35 3384 TYR D CA 1
ATOM 12226 C C . TYR D 1 384 ? 41.311 22.331 73.891 1.00 22.16 3384 TYR D C 1
ATOM 12227 O O . TYR D 1 384 ? 41.645 23.500 73.703 1.00 22.40 3384 TYR D O 1
ATOM 12236 N N . MET D 1 385 ? 40.411 21.713 73.135 1.00 21.75 3385 MET D N 1
ATOM 12237 C CA . MET D 1 385 ? 39.778 22.412 72.025 1.00 21.51 3385 MET D CA 1
ATOM 12238 C C . MET D 1 385 ? 38.341 22.825 72.334 1.00 20.38 3385 MET D C 1
ATOM 12239 O O . MET D 1 385 ? 37.467 21.991 72.576 1.00 20.05 3385 MET D O 1
ATOM 12244 N N . SER D 1 386 ? 38.133 24.137 72.343 1.00 19.76 3386 SER D N 1
ATOM 12245 C CA . SER D 1 386 ? 36.836 24.742 72.608 1.00 19.33 3386 SER D CA 1
ATOM 12246 C C . SER D 1 386 ? 36.039 24.809 71.310 1.00 18.68 3386 SER D C 1
ATOM 12247 O O . SER D 1 386 ? 36.562 25.218 70.277 1.00 18.58 3386 SER D O 1
ATOM 12250 N N . THR D 1 387 ? 34.778 24.390 71.374 1.00 18.08 3387 THR D N 1
ATOM 12251 C CA . THR D 1 387 ? 33.893 24.414 70.214 1.00 17.59 3387 THR D CA 1
ATOM 12252 C C . THR D 1 387 ? 32.513 24.839 70.685 1.00 17.16 3387 THR D C 1
ATOM 12253 O O . THR D 1 387 ? 32.243 24.855 71.887 1.00 16.98 3387 THR D O 1
ATOM 12257 N N . SER D 1 388 ? 31.637 25.173 69.743 1.00 16.41 3388 SER D N 1
ATOM 12258 C CA . SER D 1 388 ? 30.281 25.589 70.088 1.00 16.21 3388 SER D CA 1
ATOM 12259 C C . SER D 1 388 ? 29.217 24.824 69.311 1.00 15.96 3388 SER D C 1
ATOM 12260 O O . SER D 1 388 ? 29.446 24.417 68.166 1.00 16.12 3388 SER D O 1
ATOM 12263 N N . LEU D 1 389 ? 28.063 24.631 69.949 1.00 15.47 3389 LEU D N 1
ATOM 12264 C CA . LEU D 1 389 ? 26.927 23.962 69.326 1.00 15.11 3389 LEU D CA 1
ATOM 12265 C C . LEU D 1 389 ? 26.341 24.878 68.249 1.00 14.98 3389 LEU D C 1
ATOM 12266 O O . LEU D 1 389 ? 25.595 24.428 67.380 1.00 14.73 3389 LEU D O 1
ATOM 12271 N N . SER D 1 390 ? 26.678 26.164 68.315 1.00 14.86 3390 SER D N 1
ATOM 12272 C CA . SER D 1 390 ? 26.166 27.147 67.357 1.00 15.26 3390 SER D CA 1
ATOM 12273 C C . SER D 1 390 ? 27.221 27.637 66.373 1.00 15.53 3390 SER D C 1
ATOM 12274 O O . SER D 1 390 ? 28.366 27.883 66.750 1.00 15.60 3390 SER D O 1
ATOM 12277 N N . SER D 1 391 ? 26.827 27.788 65.109 1.00 15.95 3391 SER D N 1
ATOM 12278 C CA . SER D 1 391 ? 27.742 28.266 64.076 1.00 16.61 3391 SER D CA 1
ATOM 12279 C C . SER D 1 391 ? 27.632 29.782 63.891 1.00 17.65 3391 SER D C 1
ATOM 12280 O O . SER D 1 391 ? 28.243 30.353 62.987 1.00 17.35 3391 SER D O 1
ATOM 12283 N N . GLU D 1 392 ? 26.861 30.427 64.763 1.00 19.09 3392 GLU D N 1
ATOM 12284 C CA . GLU D 1 392 ? 26.677 31.874 64.700 1.00 21.00 3392 GLU D CA 1
ATOM 12285 C C . GLU D 1 392 ? 28.026 32.589 64.734 1.00 21.98 3392 GLU D C 1
ATOM 12286 O O . GLU D 1 392 ? 28.925 32.208 65.492 1.00 21.76 3392 GLU D O 1
ATOM 12292 N N . ARG D 1 393 ? 28.167 33.624 63.912 1.00 23.01 3393 ARG D N 1
ATOM 12293 C CA . ARG D 1 393 ? 29.410 34.382 63.874 1.00 24.52 3393 ARG D CA 1
ATOM 12294 C C . ARG D 1 393 ? 29.372 35.511 64.897 1.00 25.12 3393 ARG D C 1
ATOM 12295 O O . ARG D 1 393 ? 28.443 36.319 64.909 1.00 24.99 3393 ARG D O 1
ATOM 12303 N N . LEU D 1 394 ? 30.381 35.551 65.761 1.00 26.08 3394 LEU D N 1
ATOM 12304 C CA . LEU D 1 394 ? 30.475 36.579 66.793 1.00 27.13 3394 LEU D CA 1
ATOM 12305 C C . LEU D 1 394 ? 31.549 37.584 66.383 1.00 27.79 3394 LEU D C 1
ATOM 12306 O O . LEU D 1 394 ? 32.494 37.233 65.682 1.00 27.94 3394 LEU D O 1
ATOM 12311 N N . ALA D 1 395 ? 31.404 38.832 66.817 1.00 28.54 3395 ALA D N 1
ATOM 12312 C CA . ALA D 1 395 ? 32.363 39.877 66.462 1.00 29.43 3395 ALA D CA 1
ATOM 12313 C C . ALA D 1 395 ? 33.803 39.582 66.894 1.00 29.98 3395 ALA D C 1
ATOM 12314 O O . ALA D 1 395 ? 34.755 40.000 66.233 1.00 30.22 3395 ALA D O 1
ATOM 12316 N N . ALA D 1 396 ? 33.965 38.864 67.999 1.00 30.70 3396 ALA D N 1
ATOM 12317 C CA . ALA D 1 396 ? 35.298 38.541 68.500 1.00 31.41 3396 ALA D CA 1
ATOM 12318 C C . ALA D 1 396 ? 36.112 37.659 67.553 1.00 31.97 3396 ALA D C 1
ATOM 12319 O O . ALA D 1 396 ? 37.343 37.704 67.562 1.00 32.27 3396 ALA D O 1
ATOM 12321 N N . PHE D 1 397 ? 35.432 36.860 66.737 1.00 32.37 3397 PHE D N 1
ATOM 12322 C CA . PHE D 1 397 ? 36.121 35.973 65.804 1.00 32.78 3397 PHE D CA 1
ATOM 12323 C C . PHE D 1 397 ? 35.481 35.960 64.421 1.00 32.76 3397 PHE D C 1
ATOM 12324 O O . PHE D 1 397 ? 35.710 35.045 63.628 1.00 32.99 3397 PHE D O 1
ATOM 12332 N N . GLY D 1 398 ? 34.690 36.986 64.133 1.00 32.73 3398 GLY D N 1
ATOM 12333 C CA . GLY D 1 398 ? 34.009 37.065 62.854 1.00 32.51 3398 GLY D CA 1
ATOM 12334 C C . GLY D 1 398 ? 34.887 37.247 61.631 1.00 32.30 3398 GLY D C 1
ATOM 12335 O O . GLY D 1 398 ? 34.399 37.138 60.504 1.00 32.34 3398 GLY D O 1
ATOM 12336 N N . SER D 1 399 ? 36.173 37.523 61.837 1.00 32.08 3399 SER D N 1
ATOM 12337 C CA . SER D 1 399 ? 37.093 37.728 60.720 1.00 31.67 3399 SER D CA 1
ATOM 12338 C C . SER D 1 399 ? 37.725 36.425 60.229 1.00 31.00 3399 SER D C 1
ATOM 12339 O O . SER D 1 399 ? 38.131 36.334 59.068 1.00 31.11 3399 SER D O 1
ATOM 12342 N N . ARG D 1 400 ? 37.814 35.430 61.111 1.00 30.18 3400 ARG D N 1
ATOM 12343 C CA . ARG D 1 400 ? 38.396 34.135 60.754 1.00 29.15 3400 ARG D CA 1
ATOM 12344 C C . ARG D 1 400 ? 37.927 33.708 59.372 1.00 28.10 3400 ARG D C 1
ATOM 12345 O O . ARG D 1 400 ? 36.763 33.894 59.022 1.00 27.95 3400 ARG D O 1
ATOM 12353 N N . LYS D 1 401 ? 38.838 33.123 58.600 1.00 26.60 3401 LYS D N 1
ATOM 12354 C CA . LYS D 1 401 ? 38.547 32.687 57.237 1.00 25.04 3401 LYS D CA 1
ATOM 12355 C C . LYS D 1 401 ? 38.293 31.186 57.125 1.00 23.57 3401 LYS D C 1
ATOM 12356 O O . LYS D 1 401 ? 37.896 30.700 56.059 1.00 23.36 3401 LYS D O 1
ATOM 12362 N N . ILE D 1 402 ? 38.545 30.455 58.208 1.00 21.67 3402 ILE D N 1
ATOM 12363 C CA . ILE D 1 402 ? 38.370 29.006 58.217 1.00 19.46 3402 ILE D CA 1
ATOM 12364 C C . ILE D 1 402 ? 37.397 28.562 59.300 1.00 18.37 3402 ILE D C 1
ATOM 12365 O O . ILE D 1 402 ? 37.610 28.817 60.482 1.00 17.66 3402 ILE D O 1
ATOM 12370 N N . ILE D 1 403 ? 36.325 27.900 58.883 1.00 16.90 3403 ILE D N 1
ATOM 12371 C CA . ILE D 1 403 ? 35.306 27.431 59.806 1.00 15.67 3403 ILE D CA 1
ATOM 12372 C C . ILE D 1 403 ? 35.338 25.917 59.914 1.00 14.98 3403 ILE D C 1
ATOM 12373 O O . ILE D 1 403 ? 35.127 25.221 58.925 1.00 14.87 3403 ILE D O 1
ATOM 12378 N N . LEU D 1 404 ? 35.608 25.407 61.109 1.00 14.25 3404 LEU D N 1
ATOM 12379 C CA . LEU D 1 404 ? 35.629 23.962 61.318 1.00 13.39 3404 LEU D CA 1
ATOM 12380 C C . LEU D 1 404 ? 34.221 23.475 61.680 1.00 13.27 3404 LEU D C 1
ATOM 12381 O O . LEU D 1 404 ? 33.605 23.986 62.613 1.00 13.25 3404 LEU D O 1
ATOM 12386 N N . ARG D 1 405 ? 33.700 22.512 60.918 1.00 12.46 3405 ARG D N 1
ATOM 12387 C CA . ARG D 1 405 ? 32.390 21.922 61.193 1.00 11.90 3405 ARG D CA 1
ATOM 12388 C C . ARG D 1 405 ? 32.744 20.484 61.536 1.00 11.73 3405 ARG D C 1
ATOM 12389 O O . ARG D 1 405 ? 32.946 19.647 60.652 1.00 11.96 3405 ARG D O 1
ATOM 12397 N N . LEU D 1 406 ? 32.845 20.224 62.839 1.00 12.11 3406 LEU D N 1
ATOM 12398 C CA . LEU D 1 406 ? 33.284 18.943 63.387 1.00 12.42 3406 LEU D CA 1
ATOM 12399 C C . LEU D 1 406 ? 32.253 17.954 63.898 1.00 12.83 3406 LEU D C 1
ATOM 12400 O O . LEU D 1 406 ? 31.437 18.289 64.759 1.00 12.56 3406 LEU D O 1
ATOM 12405 N N . GLN D 1 407 ? 32.311 16.722 63.389 1.00 12.97 3407 GLN D N 1
ATOM 12406 C CA . GLN D 1 407 ? 31.421 15.667 63.847 1.00 13.48 3407 GLN D CA 1
ATOM 12407 C C . GLN D 1 407 ? 32.034 15.051 65.095 1.00 13.84 3407 GLN D C 1
ATOM 12408 O O . GLN D 1 407 ? 33.166 14.564 65.067 1.00 14.53 3407 GLN D O 1
ATOM 12414 N N . VAL D 1 408 ? 31.281 15.110 66.189 1.00 14.09 3408 VAL D N 1
ATOM 12415 C CA . VAL D 1 408 ? 31.687 14.558 67.479 1.00 14.59 3408 VAL D CA 1
ATOM 12416 C C . VAL D 1 408 ? 30.824 13.322 67.689 1.00 15.14 3408 VAL D C 1
ATOM 12417 O O . VAL D 1 408 ? 29.647 13.428 68.027 1.00 15.30 3408 VAL D O 1
ATOM 12421 N N . PRO D 1 409 ? 31.391 12.130 67.464 1.00 15.99 3409 PRO D N 1
ATOM 12422 C CA . PRO D 1 409 ? 30.652 10.878 67.629 1.00 16.65 3409 PRO D CA 1
ATOM 12423 C C . PRO D 1 409 ? 30.204 10.590 69.058 1.00 17.36 3409 PRO D C 1
ATOM 12424 O O . PRO D 1 409 ? 30.791 11.086 70.017 1.00 17.67 3409 PRO D O 1
ATOM 12428 N N . LYS D 1 410 ? 29.157 9.784 69.188 1.00 18.00 3410 LYS D N 1
ATOM 12429 C CA . LYS D 1 410 ? 28.676 9.385 70.502 1.00 18.72 3410 LYS D CA 1
ATOM 12430 C C . LYS D 1 410 ? 29.860 8.672 71.156 1.00 19.19 3410 LYS D C 1
ATOM 12431 O O . LYS D 1 410 ? 30.538 7.870 70.516 1.00 19.31 3410 LYS D O 1
ATOM 12437 N N . GLY D 1 411 ? 30.132 8.988 72.417 1.00 19.51 3411 GLY D N 1
ATOM 12438 C CA . GLY D 1 411 ? 31.243 8.345 73.099 1.00 20.13 3411 GLY D CA 1
ATOM 12439 C C . GLY D 1 411 ? 32.502 9.188 73.173 1.00 20.30 3411 GLY D C 1
ATOM 12440 O O . GLY D 1 411 ? 33.454 8.819 73.863 1.00 20.74 3411 GLY D O 1
ATOM 12441 N N . SER D 1 412 ? 32.523 10.318 72.472 1.00 20.32 3412 SER D N 1
ATOM 12442 C CA . SER D 1 412 ? 33.692 11.194 72.495 1.00 20.12 3412 SER D CA 1
ATOM 12443 C C . SER D 1 412 ? 33.927 11.726 73.901 1.00 20.20 3412 SER D C 1
ATOM 12444 O O . SER D 1 412 ? 33.008 11.779 74.720 1.00 19.73 3412 SER D O 1
ATOM 12447 N N . THR D 1 413 ? 35.164 12.139 74.158 1.00 20.35 3413 THR D N 1
ATOM 12448 C CA . THR D 1 413 ? 35.559 12.651 75.464 1.00 20.64 3413 THR D CA 1
ATOM 12449 C C . THR D 1 413 ? 35.467 14.168 75.545 1.00 20.52 3413 THR D C 1
ATOM 12450 O O . THR D 1 413 ? 36.325 14.879 75.021 1.00 20.57 3413 THR D O 1
ATOM 12454 N N . GLY D 1 414 ? 34.415 14.648 76.205 1.00 20.24 3414 GLY D N 1
ATOM 12455 C CA . GLY D 1 414 ? 34.202 16.078 76.357 1.00 19.99 3414 GLY D CA 1
ATOM 12456 C C . GLY D 1 414 ? 32.963 16.369 77.182 1.00 19.59 3414 GLY D C 1
ATOM 12457 O O . GLY D 1 414 ? 32.343 15.449 77.716 1.00 20.07 3414 GLY D O 1
ATOM 12458 N N . ALA D 1 415 ? 32.585 17.640 77.290 1.00 19.29 3415 ALA D N 1
ATOM 12459 C CA . ALA D 1 415 ? 31.399 17.999 78.066 1.00 18.94 3415 ALA D CA 1
ATOM 12460 C C . ALA D 1 415 ? 30.826 19.363 77.693 1.00 18.98 3415 ALA D C 1
ATOM 12461 O O . ALA D 1 415 ? 31.509 20.194 77.096 1.00 18.89 3415 ALA D O 1
ATOM 12463 N N . TYR D 1 416 ? 29.558 19.582 78.036 1.00 18.95 3416 TYR D N 1
ATOM 12464 C CA . TYR D 1 416 ? 28.910 20.861 77.768 1.00 19.42 3416 TYR D CA 1
ATOM 12465 C C . TYR D 1 416 ? 29.348 21.761 78.921 1.00 20.15 3416 TYR D C 1
ATOM 12466 O O . TYR D 1 416 ? 28.685 21.842 79.960 1.00 20.32 3416 TYR D O 1
ATOM 12475 N N . LEU D 1 417 ? 30.480 22.426 78.730 1.00 20.90 3417 LEU D N 1
ATOM 12476 C CA . LEU D 1 417 ? 31.052 23.294 79.751 1.00 21.93 3417 LEU D CA 1
ATOM 12477 C C . LEU D 1 417 ? 30.094 24.353 80.280 1.00 22.70 3417 LEU D C 1
ATOM 12478 O O . LEU D 1 417 ? 30.101 24.672 81.474 1.00 22.85 3417 LEU D O 1
ATOM 12483 N N . SER D 1 418 ? 29.259 24.894 79.398 1.00 23.68 3418 SER D N 1
ATOM 12484 C CA . SER D 1 418 ? 28.315 25.935 79.786 1.00 24.68 3418 SER D CA 1
ATOM 12485 C C . SER D 1 418 ? 27.372 25.556 80.927 1.00 25.80 3418 SER D C 1
ATOM 12486 O O . SER D 1 418 ? 26.690 26.418 81.476 1.00 26.02 3418 SER D O 1
ATOM 12489 N N . ALA D 1 419 ? 27.330 24.278 81.288 1.00 26.69 3419 ALA D N 1
ATOM 12490 C CA . ALA D 1 419 ? 26.456 23.839 82.374 1.00 27.94 3419 ALA D CA 1
ATOM 12491 C C . ALA D 1 419 ? 26.985 24.257 83.750 1.00 28.93 3419 ALA D C 1
ATOM 12492 O O . ALA D 1 419 ? 26.254 24.194 84.742 1.00 29.07 3419 ALA D O 1
ATOM 12494 N N . ILE D 1 420 ? 28.247 24.680 83.814 1.00 29.92 3420 ILE D N 1
ATOM 12495 C CA . ILE D 1 420 ? 28.832 25.098 85.091 1.00 31.26 3420 ILE D CA 1
ATOM 12496 C C . ILE D 1 420 ? 28.567 26.573 85.382 1.00 32.13 3420 ILE D C 1
ATOM 12497 O O . ILE D 1 420 ? 28.891 27.073 86.464 1.00 32.34 3420 ILE D O 1
ATOM 12502 N N . GLY D 1 421 ? 27.985 27.268 84.410 1.00 33.00 3421 GLY D N 1
ATOM 12503 C CA . GLY D 1 421 ? 27.674 28.676 84.580 1.00 34.18 3421 GLY D CA 1
ATOM 12504 C C . GLY D 1 421 ? 28.798 29.549 85.114 1.00 35.08 3421 GLY D C 1
ATOM 12505 O O . GLY D 1 421 ? 28.545 30.519 85.828 1.00 35.31 3421 GLY D O 1
ATOM 12506 N N . GLY D 1 422 ? 30.039 29.214 84.778 1.00 35.89 3422 GLY D N 1
ATOM 12507 C CA . GLY D 1 422 ? 31.157 30.016 85.243 1.00 36.80 3422 GLY D CA 1
ATOM 12508 C C . GLY D 1 422 ? 31.602 30.949 84.134 1.00 37.43 3422 GLY D C 1
ATOM 12509 O O . GLY D 1 422 ? 32.797 31.179 83.939 1.00 37.71 3422 GLY D O 1
ATOM 12510 N N . PHE D 1 423 ? 30.623 31.488 83.412 1.00 37.89 3423 PHE D N 1
ATOM 12511 C CA . PHE D 1 423 ? 30.860 32.382 82.282 1.00 38.16 3423 PHE D CA 1
ATOM 12512 C C . PHE D 1 423 ? 31.251 31.542 81.069 1.00 38.07 3423 PHE D C 1
ATOM 12513 O O . PHE D 1 423 ? 30.672 31.692 79.992 1.00 38.16 3423 PHE D O 1
ATOM 12521 N N . ALA D 1 424 ? 32.223 30.652 81.265 1.00 37.80 3424 ALA D N 1
ATOM 12522 C CA . ALA D 1 424 ? 32.727 29.753 80.223 1.00 37.41 3424 ALA D CA 1
ATOM 12523 C C . ALA D 1 424 ? 31.960 29.824 78.902 1.00 37.03 3424 ALA D C 1
ATOM 12524 O O . ALA D 1 424 ? 31.350 28.840 78.476 1.00 37.23 3424 ALA D O 1
ATOM 12526 N N . SER D 1 425 ? 32.013 30.987 78.257 1.00 36.41 3425 SER D N 1
ATOM 12527 C CA . SER D 1 425 ? 31.326 31.233 76.991 1.00 35.46 3425 SER D CA 1
ATOM 12528 C C . SER D 1 425 ? 29.933 30.608 76.906 1.00 34.65 3425 SER D C 1
ATOM 12529 O O . SER D 1 425 ? 29.434 30.020 77.867 1.00 34.83 3425 SER D O 1
ATOM 12532 N N . GLU D 1 426 ? 29.304 30.739 75.744 1.00 33.42 3426 GLU D N 1
ATOM 12533 C CA . GLU D 1 426 ? 27.962 30.208 75.549 1.00 31.96 3426 GLU D CA 1
ATOM 12534 C C . GLU D 1 426 ? 27.899 29.016 74.596 1.00 30.26 3426 GLU D C 1
ATOM 12535 O O . GLU D 1 426 ? 28.632 28.949 73.608 1.00 30.15 3426 GLU D O 1
ATOM 12541 N N . LYS D 1 427 ? 27.014 28.075 74.913 1.00 28.31 3427 LYS D N 1
ATOM 12542 C CA . LYS D 1 427 ? 26.803 26.891 74.089 1.00 26.42 3427 LYS D CA 1
ATOM 12543 C C . LYS D 1 427 ? 28.117 26.179 73.797 1.00 25.30 3427 LYS D C 1
ATOM 12544 O O . LYS D 1 427 ? 28.317 25.648 72.701 1.00 25.13 3427 LYS D O 1
ATOM 12550 N N . GLU D 1 428 ? 28.995 26.139 74.795 1.00 23.94 3428 GLU D N 1
ATOM 12551 C CA . GLU D 1 428 ? 30.309 25.535 74.630 1.00 22.71 3428 GLU D CA 1
ATOM 12552 C C . GLU D 1 428 ? 30.491 24.060 74.974 1.00 21.59 3428 GLU D C 1
ATOM 12553 O O . GLU D 1 428 ? 30.076 23.583 76.035 1.00 21.15 3428 GLU D O 1
ATOM 12559 N N . ILE D 1 429 ? 31.125 23.355 74.045 1.00 20.37 3429 ILE D N 1
ATOM 12560 C CA . ILE D 1 429 ? 31.475 21.951 74.198 1.00 19.42 3429 ILE D CA 1
ATOM 12561 C C . ILE D 1 429 ? 32.997 21.966 74.266 1.00 19.09 3429 ILE D C 1
ATOM 12562 O O . ILE D 1 429 ? 33.658 22.398 73.320 1.00 18.78 3429 ILE D O 1
ATOM 12567 N N . LEU D 1 430 ? 33.548 21.519 75.391 1.00 18.48 3430 LEU D N 1
ATOM 12568 C CA . LEU D 1 430 ? 34.995 21.481 75.561 1.00 18.45 3430 LEU D CA 1
ATOM 12569 C C . LEU D 1 430 ? 35.468 20.037 75.389 1.00 18.19 3430 LEU D C 1
ATOM 12570 O O . LEU D 1 430 ? 35.004 19.138 76.085 1.00 18.14 3430 LEU D O 1
ATOM 12575 N N . LEU D 1 431 ? 36.365 19.816 74.434 1.00 18.50 3431 LEU D N 1
ATOM 12576 C CA . LEU D 1 431 ? 36.887 18.481 74.170 1.00 18.36 3431 LEU D CA 1
ATOM 12577 C C . LEU D 1 431 ? 38.182 18.282 74.945 1.00 18.91 3431 LEU D C 1
ATOM 12578 O O . LEU D 1 431 ? 38.953 19.222 75.126 1.00 18.28 3431 LEU D O 1
ATOM 12583 N N . ASP D 1 432 ? 38.425 17.056 75.390 1.00 19.21 3432 ASP D N 1
ATOM 12584 C CA . ASP D 1 432 ? 39.627 16.772 76.168 1.00 20.21 3432 ASP D CA 1
ATOM 12585 C C . ASP D 1 432 ? 40.889 16.967 75.337 1.00 20.46 3432 ASP D C 1
ATOM 12586 O O . ASP D 1 432 ? 40.848 16.922 74.108 1.00 20.53 3432 ASP D O 1
ATOM 12591 N N . LYS D 1 433 ? 42.008 17.195 76.018 1.00 21.03 3433 LYS D N 1
ATOM 12592 C CA . LYS D 1 433 ? 43.289 17.418 75.356 1.00 21.64 3433 LYS D CA 1
ATOM 12593 C C . LYS D 1 433 ? 43.717 16.201 74.535 1.00 21.86 3433 LYS D C 1
ATOM 12594 O O . LYS D 1 433 ? 43.228 15.092 74.756 1.00 21.88 3433 LYS D O 1
ATOM 12600 N N . ASP D 1 434 ? 44.636 16.418 73.597 1.00 22.03 3434 ASP D N 1
ATOM 12601 C CA . ASP D 1 434 ? 45.130 15.349 72.728 1.00 22.54 3434 ASP D CA 1
ATOM 12602 C C . ASP D 1 434 ? 44.046 14.857 71.781 1.00 22.24 3434 ASP D C 1
ATOM 12603 O O . ASP D 1 434 ? 43.920 13.659 71.517 1.00 22.05 3434 ASP D O 1
ATOM 12608 N N . SER D 1 435 ? 43.262 15.802 71.279 1.00 21.74 3435 SER D N 1
ATOM 12609 C CA . SER D 1 435 ? 42.196 15.491 70.340 1.00 21.16 3435 SER D CA 1
ATOM 12610 C C . SER D 1 435 ? 42.797 15.330 68.948 1.00 20.85 3435 SER D C 1
ATOM 12611 O O . SER D 1 435 ? 43.840 15.915 68.640 1.00 21.07 3435 SER D O 1
ATOM 12614 N N . LYS D 1 436 ? 42.139 14.529 68.114 1.00 19.94 3436 LYS D N 1
ATOM 12615 C CA . LYS D 1 436 ? 42.590 14.286 66.746 1.00 19.46 3436 LYS D CA 1
ATOM 12616 C C . LYS D 1 436 ? 41.362 14.204 65.856 1.00 18.19 3436 LYS D C 1
ATOM 12617 O O . LYS D 1 436 ? 40.366 13.581 66.228 1.00 17.77 3436 LYS D O 1
ATOM 12623 N N . TYR D 1 437 ? 41.416 14.837 64.690 1.00 17.28 3437 TYR D N 1
ATOM 12624 C CA . TYR D 1 437 ? 40.279 14.753 63.789 1.00 16.60 3437 TYR D CA 1
ATOM 12625 C C . TYR D 1 437 ? 40.712 14.583 62.342 1.00 15.96 3437 TYR D C 1
ATOM 12626 O O . TYR D 1 437 ? 41.748 15.088 61.918 1.00 15.82 3437 TYR D O 1
ATOM 12635 N N . HIS D 1 438 ? 39.908 13.831 61.599 1.00 15.53 3438 HIS D N 1
ATOM 12636 C CA . HIS D 1 438 ? 40.181 13.555 60.193 1.00 15.00 3438 HIS D CA 1
ATOM 12637 C C . HIS D 1 438 ? 39.417 14.528 59.315 1.00 14.62 3438 HIS D C 1
ATOM 12638 O O . HIS D 1 438 ? 38.199 14.643 59.436 1.00 14.56 3438 HIS D O 1
ATOM 12645 N N . ILE D 1 439 ? 40.134 15.232 58.445 1.00 14.46 3439 ILE D N 1
ATOM 12646 C CA . ILE D 1 439 ? 39.509 16.193 57.551 1.00 14.58 3439 ILE D CA 1
ATOM 12647 C C . ILE D 1 439 ? 38.869 15.459 56.378 1.00 14.70 3439 ILE D C 1
ATOM 12648 O O . ILE D 1 439 ? 39.551 14.840 55.555 1.00 14.55 3439 ILE D O 1
ATOM 12653 N N . ASP D 1 440 ? 37.539 15.541 56.328 1.00 14.41 3440 ASP D N 1
ATOM 12654 C CA . ASP D 1 440 ? 36.723 14.861 55.329 1.00 14.71 3440 ASP D CA 1
ATOM 12655 C C . ASP D 1 440 ? 36.542 15.583 53.999 1.00 14.50 3440 ASP D C 1
ATOM 12656 O O . ASP D 1 440 ? 36.583 14.956 52.942 1.00 14.59 3440 ASP D O 1
ATOM 12661 N N . LYS D 1 441 ? 36.306 16.889 54.049 1.00 14.26 3441 LYS D N 1
ATOM 12662 C CA . LYS D 1 441 ? 36.118 17.683 52.839 1.00 14.60 3441 LYS D CA 1
ATOM 12663 C C . LYS D 1 441 ? 36.168 19.173 53.119 1.00 14.30 3441 LYS D C 1
ATOM 12664 O O . LYS D 1 441 ? 36.069 19.608 54.274 1.00 14.06 3441 LYS D O 1
ATOM 12670 N N . VAL D 1 442 ? 36.344 19.947 52.056 1.00 14.19 3442 VAL D N 1
ATOM 12671 C CA . VAL D 1 442 ? 36.399 21.395 52.150 1.00 14.24 3442 VAL D CA 1
ATOM 12672 C C . VAL D 1 442 ? 35.486 22.024 51.086 1.00 14.46 3442 VAL D C 1
ATOM 12673 O O . VAL D 1 442 ? 35.498 21.619 49.917 1.00 13.98 3442 VAL D O 1
ATOM 12677 N N . THR D 1 443 ? 34.676 22.993 51.508 1.00 14.53 3443 THR D N 1
ATOM 12678 C CA . THR D 1 443 ? 33.767 23.698 50.611 1.00 15.06 3443 THR D CA 1
ATOM 12679 C C . THR D 1 443 ? 33.862 25.193 50.892 1.00 15.54 3443 THR D C 1
ATOM 12680 O O . THR D 1 443 ? 34.527 25.620 51.841 1.00 15.14 3443 THR D O 1
ATOM 12684 N N . GLU D 1 444 ? 33.181 25.985 50.076 1.00 16.58 3444 GLU D N 1
ATOM 12685 C CA . GLU D 1 444 ? 33.223 27.429 50.229 1.00 17.85 3444 GLU D CA 1
ATOM 12686 C C . GLU D 1 444 ? 31.884 28.048 50.631 1.00 18.45 3444 GLU D C 1
ATOM 12687 O O . GLU D 1 444 ? 30.808 27.473 50.419 1.00 18.36 3444 GLU D O 1
ATOM 12693 N N . VAL D 1 445 ? 31.969 29.231 51.230 1.00 19.02 3445 VAL D N 1
ATOM 12694 C CA . VAL D 1 445 ? 30.795 29.998 51.618 1.00 19.61 3445 VAL D CA 1
ATOM 12695 C C . VAL D 1 445 ? 31.235 31.456 51.576 1.00 20.56 3445 VAL D C 1
ATOM 12696 O O . VAL D 1 445 ? 32.307 31.807 52.071 1.00 20.31 3445 VAL D O 1
ATOM 12700 N N . ILE D 1 446 ? 30.422 32.293 50.947 1.00 21.62 3446 ILE D N 1
ATOM 12701 C CA . ILE D 1 446 ? 30.729 33.710 50.835 1.00 23.00 3446 ILE D CA 1
ATOM 12702 C C . ILE D 1 446 ? 29.941 34.445 51.921 1.00 23.64 3446 ILE D C 1
ATOM 12703 O O . ILE D 1 446 ? 28.712 34.440 51.913 1.00 23.68 3446 ILE D O 1
ATOM 12708 N N . ILE D 1 447 ? 30.650 35.044 52.872 1.00 24.44 3447 ILE D N 1
ATOM 12709 C CA . ILE D 1 447 ? 30.008 35.775 53.960 1.00 25.52 3447 ILE D CA 1
ATOM 12710 C C . ILE D 1 447 ? 30.320 37.260 53.812 1.00 26.56 3447 ILE D C 1
ATOM 12711 O O . ILE D 1 447 ? 31.467 37.679 53.969 1.00 26.80 3447 ILE D O 1
ATOM 12716 N N . LYS D 1 448 ? 29.292 38.049 53.513 1.00 27.56 3448 LYS D N 1
ATOM 12717 C CA . LYS D 1 448 ? 29.452 39.486 53.313 1.00 28.67 3448 LYS D CA 1
ATOM 12718 C C . LYS D 1 448 ? 30.401 39.770 52.160 1.00 28.96 3448 LYS D C 1
ATOM 12719 O O . LYS D 1 448 ? 31.254 40.654 52.255 1.00 29.50 3448 LYS D O 1
ATOM 12725 N N . GLY D 1 449 ? 30.254 39.013 51.078 1.00 29.05 3449 GLY D N 1
ATOM 12726 C CA . GLY D 1 449 ? 31.101 39.204 49.913 1.00 29.03 3449 GLY D CA 1
ATOM 12727 C C . GLY D 1 449 ? 32.526 38.696 50.061 1.00 28.95 3449 GLY D C 1
ATOM 12728 O O . GLY D 1 449 ? 33.354 38.916 49.178 1.00 29.19 3449 GLY D O 1
ATOM 12729 N N . VAL D 1 450 ? 32.815 38.011 51.165 1.00 28.75 3450 VAL D N 1
ATOM 12730 C CA . VAL D 1 450 ? 34.151 37.468 51.423 1.00 28.42 3450 VAL D CA 1
ATOM 12731 C C . VAL D 1 450 ? 34.106 35.936 51.442 1.00 27.98 3450 VAL D C 1
ATOM 12732 O O . VAL D 1 450 ? 33.268 35.349 52.129 1.00 27.97 3450 VAL D O 1
ATOM 12736 N N . LYS D 1 451 ? 34.992 35.286 50.690 1.00 27.29 3451 LYS D N 1
ATOM 12737 C CA . LYS D 1 451 ? 34.997 33.823 50.652 1.00 26.38 3451 LYS D CA 1
ATOM 12738 C C . LYS D 1 451 ? 35.664 33.221 51.882 1.00 25.40 3451 LYS D C 1
ATOM 12739 O O . LYS D 1 451 ? 36.662 33.741 52.391 1.00 25.47 3451 LYS D O 1
ATOM 12745 N N . ARG D 1 452 ? 35.102 32.118 52.363 1.00 24.23 3452 ARG D N 1
ATOM 12746 C CA . ARG D 1 452 ? 35.642 31.435 53.524 1.00 22.59 3452 ARG D CA 1
ATOM 12747 C C . ARG D 1 452 ? 35.550 29.944 53.272 1.00 21.01 3452 ARG D C 1
ATOM 12748 O O . ARG D 1 452 ? 34.714 29.500 52.482 1.00 20.29 3452 ARG D O 1
ATOM 12756 N N . TYR D 1 453 ? 36.419 29.175 53.922 1.00 19.24 3453 TYR D N 1
ATOM 12757 C CA . TYR D 1 453 ? 36.411 27.726 53.763 1.00 17.60 3453 TYR D CA 1
ATOM 12758 C C . TYR D 1 453 ? 35.764 27.026 54.942 1.00 16.68 3453 TYR D C 1
ATOM 12759 O O . TYR D 1 453 ? 36.070 27.316 56.101 1.00 16.63 3453 TYR D O 1
ATOM 12768 N N . VAL D 1 454 ? 34.850 26.111 54.639 1.00 15.28 3454 VAL D N 1
ATOM 12769 C CA . VAL D 1 454 ? 34.213 25.322 55.674 1.00 14.16 3454 VAL D CA 1
ATOM 12770 C C . VAL D 1 454 ? 34.906 23.974 55.607 1.00 13.41 3454 VAL D C 1
ATOM 12771 O O . VAL D 1 454 ? 34.869 23.296 54.577 1.00 12.87 3454 VAL D O 1
ATOM 12775 N N . VAL D 1 455 ? 35.558 23.607 56.703 1.00 12.62 3455 VAL D N 1
ATOM 12776 C CA . VAL D 1 455 ? 36.281 22.349 56.803 1.00 12.71 3455 VAL D CA 1
ATOM 12777 C C . VAL D 1 455 ? 35.476 21.313 57.576 1.00 12.63 3455 VAL D C 1
ATOM 12778 O O . VAL D 1 455 ? 35.300 21.431 58.791 1.00 12.81 3455 VAL D O 1
ATOM 12782 N N . ASP D 1 456 ? 34.960 20.306 56.879 1.00 12.65 3456 ASP D N 1
ATOM 12783 C CA . ASP D 1 456 ? 34.222 19.231 57.537 1.00 12.70 3456 ASP D CA 1
ATOM 12784 C C . ASP D 1 456 ? 35.219 18.182 58.020 1.00 13.14 3456 ASP D C 1
ATOM 12785 O O . ASP D 1 456 ? 36.096 17.762 57.263 1.00 13.46 3456 ASP D O 1
ATOM 12790 N N . ALA D 1 457 ? 35.077 17.762 59.274 1.00 13.21 3457 ALA D N 1
ATOM 12791 C CA . ALA D 1 457 ? 35.970 16.774 59.864 1.00 13.22 3457 ALA D CA 1
ATOM 12792 C C . ALA D 1 457 ? 35.235 15.891 60.862 1.00 13.74 3457 ALA D C 1
ATOM 12793 O O . ALA D 1 457 ? 34.120 16.205 61.278 1.00 13.54 3457 ALA D O 1
ATOM 12795 N N . THR D 1 458 ? 35.868 14.787 61.244 1.00 14.32 3458 THR D N 1
ATOM 12796 C CA . THR D 1 458 ? 35.294 13.850 62.199 1.00 15.14 3458 THR D CA 1
ATOM 12797 C C . THR D 1 458 ? 36.291 13.572 63.317 1.00 15.40 3458 THR D C 1
ATOM 12798 O O . THR D 1 458 ? 37.423 13.178 63.059 1.00 15.17 3458 THR D O 1
ATOM 12802 N N . LEU D 1 459 ? 35.858 13.794 64.555 1.00 15.61 3459 LEU D N 1
ATOM 12803 C CA . LEU D 1 459 ? 36.693 13.566 65.732 1.00 16.92 3459 LEU D CA 1
ATOM 12804 C C . LEU D 1 459 ? 36.926 12.074 65.916 1.00 17.72 3459 LEU D C 1
ATOM 12805 O O . LEU D 1 459 ? 36.004 11.276 65.763 1.00 17.91 3459 LEU D O 1
ATOM 12810 N N . LEU D 1 460 ? 38.153 11.694 66.256 1.00 19.26 3460 LEU D N 1
ATOM 12811 C CA . LEU D 1 460 ? 38.463 10.284 66.480 1.00 20.97 3460 LEU D CA 1
ATOM 12812 C C . LEU D 1 460 ? 38.187 9.956 67.951 1.00 22.31 3460 LEU D C 1
ATOM 12813 O O . LEU D 1 460 ? 38.424 10.785 68.832 1.00 22.44 3460 LEU D O 1
ATOM 12818 N N . THR D 1 461 ? 37.665 8.760 68.213 1.00 23.58 3461 THR D N 1
ATOM 12819 C CA . THR D 1 461 ? 37.329 8.369 69.579 1.00 25.09 3461 THR D CA 1
ATOM 12820 C C . THR D 1 461 ? 38.245 7.269 70.107 1.00 25.31 3461 THR D C 1
ATOM 12821 O O . THR D 1 461 ? 39.020 6.707 69.306 1.00 25.68 3461 THR D O 1
#